Protein AF-0000000076923788 (afdb_homodimer)

Radius of gyration: 41.72 Å; Cα contacts (8 Å, |Δi|>4): 2257; chains: 2; bounding box: 85×139×166 Å

Structure (mmCIF, N/CA/C/O backbone):
data_AF-0000000076923788-model_v1
#
loop_
_entity.id
_entity.type
_entity.pdbx_description
1 polymer 'Clu domain-containing protein'
#
loop_
_atom_site.group_PDB
_atom_site.id
_atom_site.type_symbol
_atom_site.label_atom_id
_atom_site.label_alt_id
_atom_site.label_comp_id
_atom_site.label_asym_id
_atom_site.label_entity_id
_atom_site.label_seq_id
_atom_site.pdbx_PDB_ins_code
_atom_site.Cartn_x
_atom_site.Cartn_y
_atom_site.Cartn_z
_atom_site.occupancy
_atom_site.B_iso_or_equiv
_atom_site.auth_seq_id
_atom_site.auth_comp_id
_atom_site.auth_asym_id
_atom_site.auth_atom_id
_atom_site.pdbx_PDB_model_num
ATOM 1 N N . CYS A 1 1 ? 16.547 -6.82 -15.453 1 29.62 1 CYS A N 1
ATOM 2 C CA . CYS A 1 1 ? 15.406 -6.027 -15.875 1 29.62 1 CYS A CA 1
ATOM 3 C C . CYS A 1 1 ? 15.203 -4.832 -14.945 1 29.62 1 CYS A C 1
ATOM 5 O O . CYS A 1 1 ? 15 -3.711 -15.414 1 29.62 1 CYS A O 1
ATOM 7 N N . MET A 1 2 ? 15.414 -5.145 -13.648 1 34.03 2 MET A N 1
ATOM 8 C CA . MET A 1 2 ? 15.164 -4.082 -12.68 1 34.03 2 MET A CA 1
ATOM 9 C C . MET A 1 2 ? 16.141 -2.926 -12.875 1 34.03 2 MET A C 1
ATOM 11 O O . MET A 1 2 ? 15.75 -1.76 -12.781 1 34.03 2 MET A O 1
ATOM 15 N N . LEU A 1 3 ? 17.344 -3.17 -13.172 1 34.19 3 LEU A N 1
ATOM 16 C CA . LEU A 1 3 ? 18.375 -2.141 -13.227 1 34.19 3 LEU A CA 1
ATOM 17 C C . LEU A 1 3 ? 18.25 -1.3 -14.492 1 34.19 3 LEU A C 1
ATOM 19 O O . LEU A 1 3 ? 18.734 -0.167 -14.547 1 34.19 3 LEU A O 1
ATOM 23 N N . GLN A 1 4 ? 17.828 -1.752 -15.469 1 33.28 4 GLN A N 1
ATOM 24 C CA . GLN A 1 4 ? 17.844 -1.007 -16.719 1 33.28 4 GLN A CA 1
ATOM 25 C C . GLN A 1 4 ? 16.922 0.212 -16.656 1 33.28 4 GLN A C 1
ATOM 27 O O . GLN A 1 4 ? 17 1.104 -17.5 1 33.28 4 GLN A O 1
ATOM 32 N N . TYR A 1 5 ? 15.977 0.243 -15.867 1 34.22 5 TYR A N 1
ATOM 33 C CA . TYR A 1 5 ? 14.906 1.223 -15.969 1 34.22 5 TYR A CA 1
ATOM 34 C C . TYR A 1 5 ? 15.391 2.611 -15.57 1 34.22 5 TYR A C 1
ATOM 36 O O . TYR A 1 5 ? 14.688 3.604 -15.766 1 34.22 5 TYR A O 1
ATOM 44 N N . LEU A 1 6 ? 16.422 2.867 -14.82 1 32 6 LEU A N 1
ATOM 45 C CA . LEU A 1 6 ? 16.531 4.113 -14.07 1 32 6 LEU A CA 1
ATOM 46 C C . LEU A 1 6 ? 16.938 5.262 -14.977 1 32 6 LEU A C 1
ATOM 48 O O . LEU A 1 6 ? 16.953 6.422 -14.562 1 32 6 LEU A O 1
ATOM 52 N N . ASN A 1 7 ? 17.547 5.062 -16.062 1 29.97 7 ASN A N 1
ATOM 53 C CA . ASN A 1 7 ? 18.281 6.242 -16.516 1 29.97 7 ASN A CA 1
ATOM 54 C C . ASN A 1 7 ? 17.375 7.199 -17.297 1 29.97 7 ASN A C 1
ATOM 56 O O . ASN A 1 7 ? 17.875 8.031 -18.062 1 29.97 7 ASN A O 1
ATOM 60 N N . ARG A 1 8 ? 16.234 6.992 -17.547 1 30.81 8 ARG A N 1
ATOM 61 C CA . ARG A 1 8 ? 15.805 7.926 -18.578 1 30.81 8 ARG A CA 1
ATOM 62 C C . ARG A 1 8 ? 15.32 9.234 -17.969 1 30.81 8 ARG A C 1
ATOM 64 O O . ARG A 1 8 ? 14.312 9.258 -17.266 1 30.81 8 ARG A O 1
ATOM 71 N N . ASN A 1 9 ? 16.141 10.164 -17.75 1 32.44 9 ASN A N 1
ATOM 72 C CA . ASN A 1 9 ? 15.922 11.555 -17.375 1 32.44 9 ASN A CA 1
ATOM 73 C C . ASN A 1 9 ? 15.102 12.289 -18.438 1 32.44 9 ASN A C 1
ATOM 75 O O . ASN A 1 9 ? 15.508 12.375 -19.594 1 32.44 9 ASN A O 1
ATOM 79 N N . VAL A 1 10 ? 13.938 12.414 -18.328 1 32.53 10 VAL A N 1
ATOM 80 C CA . VAL A 1 10 ? 13.125 13.219 -19.234 1 32.53 10 VAL A CA 1
ATOM 81 C C . VAL A 1 10 ? 13.453 14.703 -19.047 1 32.53 10 VAL A C 1
ATOM 83 O O . VAL A 1 10 ? 13.266 15.25 -17.953 1 32.53 10 VAL A O 1
ATOM 86 N N . VAL A 1 11 ? 14.367 15.25 -19.781 1 30.75 11 VAL A N 1
ATOM 87 C CA . VAL A 1 11 ? 14.711 16.672 -19.844 1 30.75 11 VAL A CA 1
ATOM 88 C C . VAL A 1 11 ? 13.578 17.453 -20.484 1 30.75 11 VAL A C 1
ATOM 90 O O . VAL A 1 11 ? 13.18 17.156 -21.625 1 30.75 11 VAL A O 1
ATOM 93 N N . CYS A 1 12 ? 12.781 18.172 -19.828 1 33.97 12 CYS A N 1
ATOM 94 C CA . CYS A 1 12 ? 11.75 19.078 -20.297 1 33.97 12 CYS A CA 1
ATOM 95 C C . CYS A 1 12 ? 12.367 20.359 -20.844 1 33.97 12 CYS A C 1
ATOM 97 O O . CYS A 1 12 ? 13.18 21 -20.188 1 33.97 12 CYS A O 1
ATOM 99 N N . GLN A 1 13 ? 12.477 20.641 -22.141 1 33.81 13 GLN A N 1
ATOM 100 C CA . GLN A 1 13 ? 12.938 21.859 -22.797 1 33.81 13 GLN A CA 1
ATOM 101 C C . GLN A 1 13 ? 11.906 22.984 -22.672 1 33.81 13 GLN A C 1
ATOM 103 O O . GLN A 1 13 ? 10.727 22.781 -22.984 1 33.81 13 GLN A O 1
ATOM 108 N N . ALA A 1 14 ? 12.156 24.062 -21.969 1 37.12 14 ALA A N 1
ATOM 109 C CA . ALA A 1 14 ? 11.445 25.25 -21.484 1 37.12 14 ALA A CA 1
ATOM 110 C C . ALA A 1 14 ? 11.242 26.25 -22.609 1 37.12 14 ALA A C 1
ATOM 112 O O . ALA A 1 14 ? 12.086 27.125 -22.828 1 37.12 14 ALA A O 1
ATOM 113 N N . GLY A 1 15 ? 10.82 26.109 -23.859 1 39.41 15 GLY A N 1
ATOM 114 C CA . GLY A 1 15 ? 10.68 27.266 -24.734 1 39.41 15 GLY A CA 1
ATOM 115 C C . GLY A 1 15 ? 9.508 28.156 -24.375 1 39.41 15 GLY A C 1
ATOM 116 O O . GLY A 1 15 ? 8.719 27.812 -23.484 1 39.41 15 GLY A O 1
ATOM 117 N N . GLU A 1 16 ? 9.414 29.453 -24.906 1 46.97 16 GLU A N 1
ATOM 118 C CA . GLU A 1 16 ? 8.383 30.469 -24.797 1 46.97 16 GLU A CA 1
ATOM 119 C C . GLU A 1 16 ? 6.992 29.875 -25 1 46.97 16 GLU A C 1
ATOM 121 O O . GLU A 1 16 ? 6.758 29.125 -25.938 1 46.97 16 GLU A O 1
ATOM 126 N N . LEU A 1 17 ? 6.141 29.938 -23.984 1 57.19 17 LEU A N 1
ATOM 127 C CA . LEU A 1 17 ? 4.859 29.25 -23.906 1 57.19 17 LEU A CA 1
ATOM 128 C C . LEU A 1 17 ? 3.861 29.844 -24.906 1 57.19 17 LEU A C 1
ATOM 130 O O . LEU A 1 17 ? 3.295 30.906 -24.656 1 57.19 17 LEU A O 1
ATOM 134 N N . HIS A 1 18 ? 3.949 29.828 -26.203 1 73.44 18 HIS A N 1
ATOM 135 C CA . HIS A 1 18 ? 2.91 30.156 -27.172 1 73.44 18 HIS A CA 1
ATOM 136 C C . HIS A 1 18 ? 1.855 29.047 -27.234 1 73.44 18 HIS A C 1
ATOM 138 O O . HIS A 1 18 ? 2.191 27.875 -27.281 1 73.44 18 HIS A O 1
ATOM 144 N N . LEU A 1 19 ? 0.523 29.547 -27 1 83.19 19 LEU A N 1
ATOM 145 C CA . LEU A 1 19 ? -0.59 28.609 -27.062 1 83.19 19 LEU A CA 1
ATOM 146 C C . LEU A 1 19 ? -1.164 28.531 -28.469 1 83.19 19 LEU A C 1
ATOM 148 O O . LEU A 1 19 ? -1.257 29.562 -29.156 1 83.19 19 LEU A O 1
ATOM 152 N N . TYR A 1 20 ? -1.472 27.375 -28.953 1 86.5 20 TYR A N 1
ATOM 153 C CA . TYR A 1 20 ? -2.045 27.125 -30.266 1 86.5 20 TYR A CA 1
ATOM 154 C C . TYR A 1 20 ? -3.402 26.453 -30.156 1 86.5 20 TYR A C 1
ATOM 156 O O . TYR A 1 20 ? -3.576 25.531 -29.344 1 86.5 20 TYR A O 1
ATOM 164 N N . PRO A 1 21 ? -4.332 26.938 -30.891 1 87.88 21 PRO A N 1
ATOM 165 C CA . PRO A 1 21 ? -5.66 26.328 -30.844 1 87.88 21 PRO A CA 1
ATOM 166 C C . PRO A 1 21 ? -5.719 24.969 -31.547 1 87.88 21 PRO A C 1
ATOM 168 O O . PRO A 1 21 ? -5.238 24.844 -32.688 1 87.88 21 PRO A O 1
ATOM 171 N N . VAL A 1 22 ? -6.238 24.016 -30.906 1 90.75 22 VAL A N 1
ATOM 172 C CA . VAL A 1 22 ? -6.422 22.672 -31.453 1 90.75 22 VAL A CA 1
ATOM 173 C C . VAL A 1 22 ? -7.848 22.203 -31.188 1 90.75 22 VAL A C 1
ATOM 175 O O . VAL A 1 22 ? -8.312 22.234 -30.047 1 90.75 22 VAL A O 1
ATOM 178 N N . SER A 1 23 ? -8.516 21.766 -32.25 1 90.94 23 SER A N 1
ATOM 179 C CA . SER A 1 23 ? -9.891 21.297 -32.094 1 90.94 23 SER A CA 1
ATOM 180 C C . SER A 1 23 ? -9.922 19.844 -31.625 1 90.94 23 SER A C 1
ATOM 182 O O . SER A 1 23 ? -9.102 19.031 -32.062 1 90.94 23 SER A O 1
ATOM 184 N N . VAL A 1 24 ? -10.852 19.531 -30.719 1 93.19 24 VAL A N 1
ATOM 185 C CA . VAL A 1 24 ? -11.023 18.172 -30.188 1 93.19 24 VAL A CA 1
ATOM 186 C C . VAL A 1 24 ? -12.414 17.656 -30.547 1 93.19 24 VAL A C 1
ATOM 188 O O . VAL A 1 24 ? -13.422 18.312 -30.25 1 93.19 24 VAL A O 1
ATOM 191 N N . LYS A 1 25 ? -12.469 16.578 -31.219 1 91.56 25 LYS A N 1
ATOM 192 C CA . LYS A 1 25 ? -13.727 15.906 -31.5 1 91.56 25 LYS A CA 1
ATOM 193 C C . LYS A 1 25 ? -14.016 14.82 -30.469 1 91.56 25 LYS A C 1
ATOM 195 O O . LYS A 1 25 ? -13.219 13.898 -30.297 1 91.56 25 LYS A O 1
ATOM 200 N N . THR A 1 26 ? -15.133 14.93 -29.828 1 90.56 26 THR A N 1
ATOM 201 C CA . THR A 1 26 ? -15.477 13.977 -28.781 1 90.56 26 THR A CA 1
ATOM 202 C C . THR A 1 26 ? -16.078 12.703 -29.375 1 90.56 26 THR A C 1
ATOM 204 O O . THR A 1 26 ? -16.281 12.617 -30.594 1 90.56 26 THR A O 1
ATOM 207 N N . GLN A 1 27 ? -16.375 11.727 -28.594 1 85.56 27 GLN A N 1
ATOM 208 C CA . GLN A 1 27 ? -16.938 10.445 -29.016 1 85.56 27 GLN A CA 1
ATOM 209 C C . GLN A 1 27 ? -18.359 10.617 -29.531 1 85.56 27 GLN A C 1
ATOM 211 O O . GLN A 1 27 ? -18.781 9.883 -30.422 1 85.56 27 GLN A O 1
ATOM 216 N N . SER A 1 28 ? -19.047 11.539 -28.891 1 80.75 28 SER A N 1
ATOM 217 C CA . SER A 1 28 ? -20.438 11.773 -29.297 1 80.75 28 SER A CA 1
ATOM 218 C C . SER A 1 28 ? -20.516 12.781 -30.438 1 80.75 28 SER A C 1
ATOM 220 O O . SER A 1 28 ? -21.609 13.078 -30.938 1 80.75 28 SER A O 1
ATOM 222 N N . GLY A 1 29 ? -19.438 13.336 -30.859 1 79.25 29 GLY A N 1
ATOM 223 C CA . GLY A 1 29 ? -19.422 14.195 -32.031 1 79.25 29 GLY A CA 1
ATOM 224 C C . GLY A 1 29 ? -19.312 15.672 -31.672 1 79.25 29 GLY A C 1
ATOM 225 O O . GLY A 1 29 ? -19.156 16.516 -32.562 1 79.25 29 GLY A O 1
ATOM 226 N N . GLU A 1 30 ? -19.328 16.016 -30.406 1 82.12 30 GLU A N 1
ATOM 227 C CA . GLU A 1 30 ? -19.172 17.406 -30 1 82.12 30 GLU A CA 1
ATOM 228 C C . GLU A 1 30 ? -17.75 17.891 -30.234 1 82.12 30 GLU A C 1
ATOM 230 O O . GLU A 1 30 ? -16.812 17.094 -30.219 1 82.12 30 GLU A O 1
ATOM 235 N N . LYS A 1 31 ? -17.672 19.203 -30.484 1 85.25 31 LYS A N 1
ATOM 236 C CA . LYS A 1 31 ? -16.359 19.781 -30.75 1 85.25 31 LYS A CA 1
ATOM 237 C C . LYS A 1 31 ? -16 20.828 -29.703 1 85.25 31 LYS A C 1
ATOM 239 O O . LYS A 1 31 ? -16.859 21.578 -29.25 1 85.25 31 LYS A O 1
ATOM 244 N N . LEU A 1 32 ? -14.766 20.688 -29.234 1 88.31 32 LEU A N 1
ATOM 245 C CA . LEU A 1 32 ? -14.227 21.688 -28.312 1 88.31 32 LEU A CA 1
ATOM 246 C C . LEU A 1 32 ? -12.844 22.141 -28.75 1 88.31 32 LEU A C 1
ATOM 248 O O . LEU A 1 32 ? -12.148 21.422 -29.484 1 88.31 32 LEU A O 1
ATOM 252 N N . GLU A 1 33 ? -12.539 23.375 -28.453 1 88.62 33 GLU A N 1
ATOM 253 C CA . GLU A 1 33 ? -11.234 23.922 -28.828 1 88.62 33 GLU A CA 1
ATOM 254 C C . GLU A 1 33 ? -10.328 24.062 -27.609 1 88.62 33 GLU A C 1
ATOM 256 O O . GLU A 1 33 ? -10.734 24.625 -26.594 1 88.62 33 GLU A O 1
ATOM 261 N N . LEU A 1 34 ? -9.18 23.5 -27.719 1 88.5 34 LEU A N 1
ATOM 262 C CA . LEU A 1 34 ? -8.188 23.578 -26.656 1 88.5 34 LEU A CA 1
ATOM 263 C C . LEU A 1 34 ? -7.02 24.469 -27.062 1 88.5 34 LEU A C 1
ATOM 265 O O . LEU A 1 34 ? -6.672 24.547 -28.25 1 88.5 34 LEU A O 1
ATOM 269 N N . GLN A 1 35 ? -6.543 25.203 -26.109 1 86 35 GLN A N 1
ATOM 270 C CA . GLN A 1 35 ? -5.305 25.953 -26.297 1 86 35 GLN A CA 1
ATOM 271 C C . GLN A 1 35 ? -4.109 25.172 -25.75 1 86 35 GLN A C 1
ATOM 273 O O . GLN A 1 35 ? -3.965 25 -24.531 1 86 35 GLN A O 1
ATOM 278 N N . LEU A 1 36 ? -3.287 24.703 -26.719 1 87.38 36 LEU A N 1
ATOM 279 C CA . LEU A 1 36 ? -2.197 23.828 -26.312 1 87.38 36 LEU A CA 1
ATOM 280 C C . LEU A 1 36 ? -0.844 24.469 -26.609 1 87.38 36 LEU A C 1
ATOM 282 O O . LEU A 1 36 ? -0.714 25.25 -27.547 1 87.38 36 LEU A O 1
ATOM 286 N N . SER A 1 37 ? 0.068 24.203 -25.734 1 84.25 37 SER A N 1
ATOM 287 C CA . SER A 1 37 ? 1.474 24.516 -25.984 1 84.25 37 SER A CA 1
ATOM 288 C C . SER A 1 37 ? 2.23 23.281 -26.469 1 84.25 37 SER A C 1
ATOM 290 O O . SER A 1 37 ? 1.889 22.156 -26.094 1 84.25 37 SER A O 1
ATOM 292 N N . PRO A 1 38 ? 3.158 23.484 -27.359 1 82.06 38 PRO A N 1
ATOM 293 C CA . PRO A 1 38 ? 3.943 22.328 -27.828 1 82.06 38 PRO A CA 1
ATOM 294 C C . PRO A 1 38 ? 4.609 21.562 -26.688 1 82.06 38 PRO A C 1
ATOM 296 O O . PRO A 1 38 ? 4.852 20.359 -26.812 1 82.06 38 PRO A O 1
ATOM 299 N N . GLY A 1 39 ? 4.812 22.203 -25.625 1 78.06 39 GLY A N 1
ATOM 300 C CA . GLY A 1 39 ? 5.484 21.578 -24.5 1 78.06 39 GLY A CA 1
ATOM 301 C C . GLY A 1 39 ? 4.527 20.875 -23.547 1 78.06 39 GLY A C 1
ATOM 302 O O . GLY A 1 39 ? 4.957 20.219 -22.594 1 78.06 39 GLY A O 1
ATOM 303 N N . ASP A 1 40 ? 3.229 20.844 -23.875 1 82 40 ASP A N 1
ATOM 304 C CA . ASP A 1 40 ? 2.258 20.188 -23.016 1 82 40 ASP A CA 1
ATOM 305 C C . ASP A 1 40 ? 2.365 18.656 -23.141 1 82 40 ASP A C 1
ATOM 307 O O . ASP A 1 40 ? 2.592 18.141 -24.234 1 82 40 ASP A O 1
ATOM 311 N N . SER A 1 41 ? 2.266 18 -21.969 1 81.69 41 SER A N 1
ATOM 312 C CA . SER A 1 41 ? 2.178 16.531 -22 1 81.69 41 SER A CA 1
ATOM 313 C C . SER A 1 41 ? 0.757 16.078 -22.312 1 81.69 41 SER A C 1
ATOM 315 O O . SER A 1 41 ? -0.2 16.828 -22.125 1 81.69 41 SER A O 1
ATOM 317 N N . VAL A 1 42 ? 0.66 14.891 -22.812 1 88 42 VAL A N 1
ATOM 318 C CA . VAL A 1 42 ? -0.649 14.328 -23.125 1 88 42 VAL A CA 1
ATOM 319 C C . VAL A 1 42 ? -1.479 14.195 -21.844 1 88 42 VAL A C 1
ATOM 321 O O . VAL A 1 42 ? -2.699 14.367 -21.875 1 88 42 VAL A O 1
ATOM 324 N N . ILE A 1 43 ? -0.863 13.898 -20.766 1 83.31 43 ILE A N 1
ATOM 325 C CA . ILE A 1 43 ? -1.563 13.797 -19.484 1 83.31 43 ILE A CA 1
ATOM 326 C C . ILE A 1 43 ? -2.197 15.141 -19.141 1 83.31 43 ILE A C 1
ATOM 328 O O . ILE A 1 43 ? -3.291 15.195 -18.562 1 83.31 43 ILE A O 1
ATOM 332 N N . ASP A 1 44 ? -1.532 16.219 -19.5 1 81.81 44 ASP A N 1
ATOM 333 C CA . ASP A 1 44 ? -2.072 17.562 -19.281 1 81.81 44 ASP A CA 1
ATOM 334 C C . ASP A 1 44 ? -3.312 17.812 -20.125 1 81.81 44 ASP A C 1
ATOM 336 O O . ASP A 1 44 ? -4.293 18.391 -19.656 1 81.81 44 ASP A O 1
ATOM 340 N N . VAL A 1 45 ? -3.162 17.375 -21.266 1 86.81 45 VAL A N 1
ATOM 341 C CA . VAL A 1 45 ? -4.285 17.531 -22.188 1 86.81 45 VAL A CA 1
ATOM 342 C C . VAL A 1 45 ? -5.496 16.766 -21.656 1 86.81 45 VAL A C 1
ATOM 344 O O . VAL A 1 45 ? -6.617 17.281 -21.656 1 86.81 45 VAL A O 1
ATOM 347 N N . LYS A 1 46 ? -5.223 15.594 -21.234 1 89.38 46 LYS A N 1
ATOM 348 C CA . LYS A 1 46 ? -6.301 14.773 -20.688 1 89.38 46 LYS A CA 1
ATOM 349 C C . LYS A 1 46 ? -6.91 15.406 -19.438 1 89.38 46 LYS A C 1
ATOM 351 O O . LYS A 1 46 ? -8.117 15.32 -19.219 1 89.38 46 LYS A O 1
ATOM 356 N N . GLN A 1 47 ? -6.078 16.016 -18.641 1 83.88 47 GLN A N 1
ATOM 357 C CA . GLN A 1 47 ? -6.582 16.703 -17.453 1 83.88 47 GLN A CA 1
ATOM 358 C C . GLN A 1 47 ? -7.488 17.875 -17.844 1 83.88 47 GLN A C 1
ATOM 360 O O . GLN A 1 47 ? -8.516 18.109 -17.219 1 83.88 47 GLN A O 1
ATOM 365 N N . PHE A 1 48 ? -7.098 18.578 -18.859 1 84.06 48 PHE A N 1
ATOM 366 C CA . PHE A 1 48 ? -7.918 19.672 -19.359 1 84.06 48 PHE A CA 1
ATOM 367 C C . PHE A 1 48 ? -9.273 19.156 -19.828 1 84.06 48 PHE A C 1
ATOM 369 O O . PHE A 1 48 ? -10.305 19.781 -19.562 1 84.06 48 PHE A O 1
ATOM 376 N N . LEU A 1 49 ? -9.172 18.125 -20.453 1 88.69 49 LEU A N 1
ATOM 377 C CA . LEU A 1 49 ? -10.398 17.547 -20.984 1 88.69 49 LEU A CA 1
ATOM 378 C C . LEU A 1 49 ? -11.289 17.031 -19.859 1 88.69 49 LEU A C 1
ATOM 380 O O . LEU A 1 49 ? -12.516 17.062 -19.969 1 88.69 49 LEU A O 1
ATOM 384 N N . LEU A 1 50 ? -10.688 16.562 -18.812 1 87.56 50 LEU A N 1
ATOM 385 C CA . LEU A 1 50 ? -11.43 16.062 -17.656 1 87.56 50 LEU A CA 1
ATOM 386 C C . LEU A 1 50 ? -12.109 17.203 -16.906 1 87.56 50 LEU A C 1
ATOM 388 O O . LEU A 1 50 ? -13.141 17.016 -16.266 1 87.56 50 LEU A O 1
ATOM 392 N N . ASP A 1 51 ? -11.664 18.422 -17.062 1 82 51 ASP A N 1
ATOM 393 C CA . ASP A 1 51 ? -12.188 19.578 -16.344 1 82 51 ASP A CA 1
ATOM 394 C C . ASP A 1 51 ? -13.219 20.312 -17.203 1 82 51 ASP A C 1
ATOM 396 O O . ASP A 1 51 ? -13.992 21.125 -16.672 1 82 51 ASP A O 1
ATOM 400 N N . ALA A 1 52 ? -13.156 19.984 -18.469 1 83.38 52 ALA A N 1
ATOM 401 C CA . ALA A 1 52 ? -14.109 20.641 -19.359 1 83.38 52 ALA A CA 1
ATOM 402 C C . ALA A 1 52 ? -15.5 20.031 -19.219 1 83.38 52 ALA A C 1
ATOM 404 O O . ALA A 1 52 ? -15.641 18.797 -19.188 1 83.38 52 ALA A O 1
ATOM 405 N N . PRO A 1 53 ? -16.5 20.859 -19.109 1 83.5 53 PRO A N 1
ATOM 406 C CA . PRO A 1 53 ? -17.859 20.375 -18.938 1 83.5 53 PRO A CA 1
ATOM 407 C C . PRO A 1 53 ? -18.328 19.469 -20.078 1 83.5 53 PRO A C 1
ATOM 409 O O . PRO A 1 53 ? -19.125 18.562 -19.859 1 83.5 53 PRO A O 1
ATOM 412 N N . GLU A 1 54 ? -17.797 19.656 -21.266 1 84.56 54 GLU A N 1
ATOM 413 C CA . GLU A 1 54 ? -18.219 18.891 -22.438 1 84.56 54 GLU A CA 1
ATOM 414 C C . GLU A 1 54 ? -17.656 17.484 -22.406 1 84.56 54 GLU A C 1
ATOM 416 O O . GLU A 1 54 ? -18.234 16.562 -22.984 1 84.56 54 GLU A O 1
ATOM 421 N N . THR A 1 55 ? -16.547 17.359 -21.688 1 91 55 THR A N 1
ATOM 422 C CA . THR A 1 55 ? -15.836 16.078 -21.812 1 91 55 THR A CA 1
ATOM 423 C C . THR A 1 55 ? -15.562 15.484 -20.438 1 91 55 THR A C 1
ATOM 425 O O . THR A 1 55 ? -14.93 14.43 -20.328 1 91 55 THR A O 1
ATOM 428 N N . CYS A 1 56 ? -16.062 16.016 -19.375 1 90.25 56 CYS A N 1
ATOM 429 C CA . CYS A 1 56 ? -15.68 15.68 -18.016 1 90.25 56 CYS A CA 1
ATOM 430 C C . CYS A 1 56 ? -16.109 14.258 -17.656 1 90.25 56 CYS A C 1
ATOM 432 O O . CYS A 1 56 ? -15.602 13.672 -16.703 1 90.25 56 CYS A O 1
ATOM 434 N N . PHE A 1 57 ? -16.969 13.648 -18.406 1 93.12 57 PHE A N 1
ATOM 435 C CA . PHE A 1 57 ? -17.453 12.328 -18.031 1 93.12 57 PHE A CA 1
ATOM 436 C C . PHE A 1 57 ? -16.812 11.25 -18.906 1 93.12 57 PHE A C 1
ATOM 438 O O . PHE A 1 57 ? -17.078 10.062 -18.734 1 93.12 57 PHE A O 1
ATOM 445 N N . TYR A 1 58 ? -15.945 11.664 -19.844 1 93.62 58 TYR A N 1
ATOM 446 C CA . TYR A 1 58 ? -15.141 10.703 -20.578 1 93.62 58 TYR A CA 1
ATOM 447 C C . TYR A 1 58 ? -13.883 10.328 -19.797 1 93.62 58 TYR A C 1
ATOM 449 O O . TYR A 1 58 ? -13 11.164 -19.609 1 93.62 58 TYR A O 1
ATOM 457 N N . THR A 1 59 ? -13.789 9.07 -19.375 1 93.69 59 THR A N 1
ATOM 458 C CA . THR A 1 59 ? -12.672 8.688 -18.516 1 93.69 59 THR A CA 1
ATOM 459 C C . THR A 1 59 ? -11.789 7.652 -19.219 1 93.69 59 THR A C 1
ATOM 461 O O . THR A 1 59 ? -10.641 7.438 -18.812 1 93.69 59 THR A O 1
ATOM 464 N N . CYS A 1 60 ? -12.328 6.934 -20.172 1 93.56 60 CYS A N 1
ATOM 465 C CA . CYS A 1 60 ? -11.594 5.867 -20.828 1 93.56 60 CYS A CA 1
ATOM 466 C C . CYS A 1 60 ? -11.609 6.062 -22.344 1 93.56 60 CYS A C 1
ATOM 468 O O . CYS A 1 60 ? -12.562 5.656 -23.016 1 93.56 60 CYS A O 1
ATOM 470 N N . TYR A 1 61 ? -10.555 6.676 -22.875 1 93.62 61 TYR A N 1
ATOM 471 C CA . TYR A 1 61 ? -10.469 6.965 -24.297 1 93.62 61 TYR A CA 1
ATOM 472 C C . TYR A 1 61 ? -9.016 7.125 -24.734 1 93.62 61 TYR A C 1
ATOM 474 O O . TYR A 1 61 ? -8.125 7.281 -23.906 1 93.62 61 TYR A O 1
ATOM 482 N N . ASP A 1 62 ? -8.844 6.934 -26.016 1 91.81 62 ASP A N 1
ATOM 483 C CA . ASP A 1 62 ? -7.566 7.238 -26.656 1 91.81 62 ASP A CA 1
ATOM 484 C C . ASP A 1 62 ? -7.648 8.547 -27.453 1 91.81 62 ASP A C 1
ATOM 486 O O . ASP A 1 62 ? -8.711 8.906 -27.953 1 91.81 62 ASP A O 1
ATOM 490 N N . LEU A 1 63 ? -6.559 9.25 -27.406 1 92.5 63 LEU A N 1
ATOM 491 C CA . LEU A 1 63 ? -6.484 10.484 -28.188 1 92.5 63 LEU A CA 1
ATOM 492 C C . LEU A 1 63 ? -5.695 10.266 -29.469 1 92.5 63 LEU A C 1
ATOM 494 O O . LEU A 1 63 ? -4.562 9.781 -29.438 1 92.5 63 LEU A O 1
ATOM 498 N N . ILE A 1 64 ? -6.34 10.641 -30.578 1 93.62 64 ILE A N 1
ATOM 499 C CA . ILE A 1 64 ? -5.707 10.516 -31.891 1 93.62 64 ILE A CA 1
ATOM 500 C C . ILE A 1 64 ? -5.453 11.906 -32.469 1 93.62 64 ILE A C 1
ATOM 502 O O . ILE A 1 64 ? -6.371 12.727 -32.562 1 93.62 64 ILE A O 1
ATOM 506 N N . LEU A 1 65 ? -4.207 12.133 -32.781 1 92.25 65 LEU A N 1
ATOM 507 C CA . LEU A 1 65 ? -3.836 13.406 -33.375 1 92.25 65 LEU A CA 1
ATOM 508 C C . LEU A 1 65 ? -3.82 13.305 -34.906 1 92.25 65 LEU A C 1
ATOM 510 O O . LEU A 1 65 ? -3.168 12.422 -35.469 1 92.25 65 LEU A O 1
ATOM 514 N N . HIS A 1 66 ? -4.637 14.148 -35.438 1 91.31 66 HIS A N 1
ATOM 515 C CA . HIS A 1 66 ? -4.648 14.273 -36.906 1 91.31 66 HIS A CA 1
ATOM 516 C C . HIS A 1 66 ? -3.832 15.477 -37.344 1 91.31 66 HIS A C 1
ATOM 518 O O . HIS A 1 66 ? -4.102 16.609 -36.938 1 91.31 66 HIS A O 1
ATOM 524 N N . THR A 1 67 ? -2.805 15.188 -38.125 1 88.25 67 THR A N 1
ATOM 525 C CA . THR A 1 67 ? -1.951 16.266 -38.594 1 88.25 67 THR A CA 1
ATOM 526 C C . THR A 1 67 ? -2.439 16.797 -39.969 1 88.25 67 THR A C 1
ATOM 528 O O . THR A 1 67 ? -3.295 16.188 -40.594 1 88.25 67 THR A O 1
ATOM 531 N N . LYS A 1 68 ? -1.829 17.969 -40.344 1 83.12 68 LYS A N 1
ATOM 532 C CA . LYS A 1 68 ? -2.203 18.641 -41.594 1 83.12 68 LYS A CA 1
ATOM 533 C C . LYS A 1 68 ? -1.886 17.766 -42.781 1 83.12 68 LYS A C 1
ATOM 535 O O . LYS A 1 68 ? -2.609 17.797 -43.781 1 83.12 68 LYS A O 1
ATOM 540 N N . ASP A 1 69 ? -0.867 17 -42.656 1 82.44 69 ASP A N 1
ATOM 541 C CA . ASP A 1 69 ? -0.411 16.156 -43.781 1 82.44 69 ASP A CA 1
ATOM 542 C C . ASP A 1 69 ? -1.266 14.898 -43.906 1 82.44 69 ASP A C 1
ATOM 544 O O . ASP A 1 69 ? -1.045 14.078 -44.781 1 82.44 69 ASP A O 1
ATOM 548 N N . GLY A 1 70 ? -2.311 14.734 -43.094 1 81.56 70 GLY A N 1
ATOM 549 C CA . GLY A 1 70 ? -3.211 13.594 -43.156 1 81.56 70 GLY A CA 1
ATOM 550 C C . GLY A 1 70 ? -2.764 12.414 -42.312 1 81.56 70 GLY A C 1
ATOM 551 O O . GLY A 1 70 ? -3.465 11.406 -42.25 1 81.56 70 GLY A O 1
ATOM 552 N N . SER A 1 71 ? -1.663 12.562 -41.688 1 87.5 71 SER A N 1
ATOM 553 C CA . SER A 1 71 ? -1.171 11.469 -40.844 1 87.5 71 SER A CA 1
ATOM 554 C C . SER A 1 71 ? -1.895 11.43 -39.5 1 87.5 71 SER A C 1
ATOM 556 O O . SER A 1 71 ? -2.357 12.461 -39 1 87.5 71 SER A O 1
ATOM 558 N N . THR A 1 72 ? -2.176 10.141 -39 1 90.62 72 THR A N 1
ATOM 559 C CA . THR A 1 72 ? -2.812 9.945 -37.719 1 90.62 72 THR A CA 1
ATOM 560 C C . THR A 1 72 ? -1.834 9.32 -36.719 1 90.62 72 THR A C 1
ATOM 562 O O . THR A 1 72 ? -1.067 8.422 -37.062 1 90.62 72 THR A O 1
ATOM 565 N N . HIS A 1 73 ? -1.772 9.898 -35.531 1 89.38 73 HIS A N 1
ATOM 566 C CA . HIS A 1 73 ? -0.892 9.391 -34.469 1 89.38 73 HIS A CA 1
ATOM 567 C C . HIS A 1 73 ? -1.648 9.203 -33.156 1 89.38 73 HIS A C 1
ATOM 569 O O . HIS A 1 73 ? -2.375 10.094 -32.719 1 89.38 73 HIS A O 1
ATOM 575 N N . GLN A 1 74 ? -1.531 8.016 -32.688 1 88.88 74 GLN A N 1
ATOM 576 C CA . GLN A 1 74 ? -2.08 7.797 -31.359 1 88.88 74 GLN A CA 1
ATOM 577 C C . GLN A 1 74 ? -1.18 8.406 -30.297 1 88.88 74 GLN A C 1
ATOM 579 O O . GLN A 1 74 ? 0.026 8.156 -30.266 1 88.88 74 GLN A O 1
ATOM 584 N N . LEU A 1 75 ? -1.778 9.188 -29.422 1 87.62 75 LEU A N 1
ATOM 585 C CA . LEU A 1 75 ? -1.015 9.875 -28.391 1 87.62 75 LEU A CA 1
ATOM 586 C C . LEU A 1 75 ? -0.906 9.023 -27.125 1 87.62 75 LEU A C 1
ATOM 588 O O . LEU A 1 75 ? -1.91 8.5 -26.641 1 87.62 75 LEU A O 1
ATOM 592 N N . GLU A 1 76 ? 0.333 8.828 -26.672 1 84.12 76 GLU A N 1
ATOM 593 C CA . GLU A 1 76 ? 0.552 8.133 -25.406 1 84.12 76 GLU A CA 1
ATOM 594 C C . GLU A 1 76 ? 0.66 9.125 -24.25 1 84.12 76 GLU A C 1
ATOM 596 O O . GLU A 1 76 ? 1.128 10.25 -24.422 1 84.12 76 GLU A O 1
ATOM 601 N N . ASP A 1 77 ? 0.323 8.695 -23.078 1 80.12 77 ASP A N 1
ATOM 602 C CA . ASP A 1 77 ? 0.095 9.555 -21.922 1 80.12 77 ASP A CA 1
ATOM 603 C C . ASP A 1 77 ? 1.354 10.344 -21.562 1 80.12 77 ASP A C 1
ATOM 605 O O . ASP A 1 77 ? 1.274 11.508 -21.188 1 80.12 77 ASP A O 1
ATOM 609 N N . TYR A 1 78 ? 2.502 9.773 -21.766 1 76.5 78 TYR A N 1
ATOM 610 C CA . TYR A 1 78 ? 3.703 10.391 -21.219 1 76.5 78 TYR A CA 1
ATOM 611 C C . TYR A 1 78 ? 4.496 11.109 -22.297 1 76.5 78 TYR A C 1
ATOM 613 O O . TYR A 1 78 ? 5.547 11.695 -22.031 1 76.5 78 TYR A O 1
ATOM 621 N N . ASN A 1 79 ? 3.877 11.281 -23.5 1 81 79 ASN A N 1
ATOM 622 C CA . ASN A 1 79 ? 4.512 12.008 -24.594 1 81 79 ASN A CA 1
ATOM 623 C C . ASN A 1 79 ? 4.191 13.5 -24.547 1 81 79 ASN A C 1
ATOM 625 O O . ASN A 1 79 ? 3.129 13.891 -24.078 1 81 79 ASN A O 1
ATOM 629 N N . GLU A 1 80 ? 5.23 14.211 -24.953 1 83 80 GLU A N 1
ATOM 630 C CA . GLU A 1 80 ? 4.961 15.617 -25.25 1 83 80 GLU A CA 1
ATOM 631 C C . GLU A 1 80 ? 4.355 15.789 -26.641 1 83 80 GLU A C 1
ATOM 633 O O . GLU A 1 80 ? 4.703 15.062 -27.562 1 83 80 GLU A O 1
ATOM 638 N N . ILE A 1 81 ? 3.533 16.734 -26.75 1 84.56 81 ILE A N 1
ATOM 639 C CA . ILE A 1 81 ? 2.836 16.953 -28.016 1 84.56 81 ILE A CA 1
ATOM 640 C C . ILE A 1 81 ? 3.848 17.266 -29.109 1 84.56 81 ILE A C 1
ATOM 642 O O . ILE A 1 81 ? 3.695 16.812 -30.25 1 84.56 81 ILE A O 1
ATOM 646 N N . SER A 1 82 ? 4.93 17.938 -28.75 1 83.31 82 SER A N 1
ATOM 647 C CA . SER A 1 82 ? 5.941 18.344 -29.719 1 83.31 82 SER A CA 1
ATOM 648 C C . SER A 1 82 ? 6.715 17.156 -30.25 1 83.31 82 SER A C 1
ATOM 650 O O . SER A 1 82 ? 7.262 17.203 -31.359 1 83.31 82 SER A O 1
ATOM 652 N N . GLU A 1 83 ? 6.773 16.078 -29.422 1 83.12 83 GLU A N 1
ATOM 653 C CA . GLU A 1 83 ? 7.504 14.875 -29.812 1 83.12 83 GLU A CA 1
ATOM 654 C C . GLU A 1 83 ? 6.762 14.109 -30.906 1 83.12 83 GLU A C 1
ATOM 656 O O . GLU A 1 83 ? 7.363 13.328 -31.641 1 83.12 83 GLU A O 1
ATOM 661 N N . ILE A 1 84 ? 5.516 14.383 -31.031 1 82.5 84 ILE A N 1
ATOM 662 C CA . ILE A 1 84 ? 4.684 13.594 -31.922 1 82.5 84 ILE A CA 1
ATOM 663 C C . ILE A 1 84 ? 4.367 14.398 -33.188 1 82.5 84 ILE A C 1
ATOM 665 O O . ILE A 1 84 ? 4.43 13.883 -34.312 1 82.5 84 ILE A O 1
ATOM 669 N N . ALA A 1 85 ? 3.953 15.648 -32.969 1 80.88 85 ALA A N 1
ATOM 670 C CA . ALA A 1 85 ? 3.602 16.484 -34.125 1 80.88 85 ALA A CA 1
ATOM 671 C C . ALA A 1 85 ? 3.885 17.953 -33.844 1 80.88 85 ALA A C 1
ATOM 673 O O . ALA A 1 85 ? 3.93 18.375 -32.688 1 80.88 85 ALA A O 1
ATOM 674 N N . ASP A 1 86 ? 4.129 18.594 -34.906 1 82.25 86 ASP A N 1
ATOM 675 C CA . ASP A 1 86 ? 4.312 20.031 -34.812 1 82.25 86 ASP A CA 1
ATOM 676 C C . ASP A 1 86 ? 2.969 20.766 -34.844 1 82.25 86 ASP A C 1
ATOM 678 O O . ASP A 1 86 ? 2.416 20.984 -35.938 1 82.25 86 ASP A O 1
ATOM 682 N N . ILE A 1 87 ? 2.48 21.203 -33.844 1 82.69 87 ILE A N 1
ATOM 683 C CA . ILE A 1 87 ? 1.165 21.828 -33.75 1 82.69 87 ILE A CA 1
ATOM 684 C C . ILE A 1 87 ? 1.275 23.312 -34.094 1 82.69 87 ILE A C 1
ATOM 686 O O . ILE A 1 87 ? 0.262 23.984 -34.281 1 82.69 87 ILE A O 1
ATOM 690 N N . THR A 1 88 ? 2.566 23.812 -34.188 1 82.69 88 THR A N 1
ATOM 691 C CA . THR A 1 88 ? 2.779 25.219 -34.469 1 82.69 88 THR A CA 1
ATOM 692 C C . THR A 1 88 ? 2.377 25.531 -35.906 1 82.69 88 THR A C 1
ATOM 694 O O . THR A 1 88 ? 2.061 26.672 -36.25 1 82.69 88 THR A O 1
ATOM 697 N N . ALA A 1 89 ? 2.484 24.609 -36.75 1 78.75 89 ALA A N 1
ATOM 698 C CA . ALA A 1 89 ? 2.146 24.781 -38.156 1 78.75 89 ALA A CA 1
ATOM 699 C C . ALA A 1 89 ? 0.636 24.891 -38.344 1 78.75 89 ALA A C 1
ATOM 701 O O . ALA A 1 89 ? 0.168 25.328 -39.406 1 78.75 89 ALA A O 1
ATOM 702 N N . GLY A 1 90 ? -0.148 24.703 -37.438 1 79.06 90 GLY A N 1
ATOM 703 C CA . GLY A 1 90 ? -1.597 24.766 -37.562 1 79.06 90 GLY A CA 1
ATOM 704 C C . GLY A 1 90 ? -2.191 23.578 -38.281 1 79.06 90 GLY A C 1
ATOM 705 O O . GLY A 1 90 ? -1.46 22.75 -38.812 1 79.06 90 GLY A O 1
ATOM 706 N N . GLY A 1 91 ? -3.559 23.391 -38.188 1 81.5 91 GLY A N 1
ATOM 707 C CA . GLY A 1 91 ? -4.281 22.359 -38.906 1 81.5 91 GLY A CA 1
ATOM 708 C C . GLY A 1 91 ? -4.344 21.047 -38.188 1 81.5 91 GLY A C 1
ATOM 709 O O . GLY A 1 91 ? -4.723 20.016 -38.75 1 81.5 91 GLY A O 1
ATOM 710 N N . CYS A 1 92 ? -3.912 20.984 -37.031 1 88.75 92 CYS A N 1
ATOM 711 C CA . CYS A 1 92 ? -3.957 19.75 -36.25 1 88.75 92 CYS A CA 1
ATOM 712 C C . CYS A 1 92 ? -5.266 19.656 -35.469 1 88.75 92 CYS A C 1
ATOM 714 O O . CYS A 1 92 ? -5.863 20.672 -35.125 1 88.75 92 CYS A O 1
ATOM 716 N N . SER A 1 93 ? -5.793 18.438 -35.438 1 91.56 93 SER A N 1
ATOM 717 C CA . SER A 1 93 ? -6.988 18.188 -34.656 1 91.56 93 SER A CA 1
ATOM 718 C C . SER A 1 93 ? -6.848 16.906 -33.844 1 91.56 93 SER A C 1
ATOM 720 O O . SER A 1 93 ? -6.07 16.016 -34.188 1 91.56 93 SER A O 1
ATOM 722 N N . LEU A 1 94 ? -7.555 16.891 -32.719 1 92.94 94 LEU A N 1
ATOM 723 C CA . LEU A 1 94 ? -7.566 15.734 -31.844 1 92.94 94 LEU A CA 1
ATOM 724 C C . LEU A 1 94 ? -8.922 15.031 -31.875 1 92.94 94 LEU A C 1
ATOM 726 O O . LEU A 1 94 ? -9.953 15.68 -32 1 92.94 94 LEU A O 1
ATOM 730 N N . GLU A 1 95 ? -8.859 13.766 -31.844 1 93.25 95 GLU A N 1
ATOM 731 C CA . GLU A 1 95 ? -10.078 12.953 -31.812 1 93.25 95 GLU A CA 1
ATOM 732 C C . GLU A 1 95 ? -10.07 12.008 -30.609 1 93.25 95 GLU A C 1
ATOM 734 O O . GLU A 1 95 ? -9.086 11.297 -30.375 1 93.25 95 GLU A O 1
ATOM 739 N N . MET A 1 96 ? -11.203 12.008 -29.859 1 93.19 96 MET A N 1
ATOM 740 C CA . MET A 1 96 ? -11.391 11.062 -28.766 1 93.19 96 MET A CA 1
ATOM 741 C C . MET A 1 96 ? -12.047 9.773 -29.25 1 93.19 96 MET A C 1
ATOM 743 O O . MET A 1 96 ? -13.156 9.805 -29.797 1 93.19 96 MET A O 1
ATOM 747 N N . VAL A 1 97 ? -11.344 8.711 -29.125 1 92 97 VAL A N 1
ATOM 748 C CA . VAL A 1 97 ? -11.883 7.414 -29.516 1 92 97 VAL A CA 1
ATOM 749 C C . VAL A 1 97 ? -12.031 6.527 -28.281 1 92 97 VAL A C 1
ATOM 751 O O . VAL A 1 97 ? -11.133 6.465 -27.438 1 92 97 VAL A O 1
ATOM 754 N N . ALA A 1 98 ? -13.164 5.832 -28.234 1 91.31 98 ALA A N 1
ATOM 755 C CA . ALA A 1 98 ? -13.438 4.992 -27.078 1 91.31 98 ALA A CA 1
ATOM 756 C C . ALA A 1 98 ? -12.391 3.893 -26.922 1 91.31 98 ALA A C 1
ATOM 758 O O . ALA A 1 98 ? -12.031 3.238 -27.906 1 91.31 98 ALA A O 1
ATOM 759 N N . ALA A 1 99 ? -11.844 3.744 -25.766 1 92 99 ALA A N 1
ATOM 760 C CA . ALA A 1 99 ? -10.914 2.668 -25.438 1 92 99 ALA A CA 1
ATOM 761 C C . ALA A 1 99 ? -11.609 1.546 -24.672 1 92 99 ALA A C 1
ATOM 763 O O . ALA A 1 99 ? -12.773 1.684 -24.281 1 92 99 ALA A O 1
ATOM 764 N N . THR A 1 100 ? -10.93 0.474 -24.562 1 93.19 100 THR A N 1
ATOM 765 C CA . THR A 1 100 ? -11.492 -0.673 -23.859 1 93.19 100 THR A CA 1
ATOM 766 C C . THR A 1 100 ? -11.344 -0.512 -22.344 1 93.19 100 THR A C 1
ATOM 768 O O . THR A 1 100 ? -10.289 -0.105 -21.859 1 93.19 100 THR A O 1
ATOM 771 N N . TYR A 1 101 ? -12.43 -0.834 -21.672 1 95.56 101 TYR A N 1
ATOM 772 C CA . TYR A 1 101 ? -12.414 -0.765 -20.219 1 95.56 101 TYR A CA 1
ATOM 773 C C . TYR A 1 101 ? -11.75 -1.996 -19.609 1 95.56 101 TYR A C 1
ATOM 775 O O . TYR A 1 101 ? -11.781 -3.076 -20.203 1 95.56 101 TYR A O 1
ATOM 783 N N . ASP A 1 102 ? -11.117 -1.815 -18.562 1 93.81 102 ASP A N 1
ATOM 784 C CA . ASP A 1 102 ? -10.695 -2.891 -17.672 1 93.81 102 ASP A CA 1
ATOM 785 C C . ASP A 1 102 ? -11.328 -2.746 -16.297 1 93.81 102 ASP A C 1
ATOM 787 O O . ASP A 1 102 ? -12.172 -1.866 -16.078 1 93.81 102 ASP A O 1
ATOM 791 N N . GLU A 1 103 ? -11.008 -3.65 -15.391 1 92.56 103 GLU A N 1
ATOM 792 C CA . GLU A 1 103 ? -11.641 -3.646 -14.078 1 92.56 103 GLU A CA 1
ATOM 793 C C . GLU A 1 103 ? -11.336 -2.359 -13.32 1 92.56 103 GLU A C 1
ATOM 795 O O . GLU A 1 103 ? -12.164 -1.87 -12.555 1 92.56 103 GLU A O 1
ATOM 800 N N . ARG A 1 104 ? -10.227 -1.845 -13.469 1 91.19 104 ARG A N 1
ATOM 801 C CA . ARG A 1 104 ? -9.82 -0.627 -12.781 1 91.19 104 ARG A CA 1
ATOM 802 C C . ARG A 1 104 ? -10.461 0.603 -13.406 1 91.19 104 ARG A C 1
ATOM 804 O O . ARG A 1 104 ? -11.062 1.426 -12.711 1 91.19 104 ARG A O 1
ATOM 811 N N . SER A 1 105 ? -10.328 0.747 -14.664 1 93.38 105 SER A N 1
ATOM 812 C CA . SER A 1 105 ? -10.805 1.938 -15.359 1 93.38 105 SER A CA 1
ATOM 813 C C . SER A 1 105 ? -12.328 2.055 -15.273 1 93.38 105 SER A C 1
ATOM 815 O O . SER A 1 105 ? -12.867 3.162 -15.203 1 93.38 105 SER A O 1
ATOM 817 N N . ILE A 1 106 ? -13.023 0.979 -15.312 1 95.31 106 ILE A N 1
ATOM 818 C CA . ILE A 1 106 ? -14.477 1.04 -15.273 1 95.31 106 ILE A CA 1
ATOM 819 C C . ILE A 1 106 ? -14.945 1.498 -13.891 1 95.31 106 ILE A C 1
ATOM 821 O O . ILE A 1 106 ? -15.953 2.195 -13.766 1 95.31 106 ILE A O 1
ATOM 825 N N . ARG A 1 107 ? -14.305 1.03 -12.875 1 92.31 107 ARG A N 1
ATOM 826 C CA . ARG A 1 107 ? -14.617 1.479 -11.523 1 92.31 107 ARG A CA 1
ATOM 827 C C . ARG A 1 107 ? -14.289 2.957 -11.344 1 92.31 107 ARG A C 1
ATOM 829 O O . ARG A 1 107 ? -15.023 3.688 -10.68 1 92.31 107 ARG A O 1
ATOM 836 N N . SER A 1 108 ? -13.156 3.363 -11.898 1 91 108 SER A N 1
ATOM 837 C CA . SER A 1 108 ? -12.82 4.785 -11.898 1 91 108 SER A CA 1
ATOM 838 C C . SER A 1 108 ? -13.883 5.602 -12.625 1 91 108 SER A C 1
ATOM 840 O O . SER A 1 108 ? -14.195 6.723 -12.219 1 91 108 SER A O 1
ATOM 842 N N . HIS A 1 109 ? -14.328 5.066 -13.703 1 94.81 109 HIS A N 1
ATOM 843 C CA . HIS A 1 109 ? -15.398 5.711 -14.453 1 94.81 109 HIS A CA 1
ATOM 844 C C . HIS A 1 109 ? -16.641 5.875 -13.594 1 94.81 109 HIS A C 1
ATOM 846 O O . HIS A 1 109 ? -17.25 6.945 -13.57 1 94.81 109 HIS A O 1
ATOM 852 N N . LEU A 1 110 ? -17.016 4.84 -12.922 1 93.94 110 LEU A N 1
ATOM 853 C CA . LEU A 1 110 ? -18.188 4.879 -12.039 1 93.94 110 LEU A CA 1
ATOM 854 C C . LEU A 1 110 ? -18 5.914 -10.938 1 93.94 110 LEU A C 1
ATOM 856 O O . LEU A 1 110 ? -18.922 6.672 -10.625 1 93.94 110 LEU A O 1
ATOM 860 N N . ARG A 1 111 ? -16.844 5.945 -10.344 1 89.69 111 ARG A N 1
ATOM 861 C CA . ARG A 1 111 ? -16.547 6.922 -9.297 1 89.69 111 ARG A CA 1
ATOM 862 C C . ARG A 1 111 ? -16.656 8.344 -9.836 1 89.69 111 ARG A C 1
ATOM 864 O O . ARG A 1 111 ? -17.188 9.227 -9.172 1 89.69 111 ARG A O 1
ATOM 871 N N . ARG A 1 112 ? -16.125 8.539 -10.953 1 92.31 112 ARG A N 1
ATOM 872 C CA . ARG A 1 112 ? -16.172 9.852 -11.586 1 92.31 112 ARG A CA 1
ATOM 873 C C . ARG A 1 112 ? -17.625 10.281 -11.828 1 92.31 112 ARG A C 1
ATOM 875 O O . ARG A 1 112 ? -17.969 11.438 -11.602 1 92.31 112 ARG A O 1
ATOM 882 N N . VAL A 1 113 ? -18.406 9.406 -12.305 1 94.31 113 VAL A N 1
ATOM 883 C CA . VAL A 1 113 ? -19.812 9.711 -12.562 1 94.31 113 VAL A CA 1
ATOM 884 C C . VAL A 1 113 ? -20.5 10.109 -11.266 1 94.31 113 VAL A C 1
ATOM 886 O O . VAL A 1 113 ? -21.234 11.102 -11.219 1 94.31 113 VAL A O 1
ATOM 889 N N . ARG A 1 114 ? -20.25 9.406 -10.258 1 90.5 114 ARG A N 1
ATOM 890 C CA . ARG A 1 114 ? -20.844 9.711 -8.961 1 90.5 114 ARG A CA 1
ATOM 891 C C . ARG A 1 114 ? -20.359 11.062 -8.438 1 90.5 114 ARG A C 1
ATOM 893 O O . ARG A 1 114 ? -21.125 11.828 -7.863 1 90.5 114 ARG A O 1
ATOM 900 N N . GLU A 1 115 ? -19.125 11.289 -8.633 1 86.56 115 GLU A N 1
ATOM 901 C CA . GLU A 1 115 ? -18.547 12.562 -8.219 1 86.56 115 GLU A CA 1
ATOM 902 C C . GLU A 1 115 ? -19.188 13.734 -8.953 1 86.56 115 GLU A C 1
ATOM 904 O O . GLU A 1 115 ? -19.422 14.789 -8.367 1 86.56 115 GLU A O 1
ATOM 909 N N . LEU A 1 116 ? -19.375 13.516 -10.188 1 88.69 116 LEU A N 1
ATOM 910 C CA . LEU A 1 116 ? -19.969 14.57 -11.008 1 88.69 116 LEU A CA 1
ATOM 911 C C . LEU A 1 116 ? -21.406 14.867 -10.562 1 88.69 116 LEU A C 1
ATOM 913 O O . LEU A 1 116 ? -21.875 16 -10.688 1 88.69 116 LEU A O 1
ATOM 917 N N . LEU A 1 117 ? -21.984 13.898 -10.016 1 89.56 117 LEU A N 1
ATOM 918 C CA . LEU A 1 117 ? -23.375 14.062 -9.594 1 89.56 117 LEU A CA 1
ATOM 919 C C . LEU A 1 117 ? -23.453 14.688 -8.203 1 89.56 117 LEU A C 1
ATOM 921 O O . LEU A 1 117 ? -24.516 15.18 -7.801 1 89.56 117 LEU A O 1
ATOM 925 N N . SER A 1 118 ? -22.328 14.547 -7.488 1 78.94 118 SER A N 1
ATOM 926 C CA . SER A 1 118 ? -22.281 15.148 -6.16 1 78.94 118 SER A CA 1
ATOM 927 C C . SER A 1 118 ? -21.906 16.625 -6.238 1 78.94 118 SER A C 1
ATOM 929 O O . SER A 1 118 ? -21.047 17.016 -7.023 1 78.94 118 SER A O 1
ATOM 931 N N . LEU A 1 119 ? -22.719 17.5 -5.793 1 62.53 119 LEU A N 1
ATOM 932 C CA . LEU A 1 119 ? -22.453 18.922 -5.82 1 62.53 119 LEU A CA 1
ATOM 933 C C . LEU A 1 119 ? -21.5 19.328 -4.703 1 62.53 119 LEU A C 1
ATOM 935 O O . LEU A 1 119 ? -21.156 20.5 -4.555 1 62.53 119 LEU A O 1
ATOM 939 N N . SER A 1 120 ? -21.141 18.375 -3.736 1 58.03 120 SER A N 1
ATOM 940 C CA . SER A 1 120 ? -20.344 18.703 -2.559 1 58.03 120 SER A CA 1
ATOM 941 C C . SER A 1 120 ? -19.031 19.359 -2.951 1 58.03 120 SER A C 1
ATOM 943 O O . SER A 1 120 ? -18.281 19.844 -2.09 1 58.03 120 SER A O 1
ATOM 945 N N . SER A 1 121 ? -18.484 19.406 -3.98 1 51.88 121 SER A N 1
ATOM 946 C CA . SER A 1 121 ? -17.109 19.875 -4.051 1 51.88 121 SER A CA 1
ATOM 947 C C . SER A 1 121 ? -16.984 21.297 -3.514 1 51.88 121 SER A C 1
ATOM 949 O O . SER A 1 121 ? -15.875 21.828 -3.389 1 51.88 121 SER A O 1
ATOM 951 N N . LEU A 1 122 ? -17.828 22.438 -4.039 1 52.03 122 LEU A N 1
ATOM 952 C CA . LEU A 1 122 ? -17.219 23.703 -4.406 1 52.03 122 LEU A CA 1
ATOM 953 C C . LEU A 1 122 ? -16.859 24.516 -3.166 1 52.03 122 LEU A C 1
ATOM 955 O O . LEU A 1 122 ? -17.734 24.828 -2.352 1 52.03 122 LEU A O 1
ATOM 959 N N . HIS A 1 123 ? -15.812 24.156 -2.605 1 53.22 123 HIS A N 1
ATOM 960 C CA . HIS A 1 123 ? -15.258 24.891 -1.475 1 53.22 123 HIS A CA 1
ATOM 961 C C . HIS A 1 123 ? -15.57 26.375 -1.58 1 53.22 123 HIS A C 1
ATOM 963 O O . HIS A 1 123 ? -14.828 27.125 -2.219 1 53.22 123 HIS A O 1
ATOM 969 N N . VAL A 1 124 ? -16.828 26.703 -1.456 1 59.28 124 VAL A N 1
ATOM 970 C CA . VAL A 1 124 ? -17.078 28.141 -1.394 1 59.28 124 VAL A CA 1
ATOM 971 C C . VAL A 1 124 ? -16.844 28.641 0.027 1 59.28 124 VAL A C 1
ATOM 973 O O . VAL A 1 124 ? -17.359 28.078 0.992 1 59.28 124 VAL A O 1
ATOM 976 N N . SER A 1 125 ? -15.734 29.281 0.171 1 63.81 125 SER A N 1
ATOM 977 C CA . SER A 1 125 ? -15.523 29.922 1.463 1 63.81 125 SER A CA 1
ATOM 978 C C . SER A 1 125 ? -16.812 30.562 1.977 1 63.81 125 SER A C 1
ATOM 980 O O . SER A 1 125 ? -17.672 30.953 1.188 1 63.81 125 SER A O 1
ATOM 982 N N . LEU A 1 126 ? -17.062 30.438 3.221 1 66.12 126 LEU A N 1
ATOM 983 C CA . LEU A 1 126 ? -18.203 31.094 3.834 1 66.12 126 LEU A CA 1
ATOM 984 C C . LEU A 1 126 ? -18.344 32.531 3.354 1 66.12 126 LEU A C 1
ATOM 986 O O . LEU A 1 126 ? -19.453 33 3.064 1 66.12 126 LEU A O 1
ATOM 990 N N . SER A 1 127 ? -17.125 33.156 3.293 1 65.06 127 SER A N 1
ATOM 991 C CA . SER A 1 127 ? -17.141 34.531 2.867 1 65.06 127 SER A CA 1
ATOM 992 C C . SER A 1 127 ? -17.656 34.688 1.439 1 65.06 127 SER A C 1
ATOM 994 O O . SER A 1 127 ? -18.453 35.562 1.147 1 65.06 127 SER A O 1
ATOM 996 N N . THR A 1 128 ? -17.234 33.75 0.701 1 66.81 128 THR A N 1
ATOM 997 C CA . THR A 1 128 ? -17.672 33.781 -0.692 1 66.81 128 THR A CA 1
ATOM 998 C C . THR A 1 128 ? -19.141 33.438 -0.812 1 66.81 128 THR A C 1
ATOM 1000 O O . THR A 1 128 ? -19.875 34.062 -1.588 1 66.81 128 THR A O 1
ATOM 1003 N N . SER A 1 129 ? -19.469 32.562 -0.016 1 66.81 129 SER A N 1
ATOM 1004 C CA . SER A 1 129 ? -20.875 32.156 -0.044 1 66.81 129 SER A CA 1
ATOM 1005 C C . SER A 1 129 ? -21.797 33.281 0.397 1 66.81 129 SER A C 1
ATOM 1007 O O . SER A 1 129 ? -22.844 33.5 -0.214 1 66.81 129 SER A O 1
ATOM 1009 N N . LEU A 1 130 ? -21.359 33.969 1.415 1 67.44 130 LEU A N 1
ATOM 1010 C CA . LEU A 1 130 ? -22.141 35.094 1.936 1 67.44 130 LEU A CA 1
ATOM 1011 C C . LEU A 1 130 ? -22.172 36.25 0.948 1 67.44 130 LEU A C 1
ATOM 1013 O O . LEU A 1 130 ? -23.203 36.906 0.781 1 67.44 130 LEU A O 1
ATOM 1017 N N . ALA A 1 131 ? -21.031 36.375 0.365 1 66.94 131 ALA A N 1
ATOM 1018 C CA . ALA A 1 131 ? -20.938 37.438 -0.635 1 66.94 131 ALA A CA 1
ATOM 1019 C C . ALA A 1 131 ? -21.859 37.156 -1.815 1 66.94 131 ALA A C 1
ATOM 1021 O O . ALA A 1 131 ? -22.547 38.062 -2.305 1 66.94 131 ALA A O 1
ATOM 1022 N N . LEU A 1 132 ? -21.875 35.938 -2.162 1 67.44 132 LEU A N 1
ATOM 1023 C CA . LEU A 1 132 ? -22.703 35.531 -3.289 1 67.44 132 LEU A CA 1
ATOM 1024 C C . LEU A 1 132 ? -24.188 35.656 -2.936 1 67.44 132 LEU A C 1
ATOM 1026 O O . LEU A 1 132 ? -25 36.094 -3.766 1 67.44 132 LEU A O 1
ATOM 1030 N N . GLN A 1 133 ? -24.469 35.281 -1.781 1 66.38 133 GLN A N 1
ATOM 1031 C CA . GLN A 1 133 ? -25.844 35.406 -1.305 1 66.38 133 GLN A CA 1
ATOM 1032 C C . GLN A 1 133 ? -26.281 36.844 -1.273 1 66.38 133 GLN A C 1
ATOM 1034 O O . GLN A 1 133 ? -27.422 37.188 -1.63 1 66.38 133 GLN A O 1
ATOM 1039 N N . GLN A 1 134 ? -25.312 37.625 -0.887 1 64.62 134 GLN A N 1
ATOM 1040 C CA . GLN A 1 134 ? -25.625 39.031 -0.81 1 64.62 134 GLN A CA 1
ATOM 1041 C C . GLN A 1 134 ? -25.797 39.625 -2.201 1 64.62 134 GLN A C 1
ATOM 1043 O O . GLN A 1 134 ? -26.688 40.469 -2.418 1 64.62 134 GLN A O 1
ATOM 1048 N N . GLU A 1 135 ? -24.938 39.188 -2.979 1 65.94 135 GLU A N 1
ATOM 1049 C CA . GLU A 1 135 ? -25.016 39.688 -4.352 1 65.94 135 GLU A CA 1
ATOM 1050 C C . GLU A 1 135 ? -26.344 39.281 -5.004 1 65.94 135 GLU A C 1
ATOM 1052 O O . GLU A 1 135 ? -26.953 40.094 -5.703 1 65.94 135 GLU A O 1
ATOM 1057 N N . SER A 1 136 ? -26.672 38.094 -4.73 1 65.25 136 SER A N 1
ATOM 1058 C CA . SER A 1 136 ? -27.922 37.594 -5.297 1 65.25 136 SER A CA 1
ATOM 1059 C C . SER A 1 136 ? -29.125 38.312 -4.715 1 65.25 136 SER A C 1
ATOM 1061 O O . SER A 1 136 ? -30.078 38.625 -5.434 1 65.25 136 SER A O 1
ATOM 1063 N N . ALA A 1 137 ? -29.031 38.562 -3.498 1 63.44 137 ALA A N 1
ATOM 1064 C CA . ALA A 1 137 ? -30.094 39.281 -2.834 1 63.44 137 ALA A CA 1
ATOM 1065 C C . ALA A 1 137 ? -30.188 40.719 -3.354 1 63.44 137 ALA A C 1
ATOM 1067 O O . ALA A 1 137 ? -31.281 41.25 -3.553 1 63.44 137 ALA A O 1
ATOM 1068 N N . GLN A 1 138 ? -29.047 41.25 -3.561 1 62.25 138 GLN A N 1
ATOM 1069 C CA . GLN A 1 138 ? -29.016 42.594 -4.078 1 62.25 138 GLN A CA 1
ATOM 1070 C C . GLN A 1 138 ? -29.562 42.656 -5.504 1 62.25 138 GLN A C 1
ATOM 1072 O O . GLN A 1 138 ? -30.234 43.625 -5.867 1 62.25 138 GLN A O 1
ATOM 1077 N N . ALA A 1 139 ? -29.172 41.656 -6.148 1 62.69 139 ALA A N 1
ATOM 1078 C CA . ALA A 1 139 ? -29.641 41.625 -7.527 1 62.69 139 ALA A CA 1
ATOM 1079 C C . ALA A 1 139 ? -31.172 41.5 -7.586 1 62.69 139 ALA A C 1
ATOM 1081 O O . ALA A 1 139 ? -31.812 42.156 -8.406 1 62.69 139 ALA A O 1
ATOM 1082 N N . LYS A 1 140 ? -31.688 40.781 -6.793 1 62.03 140 LYS A N 1
ATOM 1083 C CA . LYS A 1 140 ? -33.125 40.625 -6.738 1 62.03 140 LYS A CA 1
ATOM 1084 C C . LYS A 1 140 ? -33.812 41.938 -6.285 1 62.03 140 LYS A C 1
ATOM 1086 O O . LYS A 1 140 ? -34.875 42.281 -6.789 1 62.03 140 LYS A O 1
ATOM 1091 N N . ASN A 1 141 ? -33.188 42.562 -5.406 1 57.59 141 ASN A N 1
ATOM 1092 C CA . ASN A 1 141 ? -33.719 43.812 -4.898 1 57.59 141 ASN A CA 1
ATOM 1093 C C . ASN A 1 141 ? -33.562 44.938 -5.914 1 57.59 141 ASN A C 1
ATOM 1095 O O . ASN A 1 141 ? -34.375 45.844 -5.988 1 57.59 141 ASN A O 1
ATOM 1099 N N . ALA A 1 142 ? -32.5 45 -6.609 1 59.62 142 ALA A N 1
ATOM 1100 C CA . ALA A 1 142 ? -32.312 46 -7.656 1 59.62 142 ALA A CA 1
ATOM 1101 C C . ALA A 1 142 ? -33.406 45.875 -8.719 1 59.62 142 ALA A C 1
ATOM 1103 O O . ALA A 1 142 ? -33.906 46.906 -9.219 1 59.62 142 ALA A O 1
ATOM 1104 N N . ASP A 1 143 ? -33.656 44.719 -9.078 1 54.75 143 ASP A N 1
ATOM 1105 C CA . ASP A 1 143 ? -34.719 44.562 -10.07 1 54.75 143 ASP A CA 1
ATOM 1106 C C . ASP A 1 143 ? -36.062 45.031 -9.523 1 54.75 143 ASP A C 1
ATOM 1108 O O . ASP A 1 143 ? -36.938 45.438 -10.289 1 54.75 143 ASP A O 1
ATOM 1112 N N . ALA A 1 144 ? -36.344 44.969 -8.297 1 54.78 144 ALA A N 1
ATOM 1113 C CA . ALA A 1 144 ? -37.625 45.406 -7.738 1 54.78 144 ALA A CA 1
ATOM 1114 C C . ALA A 1 144 ? -37.625 46.906 -7.445 1 54.78 144 ALA A C 1
ATOM 1116 O O . ALA A 1 144 ? -38.531 47.438 -6.82 1 54.78 144 ALA A O 1
ATOM 1117 N N . GLY A 1 145 ? -36.812 47.844 -8.109 1 50.25 145 GLY A N 1
ATOM 1118 C CA . GLY A 1 145 ? -36.812 49.281 -8.023 1 50.25 145 GLY A CA 1
ATOM 1119 C C . GLY A 1 145 ? -36.25 49.812 -6.711 1 50.25 145 GLY A C 1
ATOM 1120 O O . GLY A 1 145 ? -36.25 51 -6.469 1 50.25 145 GLY A O 1
ATOM 1121 N N . LYS A 1 146 ? -36.344 49.188 -5.633 1 46 146 LYS A N 1
ATOM 1122 C CA . LYS A 1 146 ? -35.906 49.688 -4.336 1 46 146 LYS A CA 1
ATOM 1123 C C . LYS A 1 146 ? -34.375 49.875 -4.316 1 46 146 LYS A C 1
ATOM 1125 O O . LYS A 1 146 ? -33.656 49.125 -4.941 1 46 146 LYS A O 1
ATOM 1130 N N . THR A 1 147 ? -33.969 51.25 -4.336 1 42.66 147 THR A N 1
ATOM 1131 C CA . THR A 1 147 ? -32.594 51.656 -4.152 1 42.66 147 THR A CA 1
ATOM 1132 C C . THR A 1 147 ? -31.859 50.688 -3.234 1 42.66 147 THR A C 1
ATOM 1134 O O . THR A 1 147 ? -32.344 50.344 -2.148 1 42.66 147 THR A O 1
ATOM 1137 N N . ALA A 1 148 ? -31.031 49.938 -3.701 1 41.53 148 ALA A N 1
ATOM 1138 C CA . ALA A 1 148 ? -30.094 48.969 -3.137 1 41.53 148 ALA A CA 1
ATOM 1139 C C . ALA A 1 148 ? -29.281 49.594 -1.999 1 41.53 148 ALA A C 1
ATOM 1141 O O . ALA A 1 148 ? -28.078 49.844 -2.141 1 41.53 148 ALA A O 1
ATOM 1142 N N . HIS A 1 149 ? -29.641 50.875 -1.596 1 38.28 149 HIS A N 1
ATOM 1143 C CA . HIS A 1 149 ? -28.797 51.219 -0.465 1 38.28 149 HIS A CA 1
ATOM 1144 C C . HIS A 1 149 ? -28.703 50.062 0.533 1 38.28 149 HIS A C 1
ATOM 1146 O O . HIS A 1 149 ? -29.391 50.094 1.56 1 38.28 149 HIS A O 1
ATOM 1152 N N . GLN A 1 150 ? -29.047 48.938 0.168 1 38.56 150 GLN A N 1
ATOM 1153 C CA . GLN A 1 150 ? -28.75 47.969 1.222 1 38.56 150 GLN A CA 1
ATOM 1154 C C . GLN A 1 150 ? -27.359 48.188 1.807 1 38.56 150 GLN A C 1
ATOM 1156 O O . GLN A 1 150 ? -26.359 48.031 1.12 1 38.56 150 GLN A O 1
ATOM 1161 N N . GLU A 1 151 ? -27.109 49.375 2.395 1 36.34 151 GLU A N 1
ATOM 1162 C CA . GLU A 1 151 ? -25.984 49.375 3.314 1 36.34 151 GLU A CA 1
ATOM 1163 C C . GLU A 1 151 ? -25.547 47.938 3.652 1 36.34 151 GLU A C 1
ATOM 1165 O O . GLU A 1 151 ? -26.375 47.031 3.721 1 36.34 151 GLU A O 1
ATOM 1170 N N . LEU A 1 152 ? -24.422 47.406 3.061 1 40.59 152 LEU A N 1
ATOM 1171 C CA . LEU A 1 152 ? -23.797 46.344 3.832 1 40.59 152 LEU A CA 1
ATOM 1172 C C . LEU A 1 152 ? -24.328 46.312 5.262 1 40.59 152 LEU A C 1
ATOM 1174 O O . LEU A 1 152 ? -23.797 47.031 6.129 1 40.59 152 LEU A O 1
ATOM 1178 N N . ASP A 1 153 ? -25.484 46.938 5.559 1 39.94 153 ASP A N 1
ATOM 1179 C CA . ASP A 1 153 ? -25.875 46.75 6.949 1 39.94 153 ASP A CA 1
ATOM 1180 C C . ASP A 1 153 ? -25.188 45.531 7.562 1 39.94 153 ASP A C 1
ATOM 1182 O O . ASP A 1 153 ? -25.031 44.5 6.902 1 39.94 153 ASP A O 1
ATOM 1186 N N . GLY A 1 154 ? -24.125 45.719 8.375 1 41.47 154 GLY A N 1
ATOM 1187 C CA . GLY A 1 154 ? -23.422 44.688 9.102 1 41.47 154 GLY A CA 1
ATOM 1188 C C . GLY A 1 154 ? -24.156 43.375 9.109 1 41.47 154 GLY A C 1
ATOM 1189 O O . GLY A 1 154 ? -25.359 43.312 8.82 1 41.47 154 GLY A O 1
ATOM 1190 N N . LEU A 1 155 ? -23.719 42.375 8.344 1 45.94 155 LEU A N 1
ATOM 1191 C CA . LEU A 1 155 ? -24.312 41.062 8.547 1 45.94 155 LEU A CA 1
ATOM 1192 C C . LEU A 1 155 ? -25.172 41.031 9.797 1 45.94 155 LEU A C 1
ATOM 1194 O O . LEU A 1 155 ? -25.484 39.938 10.32 1 45.94 155 LEU A O 1
ATOM 1198 N N . ASN A 1 156 ? -25.875 42.5 10.102 1 45.94 156 ASN A N 1
ATOM 1199 C CA . ASN A 1 156 ? -26.688 42.688 11.297 1 45.94 156 ASN A CA 1
ATOM 1200 C C . ASN A 1 156 ? -25.969 42.156 12.539 1 45.94 156 ASN A C 1
ATOM 1202 O O . ASN A 1 156 ? -26.609 41.75 13.508 1 45.94 156 ASN A O 1
ATOM 1206 N N . PHE A 1 157 ? -24.719 41.781 12.375 1 47.44 157 PHE A N 1
ATOM 1207 C CA . PHE A 1 157 ? -23.953 41.281 13.523 1 47.44 157 PHE A CA 1
ATOM 1208 C C . PHE A 1 157 ? -23.891 42.344 14.617 1 47.44 157 PHE A C 1
ATOM 1210 O O . PHE A 1 157 ? -23.688 42.031 15.789 1 47.44 157 PHE A O 1
ATOM 1217 N N . MET A 1 158 ? -23.891 43.656 14.25 1 45.78 158 MET A N 1
ATOM 1218 C CA . MET A 1 158 ? -23.594 44.688 15.25 1 45.78 158 MET A CA 1
ATOM 1219 C C . MET A 1 158 ? -24.812 44.938 16.141 1 45.78 158 MET A C 1
ATOM 1221 O O . MET A 1 158 ? -24.672 45.406 17.266 1 45.78 158 MET A O 1
ATOM 1225 N N . GLU A 1 159 ? -25.969 45.25 15.602 1 44.03 159 GLU A N 1
ATOM 1226 C CA . GLU A 1 159 ? -27 45.688 16.516 1 44.03 159 GLU A CA 1
ATOM 1227 C C . GLU A 1 159 ? -27.422 44.594 17.484 1 44.03 159 GLU A C 1
ATOM 1229 O O . GLU A 1 159 ? -27.719 44.844 18.641 1 44.03 159 GLU A O 1
ATOM 1234 N N . ASP A 1 160 ? -28.078 43.531 17 1 44.12 160 ASP A N 1
ATOM 1235 C CA . ASP A 1 160 ? -28.594 42.5 17.906 1 44.12 160 ASP A CA 1
ATOM 1236 C C . ASP A 1 160 ? -27.469 41.562 18.375 1 44.12 160 ASP A C 1
ATOM 1238 O O . ASP A 1 160 ? -26.828 40.906 17.578 1 44.12 160 ASP A O 1
ATOM 1242 N N . THR A 1 161 ? -26.844 41.938 19.5 1 46.78 161 THR A N 1
ATOM 1243 C CA . THR A 1 161 ? -25.797 41.219 20.219 1 46.78 161 THR A CA 1
ATOM 1244 C C . THR A 1 161 ? -25.906 39.719 19.984 1 46.78 161 THR A C 1
ATOM 1246 O O . THR A 1 161 ? -24.906 39 20 1 46.78 161 THR A O 1
ATOM 1249 N N . THR A 1 162 ? -27.156 39.094 20.422 1 45.56 162 THR A N 1
ATOM 1250 C CA . THR A 1 162 ? -27.328 37.656 20.266 1 45.56 162 THR A CA 1
ATOM 1251 C C . THR A 1 162 ? -27.438 37.312 18.781 1 45.56 162 THR A C 1
ATOM 1253 O O . THR A 1 162 ? -28.531 37.156 18.25 1 45.56 162 THR A O 1
ATOM 1256 N N . VAL A 1 163 ? -27.109 38 17.875 1 50.19 163 VAL A N 1
ATOM 1257 C CA . VAL A 1 163 ? -27.188 37.719 16.453 1 50.19 163 VAL A CA 1
ATOM 1258 C C . VAL A 1 163 ? -26.797 36.25 16.219 1 50.19 163 VAL A C 1
ATOM 1260 O O . VAL A 1 163 ? -25.672 35.844 16.531 1 50.19 163 VAL A O 1
ATOM 1263 N N . ALA A 1 164 ? -27.781 35.375 16.141 1 56.94 164 ALA A N 1
ATOM 1264 C CA . ALA A 1 164 ? -27.875 33.938 16.125 1 56.94 164 ALA A CA 1
ATOM 1265 C C . ALA A 1 164 ? -26.906 33.312 15.125 1 56.94 164 ALA A C 1
ATOM 1267 O O . ALA A 1 164 ? -26.844 33.75 13.977 1 56.94 164 ALA A O 1
ATOM 1268 N N . LEU A 1 165 ? -25.703 32.75 15.656 1 66.38 165 LEU A N 1
ATOM 1269 C CA . LEU A 1 165 ? -24.781 31.891 14.938 1 66.38 165 LEU A CA 1
ATOM 1270 C C . LEU A 1 165 ? -25.469 31.203 13.773 1 66.38 165 LEU A C 1
ATOM 1272 O O . LEU A 1 165 ? -24.844 30.875 12.766 1 66.38 165 LEU A O 1
ATOM 1276 N N . THR A 1 166 ? -26.734 31.219 13.883 1 69.62 166 THR A N 1
ATOM 1277 C CA . THR A 1 166 ? -27.5 30.516 12.867 1 69.62 166 THR A CA 1
ATOM 1278 C C . THR A 1 166 ? -27.484 31.281 11.547 1 69.62 166 THR A C 1
ATOM 1280 O O . THR A 1 166 ? -27.594 30.688 10.477 1 69.62 166 THR A O 1
ATOM 1283 N N . ASN A 1 167 ? -27.375 32.562 11.742 1 66.69 167 ASN A N 1
ATOM 1284 C CA . ASN A 1 167 ? -27.391 33.375 10.539 1 66.69 167 ASN A CA 1
ATOM 1285 C C . ASN A 1 167 ? -26.094 33.25 9.75 1 66.69 167 ASN A C 1
ATOM 1287 O O . ASN A 1 167 ? -26.031 33.625 8.578 1 66.69 167 ASN A O 1
ATOM 1291 N N . LEU A 1 168 ? -25.172 32.688 10.453 1 70 168 LEU A N 1
ATOM 1292 C CA . LEU A 1 168 ? -23.875 32.5 9.805 1 70 168 LEU A CA 1
ATOM 1293 C C . LEU A 1 168 ? -23.828 31.203 9.016 1 70 168 LEU A C 1
ATOM 1295 O O . LEU A 1 168 ? -22.875 30.953 8.289 1 70 168 LEU A O 1
ATOM 1299 N N . LEU A 1 169 ? -24.844 30.5 9.164 1 70.06 169 LEU A N 1
ATOM 1300 C CA . LEU A 1 169 ? -24.906 29.25 8.406 1 70.06 169 LEU A CA 1
ATOM 1301 C C . LEU A 1 169 ? -25.359 29.5 6.973 1 70.06 169 LEU A C 1
ATOM 1303 O O . LEU A 1 169 ? -26.406 30.109 6.746 1 70.06 169 LEU A O 1
ATOM 1307 N N . ALA A 1 170 ? -24.312 29.391 6.074 1 62.59 170 ALA A N 1
ATOM 1308 C CA . ALA A 1 170 ? -24.672 29.547 4.664 1 62.59 170 ALA A CA 1
ATOM 1309 C C . ALA A 1 170 ? -25.734 28.516 4.254 1 62.59 170 ALA A C 1
ATOM 1311 O O . ALA A 1 170 ? -25.719 27.375 4.734 1 62.59 170 ALA A O 1
ATOM 1312 N N . SER A 1 171 ? -26.812 29.047 3.695 1 61.47 171 SER A N 1
ATOM 1313 C CA . SER A 1 171 ? -27.859 28.156 3.213 1 61.47 171 SER A CA 1
ATOM 1314 C C . SER A 1 171 ? -27.312 27.125 2.225 1 61.47 171 SER A C 1
ATOM 1316 O O . SER A 1 171 ? -26.469 27.469 1.383 1 61.47 171 SER A O 1
ATOM 1318 N N . ALA A 1 172 ? -27.453 25.828 2.541 1 60.22 172 ALA A N 1
ATOM 1319 C CA . ALA A 1 172 ? -27.031 24.766 1.622 1 60.22 172 ALA A CA 1
ATOM 1320 C C . ALA A 1 172 ? -27.609 24.984 0.228 1 60.22 172 ALA A C 1
ATOM 1322 O O . ALA A 1 172 ? -28.797 25.297 0.084 1 60.22 172 ALA A O 1
ATOM 1323 N N . PRO A 1 173 ? -26.688 25.219 -0.781 1 61.12 173 PRO A N 1
ATOM 1324 C CA . PRO A 1 173 ? -27.25 25.375 -2.125 1 61.12 173 PRO A CA 1
ATOM 1325 C C . PRO A 1 173 ? -28.281 24.297 -2.449 1 61.12 173 PRO A C 1
ATOM 1327 O O . PRO A 1 173 ? -28.219 23.188 -1.918 1 61.12 173 PRO A O 1
ATOM 1330 N N . ALA A 1 174 ? -29.328 24.703 -3.168 1 65.12 174 ALA A N 1
ATOM 1331 C CA . ALA A 1 174 ? -30.375 23.766 -3.594 1 65.12 174 ALA A CA 1
ATOM 1332 C C . ALA A 1 174 ? -29.766 22.547 -4.281 1 65.12 174 ALA A C 1
ATOM 1334 O O . ALA A 1 174 ? -28.906 22.688 -5.164 1 65.12 174 ALA A O 1
ATOM 1335 N N . GLU A 1 175 ? -30 21.359 -3.768 1 74.62 175 GLU A N 1
ATOM 1336 C CA . GLU A 1 175 ? -29.484 20.109 -4.316 1 74.62 175 GLU A CA 1
ATOM 1337 C C . GLU A 1 175 ? -30.172 19.75 -5.633 1 74.62 175 GLU A C 1
ATOM 1339 O O . GLU A 1 175 ? -31.375 19.969 -5.789 1 74.62 175 GLU A O 1
ATOM 1344 N N . ILE A 1 176 ? -29.438 19.578 -6.742 1 86 176 ILE A N 1
ATOM 1345 C CA . ILE A 1 176 ? -29.953 19.062 -8.016 1 86 176 ILE A CA 1
ATOM 1346 C C . ILE A 1 176 ? -29.859 17.531 -8.031 1 86 176 ILE A C 1
ATOM 1348 O O . ILE A 1 176 ? -28.75 16.969 -7.98 1 86 176 ILE A O 1
ATOM 1352 N N . LYS A 1 177 ? -30.984 16.938 -7.953 1 88.88 177 LYS A N 1
ATOM 1353 C CA . LYS A 1 177 ? -31 15.477 -8 1 88.88 177 LYS A CA 1
ATOM 1354 C C . LYS A 1 177 ? -31.203 14.969 -9.422 1 88.88 177 LYS A C 1
ATOM 1356 O O . LYS A 1 177 ? -32.156 15.367 -10.094 1 88.88 177 LYS A O 1
ATOM 1361 N N . CYS A 1 178 ? -30.281 14.141 -9.953 1 92.81 178 CYS A N 1
ATOM 1362 C CA . CYS A 1 178 ? -30.344 13.609 -11.305 1 92.81 178 CYS A CA 1
ATOM 1363 C C . CYS A 1 178 ? -30.797 12.148 -11.297 1 92.81 178 CYS A C 1
ATOM 1365 O O . CYS A 1 178 ? -31.328 11.656 -12.289 1 92.81 178 CYS A O 1
ATOM 1367 N N . VAL A 1 179 ? -30.469 11.484 -10.312 1 94.5 179 VAL A N 1
ATOM 1368 C CA . VAL A 1 179 ? -30.75 10.055 -10.18 1 94.5 179 VAL A CA 1
ATOM 1369 C C . VAL A 1 179 ? -31.031 9.727 -8.719 1 94.5 179 VAL A C 1
ATOM 1371 O O . VAL A 1 179 ? -30.625 10.453 -7.812 1 94.5 179 VAL A O 1
ATOM 1374 N N . ASP A 1 180 ? -31.875 8.75 -8.594 1 92.88 180 ASP A N 1
ATOM 1375 C CA . ASP A 1 180 ? -32.188 8.359 -7.223 1 92.88 180 ASP A CA 1
ATOM 1376 C C . ASP A 1 180 ? -31.031 7.617 -6.578 1 92.88 180 ASP A C 1
ATOM 1378 O O . ASP A 1 180 ? -30.625 7.93 -5.453 1 92.88 180 ASP A O 1
ATOM 1382 N N . SER A 1 181 ? -30.578 6.586 -7.344 1 92.38 181 SER A N 1
ATOM 1383 C CA . SER A 1 181 ? -29.438 5.859 -6.785 1 92.38 181 SER A CA 1
ATOM 1384 C C . SER A 1 181 ? -28.641 5.164 -7.875 1 92.38 181 SER A C 1
ATOM 1386 O O . SER A 1 181 ? -29.203 4.73 -8.891 1 92.38 181 SER A O 1
ATOM 1388 N N . ILE A 1 182 ? -27.328 5.168 -7.73 1 95.06 182 ILE A N 1
ATOM 1389 C CA . ILE A 1 182 ? -26.359 4.391 -8.508 1 95.06 182 ILE A CA 1
ATOM 1390 C C . ILE A 1 182 ? -25.484 3.57 -7.566 1 95.06 182 ILE A C 1
ATOM 1392 O O . ILE A 1 182 ? -24.641 4.125 -6.852 1 95.06 182 ILE A O 1
ATOM 1396 N N . VAL A 1 183 ? -25.703 2.229 -7.586 1 93.38 183 VAL A N 1
ATOM 1397 C CA . VAL A 1 183 ? -25 1.432 -6.582 1 93.38 183 VAL A CA 1
ATOM 1398 C C . VAL A 1 183 ? -24.359 0.216 -7.25 1 93.38 183 VAL A C 1
ATOM 1400 O O . VAL A 1 183 ? -24.812 -0.228 -8.305 1 93.38 183 VAL A O 1
ATOM 1403 N N . PHE A 1 184 ? -23.266 -0.24 -6.621 1 93.69 184 PHE A N 1
ATOM 1404 C CA . PHE A 1 184 ? -22.656 -1.51 -6.984 1 93.69 184 PHE A CA 1
ATOM 1405 C C . PHE A 1 184 ? -23.641 -2.662 -6.805 1 93.69 184 PHE A C 1
ATOM 1407 O O . PHE A 1 184 ? -24.141 -2.883 -5.703 1 93.69 184 PHE A O 1
ATOM 1414 N N . SER A 1 185 ? -23.922 -3.402 -7.852 1 95.81 185 SER A N 1
ATOM 1415 C CA . SER A 1 185 ? -24.969 -4.418 -7.824 1 95.81 185 SER A CA 1
ATOM 1416 C C . SER A 1 185 ? -24.578 -5.605 -6.957 1 95.81 185 SER A C 1
ATOM 1418 O O . SER A 1 185 ? -23.391 -5.953 -6.883 1 95.81 185 SER A O 1
ATOM 1420 N N . SER A 1 186 ? -25.562 -6.266 -6.395 1 94.12 186 SER A N 1
ATOM 1421 C CA . SER A 1 186 ? -25.328 -7.457 -5.59 1 94.12 186 SER A CA 1
ATOM 1422 C C . SER A 1 186 ? -25.031 -8.672 -6.465 1 94.12 186 SER A C 1
ATOM 1424 O O . SER A 1 186 ? -24.75 -9.758 -5.957 1 94.12 186 SER A O 1
ATOM 1426 N N . PHE A 1 187 ? -25.016 -8.484 -7.754 1 96.88 187 PHE A N 1
ATOM 1427 C CA . PHE A 1 187 ? -24.641 -9.531 -8.695 1 96.88 187 PHE A CA 1
ATOM 1428 C C . PHE A 1 187 ? -23.125 -9.625 -8.836 1 96.88 187 PHE A C 1
ATOM 1430 O O . PHE A 1 187 ? -22.609 -10.586 -9.398 1 96.88 187 PHE A O 1
ATOM 1437 N N . ASN A 1 188 ? -22.516 -8.617 -8.258 1 95.31 188 ASN A N 1
ATOM 1438 C CA . ASN A 1 188 ? -21.062 -8.609 -8.391 1 95.31 188 ASN A CA 1
ATOM 1439 C C . ASN A 1 188 ? -20.406 -9.594 -7.422 1 95.31 188 ASN A C 1
ATOM 1441 O O . ASN A 1 188 ? -20.922 -9.828 -6.328 1 95.31 188 ASN A O 1
ATOM 1445 N N . PRO A 1 189 ? -19.234 -10.117 -7.895 1 94.69 189 PRO A N 1
ATOM 1446 C CA . PRO A 1 189 ? -18.547 -9.93 -9.18 1 94.69 189 PRO A CA 1
ATOM 1447 C C . PRO A 1 189 ? -19.188 -10.742 -10.305 1 94.69 189 PRO A C 1
ATOM 1449 O O . PRO A 1 189 ? -19.891 -11.719 -10.039 1 94.69 189 PRO A O 1
ATOM 1452 N N . PRO A 1 190 ? -19.016 -10.258 -11.516 1 96.31 190 PRO A N 1
ATOM 1453 C CA . PRO A 1 190 ? -19.531 -11.078 -12.617 1 96.31 190 PRO A CA 1
ATOM 1454 C C . PRO A 1 190 ? -19.031 -12.516 -12.562 1 96.31 190 PRO A C 1
ATOM 1456 O O . PRO A 1 190 ? -17.859 -12.758 -12.234 1 96.31 190 PRO A O 1
ATOM 1459 N N . PRO A 1 191 ? -19.969 -13.43 -12.742 1 95.06 191 PRO A N 1
ATOM 1460 C CA . PRO A 1 191 ? -19.531 -14.828 -12.758 1 95.06 191 PRO A CA 1
ATOM 1461 C C . PRO A 1 191 ? -18.5 -15.109 -13.844 1 95.06 191 PRO A C 1
ATOM 1463 O O . PRO A 1 191 ? -18.422 -14.383 -14.836 1 95.06 191 PRO A O 1
ATOM 1466 N N . SER A 1 192 ? -17.766 -16.172 -13.789 1 91.12 192 SER A N 1
ATOM 1467 C CA . SER A 1 192 ? -16.609 -16.469 -14.641 1 91.12 192 SER A CA 1
ATOM 1468 C C . SER A 1 192 ? -17.016 -16.594 -16.109 1 91.12 192 SER A C 1
ATOM 1470 O O . SER A 1 192 ? -16.297 -16.125 -16.984 1 91.12 192 SER A O 1
ATOM 1472 N N . TYR A 1 193 ? -18.156 -17.203 -16.344 1 91.25 193 TYR A N 1
ATOM 1473 C CA . TYR A 1 193 ? -18.578 -17.422 -17.734 1 91.25 193 TYR A CA 1
ATOM 1474 C C . TYR A 1 193 ? -18.938 -16.109 -18.406 1 91.25 193 TYR A C 1
ATOM 1476 O O . TYR A 1 193 ? -18.875 -15.984 -19.625 1 91.25 193 TYR A O 1
ATOM 1484 N N . ARG A 1 194 ? -19.328 -15.109 -17.609 1 95.31 194 ARG A N 1
ATOM 1485 C CA . ARG A 1 194 ? -19.641 -13.812 -18.188 1 95.31 194 ARG A CA 1
ATOM 1486 C C . ARG A 1 194 ? -18.406 -12.93 -18.266 1 95.31 194 ARG A C 1
ATOM 1488 O O . ARG A 1 194 ? -18.281 -12.102 -19.172 1 95.31 194 ARG A O 1
ATOM 1495 N N . ARG A 1 195 ? -17.5 -13.141 -17.359 1 94.44 195 ARG A N 1
ATOM 1496 C CA . ARG A 1 195 ? -16.234 -12.43 -17.422 1 94.44 195 ARG A CA 1
ATOM 1497 C C . ARG A 1 195 ? -15.492 -12.742 -18.719 1 94.44 195 ARG A C 1
ATOM 1499 O O . ARG A 1 195 ? -14.836 -11.867 -19.297 1 94.44 195 ARG A O 1
ATOM 1506 N N . LEU A 1 196 ? -15.633 -13.953 -19.141 1 94.19 196 LEU A N 1
ATOM 1507 C CA . LEU A 1 196 ? -14.969 -14.383 -20.375 1 94.19 196 LEU A CA 1
ATOM 1508 C C . LEU A 1 196 ? -15.594 -13.719 -21.594 1 94.19 196 LEU A C 1
ATOM 1510 O O . LEU A 1 196 ? -15.008 -13.727 -22.672 1 94.19 196 LEU A O 1
ATOM 1514 N N . HIS A 1 197 ? -16.812 -13.125 -21.344 1 94.31 197 HIS A N 1
ATOM 1515 C CA . HIS A 1 197 ? -17.469 -12.391 -22.406 1 94.31 197 HIS A CA 1
ATOM 1516 C C . HIS A 1 197 ? -17.234 -10.891 -22.281 1 94.31 197 HIS A C 1
ATOM 1518 O O . HIS A 1 197 ? -17.781 -10.102 -23.062 1 94.31 197 HIS A O 1
ATOM 1524 N N . GLY A 1 198 ? -16.516 -10.531 -21.281 1 94.75 198 GLY A N 1
ATOM 1525 C CA . GLY A 1 198 ? -16.094 -9.141 -21.203 1 94.75 198 GLY A CA 1
ATOM 1526 C C . GLY A 1 198 ? -16.828 -8.359 -20.125 1 94.75 198 GLY A C 1
ATOM 1527 O O . GLY A 1 198 ? -16.609 -7.16 -19.953 1 94.75 198 GLY A O 1
ATOM 1528 N N . ASP A 1 199 ? -17.766 -8.977 -19.328 1 97.19 199 ASP A N 1
ATOM 1529 C CA . ASP A 1 199 ? -18.422 -8.281 -18.234 1 97.19 199 ASP A CA 1
ATOM 1530 C C . ASP A 1 199 ? -17.422 -7.914 -17.141 1 97.19 199 ASP A C 1
ATOM 1532 O O . ASP A 1 199 ? -16.625 -8.75 -16.719 1 97.19 199 ASP A O 1
ATOM 1536 N N . LEU A 1 200 ? -17.5 -6.688 -16.75 1 96.69 200 LEU A N 1
ATOM 1537 C CA . LEU A 1 200 ? -16.547 -6.227 -15.742 1 96.69 200 LEU A CA 1
ATOM 1538 C C . LEU A 1 200 ? -17.25 -5.871 -14.438 1 96.69 200 LEU A C 1
ATOM 1540 O O . LEU A 1 200 ? -16.703 -6.055 -13.352 1 96.69 200 LEU A O 1
ATOM 1544 N N . ILE A 1 201 ? -18.453 -5.344 -14.586 1 97 201 ILE A N 1
ATOM 1545 C CA . ILE A 1 201 ? -19.156 -4.859 -13.398 1 97 201 ILE A CA 1
ATOM 1546 C C . ILE A 1 201 ? -20.656 -4.812 -13.664 1 97 201 ILE A C 1
ATOM 1548 O O . ILE A 1 201 ? -21.094 -4.703 -14.812 1 97 201 ILE A O 1
ATOM 1552 N N . TYR A 1 202 ? -21.406 -5.012 -12.672 1 97.88 202 TYR A N 1
ATOM 1553 C CA . TYR A 1 202 ? -22.859 -4.797 -12.695 1 97.88 202 TYR A CA 1
ATOM 1554 C C . TYR A 1 202 ? -23.25 -3.639 -11.781 1 97.88 202 TYR A C 1
ATOM 1556 O O . TYR A 1 202 ? -22.766 -3.535 -10.656 1 97.88 202 TYR A O 1
ATOM 1564 N N . ILE A 1 203 ? -24.125 -2.76 -12.258 1 97.31 203 ILE A N 1
ATOM 1565 C CA . ILE A 1 203 ? -24.547 -1.559 -11.547 1 97.31 203 ILE A CA 1
ATOM 1566 C C . ILE A 1 203 ? -26.062 -1.503 -11.469 1 97.31 203 ILE A C 1
ATOM 1568 O O . ILE A 1 203 ? -26.75 -1.712 -12.477 1 97.31 203 ILE A O 1
ATOM 1572 N N . ASP A 1 204 ? -26.562 -1.257 -10.336 1 96.5 204 ASP A N 1
ATOM 1573 C CA . ASP A 1 204 ? -28 -1.034 -10.18 1 96.5 204 ASP A CA 1
ATOM 1574 C C . ASP A 1 204 ? -28.328 0.457 -10.125 1 96.5 204 ASP A C 1
ATOM 1576 O O . ASP A 1 204 ? -27.734 1.197 -9.336 1 96.5 204 ASP A O 1
ATOM 1580 N N . VAL A 1 205 ? -29.266 0.833 -10.961 1 96.44 205 VAL A N 1
ATOM 1581 C CA . VAL A 1 205 ? -29.625 2.242 -11.047 1 96.44 205 VAL A CA 1
ATOM 1582 C C . VAL A 1 205 ? -31.141 2.393 -10.875 1 96.44 205 VAL A C 1
ATOM 1584 O O . VAL A 1 205 ? -31.922 1.613 -11.43 1 96.44 205 VAL A O 1
ATOM 1587 N N . VAL A 1 206 ? -31.531 3.346 -10.047 1 95.88 206 VAL A N 1
ATOM 1588 C CA . VAL A 1 206 ? -32.906 3.77 -9.938 1 95.88 206 VAL A CA 1
ATOM 1589 C C . VAL A 1 206 ? -33.062 5.211 -10.422 1 95.88 206 VAL A C 1
ATOM 1591 O O . VAL A 1 206 ? -32.438 6.121 -9.859 1 95.88 206 VAL A O 1
ATOM 1594 N N . THR A 1 207 ? -33.781 5.383 -11.453 1 96.56 207 THR A N 1
ATOM 1595 C CA . THR A 1 207 ? -33.969 6.719 -12.008 1 96.56 207 THR A CA 1
ATOM 1596 C C . THR A 1 207 ? -34.969 7.52 -11.172 1 96.56 207 THR A C 1
ATOM 1598 O O . THR A 1 207 ? -35.625 6.973 -10.297 1 96.56 207 THR A O 1
ATOM 1601 N N . LEU A 1 208 ? -35.062 8.82 -11.453 1 96 208 LEU A N 1
ATOM 1602 C CA . LEU A 1 208 ? -36 9.672 -10.75 1 96 208 LEU A CA 1
ATOM 1603 C C . LEU A 1 208 ? -37.438 9.359 -11.164 1 96 208 LEU A C 1
ATOM 1605 O O . LEU A 1 208 ? -38.375 9.672 -10.438 1 96 208 LEU A O 1
ATOM 1609 N N . GLU A 1 209 ? -37.562 8.711 -12.281 1 96.19 209 GLU A N 1
ATOM 1610 C CA . GLU A 1 209 ? -38.875 8.273 -12.75 1 96.19 209 GLU A CA 1
ATOM 1611 C C . GLU A 1 209 ? -39.375 7.059 -11.969 1 96.19 209 GLU A C 1
ATOM 1613 O O . GLU A 1 209 ? -40.531 6.691 -12.055 1 96.19 209 GLU A O 1
ATOM 1618 N N . GLY A 1 210 ? -38.469 6.434 -11.242 1 94.44 210 GLY A N 1
ATOM 1619 C CA . GLY A 1 210 ? -38.812 5.273 -10.445 1 94.44 210 GLY A CA 1
ATOM 1620 C C . GLY A 1 210 ? -38.469 3.957 -11.117 1 94.44 210 GLY A C 1
ATOM 1621 O O . GLY A 1 210 ? -38.75 2.885 -10.578 1 94.44 210 GLY A O 1
ATOM 1622 N N . SER A 1 211 ? -37.844 4.043 -12.273 1 94.56 211 SER A N 1
ATOM 1623 C CA . SER A 1 211 ? -37.469 2.84 -13 1 94.56 211 SER A CA 1
ATOM 1624 C C . SER A 1 211 ? -36.188 2.238 -12.422 1 94.56 211 SER A C 1
ATOM 1626 O O . SER A 1 211 ? -35.219 2.959 -12.141 1 94.56 211 SER A O 1
ATOM 1628 N N . LYS A 1 212 ? -36.25 0.871 -12.258 1 95.31 212 LYS A N 1
ATOM 1629 C CA . LYS A 1 212 ? -35.094 0.148 -11.781 1 95.31 212 LYS A CA 1
ATOM 1630 C C . LYS A 1 212 ? -34.375 -0.586 -12.922 1 95.31 212 LYS A C 1
ATOM 1632 O O . LYS A 1 212 ? -35.031 -1.315 -13.68 1 95.31 212 LYS A O 1
ATOM 1637 N N . HIS A 1 213 ? -33.125 -0.353 -13.07 1 95.62 213 HIS A N 1
ATOM 1638 C CA . HIS A 1 213 ? -32.344 -0.976 -14.133 1 95.62 213 HIS A CA 1
ATOM 1639 C C . HIS A 1 213 ? -31.078 -1.628 -13.578 1 95.62 213 HIS A C 1
ATOM 1641 O O . HIS A 1 213 ? -30.484 -1.127 -12.617 1 95.62 213 HIS A O 1
ATOM 1647 N N . CYS A 1 214 ? -30.734 -2.771 -14.094 1 97 214 CYS A N 1
ATOM 1648 C CA . CYS A 1 214 ? -29.422 -3.377 -13.891 1 97 214 CYS A CA 1
ATOM 1649 C C . CYS A 1 214 ? -28.531 -3.188 -15.117 1 97 214 CYS A C 1
ATOM 1651 O O . CYS A 1 214 ? -28.906 -3.598 -16.219 1 97 214 CYS A O 1
ATOM 1653 N N . ILE A 1 215 ? -27.453 -2.572 -14.906 1 97.94 215 ILE A N 1
ATOM 1654 C CA . ILE A 1 215 ? -26.578 -2.209 -16.016 1 97.94 215 ILE A CA 1
ATOM 1655 C C . ILE A 1 215 ? -25.344 -3.094 -16.016 1 97.94 215 ILE A C 1
ATOM 1657 O O . ILE A 1 215 ? -24.75 -3.332 -14.953 1 97.94 215 ILE A O 1
ATOM 1661 N N . THR A 1 216 ? -25 -3.619 -17.141 1 97.81 216 THR A N 1
ATOM 1662 C CA . THR A 1 216 ? -23.734 -4.328 -17.328 1 97.81 216 THR A CA 1
ATOM 1663 C C . THR A 1 216 ? -22.656 -3.389 -17.875 1 97.81 216 THR A C 1
ATOM 1665 O O . THR A 1 216 ? -22.844 -2.764 -18.922 1 97.81 216 THR A O 1
ATOM 1668 N N . GLY A 1 217 ? -21.641 -3.154 -17.109 1 97.69 217 GLY A N 1
ATOM 1669 C CA . GLY A 1 217 ? -20.438 -2.547 -17.641 1 97.69 217 GLY A CA 1
ATOM 1670 C C . GLY A 1 217 ? -19.453 -3.561 -18.203 1 97.69 217 GLY A C 1
ATOM 1671 O O . GLY A 1 217 ? -18.891 -4.375 -17.469 1 97.69 217 GLY A O 1
ATOM 1672 N N . SER A 1 218 ? -19.297 -3.531 -19.453 1 96 218 SER A N 1
ATOM 1673 C CA . SER A 1 218 ? -18.406 -4.461 -20.141 1 96 218 SER A CA 1
ATOM 1674 C C . SER A 1 218 ? -17.141 -3.754 -20.641 1 96 218 SER A C 1
ATOM 1676 O O . SER A 1 218 ? -17 -2.539 -20.484 1 96 218 SER A O 1
ATOM 1678 N N . SER A 1 219 ? -16.234 -4.477 -21.234 1 95.38 219 SER A N 1
ATOM 1679 C CA . SER A 1 219 ? -14.984 -3.912 -21.734 1 95.38 219 SER A CA 1
ATOM 1680 C C . SER A 1 219 ? -15.25 -2.928 -22.875 1 95.38 219 SER A C 1
ATOM 1682 O O . SER A 1 219 ? -14.469 -1.992 -23.078 1 95.38 219 SER A O 1
ATOM 1684 N N . LYS A 1 220 ? -16.375 -3.023 -23.469 1 91.88 220 LYS A N 1
ATOM 1685 C CA . LYS A 1 220 ? -16.625 -2.213 -24.656 1 91.88 220 LYS A CA 1
ATOM 1686 C C . LYS A 1 220 ? -17.641 -1.107 -24.359 1 91.88 220 LYS A C 1
ATOM 1688 O O . LYS A 1 220 ? -17.531 -0.004 -24.906 1 91.88 220 LYS A O 1
ATOM 1693 N N . SER A 1 221 ? -18.609 -1.501 -23.609 1 93.25 221 SER A N 1
ATOM 1694 C CA . SER A 1 221 ? -19.719 -0.563 -23.469 1 93.25 221 SER A CA 1
ATOM 1695 C C . SER A 1 221 ? -20.547 -0.848 -22.219 1 93.25 221 SER A C 1
ATOM 1697 O O . SER A 1 221 ? -20.219 -1.768 -21.453 1 93.25 221 SER A O 1
ATOM 1699 N N . PHE A 1 222 ? -21.453 0.068 -21.969 1 96.94 222 PHE A N 1
ATOM 1700 C CA . PHE A 1 222 ? -22.469 -0.094 -20.938 1 96.94 222 PHE A CA 1
ATOM 1701 C C . PHE A 1 222 ? -23.828 -0.375 -21.547 1 96.94 222 PHE A C 1
ATOM 1703 O O . PHE A 1 222 ? -24.203 0.235 -22.562 1 96.94 222 PHE A O 1
ATOM 1710 N N . TYR A 1 223 ? -24.609 -1.355 -21.016 1 97.19 223 TYR A N 1
ATOM 1711 C CA . TYR A 1 223 ? -25.953 -1.614 -21.5 1 97.19 223 TYR A CA 1
ATOM 1712 C C . TYR A 1 223 ? -26.859 -2.1 -20.375 1 97.19 223 TYR A C 1
ATOM 1714 O O . TYR A 1 223 ? -26.359 -2.59 -19.344 1 97.19 223 TYR A O 1
ATOM 1722 N N . VAL A 1 224 ? -28.109 -1.939 -20.547 1 97.44 224 VAL A N 1
ATOM 1723 C CA . VAL A 1 224 ? -29.094 -2.426 -19.578 1 97.44 224 VAL A CA 1
ATOM 1724 C C . VAL A 1 224 ? -29.359 -3.91 -19.812 1 97.44 224 VAL A C 1
ATOM 1726 O O . VAL A 1 224 ? -29.75 -4.309 -20.906 1 97.44 224 VAL A O 1
ATOM 1729 N N . ASN A 1 225 ? -29.047 -4.727 -18.797 1 96.56 225 ASN A N 1
ATOM 1730 C CA . ASN A 1 225 ? -29.297 -6.152 -18.969 1 96.56 225 ASN A CA 1
ATOM 1731 C C . ASN A 1 225 ? -30.719 -6.516 -18.547 1 96.56 225 ASN A C 1
ATOM 1733 O O . ASN A 1 225 ? -31.453 -5.676 -18.016 1 96.56 225 ASN A O 1
ATOM 1737 N N . ALA A 1 226 ? -31.141 -7.738 -18.688 1 95.81 226 ALA A N 1
ATOM 1738 C CA . ALA A 1 226 ? -32.531 -8.141 -18.547 1 95.81 226 ALA A CA 1
ATOM 1739 C C . ALA A 1 226 ? -32.812 -8.641 -17.141 1 95.81 226 ALA A C 1
ATOM 1741 O O . ALA A 1 226 ? -33.875 -9.219 -16.891 1 95.81 226 ALA A O 1
ATOM 1742 N N . SER A 1 227 ? -31.969 -8.383 -16.266 1 95.12 227 SER A N 1
ATOM 1743 C CA . SER A 1 227 ? -32.156 -8.859 -14.898 1 95.12 227 SER A CA 1
ATOM 1744 C C . SER A 1 227 ? -33.312 -8.117 -14.211 1 95.12 227 SER A C 1
ATOM 1746 O O . SER A 1 227 ? -33.344 -6.887 -14.219 1 95.12 227 SER A O 1
ATOM 1748 N N . ASN A 1 228 ? -34.344 -8.758 -13.734 1 86.5 228 ASN A N 1
ATOM 1749 C CA . ASN A 1 228 ? -35.5 -8.148 -13.047 1 86.5 228 ASN A CA 1
ATOM 1750 C C . ASN A 1 228 ? -35.719 -8.781 -11.68 1 86.5 228 ASN A C 1
ATOM 1752 O O . ASN A 1 228 ? -36.625 -8.375 -10.938 1 86.5 228 ASN A O 1
ATOM 1756 N N . GLY A 1 229 ? -34.75 -9.469 -11.141 1 87.44 229 GLY A N 1
ATOM 1757 C CA . GLY A 1 229 ? -34.969 -10.141 -9.859 1 87.44 229 GLY A CA 1
ATOM 1758 C C . GLY A 1 229 ? -33.656 -10.594 -9.219 1 87.44 229 GLY A C 1
ATOM 1759 O O . GLY A 1 229 ? -32.688 -9.836 -9.172 1 87.44 229 GLY A O 1
ATOM 1760 N N . SER A 1 230 ? -33.812 -11.781 -8.727 1 92.69 230 SER A N 1
ATOM 1761 C CA . SER A 1 230 ? -32.719 -12.289 -7.91 1 92.69 230 SER A CA 1
ATOM 1762 C C . SER A 1 230 ? -31.75 -13.117 -8.734 1 92.69 230 SER A C 1
ATOM 1764 O O . SER A 1 230 ? -30.688 -13.5 -8.25 1 92.69 230 SER A O 1
ATOM 1766 N N . ILE A 1 231 ? -32.156 -13.305 -9.969 1 95.69 231 ILE A N 1
ATOM 1767 C CA . ILE A 1 231 ? -31.312 -14.125 -10.836 1 95.69 231 ILE A CA 1
ATOM 1768 C C . ILE A 1 231 ? -30.75 -13.266 -11.969 1 95.69 231 ILE A C 1
ATOM 1770 O O . ILE A 1 231 ? -31.469 -12.484 -12.586 1 95.69 231 ILE A O 1
ATOM 1774 N N . LEU A 1 232 ? -29.562 -13.43 -12.25 1 97.06 232 LEU A N 1
ATOM 1775 C CA . LEU A 1 232 ? -28.891 -12.648 -13.273 1 97.06 232 LEU A CA 1
ATOM 1776 C C . LEU A 1 232 ? -29.328 -13.078 -14.672 1 97.06 232 LEU A C 1
ATOM 1778 O O . LEU A 1 232 ? -29.328 -14.273 -14.977 1 97.06 232 LEU A O 1
ATOM 1782 N N . ASP A 1 233 ? -29.781 -12.172 -15.375 1 96.06 233 ASP A N 1
ATOM 1783 C CA . ASP A 1 233 ? -30 -12.305 -16.812 1 96.06 233 ASP A CA 1
ATOM 1784 C C . ASP A 1 233 ? -29.156 -11.312 -17.594 1 96.06 233 ASP A C 1
ATOM 1786 O O . ASP A 1 233 ? -29.547 -10.156 -17.781 1 96.06 233 ASP A O 1
ATOM 1790 N N . SER A 1 234 ? -28.078 -11.789 -18.125 1 94 234 SER A N 1
ATOM 1791 C CA . SER A 1 234 ? -27.031 -10.922 -18.672 1 94 234 SER A CA 1
ATOM 1792 C C . SER A 1 234 ? -27.406 -10.414 -20.062 1 94 234 SER A C 1
ATOM 1794 O O . SER A 1 234 ? -26.703 -9.57 -20.625 1 94 234 SER A O 1
ATOM 1796 N N . ARG A 1 235 ? -28.484 -10.812 -20.719 1 94 235 ARG A N 1
ATOM 1797 C CA . ARG A 1 235 ? -28.875 -10.383 -22.047 1 94 235 ARG A CA 1
ATOM 1798 C C . ARG A 1 235 ? -29.297 -8.914 -22.062 1 94 235 ARG A C 1
ATOM 1800 O O . ARG A 1 235 ? -29.891 -8.438 -21.094 1 94 235 ARG A O 1
ATOM 1807 N N . PRO A 1 236 ? -28.922 -8.273 -23.125 1 93.94 236 PRO A N 1
ATOM 1808 C CA . PRO A 1 236 ? -29.359 -6.883 -23.234 1 93.94 236 PRO A CA 1
ATOM 1809 C C . PRO A 1 236 ? -30.875 -6.758 -23.328 1 93.94 236 PRO A C 1
ATOM 1811 O O . PRO A 1 236 ? -31.531 -7.551 -24 1 93.94 236 PRO A O 1
ATOM 1814 N N . LEU A 1 237 ? -31.469 -5.922 -22.625 1 91.38 237 LEU A N 1
ATOM 1815 C CA . LEU A 1 237 ? -32.906 -5.684 -22.641 1 91.38 237 LEU A CA 1
ATOM 1816 C C . LEU A 1 237 ? -33.344 -5.102 -23.984 1 91.38 237 LEU A C 1
ATOM 1818 O O . LEU A 1 237 ? -34.312 -5.574 -24.578 1 91.38 237 LEU A O 1
ATOM 1822 N N . LYS A 1 238 ? -32.75 -3.975 -24.375 1 86.44 238 LYS A N 1
ATOM 1823 C CA . LYS A 1 238 ? -32.969 -3.295 -25.656 1 86.44 238 LYS A CA 1
ATOM 1824 C C . LYS A 1 238 ? -31.672 -2.85 -26.297 1 86.44 238 LYS A C 1
ATOM 1826 O O . LYS A 1 238 ? -30.781 -2.344 -25.609 1 86.44 238 LYS A O 1
ATOM 1831 N N . GLN A 1 239 ? -31.656 -3.053 -27.547 1 78.56 239 GLN A N 1
ATOM 1832 C CA . GLN A 1 239 ? -30.438 -2.686 -28.266 1 78.56 239 GLN A CA 1
ATOM 1833 C C . GLN A 1 239 ? -30.188 -1.184 -28.188 1 78.56 239 GLN A C 1
ATOM 1835 O O . GLN A 1 239 ? -29.031 -0.746 -28.172 1 78.56 239 GLN A O 1
ATOM 1840 N N . SER A 1 240 ? -31.141 -0.492 -28.016 1 80.19 240 SER A N 1
ATOM 1841 C CA . SER A 1 240 ? -31 0.961 -28 1 80.19 240 SER A CA 1
ATOM 1842 C C . SER A 1 240 ? -30.453 1.454 -26.672 1 80.19 240 SER A C 1
ATOM 1844 O O . SER A 1 240 ? -29.984 2.592 -26.562 1 80.19 240 SER A O 1
ATOM 1846 N N . HIS A 1 241 ? -30.312 0.62 -25.766 1 88.12 241 HIS A N 1
ATOM 1847 C CA . HIS A 1 241 ? -29.875 1.022 -24.438 1 88.12 241 HIS A CA 1
ATOM 1848 C C . HIS A 1 241 ? -28.422 0.609 -24.203 1 88.12 241 HIS A C 1
ATOM 1850 O O . HIS A 1 241 ? -28.125 -0.091 -23.234 1 88.12 241 HIS A O 1
ATOM 1856 N N . GLU A 1 242 ? -27.594 0.998 -25.078 1 93 242 GLU A N 1
ATOM 1857 C CA . GLU A 1 242 ? -26.156 0.776 -25 1 93 242 GLU A CA 1
ATOM 1858 C C . GLU A 1 242 ? -25.391 2.061 -25.281 1 93 242 GLU A C 1
ATOM 1860 O O . GLU A 1 242 ? -25.812 2.875 -26.109 1 93 242 GLU A O 1
ATOM 1865 N N . ALA A 1 243 ? -24.359 2.324 -24.578 1 93.81 243 ALA A N 1
ATOM 1866 C CA . ALA A 1 243 ? -23.5 3.494 -24.766 1 93.81 243 ALA A CA 1
ATOM 1867 C C . ALA A 1 243 ? -22.078 3.217 -24.297 1 93.81 243 ALA A C 1
ATOM 1869 O O . ALA A 1 243 ? -21.844 2.293 -23.516 1 93.81 243 ALA A O 1
ATOM 1870 N N . SER A 1 244 ? -21.141 4.043 -24.75 1 93.06 244 SER A N 1
ATOM 1871 C CA . SER A 1 244 ? -19.75 3.871 -24.391 1 93.06 244 SER A CA 1
ATOM 1872 C C . SER A 1 244 ? -19.469 4.359 -22.969 1 93.06 244 SER A C 1
ATOM 1874 O O . SER A 1 244 ? -18.484 3.959 -22.359 1 93.06 244 SER A O 1
ATOM 1876 N N . THR A 1 245 ? -20.281 5.25 -22.484 1 95.81 245 THR A N 1
ATOM 1877 C CA . THR A 1 245 ? -20.125 5.77 -21.125 1 95.81 245 THR A CA 1
ATOM 1878 C C . THR A 1 245 ? -21.406 5.559 -20.328 1 95.81 245 THR A C 1
ATOM 1880 O O . THR A 1 245 ? -22.484 5.422 -20.891 1 95.81 245 THR A O 1
ATOM 1883 N N . LEU A 1 246 ? -21.234 5.488 -19.047 1 96.94 246 LEU A N 1
ATOM 1884 C CA . LEU A 1 246 ? -22.391 5.336 -18.188 1 96.94 246 LEU A CA 1
ATOM 1885 C C . LEU A 1 246 ? -23.312 6.547 -18.281 1 96.94 246 LEU A C 1
ATOM 1887 O O . LEU A 1 246 ? -24.531 6.406 -18.297 1 96.94 246 LEU A O 1
ATOM 1891 N N . VAL A 1 247 ? -22.734 7.773 -18.328 1 95.94 247 VAL A N 1
ATOM 1892 C CA . VAL A 1 247 ? -23.516 9.008 -18.469 1 95.94 247 VAL A CA 1
ATOM 1893 C C . VAL A 1 247 ? -24.312 8.969 -19.766 1 95.94 247 VAL A C 1
ATOM 1895 O O . VAL A 1 247 ? -25.484 9.328 -19.781 1 95.94 247 VAL A O 1
ATOM 1898 N N . GLY A 1 248 ? -23.625 8.516 -20.828 1 93.69 248 GLY A N 1
ATOM 1899 C CA . GLY A 1 248 ? -24.312 8.391 -22.094 1 93.69 248 GLY A CA 1
ATOM 1900 C C . GLY A 1 248 ? -25.5 7.457 -22.047 1 93.69 248 GLY A C 1
ATOM 1901 O O . GLY A 1 248 ? -26.547 7.734 -22.641 1 93.69 248 GLY A O 1
ATOM 1902 N N . LEU A 1 249 ? -25.344 6.398 -21.375 1 96.44 249 LEU A N 1
ATOM 1903 C CA . LEU A 1 249 ? -26.422 5.434 -21.234 1 96.44 249 LEU A CA 1
ATOM 1904 C C . LEU A 1 249 ? -27.562 6.016 -20.406 1 96.44 249 LEU A C 1
ATOM 1906 O O . LEU A 1 249 ? -28.734 5.879 -20.766 1 96.44 249 LEU A O 1
ATOM 1910 N N . LEU A 1 250 ? -27.234 6.66 -19.266 1 97 250 LEU A N 1
ATOM 1911 C CA . LEU A 1 250 ? -28.234 7.223 -18.375 1 97 250 LEU A CA 1
ATOM 1912 C C . LEU A 1 250 ? -29.047 8.312 -19.094 1 97 250 LEU A C 1
ATOM 1914 O O . LEU A 1 250 ? -30.234 8.469 -18.844 1 97 250 LEU A O 1
ATOM 1918 N N . GLN A 1 251 ? -28.406 9.055 -19.969 1 94.81 251 GLN A N 1
ATOM 1919 C CA . GLN A 1 251 ? -29.109 10.078 -20.75 1 94.81 251 GLN A CA 1
ATOM 1920 C C . GLN A 1 251 ? -30.094 9.461 -21.719 1 94.81 251 GLN A C 1
ATOM 1922 O O . GLN A 1 251 ? -31.109 10.07 -22.047 1 94.81 251 GLN A O 1
ATOM 1927 N N . LYS A 1 252 ? -29.797 8.281 -22.141 1 94.19 252 LYS A N 1
ATOM 1928 C CA . LYS A 1 252 ? -30.672 7.582 -23.094 1 94.19 252 LYS A CA 1
ATOM 1929 C C . LYS A 1 252 ? -31.875 6.969 -22.375 1 94.19 252 LYS A C 1
ATOM 1931 O O . LYS A 1 252 ? -32.969 6.926 -22.938 1 94.19 252 LYS A O 1
ATOM 1936 N N . ILE A 1 253 ? -31.734 6.566 -21.156 1 95.56 253 ILE A N 1
ATOM 1937 C CA . ILE A 1 253 ? -32.781 5.773 -20.5 1 95.56 253 ILE A CA 1
ATOM 1938 C C . ILE A 1 253 ? -33.625 6.672 -19.594 1 95.56 253 ILE A C 1
ATOM 1940 O O . ILE A 1 253 ? -34.719 6.293 -19.188 1 95.56 253 ILE A O 1
ATOM 1944 N N . SER A 1 254 ? -33.125 7.871 -19.219 1 96.44 254 SER A N 1
ATOM 1945 C CA . SER A 1 254 ? -33.812 8.758 -18.297 1 96.44 254 SER A CA 1
ATOM 1946 C C . SER A 1 254 ? -33.781 10.203 -18.781 1 96.44 254 SER A C 1
ATOM 1948 O O . SER A 1 254 ? -32.719 10.828 -18.781 1 96.44 254 SER A O 1
ATOM 1950 N N . ALA A 1 255 ? -34.906 10.758 -19.062 1 96.31 255 ALA A N 1
ATOM 1951 C CA . ALA A 1 255 ? -35 12.156 -19.484 1 96.31 255 ALA A CA 1
ATOM 1952 C C . ALA A 1 255 ? -34.719 13.102 -18.328 1 96.31 255 ALA A C 1
ATOM 1954 O O . ALA A 1 255 ? -34.125 14.164 -18.516 1 96.31 255 ALA A O 1
ATOM 1955 N N . LYS A 1 256 ? -35.094 12.711 -17.203 1 96.62 256 LYS A N 1
ATOM 1956 C CA . LYS A 1 256 ? -34.844 13.539 -16.031 1 96.62 256 LYS A CA 1
ATOM 1957 C C . LYS A 1 256 ? -33.344 13.617 -15.719 1 96.62 256 LYS A C 1
ATOM 1959 O O . LYS A 1 256 ? -32.844 14.656 -15.266 1 96.62 256 LYS A O 1
ATOM 1964 N N . PHE A 1 257 ? -32.719 12.508 -15.938 1 96.81 257 PHE A N 1
ATOM 1965 C CA . PHE A 1 257 ? -31.281 12.523 -15.75 1 96.81 257 PHE A CA 1
ATOM 1966 C C . PHE A 1 257 ? -30.625 13.484 -16.719 1 96.81 257 PHE A C 1
ATOM 1968 O O . PHE A 1 257 ? -29.719 14.25 -16.344 1 96.81 257 PHE A O 1
ATOM 1975 N N . LYS A 1 258 ? -31.047 13.438 -17.938 1 95.5 258 LYS A N 1
ATOM 1976 C CA . LYS A 1 258 ? -30.469 14.289 -18.969 1 95.5 258 LYS A CA 1
ATOM 1977 C C . LYS A 1 258 ? -30.609 15.766 -18.609 1 95.5 258 LYS A C 1
ATOM 1979 O O . LYS A 1 258 ? -29.641 16.531 -18.703 1 95.5 258 LYS A O 1
ATOM 1984 N N . LYS A 1 259 ? -31.734 16.125 -18.156 1 95.56 259 LYS A N 1
ATOM 1985 C CA . LYS A 1 259 ? -32 17.5 -17.781 1 95.56 259 LYS A CA 1
ATOM 1986 C C . LYS A 1 259 ? -31.203 17.891 -16.531 1 95.56 259 LYS A C 1
ATOM 1988 O O . LYS A 1 259 ? -30.594 18.953 -16.484 1 95.56 259 LYS A O 1
ATOM 1993 N N . GLY A 1 260 ? -31.312 17.031 -15.617 1 93.88 260 GLY A N 1
ATOM 1994 C CA . GLY A 1 260 ? -30.609 17.297 -14.375 1 93.88 260 GLY A CA 1
ATOM 1995 C C . GLY A 1 260 ? -29.109 17.422 -14.547 1 93.88 260 GLY A C 1
ATOM 1996 O O . GLY A 1 260 ? -28.469 18.281 -13.938 1 93.88 260 GLY A O 1
ATOM 1997 N N . PHE A 1 261 ? -28.516 16.516 -15.32 1 93.88 261 PHE A N 1
ATOM 1998 C CA . PHE A 1 261 ? -27.062 16.516 -15.531 1 93.88 261 PHE A CA 1
ATOM 1999 C C . PHE A 1 261 ? -26.625 17.781 -16.234 1 93.88 261 PHE A C 1
ATOM 2001 O O . PHE A 1 261 ? -25.562 18.344 -15.922 1 93.88 261 PHE A O 1
ATOM 2008 N N . ARG A 1 262 ? -27.375 18.266 -17.094 1 91.75 262 ARG A N 1
ATOM 2009 C CA . ARG A 1 262 ? -27.078 19.516 -17.766 1 91.75 262 ARG A CA 1
ATOM 2010 C C . ARG A 1 262 ? -27.094 20.688 -16.781 1 91.75 262 ARG A C 1
ATOM 2012 O O . ARG A 1 262 ? -26.25 21.578 -16.859 1 91.75 262 ARG A O 1
ATOM 2019 N N . GLU A 1 263 ? -28.016 20.672 -15.938 1 90.69 263 GLU A N 1
ATOM 2020 C CA . GLU A 1 263 ? -28.109 21.703 -14.922 1 90.69 263 GLU A CA 1
ATOM 2021 C C . GLU A 1 263 ? -26.891 21.703 -14.008 1 90.69 263 GLU A C 1
ATOM 2023 O O . GLU A 1 263 ? -26.406 22.75 -13.594 1 90.69 263 GLU A O 1
ATOM 2028 N N . ILE A 1 264 ? -26.484 20.547 -13.711 1 89.5 264 ILE A N 1
ATOM 2029 C CA . ILE A 1 264 ? -25.312 20.422 -12.867 1 89.5 264 ILE A CA 1
ATOM 2030 C C . ILE A 1 264 ? -24.094 21 -13.578 1 89.5 264 ILE A C 1
ATOM 2032 O O . ILE A 1 264 ? -23.297 21.734 -12.969 1 89.5 264 ILE A O 1
ATOM 2036 N N . LEU A 1 265 ? -23.953 20.703 -14.828 1 86.69 265 LEU A N 1
ATOM 2037 C CA . LEU A 1 265 ? -22.797 21.188 -15.602 1 86.69 265 LEU A CA 1
ATOM 2038 C C . LEU A 1 265 ? -22.844 22.703 -15.734 1 86.69 265 LEU A C 1
ATOM 2040 O O . LEU A 1 265 ? -21.797 23.359 -15.656 1 86.69 265 LEU A O 1
ATOM 2044 N N . ASP A 1 266 ? -23.969 23.219 -15.852 1 85 266 ASP A N 1
ATOM 2045 C CA . ASP A 1 266 ? -24.141 24.672 -15.953 1 85 266 ASP A CA 1
ATOM 2046 C C . ASP A 1 266 ? -23.766 25.359 -14.648 1 85 266 ASP A C 1
ATOM 2048 O O . ASP A 1 266 ? -23.141 26.422 -14.656 1 85 266 ASP A O 1
ATOM 2052 N N . ARG A 1 267 ? -24.156 24.781 -13.656 1 80.12 267 ARG A N 1
ATOM 2053 C CA . ARG A 1 267 ? -23.828 25.344 -12.352 1 80.12 267 ARG A CA 1
ATOM 2054 C C . ARG A 1 267 ? -22.328 25.281 -12.086 1 80.12 267 ARG A C 1
ATOM 2056 O O . ARG A 1 267 ? -21.75 26.219 -11.531 1 80.12 267 ARG A O 1
ATOM 2063 N N . LYS A 1 268 ? -21.75 24.203 -12.398 1 77.69 268 LYS A N 1
ATOM 2064 C CA . LYS A 1 268 ? -20.312 24.062 -12.211 1 77.69 268 LYS A CA 1
ATOM 2065 C C . LYS A 1 268 ? -19.547 25.047 -13.094 1 77.69 268 LYS A C 1
ATOM 2067 O O . LYS A 1 268 ? -18.5 25.578 -12.68 1 77.69 268 LYS A O 1
ATOM 2072 N N . ALA A 1 269 ? -20.078 25.297 -14.25 1 74.62 269 ALA A N 1
ATOM 2073 C CA . ALA A 1 269 ? -19.438 26.219 -15.18 1 74.62 269 ALA A CA 1
ATOM 2074 C C . ALA A 1 269 ? -19.547 27.672 -14.688 1 74.62 269 ALA A C 1
ATOM 2076 O O . ALA A 1 269 ? -18.672 28.484 -14.977 1 74.62 269 ALA A O 1
ATOM 2077 N N . SER A 1 270 ? -20.531 27.891 -13.898 1 72.75 270 SER A N 1
ATOM 2078 C CA . SER A 1 270 ? -20.781 29.25 -13.43 1 72.75 270 SER A CA 1
ATOM 2079 C C . SER A 1 270 ? -20.031 29.531 -12.141 1 72.75 270 SER A C 1
ATOM 2081 O O . SER A 1 270 ? -19.969 30.672 -11.688 1 72.75 270 SER A O 1
ATOM 2083 N N . ALA A 1 271 ? -19.484 28.516 -11.633 1 70.44 271 ALA A N 1
ATOM 2084 C CA . ALA A 1 271 ? -18.75 28.703 -10.375 1 70.44 271 ALA A CA 1
ATOM 2085 C C . ALA A 1 271 ? -17.438 29.422 -10.609 1 70.44 271 ALA A C 1
ATOM 2087 O O . ALA A 1 271 ? -16.891 29.406 -11.711 1 70.44 271 ALA A O 1
ATOM 2088 N N . HIS A 1 272 ? -16.969 30.219 -9.562 1 67.94 272 HIS A N 1
ATOM 2089 C CA . HIS A 1 272 ? -15.703 30.953 -9.648 1 67.94 272 HIS A CA 1
ATOM 2090 C C . HIS A 1 272 ? -14.523 30 -9.805 1 67.94 272 HIS A C 1
ATOM 2092 O O . HIS A 1 272 ? -14.484 28.938 -9.172 1 67.94 272 HIS A O 1
ATOM 2098 N N . PRO A 1 273 ? -13.602 30.328 -10.633 1 66.62 273 PRO A N 1
ATOM 2099 C CA . PRO A 1 273 ? -12.453 29.453 -10.906 1 66.62 273 PRO A CA 1
ATOM 2100 C C . PRO A 1 273 ? -11.672 29.094 -9.641 1 66.62 273 PRO A C 1
ATOM 2102 O O . PRO A 1 273 ? -11.078 28.016 -9.562 1 66.62 273 PRO A O 1
ATOM 2105 N N . PHE A 1 274 ? -11.656 30 -8.648 1 63.91 274 PHE A N 1
ATOM 2106 C CA . PHE A 1 274 ? -10.875 29.781 -7.434 1 63.91 274 PHE A CA 1
ATOM 2107 C C . PHE A 1 274 ? -11.484 28.672 -6.594 1 63.91 274 PHE A C 1
ATOM 2109 O O . PHE A 1 274 ? -10.82 28.109 -5.723 1 63.91 274 PHE A O 1
ATOM 2116 N N . GLU A 1 275 ? -12.719 28.422 -6.957 1 64.88 275 GLU A N 1
ATOM 2117 C CA . GLU A 1 275 ? -13.391 27.359 -6.215 1 64.88 275 GLU A CA 1
ATOM 2118 C C . GLU A 1 275 ? -12.867 25.984 -6.621 1 64.88 275 GLU A C 1
ATOM 2120 O O . GLU A 1 275 ? -13.055 25 -5.895 1 64.88 275 GLU A O 1
ATOM 2125 N N . ASN A 1 276 ? -12.102 26.094 -7.68 1 63.41 276 ASN A N 1
ATOM 2126 C CA . ASN A 1 276 ? -11.664 24.812 -8.211 1 63.41 276 ASN A CA 1
ATOM 2127 C C . ASN A 1 276 ? -10.219 24.516 -7.844 1 63.41 276 ASN A C 1
ATOM 2129 O O . ASN A 1 276 ? -9.68 23.469 -8.211 1 63.41 276 ASN A O 1
ATOM 2133 N N . VAL A 1 277 ? -9.609 25.531 -7.121 1 65.25 277 VAL A N 1
ATOM 2134 C CA . VAL A 1 277 ? -8.219 25.312 -6.738 1 65.25 277 VAL A CA 1
ATOM 2135 C C . VAL A 1 277 ? -8.156 24.641 -5.367 1 65.25 277 VAL A C 1
ATOM 2137 O O . VAL A 1 277 ? -8.891 25.031 -4.449 1 65.25 277 VAL A O 1
ATOM 2140 N N . GLN A 1 278 ? -7.305 23.625 -5.266 1 68.62 278 GLN A N 1
ATOM 2141 C CA . GLN A 1 278 ? -7.156 22.906 -4.004 1 68.62 278 GLN A CA 1
ATOM 2142 C C . GLN A 1 278 ? -6.512 23.781 -2.941 1 68.62 278 GLN A C 1
ATOM 2144 O O . GLN A 1 278 ? -5.566 24.516 -3.229 1 68.62 278 GLN A O 1
ATOM 2149 N N . ALA A 1 279 ? -7.137 23.734 -1.705 1 71.81 279 ALA A N 1
ATOM 2150 C CA . ALA A 1 279 ? -6.551 24.453 -0.572 1 71.81 279 ALA A CA 1
ATOM 2151 C C . ALA A 1 279 ? -5.43 23.641 0.065 1 71.81 279 ALA A C 1
ATOM 2153 O O . ALA A 1 279 ? -5.52 22.406 0.161 1 71.81 279 ALA A O 1
ATOM 2154 N N . LEU A 1 280 ? -4.344 24.281 0.429 1 73.62 280 LEU A N 1
ATOM 2155 C CA . LEU A 1 280 ? -3.213 23.625 1.073 1 73.62 280 LEU A CA 1
ATOM 2156 C C . LEU A 1 280 ? -3.648 22.922 2.354 1 73.62 280 LEU A C 1
ATOM 2158 O O . LEU A 1 280 ? -3.316 21.766 2.572 1 73.62 280 LEU A O 1
ATOM 2162 N N . LEU A 1 281 ? -4.395 23.656 3.201 1 79.06 281 LEU A N 1
ATOM 2163 C CA . LEU A 1 281 ? -4.875 23.062 4.449 1 79.06 281 LEU A CA 1
ATOM 2164 C C . LEU A 1 281 ? -6.379 22.828 4.395 1 79.06 281 LEU A C 1
ATOM 2166 O O . LEU A 1 281 ? -7.133 23.703 3.959 1 79.06 281 LEU A O 1
ATOM 2170 N N . PRO A 1 282 ? -6.719 21.609 4.793 1 76.19 282 PRO A N 1
ATOM 2171 C CA . PRO A 1 282 ? -8.164 21.344 4.809 1 76.19 282 PRO A CA 1
ATOM 2172 C C . PRO A 1 282 ? -8.922 22.297 5.734 1 76.19 282 PRO A C 1
ATOM 2174 O O . PRO A 1 282 ? -8.406 22.656 6.797 1 76.19 282 PRO A O 1
ATOM 2177 N N . VAL A 1 283 ? -10.102 22.703 5.254 1 72.88 283 VAL A N 1
ATOM 2178 C CA . VAL A 1 283 ? -10.906 23.641 6.027 1 72.88 283 VAL A CA 1
ATOM 2179 C C . VAL A 1 283 ? -11.977 22.875 6.805 1 72.88 283 VAL A C 1
ATOM 2181 O O . VAL A 1 283 ? -12.641 22 6.262 1 72.88 283 VAL A O 1
ATOM 2184 N N . THR A 1 284 ? -12 23.078 8.133 1 74.31 284 THR A N 1
ATOM 2185 C CA . THR A 1 284 ? -13.023 22.484 8.984 1 74.31 284 THR A CA 1
ATOM 2186 C C . THR A 1 284 ? -14.039 23.531 9.422 1 74.31 284 THR A C 1
ATOM 2188 O O . THR A 1 284 ? -13.672 24.609 9.891 1 74.31 284 THR A O 1
ATOM 2191 N N . SER A 1 285 ? -15.328 23.234 9.227 1 74.75 285 SER A N 1
ATOM 2192 C CA . SER A 1 285 ? -16.375 24.156 9.68 1 74.75 285 SER A CA 1
ATOM 2193 C C . SER A 1 285 ? -16.719 23.922 11.141 1 74.75 285 SER A C 1
ATOM 2195 O O . SER A 1 285 ? -16.75 22.781 11.602 1 74.75 285 SER A O 1
ATOM 2197 N N . TRP A 1 286 ? -16.891 25.047 11.859 1 76.75 286 TRP A N 1
ATOM 2198 C CA . TRP A 1 286 ? -17.234 24.906 13.273 1 76.75 286 TRP A CA 1
ATOM 2199 C C . TRP A 1 286 ? -18.719 25.156 13.508 1 76.75 286 TRP A C 1
ATOM 2201 O O . TRP A 1 286 ? -19.219 24.953 14.617 1 76.75 286 TRP A O 1
ATOM 2211 N N . LEU A 1 287 ? -19.406 25.562 12.422 1 76.75 287 LEU A N 1
ATOM 2212 C CA . LEU A 1 287 ? -20.844 25.781 12.531 1 76.75 287 LEU A CA 1
ATOM 2213 C C . LEU A 1 287 ? -21.625 24.688 11.797 1 76.75 287 LEU A C 1
ATOM 2215 O O . LEU A 1 287 ? -21.234 24.281 10.703 1 76.75 287 LEU A O 1
ATOM 2219 N N . GLY A 1 288 ? -22.609 24.141 12.531 1 77.19 288 GLY A N 1
ATOM 2220 C CA . GLY A 1 288 ? -23.469 23.141 11.914 1 77.19 288 GLY A CA 1
ATOM 2221 C C . GLY A 1 288 ? -24.953 23.438 12.102 1 77.19 288 GLY A C 1
ATOM 2222 O O . GLY A 1 288 ? -25.328 24.266 12.93 1 77.19 288 GLY A O 1
ATOM 2223 N N . ALA A 1 289 ? -25.734 22.812 11.227 1 78.12 289 ALA A N 1
ATOM 2224 C CA . ALA A 1 289 ? -27.172 22.984 11.305 1 78.12 289 ALA A CA 1
ATOM 2225 C C . ALA A 1 289 ? -27.734 22.375 12.578 1 78.12 289 ALA A C 1
ATOM 2227 O O . ALA A 1 289 ? -27.25 21.328 13.039 1 78.12 289 ALA A O 1
ATOM 2228 N N . HIS A 1 290 ? -28.578 23.125 13.211 1 81.19 290 HIS A N 1
ATOM 2229 C CA . HIS A 1 290 ? -29.328 22.625 14.352 1 81.19 290 HIS A CA 1
ATOM 2230 C C . HIS A 1 290 ? -30.828 22.781 14.148 1 81.19 290 HIS A C 1
ATOM 2232 O O . HIS A 1 290 ? -31.297 23.875 13.789 1 81.19 290 HIS A O 1
ATOM 2238 N N . PRO A 1 291 ? -31.766 21.75 14.266 1 85.94 291 PRO A N 1
ATOM 2239 C CA . PRO A 1 291 ? -31.359 20.422 14.734 1 85.94 291 PRO A CA 1
ATOM 2240 C C . PRO A 1 291 ? -30.578 19.641 13.695 1 85.94 291 PRO A C 1
ATOM 2242 O O . PRO A 1 291 ? -30.641 19.938 12.5 1 85.94 291 PRO A O 1
ATOM 2245 N N . VAL A 1 292 ? -29.781 18.688 14.234 1 86.69 292 VAL A N 1
ATOM 2246 C CA . VAL A 1 292 ? -28.953 17.875 13.359 1 86.69 292 VAL A CA 1
ATOM 2247 C C . VAL A 1 292 ? -29.844 17.141 12.352 1 86.69 292 VAL A C 1
ATOM 2249 O O . VAL A 1 292 ? -30.844 16.516 12.727 1 86.69 292 VAL A O 1
ATOM 2252 N N . PRO A 1 293 ? -29.516 17.234 11.141 1 87.56 293 PRO A N 1
ATOM 2253 C CA . PRO A 1 293 ? -30.328 16.547 10.125 1 87.56 293 PRO A CA 1
ATOM 2254 C C . PRO A 1 293 ? -30.344 15.039 10.312 1 87.56 293 PRO A C 1
ATOM 2256 O O . PRO A 1 293 ? -29.375 14.461 10.82 1 87.56 293 PRO A O 1
ATOM 2259 N N . GLU A 1 294 ? -31.453 14.445 9.82 1 92.12 294 GLU A N 1
ATOM 2260 C CA . GLU A 1 294 ? -31.609 12.992 9.922 1 92.12 294 GLU A CA 1
ATOM 2261 C C . GLU A 1 294 ? -30.562 12.266 9.07 1 92.12 294 GLU A C 1
ATOM 2263 O O . GLU A 1 294 ? -30.203 12.734 7.988 1 92.12 294 GLU A O 1
ATOM 2268 N N . HIS A 1 295 ? -30.031 11.242 9.656 1 95.31 295 HIS A N 1
ATOM 2269 C CA . HIS A 1 295 ? -29.109 10.383 8.914 1 95.31 295 HIS A CA 1
ATOM 2270 C C . HIS A 1 295 ? -29.875 9.281 8.172 1 95.31 295 HIS A C 1
ATOM 2272 O O . HIS A 1 295 ? -30.453 8.398 8.805 1 95.31 295 HIS A O 1
ATOM 2278 N N . ARG A 1 296 ? -29.859 9.312 6.883 1 94.5 296 ARG A N 1
ATOM 2279 C CA . ARG A 1 296 ? -30.672 8.422 6.055 1 94.5 296 ARG A CA 1
ATOM 2280 C C . ARG A 1 296 ? -29.797 7.375 5.367 1 94.5 296 ARG A C 1
ATOM 2282 O O . ARG A 1 296 ? -28.594 7.566 5.211 1 94.5 296 ARG A O 1
ATOM 2289 N N . ARG A 1 297 ? -30.484 6.312 4.969 1 94.06 297 ARG A N 1
ATOM 2290 C CA . ARG A 1 297 ? -29.812 5.258 4.207 1 94.06 297 ARG A CA 1
ATOM 2291 C C . ARG A 1 297 ? -29.312 5.785 2.865 1 94.06 297 ARG A C 1
ATOM 2293 O O . ARG A 1 297 ? -30.031 6.512 2.176 1 94.06 297 ARG A O 1
ATOM 2300 N N . ASP A 1 298 ? -28.078 5.496 2.605 1 90.88 298 ASP A N 1
ATOM 2301 C CA . ASP A 1 298 ? -27.422 5.836 1.35 1 90.88 298 ASP A CA 1
ATOM 2302 C C . ASP A 1 298 ? -26.406 4.766 0.956 1 90.88 298 ASP A C 1
ATOM 2304 O O . ASP A 1 298 ? -25.266 4.777 1.424 1 90.88 298 ASP A O 1
ATOM 2308 N N . ALA A 1 299 ? -26.828 3.953 0.035 1 88.69 299 ALA A N 1
ATOM 2309 C CA . ALA A 1 299 ? -26.016 2.803 -0.35 1 88.69 299 ALA A CA 1
ATOM 2310 C C . ALA A 1 299 ? -24.719 3.25 -1.014 1 88.69 299 ALA A C 1
ATOM 2312 O O . ALA A 1 299 ? -23.672 2.615 -0.842 1 88.69 299 ALA A O 1
ATOM 2313 N N . ALA A 1 300 ? -24.781 4.25 -1.75 1 86.25 300 ALA A N 1
ATOM 2314 C CA . ALA A 1 300 ? -23.578 4.762 -2.42 1 86.25 300 ALA A CA 1
ATOM 2315 C C . ALA A 1 300 ? -22.562 5.258 -1.407 1 86.25 300 ALA A C 1
ATOM 2317 O O . ALA A 1 300 ? -21.359 4.969 -1.531 1 86.25 300 ALA A O 1
ATOM 2318 N N . ARG A 1 301 ? -23.047 5.988 -0.469 1 88.62 301 ARG A N 1
ATOM 2319 C CA . ARG A 1 301 ? -22.172 6.469 0.595 1 88.62 301 ARG A CA 1
ATOM 2320 C C . ARG A 1 301 ? -21.531 5.305 1.351 1 88.62 301 ARG A C 1
ATOM 2322 O O . ARG A 1 301 ? -20.344 5.328 1.648 1 88.62 301 ARG A O 1
ATOM 2329 N N . ALA A 1 302 ? -22.328 4.344 1.641 1 91.12 302 ALA A N 1
ATOM 2330 C CA . ALA A 1 302 ? -21.859 3.176 2.383 1 91.12 302 ALA A CA 1
ATOM 2331 C C . ALA A 1 302 ? -20.797 2.416 1.597 1 91.12 302 ALA A C 1
ATOM 2333 O O . ALA A 1 302 ? -19.812 1.931 2.17 1 91.12 302 ALA A O 1
ATOM 2334 N N . GLU A 1 303 ? -21.016 2.33 0.356 1 88.5 303 GLU A N 1
ATOM 2335 C CA . GLU A 1 303 ? -20.078 1.638 -0.519 1 88.5 303 GLU A CA 1
ATOM 2336 C C . GLU A 1 303 ? -18.703 2.279 -0.462 1 88.5 303 GLU A C 1
ATOM 2338 O O . GLU A 1 303 ? -17.688 1.58 -0.421 1 88.5 303 GLU A O 1
ATOM 2343 N N . ASP A 1 304 ? -18.641 3.5 -0.353 1 84 304 ASP A N 1
ATOM 2344 C CA . ASP A 1 304 ? -17.391 4.246 -0.335 1 84 304 ASP A CA 1
ATOM 2345 C C . ASP A 1 304 ? -16.672 4.082 1.005 1 84 304 ASP A C 1
ATOM 2347 O O . ASP A 1 304 ? -15.469 4.324 1.104 1 84 304 ASP A O 1
ATOM 2351 N N . SER A 1 305 ? -17.422 3.639 1.938 1 87.69 305 SER A N 1
ATOM 2352 C CA . SER A 1 305 ? -16.844 3.576 3.281 1 87.69 305 SER A CA 1
ATOM 2353 C C . SER A 1 305 ? -16.5 2.145 3.668 1 87.69 305 SER A C 1
ATOM 2355 O O . SER A 1 305 ? -16.062 1.889 4.789 1 87.69 305 SER A O 1
ATOM 2357 N N . VAL A 1 306 ? -16.672 1.22 2.76 1 84.88 306 VAL A N 1
ATOM 2358 C CA . VAL A 1 306 ? -16.469 -0.186 3.094 1 84.88 306 VAL A CA 1
ATOM 2359 C C . VAL A 1 306 ? -14.992 -0.434 3.42 1 84.88 306 VAL A C 1
ATOM 2361 O O . VAL A 1 306 ? -14.672 -1.121 4.395 1 84.88 306 VAL A O 1
ATOM 2364 N N . VAL A 1 307 ? -14.156 0.123 2.635 1 80.94 307 VAL A N 1
ATOM 2365 C CA . VAL A 1 307 ? -12.734 -0.124 2.85 1 80.94 307 VAL A CA 1
ATOM 2366 C C . VAL A 1 307 ? -12.07 1.137 3.396 1 80.94 307 VAL A C 1
ATOM 2368 O O . VAL A 1 307 ? -12.336 2.242 2.92 1 80.94 307 VAL A O 1
ATOM 2371 N N . LEU A 1 308 ? -11.336 0.831 4.457 1 80.31 308 LEU A N 1
ATOM 2372 C CA . LEU A 1 308 ? -10.562 1.902 5.078 1 80.31 308 LEU A CA 1
ATOM 2373 C C . LEU A 1 308 ? -9.188 2.033 4.426 1 80.31 308 LEU A C 1
ATOM 2375 O O . LEU A 1 308 ? -8.352 1.132 4.539 1 80.31 308 LEU A O 1
ATOM 2379 N N . SER A 1 309 ? -8.914 3.088 3.717 1 80.44 309 SER A N 1
ATOM 2380 C CA . SER A 1 309 ? -7.625 3.211 3.047 1 80.44 309 SER A CA 1
ATOM 2381 C C . SER A 1 309 ? -6.723 4.207 3.768 1 80.44 309 SER A C 1
ATOM 2383 O O . SER A 1 309 ? -5.496 4.086 3.721 1 80.44 309 SER A O 1
ATOM 2385 N N . TYR A 1 310 ? -7.238 5.184 4.562 1 85.56 310 TYR A N 1
ATOM 2386 C CA . TYR A 1 310 ? -6.512 6.285 5.188 1 85.56 310 TYR A CA 1
ATOM 2387 C C . TYR A 1 310 ? -5.551 6.934 4.199 1 85.56 310 TYR A C 1
ATOM 2389 O O . TYR A 1 310 ? -4.375 7.141 4.512 1 85.56 310 TYR A O 1
ATOM 2397 N N . GLY A 1 311 ? -5.938 7.09 2.982 1 79.06 311 GLY A N 1
ATOM 2398 C CA . GLY A 1 311 ? -5.188 7.828 1.981 1 79.06 311 GLY A CA 1
ATOM 2399 C C . GLY A 1 311 ? -4.367 6.934 1.07 1 79.06 311 GLY A C 1
ATOM 2400 O O . GLY A 1 311 ? -3.822 7.395 0.065 1 79.06 311 GLY A O 1
ATOM 2401 N N . THR A 1 312 ? -4.262 5.637 1.298 1 82.19 312 THR A N 1
ATOM 2402 C CA . THR A 1 312 ? -3.408 4.754 0.511 1 82.19 312 THR A CA 1
ATOM 2403 C C . THR A 1 312 ? -4.102 4.344 -0.785 1 82.19 312 THR A C 1
ATOM 2405 O O . THR A 1 312 ? -5.309 4.09 -0.797 1 82.19 312 THR A O 1
ATOM 2408 N N . GLU A 1 313 ? -3.264 4.383 -1.821 1 77.88 313 GLU A N 1
ATOM 2409 C CA . GLU A 1 313 ? -3.752 3.859 -3.094 1 77.88 313 GLU A CA 1
ATOM 2410 C C . GLU A 1 313 ? -3.584 2.344 -3.168 1 77.88 313 GLU A C 1
ATOM 2412 O O . GLU A 1 313 ? -2.539 1.811 -2.787 1 77.88 313 GLU A O 1
ATOM 2417 N N . LEU A 1 314 ? -4.559 1.71 -3.625 1 76.94 314 LEU A N 1
ATOM 2418 C CA . LEU A 1 314 ? -4.59 0.253 -3.562 1 76.94 314 LEU A CA 1
ATOM 2419 C C . LEU A 1 314 ? -3.801 -0.358 -4.715 1 76.94 314 LEU A C 1
ATOM 2421 O O . LEU A 1 314 ? -3.232 -1.444 -4.578 1 76.94 314 LEU A O 1
ATOM 2425 N N . ILE A 1 315 ? -3.795 0.323 -5.844 1 80.94 315 ILE A N 1
ATOM 2426 C CA . ILE A 1 315 ? -3.244 -0.341 -7.023 1 80.94 315 ILE A CA 1
ATOM 2427 C C . ILE A 1 315 ? -1.997 0.402 -7.496 1 80.94 315 ILE A C 1
ATOM 2429 O O . ILE A 1 315 ? -1.991 1.633 -7.574 1 80.94 315 ILE A O 1
ATOM 2433 N N . GLY A 1 316 ? -0.969 -0.424 -7.816 1 77.44 316 GLY A N 1
ATOM 2434 C CA . GLY A 1 316 ? 0.248 0.136 -8.383 1 77.44 316 GLY A CA 1
ATOM 2435 C C . GLY A 1 316 ? 1.277 0.508 -7.328 1 77.44 316 GLY A C 1
ATOM 2436 O O . GLY A 1 316 ? 1.221 0.021 -6.199 1 77.44 316 GLY A O 1
ATOM 2437 N N . MET A 1 317 ? 2.201 1.168 -7.801 1 77.44 317 MET A N 1
ATOM 2438 C CA . MET A 1 317 ? 3.268 1.606 -6.902 1 77.44 317 MET A CA 1
ATOM 2439 C C . MET A 1 317 ? 2.791 2.744 -6.004 1 77.44 317 MET A C 1
ATOM 2441 O O . MET A 1 317 ? 2.094 3.65 -6.465 1 77.44 317 MET A O 1
ATOM 2445 N N . GLN A 1 318 ? 3.104 2.623 -4.785 1 83.5 318 GLN A N 1
ATOM 2446 C CA . GLN A 1 318 ? 2.768 3.701 -3.863 1 83.5 318 GLN A CA 1
ATOM 2447 C C . GLN A 1 318 ? 3.582 4.957 -4.164 1 83.5 318 GLN A C 1
ATOM 2449 O O . GLN A 1 318 ? 4.719 4.867 -4.629 1 83.5 318 GLN A O 1
ATOM 2454 N N . ARG A 1 319 ? 2.947 6.078 -3.91 1 85.88 319 ARG A N 1
ATOM 2455 C CA . ARG A 1 319 ? 3.643 7.344 -4.113 1 85.88 319 ARG A CA 1
ATOM 2456 C C . ARG A 1 319 ? 4.855 7.457 -3.197 1 85.88 319 ARG A C 1
ATOM 2458 O O . ARG A 1 319 ? 4.793 7.078 -2.025 1 85.88 319 ARG A O 1
ATOM 2465 N N . ASP A 1 320 ? 5.914 7.855 -3.73 1 88.88 320 ASP A N 1
ATOM 2466 C CA . ASP A 1 320 ? 7.102 8.195 -2.949 1 88.88 320 ASP A CA 1
ATOM 2467 C C . ASP A 1 320 ? 7.184 9.703 -2.709 1 88.88 320 ASP A C 1
ATOM 2469 O O . ASP A 1 320 ? 7.805 10.43 -3.488 1 88.88 320 ASP A O 1
ATOM 2473 N N . TRP A 1 321 ? 6.723 10.172 -1.628 1 94.12 321 TRP A N 1
ATOM 2474 C CA . TRP A 1 321 ? 6.602 11.586 -1.3 1 94.12 321 TRP A CA 1
ATOM 2475 C C . TRP A 1 321 ? 7.965 12.273 -1.322 1 94.12 321 TRP A C 1
ATOM 2477 O O . TRP A 1 321 ? 8.086 13.406 -1.785 1 94.12 321 TRP A O 1
ATOM 2487 N N . ASN A 1 322 ? 8.922 11.57 -0.762 1 94.56 322 ASN A N 1
ATOM 2488 C CA . ASN A 1 322 ? 10.25 12.172 -0.711 1 94.56 322 ASN A CA 1
ATOM 2489 C C . ASN A 1 322 ? 10.844 12.344 -2.107 1 94.56 322 ASN A C 1
ATOM 2491 O O . ASN A 1 322 ? 11.391 13.406 -2.424 1 94.56 322 ASN A O 1
ATOM 2495 N N . GLU A 1 323 ? 10.758 11.391 -2.898 1 90.5 323 GLU A N 1
ATOM 2496 C CA . GLU A 1 323 ? 11.273 11.484 -4.258 1 90.5 323 GLU A CA 1
ATOM 2497 C C . GLU A 1 323 ? 10.547 12.562 -5.055 1 90.5 323 GLU A C 1
ATOM 2499 O O . GLU A 1 323 ? 11.164 13.305 -5.82 1 90.5 323 GLU A O 1
ATOM 2504 N N . GLU A 1 324 ? 9.25 12.602 -4.934 1 90.62 324 GLU A N 1
ATOM 2505 C CA . GLU A 1 324 ? 8.469 13.609 -5.637 1 90.62 324 GLU A CA 1
ATOM 2506 C C . GLU A 1 324 ? 8.867 15.016 -5.195 1 90.62 324 GLU A C 1
ATOM 2508 O O . GLU A 1 324 ? 9.047 15.906 -6.031 1 90.62 324 GLU A O 1
ATOM 2513 N N . LEU A 1 325 ? 9 15.172 -3.912 1 94.88 325 LEU A N 1
ATOM 2514 C CA . LEU A 1 325 ? 9.391 16.469 -3.373 1 94.88 325 LEU A CA 1
ATOM 2515 C C . LEU A 1 325 ? 10.766 16.891 -3.887 1 94.88 325 LEU A C 1
ATOM 2517 O O . LEU A 1 325 ? 10.945 18.016 -4.352 1 94.88 325 LEU A O 1
ATOM 2521 N N . GLN A 1 326 ? 11.719 15.961 -3.771 1 94.19 326 GLN A N 1
ATOM 2522 C CA . GLN A 1 326 ? 13.086 16.281 -4.172 1 94.19 326 GLN A CA 1
ATOM 2523 C C . GLN A 1 326 ? 13.18 16.5 -5.68 1 94.19 326 GLN A C 1
ATOM 2525 O O . GLN A 1 326 ? 13.922 17.375 -6.137 1 94.19 326 GLN A O 1
ATOM 2530 N N . SER A 1 327 ? 12.438 15.758 -6.477 1 87.94 327 SER A N 1
ATOM 2531 C CA . SER A 1 327 ? 12.414 15.953 -7.922 1 87.94 327 SER A CA 1
ATOM 2532 C C . SER A 1 327 ? 11.898 17.344 -8.281 1 87.94 327 SER A C 1
ATOM 2534 O O . SER A 1 327 ? 12.414 17.984 -9.203 1 87.94 327 SER A O 1
ATOM 2536 N N . CYS A 1 328 ? 10.859 17.797 -7.578 1 89.38 328 CYS A N 1
ATOM 2537 C CA . CYS A 1 328 ? 10.344 19.156 -7.801 1 89.38 328 CYS A CA 1
ATOM 2538 C C . CYS A 1 328 ? 11.383 20.203 -7.41 1 89.38 328 CYS A C 1
ATOM 2540 O O . CYS A 1 328 ? 11.531 21.203 -8.094 1 89.38 328 CYS A O 1
ATOM 2542 N N . ARG A 1 329 ? 12.094 19.984 -6.309 1 92.19 329 ARG A N 1
ATOM 2543 C CA . ARG A 1 329 ? 13.109 20.922 -5.828 1 92.19 329 ARG A CA 1
ATOM 2544 C C . ARG A 1 329 ? 14.258 21.047 -6.82 1 92.19 329 ARG A C 1
ATOM 2546 O O . ARG A 1 329 ? 14.906 22.078 -6.906 1 92.19 329 ARG A O 1
ATOM 2553 N N . GLU A 1 330 ? 14.492 19.984 -7.566 1 90.44 330 GLU A N 1
ATOM 2554 C CA . GLU A 1 330 ? 15.602 19.953 -8.508 1 90.44 330 GLU A CA 1
ATOM 2555 C C . GLU A 1 330 ? 15.195 20.5 -9.867 1 90.44 330 GLU A C 1
ATOM 2557 O O . GLU A 1 330 ? 16.016 20.609 -10.781 1 90.44 330 GLU A O 1
ATOM 2562 N N . PHE A 1 331 ? 13.961 20.953 -9.961 1 85.75 331 PHE A N 1
ATOM 2563 C CA . PHE A 1 331 ? 13.547 21.625 -11.195 1 85.75 331 PHE A CA 1
ATOM 2564 C C . PHE A 1 331 ? 14.438 22.828 -11.477 1 85.75 331 PHE A C 1
ATOM 2566 O O . PHE A 1 331 ? 14.883 23.516 -10.555 1 85.75 331 PHE A O 1
ATOM 2573 N N . PRO A 1 332 ? 14.609 23.109 -12.805 1 87.31 332 PRO A N 1
ATOM 2574 C CA . PRO A 1 332 ? 15.336 24.328 -13.141 1 87.31 332 PRO A CA 1
ATOM 2575 C C . PRO A 1 332 ? 14.617 25.594 -12.656 1 87.31 332 PRO A C 1
ATOM 2577 O O . PRO A 1 332 ? 13.383 25.625 -12.617 1 87.31 332 PRO A O 1
ATOM 2580 N N . HIS A 1 333 ? 15.367 26.609 -12.141 1 88.69 333 HIS A N 1
ATOM 2581 C CA . HIS A 1 333 ? 14.758 27.828 -11.617 1 88.69 333 HIS A CA 1
ATOM 2582 C C . HIS A 1 333 ? 15.617 29.047 -11.914 1 88.69 333 HIS A C 1
ATOM 2584 O O . HIS A 1 333 ? 15.75 29.938 -11.07 1 88.69 333 HIS A O 1
ATOM 2590 N N . ALA A 1 334 ? 16.125 28.984 -13.07 1 87.75 334 ALA A N 1
ATOM 2591 C CA . ALA A 1 334 ? 16.984 30.078 -13.492 1 87.75 334 ALA A CA 1
ATOM 2592 C C . ALA A 1 334 ? 16.141 31.266 -13.969 1 87.75 334 ALA A C 1
ATOM 2594 O O . ALA A 1 334 ? 16.531 32.438 -13.805 1 87.75 334 ALA A O 1
ATOM 2595 N N . ASN A 1 335 ? 15.016 31.062 -14.578 1 86.5 335 ASN A N 1
ATOM 2596 C CA . ASN A 1 335 ? 14.141 32.125 -15.062 1 86.5 335 ASN A CA 1
ATOM 2597 C C . ASN A 1 335 ? 12.82 32.156 -14.305 1 86.5 335 ASN A C 1
ATOM 2599 O O . ASN A 1 335 ? 12.484 31.203 -13.594 1 86.5 335 ASN A O 1
ATOM 2603 N N . PRO A 1 336 ? 12.211 33.281 -14.297 1 86.44 336 PRO A N 1
ATOM 2604 C CA . PRO A 1 336 ? 10.977 33.438 -13.516 1 86.44 336 PRO A CA 1
ATOM 2605 C C . PRO A 1 336 ? 9.922 32.406 -13.883 1 86.44 336 PRO A C 1
ATOM 2607 O O . PRO A 1 336 ? 9.195 31.922 -13.016 1 86.44 336 PRO A O 1
ATOM 2610 N N . GLN A 1 337 ? 9.828 32.125 -15.133 1 78.5 337 GLN A N 1
ATOM 2611 C CA . GLN A 1 337 ? 8.836 31.125 -15.547 1 78.5 337 GLN A CA 1
ATOM 2612 C C . GLN A 1 337 ? 9.141 29.75 -14.953 1 78.5 337 GLN A C 1
ATOM 2614 O O . GLN A 1 337 ? 8.227 29.047 -14.508 1 78.5 337 GLN A O 1
ATOM 2619 N N . GLU A 1 338 ? 10.375 29.391 -15.023 1 84 338 GLU A N 1
ATOM 2620 C CA . GLU A 1 338 ? 10.805 28.141 -14.398 1 84 338 GLU A CA 1
ATOM 2621 C C . GLU A 1 338 ? 10.508 28.141 -12.906 1 84 338 GLU A C 1
ATOM 2623 O O . GLU A 1 338 ? 10.102 27.125 -12.352 1 84 338 GLU A O 1
ATOM 2628 N N . ARG A 1 339 ? 10.602 29.25 -12.328 1 89.19 339 ARG A N 1
ATOM 2629 C CA . ARG A 1 339 ? 10.367 29.359 -10.891 1 89.19 339 ARG A CA 1
ATOM 2630 C C . ARG A 1 339 ? 8.891 29.188 -10.562 1 89.19 339 ARG A C 1
ATOM 2632 O O . ARG A 1 339 ? 8.547 28.578 -9.547 1 89.19 339 ARG A O 1
ATOM 2639 N N . ILE A 1 340 ? 8.102 29.75 -11.383 1 84.69 340 ILE A N 1
ATOM 2640 C CA . ILE A 1 340 ? 6.66 29.625 -11.188 1 84.69 340 ILE A CA 1
ATOM 2641 C C . ILE A 1 340 ? 6.242 28.156 -11.328 1 84.69 340 ILE A C 1
ATOM 2643 O O . ILE A 1 340 ? 5.465 27.656 -10.516 1 84.69 340 ILE A O 1
ATOM 2647 N N . LEU A 1 341 ? 6.777 27.516 -12.336 1 81 341 LEU A N 1
ATOM 2648 C CA . LEU A 1 341 ? 6.461 26.109 -12.555 1 81 341 LEU A CA 1
ATOM 2649 C C . LEU A 1 341 ? 6.945 25.25 -11.391 1 81 341 LEU A C 1
ATOM 2651 O O . LEU A 1 341 ? 6.238 24.344 -10.945 1 81 341 LEU A O 1
ATOM 2655 N N . ARG A 1 342 ? 8.125 25.547 -10.953 1 88.56 342 ARG A N 1
ATOM 2656 C CA . ARG A 1 342 ? 8.672 24.859 -9.789 1 88.56 342 ARG A CA 1
ATOM 2657 C C . ARG A 1 342 ? 7.805 25.094 -8.562 1 88.56 342 ARG A C 1
ATOM 2659 O O . ARG A 1 342 ? 7.512 24.141 -7.816 1 88.56 342 ARG A O 1
ATOM 2666 N N . GLY A 1 343 ? 7.363 26.312 -8.375 1 89.69 343 GLY A N 1
ATOM 2667 C CA . GLY A 1 343 ? 6.516 26.656 -7.246 1 89.69 343 GLY A CA 1
ATOM 2668 C C . GLY A 1 343 ? 5.176 25.953 -7.27 1 89.69 343 GLY A C 1
ATOM 2669 O O . GLY A 1 343 ? 4.688 25.5 -6.234 1 89.69 343 GLY A O 1
ATOM 2670 N N . ARG A 1 344 ? 4.656 25.875 -8.406 1 83.5 344 ARG A N 1
ATOM 2671 C CA . ARG A 1 344 ? 3.375 25.188 -8.562 1 83.5 344 ARG A CA 1
ATOM 2672 C C . ARG A 1 344 ? 3.508 23.703 -8.258 1 83.5 344 ARG A C 1
ATOM 2674 O O . ARG A 1 344 ? 2.637 23.109 -7.621 1 83.5 344 ARG A O 1
ATOM 2681 N N . ALA A 1 345 ? 4.559 23.109 -8.766 1 86.44 345 ALA A N 1
ATOM 2682 C CA . ALA A 1 345 ? 4.801 21.688 -8.531 1 86.44 345 ALA A CA 1
ATOM 2683 C C . ALA A 1 345 ? 5.008 21.391 -7.051 1 86.44 345 ALA A C 1
ATOM 2685 O O . ALA A 1 345 ? 4.453 20.438 -6.516 1 86.44 345 ALA A O 1
ATOM 2686 N N . LEU A 1 346 ? 5.703 22.266 -6.461 1 91.62 346 LEU A N 1
ATOM 2687 C CA . LEU A 1 346 ? 5.969 22.094 -5.035 1 91.62 346 LEU A CA 1
ATOM 2688 C C . LEU A 1 346 ? 4.691 22.266 -4.219 1 91.62 346 LEU A C 1
ATOM 2690 O O . LEU A 1 346 ? 4.473 21.531 -3.246 1 91.62 346 LEU A O 1
ATOM 2694 N N . TYR A 1 347 ? 3.93 23.219 -4.621 1 89.62 347 TYR A N 1
ATOM 2695 C CA . TYR A 1 347 ? 2.662 23.453 -3.938 1 89.62 347 TYR A CA 1
ATOM 2696 C C . TYR A 1 347 ? 1.756 22.234 -4.027 1 89.62 347 TYR A C 1
ATOM 2698 O O . TYR A 1 347 ? 1.182 21.797 -3.025 1 89.62 347 TYR A O 1
ATOM 2706 N N . LYS A 1 348 ? 1.673 21.688 -5.133 1 86.88 348 LYS A N 1
ATOM 2707 C CA . LYS A 1 348 ? 0.799 20.547 -5.352 1 86.88 348 LYS A CA 1
ATOM 2708 C C . LYS A 1 348 ? 1.259 19.328 -4.539 1 86.88 348 LYS A C 1
ATOM 2710 O O . LYS A 1 348 ? 0.453 18.688 -3.863 1 86.88 348 LYS A O 1
ATOM 2715 N N . VAL A 1 349 ? 2.508 18.969 -4.629 1 91.31 349 VAL A N 1
ATOM 2716 C CA . VAL A 1 349 ? 3.051 17.828 -3.906 1 91.31 349 VAL A CA 1
ATOM 2717 C C . VAL A 1 349 ? 2.857 18.031 -2.404 1 91.31 349 VAL A C 1
ATOM 2719 O O . VAL A 1 349 ? 2.52 17.078 -1.687 1 91.31 349 VAL A O 1
ATOM 2722 N N . THR A 1 350 ? 3.021 19.25 -1.947 1 94 350 THR A N 1
ATOM 2723 C CA . THR A 1 350 ? 2.869 19.531 -0.525 1 94 350 THR A CA 1
ATOM 2724 C C . THR A 1 350 ? 1.412 19.375 -0.097 1 94 350 THR A C 1
ATOM 2726 O O . THR A 1 350 ? 1.127 18.828 0.968 1 94 350 THR A O 1
ATOM 2729 N N . CYS A 1 351 ? 0.521 19.875 -0.947 1 90.38 351 CYS A N 1
ATOM 2730 C CA . CYS A 1 351 ? -0.9 19.75 -0.649 1 90.38 351 CYS A CA 1
ATOM 2731 C C . CYS A 1 351 ? -1.304 18.281 -0.55 1 90.38 351 CYS A C 1
ATOM 2733 O O . CYS A 1 351 ? -2.004 17.891 0.383 1 90.38 351 CYS A O 1
ATOM 2735 N N . ASP A 1 352 ? -0.864 17.531 -1.465 1 91.25 352 ASP A N 1
ATOM 2736 C CA . ASP A 1 352 ? -1.188 16.109 -1.48 1 91.25 352 ASP A CA 1
ATOM 2737 C C . ASP A 1 352 ? -0.596 15.398 -0.266 1 91.25 352 ASP A C 1
ATOM 2739 O O . ASP A 1 352 ? -1.235 14.523 0.318 1 91.25 352 ASP A O 1
ATOM 2743 N N . PHE A 1 353 ? 0.625 15.719 -0 1 95.12 353 PHE A N 1
ATOM 2744 C CA . PHE A 1 353 ? 1.29 15.125 1.153 1 95.12 353 PHE A CA 1
ATOM 2745 C C . PHE A 1 353 ? 0.522 15.43 2.436 1 95.12 353 PHE A C 1
ATOM 2747 O O . PHE A 1 353 ? 0.307 14.539 3.26 1 95.12 353 PHE A O 1
ATOM 2754 N N . VAL A 1 354 ? 0.164 16.672 2.646 1 95.81 354 VAL A N 1
ATOM 2755 C CA . VAL A 1 354 ? -0.541 17.094 3.854 1 95.81 354 VAL A CA 1
ATOM 2756 C C . VAL A 1 354 ? -1.87 16.344 3.961 1 95.81 354 VAL A C 1
ATOM 2758 O O . VAL A 1 354 ? -2.25 15.891 5.043 1 95.81 354 VAL A O 1
ATOM 2761 N N . ASP A 1 355 ? -2.545 16.25 2.9 1 93.19 355 ASP A N 1
ATOM 2762 C CA . ASP A 1 355 ? -3.809 15.523 2.889 1 93.19 355 ASP A CA 1
ATOM 2763 C C . ASP A 1 355 ? -3.609 14.07 3.322 1 93.19 355 ASP A C 1
ATOM 2765 O O . ASP A 1 355 ? -4.359 13.562 4.156 1 93.19 355 ASP A O 1
ATOM 2769 N N . ALA A 1 356 ? -2.621 13.422 2.705 1 94.25 356 ALA A N 1
ATOM 2770 C CA . ALA A 1 356 ? -2.305 12.039 3.062 1 94.25 356 ALA A CA 1
ATOM 2771 C C . ALA A 1 356 ? -1.868 11.938 4.52 1 94.25 356 ALA A C 1
ATOM 2773 O O . ALA A 1 356 ? -2.236 10.992 5.219 1 94.25 356 ALA A O 1
ATOM 2774 N N . ALA A 1 357 ? -1.086 12.883 4.969 1 96.75 357 ALA A N 1
ATOM 2775 C CA . ALA A 1 357 ? -0.587 12.898 6.344 1 96.75 357 ALA A CA 1
ATOM 2776 C C . ALA A 1 357 ? -1.734 13.031 7.34 1 96.75 357 ALA A C 1
ATOM 2778 O O . ALA A 1 357 ? -1.726 12.391 8.398 1 96.75 357 ALA A O 1
ATOM 2779 N N . VAL A 1 358 ? -2.682 13.883 7.031 1 96.44 358 VAL A N 1
ATOM 2780 C CA . VAL A 1 358 ? -3.824 14.078 7.918 1 96.44 358 VAL A CA 1
ATOM 2781 C C . VAL A 1 358 ? -4.605 12.773 8.047 1 96.44 358 VAL A C 1
ATOM 2783 O O . VAL A 1 358 ? -4.93 12.336 9.156 1 96.44 358 VAL A O 1
ATOM 2786 N N . LYS A 1 359 ? -4.855 12.148 6.973 1 94.88 359 LYS A N 1
ATOM 2787 C CA . LYS A 1 359 ? -5.59 10.891 6.98 1 94.88 359 LYS A CA 1
ATOM 2788 C C . LYS A 1 359 ? -4.82 9.805 7.734 1 94.88 359 LYS A C 1
ATOM 2790 O O . LYS A 1 359 ? -5.406 9.055 8.516 1 94.88 359 LYS A O 1
ATOM 2795 N N . GLY A 1 360 ? -3.529 9.719 7.469 1 95.88 360 GLY A N 1
ATOM 2796 C CA . GLY A 1 360 ? -2.699 8.773 8.195 1 95.88 360 GLY A CA 1
ATOM 2797 C C . GLY A 1 360 ? -2.672 9.023 9.688 1 95.88 360 GLY A C 1
ATOM 2798 O O . GLY A 1 360 ? -2.736 8.078 10.484 1 95.88 360 GLY A O 1
ATOM 2799 N N . ALA A 1 361 ? -2.568 10.297 10.102 1 96.88 361 ALA A N 1
ATOM 2800 C CA . ALA A 1 361 ? -2.531 10.656 11.523 1 96.88 361 ALA A CA 1
ATOM 2801 C C . ALA A 1 361 ? -3.828 10.258 12.219 1 96.88 361 ALA A C 1
ATOM 2803 O O . ALA A 1 361 ? -3.809 9.789 13.359 1 96.88 361 ALA A O 1
ATOM 2804 N N . VAL A 1 362 ? -4.891 10.445 11.578 1 95.44 362 VAL A N 1
ATOM 2805 C CA . VAL A 1 362 ? -6.18 10.039 12.125 1 95.44 362 VAL A CA 1
ATOM 2806 C C . VAL A 1 362 ? -6.195 8.523 12.32 1 95.44 362 VAL A C 1
ATOM 2808 O O . VAL A 1 362 ? -6.668 8.031 13.352 1 95.44 362 VAL A O 1
ATOM 2811 N N . GLY A 1 363 ? -5.68 7.812 11.359 1 94.88 363 GLY A N 1
ATOM 2812 C CA . GLY A 1 363 ? -5.582 6.367 11.492 1 94.88 363 GLY A CA 1
ATOM 2813 C C . GLY A 1 363 ? -4.723 5.934 12.664 1 94.88 363 GLY A C 1
ATOM 2814 O O . GLY A 1 363 ? -5.027 4.941 13.336 1 94.88 363 GLY A O 1
ATOM 2815 N N . VAL A 1 364 ? -3.684 6.633 12.914 1 95.12 364 VAL A N 1
ATOM 2816 C CA . VAL A 1 364 ? -2.777 6.336 14.016 1 95.12 364 VAL A CA 1
ATOM 2817 C C . VAL A 1 364 ? -3.494 6.559 15.352 1 95.12 364 VAL A C 1
ATOM 2819 O O . VAL A 1 364 ? -3.471 5.691 16.219 1 95.12 364 VAL A O 1
ATOM 2822 N N . ILE A 1 365 ? -4.148 7.695 15.492 1 94.25 365 ILE A N 1
ATOM 2823 C CA . ILE A 1 365 ? -4.801 8.062 16.734 1 94.25 365 ILE A CA 1
ATOM 2824 C C . ILE A 1 365 ? -5.98 7.129 17 1 94.25 365 ILE A C 1
ATOM 2826 O O . ILE A 1 365 ? -6.25 6.77 18.156 1 94.25 365 ILE A O 1
ATOM 2830 N N . ASN A 1 366 ? -6.602 6.715 15.914 1 92.5 366 ASN A N 1
ATOM 2831 C CA . ASN A 1 366 ? -7.719 5.785 16.047 1 92.5 366 ASN A CA 1
ATOM 2832 C C . ASN A 1 366 ? -7.234 4.352 16.25 1 92.5 366 ASN A C 1
ATOM 2834 O O . ASN A 1 366 ? -8.039 3.42 16.297 1 92.5 366 ASN A O 1
ATOM 2838 N N . ARG A 1 367 ? -5.988 4.09 16.219 1 91.19 367 ARG A N 1
ATOM 2839 C CA . ARG A 1 367 ? -5.352 2.811 16.516 1 91.19 367 ARG A CA 1
ATOM 2840 C C . ARG A 1 367 ? -5.574 1.813 15.383 1 91.19 367 ARG A C 1
ATOM 2842 O O . ARG A 1 367 ? -5.633 0.604 15.617 1 91.19 367 ARG A O 1
ATOM 2849 N N . CYS A 1 368 ? -5.789 2.381 14.25 1 92.12 368 CYS A N 1
ATOM 2850 C CA . CYS A 1 368 ? -6.02 1.522 13.094 1 92.12 368 CYS A CA 1
ATOM 2851 C C . CYS A 1 368 ? -4.707 1.164 12.406 1 92.12 368 CYS A C 1
ATOM 2853 O O . CYS A 1 368 ? -4.621 0.15 11.711 1 92.12 368 CYS A O 1
ATOM 2855 N N . ILE A 1 369 ? -3.725 1.941 12.531 1 93.25 369 ILE A N 1
ATOM 2856 C CA . ILE A 1 369 ? -2.396 1.695 11.984 1 93.25 369 ILE A CA 1
ATOM 2857 C C . ILE A 1 369 ? -1.473 1.175 13.078 1 93.25 369 ILE A C 1
ATOM 2859 O O . ILE A 1 369 ? -1.213 1.872 14.062 1 93.25 369 ILE A O 1
ATOM 2863 N N . PRO A 1 370 ? -1.002 0.012 12.969 1 90.06 370 PRO A N 1
ATOM 2864 C CA . PRO A 1 370 ? -0.142 -0.553 14.008 1 90.06 370 PRO A CA 1
ATOM 2865 C C . PRO A 1 370 ? 1.25 0.073 14.023 1 90.06 370 PRO A C 1
ATOM 2867 O O . PRO A 1 370 ? 1.785 0.43 12.977 1 90.06 370 PRO A O 1
ATOM 2870 N N . PRO A 1 371 ? 1.773 0.198 15.164 1 91.94 371 PRO A N 1
ATOM 2871 C CA . PRO A 1 371 ? 3.137 0.729 15.25 1 91.94 371 PRO A CA 1
ATOM 2872 C C . PRO A 1 371 ? 4.188 -0.258 14.75 1 91.94 371 PRO A C 1
ATOM 2874 O O . PRO A 1 371 ? 3.963 -1.471 14.773 1 91.94 371 PRO A O 1
ATOM 2877 N N . ILE A 1 372 ? 5.293 0.23 14.25 1 86.5 372 ILE A N 1
ATOM 2878 C CA . ILE A 1 372 ? 6.387 -0.61 13.781 1 86.5 372 ILE A CA 1
ATOM 2879 C C . ILE A 1 372 ? 7.246 -1.055 14.961 1 86.5 372 ILE A C 1
ATOM 2881 O O . ILE A 1 372 ? 8.047 -1.983 14.836 1 86.5 372 ILE A O 1
ATOM 2885 N N . ASN A 1 373 ? 7.184 -0.33 16.125 1 85.31 373 ASN A N 1
ATOM 2886 C CA . ASN A 1 373 ? 7.848 -0.696 17.375 1 85.31 373 ASN A CA 1
ATOM 2887 C C . ASN A 1 373 ? 6.844 -0.911 18.5 1 85.31 373 ASN A C 1
ATOM 2889 O O . ASN A 1 373 ? 6.879 -0.203 19.516 1 85.31 373 ASN A O 1
ATOM 2893 N N . PRO A 1 374 ? 6.102 -1.943 18.469 1 83.38 374 PRO A N 1
ATOM 2894 C CA . PRO A 1 374 ? 4.988 -2.156 19.391 1 83.38 374 PRO A CA 1
ATOM 2895 C C . PRO A 1 374 ? 5.457 -2.434 20.828 1 83.38 374 PRO A C 1
ATOM 2897 O O . PRO A 1 374 ? 4.68 -2.289 21.766 1 83.38 374 PRO A O 1
ATOM 2900 N N . THR A 1 375 ? 6.621 -2.828 21 1 79.44 375 THR A N 1
ATOM 2901 C CA . THR A 1 375 ? 7.098 -3.199 22.328 1 79.44 375 THR A CA 1
ATOM 2902 C C . THR A 1 375 ? 7.512 -1.963 23.109 1 79.44 375 THR A C 1
ATOM 2904 O O . THR A 1 375 ? 7.645 -2.018 24.344 1 79.44 375 THR A O 1
ATOM 2907 N N . ASP A 1 376 ? 7.676 -0.857 22.5 1 83.81 376 ASP A N 1
ATOM 2908 C CA . ASP A 1 376 ? 8 0.398 23.156 1 83.81 376 ASP A CA 1
ATOM 2909 C C . ASP A 1 376 ? 6.766 1.012 23.812 1 83.81 376 ASP A C 1
ATOM 2911 O O . ASP A 1 376 ? 5.637 0.65 23.484 1 83.81 376 ASP A O 1
ATOM 2915 N N . PRO A 1 377 ? 7.082 1.828 24.781 1 82.81 377 PRO A N 1
ATOM 2916 C CA . PRO A 1 377 ? 5.938 2.561 25.328 1 82.81 377 PRO A CA 1
ATOM 2917 C C . PRO A 1 377 ? 5.18 3.35 24.266 1 82.81 377 PRO A C 1
ATOM 2919 O O . PRO A 1 377 ? 5.785 3.82 23.297 1 82.81 377 PRO A O 1
ATOM 2922 N N . GLU A 1 378 ? 3.975 3.494 24.484 1 83.56 378 GLU A N 1
ATOM 2923 C CA . GLU A 1 378 ? 3.062 4.059 23.5 1 83.56 378 GLU A CA 1
ATOM 2924 C C . GLU A 1 378 ? 3.525 5.441 23.031 1 83.56 378 GLU A C 1
ATOM 2926 O O . GLU A 1 378 ? 3.391 5.789 21.859 1 83.56 378 GLU A O 1
ATOM 2931 N N . CYS A 1 379 ? 3.988 6.25 23.938 1 84 379 CYS A N 1
ATOM 2932 C CA . CYS A 1 379 ? 4.379 7.617 23.609 1 84 379 CYS A CA 1
ATOM 2933 C C . CYS A 1 379 ? 5.555 7.625 22.641 1 84 379 CYS A C 1
ATOM 2935 O O . CYS A 1 379 ? 5.824 8.641 21.984 1 84 379 CYS A O 1
ATOM 2937 N N . PHE A 1 380 ? 6.273 6.473 22.5 1 86.5 380 PHE A N 1
ATOM 2938 C CA . PHE A 1 380 ? 7.434 6.395 21.609 1 86.5 380 PHE A CA 1
ATOM 2939 C C . PHE A 1 380 ? 7.113 5.566 20.375 1 86.5 380 PHE A C 1
ATOM 2941 O O . PHE A 1 380 ? 8 5.281 19.562 1 86.5 380 PHE A O 1
ATOM 2948 N N . HIS A 1 381 ? 5.934 5.309 20.25 1 89.88 381 HIS A N 1
ATOM 2949 C CA . HIS A 1 381 ? 5.547 4.496 19.109 1 89.88 381 HIS A CA 1
ATOM 2950 C C . HIS A 1 381 ? 5.793 5.238 17.797 1 89.88 381 HIS A C 1
ATOM 2952 O O . HIS A 1 381 ? 5.602 6.453 17.719 1 89.88 381 HIS A O 1
ATOM 2958 N N . MET A 1 382 ? 6.215 4.527 16.891 1 92.5 382 MET A N 1
ATOM 2959 C CA . MET A 1 382 ? 6.441 5.004 15.531 1 92.5 382 MET A CA 1
ATOM 2960 C C . MET A 1 382 ? 5.559 4.254 14.539 1 92.5 382 MET A C 1
ATOM 2962 O O . MET A 1 382 ? 5.297 3.061 14.711 1 92.5 382 MET A O 1
ATOM 2966 N N . TYR A 1 383 ? 5.129 4.969 13.57 1 94.69 383 TYR A N 1
ATOM 2967 C CA . TYR A 1 383 ? 4.215 4.383 12.602 1 94.69 383 TYR A CA 1
ATOM 2968 C C . TYR A 1 383 ? 4.66 4.695 11.172 1 94.69 383 TYR A C 1
ATOM 2970 O O . TYR A 1 383 ? 5.289 5.727 10.93 1 94.69 383 TYR A O 1
ATOM 2978 N N . VAL A 1 384 ? 4.445 3.791 10.273 1 93.5 384 VAL A N 1
ATOM 2979 C CA . VAL A 1 384 ? 4.664 4.016 8.852 1 93.5 384 VAL A CA 1
ATOM 2980 C C . VAL A 1 384 ? 3.414 3.615 8.07 1 93.5 384 VAL A C 1
ATOM 2982 O O . VAL A 1 384 ? 2.887 2.516 8.25 1 93.5 384 VAL A O 1
ATOM 2985 N N . HIS A 1 385 ? 2.918 4.488 7.301 1 93.56 385 HIS A N 1
ATOM 2986 C CA . HIS A 1 385 ? 1.761 4.25 6.445 1 93.56 385 HIS A CA 1
ATOM 2987 C C . HIS A 1 385 ? 1.83 5.094 5.176 1 93.56 385 HIS A C 1
ATOM 2989 O O . HIS A 1 385 ? 2.074 6.301 5.242 1 93.56 385 HIS A O 1
ATOM 2995 N N . ASN A 1 386 ? 1.581 4.457 3.979 1 92.06 386 ASN A N 1
ATOM 2996 C CA . ASN A 1 386 ? 1.571 5.18 2.711 1 92.06 386 ASN A CA 1
ATOM 2997 C C . ASN A 1 386 ? 2.865 5.961 2.498 1 92.06 386 ASN A C 1
ATOM 2999 O O . ASN A 1 386 ? 2.836 7.125 2.1 1 92.06 386 ASN A O 1
ATOM 3003 N N . ASN A 1 387 ? 3.984 5.395 2.908 1 90.75 387 ASN A N 1
ATOM 3004 C CA . ASN A 1 387 ? 5.324 5.949 2.766 1 90.75 387 ASN A CA 1
ATOM 3005 C C . ASN A 1 387 ? 5.484 7.238 3.568 1 90.75 387 ASN A C 1
ATOM 3007 O O . ASN A 1 387 ? 6.211 8.148 3.154 1 90.75 387 ASN A O 1
ATOM 3011 N N . ILE A 1 388 ? 4.746 7.352 4.602 1 95.88 388 ILE A N 1
ATOM 3012 C CA . ILE A 1 388 ? 4.867 8.469 5.535 1 95.88 388 ILE A CA 1
ATOM 3013 C C . ILE A 1 388 ? 5.211 7.941 6.926 1 95.88 388 ILE A C 1
ATOM 3015 O O . ILE A 1 388 ? 4.645 6.941 7.375 1 95.88 388 ILE A O 1
ATOM 3019 N N . PHE A 1 389 ? 6.121 8.578 7.531 1 95.5 389 PHE A N 1
ATOM 3020 C CA . PHE A 1 389 ? 6.523 8.242 8.891 1 95.5 389 PHE A CA 1
ATOM 3021 C C . PHE A 1 389 ? 5.785 9.109 9.906 1 95.5 389 PHE A C 1
ATOM 3023 O O . PHE A 1 389 ? 5.75 10.336 9.773 1 95.5 389 PHE A O 1
ATOM 3030 N N . PHE A 1 390 ? 5.145 8.484 10.922 1 96.38 390 PHE A N 1
ATOM 3031 C CA . PHE A 1 390 ? 4.375 9.188 11.938 1 96.38 390 PHE A CA 1
ATOM 3032 C C . PHE A 1 390 ? 4.953 8.938 13.328 1 96.38 390 PHE A C 1
ATOM 3034 O O . PHE A 1 390 ? 5.363 7.816 13.641 1 96.38 390 PHE A O 1
ATOM 3041 N N . SER A 1 391 ? 5 9.93 14.141 1 94.25 391 SER A N 1
ATOM 3042 C CA . SER A 1 391 ? 5.383 9.828 15.539 1 94.25 391 SER A CA 1
ATOM 3043 C C . SER A 1 391 ? 4.668 10.875 16.391 1 94.25 391 SER A C 1
ATOM 3045 O O . SER A 1 391 ? 4.207 11.891 15.867 1 94.25 391 SER A O 1
ATOM 3047 N N . PHE A 1 392 ? 4.465 10.562 17.641 1 92.56 392 PHE A N 1
ATOM 3048 C CA . PHE A 1 392 ? 3.883 11.531 18.562 1 92.56 392 PHE A CA 1
ATOM 3049 C C . PHE A 1 392 ? 4.918 12.57 18.984 1 92.56 392 PHE A C 1
ATOM 3051 O O . PHE A 1 392 ? 6.109 12.258 19.078 1 92.56 392 PHE A O 1
ATOM 3058 N N . ALA A 1 393 ? 4.375 13.789 19.078 1 86 393 ALA A N 1
ATOM 3059 C CA . ALA A 1 393 ? 5.242 14.82 19.641 1 86 393 ALA A CA 1
ATOM 3060 C C . ALA A 1 393 ? 5.363 14.664 21.156 1 86 393 ALA A C 1
ATOM 3062 O O . ALA A 1 393 ? 4.441 15.008 21.906 1 86 393 ALA A O 1
ATOM 3063 N N . VAL A 1 394 ? 6.074 13.508 21.562 1 65.19 394 VAL A N 1
ATOM 3064 C CA . VAL A 1 394 ? 6.156 13.305 23 1 65.19 394 VAL A CA 1
ATOM 3065 C C . VAL A 1 394 ? 7.586 13.531 23.484 1 65.19 394 VAL A C 1
ATOM 3067 O O . VAL A 1 394 ? 8.531 13.422 22.703 1 65.19 394 VAL A O 1
ATOM 3070 N N . ASP A 1 395 ? 7.812 14.07 24.484 1 47.72 395 ASP A N 1
ATOM 3071 C CA . ASP A 1 395 ? 9.078 14.352 25.156 1 47.72 395 ASP A CA 1
ATOM 3072 C C . ASP A 1 395 ? 9.852 13.07 25.438 1 47.72 395 ASP A C 1
ATOM 3074 O O . ASP A 1 395 ? 9.25 12.031 25.719 1 47.72 395 ASP A O 1
ATOM 3078 N N . SER A 1 396 ? 10.914 12.797 24.922 1 41 396 SER A N 1
ATOM 3079 C CA . SER A 1 396 ? 11.898 11.734 25.141 1 41 396 SER A CA 1
ATOM 3080 C C . SER A 1 396 ? 11.93 11.289 26.594 1 41 396 SER A C 1
ATOM 3082 O O . SER A 1 396 ? 12.539 10.281 26.922 1 41 396 SER A O 1
ATOM 3084 N N . ASP A 1 397 ? 11.703 12.141 27.547 1 38.47 397 ASP A N 1
ATOM 3085 C CA . ASP A 1 397 ? 12.086 11.82 28.922 1 38.47 397 ASP A CA 1
ATOM 3086 C C . ASP A 1 397 ? 11.242 10.672 29.469 1 38.47 397 ASP A C 1
ATOM 3088 O O . ASP A 1 397 ? 11.25 10.414 30.672 1 38.47 397 ASP A O 1
ATOM 3092 N N . TYR A 1 398 ? 10.352 10.188 28.812 1 39.16 398 TYR A N 1
ATOM 3093 C CA . TYR A 1 398 ? 9.695 9.031 29.406 1 39.16 398 TYR A CA 1
ATOM 3094 C C . TYR A 1 398 ? 10.688 7.887 29.594 1 39.16 398 TYR A C 1
ATOM 3096 O O . TYR A 1 398 ? 10.297 6.789 30.016 1 39.16 398 TYR A O 1
ATOM 3104 N N . GLU A 1 399 ? 11.711 8.039 29.188 1 37.75 399 GLU A N 1
ATOM 3105 C CA . GLU A 1 399 ? 12.656 6.98 29.516 1 37.75 399 GLU A CA 1
ATOM 3106 C C . GLU A 1 399 ? 12.688 6.727 31.031 1 37.75 399 GLU A C 1
ATOM 3108 O O . GLU A 1 399 ? 13.195 5.699 31.484 1 37.75 399 GLU A O 1
ATOM 3113 N N . GLN A 1 400 ? 12.445 7.781 31.938 1 35.09 400 GLN A N 1
ATOM 3114 C CA . GLN A 1 400 ? 12.414 7.461 33.375 1 35.09 400 GLN A CA 1
ATOM 3115 C C . GLN A 1 400 ? 11.133 6.719 33.75 1 35.09 400 GLN A C 1
ATOM 3117 O O . GLN A 1 400 ? 10.875 6.465 34.906 1 35.09 400 GLN A O 1
ATOM 3122 N N . ILE A 1 401 ? 10.156 6.723 33.031 1 36.19 401 ILE A N 1
ATOM 3123 C CA . ILE A 1 401 ? 9.125 5.797 33.5 1 36.19 401 ILE A CA 1
ATOM 3124 C C . ILE A 1 401 ? 9.688 4.375 33.531 1 36.19 401 ILE A C 1
ATOM 3126 O O . ILE A 1 401 ? 10.07 3.828 32.5 1 36.19 401 ILE A O 1
ATOM 3130 N N . SER A 1 402 ? 10.414 4.176 34.594 1 32.25 402 SER A N 1
ATOM 3131 C CA . SER A 1 402 ? 10.875 2.85 35 1 32.25 402 SER A CA 1
ATOM 3132 C C . SER A 1 402 ? 9.898 1.769 34.531 1 32.25 402 SER A C 1
ATOM 3134 O O . SER A 1 402 ? 8.688 1.938 34.656 1 32.25 402 SER A O 1
ATOM 3136 N N . LYS A 1 403 ? 10.297 0.992 33.781 1 36 403 LYS A N 1
ATOM 3137 C CA . LYS A 1 403 ? 9.625 -0.295 33.594 1 36 403 LYS A CA 1
ATOM 3138 C C . LYS A 1 403 ? 8.945 -0.738 34.906 1 36 403 LYS A C 1
ATOM 3140 O O . LYS A 1 403 ? 8.281 -1.774 34.938 1 36 403 LYS A O 1
ATOM 3145 N N . ASP A 1 404 ? 9.336 -0.324 36.156 1 31.33 404 ASP A N 1
ATOM 3146 C CA . ASP A 1 404 ? 8.938 -0.948 37.406 1 31.33 404 ASP A CA 1
ATOM 3147 C C . ASP A 1 404 ? 7.527 -0.524 37.812 1 31.33 404 ASP A C 1
ATOM 3149 O O . ASP A 1 404 ? 7.059 -0.861 38.875 1 31.33 404 ASP A O 1
ATOM 3153 N N . GLN A 1 405 ? 7.004 0.572 37.406 1 28.81 405 GLN A N 1
ATOM 3154 C CA . GLN A 1 405 ? 5.746 0.693 38.125 1 28.81 405 GLN A CA 1
ATOM 3155 C C . GLN A 1 405 ? 4.707 -0.294 37.625 1 28.81 405 GLN A C 1
ATOM 3157 O O . GLN A 1 405 ? 4.051 -0.033 36.594 1 28.81 405 GLN A O 1
ATOM 3162 N N . LYS A 1 406 ? 5.004 -1.549 37.75 1 29.88 406 LYS A N 1
ATOM 3163 C CA . LYS A 1 406 ? 3.881 -2.477 37.844 1 29.88 406 LYS A CA 1
ATOM 3164 C C . LYS A 1 406 ? 2.783 -1.907 38.75 1 29.88 406 LYS A C 1
ATOM 3166 O O . LYS A 1 406 ? 3.061 -1.429 39.844 1 29.88 406 LYS A O 1
ATOM 3171 N N . PRO A 1 407 ? 1.548 -1.58 38.219 1 26.64 407 PRO A N 1
ATOM 3172 C CA . PRO A 1 407 ? 0.508 -1.254 39.219 1 26.64 407 PRO A CA 1
ATOM 3173 C C . PRO A 1 407 ? 0.547 -2.162 40.438 1 26.64 407 PRO A C 1
ATOM 3175 O O . PRO A 1 407 ? 0.775 -3.367 40.312 1 26.64 407 PRO A O 1
ATOM 3178 N N . ASP A 1 408 ? 0.982 -1.698 41.594 1 25.84 408 ASP A N 1
ATOM 3179 C CA . ASP A 1 408 ? 0.662 -2.334 42.875 1 25.84 408 ASP A CA 1
ATOM 3180 C C . ASP A 1 408 ? -0.825 -2.67 42.969 1 25.84 408 ASP A C 1
ATOM 3182 O O . ASP A 1 408 ? -1.667 -1.772 43.031 1 25.84 408 ASP A O 1
ATOM 3186 N N . CYS A 1 409 ? -1.312 -3.668 42.281 1 24.33 409 CYS A N 1
ATOM 3187 C CA . CYS A 1 409 ? -2.617 -4.254 42.531 1 24.33 409 CYS A CA 1
ATOM 3188 C C . CYS A 1 409 ? -2.799 -4.512 44.031 1 24.33 409 CYS A C 1
ATOM 3190 O O . CYS A 1 409 ? -2.912 -5.66 44.469 1 24.33 409 CYS A O 1
ATOM 3192 N N . GLN A 1 410 ? -2.115 -3.855 45 1 22.47 410 GLN A N 1
ATOM 3193 C CA . GLN A 1 410 ? -2.484 -4.207 46.344 1 22.47 410 GLN A CA 1
ATOM 3194 C C . GLN A 1 410 ? -3.928 -3.809 46.656 1 22.47 410 GLN A C 1
ATOM 3196 O O . GLN A 1 410 ? -4.176 -2.762 47.25 1 22.47 410 GLN A O 1
ATOM 3201 N N . ASN A 1 411 ? -4.902 -3.789 45.812 1 21.95 411 ASN A N 1
ATOM 3202 C CA . ASN A 1 411 ? -6.199 -3.656 46.469 1 21.95 411 ASN A CA 1
ATOM 3203 C C . ASN A 1 411 ? -6.438 -4.789 47.438 1 21.95 411 ASN A C 1
ATOM 3205 O O . ASN A 1 411 ? -6.934 -5.855 47.094 1 21.95 411 ASN A O 1
ATOM 3209 N N . GLY A 1 412 ? -5.438 -5.148 48.344 1 19.98 412 GLY A N 1
ATOM 3210 C CA . GLY A 1 412 ? -5.852 -5.965 49.5 1 19.98 412 GLY A CA 1
ATOM 3211 C C . GLY A 1 412 ? -7.117 -5.461 50.156 1 19.98 412 GLY A C 1
ATOM 3212 O O . GLY A 1 412 ? -7.453 -4.281 50.031 1 19.98 412 GLY A O 1
ATOM 3213 N N . SER A 1 413 ? -8.109 -6.281 50.281 1 20.17 413 SER A N 1
ATOM 3214 C CA . SER A 1 413 ? -9.281 -6.293 51.156 1 20.17 413 SER A CA 1
ATOM 3215 C C . SER A 1 413 ? -8.922 -5.926 52.562 1 20.17 413 SER A C 1
ATOM 3217 O O . SER A 1 413 ? -8.047 -6.551 53.188 1 20.17 413 SER A O 1
ATOM 3219 N N . GLY A 1 414 ? -8.609 -4.617 52.844 1 18.25 414 GLY A N 1
ATOM 3220 C CA . GLY A 1 414 ? -8.602 -4.188 54.219 1 18.25 414 GLY A CA 1
ATOM 3221 C C . GLY A 1 414 ? -9.703 -4.832 55.062 1 18.25 414 GLY A C 1
ATOM 3222 O O . GLY A 1 414 ? -10.891 -4.617 54.812 1 18.25 414 GLY A O 1
ATOM 3223 N N . ARG A 1 415 ? -9.422 -6.152 55.531 1 18.38 415 ARG A N 1
ATOM 3224 C CA . ARG A 1 415 ? -10.031 -6.699 56.75 1 18.38 415 ARG A CA 1
ATOM 3225 C C . ARG A 1 415 ? -10.25 -5.609 57.781 1 18.38 415 ARG A C 1
ATOM 3227 O O . ARG A 1 415 ? -9.656 -4.531 57.688 1 18.38 415 ARG A O 1
ATOM 3234 N N . SER A 1 416 ? -10.508 -6.121 59 1 17.3 416 SER A N 1
ATOM 3235 C CA . SER A 1 416 ? -11.156 -6.012 60.312 1 17.3 416 SER A CA 1
ATOM 3236 C C . SER A 1 416 ? -10.344 -5.145 61.25 1 17.3 416 SER A C 1
ATOM 3238 O O . SER A 1 416 ? -9.148 -5.379 61.469 1 17.3 416 SER A O 1
ATOM 3240 N N . THR A 1 417 ? -10.445 -3.838 61.094 1 18.14 417 THR A N 1
ATOM 3241 C CA . THR A 1 417 ? -10.07 -2.99 62.219 1 18.14 417 THR A CA 1
ATOM 3242 C C . THR A 1 417 ? -10.57 -3.586 63.531 1 18.14 417 THR A C 1
ATOM 3244 O O . THR A 1 417 ? -11.781 -3.713 63.75 1 18.14 417 THR A O 1
ATOM 3247 N N . PRO A 1 418 ? -9.82 -4.676 64.062 1 17.42 418 PRO A N 1
ATOM 3248 C CA . PRO A 1 418 ? -10.062 -5.066 65.438 1 17.42 418 PRO A CA 1
ATOM 3249 C C . PRO A 1 418 ? -10.078 -3.873 66.375 1 17.42 418 PRO A C 1
ATOM 3251 O O . PRO A 1 418 ? -9.445 -2.85 66.125 1 17.42 418 PRO A O 1
ATOM 3254 N N . VAL A 1 419 ? -11.102 -3.883 67.188 1 19.03 419 VAL A N 1
ATOM 3255 C CA . VAL A 1 419 ? -11.609 -3.186 68.375 1 19.03 419 VAL A CA 1
ATOM 3256 C C . VAL A 1 419 ? -10.617 -3.324 69.5 1 19.03 419 VAL A C 1
ATOM 3258 O O . VAL A 1 419 ? -10.523 -4.387 70.125 1 19.03 419 VAL A O 1
ATOM 3261 N N . PRO A 1 420 ? -9.258 -3.137 69.062 1 17.09 420 PRO A N 1
ATOM 3262 C CA . PRO A 1 420 ? -8.5 -3.348 70.312 1 17.09 420 PRO A CA 1
ATOM 3263 C C . PRO A 1 420 ? -9.07 -2.555 71.5 1 17.09 420 PRO A C 1
ATOM 3265 O O . PRO A 1 420 ? -9.688 -1.505 71.312 1 17.09 420 PRO A O 1
ATOM 3268 N N . SER A 1 421 ? -9.297 -3.332 72.5 1 17.62 421 SER A N 1
ATOM 3269 C CA . SER A 1 421 ? -9.648 -3.105 73.938 1 17.62 421 SER A CA 1
ATOM 3270 C C . SER A 1 421 ? -8.742 -2.055 74.562 1 17.62 421 SER A C 1
ATOM 3272 O O . SER A 1 421 ? -7.613 -1.839 74.125 1 17.62 421 SER A O 1
ATOM 3274 N N . PRO A 1 422 ? -9.219 -1.249 75.5 1 17.62 422 PRO A N 1
ATOM 3275 C CA . PRO A 1 422 ? -8.938 -0.021 76.25 1 17.62 422 PRO A CA 1
ATOM 3276 C C . PRO A 1 422 ? -7.66 -0.116 77.062 1 17.62 422 PRO A C 1
ATOM 3278 O O . PRO A 1 422 ? -7.051 0.907 77.375 1 17.62 422 PRO A O 1
ATOM 3281 N N . ALA A 1 423 ? -7.203 -1.321 77.5 1 16.39 423 ALA A N 1
ATOM 3282 C CA . ALA A 1 423 ? -6.941 -1.021 78.938 1 16.39 423 ALA A CA 1
ATOM 3283 C C . ALA A 1 423 ? -5.797 -0.021 79.062 1 16.39 423 ALA A C 1
ATOM 3285 O O . ALA A 1 423 ? -5.133 0.316 78.125 1 16.39 423 ALA A O 1
ATOM 3286 N N . LEU A 1 424 ? -4.836 -0.305 80 1 16.56 424 LEU A N 1
ATOM 3287 C CA . LEU A 1 424 ? -4.336 0.068 81.312 1 16.56 424 LEU A CA 1
ATOM 3288 C C . LEU A 1 424 ? -2.92 0.621 81.25 1 16.56 424 LEU A C 1
ATOM 3290 O O . LEU A 1 424 ? -2.631 1.694 81.812 1 16.56 424 LEU A O 1
ATOM 3294 N N . GLY A 1 425 ? -1.803 -0.21 81.062 1 16.5 425 GLY A N 1
ATOM 3295 C CA . GLY A 1 425 ? -0.815 -0.151 82.188 1 16.5 425 GLY A CA 1
ATOM 3296 C C . GLY A 1 425 ? 0.267 0.882 81.938 1 16.5 425 GLY A C 1
ATOM 3297 O O . GLY A 1 425 ? 0.378 1.423 80.812 1 16.5 425 GLY A O 1
ATOM 3298 N N . ALA A 1 426 ? 1.422 0.951 82.875 1 18.83 426 ALA A N 1
ATOM 3299 C CA . ALA A 1 426 ? 2.291 1.793 83.75 1 18.83 426 ALA A CA 1
ATOM 3300 C C . ALA A 1 426 ? 3.635 2.023 83.062 1 18.83 426 ALA A C 1
ATOM 3302 O O . ALA A 1 426 ? 4.598 2.453 83.688 1 18.83 426 ALA A O 1
ATOM 3303 N N . LYS A 1 427 ? 3.834 2.268 81.812 1 15.97 427 LYS A N 1
ATOM 3304 C CA . LYS A 1 427 ? 5.059 1.886 81.125 1 15.97 427 LYS A CA 1
ATOM 3305 C C . LYS A 1 427 ? 6.266 2.621 81.688 1 15.97 427 LYS A C 1
ATOM 3307 O O . LYS A 1 427 ? 6.25 3.848 81.812 1 15.97 427 LYS A O 1
ATOM 3312 N N . ALA A 1 428 ? 7.227 1.799 81.938 1 16.08 428 ALA A N 1
ATOM 3313 C CA . ALA A 1 428 ? 8.391 1.968 82.812 1 16.08 428 ALA A CA 1
ATOM 3314 C C . ALA A 1 428 ? 9.305 3.07 82.312 1 16.08 428 ALA A C 1
ATOM 3316 O O . ALA A 1 428 ? 9.266 3.416 81.125 1 16.08 428 ALA A O 1
ATOM 3317 N N . ASP A 1 429 ? 10.539 3.174 82.875 1 15.65 429 ASP A N 1
ATOM 3318 C CA . ASP A 1 429 ? 11.391 4.164 83.5 1 15.65 429 ASP A CA 1
ATOM 3319 C C . ASP A 1 429 ? 12.422 4.723 82.5 1 15.65 429 ASP A C 1
ATOM 3321 O O . ASP A 1 429 ? 12.523 5.938 82.375 1 15.65 429 ASP A O 1
ATOM 3325 N N . SER A 1 430 ? 13.602 4.023 82.312 1 16.08 430 SER A N 1
ATOM 3326 C CA . SER A 1 430 ? 14.836 4.578 82.875 1 16.08 430 SER A CA 1
ATOM 3327 C C . SER A 1 430 ? 15.547 5.457 81.812 1 16.08 430 SER A C 1
ATOM 3329 O O . SER A 1 430 ? 15.203 5.445 80.625 1 16.08 430 SER A O 1
ATOM 3331 N N . GLY A 1 431 ? 16.984 5.664 82 1 16.2 431 GLY A N 1
ATOM 3332 C CA . GLY A 1 431 ? 17.938 6.738 82.25 1 16.2 431 GLY A CA 1
ATOM 3333 C C . GLY A 1 431 ? 18.656 7.176 81 1 16.2 431 GLY A C 1
ATOM 3334 O O . GLY A 1 431 ? 18.75 8.367 80.688 1 16.2 431 GLY A O 1
ATOM 3335 N N . VAL A 1 432 ? 19.453 6.266 80.312 1 17.97 432 VAL A N 1
ATOM 3336 C CA . VAL A 1 432 ? 20.859 6.609 80.25 1 17.97 432 VAL A CA 1
ATOM 3337 C C . VAL A 1 432 ? 21.125 7.516 79.062 1 17.97 432 VAL A C 1
ATOM 3339 O O . VAL A 1 432 ? 20.5 7.363 78 1 17.97 432 VAL A O 1
ATOM 3342 N N . ALA A 1 433 ? 22 8.578 79.25 1 18.31 433 ALA A N 1
ATOM 3343 C CA . ALA A 1 433 ? 22.375 9.875 78.688 1 18.31 433 ALA A CA 1
ATOM 3344 C C . ALA A 1 433 ? 23.25 9.695 77.438 1 18.31 433 ALA A C 1
ATOM 3346 O O . ALA A 1 433 ? 23.609 10.672 76.812 1 18.31 433 ALA A O 1
ATOM 3347 N N . PRO A 1 434 ? 23.438 8.461 76.938 1 17.8 434 PRO A N 1
ATOM 3348 C CA . PRO A 1 434 ? 24.812 8.461 76.438 1 17.8 434 PRO A CA 1
ATOM 3349 C C . PRO A 1 434 ? 25.094 9.562 75.438 1 17.8 434 PRO A C 1
ATOM 3351 O O . PRO A 1 434 ? 24.141 10.125 74.812 1 17.8 434 PRO A O 1
ATOM 3354 N N . ASP A 1 435 ? 26.438 9.688 75 1 18.38 435 ASP A N 1
ATOM 3355 C CA . ASP A 1 435 ? 27.469 10.617 74.562 1 18.38 435 ASP A CA 1
ATOM 3356 C C . ASP A 1 435 ? 27.297 10.961 73.062 1 18.38 435 ASP A C 1
ATOM 3358 O O . ASP A 1 435 ? 26.781 10.148 72.312 1 18.38 435 ASP A O 1
ATOM 3362 N N . SER A 1 436 ? 27.516 12.258 72.75 1 16.91 436 SER A N 1
ATOM 3363 C CA . SER A 1 436 ? 27.234 13.266 71.75 1 16.91 436 SER A CA 1
ATOM 3364 C C . SER A 1 436 ? 28.016 13 70.438 1 16.91 436 SER A C 1
ATOM 3366 O O . SER A 1 436 ? 28 13.82 69.562 1 16.91 436 SER A O 1
ATOM 3368 N N . LYS A 1 437 ? 28.922 11.922 70.375 1 18.12 437 LYS A N 1
ATOM 3369 C CA . LYS A 1 437 ? 30.031 12.195 69.5 1 18.12 437 LYS A CA 1
ATOM 3370 C C . LYS A 1 437 ? 29.5 12.414 68.062 1 18.12 437 LYS A C 1
ATOM 3372 O O . LYS A 1 437 ? 28.812 11.555 67.5 1 18.12 437 LYS A O 1
ATOM 3377 N N . THR A 1 438 ? 29.406 13.68 67.625 1 17.55 438 THR A N 1
ATOM 3378 C CA . THR A 1 438 ? 28.844 14.344 66.438 1 17.55 438 THR A CA 1
ATOM 3379 C C . THR A 1 438 ? 29.609 13.953 65.188 1 17.55 438 THR A C 1
ATOM 3381 O O . THR A 1 438 ? 29.641 14.711 64.188 1 17.55 438 THR A O 1
ATOM 3384 N N . GLU A 1 439 ? 30.328 12.781 65.125 1 18.62 439 GLU A N 1
ATOM 3385 C CA . GLU A 1 439 ? 31.281 12.766 64 1 18.62 439 GLU A CA 1
ATOM 3386 C C . GLU A 1 439 ? 30.578 12.992 62.656 1 18.62 439 GLU A C 1
ATOM 3388 O O . GLU A 1 439 ? 29.562 12.359 62.375 1 18.62 439 GLU A O 1
ATOM 3393 N N . GLU A 1 440 ? 30.891 14.148 61.969 1 18.53 440 GLU A N 1
ATOM 3394 C CA . GLU A 1 440 ? 30.422 14.828 60.781 1 18.53 440 GLU A CA 1
ATOM 3395 C C . GLU A 1 440 ? 30.719 14.023 59.5 1 18.53 440 GLU A C 1
ATOM 3397 O O . GLU A 1 440 ? 31.875 13.914 59.094 1 18.53 440 GLU A O 1
ATOM 3402 N N . SER A 1 441 ? 30.562 12.719 59.469 1 19.7 441 SER A N 1
ATOM 3403 C CA . SER A 1 441 ? 31.016 12.023 58.281 1 19.7 441 SER A CA 1
ATOM 3404 C C . SER A 1 441 ? 30.422 12.664 57 1 19.7 441 SER A C 1
ATOM 3406 O O . SER A 1 441 ? 29.219 12.914 56.938 1 19.7 441 SER A O 1
ATOM 3408 N N . ASN A 1 442 ? 31.281 13.422 56.219 1 20.3 442 ASN A N 1
ATOM 3409 C CA . ASN A 1 442 ? 31.156 14.133 54.938 1 20.3 442 ASN A CA 1
ATOM 3410 C C . ASN A 1 442 ? 30.672 13.203 53.844 1 20.3 442 ASN A C 1
ATOM 3412 O O . ASN A 1 442 ? 31.438 12.414 53.281 1 20.3 442 ASN A O 1
ATOM 3416 N N . SER A 1 443 ? 29.609 12.469 54 1 20.42 443 SER A N 1
ATOM 3417 C CA . SER A 1 443 ? 29.078 11.57 52.969 1 20.42 443 SER A CA 1
ATOM 3418 C C . SER A 1 443 ? 28.828 12.32 51.656 1 20.42 443 SER A C 1
ATOM 3420 O O . SER A 1 443 ? 28.078 13.281 51.625 1 20.42 443 SER A O 1
ATOM 3422 N N . VAL A 1 444 ? 29.891 12.453 50.844 1 23.09 444 VAL A N 1
ATOM 3423 C CA . VAL A 1 444 ? 29.875 12.977 49.469 1 23.09 444 VAL A CA 1
ATOM 3424 C C . VAL A 1 444 ? 28.703 12.359 48.719 1 23.09 444 VAL A C 1
ATOM 3426 O O . VAL A 1 444 ? 28.625 11.141 48.562 1 23.09 444 VAL A O 1
ATOM 3429 N N . LEU A 1 445 ? 27.531 12.922 48.844 1 22.19 445 LEU A N 1
ATOM 3430 C CA . LEU A 1 445 ? 26.297 12.633 48.125 1 22.19 445 LEU A CA 1
ATOM 3431 C C . LEU A 1 445 ? 26.547 12.539 46.625 1 22.19 445 LEU A C 1
ATOM 3433 O O . LEU A 1 445 ? 27.047 13.484 46 1 22.19 445 LEU A O 1
ATOM 3437 N N . GLU A 1 446 ? 27.078 11.367 46.219 1 25.84 446 GLU A N 1
ATOM 3438 C CA . GLU A 1 446 ? 27.109 11.008 44.812 1 25.84 446 GLU A CA 1
ATOM 3439 C C . GLU A 1 446 ? 25.875 11.539 44.094 1 25.84 446 GLU A C 1
ATOM 3441 O O . GLU A 1 446 ? 24.75 11.336 44.531 1 25.84 446 GLU A O 1
ATOM 3446 N N . GLY A 1 447 ? 26.094 12.719 43.469 1 23.53 447 GLY A N 1
ATOM 3447 C CA . GLY A 1 447 ? 25.125 13.492 42.719 1 23.53 447 GLY A CA 1
ATOM 3448 C C . GLY A 1 447 ? 24.234 12.648 41.844 1 23.53 447 GLY A C 1
ATOM 3449 O O . GLY A 1 447 ? 24.656 11.617 41.312 1 23.53 447 GLY A O 1
ATOM 3450 N N . PRO A 1 448 ? 22.984 12.547 42.312 1 25.59 448 PRO A N 1
ATOM 3451 C CA . PRO A 1 448 ? 21.922 11.828 41.594 1 25.59 448 PRO A CA 1
ATOM 3452 C C . PRO A 1 448 ? 22.031 11.992 40.094 1 25.59 448 PRO A C 1
ATOM 3454 O O . PRO A 1 448 ? 22.547 13 39.594 1 25.59 448 PRO A O 1
ATOM 3457 N N . THR A 1 449 ? 22.391 10.906 39.469 1 28.39 449 THR A N 1
ATOM 3458 C CA . THR A 1 449 ? 22.25 10.805 38.031 1 28.39 449 THR A CA 1
ATOM 3459 C C . THR A 1 449 ? 21.094 11.648 37.531 1 28.39 449 THR A C 1
ATOM 3461 O O . THR A 1 449 ? 19.984 11.578 38.094 1 28.39 449 THR A O 1
ATOM 3464 N N . GLU A 1 450 ? 21.422 12.844 37.156 1 25.06 450 GLU A N 1
ATOM 3465 C CA . GLU A 1 450 ? 20.516 13.844 36.594 1 25.06 450 GLU A CA 1
ATOM 3466 C C . GLU A 1 450 ? 19.375 13.188 35.812 1 25.06 450 GLU A C 1
ATOM 3468 O O . GLU A 1 450 ? 19.609 12.508 34.812 1 25.06 450 GLU A O 1
ATOM 3473 N N . ALA A 1 451 ? 18.422 12.734 36.5 1 30.92 451 ALA A N 1
ATOM 3474 C CA . ALA A 1 451 ? 17.094 12.398 35.969 1 30.92 451 ALA A CA 1
ATOM 3475 C C . ALA A 1 451 ? 16.719 13.312 34.812 1 30.92 451 ALA A C 1
ATOM 3477 O O . ALA A 1 451 ? 16.688 14.531 34.938 1 30.92 451 ALA A O 1
ATOM 3478 N N . GLN A 1 452 ? 17.125 12.898 33.594 1 34.38 452 GLN A N 1
ATOM 3479 C CA . GLN A 1 452 ? 16.688 13.617 32.406 1 34.38 452 GLN A CA 1
ATOM 3480 C C . GLN A 1 452 ? 15.273 14.141 32.562 1 34.38 452 GLN A C 1
ATOM 3482 O O . GLN A 1 452 ? 14.367 13.406 32.969 1 34.38 452 GLN A O 1
ATOM 3487 N N . ILE A 1 453 ? 14.984 15.328 32.75 1 35.81 453 ILE A N 1
ATOM 3488 C CA . ILE A 1 453 ? 13.852 16.219 32.969 1 35.81 453 ILE A CA 1
ATOM 3489 C C . ILE A 1 453 ? 12.758 15.914 31.938 1 35.81 453 ILE A C 1
ATOM 3491 O O . ILE A 1 453 ? 12.992 15.977 30.734 1 35.81 453 ILE A O 1
ATOM 3495 N N . ALA A 1 454 ? 11.766 15.156 32.344 1 41.94 454 ALA A N 1
ATOM 3496 C CA . ALA A 1 454 ? 10.492 14.969 31.641 1 41.94 454 ALA A CA 1
ATOM 3497 C C . ALA A 1 454 ? 9.969 16.297 31.094 1 41.94 454 ALA A C 1
ATOM 3499 O O . ALA A 1 454 ? 9.695 17.219 31.844 1 41.94 454 ALA A O 1
ATOM 3500 N N . ASP A 1 455 ? 10.359 16.578 29.906 1 50.81 455 ASP A N 1
ATOM 3501 C CA . ASP A 1 455 ? 9.773 17.797 29.344 1 50.81 455 ASP A CA 1
ATOM 3502 C C . ASP A 1 455 ? 8.25 17.719 29.344 1 50.81 455 ASP A C 1
ATOM 3504 O O . ASP A 1 455 ? 7.676 16.641 29.203 1 50.81 455 ASP A O 1
ATOM 3508 N N . SER A 1 456 ? 7.59 18.75 29.719 1 60.25 456 SER A N 1
ATOM 3509 C CA . SER A 1 456 ? 6.145 18.969 29.703 1 60.25 456 SER A CA 1
ATOM 3510 C C . SER A 1 456 ? 5.574 18.812 28.297 1 60.25 456 SER A C 1
ATOM 3512 O O . SER A 1 456 ? 6.305 18.906 27.312 1 60.25 456 SER A O 1
ATOM 3514 N N . GLU A 1 457 ? 4.453 18.297 28.125 1 65.81 457 GLU A N 1
ATOM 3515 C CA . GLU A 1 457 ? 3.699 18.188 26.875 1 65.81 457 GLU A CA 1
ATOM 3516 C C . GLU A 1 457 ? 3.848 19.453 26.031 1 65.81 457 GLU A C 1
ATOM 3518 O O . GLU A 1 457 ? 4.023 19.375 24.812 1 65.81 457 GLU A O 1
ATOM 3523 N N . GLN A 1 458 ? 3.943 20.531 26.719 1 69.94 458 GLN A N 1
ATOM 3524 C CA . GLN A 1 458 ? 4.039 21.812 26 1 69.94 458 GLN A CA 1
ATOM 3525 C C . GLN A 1 458 ? 5.41 21.969 25.359 1 69.94 458 GLN A C 1
ATOM 3527 O O . GLN A 1 458 ? 5.523 22.531 24.266 1 69.94 458 GLN A O 1
ATOM 3532 N N . ALA A 1 459 ? 6.32 21.391 26 1 72.19 459 ALA A N 1
ATOM 3533 C CA . ALA A 1 459 ? 7.676 21.484 25.469 1 72.19 459 ALA A CA 1
ATOM 3534 C C . ALA A 1 459 ? 7.828 20.656 24.188 1 72.19 459 ALA A C 1
ATOM 3536 O O . ALA A 1 459 ? 8.461 21.109 23.234 1 72.19 459 ALA A O 1
ATOM 3537 N N . THR A 1 460 ? 7.164 19.562 24.172 1 82.12 460 THR A N 1
ATOM 3538 C CA . THR A 1 460 ? 7.273 18.688 23 1 82.12 460 THR A CA 1
ATOM 3539 C C . THR A 1 460 ? 6.5 19.266 21.828 1 82.12 460 THR A C 1
ATOM 3541 O O . THR A 1 460 ? 6.934 19.156 20.672 1 82.12 460 THR A O 1
ATOM 3544 N N . TYR A 1 461 ? 5.418 19.906 22.141 1 86.81 461 TYR A N 1
ATOM 3545 C CA . TYR A 1 461 ? 4.652 20.562 21.078 1 86.81 461 TYR A CA 1
ATOM 3546 C C . TYR A 1 461 ? 5.426 21.734 20.5 1 86.81 461 TYR A C 1
ATOM 3548 O O . TYR A 1 461 ? 5.457 21.906 19.281 1 86.81 461 TYR A O 1
ATOM 3556 N N . ALA A 1 462 ? 6.047 22.469 21.406 1 89.25 462 ALA A N 1
ATOM 3557 C CA . ALA A 1 462 ? 6.859 23.594 20.953 1 89.25 462 ALA A CA 1
ATOM 3558 C C . ALA A 1 462 ? 8.047 23.125 20.125 1 89.25 462 ALA A C 1
ATOM 3560 O O . ALA A 1 462 ? 8.422 23.766 19.141 1 89.25 462 ALA A O 1
ATOM 3561 N N . SER A 1 463 ? 8.602 22.031 20.531 1 89.81 463 SER A N 1
ATOM 3562 C CA . SER A 1 463 ? 9.734 21.469 19.797 1 89.81 463 SER A CA 1
ATOM 3563 C C . SER A 1 463 ? 9.336 21.094 18.375 1 89.81 463 SER A C 1
ATOM 3565 O O . SER A 1 463 ? 10.086 21.359 17.438 1 89.81 463 SER A O 1
ATOM 3567 N N . ALA A 1 464 ? 8.219 20.484 18.25 1 93.06 464 ALA A N 1
ATOM 3568 C CA . ALA A 1 464 ? 7.727 20.094 16.922 1 93.06 464 ALA A CA 1
ATOM 3569 C C . ALA A 1 464 ? 7.48 21.328 16.062 1 93.06 464 ALA A C 1
ATOM 3571 O O . ALA A 1 464 ? 7.801 21.328 14.867 1 93.06 464 ALA A O 1
ATOM 3572 N N . ASN A 1 465 ? 6.914 22.328 16.625 1 94.25 465 ASN A N 1
ATOM 3573 C CA . ASN A 1 465 ? 6.684 23.562 15.898 1 94.25 465 ASN A CA 1
ATOM 3574 C C . ASN A 1 465 ? 7.992 24.203 15.438 1 94.25 465 ASN A C 1
ATOM 3576 O O . ASN A 1 465 ? 8.078 24.719 14.328 1 94.25 465 ASN A O 1
ATOM 3580 N N . ASN A 1 466 ? 8.922 24.219 16.375 1 94.88 466 ASN A N 1
ATOM 3581 C CA . ASN A 1 466 ? 10.227 24.766 16.031 1 94.88 466 ASN A CA 1
ATOM 3582 C C . ASN A 1 466 ? 10.891 24 14.891 1 94.88 466 ASN A C 1
ATOM 3584 O O . ASN A 1 466 ? 11.508 24.594 14.016 1 94.88 466 ASN A O 1
ATOM 3588 N N . ASP A 1 467 ? 10.766 22.703 14.977 1 94.88 467 ASP A N 1
ATOM 3589 C CA . ASP A 1 467 ? 11.328 21.859 13.922 1 94.88 467 ASP A CA 1
ATOM 3590 C C . ASP A 1 467 ? 10.695 22.188 12.562 1 94.88 467 ASP A C 1
ATOM 3592 O O . ASP A 1 467 ? 11.391 22.234 11.547 1 94.88 467 ASP A O 1
ATOM 3596 N N . LEU A 1 468 ? 9.422 22.344 12.539 1 95.81 468 LEU A N 1
ATOM 3597 C CA . LEU A 1 468 ? 8.719 22.688 11.305 1 95.81 468 LEU A CA 1
ATOM 3598 C C . LEU A 1 468 ? 9.203 24.031 10.766 1 95.81 468 LEU A C 1
ATOM 3600 O O . LEU A 1 468 ? 9.438 24.172 9.562 1 95.81 468 LEU A O 1
ATOM 3604 N N . LYS A 1 469 ? 9.336 25 11.594 1 95.06 469 LYS A N 1
ATOM 3605 C CA . LYS A 1 469 ? 9.828 26.312 11.195 1 95.06 469 LYS A CA 1
ATOM 3606 C C . LYS A 1 469 ? 11.266 26.234 10.68 1 95.06 469 LYS A C 1
ATOM 3608 O O . LYS A 1 469 ? 11.625 26.906 9.719 1 95.06 469 LYS A O 1
ATOM 3613 N N . GLY A 1 470 ? 12.008 25.422 11.469 1 96.19 470 GLY A N 1
ATOM 3614 C CA . GLY A 1 470 ? 13.375 25.219 11.023 1 96.19 470 GLY A CA 1
ATOM 3615 C C . GLY A 1 470 ? 13.461 24.562 9.656 1 96.19 470 GLY A C 1
ATOM 3616 O O . GLY A 1 470 ? 14.25 25 8.812 1 96.19 470 GLY A O 1
ATOM 3617 N N . THR A 1 471 ? 12.68 23.578 9.453 1 96.5 471 THR A N 1
ATOM 3618 C CA . THR A 1 471 ? 12.633 22.891 8.164 1 96.5 471 THR A CA 1
ATOM 3619 C C . THR A 1 471 ? 12.227 23.875 7.059 1 96.5 471 THR A C 1
ATOM 3621 O O . THR A 1 471 ? 12.805 23.859 5.969 1 96.5 471 THR A O 1
ATOM 3624 N N . LYS A 1 472 ? 11.242 24.703 7.32 1 95.38 472 LYS A N 1
ATOM 3625 C CA . LYS A 1 472 ? 10.797 25.719 6.359 1 95.38 472 LYS A CA 1
ATOM 3626 C C . LYS A 1 472 ? 11.93 26.688 6.027 1 95.38 472 LYS A C 1
ATOM 3628 O O . LYS A 1 472 ? 12.125 27.047 4.867 1 95.38 472 LYS A O 1
ATOM 3633 N N . SER A 1 473 ? 12.664 27.109 7.051 1 96.06 473 SER A N 1
ATOM 3634 C CA . SER A 1 473 ? 13.773 28.047 6.863 1 96.06 473 SER A CA 1
ATOM 3635 C C . SER A 1 473 ? 14.852 27.453 5.961 1 96.06 473 SER A C 1
ATOM 3637 O O . SER A 1 473 ? 15.383 28.141 5.09 1 96.06 473 SER A O 1
ATOM 3639 N N . TYR A 1 474 ? 15.156 26.203 6.199 1 96.75 474 TYR A N 1
ATOM 3640 C CA . TYR A 1 474 ? 16.156 25.547 5.371 1 96.75 474 TYR A CA 1
ATOM 3641 C C . TYR A 1 474 ? 15.664 25.391 3.938 1 96.75 474 TYR A C 1
ATOM 3643 O O . TYR A 1 474 ? 16.453 25.5 2.99 1 96.75 474 TYR A O 1
ATOM 3651 N N . GLN A 1 475 ? 14.406 25.094 3.764 1 94.38 475 GLN A N 1
ATOM 3652 C CA . GLN A 1 475 ? 13.844 24.969 2.426 1 94.38 475 GLN A CA 1
ATOM 3653 C C . GLN A 1 475 ? 13.883 26.297 1.686 1 94.38 475 GLN A C 1
ATOM 3655 O O . GLN A 1 475 ? 14.148 26.344 0.483 1 94.38 475 GLN A O 1
ATOM 3660 N N . GLU A 1 476 ? 13.609 27.344 2.4 1 92.75 476 GLU A N 1
ATOM 3661 C CA . GLU A 1 476 ? 13.641 28.672 1.797 1 92.75 476 GLU A CA 1
ATOM 3662 C C . GLU A 1 476 ? 15.062 29.094 1.446 1 92.75 476 GLU A C 1
ATOM 3664 O O . GLU A 1 476 ? 15.281 29.828 0.481 1 92.75 476 GLU A O 1
ATOM 3669 N N . ALA A 1 477 ? 16 28.641 2.297 1 94.19 477 ALA A N 1
ATOM 3670 C CA . ALA A 1 477 ? 17.406 28.906 1.981 1 94.19 477 ALA A CA 1
ATOM 3671 C C . ALA A 1 477 ? 17.812 28.25 0.665 1 94.19 477 ALA A C 1
ATOM 3673 O O . ALA A 1 477 ? 18.703 28.734 -0.033 1 94.19 477 ALA A O 1
ATOM 3674 N N . ASP A 1 478 ? 17.25 27.125 0.266 1 93 478 ASP A N 1
ATOM 3675 C CA . ASP A 1 478 ? 17.328 26.438 -1.023 1 93 478 ASP A CA 1
ATOM 3676 C C . ASP A 1 478 ? 18.781 26.203 -1.424 1 93 478 ASP A C 1
ATOM 3678 O O . ASP A 1 478 ? 19.203 26.578 -2.518 1 93 478 ASP A O 1
ATOM 3682 N N . ILE A 1 479 ? 19.562 25.609 -0.522 1 95.62 479 ILE A N 1
ATOM 3683 C CA . ILE A 1 479 ? 20.953 25.281 -0.797 1 95.62 479 ILE A CA 1
ATOM 3684 C C . ILE A 1 479 ? 21.031 24.047 -1.695 1 95.62 479 ILE A C 1
ATOM 3686 O O . ILE A 1 479 ? 20.438 23.016 -1.391 1 95.62 479 ILE A O 1
ATOM 3690 N N . SER A 1 480 ? 21.844 24.172 -2.787 1 93.56 480 SER A N 1
ATOM 3691 C CA . SER A 1 480 ? 21.969 23.062 -3.719 1 93.56 480 SER A CA 1
ATOM 3692 C C . SER A 1 480 ? 22.641 21.859 -3.055 1 93.56 480 SER A C 1
ATOM 3694 O O . SER A 1 480 ? 23.688 22 -2.416 1 93.56 480 SER A O 1
ATOM 3696 N N . GLY A 1 481 ? 21.984 20.734 -3.178 1 95 481 GLY A N 1
ATOM 3697 C CA . GLY A 1 481 ? 22.562 19.5 -2.676 1 95 481 GLY A CA 1
ATOM 3698 C C . GLY A 1 481 ? 22.172 19.203 -1.24 1 95 481 GLY A C 1
ATOM 3699 O O . GLY A 1 481 ? 22.531 18.156 -0.7 1 95 481 GLY A O 1
ATOM 3700 N N . LEU A 1 482 ? 21.562 20.141 -0.584 1 97.31 482 LEU A N 1
ATOM 3701 C CA . LEU A 1 482 ? 21.062 19.922 0.768 1 97.31 482 LEU A CA 1
ATOM 3702 C C . LEU A 1 482 ? 19.531 19.781 0.763 1 97.31 482 LEU A C 1
ATOM 3704 O O . LEU A 1 482 ? 18.828 20.672 0.294 1 97.31 482 LEU A O 1
ATOM 3708 N N . TYR A 1 483 ? 19.125 18.672 1.305 1 97.12 483 TYR A N 1
ATOM 3709 C CA . TYR A 1 483 ? 17.703 18.359 1.159 1 97.12 483 TYR A CA 1
ATOM 3710 C C . TYR A 1 483 ? 17.031 18.25 2.52 1 97.12 483 TYR A C 1
ATOM 3712 O O . TYR A 1 483 ? 17.672 17.938 3.521 1 97.12 483 TYR A O 1
ATOM 3720 N N . ASN A 1 484 ? 15.734 18.562 2.564 1 97.06 484 ASN A N 1
ATOM 3721 C CA . ASN A 1 484 ? 14.867 18.375 3.721 1 97.06 484 ASN A CA 1
ATOM 3722 C C . ASN A 1 484 ? 13.703 17.438 3.391 1 97.06 484 ASN A C 1
ATOM 3724 O O . ASN A 1 484 ? 13.383 17.234 2.221 1 97.06 484 ASN A O 1
ATOM 3728 N N . LEU A 1 485 ? 13.133 16.969 4.422 1 96.81 485 LEU A N 1
ATOM 3729 C CA . LEU A 1 485 ? 11.977 16.094 4.246 1 96.81 485 LEU A CA 1
ATOM 3730 C C . LEU A 1 485 ? 10.68 16.906 4.211 1 96.81 485 LEU A C 1
ATOM 3732 O O . LEU A 1 485 ? 10.656 18.062 4.633 1 96.81 485 LEU A O 1
ATOM 3736 N N . ALA A 1 486 ? 9.625 16.281 3.561 1 97.25 486 ALA A N 1
ATOM 3737 C CA . ALA A 1 486 ? 8.281 16.812 3.781 1 97.25 486 ALA A CA 1
ATOM 3738 C C . ALA A 1 486 ? 7.848 16.625 5.23 1 97.25 486 ALA A C 1
ATOM 3740 O O . ALA A 1 486 ? 8.133 15.594 5.844 1 97.25 486 ALA A O 1
ATOM 3741 N N . MET A 1 487 ? 7.215 17.625 5.793 1 96.75 487 MET A N 1
ATOM 3742 C CA . MET A 1 487 ? 6.844 17.578 7.203 1 96.75 487 MET A CA 1
ATOM 3743 C C . MET A 1 487 ? 5.496 18.25 7.438 1 96.75 487 MET A C 1
ATOM 3745 O O . MET A 1 487 ? 5.199 19.281 6.824 1 96.75 487 MET A O 1
ATOM 3749 N N . ALA A 1 488 ? 4.684 17.625 8.195 1 96.94 488 ALA A N 1
ATOM 3750 C CA . ALA A 1 488 ? 3.406 18.188 8.633 1 96.94 488 ALA A CA 1
ATOM 3751 C C . ALA A 1 488 ? 3.133 17.859 10.094 1 96.94 488 ALA A C 1
ATOM 3753 O O . ALA A 1 488 ? 3.531 16.797 10.586 1 96.94 488 ALA A O 1
ATOM 3754 N N . ILE A 1 489 ? 2.545 18.797 10.805 1 96.5 489 ILE A N 1
ATOM 3755 C CA . ILE A 1 489 ? 2.104 18.594 12.18 1 96.5 489 ILE A CA 1
ATOM 3756 C C . ILE A 1 489 ? 0.577 18.562 12.227 1 96.5 489 ILE A C 1
ATOM 3758 O O . ILE A 1 489 ? -0.089 19.469 11.727 1 96.5 489 ILE A O 1
ATOM 3762 N N . ILE A 1 490 ? 0.061 17.484 12.773 1 96.38 490 ILE A N 1
ATOM 3763 C CA . ILE A 1 490 ? -1.385 17.297 12.82 1 96.38 490 ILE A CA 1
ATOM 3764 C C . ILE A 1 490 ? -1.844 17.203 14.273 1 96.38 490 ILE A C 1
ATOM 3766 O O . ILE A 1 490 ? -1.33 16.391 15.039 1 96.38 490 ILE A O 1
ATOM 3770 N N . ASP A 1 491 ? -2.766 18.047 14.664 1 93.94 491 ASP A N 1
ATOM 3771 C CA . ASP A 1 491 ? -3.43 17.953 15.961 1 93.94 491 ASP A CA 1
ATOM 3772 C C . ASP A 1 491 ? -4.816 17.328 15.828 1 93.94 491 ASP A C 1
ATOM 3774 O O . ASP A 1 491 ? -5.66 17.828 15.086 1 93.94 491 ASP A O 1
ATOM 3778 N N . TYR A 1 492 ? -5.008 16.266 16.516 1 93.81 492 TYR A N 1
ATOM 3779 C CA . TYR A 1 492 ? -6.285 15.57 16.469 1 93.81 492 TYR A CA 1
ATOM 3780 C C . TYR A 1 492 ? -6.586 14.883 17.797 1 93.81 492 TYR A C 1
ATOM 3782 O O . TYR A 1 492 ? -5.75 14.141 18.312 1 93.81 492 TYR A O 1
ATOM 3790 N N . ARG A 1 493 ? -7.711 15.164 18.391 1 92.81 493 ARG A N 1
ATOM 3791 C CA . ARG A 1 493 ? -8.203 14.555 19.625 1 92.81 493 ARG A CA 1
ATOM 3792 C C . ARG A 1 493 ? -7.195 14.695 20.75 1 92.81 493 ARG A C 1
ATOM 3794 O O . ARG A 1 493 ? -6.945 13.75 21.5 1 92.81 493 ARG A O 1
ATOM 3801 N N . GLY A 1 494 ? -6.625 15.797 20.734 1 91.81 494 GLY A N 1
ATOM 3802 C CA . GLY A 1 494 ? -5.715 16.125 21.828 1 91.81 494 GLY A CA 1
ATOM 3803 C C . GLY A 1 494 ? -4.293 15.648 21.578 1 91.81 494 GLY A C 1
ATOM 3804 O O . GLY A 1 494 ? -3.379 15.992 22.328 1 91.81 494 GLY A O 1
ATOM 3805 N N . HIS A 1 495 ? -4.086 14.922 20.547 1 92.75 495 HIS A N 1
ATOM 3806 C CA . HIS A 1 495 ? -2.76 14.414 20.219 1 92.75 495 HIS A CA 1
ATOM 3807 C C . HIS A 1 495 ? -2.109 15.242 19.125 1 92.75 495 HIS A C 1
ATOM 3809 O O . HIS A 1 495 ? -2.799 15.742 18.219 1 92.75 495 HIS A O 1
ATOM 3815 N N . ARG A 1 496 ? -0.855 15.422 19.266 1 94.12 496 ARG A N 1
ATOM 3816 C CA . ARG A 1 496 ? -0.075 16 18.172 1 94.12 496 ARG A CA 1
ATOM 3817 C C . ARG A 1 496 ? 0.802 14.953 17.5 1 94.12 496 ARG A C 1
ATOM 3819 O O . ARG A 1 496 ? 1.624 14.312 18.156 1 94.12 496 ARG A O 1
ATOM 3826 N N . VAL A 1 497 ? 0.622 14.805 16.266 1 95.88 497 VAL A N 1
ATOM 3827 C CA . VAL A 1 497 ? 1.359 13.82 15.484 1 95.88 497 VAL A CA 1
ATOM 3828 C C . VAL A 1 497 ? 2.242 14.531 14.461 1 95.88 497 VAL A C 1
ATOM 3830 O O . VAL A 1 497 ? 1.793 15.461 13.781 1 95.88 497 VAL A O 1
ATOM 3833 N N . VAL A 1 498 ? 3.502 14.109 14.43 1 96.38 498 VAL A N 1
ATOM 3834 C CA . VAL A 1 498 ? 4.43 14.617 13.422 1 96.38 498 VAL A CA 1
ATOM 3835 C C . VAL A 1 498 ? 4.516 13.625 12.258 1 96.38 498 VAL A C 1
ATOM 3837 O O . VAL A 1 498 ? 4.766 12.438 12.469 1 96.38 498 VAL A O 1
ATOM 3840 N N . ALA A 1 499 ? 4.23 14.125 11.07 1 97.31 499 ALA A N 1
ATOM 3841 C CA . ALA A 1 499 ? 4.312 13.32 9.852 1 97.31 499 ALA A CA 1
ATOM 3842 C C . ALA A 1 499 ? 5.477 13.766 8.977 1 97.31 499 ALA A C 1
ATOM 3844 O O . ALA A 1 499 ? 5.652 14.961 8.719 1 97.31 499 ALA A O 1
ATOM 3845 N N . GLN A 1 500 ? 6.277 12.805 8.508 1 96.94 500 GLN A N 1
ATOM 3846 C CA . GLN A 1 500 ? 7.434 13.109 7.672 1 96.94 500 GLN A CA 1
ATOM 3847 C C . GLN A 1 500 ? 7.582 12.094 6.547 1 96.94 500 GLN A C 1
ATOM 3849 O O . GLN A 1 500 ? 7.164 10.945 6.684 1 96.94 500 GLN A O 1
ATOM 3854 N N . SER A 1 501 ? 8.062 12.609 5.418 1 96.94 501 SER A N 1
ATOM 3855 C CA . SER A 1 501 ? 8.453 11.656 4.391 1 96.94 501 SER A CA 1
ATOM 3856 C C . SER A 1 501 ? 9.633 10.805 4.848 1 96.94 501 SER A C 1
ATOM 3858 O O . SER A 1 501 ? 10.25 11.086 5.879 1 96.94 501 SER A O 1
ATOM 3860 N N . ILE A 1 502 ? 9.945 9.766 4.098 1 93.31 502 ILE A N 1
ATOM 3861 C CA . ILE A 1 502 ? 10.938 8.797 4.559 1 93.31 502 ILE A CA 1
ATOM 3862 C C . ILE A 1 502 ? 12.203 8.906 3.715 1 93.31 502 ILE A C 1
ATOM 3864 O O . ILE A 1 502 ? 12.133 8.969 2.486 1 93.31 502 ILE A O 1
ATOM 3868 N N . ILE A 1 503 ? 13.305 8.93 4.426 1 92.75 503 ILE A N 1
ATOM 3869 C CA . ILE A 1 503 ? 14.586 8.906 3.729 1 92.75 503 ILE A CA 1
ATOM 3870 C C . ILE A 1 503 ? 14.797 7.531 3.092 1 92.75 503 ILE A C 1
ATOM 3872 O O . ILE A 1 503 ? 14.664 6.504 3.762 1 92.75 503 ILE A O 1
ATOM 3876 N N . PRO A 1 504 ? 15.156 7.523 1.84 1 88.88 504 PRO A N 1
ATOM 3877 C CA . PRO A 1 504 ? 15.328 6.23 1.173 1 88.88 504 PRO A CA 1
ATOM 3878 C C . PRO A 1 504 ? 16.375 5.348 1.859 1 88.88 504 PRO A C 1
ATOM 3880 O O . PRO A 1 504 ? 17.484 5.797 2.127 1 88.88 504 PRO A O 1
ATOM 3883 N N . GLY A 1 505 ? 15.992 4.121 2.164 1 83.31 505 GLY A N 1
ATOM 3884 C CA . GLY A 1 505 ? 16.906 3.119 2.691 1 83.31 505 GLY A CA 1
ATOM 3885 C C . GLY A 1 505 ? 17.047 3.174 4.199 1 83.31 505 GLY A C 1
ATOM 3886 O O . GLY A 1 505 ? 17.656 2.289 4.805 1 83.31 505 GLY A O 1
ATOM 3887 N N . ILE A 1 506 ? 16.453 4.137 4.832 1 85.75 506 ILE A N 1
ATOM 3888 C CA . ILE A 1 506 ? 16.703 4.383 6.25 1 85.75 506 ILE A CA 1
ATOM 3889 C C . ILE A 1 506 ? 16.094 3.26 7.082 1 85.75 506 ILE A C 1
ATOM 3891 O O . ILE A 1 506 ? 16.547 2.98 8.188 1 85.75 506 ILE A O 1
ATOM 3895 N N . LEU A 1 507 ? 15.094 2.67 6.656 1 78.62 507 LEU A N 1
ATOM 3896 C CA . LEU A 1 507 ? 14.391 1.639 7.41 1 78.62 507 LEU A CA 1
ATOM 3897 C C . LEU A 1 507 ? 14.938 0.253 7.07 1 78.62 507 LEU A C 1
ATOM 3899 O O . LEU A 1 507 ? 14.43 -0.754 7.566 1 78.62 507 LEU A O 1
ATOM 3903 N N . GLN A 1 508 ? 15.914 0.245 6.238 1 76.12 508 GLN A N 1
ATOM 3904 C CA . GLN A 1 508 ? 16.453 -1.038 5.801 1 76.12 508 GLN A CA 1
ATOM 3905 C C . GLN A 1 508 ? 17.828 -1.299 6.418 1 76.12 508 GLN A C 1
ATOM 3907 O O . GLN A 1 508 ? 18.797 -0.605 6.102 1 76.12 508 GLN A O 1
ATOM 3912 N N . GLY A 1 509 ? 17.938 -2.217 7.246 1 67.19 509 GLY A N 1
ATOM 3913 C CA . GLY A 1 509 ? 19.219 -2.621 7.789 1 67.19 509 GLY A CA 1
ATOM 3914 C C . GLY A 1 509 ? 19.766 -1.643 8.812 1 67.19 509 GLY A C 1
ATOM 3915 O O . GLY A 1 509 ? 19.031 -0.822 9.352 1 67.19 509 GLY A O 1
ATOM 3916 N N . ASP A 1 510 ? 20.984 -1.871 9.133 1 68.69 510 ASP A N 1
ATOM 3917 C CA . ASP A 1 510 ? 21.688 -0.998 10.062 1 68.69 510 ASP A CA 1
ATOM 3918 C C . ASP A 1 510 ? 22.234 0.234 9.352 1 68.69 510 ASP A C 1
ATOM 3920 O O . ASP A 1 510 ? 23.078 0.114 8.445 1 68.69 510 ASP A O 1
ATOM 3924 N N . LYS A 1 511 ? 21.75 1.354 9.758 1 69.06 511 LYS A N 1
ATOM 3925 C CA . LYS A 1 511 ? 22.141 2.555 9.031 1 69.06 511 LYS A CA 1
ATOM 3926 C C . LYS A 1 511 ? 22.906 3.52 9.93 1 69.06 511 LYS A C 1
ATOM 3928 O O . LYS A 1 511 ? 22.828 4.738 9.75 1 69.06 511 LYS A O 1
ATOM 3933 N N . SER A 1 512 ? 23.594 2.992 10.812 1 72.12 512 SER A N 1
ATOM 3934 C CA . SER A 1 512 ? 24.422 3.83 11.68 1 72.12 512 SER A CA 1
ATOM 3935 C C . SER A 1 512 ? 25.453 4.617 10.883 1 72.12 512 SER A C 1
ATOM 3937 O O . SER A 1 512 ? 25.75 5.77 11.203 1 72.12 512 SER A O 1
ATOM 3939 N N . ASP A 1 513 ? 25.797 4.059 9.781 1 79.94 513 ASP A N 1
ATOM 3940 C CA . ASP A 1 513 ? 26.828 4.703 8.977 1 79.94 513 ASP A CA 1
ATOM 3941 C C . ASP A 1 513 ? 26.234 5.766 8.062 1 79.94 513 ASP A C 1
ATOM 3943 O O . ASP A 1 513 ? 26.953 6.523 7.418 1 79.94 513 ASP A O 1
ATOM 3947 N N . SER A 1 514 ? 25.031 5.836 8.141 1 87.44 514 SER A N 1
ATOM 3948 C CA . SER A 1 514 ? 24.375 6.809 7.27 1 87.44 514 SER A CA 1
ATOM 3949 C C . SER A 1 514 ? 24.375 8.203 7.891 1 87.44 514 SER A C 1
ATOM 3951 O O . SER A 1 514 ? 24.156 9.195 7.195 1 87.44 514 SER A O 1
ATOM 3953 N N . LEU A 1 515 ? 24.688 8.344 9.164 1 93.06 515 LEU A N 1
ATOM 3954 C CA . LEU A 1 515 ? 24.766 9.633 9.836 1 93.06 515 LEU A CA 1
ATOM 3955 C C . LEU A 1 515 ? 26.078 10.328 9.539 1 93.06 515 LEU A C 1
ATOM 3957 O O . LEU A 1 515 ? 27.141 9.844 9.938 1 93.06 515 LEU A O 1
ATOM 3961 N N . LEU A 1 516 ? 26 11.477 8.867 1 95.81 516 LEU A N 1
ATOM 3962 C CA . LEU A 1 516 ? 27.219 12.148 8.406 1 95.81 516 LEU A CA 1
ATOM 3963 C C . LEU A 1 516 ? 27.453 13.445 9.172 1 95.81 516 LEU A C 1
ATOM 3965 O O . LEU A 1 516 ? 28.547 14.008 9.133 1 95.81 516 LEU A O 1
ATOM 3969 N N . TYR A 1 517 ? 26.469 13.93 9.859 1 96.31 517 TYR A N 1
ATOM 3970 C CA . TYR A 1 517 ? 26.547 15.242 10.492 1 96.31 517 TYR A CA 1
ATOM 3971 C C . TYR A 1 517 ? 25.625 15.32 11.703 1 96.31 517 TYR A C 1
ATOM 3973 O O . TYR A 1 517 ? 24.5 14.844 11.656 1 96.31 517 TYR A O 1
ATOM 3981 N N . GLY A 1 518 ? 26.125 15.781 12.891 1 95.56 518 GLY A N 1
ATOM 3982 C CA . GLY A 1 518 ? 25.312 15.945 14.086 1 95.56 518 GLY A CA 1
ATOM 3983 C C . GLY A 1 518 ? 25.359 14.75 15.016 1 95.56 518 GLY A C 1
ATOM 3984 O O . GLY A 1 518 ? 26.359 14.023 15.047 1 95.56 518 GLY A O 1
ATOM 3985 N N . SER A 1 519 ? 24.344 14.695 15.906 1 93.81 519 SER A N 1
ATOM 3986 C CA . SER A 1 519 ? 24.391 13.672 16.938 1 93.81 519 SER A CA 1
ATOM 3987 C C . SER A 1 519 ? 23.016 13.055 17.188 1 93.81 519 SER A C 1
ATOM 3989 O O . SER A 1 519 ? 22.016 13.766 17.156 1 93.81 519 SER A O 1
ATOM 3991 N N . VAL A 1 520 ? 23.016 11.727 17.469 1 87.31 520 VAL A N 1
ATOM 3992 C CA . VAL A 1 520 ? 21.781 11.023 17.781 1 87.31 520 VAL A CA 1
ATOM 3993 C C . VAL A 1 520 ? 21.688 10.781 19.281 1 87.31 520 VAL A C 1
ATOM 3995 O O . VAL A 1 520 ? 20.594 10.531 19.797 1 87.31 520 VAL A O 1
ATOM 3998 N N . ASP A 1 521 ? 22.781 10.945 19.969 1 87.44 521 ASP A N 1
ATOM 3999 C CA . ASP A 1 521 ? 22.812 10.641 21.406 1 87.44 521 ASP A CA 1
ATOM 4000 C C . ASP A 1 521 ? 23.109 11.898 22.219 1 87.44 521 ASP A C 1
ATOM 4002 O O . ASP A 1 521 ? 23.938 11.867 23.141 1 87.44 521 ASP A O 1
ATOM 4006 N N . ASN A 1 522 ? 22.625 13.008 21.812 1 87.06 522 ASN A N 1
ATOM 4007 C CA . ASN A 1 522 ? 22.672 14.266 22.562 1 87.06 522 ASN A CA 1
ATOM 4008 C C . ASN A 1 522 ? 24.109 14.742 22.781 1 87.06 522 ASN A C 1
ATOM 4010 O O . ASN A 1 522 ? 24.469 15.164 23.875 1 87.06 522 ASN A O 1
ATOM 4014 N N . GLY A 1 523 ? 24.906 14.492 21.828 1 91.69 523 GLY A N 1
ATOM 4015 C CA . GLY A 1 523 ? 26.219 15.102 21.828 1 91.69 523 GLY A CA 1
ATOM 4016 C C . GLY A 1 523 ? 27.312 14.164 22.344 1 91.69 523 GLY A C 1
ATOM 4017 O O . GLY A 1 523 ? 28.484 14.516 22.328 1 91.69 523 GLY A O 1
ATOM 4018 N N . LYS A 1 524 ? 26.953 12.961 22.781 1 92.62 524 LYS A N 1
ATOM 4019 C CA . LYS A 1 524 ? 27.984 12.008 23.188 1 92.62 524 LYS A CA 1
ATOM 4020 C C . LYS A 1 524 ? 28.922 11.688 22.031 1 92.62 524 LYS A C 1
ATOM 4022 O O . LYS A 1 524 ? 30.141 11.758 22.188 1 92.62 524 LYS A O 1
ATOM 4027 N N . LYS A 1 525 ? 28.328 11.352 20.969 1 93.5 525 LYS A N 1
ATOM 4028 C CA . LYS A 1 525 ? 29.047 11.188 19.719 1 93.5 525 LYS A CA 1
ATOM 4029 C C . LYS A 1 525 ? 28.531 12.156 18.656 1 93.5 525 LYS A C 1
ATOM 4031 O O . LYS A 1 525 ? 27.328 12.25 18.422 1 93.5 525 LYS A O 1
ATOM 4036 N N . ILE A 1 526 ? 29.438 12.914 18.094 1 96.19 526 ILE A N 1
ATOM 4037 C CA . ILE A 1 526 ? 29.047 13.859 17.047 1 96.19 526 ILE A CA 1
ATOM 4038 C C . ILE A 1 526 ? 29.672 13.453 15.727 1 96.19 526 ILE A C 1
ATOM 4040 O O . ILE A 1 526 ? 30.906 13.367 15.609 1 96.19 526 ILE A O 1
ATOM 4044 N N . SER A 1 527 ? 28.875 13.133 14.719 1 95.5 527 SER A N 1
ATOM 4045 C CA . SER A 1 527 ? 29.328 12.766 13.383 1 95.5 527 SER A CA 1
ATOM 4046 C C . SER A 1 527 ? 29.641 14.008 12.547 1 95.5 527 SER A C 1
ATOM 4048 O O . SER A 1 527 ? 28.969 15.031 12.672 1 95.5 527 SER A O 1
ATOM 4050 N N . TRP A 1 528 ? 30.672 13.898 11.734 1 96.56 528 TRP A N 1
ATOM 4051 C CA . TRP A 1 528 ? 31.094 15.031 10.93 1 96.56 528 TRP A CA 1
ATOM 4052 C C . TRP A 1 528 ? 31.656 14.57 9.586 1 96.56 528 TRP A C 1
ATOM 4054 O O . TRP A 1 528 ? 32.469 13.664 9.523 1 96.56 528 TRP A O 1
ATOM 4064 N N . ASN A 1 529 ? 31.156 15.133 8.531 1 96.12 529 ASN A N 1
ATOM 4065 C CA . ASN A 1 529 ? 31.578 14.898 7.16 1 96.12 529 ASN A CA 1
ATOM 4066 C C . ASN A 1 529 ? 31.875 16.203 6.43 1 96.12 529 ASN A C 1
ATOM 4068 O O . ASN A 1 529 ? 31.094 17.156 6.52 1 96.12 529 ASN A O 1
ATOM 4072 N N . GLU A 1 530 ? 32.938 16.266 5.719 1 96.75 530 GLU A N 1
ATOM 4073 C CA . GLU A 1 530 ? 33.406 17.5 5.109 1 96.75 530 GLU A CA 1
ATOM 4074 C C . GLU A 1 530 ? 32.406 18 4.055 1 96.75 530 GLU A C 1
ATOM 4076 O O . GLU A 1 530 ? 32.094 19.188 4.031 1 96.75 530 GLU A O 1
ATOM 4081 N N . SER A 1 531 ? 32.062 17.125 3.193 1 96.19 531 SER A N 1
ATOM 4082 C CA . SER A 1 531 ? 31.156 17.516 2.127 1 96.19 531 SER A CA 1
ATOM 4083 C C . SER A 1 531 ? 29.828 17.984 2.693 1 96.19 531 SER A C 1
ATOM 4085 O O . SER A 1 531 ? 29.219 18.938 2.176 1 96.19 531 SER A O 1
ATOM 4087 N N . PHE A 1 532 ? 29.391 17.391 3.688 1 97.56 532 PHE A N 1
ATOM 4088 C CA . PHE A 1 532 ? 28.156 17.766 4.34 1 97.56 532 PHE A CA 1
ATOM 4089 C C . PHE A 1 532 ? 28.297 19.109 5.043 1 97.56 532 PHE A C 1
ATOM 4091 O O . PHE A 1 532 ? 27.422 19.984 4.926 1 97.56 532 PHE A O 1
ATOM 4098 N N . HIS A 1 533 ? 29.359 19.297 5.75 1 97.81 533 HIS A N 1
ATOM 4099 C CA . HIS A 1 533 ? 29.625 20.531 6.48 1 97.81 533 HIS A CA 1
ATOM 4100 C C . HIS A 1 533 ? 29.672 21.734 5.543 1 97.81 533 HIS A C 1
ATOM 4102 O O . HIS A 1 533 ? 29.156 22.812 5.887 1 97.81 533 HIS A O 1
ATOM 4108 N N . ALA A 1 534 ? 30.219 21.547 4.43 1 97.62 534 ALA A N 1
ATOM 4109 C CA . ALA A 1 534 ? 30.312 22.625 3.463 1 97.62 534 ALA A CA 1
ATOM 4110 C C . ALA A 1 534 ? 28.922 23.141 3.072 1 97.62 534 ALA A C 1
ATOM 4112 O O . ALA A 1 534 ? 28.719 24.344 2.939 1 97.62 534 ALA A O 1
ATOM 4113 N N . LYS A 1 535 ? 28.031 22.25 2.867 1 97.5 535 LYS A N 1
ATOM 4114 C CA . LYS A 1 535 ? 26.672 22.609 2.5 1 97.5 535 LYS A CA 1
ATOM 4115 C C . LYS A 1 535 ? 25.953 23.297 3.664 1 97.5 535 LYS A C 1
ATOM 4117 O O . LYS A 1 535 ? 25.188 24.25 3.461 1 97.5 535 LYS A O 1
ATOM 4122 N N . VAL A 1 536 ? 26.188 22.828 4.852 1 97.88 536 VAL A N 1
ATOM 4123 C CA . VAL A 1 536 ? 25.547 23.375 6.043 1 97.88 536 VAL A CA 1
ATOM 4124 C C . VAL A 1 536 ? 26.062 24.797 6.305 1 97.88 536 VAL A C 1
ATOM 4126 O O . VAL A 1 536 ? 25.328 25.656 6.766 1 97.88 536 VAL A O 1
ATOM 4129 N N . VAL A 1 537 ? 27.344 25 6.023 1 97.62 537 VAL A N 1
ATOM 4130 C CA . VAL A 1 537 ? 27.938 26.328 6.199 1 97.62 537 VAL A CA 1
ATOM 4131 C C . VAL A 1 537 ? 27.266 27.312 5.254 1 97.62 537 VAL A C 1
ATOM 4133 O O . VAL A 1 537 ? 27.016 28.469 5.633 1 97.62 537 VAL A O 1
ATOM 4136 N N . GLU A 1 538 ? 27.031 26.875 4.078 1 97.06 538 GLU A N 1
ATOM 4137 C CA . GLU A 1 538 ? 26.344 27.734 3.125 1 97.06 538 GLU A CA 1
ATOM 4138 C C . GLU A 1 538 ? 24.938 28.109 3.627 1 97.06 538 GLU A C 1
ATOM 4140 O O . GLU A 1 538 ? 24.516 29.25 3.488 1 97.06 538 GLU A O 1
ATOM 4145 N N . ALA A 1 539 ? 24.266 27.203 4.191 1 97.31 539 ALA A N 1
ATOM 4146 C CA . ALA A 1 539 ? 22.953 27.453 4.762 1 97.31 539 ALA A CA 1
ATOM 4147 C C . ALA A 1 539 ? 23.047 28.375 5.977 1 97.31 539 ALA A C 1
ATOM 4149 O O . ALA A 1 539 ? 22.203 29.25 6.16 1 97.31 539 ALA A O 1
ATOM 4150 N N . ALA A 1 540 ? 24 28.125 6.762 1 97 540 ALA A N 1
ATOM 4151 C CA . ALA A 1 540 ? 24.203 28.891 7.988 1 97 540 ALA A CA 1
ATOM 4152 C C . ALA A 1 540 ? 24.391 30.375 7.68 1 97 540 ALA A C 1
ATOM 4154 O O . ALA A 1 540 ? 23.906 31.234 8.422 1 97 540 ALA A O 1
ATOM 4155 N N . LYS A 1 541 ? 25.047 30.656 6.625 1 94.5 541 LYS A N 1
ATOM 4156 C CA . LYS A 1 541 ? 25.266 32.031 6.219 1 94.5 541 LYS A CA 1
ATOM 4157 C C . LYS A 1 541 ? 23.938 32.75 5.914 1 94.5 541 LYS A C 1
ATOM 4159 O O . LYS A 1 541 ? 23.734 33.875 6.301 1 94.5 541 LYS A O 1
ATOM 4164 N N . ARG A 1 542 ? 23.094 32.062 5.336 1 93.44 542 ARG A N 1
ATOM 4165 C CA . ARG A 1 542 ? 21.797 32.625 4.961 1 93.44 542 ARG A CA 1
ATOM 4166 C C . ARG A 1 542 ? 20.875 32.688 6.16 1 93.44 542 ARG A C 1
ATOM 4168 O O . ARG A 1 542 ? 20 33.562 6.219 1 93.44 542 ARG A O 1
ATOM 4175 N N . LEU A 1 543 ? 21.078 31.859 7.152 1 95.88 543 LEU A N 1
ATOM 4176 C CA . LEU A 1 543 ? 20.172 31.75 8.281 1 95.88 543 LEU A CA 1
ATOM 4177 C C . LEU A 1 543 ? 20.734 32.438 9.508 1 95.88 543 LEU A C 1
ATOM 4179 O O . LEU A 1 543 ? 20.125 32.406 10.586 1 95.88 543 LEU A O 1
ATOM 4183 N N . HIS A 1 544 ? 21.906 33.125 9.383 1 95.19 544 HIS A N 1
ATOM 4184 C CA . HIS A 1 544 ? 22.562 33.875 10.438 1 95.19 544 HIS A CA 1
ATOM 4185 C C . HIS A 1 544 ? 22.984 32.969 11.586 1 95.19 544 HIS A C 1
ATOM 4187 O O . HIS A 1 544 ? 22.797 33.312 12.758 1 95.19 544 HIS A O 1
ATOM 4193 N N . VAL A 1 545 ? 23.469 31.797 11.258 1 96.81 545 VAL A N 1
ATOM 4194 C CA . VAL A 1 545 ? 24 30.859 12.234 1 96.81 545 VAL A CA 1
ATOM 4195 C C . VAL A 1 545 ? 25.531 30.891 12.203 1 96.81 545 VAL A C 1
ATOM 4197 O O . VAL A 1 545 ? 26.125 30.906 11.125 1 96.81 545 VAL A O 1
ATOM 4200 N N . LYS A 1 546 ? 26.141 30.906 13.297 1 96.31 546 LYS A N 1
ATOM 4201 C CA . LYS A 1 546 ? 27.594 31 13.414 1 96.31 546 LYS A CA 1
ATOM 4202 C C . LYS A 1 546 ? 28.25 29.625 13.391 1 96.31 546 LYS A C 1
ATOM 4204 O O . LYS A 1 546 ? 27.766 28.703 14.055 1 96.31 546 LYS A O 1
ATOM 4209 N N . GLU A 1 547 ? 29.266 29.453 12.477 1 96.12 547 GLU A N 1
ATOM 4210 C CA . GLU A 1 547 ? 30.125 28.297 12.609 1 96.12 547 GLU A CA 1
ATOM 4211 C C . GLU A 1 547 ? 30.891 28.328 13.93 1 96.12 547 GLU A C 1
ATOM 4213 O O . GLU A 1 547 ? 31.484 29.344 14.289 1 96.12 547 GLU A O 1
ATOM 4218 N N . HIS A 1 548 ? 30.906 27.266 14.734 1 95.25 548 HIS A N 1
ATOM 4219 C CA . HIS A 1 548 ? 31.469 27.25 16.078 1 95.25 548 HIS A CA 1
ATOM 4220 C C . HIS A 1 548 ? 31.969 25.844 16.438 1 95.25 548 HIS A C 1
ATOM 4222 O O . HIS A 1 548 ? 31.766 24.891 15.68 1 95.25 548 HIS A O 1
ATOM 4228 N N . VAL A 1 549 ? 32.656 25.781 17.531 1 96.69 549 VAL A N 1
ATOM 4229 C CA . VAL A 1 549 ? 33.25 24.5 17.938 1 96.69 549 VAL A CA 1
ATOM 4230 C C . VAL A 1 549 ? 32.562 24.016 19.219 1 96.69 549 VAL A C 1
ATOM 4232 O O . VAL A 1 549 ? 32.375 24.797 20.156 1 96.69 549 VAL A O 1
ATOM 4235 N N . VAL A 1 550 ? 32.156 22.781 19.25 1 96.88 550 VAL A N 1
ATOM 4236 C CA . VAL A 1 550 ? 31.562 22.125 20.406 1 96.88 550 VAL A CA 1
ATOM 4237 C C . VAL A 1 550 ? 32.375 20.906 20.797 1 96.88 550 VAL A C 1
ATOM 4239 O O . VAL A 1 550 ? 33.156 20.375 19.984 1 96.88 550 VAL A O 1
ATOM 4242 N N . LEU A 1 551 ? 32.188 20.531 22.031 1 96.5 551 LEU A N 1
ATOM 4243 C CA . LEU A 1 551 ? 32.906 19.344 22.516 1 96.5 551 LEU A CA 1
ATOM 4244 C C . LEU A 1 551 ? 31.969 18.141 22.594 1 96.5 551 LEU A C 1
ATOM 4246 O O . LEU A 1 551 ? 30.844 18.266 23.078 1 96.5 551 LEU A O 1
ATOM 4250 N N . ASP A 1 552 ? 32.438 17.031 22.125 1 95.25 552 ASP A N 1
ATOM 4251 C CA . ASP A 1 552 ? 31.625 15.82 22.25 1 95.25 552 ASP A CA 1
ATOM 4252 C C . ASP A 1 552 ? 31.75 15.211 23.641 1 95.25 552 ASP A C 1
ATOM 4254 O O . ASP A 1 552 ? 32.375 15.812 24.531 1 95.25 552 ASP A O 1
ATOM 4258 N N . GLY A 1 553 ? 31.141 14.102 23.922 1 93.25 553 GLY A N 1
ATOM 4259 C CA . GLY A 1 553 ? 31.141 13.461 25.234 1 93.25 553 GLY A CA 1
ATOM 4260 C C . GLY A 1 553 ? 32.531 13.102 25.719 1 93.25 553 GLY A C 1
ATOM 4261 O O . GLY A 1 553 ? 32.781 13.062 26.922 1 93.25 553 GLY A O 1
ATOM 4262 N N . SER A 1 554 ? 33.469 12.891 24.812 1 93.88 554 SER A N 1
ATOM 4263 C CA . SER A 1 554 ? 34.844 12.516 25.156 1 93.88 554 SER A CA 1
ATOM 4264 C C . SER A 1 554 ? 35.75 13.742 25.219 1 93.88 554 SER A C 1
ATOM 4266 O O . SER A 1 554 ? 36.969 13.609 25.438 1 93.88 554 SER A O 1
ATOM 4268 N N . GLY A 1 555 ? 35.219 14.883 24.922 1 93.12 555 GLY A N 1
ATOM 4269 C CA . GLY A 1 555 ? 35.969 16.125 25.016 1 93.12 555 GLY A CA 1
ATOM 4270 C C . GLY A 1 555 ? 36.656 16.5 23.719 1 93.12 555 GLY A C 1
ATOM 4271 O O . GLY A 1 555 ? 37.5 17.406 23.688 1 93.12 555 GLY A O 1
ATOM 4272 N N . ASN A 1 556 ? 36.281 15.828 22.594 1 95.31 556 ASN A N 1
ATOM 4273 C CA . ASN A 1 556 ? 36.844 16.156 21.281 1 95.31 556 ASN A CA 1
ATOM 4274 C C . ASN A 1 556 ? 36.125 17.344 20.641 1 95.31 556 ASN A C 1
ATOM 4276 O O . ASN A 1 556 ? 34.906 17.375 20.625 1 95.31 556 ASN A O 1
ATOM 4280 N N . PRO A 1 557 ? 36.906 18.312 20.188 1 95.88 557 PRO A N 1
ATOM 4281 C CA . PRO A 1 557 ? 36.281 19.469 19.547 1 95.88 557 PRO A CA 1
ATOM 4282 C C . PRO A 1 557 ? 35.781 19.141 18.141 1 95.88 557 PRO A C 1
ATOM 4284 O O . PRO A 1 557 ? 36.469 18.469 17.359 1 95.88 557 PRO A O 1
ATOM 4287 N N . VAL A 1 558 ? 34.594 19.5 17.781 1 96.81 558 VAL A N 1
ATOM 4288 C CA . VAL A 1 558 ? 33.969 19.328 16.469 1 96.81 558 VAL A CA 1
ATOM 4289 C C . VAL A 1 558 ? 33.438 20.656 15.984 1 96.81 558 VAL A C 1
ATOM 4291 O O . VAL A 1 558 ? 32.719 21.344 16.703 1 96.81 558 VAL A O 1
ATOM 4294 N N . LYS A 1 559 ? 33.719 21.016 14.797 1 96.88 559 LYS A N 1
ATOM 4295 C CA . LYS A 1 559 ? 33.25 22.266 14.203 1 96.88 559 LYS A CA 1
ATOM 4296 C C . LYS A 1 559 ? 31.875 22.078 13.531 1 96.88 559 LYS A C 1
ATOM 4298 O O . LYS A 1 559 ? 31.75 21.266 12.617 1 96.88 559 LYS A O 1
ATOM 4303 N N . LEU A 1 560 ? 30.906 22.828 14.016 1 97.19 560 LEU A N 1
ATOM 4304 C CA . LEU A 1 560 ? 29.547 22.719 13.484 1 97.19 560 LEU A CA 1
ATOM 4305 C C . LEU A 1 560 ? 29.031 24.078 13.016 1 97.19 560 LEU A C 1
ATOM 4307 O O . LEU A 1 560 ? 29.516 25.125 13.477 1 97.19 560 LEU A O 1
ATOM 4311 N N . ALA A 1 561 ? 28.141 24.109 12.07 1 97.31 561 ALA A N 1
ATOM 4312 C CA . ALA A 1 561 ? 27.438 25.312 11.633 1 97.31 561 ALA A CA 1
ATOM 4313 C C . ALA A 1 561 ? 25.922 25.156 11.828 1 97.31 561 ALA A C 1
ATOM 4315 O O . ALA A 1 561 ? 25.141 25.812 11.156 1 97.31 561 ALA A O 1
ATOM 4316 N N . ALA A 1 562 ? 25.547 24.203 12.664 1 96.69 562 ALA A N 1
ATOM 4317 C CA . ALA A 1 562 ? 24.172 23.891 13.047 1 96.69 562 ALA A CA 1
ATOM 4318 C C . ALA A 1 562 ? 24.109 23.438 14.5 1 96.69 562 ALA A C 1
ATOM 4320 O O . ALA A 1 562 ? 25.078 23.547 15.242 1 96.69 562 ALA A O 1
ATOM 4321 N N . THR A 1 563 ? 22.969 23.078 14.938 1 95.56 563 THR A N 1
ATOM 4322 C CA . THR A 1 563 ? 22.812 22.594 16.297 1 95.56 563 THR A CA 1
ATOM 4323 C C . THR A 1 563 ? 23.422 21.203 16.453 1 95.56 563 THR A C 1
ATOM 4325 O O . THR A 1 563 ? 23.578 20.484 15.469 1 95.56 563 THR A O 1
ATOM 4328 N N . VAL A 1 564 ? 23.703 20.844 17.656 1 95.38 564 VAL A N 1
ATOM 4329 C CA . VAL A 1 564 ? 24.344 19.562 17.938 1 95.38 564 VAL A CA 1
ATOM 4330 C C . VAL A 1 564 ? 23.359 18.422 17.672 1 95.38 564 VAL A C 1
ATOM 4332 O O . VAL A 1 564 ? 23.75 17.375 17.172 1 95.38 564 VAL A O 1
ATOM 4335 N N . GLU A 1 565 ? 22.094 18.656 17.938 1 92 565 GLU A N 1
ATOM 4336 C CA . GLU A 1 565 ? 21.109 17.594 17.859 1 92 565 GLU A CA 1
ATOM 4337 C C . GLU A 1 565 ? 20.625 17.391 16.422 1 92 565 GLU A C 1
ATOM 4339 O O . GLU A 1 565 ? 19.844 16.484 16.156 1 92 565 GLU A O 1
ATOM 4344 N N . CYS A 1 566 ? 21.109 18.219 15.492 1 95.06 566 CYS A N 1
ATOM 4345 C CA . CYS A 1 566 ? 20.703 18.016 14.102 1 95.06 566 CYS A CA 1
ATOM 4346 C C . CYS A 1 566 ? 21.219 16.688 13.57 1 95.06 566 CYS A C 1
ATOM 4348 O O . CYS A 1 566 ? 22.172 16.125 14.109 1 95.06 566 CYS A O 1
ATOM 4350 N N . LYS A 1 567 ? 20.609 16.172 12.547 1 95.19 567 LYS A N 1
ATOM 4351 C CA . LYS A 1 567 ? 21 14.906 11.938 1 95.19 567 LYS A CA 1
ATOM 4352 C C . LYS A 1 567 ? 21.219 15.055 10.438 1 95.19 567 LYS A C 1
ATOM 4354 O O . LYS A 1 567 ? 20.266 15.32 9.695 1 95.19 567 LYS A O 1
ATOM 4359 N N . GLY A 1 568 ? 22.453 14.945 10.055 1 96.88 568 GLY A N 1
ATOM 4360 C CA . GLY A 1 568 ? 22.781 14.852 8.641 1 96.88 568 GLY A CA 1
ATOM 4361 C C . GLY A 1 568 ? 22.875 13.422 8.141 1 96.88 568 GLY A C 1
ATOM 4362 O O . GLY A 1 568 ? 23.797 12.688 8.523 1 96.88 568 GLY A O 1
ATOM 4363 N N . ILE A 1 569 ? 22 13.047 7.273 1 95.62 569 ILE A N 1
ATOM 4364 C CA . ILE A 1 569 ? 21.891 11.648 6.859 1 95.62 569 ILE A CA 1
ATOM 4365 C C . ILE A 1 569 ? 22.016 11.555 5.34 1 95.62 569 ILE A C 1
ATOM 4367 O O . ILE A 1 569 ? 21.469 12.383 4.609 1 95.62 569 ILE A O 1
ATOM 4371 N N . VAL A 1 570 ? 22.781 10.594 4.863 1 93.5 570 VAL A N 1
ATOM 4372 C CA . VAL A 1 570 ? 22.844 10.297 3.436 1 93.5 570 VAL A CA 1
ATOM 4373 C C . VAL A 1 570 ? 21.859 9.172 3.098 1 93.5 570 VAL A C 1
ATOM 4375 O O . VAL A 1 570 ? 21.859 8.133 3.752 1 93.5 570 VAL A O 1
ATOM 4378 N N . GLY A 1 571 ? 21 9.383 2.16 1 90.19 571 GLY A N 1
ATOM 4379 C CA . GLY A 1 571 ? 20.047 8.359 1.732 1 90.19 571 GLY A CA 1
ATOM 4380 C C . GLY A 1 571 ? 20.641 7.402 0.716 1 90.19 571 GLY A C 1
ATOM 4381 O O . GLY A 1 571 ? 21.734 7.625 0.202 1 90.19 571 GLY A O 1
ATOM 4382 N N . SER A 1 572 ? 19.875 6.367 0.439 1 84.19 572 SER A N 1
ATOM 4383 C CA . SER A 1 572 ? 20.297 5.414 -0.58 1 84.19 572 SER A CA 1
ATOM 4384 C C . SER A 1 572 ? 20.281 6.043 -1.97 1 84.19 572 SER A C 1
ATOM 4386 O O . SER A 1 572 ? 20.844 5.496 -2.914 1 84.19 572 SER A O 1
ATOM 4388 N N . ASP A 1 573 ? 19.719 7.145 -2.148 1 83.69 573 ASP A N 1
ATOM 4389 C CA . ASP A 1 573 ? 19.719 7.918 -3.387 1 83.69 573 ASP A CA 1
ATOM 4390 C C . ASP A 1 573 ? 20.906 8.867 -3.441 1 83.69 573 ASP A C 1
ATOM 4392 O O . ASP A 1 573 ? 20.984 9.711 -4.336 1 83.69 573 ASP A O 1
ATOM 4396 N N . ASP A 1 574 ? 21.688 8.891 -2.443 1 87 574 ASP A N 1
ATOM 4397 C CA . ASP A 1 574 ? 22.953 9.641 -2.35 1 87 574 ASP A CA 1
ATOM 4398 C C . ASP A 1 574 ? 22.688 11.117 -2.061 1 87 574 ASP A C 1
ATOM 4400 O O . ASP A 1 574 ? 23.609 11.938 -2.145 1 87 574 ASP A O 1
ATOM 4404 N N . ARG A 1 575 ? 21.484 11.469 -1.78 1 93.06 575 ARG A N 1
ATOM 4405 C CA . ARG A 1 575 ? 21.188 12.844 -1.386 1 93.06 575 ARG A CA 1
ATOM 4406 C C . ARG A 1 575 ? 21.531 13.078 0.081 1 93.06 575 ARG A C 1
ATOM 4408 O O . ARG A 1 575 ? 21.453 12.164 0.899 1 93.06 575 ARG A O 1
ATOM 4415 N N . HIS A 1 576 ? 21.953 14.281 0.392 1 97 576 HIS A N 1
ATOM 4416 C CA . HIS A 1 576 ? 22.266 14.672 1.762 1 97 576 HIS A CA 1
ATOM 4417 C C . HIS A 1 576 ? 21.062 15.328 2.436 1 97 576 HIS A C 1
ATOM 4419 O O . HIS A 1 576 ? 20.688 16.453 2.084 1 97 576 HIS A O 1
ATOM 4425 N N . TYR A 1 577 ? 20.531 14.648 3.457 1 97.31 577 TYR A N 1
ATOM 4426 C CA . TYR A 1 577 ? 19.344 15.148 4.156 1 97.31 577 TYR A CA 1
ATOM 4427 C C . TYR A 1 577 ? 19.734 15.727 5.516 1 97.31 577 TYR A C 1
ATOM 4429 O O . TYR A 1 577 ? 20.516 15.133 6.254 1 97.31 577 TYR A O 1
ATOM 4437 N N . ILE A 1 578 ? 19.219 16.875 5.855 1 97.5 578 ILE A N 1
ATOM 4438 C CA . ILE A 1 578 ? 19.422 17.438 7.188 1 97.5 578 ILE A CA 1
ATOM 4439 C C . ILE A 1 578 ? 18.078 17.516 7.914 1 97.5 578 ILE A C 1
ATOM 4441 O O . ILE A 1 578 ? 17.078 17.969 7.348 1 97.5 578 ILE A O 1
ATOM 4445 N N . LEU A 1 579 ? 18.016 17 9.156 1 95.69 579 LEU A N 1
ATOM 4446 C CA . LEU A 1 579 ? 16.781 16.906 9.93 1 95.69 579 LEU A CA 1
ATOM 4447 C C . LEU A 1 579 ? 16.969 17.453 11.344 1 95.69 579 LEU A C 1
ATOM 4449 O O . LEU A 1 579 ? 18.094 17.781 11.734 1 95.69 579 LEU A O 1
ATOM 4453 N N . ASP A 1 580 ? 15.781 17.562 12.094 1 93.19 580 ASP A N 1
ATOM 4454 C CA . ASP A 1 580 ? 15.75 17.938 13.5 1 93.19 580 ASP A CA 1
ATOM 4455 C C . ASP A 1 580 ? 16.312 19.344 13.695 1 93.19 580 ASP A C 1
ATOM 4457 O O . ASP A 1 580 ? 17.234 19.547 14.484 1 93.19 580 ASP A O 1
ATOM 4461 N N . LEU A 1 581 ? 15.648 20.219 13.047 1 95.56 581 LEU A N 1
ATOM 4462 C CA . LEU A 1 581 ? 16.094 21.609 13 1 95.56 581 LEU A CA 1
ATOM 4463 C C . LEU A 1 581 ? 15.289 22.469 13.969 1 95.56 581 LEU A C 1
ATOM 4465 O O . LEU A 1 581 ? 14.695 23.469 13.562 1 95.56 581 LEU A O 1
ATOM 4469 N N . MET A 1 582 ? 15.414 22.219 15.234 1 92.62 582 MET A N 1
ATOM 4470 C CA . MET A 1 582 ? 14.562 22.828 16.25 1 92.62 582 MET A CA 1
ATOM 4471 C C . MET A 1 582 ? 15.109 24.188 16.688 1 92.62 582 MET A C 1
ATOM 4473 O O . MET A 1 582 ? 14.383 25 17.25 1 92.62 582 MET A O 1
ATOM 4477 N N . ARG A 1 583 ? 16.344 24.469 16.438 1 94.5 583 ARG A N 1
ATOM 4478 C CA . ARG A 1 583 ? 16.953 25.703 16.922 1 94.5 583 ARG A CA 1
ATOM 4479 C C . ARG A 1 583 ? 17.734 26.406 15.82 1 94.5 583 ARG A C 1
ATOM 4481 O O . ARG A 1 583 ? 18.906 26.75 16 1 94.5 583 ARG A O 1
ATOM 4488 N N . VAL A 1 584 ? 17.031 26.719 14.781 1 95.06 584 VAL A N 1
ATOM 4489 C CA . VAL A 1 584 ? 17.641 27.484 13.695 1 95.06 584 VAL A CA 1
ATOM 4490 C C . VAL A 1 584 ? 17.828 28.938 14.125 1 95.06 584 VAL A C 1
ATOM 4492 O O . VAL A 1 584 ? 18.734 29.609 13.656 1 95.06 584 VAL A O 1
ATOM 4495 N N . THR A 1 585 ? 16.969 29.438 15 1 95.94 585 THR A N 1
ATOM 4496 C CA . THR A 1 585 ? 17.078 30.75 15.625 1 95.94 585 THR A CA 1
ATOM 4497 C C . THR A 1 585 ? 17.594 30.625 17.062 1 95.94 585 THR A C 1
ATOM 4499 O O . THR A 1 585 ? 17.469 29.562 17.672 1 95.94 585 THR A O 1
ATOM 4502 N N . PRO A 1 586 ? 18.156 31.656 17.547 1 95.81 586 PRO A N 1
ATOM 4503 C CA . PRO A 1 586 ? 18.781 31.547 18.875 1 95.81 586 PRO A CA 1
ATOM 4504 C C . PRO A 1 586 ? 17.766 31.328 20 1 95.81 586 PRO A C 1
ATOM 4506 O O . PRO A 1 586 ? 16.594 31.672 19.844 1 95.81 586 PRO A O 1
ATOM 4509 N N . ARG A 1 587 ? 18.312 30.812 21.094 1 95.94 587 ARG A N 1
ATOM 4510 C CA . ARG A 1 587 ? 17.547 30.641 22.328 1 95.94 587 ARG A CA 1
ATOM 4511 C C . ARG A 1 587 ? 17.031 31.984 22.828 1 95.94 587 ARG A C 1
ATOM 4513 O O . ARG A 1 587 ? 17.656 33.031 22.625 1 95.94 587 ARG A O 1
ATOM 4520 N N . ASP A 1 588 ? 15.844 31.953 23.438 1 96.62 588 ASP A N 1
ATOM 4521 C CA . ASP A 1 588 ? 15.328 33.125 24.109 1 96.62 588 ASP A CA 1
ATOM 4522 C C . ASP A 1 588 ? 16 33.344 25.469 1 96.62 588 ASP A C 1
ATOM 4524 O O . ASP A 1 588 ? 15.727 32.625 26.422 1 96.62 588 ASP A O 1
ATOM 4528 N N . SER A 1 589 ? 16.812 34.344 25.578 1 96.12 589 SER A N 1
ATOM 4529 C CA . SER A 1 589 ? 17.609 34.594 26.766 1 96.12 589 SER A CA 1
ATOM 4530 C C . SER A 1 589 ? 16.734 35.031 27.938 1 96.12 589 SER A C 1
ATOM 4532 O O . SER A 1 589 ? 17.188 35.031 29.094 1 96.12 589 SER A O 1
ATOM 4534 N N . ASN A 1 590 ? 15.531 35.344 27.672 1 96.38 590 ASN A N 1
ATOM 4535 C CA . ASN A 1 590 ? 14.609 35.719 28.734 1 96.38 590 ASN A CA 1
ATOM 4536 C C . ASN A 1 590 ? 13.977 34.5 29.391 1 96.38 590 ASN A C 1
ATOM 4538 O O . ASN A 1 590 ? 13.375 34.594 30.469 1 96.38 590 ASN A O 1
ATOM 4542 N N . TYR A 1 591 ? 14.039 33.406 28.781 1 93.88 591 TYR A N 1
ATOM 4543 C CA . TYR A 1 591 ? 13.516 32.156 29.281 1 93.88 591 TYR A CA 1
ATOM 4544 C C . TYR A 1 591 ? 14.602 31.078 29.281 1 93.88 591 TYR A C 1
ATOM 4546 O O . TYR A 1 591 ? 14.695 30.266 28.359 1 93.88 591 TYR A O 1
ATOM 4554 N N . ILE A 1 592 ? 15.367 31.141 30.312 1 89.38 592 ILE A N 1
ATOM 4555 C CA . ILE A 1 592 ? 16.484 30.219 30.453 1 89.38 592 ILE A CA 1
ATOM 4556 C C . ILE A 1 592 ? 16.156 29.156 31.484 1 89.38 592 ILE A C 1
ATOM 4558 O O . ILE A 1 592 ? 15.391 29.391 32.406 1 89.38 592 ILE A O 1
ATOM 4562 N N . GLY A 1 593 ? 16.609 28.016 31.312 1 82.69 593 GLY A N 1
ATOM 4563 C CA . GLY A 1 593 ? 16.359 26.906 32.219 1 82.69 593 GLY A CA 1
ATOM 4564 C C . GLY A 1 593 ? 15.859 25.656 31.5 1 82.69 593 GLY A C 1
ATOM 4565 O O . GLY A 1 593 ? 15.508 25.703 30.328 1 82.69 593 GLY A O 1
ATOM 4566 N N . LEU A 1 594 ? 15.805 24.609 32.219 1 78.12 594 LEU A N 1
ATOM 4567 C CA . LEU A 1 594 ? 15.453 23.312 31.656 1 78.12 594 LEU A CA 1
ATOM 4568 C C . LEU A 1 594 ? 13.992 23.281 31.234 1 78.12 594 LEU A C 1
ATOM 4570 O O . LEU A 1 594 ? 13.641 22.625 30.25 1 78.12 594 LEU A O 1
ATOM 4574 N N . GLN A 1 595 ? 13.164 23.969 31.906 1 79.62 595 GLN A N 1
ATOM 4575 C CA . GLN A 1 595 ? 11.734 24 31.609 1 79.62 595 GLN A CA 1
ATOM 4576 C C . GLN A 1 595 ? 11.461 24.828 30.344 1 79.62 595 GLN A C 1
ATOM 4578 O O . GLN A 1 595 ? 10.406 24.703 29.734 1 79.62 595 GLN A O 1
ATOM 4583 N N . HIS A 1 596 ? 12.445 25.609 29.953 1 87.62 596 HIS A N 1
ATOM 4584 C CA . HIS A 1 596 ? 12.289 26.5 28.812 1 87.62 596 HIS A CA 1
ATOM 4585 C C . HIS A 1 596 ? 13.227 26.109 27.672 1 87.62 596 HIS A C 1
ATOM 4587 O O . HIS A 1 596 ? 13.602 26.938 26.844 1 87.62 596 HIS A O 1
ATOM 4593 N N . ARG A 1 597 ? 13.625 24.906 27.641 1 85.69 597 ARG A N 1
ATOM 4594 C CA . ARG A 1 597 ? 14.68 24.453 26.734 1 85.69 597 ARG A CA 1
ATOM 4595 C C . ARG A 1 597 ? 14.281 24.656 25.281 1 85.69 597 ARG A C 1
ATOM 4597 O O . ARG A 1 597 ? 15.141 24.75 24.406 1 85.69 597 ARG A O 1
ATOM 4604 N N . PHE A 1 598 ? 13.008 24.781 24.984 1 88.5 598 PHE A N 1
ATOM 4605 C CA . PHE A 1 598 ? 12.586 24.859 23.594 1 88.5 598 PHE A CA 1
ATOM 4606 C C . PHE A 1 598 ? 12.109 26.266 23.25 1 88.5 598 PHE A C 1
ATOM 4608 O O . PHE A 1 598 ? 11.531 26.5 22.203 1 88.5 598 PHE A O 1
ATOM 4615 N N . CYS A 1 599 ? 12.367 27.203 24.172 1 94 599 CYS A N 1
ATOM 4616 C CA . CYS A 1 599 ? 12.023 28.594 23.906 1 94 599 CYS A CA 1
ATOM 4617 C C . CYS A 1 599 ? 13.062 29.25 23.016 1 94 599 CYS A C 1
ATOM 4619 O O . CYS A 1 599 ? 14.195 29.5 23.453 1 94 599 CYS A O 1
ATOM 4621 N N . VAL A 1 600 ? 12.68 29.469 21.812 1 95.81 600 VAL A N 1
ATOM 4622 C CA . VAL A 1 600 ? 13.57 30.125 20.844 1 95.81 600 VAL A CA 1
ATOM 4623 C C . VAL A 1 600 ? 12.938 31.406 20.344 1 95.81 600 VAL A C 1
ATOM 4625 O O . VAL A 1 600 ? 11.727 31.625 20.484 1 95.81 600 VAL A O 1
ATOM 4628 N N . LEU A 1 601 ? 13.773 32.312 19.844 1 96.81 601 LEU A N 1
ATOM 4629 C CA . LEU A 1 601 ? 13.281 33.562 19.266 1 96.81 601 LEU A CA 1
ATOM 4630 C C . LEU A 1 601 ? 12.719 33.344 17.875 1 96.81 601 LEU A C 1
ATOM 4632 O O . LEU A 1 601 ? 13.078 32.344 17.203 1 96.81 601 LEU A O 1
ATOM 4636 N N . ARG A 1 602 ? 11.805 34.125 17.453 1 96 602 ARG A N 1
ATOM 4637 C CA . ARG A 1 602 ? 11.18 33.969 16.141 1 96 602 ARG A CA 1
ATOM 4638 C C . ARG A 1 602 ? 12.102 34.469 15.039 1 96 602 ARG A C 1
ATOM 4640 O O . ARG A 1 602 ? 12.898 35.406 15.25 1 96 602 ARG A O 1
ATOM 4647 N N . PRO A 1 603 ? 12.023 33.906 13.898 1 94.38 603 PRO A N 1
ATOM 4648 C CA . PRO A 1 603 ? 12.844 34.344 12.766 1 94.38 603 PRO A CA 1
ATOM 4649 C C . PRO A 1 603 ? 12.594 35.812 12.383 1 94.38 603 PRO A C 1
ATOM 4651 O O . PRO A 1 603 ? 13.516 36.5 11.977 1 94.38 603 PRO A O 1
ATOM 4654 N N . GLU A 1 604 ? 11.383 36.312 12.562 1 95.44 604 GLU A N 1
ATOM 4655 C CA . GLU A 1 604 ? 11.047 37.688 12.242 1 95.44 604 GLU A CA 1
ATOM 4656 C C . GLU A 1 604 ? 11.789 38.656 13.148 1 95.44 604 GLU A C 1
ATOM 4658 O O . GLU A 1 604 ? 12.195 39.75 12.703 1 95.44 604 GLU A O 1
ATOM 4663 N N . LEU A 1 605 ? 11.93 38.281 14.375 1 97.31 605 LEU A N 1
ATOM 4664 C CA . LEU A 1 605 ? 12.656 39.125 15.328 1 97.31 605 LEU A CA 1
ATOM 4665 C C . LEU A 1 605 ? 14.133 39.219 14.961 1 97.31 605 LEU A C 1
ATOM 4667 O O . LEU A 1 605 ? 14.727 40.281 15.016 1 97.31 605 LEU A O 1
ATOM 4671 N N . VAL A 1 606 ? 14.695 38.031 14.648 1 95.5 606 VAL A N 1
ATOM 4672 C CA . VAL A 1 606 ? 16.109 37.969 14.281 1 95.5 606 VAL A CA 1
ATOM 4673 C C . VAL A 1 606 ? 16.359 38.812 13.047 1 95.5 606 VAL A C 1
ATOM 4675 O O . VAL A 1 606 ? 17.328 39.594 13.008 1 95.5 606 VAL A O 1
ATOM 4678 N N . ALA A 1 607 ? 15.492 38.719 12.117 1 94.06 607 ALA A N 1
ATOM 4679 C CA . ALA A 1 607 ? 15.609 39.531 10.914 1 94.06 607 ALA A CA 1
ATOM 4680 C C . ALA A 1 607 ? 15.516 41.031 11.25 1 94.06 607 ALA A C 1
ATOM 4682 O O . ALA A 1 607 ? 16.281 41.844 10.727 1 94.06 607 ALA A O 1
ATOM 4683 N N . SER A 1 608 ? 14.578 41.375 12.062 1 95.25 608 SER A N 1
ATOM 4684 C CA . SER A 1 608 ? 14.383 42.75 12.477 1 95.25 608 SER A CA 1
ATOM 4685 C C . SER A 1 608 ? 15.602 43.281 13.227 1 95.25 608 SER A C 1
ATOM 4687 O O . SER A 1 608 ? 16 44.438 13.047 1 95.25 608 SER A O 1
ATOM 4689 N N . PHE A 1 609 ? 16.156 42.5 14.062 1 96.38 609 PHE A N 1
ATOM 4690 C CA . PHE A 1 609 ? 17.328 42.875 14.844 1 96.38 609 PHE A CA 1
ATOM 4691 C C . PHE A 1 609 ? 18.531 43.125 13.938 1 96.38 609 PHE A C 1
ATOM 4693 O O . PHE A 1 609 ? 19.25 44.094 14.109 1 96.38 609 PHE A O 1
ATOM 4700 N N . VAL A 1 610 ? 18.766 42.156 13.023 1 94.56 610 VAL A N 1
ATOM 4701 C CA . VAL A 1 610 ? 19.875 42.281 12.094 1 94.56 610 VAL A CA 1
ATOM 4702 C C . VAL A 1 610 ? 19.734 43.531 11.266 1 94.56 610 VAL A C 1
ATOM 4704 O O . VAL A 1 610 ? 20.719 44.25 11.008 1 94.56 610 VAL A O 1
ATOM 4707 N N . GLU A 1 611 ? 18.578 43.844 10.906 1 92.38 611 GLU A N 1
ATOM 4708 C CA . GLU A 1 611 ? 18.312 45.062 10.156 1 92.38 611 GLU A CA 1
ATOM 4709 C C . GLU A 1 611 ? 18.578 46.312 11.008 1 92.38 611 GLU A C 1
ATOM 4711 O O . GLU A 1 611 ? 19.172 47.281 10.539 1 92.38 611 GLU A O 1
ATOM 4716 N N . ALA A 1 612 ? 18.141 46.219 12.234 1 92.62 612 ALA A N 1
ATOM 4717 C CA . ALA A 1 612 ? 18.312 47.344 13.148 1 92.62 612 ALA A CA 1
ATOM 4718 C C . ALA A 1 612 ? 19.797 47.594 13.438 1 92.62 612 ALA A C 1
ATOM 4720 O O . ALA A 1 612 ? 20.234 48.75 13.516 1 92.62 612 ALA A O 1
ATOM 4721 N N . GLU A 1 613 ? 20.531 46.562 13.625 1 91.81 613 GLU A N 1
ATOM 4722 C CA . GLU A 1 613 ? 21.953 46.656 13.914 1 91.81 613 GLU A CA 1
ATOM 4723 C C . GLU A 1 613 ? 22.734 47.125 12.695 1 91.81 613 GLU A C 1
ATOM 4725 O O . GLU A 1 613 ? 23.75 47.812 12.828 1 91.81 613 GLU A O 1
ATOM 4730 N N . SER A 1 614 ? 22.344 46.781 11.547 1 88.19 614 SER A N 1
ATOM 4731 C CA . SER A 1 614 ? 23 47.188 10.312 1 88.19 614 SER A CA 1
ATOM 4732 C C . SER A 1 614 ? 22.812 48.688 10.078 1 88.19 614 SER A C 1
ATOM 4734 O O . SER A 1 614 ? 23.688 49.344 9.508 1 88.19 614 SER A O 1
ATOM 4736 N N . ILE A 1 615 ? 21.734 49.281 10.461 1 86.12 615 ILE A N 1
ATOM 4737 C CA . ILE A 1 615 ? 21.438 50.688 10.312 1 86.12 615 ILE A CA 1
ATOM 4738 C C . ILE A 1 615 ? 22.297 51.5 11.281 1 86.12 615 ILE A C 1
ATOM 4740 O O . ILE A 1 615 ? 22.781 52.594 10.93 1 86.12 615 ILE A O 1
ATOM 4744 N N . LYS A 1 616 ? 22.516 51 12.438 1 82.06 616 LYS A N 1
ATOM 4745 C CA . LYS A 1 616 ? 23.344 51.688 13.422 1 82.06 616 LYS A CA 1
ATOM 4746 C C . LYS A 1 616 ? 24.797 51.781 12.969 1 82.06 616 LYS A C 1
ATOM 4748 O O . LYS A 1 616 ? 25.484 52.75 13.242 1 82.06 616 LYS A O 1
ATOM 4753 N N . LYS A 1 617 ? 25.328 50.812 12.344 1 68.94 617 LYS A N 1
ATOM 4754 C CA . LYS A 1 617 ? 26.719 50.781 11.906 1 68.94 617 LYS A CA 1
ATOM 4755 C C . LYS A 1 617 ? 26.938 51.688 10.695 1 68.94 617 LYS A C 1
ATOM 4757 O O . LYS A 1 617 ? 28.062 52.094 10.398 1 68.94 617 LYS A O 1
ATOM 4762 N N . SER A 1 618 ? 25.969 52 9.938 1 57.38 618 SER A N 1
ATOM 4763 C CA . SER A 1 618 ? 26.156 52.906 8.805 1 57.38 618 SER A CA 1
ATOM 4764 C C . SER A 1 618 ? 26.188 54.344 9.25 1 57.38 618 SER A C 1
ATOM 4766 O O . SER A 1 618 ? 25.125 54.969 9.438 1 57.38 618 SER A O 1
ATOM 4768 N N . PRO A 1 619 ? 26.969 54.75 10.203 1 44.47 619 PRO A N 1
ATOM 4769 C CA . PRO A 1 619 ? 26.953 56.188 10.523 1 44.47 619 PRO A CA 1
ATOM 4770 C C . PRO A 1 619 ? 26.891 57.062 9.289 1 44.47 619 PRO A C 1
ATOM 4772 O O . PRO A 1 619 ? 26.062 58 9.219 1 44.47 619 PRO A O 1
ATOM 4775 N N . THR A 1 620 ? 28.312 57.562 8.906 1 38.62 620 THR A N 1
ATOM 4776 C CA . THR A 1 620 ? 28.844 58.875 8.516 1 38.62 620 THR A CA 1
ATOM 4777 C C . THR A 1 620 ? 28.406 59.219 7.094 1 38.62 620 THR A C 1
ATOM 4779 O O . THR A 1 620 ? 28.172 60.406 6.785 1 38.62 620 THR A O 1
ATOM 4782 N N . GLU A 1 621 ? 28.922 58.531 6.027 1 36.41 621 GLU A N 1
ATOM 4783 C CA . GLU A 1 621 ? 29.234 59.312 4.852 1 36.41 621 GLU A CA 1
ATOM 4784 C C . GLU A 1 621 ? 27.984 59.594 4.027 1 36.41 621 GLU A C 1
ATOM 4786 O O . GLU A 1 621 ? 28.047 59.625 2.795 1 36.41 621 GLU A O 1
ATOM 4791 N N . LYS A 1 622 ? 26.859 59.188 4.445 1 36.34 622 LYS A N 1
ATOM 4792 C CA . LYS A 1 622 ? 25.922 59.625 3.424 1 36.34 622 LYS A CA 1
ATOM 4793 C C . LYS A 1 622 ? 25.812 61.156 3.424 1 36.34 622 LYS A C 1
ATOM 4795 O O . LYS A 1 622 ? 25.203 61.719 4.336 1 36.34 622 LYS A O 1
ATOM 4800 N N . VAL A 1 623 ? 26.938 61.844 2.945 1 32.44 623 VAL A N 1
ATOM 4801 C CA . VAL A 1 623 ? 26.781 63.219 2.518 1 32.44 623 VAL A CA 1
ATOM 4802 C C . VAL A 1 623 ? 25.516 63.375 1.682 1 32.44 623 VAL A C 1
ATOM 4804 O O . VAL A 1 623 ? 25.266 62.562 0.766 1 32.44 623 VAL A O 1
ATOM 4807 N N . PRO A 1 624 ? 24.594 64.062 2.176 1 33 624 PRO A N 1
ATOM 4808 C CA . PRO A 1 624 ? 23.391 64.375 1.43 1 33 624 PRO A CA 1
ATOM 4809 C C . PRO A 1 624 ? 23.688 64.938 0.033 1 33 624 PRO A C 1
ATOM 4811 O O . PRO A 1 624 ? 24.391 65.938 -0.107 1 33 624 PRO A O 1
ATOM 4814 N N . ASP A 1 625 ? 24.172 64.062 -0.878 1 28.62 625 ASP A N 1
ATOM 4815 C CA . ASP A 1 625 ? 24.359 64.625 -2.211 1 28.62 625 ASP A CA 1
ATOM 4816 C C . ASP A 1 625 ? 23.188 65.562 -2.588 1 28.62 625 ASP A C 1
ATOM 4818 O O . ASP A 1 625 ? 22.031 65.188 -2.367 1 28.62 625 ASP A O 1
ATOM 4822 N N . ALA A 1 626 ? 23.484 66.875 -2.6 1 26.94 626 ALA A N 1
ATOM 4823 C CA . ALA A 1 626 ? 22.703 68 -3.092 1 26.94 626 ALA A CA 1
ATOM 4824 C C . ALA A 1 626 ? 22.031 67.688 -4.418 1 26.94 626 ALA A C 1
ATOM 4826 O O . ALA A 1 626 ? 22.609 67 -5.266 1 26.94 626 ALA A O 1
ATOM 4827 N N . PRO A 1 627 ? 20.797 67.875 -4.477 1 28.72 627 PRO A N 1
ATOM 4828 C CA . PRO A 1 627 ? 19.922 67.688 -5.641 1 28.72 627 PRO A CA 1
ATOM 4829 C C . PRO A 1 627 ? 20.438 68.438 -6.875 1 28.72 627 PRO A C 1
ATOM 4831 O O . PRO A 1 627 ? 20.562 69.625 -6.859 1 28.72 627 PRO A O 1
ATOM 4834 N N . THR A 1 628 ? 21.734 68.062 -7.367 1 23.25 628 THR A N 1
ATOM 4835 C CA . THR A 1 628 ? 22.141 68.812 -8.547 1 23.25 628 THR A CA 1
ATOM 4836 C C . THR A 1 628 ? 21.016 68.875 -9.586 1 23.25 628 THR A C 1
ATOM 4838 O O . THR A 1 628 ? 20.5 67.812 -9.953 1 23.25 628 THR A O 1
ATOM 4841 N N . GLU A 1 629 ? 20.344 70 -9.648 1 23.25 629 GLU A N 1
ATOM 4842 C CA . GLU A 1 629 ? 19.328 70.5 -10.562 1 23.25 629 GLU A CA 1
ATOM 4843 C C . GLU A 1 629 ? 19.781 70.375 -12.016 1 23.25 629 GLU A C 1
ATOM 4845 O O . GLU A 1 629 ? 20.562 71.188 -12.492 1 23.25 629 GLU A O 1
ATOM 4850 N N . SER A 1 630 ? 20.438 69.188 -12.367 1 23.06 630 SER A N 1
ATOM 4851 C CA . SER A 1 630 ? 20.906 69.188 -13.742 1 23.06 630 SER A CA 1
ATOM 4852 C C . SER A 1 630 ? 19.797 69.562 -14.719 1 23.06 630 SER A C 1
ATOM 4854 O O . SER A 1 630 ? 18.719 69 -14.68 1 23.06 630 SER A O 1
ATOM 4856 N N . ASN A 1 631 ? 19.812 70.875 -15.094 1 20.84 631 ASN A N 1
ATOM 4857 C CA . ASN A 1 631 ? 19.156 71.625 -16.156 1 20.84 631 ASN A CA 1
ATOM 4858 C C . ASN A 1 631 ? 19.172 70.875 -17.484 1 20.84 631 ASN A C 1
ATOM 4860 O O . ASN A 1 631 ? 20.062 70.062 -17.719 1 20.84 631 ASN A O 1
ATOM 4864 N N . GLY A 1 632 ? 18.109 70.938 -18.328 1 20.16 632 GLY A N 1
ATOM 4865 C CA . GLY A 1 632 ? 17.375 70.375 -19.438 1 20.16 632 GLY A CA 1
ATOM 4866 C C . GLY A 1 632 ? 18.156 70.438 -20.75 1 20.16 632 GLY A C 1
ATOM 4867 O O . GLY A 1 632 ? 17.672 69.938 -21.781 1 20.16 632 GLY A O 1
ATOM 4868 N N . SER A 1 633 ? 19.188 71.312 -20.812 1 21.39 633 SER A N 1
ATOM 4869 C CA . SER A 1 633 ? 19.219 71.812 -22.172 1 21.39 633 SER A CA 1
ATOM 4870 C C . SER A 1 633 ? 19.609 70.75 -23.172 1 21.39 633 SER A C 1
ATOM 4872 O O . SER A 1 633 ? 20.469 69.938 -22.891 1 21.39 633 SER A O 1
ATOM 4874 N N . ILE A 1 634 ? 18.75 70.625 -24.25 1 21.11 634 ILE A N 1
ATOM 4875 C CA . ILE A 1 634 ? 18.469 69.688 -25.359 1 21.11 634 ILE A CA 1
ATOM 4876 C C . ILE A 1 634 ? 19.594 69.812 -26.391 1 21.11 634 ILE A C 1
ATOM 4878 O O . ILE A 1 634 ? 19.469 69.312 -27.516 1 21.11 634 ILE A O 1
ATOM 4882 N N . ALA A 1 635 ? 20.766 70.312 -25.984 1 19.95 635 ALA A N 1
ATOM 4883 C CA . ALA A 1 635 ? 21.484 70.75 -27.172 1 19.95 635 ALA A CA 1
ATOM 4884 C C . ALA A 1 635 ? 21.688 69.562 -28.156 1 19.95 635 ALA A C 1
ATOM 4886 O O . ALA A 1 635 ? 21.875 68.438 -27.734 1 19.95 635 ALA A O 1
ATOM 4887 N N . VAL A 1 636 ? 21.5 69.875 -29.453 1 22.2 636 VAL A N 1
ATOM 4888 C CA . VAL A 1 636 ? 21.328 69.312 -30.781 1 22.2 636 VAL A CA 1
ATOM 4889 C C . VAL A 1 636 ? 22.625 68.625 -31.219 1 22.2 636 VAL A C 1
ATOM 4891 O O . VAL A 1 636 ? 23.609 69.312 -31.562 1 22.2 636 VAL A O 1
ATOM 4894 N N . ALA A 1 637 ? 23.203 67.812 -30.328 1 20.03 637 ALA A N 1
ATOM 4895 C CA . ALA A 1 637 ? 24.516 67.312 -30.75 1 20.03 637 ALA A CA 1
ATOM 4896 C C . ALA A 1 637 ? 24.438 66.688 -32.125 1 20.03 637 ALA A C 1
ATOM 4898 O O . ALA A 1 637 ? 23.594 65.812 -32.406 1 20.03 637 ALA A O 1
ATOM 4899 N N . ALA A 1 638 ? 25.094 67.375 -33.031 1 20.53 638 ALA A N 1
ATOM 4900 C CA . ALA A 1 638 ? 25.453 67.25 -34.438 1 20.53 638 ALA A CA 1
ATOM 4901 C C . ALA A 1 638 ? 26.062 65.875 -34.719 1 20.53 638 ALA A C 1
ATOM 4903 O O . ALA A 1 638 ? 26.578 65.188 -33.812 1 20.53 638 ALA A O 1
ATOM 4904 N N . SER A 1 639 ? 26.219 65.5 -35.969 1 21.25 639 SER A N 1
ATOM 4905 C CA . SER A 1 639 ? 26.172 64.375 -36.875 1 21.25 639 SER A CA 1
ATOM 4906 C C . SER A 1 639 ? 27.453 63.531 -36.781 1 21.25 639 SER A C 1
ATOM 4908 O O . SER A 1 639 ? 27.531 62.406 -37.344 1 21.25 639 SER A O 1
ATOM 4910 N N . VAL A 1 640 ? 28.516 64.125 -36.156 1 22.66 640 VAL A N 1
ATOM 4911 C CA . VAL A 1 640 ? 29.719 63.812 -36.938 1 22.66 640 VAL A CA 1
ATOM 4912 C C . VAL A 1 640 ? 29.984 62.312 -36.875 1 22.66 640 VAL A C 1
ATOM 4914 O O . VAL A 1 640 ? 29.578 61.625 -35.938 1 22.66 640 VAL A O 1
ATOM 4917 N N . GLU A 1 641 ? 30.703 61.75 -37.875 1 23.5 641 GLU A N 1
ATOM 4918 C CA . GLU A 1 641 ? 31.047 60.531 -38.625 1 23.5 641 GLU A CA 1
ATOM 4919 C C . GLU A 1 641 ? 31.859 59.562 -37.781 1 23.5 641 GLU A C 1
ATOM 4921 O O . GLU A 1 641 ? 32.219 58.5 -38.219 1 23.5 641 GLU A O 1
ATOM 4926 N N . GLU A 1 642 ? 32.25 60.031 -36.469 1 21.48 642 GLU A N 1
ATOM 4927 C CA . GLU A 1 642 ? 33.531 59.531 -36 1 21.48 642 GLU A CA 1
ATOM 4928 C C . GLU A 1 642 ? 33.5 58.031 -35.781 1 21.48 642 GLU A C 1
ATOM 4930 O O . GLU A 1 642 ? 32.438 57.469 -35.469 1 21.48 642 GLU A O 1
ATOM 4935 N N . HIS A 1 643 ? 34.656 57.312 -36.125 1 26.23 643 HIS A N 1
ATOM 4936 C CA . HIS A 1 643 ? 35.25 56 -36.281 1 26.23 643 HIS A CA 1
ATOM 4937 C C . HIS A 1 643 ? 35.156 55.188 -35 1 26.23 643 HIS A C 1
ATOM 4939 O O . HIS A 1 643 ? 35.562 55.688 -33.938 1 26.23 643 HIS A O 1
ATOM 4945 N N . ASP A 1 644 ? 34.281 54.156 -34.875 1 22.16 644 ASP A N 1
ATOM 4946 C CA . ASP A 1 644 ? 33.469 53.594 -33.781 1 22.16 644 ASP A CA 1
ATOM 4947 C C . ASP A 1 644 ? 34.344 52.75 -32.844 1 22.16 644 ASP A C 1
ATOM 4949 O O . ASP A 1 644 ? 34.5 51.531 -33.094 1 22.16 644 ASP A O 1
ATOM 4953 N N . LYS A 1 645 ? 35.656 53.219 -32.594 1 23.08 645 LYS A N 1
ATOM 4954 C CA . LYS A 1 645 ? 36.594 52.406 -31.844 1 23.08 645 LYS A CA 1
ATOM 4955 C C . LYS A 1 645 ? 35.969 51.906 -30.531 1 23.08 645 LYS A C 1
ATOM 4957 O O . LYS A 1 645 ? 35.562 52.75 -29.703 1 23.08 645 LYS A O 1
ATOM 4962 N N . SER A 1 646 ? 35.438 50.719 -30.641 1 22.86 646 SER A N 1
ATOM 4963 C CA . SER A 1 646 ? 34.594 50 -29.672 1 22.86 646 SER A CA 1
ATOM 4964 C C . SER A 1 646 ? 35.281 49.906 -28.312 1 22.86 646 SER A C 1
ATOM 4966 O O . SER A 1 646 ? 36.25 49.156 -28.156 1 22.86 646 SER A O 1
ATOM 4968 N N . ASP A 1 647 ? 35.75 51.062 -27.891 1 21.62 647 ASP A N 1
ATOM 4969 C CA . ASP A 1 647 ? 36.5 51.062 -26.641 1 21.62 647 ASP A CA 1
ATOM 4970 C C . ASP A 1 647 ? 35.719 50.406 -25.516 1 21.62 647 ASP A C 1
ATOM 4972 O O . ASP A 1 647 ? 34.656 50.906 -25.109 1 21.62 647 ASP A O 1
ATOM 4976 N N . GLU A 1 648 ? 35.719 49.094 -25.609 1 24.58 648 GLU A N 1
ATOM 4977 C CA . GLU A 1 648 ? 35.094 48.219 -24.609 1 24.58 648 GLU A CA 1
ATOM 4978 C C . GLU A 1 648 ? 35.5 48.625 -23.203 1 24.58 648 GLU A C 1
ATOM 4980 O O . GLU A 1 648 ? 36.625 48.375 -22.781 1 24.58 648 GLU A O 1
ATOM 4985 N N . THR A 1 649 ? 35.281 49.844 -22.938 1 25.56 649 THR A N 1
ATOM 4986 C CA . THR A 1 649 ? 35.719 50.156 -21.578 1 25.56 649 THR A CA 1
ATOM 4987 C C . THR A 1 649 ? 35.062 49.219 -20.562 1 25.56 649 THR A C 1
ATOM 4989 O O . THR A 1 649 ? 33.844 49.031 -20.578 1 25.56 649 THR A O 1
ATOM 4992 N N . PRO A 1 650 ? 35.906 48.312 -20.109 1 28.42 650 PRO A N 1
ATOM 4993 C CA . PRO A 1 650 ? 35.5 47.312 -19.109 1 28.42 650 PRO A CA 1
ATOM 4994 C C . PRO A 1 650 ? 34.688 47.938 -17.969 1 28.42 650 PRO A C 1
ATOM 4996 O O . PRO A 1 650 ? 35.125 48.906 -17.344 1 28.42 650 PRO A O 1
ATOM 4999 N N . VAL A 1 651 ? 33.469 48.188 -18.266 1 29 651 VAL A N 1
ATOM 5000 C CA . VAL A 1 651 ? 32.594 48.656 -17.188 1 29 651 VAL A CA 1
ATOM 5001 C C . VAL A 1 651 ? 32.906 47.875 -15.906 1 29 651 VAL A C 1
ATOM 5003 O O . VAL A 1 651 ? 32.875 46.656 -15.906 1 29 651 VAL A O 1
ATOM 5006 N N . SER A 1 652 ? 33.844 48.438 -15.219 1 27.5 652 SER A N 1
ATOM 5007 C CA . SER A 1 652 ? 34.188 47.906 -13.898 1 27.5 652 SER A CA 1
ATOM 5008 C C . SER A 1 652 ? 32.938 47.469 -13.148 1 27.5 652 SER A C 1
ATOM 5010 O O . SER A 1 652 ? 31.922 48.188 -13.156 1 27.5 652 SER A O 1
ATOM 5012 N N . THR A 1 653 ? 32.688 46.188 -13.32 1 29.52 653 THR A N 1
ATOM 5013 C CA . THR A 1 653 ? 31.672 45.562 -12.461 1 29.52 653 THR A CA 1
ATOM 5014 C C . THR A 1 653 ? 31.609 46.281 -11.109 1 29.52 653 THR A C 1
ATOM 5016 O O . THR A 1 653 ? 32.625 46.594 -10.516 1 29.52 653 THR A O 1
ATOM 5019 N N . PRO A 1 654 ? 30.625 47.156 -10.93 1 32.72 654 PRO A N 1
ATOM 5020 C CA . PRO A 1 654 ? 30.547 47.781 -9.609 1 32.72 654 PRO A CA 1
ATOM 5021 C C . PRO A 1 654 ? 31.078 46.875 -8.5 1 32.72 654 PRO A C 1
ATOM 5023 O O . PRO A 1 654 ? 30.922 45.656 -8.57 1 32.72 654 PRO A O 1
ATOM 5026 N N . ALA A 1 655 ? 32.219 47.25 -7.996 1 30.44 655 ALA A N 1
ATOM 5027 C CA . ALA A 1 655 ? 32.781 46.625 -6.797 1 30.44 655 ALA A CA 1
ATOM 5028 C C . ALA A 1 655 ? 31.656 46.188 -5.848 1 30.44 655 ALA A C 1
ATOM 5030 O O . ALA A 1 655 ? 30.797 47 -5.496 1 30.44 655 ALA A O 1
ATOM 5031 N N . GLU A 1 656 ? 31.188 45.031 -6.07 1 32.72 656 GLU A N 1
ATOM 5032 C CA . GLU A 1 656 ? 30.469 44.469 -4.922 1 32.72 656 GLU A CA 1
ATOM 5033 C C . GLU A 1 656 ? 31.016 45.031 -3.609 1 32.72 656 GLU A C 1
ATOM 5035 O O . GLU A 1 656 ? 32.188 44.812 -3.293 1 32.72 656 GLU A O 1
ATOM 5040 N N . SER A 1 657 ? 30.875 46.344 -3.439 1 32.81 657 SER A N 1
ATOM 5041 C CA . SER A 1 657 ? 31.188 46.781 -2.084 1 32.81 657 SER A CA 1
ATOM 5042 C C . SER A 1 657 ? 31.016 45.656 -1.081 1 32.81 657 SER A C 1
ATOM 5044 O O . SER A 1 657 ? 29.906 45.094 -0.952 1 32.81 657 SER A O 1
ATOM 5046 N N . ASN A 1 658 ? 31.969 44.75 -1.067 1 35.06 658 ASN A N 1
ATOM 5047 C CA . ASN A 1 658 ? 32.188 43.875 0.08 1 35.06 658 ASN A CA 1
ATOM 5048 C C . ASN A 1 658 ? 31.906 44.594 1.395 1 35.06 658 ASN A C 1
ATOM 5050 O O . ASN A 1 658 ? 32.812 45.031 2.08 1 35.06 658 ASN A O 1
ATOM 5054 N N . ASP A 1 659 ? 31.266 45.719 1.351 1 37.06 659 ASP A N 1
ATOM 5055 C CA . ASP A 1 659 ? 30.953 46.219 2.695 1 37.06 659 ASP A CA 1
ATOM 5056 C C . ASP A 1 659 ? 30.672 45.031 3.637 1 37.06 659 ASP A C 1
ATOM 5058 O O . ASP A 1 659 ? 29.688 44.312 3.461 1 37.06 659 ASP A O 1
ATOM 5062 N N . MET A 1 660 ? 31.75 44.406 3.994 1 38.81 660 MET A N 1
ATOM 5063 C CA . MET A 1 660 ? 31.797 43.438 5.082 1 38.81 660 MET A CA 1
ATOM 5064 C C . MET A 1 660 ? 30.859 43.844 6.215 1 38.81 660 MET A C 1
ATOM 5066 O O . MET A 1 660 ? 31.281 44.531 7.141 1 38.81 660 MET A O 1
ATOM 5070 N N . THR A 1 661 ? 29.891 44.531 5.996 1 44.94 661 THR A N 1
ATOM 5071 C CA . THR A 1 661 ? 29.016 44.594 7.16 1 44.94 661 THR A CA 1
ATOM 5072 C C . THR A 1 661 ? 29.125 43.312 7.988 1 44.94 661 THR A C 1
ATOM 5074 O O . THR A 1 661 ? 29.031 42.219 7.449 1 44.94 661 THR A O 1
ATOM 5077 N N . ALA A 1 662 ? 29.969 43.375 8.969 1 54.47 662 ALA A N 1
ATOM 5078 C CA . ALA A 1 662 ? 30.234 42.281 9.914 1 54.47 662 ALA A CA 1
ATOM 5079 C C . ALA A 1 662 ? 28.984 41.438 10.117 1 54.47 662 ALA A C 1
ATOM 5081 O O . ALA A 1 662 ? 27.938 41.906 10.539 1 54.47 662 ALA A O 1
ATOM 5082 N N . GLU A 1 663 ? 28.75 40.312 9.43 1 78.5 663 GLU A N 1
ATOM 5083 C CA . GLU A 1 663 ? 27.656 39.375 9.398 1 78.5 663 GLU A CA 1
ATOM 5084 C C . GLU A 1 663 ? 27.297 38.875 10.797 1 78.5 663 GLU A C 1
ATOM 5086 O O . GLU A 1 663 ? 28.172 38.469 11.562 1 78.5 663 GLU A O 1
ATOM 5091 N N . ILE A 1 664 ? 26.266 39.438 11.344 1 92.62 664 ILE A N 1
ATOM 5092 C CA . ILE A 1 664 ? 25.75 39 12.648 1 92.62 664 ILE A CA 1
ATOM 5093 C C . ILE A 1 664 ? 25.359 37.531 12.586 1 92.62 664 ILE A C 1
ATOM 5095 O O . ILE A 1 664 ? 24.438 37.156 11.867 1 92.62 664 ILE A O 1
ATOM 5099 N N . LEU A 1 665 ? 26.156 36.781 13.234 1 95.5 665 LEU A N 1
ATOM 5100 C CA . LEU A 1 665 ? 25.922 35.344 13.289 1 95.5 665 LEU A CA 1
ATOM 5101 C C . LEU A 1 665 ? 25.719 34.906 14.727 1 95.5 665 LEU A C 1
ATOM 5103 O O . LEU A 1 665 ? 26.406 35.375 15.641 1 95.5 665 LEU A O 1
ATOM 5107 N N . PHE A 1 666 ? 24.766 34.094 14.93 1 97.12 666 PHE A N 1
ATOM 5108 C CA . PHE A 1 666 ? 24.422 33.625 16.266 1 97.12 666 PHE A CA 1
ATOM 5109 C C . PHE A 1 666 ? 24.859 32.188 16.469 1 97.12 666 PHE A C 1
ATOM 5111 O O . PHE A 1 666 ? 24.719 31.359 15.562 1 97.12 666 PHE A O 1
ATOM 5118 N N . ASN A 1 667 ? 25.422 31.859 17.594 1 96.25 667 ASN A N 1
ATOM 5119 C CA . ASN A 1 667 ? 25.719 30.5 17.984 1 96.25 667 ASN A CA 1
ATOM 5120 C C . ASN A 1 667 ? 24.484 29.797 18.547 1 96.25 667 ASN A C 1
ATOM 5122 O O . ASN A 1 667 ? 24.016 30.109 19.641 1 96.25 667 ASN A O 1
ATOM 5126 N N . PRO A 1 668 ? 23.969 28.828 17.828 1 95.12 668 PRO A N 1
ATOM 5127 C CA . PRO A 1 668 ? 22.719 28.203 18.234 1 95.12 668 PRO A CA 1
ATOM 5128 C C . PRO A 1 668 ? 22.875 27.312 19.453 1 95.12 668 PRO A C 1
ATOM 5130 O O . PRO A 1 668 ? 21.875 26.891 20.047 1 95.12 668 PRO A O 1
ATOM 5133 N N . ASN A 1 669 ? 24.047 27.016 19.906 1 94.88 669 ASN A N 1
ATOM 5134 C CA . ASN A 1 669 ? 24.266 26.078 21.016 1 94.88 669 ASN A CA 1
ATOM 5135 C C . ASN A 1 669 ? 24.578 26.812 22.312 1 94.88 669 ASN A C 1
ATOM 5137 O O . ASN A 1 669 ? 24.875 26.188 23.328 1 94.88 669 ASN A O 1
ATOM 5141 N N . VAL A 1 670 ? 24.469 28.141 22.266 1 94.75 670 VAL A N 1
ATOM 5142 C CA . VAL A 1 670 ? 24.578 28.922 23.484 1 94.75 670 VAL A CA 1
ATOM 5143 C C . VAL A 1 670 ? 23.328 28.734 24.344 1 94.75 670 VAL A C 1
ATOM 5145 O O . VAL A 1 670 ? 22.219 28.609 23.812 1 94.75 670 VAL A O 1
ATOM 5148 N N . PHE A 1 671 ? 23.484 28.656 25.672 1 94.31 671 PHE A N 1
ATOM 5149 C CA . PHE A 1 671 ? 22.406 28.5 26.641 1 94.31 671 PHE A CA 1
ATOM 5150 C C . PHE A 1 671 ? 21.719 27.141 26.469 1 94.31 671 PHE A C 1
ATOM 5152 O O . PHE A 1 671 ? 20.5 27.047 26.578 1 94.31 671 PHE A O 1
ATOM 5159 N N . THR A 1 672 ? 22.406 26.172 26.016 1 92.75 672 THR A N 1
ATOM 5160 C CA . THR A 1 672 ? 21.953 24.781 25.938 1 92.75 672 THR A CA 1
ATOM 5161 C C . THR A 1 672 ? 22.812 23.891 26.844 1 92.75 672 THR A C 1
ATOM 5163 O O . THR A 1 672 ? 23.703 24.375 27.547 1 92.75 672 THR A O 1
ATOM 5166 N N . GLU A 1 673 ? 22.516 22.609 26.875 1 89.06 673 GLU A N 1
ATOM 5167 C CA . GLU A 1 673 ? 23.234 21.672 27.734 1 89.06 673 GLU A CA 1
ATOM 5168 C C . GLU A 1 673 ? 24.547 21.234 27.094 1 89.06 673 GLU A C 1
ATOM 5170 O O . GLU A 1 673 ? 25.375 20.594 27.734 1 89.06 673 GLU A O 1
ATOM 5175 N N . TYR A 1 674 ? 24.75 21.672 25.875 1 92.69 674 TYR A N 1
ATOM 5176 C CA . TYR A 1 674 ? 25.922 21.188 25.156 1 92.69 674 TYR A CA 1
ATOM 5177 C C . TYR A 1 674 ? 27.156 22 25.531 1 92.69 674 TYR A C 1
ATOM 5179 O O . TYR A 1 674 ? 27.078 23.203 25.766 1 92.69 674 TYR A O 1
ATOM 5187 N N . LYS A 1 675 ? 28.281 21.359 25.562 1 92.62 675 LYS A N 1
ATOM 5188 C CA . LYS A 1 675 ? 29.531 21.984 25.953 1 92.62 675 LYS A CA 1
ATOM 5189 C C . LYS A 1 675 ? 30.188 22.703 24.781 1 92.62 675 LYS A C 1
ATOM 5191 O O . LYS A 1 675 ? 30.547 22.062 23.781 1 92.62 675 LYS A O 1
ATOM 5196 N N . LEU A 1 676 ? 30.328 23.969 24.906 1 94.5 676 LEU A N 1
ATOM 5197 C CA . LEU A 1 676 ? 30.984 24.766 23.875 1 94.5 676 LEU A CA 1
ATOM 5198 C C . LEU A 1 676 ? 32.5 24.734 24.047 1 94.5 676 LEU A C 1
ATOM 5200 O O . LEU A 1 676 ? 33 24.688 25.188 1 94.5 676 LEU A O 1
ATOM 5204 N N . ALA A 1 677 ? 33.062 24.703 22.875 1 90.88 677 ALA A N 1
ATOM 5205 C CA . ALA A 1 677 ? 34.5 24.781 22.891 1 90.88 677 ALA A CA 1
ATOM 5206 C C . ALA A 1 677 ? 35 26.203 22.656 1 90.88 677 ALA A C 1
ATOM 5208 O O . ALA A 1 677 ? 34.219 27.078 22.281 1 90.88 677 ALA A O 1
ATOM 5209 N N . GLY A 1 678 ? 36.188 26.578 22.969 1 84.56 678 GLY A N 1
ATOM 5210 C CA . GLY A 1 678 ? 36.781 27.906 22.766 1 84.56 678 GLY A CA 1
ATOM 5211 C C . GLY A 1 678 ? 37.125 28.594 24.062 1 84.56 678 GLY A C 1
ATOM 5212 O O . GLY A 1 678 ? 36.938 28.047 25.141 1 84.56 678 GLY A O 1
ATOM 5213 N N . SER A 1 679 ? 37.562 29.859 23.844 1 89.5 679 SER A N 1
ATOM 5214 C CA . SER A 1 679 ? 37.938 30.641 25 1 89.5 679 SER A CA 1
ATOM 5215 C C . SER A 1 679 ? 36.719 31.203 25.734 1 89.5 679 SER A C 1
ATOM 5217 O O . SER A 1 679 ? 35.688 31.422 25.109 1 89.5 679 SER A O 1
ATOM 5219 N N . PRO A 1 680 ? 36.781 31.328 26.953 1 91.75 680 PRO A N 1
ATOM 5220 C CA . PRO A 1 680 ? 35.688 31.906 27.719 1 91.75 680 PRO A CA 1
ATOM 5221 C C . PRO A 1 680 ? 35.25 33.25 27.172 1 91.75 680 PRO A C 1
ATOM 5223 O O . PRO A 1 680 ? 34.062 33.594 27.203 1 91.75 680 PRO A O 1
ATOM 5226 N N . GLU A 1 681 ? 36.219 33.938 26.672 1 92.62 681 GLU A N 1
ATOM 5227 C CA . GLU A 1 681 ? 35.906 35.25 26.094 1 92.62 681 GLU A CA 1
ATOM 5228 C C . GLU A 1 681 ? 35.031 35.125 24.844 1 92.62 681 GLU A C 1
ATOM 5230 O O . GLU A 1 681 ? 34.094 35.875 24.641 1 92.62 681 GLU A O 1
ATOM 5235 N N . GLU A 1 682 ? 35.375 34.156 24.109 1 92.12 682 GLU A N 1
ATOM 5236 C CA . GLU A 1 682 ? 34.625 33.906 22.891 1 92.12 682 GLU A CA 1
ATOM 5237 C C . GLU A 1 682 ? 33.188 33.469 23.188 1 92.12 682 GLU A C 1
ATOM 5239 O O . GLU A 1 682 ? 32.25 33.875 22.516 1 92.12 682 GLU A O 1
ATOM 5244 N N . ILE A 1 683 ? 33.031 32.625 24.094 1 94.69 683 ILE A N 1
ATOM 5245 C CA . ILE A 1 683 ? 31.734 32.125 24.5 1 94.69 683 ILE A CA 1
ATOM 5246 C C . ILE A 1 683 ? 30.891 33.25 25.078 1 94.69 683 ILE A C 1
ATOM 5248 O O . ILE A 1 683 ? 29.688 33.312 24.828 1 94.69 683 ILE A O 1
ATOM 5252 N N . GLU A 1 684 ? 31.531 34.094 25.797 1 95.12 684 GLU A N 1
ATOM 5253 C CA . GLU A 1 684 ? 30.828 35.25 26.391 1 95.12 684 GLU A CA 1
ATOM 5254 C C . GLU A 1 684 ? 30.312 36.188 25.312 1 95.12 684 GLU A C 1
ATOM 5256 O O . GLU A 1 684 ? 29.25 36.781 25.484 1 95.12 684 GLU A O 1
ATOM 5261 N N . VAL A 1 685 ? 31.125 36.344 24.281 1 95.44 685 VAL A N 1
ATOM 5262 C CA . VAL A 1 685 ? 30.719 37.219 23.188 1 95.44 685 VAL A CA 1
ATOM 5263 C C . VAL A 1 685 ? 29.469 36.625 22.516 1 95.44 685 VAL A C 1
ATOM 5265 O O . VAL A 1 685 ? 28.547 37.375 22.156 1 95.44 685 VAL A O 1
ATOM 5268 N N . ASP A 1 686 ? 29.469 35.344 22.328 1 95.94 686 ASP A N 1
ATOM 5269 C CA . ASP A 1 686 ? 28.312 34.688 21.734 1 95.94 686 ASP A CA 1
ATOM 5270 C C . ASP A 1 686 ? 27.078 34.812 22.609 1 95.94 686 ASP A C 1
ATOM 5272 O O . ASP A 1 686 ? 25.984 35.062 22.125 1 95.94 686 ASP A O 1
ATOM 5276 N N . GLU A 1 687 ? 27.219 34.625 23.859 1 96.38 687 GLU A N 1
ATOM 5277 C CA . GLU A 1 687 ? 26.125 34.75 24.812 1 96.38 687 GLU A CA 1
ATOM 5278 C C . GLU A 1 687 ? 25.578 36.156 24.859 1 96.38 687 GLU A C 1
ATOM 5280 O O . GLU A 1 687 ? 24.375 36.375 24.938 1 96.38 687 GLU A O 1
ATOM 5285 N N . ALA A 1 688 ? 26.5 37.125 24.812 1 96.69 688 ALA A N 1
ATOM 5286 C CA . ALA A 1 688 ? 26.125 38.531 24.875 1 96.69 688 ALA A CA 1
ATOM 5287 C C . ALA A 1 688 ? 25.281 38.906 23.656 1 96.69 688 ALA A C 1
ATOM 5289 O O . ALA A 1 688 ? 24.359 39.719 23.766 1 96.69 688 ALA A O 1
ATOM 5290 N N . LEU A 1 689 ? 25.688 38.375 22.562 1 96.25 689 LEU A N 1
ATOM 5291 C CA . LEU A 1 689 ? 24.938 38.688 21.344 1 96.25 689 LEU A CA 1
ATOM 5292 C C . LEU A 1 689 ? 23.516 38.156 21.438 1 96.25 689 LEU A C 1
ATOM 5294 O O . LEU A 1 689 ? 22.562 38.844 21.031 1 96.25 689 LEU A O 1
ATOM 5298 N N . VAL A 1 690 ? 23.328 36.938 21.906 1 96.94 690 VAL A N 1
ATOM 5299 C CA . VAL A 1 690 ? 22.016 36.344 22.078 1 96.94 690 VAL A CA 1
ATOM 5300 C C . VAL A 1 690 ? 21.219 37.125 23.109 1 96.94 690 VAL A C 1
ATOM 5302 O O . VAL A 1 690 ? 20.016 37.344 22.938 1 96.94 690 VAL A O 1
ATOM 5305 N N . LYS A 1 691 ? 21.859 37.594 24.156 1 97.19 691 LYS A N 1
ATOM 5306 C CA . LYS A 1 691 ? 21.203 38.406 25.172 1 97.19 691 LYS A CA 1
ATOM 5307 C C . LYS A 1 691 ? 20.766 39.75 24.609 1 97.19 691 LYS A C 1
ATOM 5309 O O . LYS A 1 691 ? 19.734 40.281 25 1 97.19 691 LYS A O 1
ATOM 5314 N N . LYS A 1 692 ? 21.562 40.219 23.719 1 97.19 692 LYS A N 1
ATOM 5315 C CA . LYS A 1 692 ? 21.234 41.5 23.078 1 97.19 692 LYS A CA 1
ATOM 5316 C C . LYS A 1 692 ? 19.938 41.406 22.281 1 97.19 692 LYS A C 1
ATOM 5318 O O . LYS A 1 692 ? 19.141 42.344 22.297 1 97.19 692 LYS A O 1
ATOM 5323 N N . VAL A 1 693 ? 19.75 40.344 21.609 1 97.19 693 VAL A N 1
ATOM 5324 C CA . VAL A 1 693 ? 18.516 40.156 20.859 1 97.19 693 VAL A CA 1
ATOM 5325 C C . VAL A 1 693 ? 17.328 40.031 21.828 1 97.19 693 VAL A C 1
ATOM 5327 O O . VAL A 1 693 ? 16.25 40.562 21.562 1 97.19 693 VAL A O 1
ATOM 5330 N N . GLY A 1 694 ? 17.516 39.281 22.906 1 97.19 694 GLY A N 1
ATOM 5331 C CA . GLY A 1 694 ? 16.484 39.188 23.922 1 97.19 694 GLY A CA 1
ATOM 5332 C C . GLY A 1 694 ? 16.078 40.5 24.5 1 97.19 694 GLY A C 1
ATOM 5333 O O . GLY A 1 694 ? 14.891 40.75 24.719 1 97.19 694 GLY A O 1
ATOM 5334 N N . SER A 1 695 ? 17.109 41.344 24.688 1 97.44 695 SER A N 1
ATOM 5335 C CA . SER A 1 695 ? 16.844 42.688 25.219 1 97.44 695 SER A CA 1
ATOM 5336 C C . SER A 1 695 ? 16.156 43.562 24.172 1 97.44 695 SER A C 1
ATOM 5338 O O . SER A 1 695 ? 15.297 44.375 24.5 1 97.44 695 SER A O 1
ATOM 5340 N N . TYR A 1 696 ? 16.578 43.375 22.969 1 97.5 696 TYR A N 1
ATOM 5341 C CA . TYR A 1 696 ? 15.945 44.094 21.859 1 97.5 696 TYR A CA 1
ATOM 5342 C C . TYR A 1 696 ? 14.453 43.781 21.812 1 97.5 696 TYR A C 1
ATOM 5344 O O . TYR A 1 696 ? 13.641 44.688 21.562 1 97.5 696 TYR A O 1
ATOM 5352 N N . LEU A 1 697 ? 14.07 42.562 22.078 1 98.25 697 LEU A N 1
ATOM 5353 C CA . LEU A 1 697 ? 12.672 42.156 22.094 1 98.25 697 LEU A CA 1
ATOM 5354 C C . LEU A 1 697 ? 11.906 42.875 23.203 1 98.25 697 LEU A C 1
ATOM 5356 O O . LEU A 1 697 ? 10.852 43.438 22.953 1 98.25 697 LEU A O 1
ATOM 5360 N N . LEU A 1 698 ? 12.438 42.938 24.438 1 97.56 698 LEU A N 1
ATOM 5361 C CA . LEU A 1 698 ? 11.734 43.438 25.609 1 97.56 698 LEU A CA 1
ATOM 5362 C C . LEU A 1 698 ? 11.734 44.969 25.625 1 97.56 698 LEU A C 1
ATOM 5364 O O . LEU A 1 698 ? 10.75 45.594 26.031 1 97.56 698 LEU A O 1
ATOM 5368 N N . ASP A 1 699 ? 12.828 45.562 25.047 1 97.19 699 ASP A N 1
ATOM 5369 C CA . ASP A 1 699 ? 13.023 46.969 25.266 1 97.19 699 ASP A CA 1
ATOM 5370 C C . ASP A 1 699 ? 12.602 47.781 24.047 1 97.19 699 ASP A C 1
ATOM 5372 O O . ASP A 1 699 ? 12.32 48.969 24.156 1 97.19 699 ASP A O 1
ATOM 5376 N N . THR A 1 700 ? 12.594 47.094 22.922 1 97.12 700 THR A N 1
ATOM 5377 C CA . THR A 1 700 ? 12.32 47.875 21.719 1 97.12 700 THR A CA 1
ATOM 5378 C C . THR A 1 700 ? 11.086 47.344 21 1 97.12 700 THR A C 1
ATOM 5380 O O . THR A 1 700 ? 10.125 48.062 20.766 1 97.12 700 THR A O 1
ATOM 5383 N N . VAL A 1 701 ? 11.07 46.062 20.719 1 97.88 701 VAL A N 1
ATOM 5384 C CA . VAL A 1 701 ? 10.055 45.5 19.844 1 97.88 701 VAL A CA 1
ATOM 5385 C C . VAL A 1 701 ? 8.703 45.5 20.562 1 97.88 701 VAL A C 1
ATOM 5387 O O . VAL A 1 701 ? 7.691 45.938 20 1 97.88 701 VAL A O 1
ATOM 5390 N N . ILE A 1 702 ? 8.648 45.031 21.828 1 97.88 702 ILE A N 1
ATOM 5391 C CA . ILE A 1 702 ? 7.391 44.875 22.562 1 97.88 702 ILE A CA 1
ATOM 5392 C C . ILE A 1 702 ? 6.809 46.25 22.875 1 97.88 702 ILE A C 1
ATOM 5394 O O . ILE A 1 702 ? 5.625 46.5 22.625 1 97.88 702 ILE A O 1
ATOM 5398 N N . PRO A 1 703 ? 7.609 47.25 23.312 1 96.75 703 PRO A N 1
ATOM 5399 C CA . PRO A 1 703 ? 7.066 48.594 23.547 1 96.75 703 PRO A CA 1
ATOM 5400 C C . PRO A 1 703 ? 6.555 49.25 22.266 1 96.75 703 PRO A C 1
ATOM 5402 O O . PRO A 1 703 ? 5.52 49.938 22.281 1 96.75 703 PRO A O 1
ATOM 5405 N N . LYS A 1 704 ? 7.305 49.062 21.219 1 96.75 704 LYS A N 1
ATOM 5406 C CA . LYS A 1 704 ? 6.848 49.594 19.938 1 96.75 704 LYS A CA 1
ATOM 5407 C C . LYS A 1 704 ? 5.52 48.969 19.516 1 96.75 704 LYS A C 1
ATOM 5409 O O . LYS A 1 704 ? 4.637 49.656 19 1 96.75 704 LYS A O 1
ATOM 5414 N N . PHE A 1 705 ? 5.449 47.688 19.703 1 96.44 705 PHE A N 1
ATOM 5415 C CA . PHE A 1 705 ? 4.223 46.969 19.391 1 96.44 705 PHE A CA 1
ATOM 5416 C C . PHE A 1 705 ? 3.049 47.531 20.188 1 96.44 705 PHE A C 1
ATOM 5418 O O . PHE A 1 705 ? 1.959 47.719 19.641 1 96.44 705 PHE A O 1
ATOM 5425 N N . VAL A 1 706 ? 3.244 47.75 21.516 1 95.56 706 VAL A N 1
ATOM 5426 C CA . VAL A 1 706 ? 2.215 48.312 22.391 1 95.56 706 VAL A CA 1
ATOM 5427 C C . VAL A 1 706 ? 1.81 49.688 21.906 1 95.56 706 VAL A C 1
ATOM 5429 O O . VAL A 1 706 ? 0.625 50.031 21.906 1 95.56 706 VAL A O 1
ATOM 5432 N N . GLN A 1 707 ? 2.766 50.5 21.438 1 95.5 707 GLN A N 1
ATOM 5433 C CA . GLN A 1 707 ? 2.486 51.844 20.906 1 95.5 707 GLN A CA 1
ATOM 5434 C C . GLN A 1 707 ? 1.635 51.781 19.641 1 95.5 707 GLN A C 1
ATOM 5436 O O . GLN A 1 707 ? 0.715 52.562 19.469 1 95.5 707 GLN A O 1
ATOM 5441 N N . ASP A 1 708 ? 1.997 50.812 18.828 1 95.38 708 ASP A N 1
ATOM 5442 C CA . ASP A 1 708 ? 1.246 50.625 17.594 1 95.38 708 ASP A CA 1
ATOM 5443 C C . ASP A 1 708 ? -0.196 50.219 17.891 1 95.38 708 ASP A C 1
ATOM 5445 O O . ASP A 1 708 ? -1.112 50.594 17.156 1 95.38 708 ASP A O 1
ATOM 5449 N N . LEU A 1 709 ? -0.385 49.438 18.891 1 94 709 LEU A N 1
ATOM 5450 C CA . LEU A 1 709 ? -1.73 49.031 19.297 1 94 709 LEU A CA 1
ATOM 5451 C C . LEU A 1 709 ? -2.506 50.25 19.812 1 94 709 LEU A C 1
ATOM 5453 O O . LEU A 1 709 ? -3.682 50.438 19.484 1 94 709 LEU A O 1
ATOM 5457 N N . CYS A 1 710 ? -1.849 51.125 20.594 1 90.75 710 CYS A N 1
ATOM 5458 C CA . CYS A 1 710 ? -2.48 52.312 21.188 1 90.75 710 CYS A CA 1
ATOM 5459 C C . CYS A 1 710 ? -2.842 53.344 20.125 1 90.75 710 CYS A C 1
ATOM 5461 O O . CYS A 1 710 ? -3.877 54 20.219 1 90.75 710 CYS A O 1
ATOM 5463 N N . SER A 1 711 ? -1.983 53.438 19.078 1 91.56 711 SER A N 1
ATOM 5464 C CA . SER A 1 711 ? -2.221 54.406 18.016 1 91.56 711 SER A CA 1
ATOM 5465 C C . SER A 1 711 ? -3.197 53.844 16.969 1 91.56 711 SER A C 1
ATOM 5467 O O . SER A 1 711 ? -3.582 54.562 16.047 1 91.56 711 SER A O 1
ATOM 5469 N N . LEU A 1 712 ? -3.553 52.562 17.047 1 87.5 712 LEU A N 1
ATOM 5470 C CA . LEU A 1 712 ? -4.484 51.875 16.172 1 87.5 712 LEU A CA 1
ATOM 5471 C C . LEU A 1 712 ? -3.873 51.656 14.789 1 87.5 712 LEU A C 1
ATOM 5473 O O . LEU A 1 712 ? -4.594 51.469 13.812 1 87.5 712 LEU A O 1
ATOM 5477 N N . ASP A 1 713 ? -2.576 51.75 14.742 1 90.69 713 ASP A N 1
ATOM 5478 C CA . ASP A 1 713 ? -1.896 51.312 13.523 1 90.69 713 ASP A CA 1
ATOM 5479 C C . ASP A 1 713 ? -2.094 49.812 13.281 1 90.69 713 ASP A C 1
ATOM 5481 O O . ASP A 1 713 ? -2.105 49.375 12.133 1 90.69 713 ASP A O 1
ATOM 5485 N N . VAL A 1 714 ? -2.139 49.125 14.32 1 91.25 714 VAL A N 1
ATOM 5486 C CA . VAL A 1 714 ? -2.457 47.688 14.328 1 91.25 714 VAL A CA 1
ATOM 5487 C C . VAL A 1 714 ? -3.725 47.438 15.141 1 91.25 714 VAL A C 1
ATOM 5489 O O . VAL A 1 714 ? -3.844 47.938 16.266 1 91.25 714 VAL A O 1
ATOM 5492 N N . SER A 1 715 ? -4.672 46.812 14.555 1 90.38 715 SER A N 1
ATOM 5493 C CA . SER A 1 715 ? -5.93 46.594 15.25 1 90.38 715 SER A CA 1
ATOM 5494 C C . SER A 1 715 ? -6.422 45.156 15.047 1 90.38 715 SER A C 1
ATOM 5496 O O . SER A 1 715 ? -7.262 44.906 14.18 1 90.38 715 SER A O 1
ATOM 5498 N N . PRO A 1 716 ? -5.848 44.281 15.852 1 92.19 716 PRO A N 1
ATOM 5499 C CA . PRO A 1 716 ? -6.348 42.906 15.734 1 92.19 716 PRO A CA 1
ATOM 5500 C C . PRO A 1 716 ? -7.828 42.781 16.078 1 92.19 716 PRO A C 1
ATOM 5502 O O . PRO A 1 716 ? -8.305 43.438 17.016 1 92.19 716 PRO A O 1
ATOM 5505 N N . MET A 1 717 ? -8.539 41.938 15.359 1 86.31 717 MET A N 1
ATOM 5506 C CA . MET A 1 717 ? -9.984 41.812 15.5 1 86.31 717 MET A CA 1
ATOM 5507 C C . MET A 1 717 ? -10.359 40.625 16.359 1 86.31 717 MET A C 1
ATOM 5509 O O . MET A 1 717 ? -11.438 40.594 16.953 1 86.31 717 MET A O 1
ATOM 5513 N N . ASP A 1 718 ? -9.641 39.656 16.297 1 89.56 718 ASP A N 1
ATOM 5514 C CA . ASP A 1 718 ? -9.891 38.406 17.031 1 89.56 718 ASP A CA 1
ATOM 5515 C C . ASP A 1 718 ? -8.586 37.75 17.453 1 89.56 718 ASP A C 1
ATOM 5517 O O . ASP A 1 718 ? -7.504 38.312 17.266 1 89.56 718 ASP A O 1
ATOM 5521 N N . GLY A 1 719 ? -8.727 36.594 18.094 1 91.31 719 GLY A N 1
ATOM 5522 C CA . GLY A 1 719 ? -7.562 35.875 18.578 1 91.31 719 GLY A CA 1
ATOM 5523 C C . GLY A 1 719 ? -6.602 35.469 17.484 1 91.31 719 GLY A C 1
ATOM 5524 O O . GLY A 1 719 ? -5.383 35.531 17.672 1 91.31 719 GLY A O 1
ATOM 5525 N N . GLN A 1 720 ? -7.098 35.125 16.375 1 90.19 720 GLN A N 1
ATOM 5526 C CA . GLN A 1 720 ? -6.262 34.688 15.273 1 90.19 720 GLN A CA 1
ATOM 5527 C C . GLN A 1 720 ? -5.453 35.844 14.695 1 90.19 720 GLN A C 1
ATOM 5529 O O . GLN A 1 720 ? -4.246 35.719 14.469 1 90.19 720 GLN A O 1
ATOM 5534 N N . THR A 1 721 ? -6.129 36.906 14.477 1 92.94 721 THR A N 1
ATOM 5535 C CA . THR A 1 721 ? -5.441 38.062 13.938 1 92.94 721 THR A CA 1
ATOM 5536 C C . THR A 1 721 ? -4.434 38.594 14.945 1 92.94 721 THR A C 1
ATOM 5538 O O . THR A 1 721 ? -3.383 39.125 14.562 1 92.94 721 THR A O 1
ATOM 5541 N N . LEU A 1 722 ? -4.816 38.531 16.156 1 95.19 722 LEU A N 1
ATOM 5542 C CA . LEU A 1 722 ? -3.889 38.938 17.203 1 95.19 722 LEU A CA 1
ATOM 5543 C C . LEU A 1 722 ? -2.604 38.125 17.156 1 95.19 722 LEU A C 1
ATOM 5545 O O . LEU A 1 722 ? -1.505 38.688 17.188 1 95.19 722 LEU A O 1
ATOM 5549 N N . THR A 1 723 ? -2.74 36.844 17.078 1 95.5 723 THR A N 1
ATOM 5550 C CA . THR A 1 723 ? -1.583 35.938 17.016 1 95.5 723 THR A CA 1
ATOM 5551 C C . THR A 1 723 ? -0.757 36.219 15.758 1 95.5 723 THR A C 1
ATOM 5553 O O . THR A 1 723 ? 0.475 36.25 15.812 1 95.5 723 THR A O 1
ATOM 5556 N N . ASP A 1 724 ? -1.413 36.5 14.695 1 95.56 724 ASP A N 1
ATOM 5557 C CA . ASP A 1 724 ? -0.728 36.781 13.438 1 95.56 724 ASP A CA 1
ATOM 5558 C C . ASP A 1 724 ? 0.09 38.062 13.547 1 95.56 724 ASP A C 1
ATOM 5560 O O . ASP A 1 724 ? 1.219 38.125 13.055 1 95.56 724 ASP A O 1
ATOM 5564 N N . VAL A 1 725 ? -0.5 39.031 14.109 1 95.38 725 VAL A N 1
ATOM 5565 C CA . VAL A 1 725 ? 0.168 40.312 14.242 1 95.38 725 VAL A CA 1
ATOM 5566 C C . VAL A 1 725 ? 1.351 40.188 15.203 1 95.38 725 VAL A C 1
ATOM 5568 O O . VAL A 1 725 ? 2.404 40.781 14.977 1 95.38 725 VAL A O 1
ATOM 5571 N N . LEU A 1 726 ? 1.181 39.469 16.281 1 96.88 726 LEU A N 1
ATOM 5572 C CA . LEU A 1 726 ? 2.297 39.219 17.188 1 96.88 726 LEU A CA 1
ATOM 5573 C C . LEU A 1 726 ? 3.461 38.562 16.438 1 96.88 726 LEU A C 1
ATOM 5575 O O . LEU A 1 726 ? 4.598 39.031 16.531 1 96.88 726 LEU A O 1
ATOM 5579 N N . HIS A 1 727 ? 3.174 37.594 15.695 1 96.19 727 HIS A N 1
ATOM 5580 C CA . HIS A 1 727 ? 4.195 36.812 14.984 1 96.19 727 HIS A CA 1
ATOM 5581 C C . HIS A 1 727 ? 4.883 37.688 13.922 1 96.19 727 HIS A C 1
ATOM 5583 O O . HIS A 1 727 ? 6.105 37.625 13.773 1 96.19 727 HIS A O 1
ATOM 5589 N N . SER A 1 728 ? 4.09 38.406 13.211 1 95.94 728 SER A N 1
ATOM 5590 C CA . SER A 1 728 ? 4.648 39.25 12.164 1 95.94 728 SER A CA 1
ATOM 5591 C C . SER A 1 728 ? 5.605 40.312 12.742 1 95.94 728 SER A C 1
ATOM 5593 O O . SER A 1 728 ? 6.5 40.781 12.039 1 95.94 728 SER A O 1
ATOM 5595 N N . ASN A 1 729 ? 5.453 40.625 14.008 1 96.5 729 ASN A N 1
ATOM 5596 C CA . ASN A 1 729 ? 6.328 41.562 14.68 1 96.5 729 ASN A CA 1
ATOM 5597 C C . ASN A 1 729 ? 7.422 40.875 15.477 1 96.5 729 ASN A C 1
ATOM 5599 O O . ASN A 1 729 ? 8.109 41.5 16.281 1 96.5 729 ASN A O 1
ATOM 5603 N N . GLY A 1 730 ? 7.516 39.562 15.312 1 97.19 730 GLY A N 1
ATOM 5604 C CA . GLY A 1 730 ? 8.586 38.812 15.93 1 97.19 730 GLY A CA 1
ATOM 5605 C C . GLY A 1 730 ? 8.336 38.5 17.391 1 97.19 730 GLY A C 1
ATOM 5606 O O . GLY A 1 730 ? 9.273 38.25 18.156 1 97.19 730 GLY A O 1
ATOM 5607 N N . ILE A 1 731 ? 7.152 38.594 17.828 1 98 731 ILE A N 1
ATOM 5608 C CA . ILE A 1 731 ? 6.812 38.344 19.219 1 98 731 ILE A CA 1
ATOM 5609 C C . ILE A 1 731 ? 6.156 36.969 19.375 1 98 731 ILE A C 1
ATOM 5611 O O . ILE A 1 731 ? 5.137 36.688 18.734 1 98 731 ILE A O 1
ATOM 5615 N N . ASN A 1 732 ? 6.785 36.094 20.188 1 96.31 732 ASN A N 1
ATOM 5616 C CA . ASN A 1 732 ? 6.191 34.781 20.469 1 96.31 732 ASN A CA 1
ATOM 5617 C C . ASN A 1 732 ? 4.953 34.906 21.344 1 96.31 732 ASN A C 1
ATOM 5619 O O . ASN A 1 732 ? 4.855 35.844 22.156 1 96.31 732 ASN A O 1
ATOM 5623 N N . VAL A 1 733 ? 4.078 34 21.328 1 94.81 733 VAL A N 1
ATOM 5624 C CA . VAL A 1 733 ? 2.816 33.969 22.062 1 94.81 733 VAL A CA 1
ATOM 5625 C C . VAL A 1 733 ? 3.096 33.906 23.562 1 94.81 733 VAL A C 1
ATOM 5627 O O . VAL A 1 733 ? 2.273 34.344 24.375 1 94.81 733 VAL A O 1
ATOM 5630 N N . ARG A 1 734 ? 4.215 33.469 23.938 1 93.38 734 ARG A N 1
ATOM 5631 C CA . ARG A 1 734 ? 4.547 33.344 25.344 1 93.38 734 ARG A CA 1
ATOM 5632 C C . ARG A 1 734 ? 4.648 34.719 26.016 1 93.38 734 ARG A C 1
ATOM 5634 O O . ARG A 1 734 ? 4.551 34.844 27.234 1 93.38 734 ARG A O 1
ATOM 5641 N N . TYR A 1 735 ? 4.758 35.812 25.234 1 96.5 735 TYR A N 1
ATOM 5642 C CA . TYR A 1 735 ? 4.852 37.156 25.766 1 96.5 735 TYR A CA 1
ATOM 5643 C C . TYR A 1 735 ? 3.482 37.844 25.812 1 96.5 735 TYR A C 1
ATOM 5645 O O . TYR A 1 735 ? 3.375 39.031 26.094 1 96.5 735 TYR A O 1
ATOM 5653 N N . LEU A 1 736 ? 2.463 37.094 25.547 1 95.88 736 LEU A N 1
ATOM 5654 C CA . LEU A 1 736 ? 1.096 37.594 25.547 1 95.88 736 LEU A CA 1
ATOM 5655 C C . LEU A 1 736 ? 0.766 38.25 26.891 1 95.88 736 LEU A C 1
ATOM 5657 O O . LEU A 1 736 ? 0.164 39.312 26.938 1 95.88 736 LEU A O 1
ATOM 5661 N N . GLY A 1 737 ? 1.128 37.594 28 1 94.31 737 GLY A N 1
ATOM 5662 C CA . GLY A 1 737 ? 0.882 38.156 29.328 1 94.31 737 GLY A CA 1
ATOM 5663 C C . GLY A 1 737 ? 1.595 39.469 29.594 1 94.31 737 GLY A C 1
ATOM 5664 O O . GLY A 1 737 ? 1.039 40.375 30.219 1 94.31 737 GLY A O 1
ATOM 5665 N N . LYS A 1 738 ? 2.832 39.531 29.078 1 95.12 738 LYS A N 1
ATOM 5666 C CA . LYS A 1 738 ? 3.615 40.75 29.234 1 95.12 738 LYS A CA 1
ATOM 5667 C C . LYS A 1 738 ? 2.979 41.906 28.484 1 95.12 738 LYS A C 1
ATOM 5669 O O . LYS A 1 738 ? 2.863 43 29.016 1 95.12 738 LYS A O 1
ATOM 5674 N N . VAL A 1 739 ? 2.584 41.656 27.281 1 96.31 739 VAL A N 1
ATOM 5675 C CA . VAL A 1 739 ? 1.949 42.688 26.469 1 96.31 739 VAL A CA 1
ATOM 5676 C C . VAL A 1 739 ? 0.624 43.094 27.109 1 96.31 739 VAL A C 1
ATOM 5678 O O . VAL A 1 739 ? 0.301 44.281 27.156 1 96.31 739 VAL A O 1
ATOM 5681 N N . ALA A 1 740 ? -0.119 42.125 27.594 1 95 740 ALA A N 1
ATOM 5682 C CA . ALA A 1 740 ? -1.4 42.406 28.234 1 95 740 ALA A CA 1
ATOM 5683 C C . ALA A 1 740 ? -1.224 43.312 29.438 1 95 740 ALA A C 1
ATOM 5685 O O . ALA A 1 740 ? -2.047 44.188 29.688 1 95 740 ALA A O 1
ATOM 5686 N N . GLY A 1 741 ? -0.188 43.125 30.172 1 93.19 741 GLY A N 1
ATOM 5687 C CA . GLY A 1 741 ? 0.092 43.938 31.328 1 93.19 741 GLY A CA 1
ATOM 5688 C C . GLY A 1 741 ? 0.396 45.375 30.984 1 93.19 741 GLY A C 1
ATOM 5689 O O . GLY A 1 741 ? 0.122 46.281 31.781 1 93.19 741 GLY A O 1
ATOM 5690 N N . MET A 1 742 ? 0.84 45.625 29.797 1 93.88 742 MET A N 1
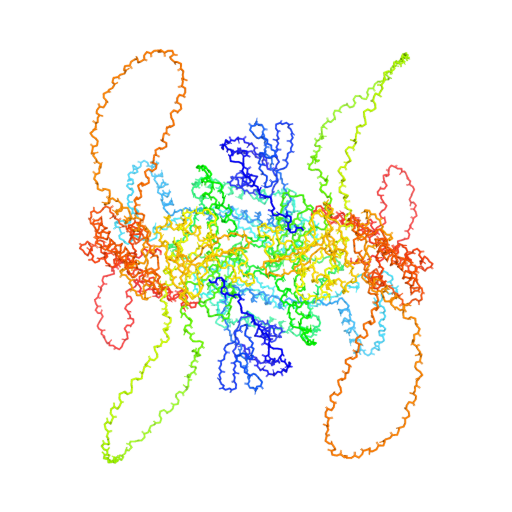ATOM 5691 C CA . MET A 1 742 ? 1.248 46.938 29.375 1 93.88 742 MET A CA 1
ATOM 5692 C C . MET A 1 742 ? 0.071 47.719 28.766 1 93.88 742 MET A C 1
ATOM 5694 O O . MET A 1 742 ? 0.131 48.938 28.625 1 93.88 742 MET A O 1
ATOM 5698 N N . ILE A 1 743 ? -0.977 47 28.453 1 91.31 743 ILE A N 1
ATOM 5699 C CA . ILE A 1 743 ? -2.088 47.656 27.766 1 91.31 743 ILE A CA 1
ATOM 5700 C C . ILE A 1 743 ? -3.336 47.594 28.656 1 91.31 743 ILE A C 1
ATOM 5702 O O . ILE A 1 743 ? -4.457 47.719 28.156 1 91.31 743 ILE A O 1
ATOM 5706 N N . LYS A 1 744 ? -3.256 47.406 29.859 1 86.44 744 LYS A N 1
ATOM 5707 C CA . LYS A 1 744 ? -4.371 47.25 30.797 1 86.44 744 LYS A CA 1
ATOM 5708 C C . LYS A 1 744 ? -5.289 48.469 30.75 1 86.44 744 LYS A C 1
ATOM 5710 O O . LYS A 1 744 ? -6.484 48.375 31.031 1 86.44 744 LYS A O 1
ATOM 5715 N N . HIS A 1 745 ? -4.805 49.594 30.234 1 86.94 745 HIS A N 1
ATOM 5716 C CA . HIS A 1 745 ? -5.559 50.844 30.25 1 86.94 745 HIS A CA 1
ATOM 5717 C C . HIS A 1 745 ? -6.488 50.938 29.047 1 86.94 745 HIS A C 1
ATOM 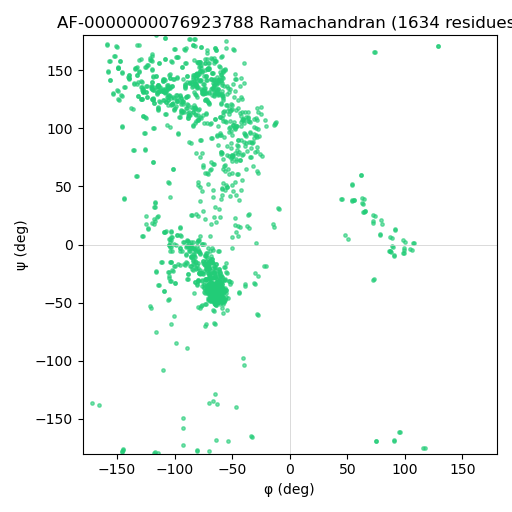5719 O O . HIS A 1 745 ? -7.348 51.812 28.984 1 86.94 745 HIS A O 1
ATOM 5725 N N . LEU A 1 746 ? -6.391 50.094 28.125 1 89.62 746 LEU A N 1
ATOM 5726 C CA . LEU A 1 746 ? -7.27 50.031 26.969 1 89.62 746 LEU A CA 1
ATOM 5727 C C . LEU A 1 746 ? -8.227 48.844 27.078 1 89.62 746 LEU A C 1
ATOM 5729 O O . LEU A 1 746 ? -7.863 47.719 26.75 1 89.62 746 LEU A O 1
ATOM 5733 N N . PRO A 1 747 ? -9.406 49.125 27.422 1 88.12 747 PRO A N 1
ATOM 5734 C CA . PRO A 1 747 ? -10.344 48.062 27.797 1 88.12 747 PRO A CA 1
ATOM 5735 C C . PRO A 1 747 ? -10.586 47.062 26.656 1 88.12 747 PRO A C 1
ATOM 5737 O O . PRO A 1 747 ? -10.641 45.844 26.875 1 88.12 747 PRO A O 1
ATOM 5740 N N . HIS A 1 748 ? -10.805 47.594 25.438 1 87.75 748 HIS A N 1
ATOM 5741 C CA . HIS A 1 748 ? -11.109 46.688 24.328 1 87.75 748 HIS A CA 1
ATOM 5742 C C . HIS A 1 748 ? -9.945 45.75 24.062 1 87.75 748 HIS A C 1
ATOM 5744 O O . HIS A 1 748 ? -10.156 44.562 23.766 1 87.75 748 HIS A O 1
ATOM 5750 N N . LEU A 1 749 ? -8.781 46.219 24.188 1 91.56 749 LEU A N 1
ATOM 5751 C CA . LEU A 1 749 ? -7.598 45.375 23.953 1 91.56 749 LEU A CA 1
ATOM 5752 C C . LEU A 1 749 ? -7.352 44.438 25.125 1 91.56 749 LEU A C 1
ATOM 5754 O O . LEU A 1 749 ? -6.945 43.281 24.938 1 91.56 749 LEU A O 1
ATOM 5758 N N . TRP A 1 750 ? -7.633 44.969 26.234 1 91.44 750 TRP A N 1
ATOM 5759 C CA . TRP A 1 750 ? -7.492 44.125 27.438 1 91.44 750 TRP A CA 1
ATOM 5760 C C . TRP A 1 750 ? -8.422 42.938 27.359 1 91.44 750 TRP A C 1
ATOM 5762 O O . TRP A 1 750 ? -8.031 41.812 27.719 1 91.44 750 TRP A O 1
ATOM 5772 N N . ASP A 1 751 ? -9.57 43.188 26.922 1 92.69 751 ASP A N 1
ATOM 5773 C CA . ASP A 1 751 ? -10.539 42.094 26.781 1 92.69 751 ASP A CA 1
ATOM 5774 C C . ASP A 1 751 ? -10.07 41.062 25.766 1 92.69 751 ASP A C 1
ATOM 5776 O O . ASP A 1 751 ? -10.211 39.875 25.969 1 92.69 751 ASP A O 1
ATOM 5780 N N . LEU A 1 752 ? -9.57 41.531 24.688 1 94.5 752 LEU A N 1
ATOM 5781 C CA . LEU A 1 752 ? -9.102 40.656 23.625 1 94.5 752 LEU A CA 1
ATOM 5782 C C . LEU A 1 752 ? -7.941 39.812 24.109 1 94.5 752 LEU A C 1
ATOM 5784 O O . LEU A 1 752 ? -7.926 38.594 23.891 1 94.5 752 LEU A O 1
ATOM 5788 N N . PHE A 1 753 ? -7.012 40.375 24.766 1 95.5 753 PHE A N 1
ATOM 5789 C CA . PHE A 1 753 ? -5.844 39.656 25.266 1 95.5 753 PHE A CA 1
ATOM 5790 C C . PHE A 1 753 ? -6.246 38.656 26.344 1 95.5 753 PHE A C 1
ATOM 5792 O O . PHE A 1 753 ? -5.762 37.531 26.344 1 95.5 753 PHE A O 1
ATOM 5799 N N . SER A 1 754 ? -7.129 39.094 27.219 1 94.19 754 SER A N 1
ATOM 5800 C CA . SER A 1 754 ? -7.594 38.188 28.281 1 94.19 754 SER A CA 1
ATOM 5801 C C . SER A 1 754 ? -8.336 37 27.703 1 94.19 754 SER A C 1
ATOM 5803 O O . SER A 1 754 ? -8.133 35.875 28.141 1 94.19 754 SER A O 1
ATOM 5805 N N . ALA A 1 755 ? -9.18 37.312 26.75 1 94.12 755 ALA A N 1
ATOM 5806 C CA . ALA A 1 755 ? -9.922 36.25 26.109 1 94.12 755 ALA A CA 1
ATOM 5807 C C . ALA A 1 755 ? -8.984 35.25 25.438 1 94.12 755 ALA A C 1
ATOM 5809 O O . ALA A 1 755 ? -9.188 34.031 25.531 1 94.12 755 ALA A O 1
ATOM 5810 N N . GLU A 1 756 ? -7.98 35.719 24.766 1 96.12 756 GLU A N 1
ATOM 5811 C CA . GLU A 1 756 ? -7.02 34.875 24.094 1 96.12 756 GLU A CA 1
ATOM 5812 C C . GLU A 1 756 ? -6.258 34 25.094 1 96.12 756 GLU A C 1
ATOM 5814 O O . GLU A 1 756 ? -6.027 32.812 24.844 1 96.12 756 GLU A O 1
ATOM 5819 N N . ILE A 1 757 ? -5.891 34.562 26.188 1 95.44 757 ILE A N 1
ATOM 5820 C CA . ILE A 1 757 ? -5.168 33.844 27.234 1 95.44 757 ILE A CA 1
ATOM 5821 C C . ILE A 1 757 ? -6.059 32.75 27.797 1 95.44 757 ILE A C 1
ATOM 5823 O O . ILE A 1 757 ? -5.613 31.609 27.984 1 95.44 757 ILE A O 1
ATOM 5827 N N . ILE A 1 758 ? -7.285 33.094 28.047 1 95.19 758 ILE A N 1
ATOM 5828 C CA . ILE A 1 758 ? -8.227 32.125 28.625 1 95.19 758 ILE A CA 1
ATOM 5829 C C . ILE A 1 758 ? -8.492 31 27.641 1 95.19 758 ILE A C 1
ATOM 5831 O O . ILE A 1 758 ? -8.492 29.828 28.016 1 95.19 758 ILE A O 1
ATOM 5835 N N . VAL A 1 759 ? -8.719 31.359 26.406 1 95.25 759 VAL A N 1
ATOM 5836 C CA . VAL A 1 759 ? -9.039 30.359 25.391 1 95.25 759 VAL A CA 1
ATOM 5837 C C . VAL A 1 759 ? -7.848 29.438 25.172 1 95.25 759 VAL A C 1
ATOM 5839 O O . VAL A 1 759 ? -8.016 28.219 25.016 1 95.25 759 VAL A O 1
ATOM 5842 N N . ARG A 1 760 ? -6.711 29.938 25.109 1 94.31 760 ARG A N 1
ATOM 5843 C CA . ARG A 1 760 ? -5.516 29.125 24.938 1 94.31 760 ARG A CA 1
ATOM 5844 C C . ARG A 1 760 ? -5.316 28.188 26.125 1 94.31 760 ARG A C 1
ATOM 5846 O O . ARG A 1 760 ? -4.902 27.031 25.953 1 94.31 760 ARG A O 1
ATOM 5853 N N . SER A 1 761 ? -5.586 28.688 27.297 1 94.75 761 SER A N 1
ATOM 5854 C CA . SER A 1 761 ? -5.512 27.828 28.484 1 94.75 761 SER A CA 1
ATOM 5855 C C . SER A 1 761 ? -6.566 26.734 28.438 1 94.75 761 SER A C 1
ATOM 5857 O O . SER A 1 761 ? -6.285 25.578 28.797 1 94.75 761 SER A O 1
ATOM 5859 N N . ALA A 1 762 ? -7.734 27.156 28.016 1 95.62 762 ALA A N 1
ATOM 5860 C CA . ALA A 1 762 ? -8.82 26.188 27.891 1 95.62 762 ALA A CA 1
ATOM 5861 C C . ALA A 1 762 ? -8.469 25.109 26.859 1 95.62 762 ALA A C 1
ATOM 5863 O O . ALA A 1 762 ? -8.852 23.953 27.016 1 95.62 762 ALA A O 1
ATOM 5864 N N . LYS A 1 763 ? -7.824 25.453 25.859 1 93.5 763 LYS A N 1
ATOM 5865 C CA . LYS A 1 763 ? -7.398 24.516 24.844 1 93.5 763 LYS A CA 1
ATOM 5866 C C . LYS A 1 763 ? -6.465 23.453 25.422 1 93.5 763 LYS A C 1
ATOM 5868 O O . LYS A 1 763 ? -6.547 22.281 25.062 1 93.5 763 LYS A O 1
ATOM 5873 N N . HIS A 1 764 ? -5.574 23.812 26.281 1 91.62 764 HIS A N 1
ATOM 5874 C CA . HIS A 1 764 ? -4.691 22.859 26.938 1 91.62 764 HIS A CA 1
ATOM 5875 C C . HIS A 1 764 ? -5.484 21.859 27.766 1 91.62 764 HIS A C 1
ATOM 5877 O O . HIS A 1 764 ? -5.195 20.656 27.75 1 91.62 764 HIS A O 1
ATOM 5883 N N . VAL A 1 765 ? -6.461 22.391 28.406 1 94.19 765 VAL A N 1
ATOM 5884 C CA . VAL A 1 765 ? -7.273 21.562 29.281 1 94.19 765 VAL A CA 1
ATOM 5885 C C . VAL A 1 765 ? -8.078 20.562 28.453 1 94.19 765 VAL A C 1
ATOM 5887 O O . VAL A 1 765 ? -8.117 19.375 28.766 1 94.19 765 VAL A O 1
ATOM 5890 N N . VAL A 1 766 ? -8.703 21.047 27.438 1 95 766 VAL A N 1
ATOM 5891 C CA . VAL A 1 766 ? -9.562 20.188 26.641 1 95 766 VAL A CA 1
ATOM 5892 C C . VAL A 1 766 ? -8.719 19.125 25.938 1 95 766 VAL A C 1
ATOM 5894 O O . VAL A 1 766 ? -9.148 17.984 25.766 1 95 766 VAL A O 1
ATOM 5897 N N . LYS A 1 767 ? -7.555 19.469 25.531 1 92.88 767 LYS A N 1
ATOM 5898 C CA . LYS A 1 767 ? -6.664 18.5 24.906 1 92.88 767 LYS A CA 1
ATOM 5899 C C . LYS A 1 767 ? -6.324 17.359 25.859 1 92.88 767 LYS A C 1
ATOM 5901 O O . LYS A 1 767 ? -6.32 16.188 25.453 1 92.88 767 LYS A O 1
ATOM 5906 N N . ASP A 1 768 ? -6.059 17.703 27.016 1 92.31 768 ASP A N 1
ATOM 5907 C CA . ASP A 1 768 ? -5.758 16.703 28.031 1 92.31 768 ASP A CA 1
ATOM 5908 C C . ASP A 1 768 ? -6.953 15.781 28.266 1 92.31 768 ASP A C 1
ATOM 5910 O O . ASP A 1 768 ? -6.793 14.562 28.375 1 92.31 768 ASP A O 1
ATOM 5914 N N . ILE A 1 769 ? -8.102 16.359 28.328 1 94.81 769 ILE A N 1
ATOM 5915 C CA . ILE A 1 769 ? -9.328 15.617 28.547 1 94.81 769 ILE A CA 1
ATOM 5916 C C . ILE A 1 769 ? -9.57 14.656 27.391 1 94.81 769 ILE A C 1
ATOM 5918 O O . ILE A 1 769 ? -9.891 13.484 27.594 1 94.81 769 ILE A O 1
ATOM 5922 N N . LEU A 1 770 ? -9.391 15.125 26.234 1 94.19 770 LEU A N 1
ATOM 5923 C CA . LEU A 1 770 ? -9.648 14.336 25.047 1 94.19 770 LEU A CA 1
ATOM 5924 C C . LEU A 1 770 ? -8.648 13.188 24.922 1 94.19 770 LEU A C 1
ATOM 5926 O O . LEU A 1 770 ? -9.008 12.086 24.516 1 94.19 770 LEU A O 1
ATOM 5930 N N . ARG A 1 771 ? -7.398 13.352 25.281 1 91.12 771 ARG A N 1
ATOM 5931 C CA . ARG A 1 771 ? -6.375 12.32 25.234 1 91.12 771 ARG A CA 1
ATOM 5932 C C . ARG A 1 771 ? -6.703 11.172 26.188 1 91.12 771 ARG A C 1
ATOM 5934 O O . ARG A 1 771 ? -6.391 10.016 25.906 1 91.12 771 ARG A O 1
ATOM 5941 N N . GLN A 1 772 ? -7.309 11.578 27.172 1 90.75 772 GLN A N 1
ATOM 5942 C CA . GLN A 1 772 ? -7.566 10.586 28.219 1 90.75 772 GLN A CA 1
ATOM 5943 C C . GLN A 1 772 ? -8.914 9.898 28.016 1 90.75 772 GLN A C 1
ATOM 5945 O O . GLN A 1 772 ? -9.172 8.844 28.594 1 90.75 772 GLN A O 1
ATOM 5950 N N . SER A 1 773 ? -9.703 10.508 27.219 1 93.38 773 SER A N 1
ATOM 5951 C CA . SER A 1 773 ? -11.055 9.977 27.031 1 93.38 773 SER A CA 1
ATOM 5952 C C . SER A 1 773 ? -11.07 8.82 26.047 1 93.38 773 SER A C 1
ATOM 5954 O O . SER A 1 773 ? -10.539 8.938 24.938 1 93.38 773 SER A O 1
ATOM 5956 N N . PRO A 1 774 ? -11.672 7.68 26.5 1 91.44 774 PRO A N 1
ATOM 5957 C CA . PRO A 1 774 ? -11.859 6.609 25.516 1 91.44 774 PRO A CA 1
ATOM 5958 C C . PRO A 1 774 ? -12.805 7.012 24.391 1 91.44 774 PRO A C 1
ATOM 5960 O O . PRO A 1 774 ? -13.531 8 24.5 1 91.44 774 PRO A O 1
ATOM 5963 N N . ASP A 1 775 ? -12.844 6.258 23.375 1 90.06 775 ASP A N 1
ATOM 5964 C CA . ASP A 1 775 ? -13.57 6.582 22.141 1 90.06 775 ASP A CA 1
ATOM 5965 C C . ASP A 1 775 ? -15.062 6.766 22.422 1 90.06 775 ASP A C 1
ATOM 5967 O O . ASP A 1 775 ? -15.703 7.641 21.828 1 90.06 775 ASP A O 1
ATOM 5971 N N . HIS A 1 776 ? -15.633 5.98 23.312 1 92.19 776 HIS A N 1
ATOM 5972 C CA . HIS A 1 776 ? -17.062 6.004 23.562 1 92.19 776 HIS A CA 1
ATOM 5973 C C . HIS A 1 776 ? -17.453 7.098 24.547 1 92.19 776 HIS A C 1
ATOM 5975 O O . HIS A 1 776 ? -18.625 7.297 24.844 1 92.19 776 HIS A O 1
ATOM 5981 N N . ASN A 1 777 ? -16.469 7.871 24.984 1 93.69 777 ASN A N 1
ATOM 5982 C CA . ASN A 1 777 ? -16.75 8.898 25.984 1 93.69 777 ASN A CA 1
ATOM 5983 C C . ASN A 1 777 ? -16.328 10.281 25.484 1 93.69 777 ASN A C 1
ATOM 5985 O O . ASN A 1 777 ? -16.281 11.234 26.266 1 93.69 777 ASN A O 1
ATOM 5989 N N . ILE A 1 778 ? -16.062 10.453 24.266 1 94.69 778 ILE A N 1
ATOM 5990 C CA . ILE A 1 778 ? -15.57 11.727 23.75 1 94.69 778 ILE A CA 1
ATOM 5991 C C . ILE A 1 778 ? -16.703 12.758 23.766 1 94.69 778 ILE A C 1
ATOM 5993 O O . ILE A 1 778 ? -16.5 13.891 24.203 1 94.69 778 ILE A O 1
ATOM 5997 N N . ALA A 1 779 ? -17.906 12.375 23.391 1 94.69 779 ALA A N 1
ATOM 5998 C CA . ALA A 1 779 ? -19.047 13.297 23.312 1 94.69 779 ALA A CA 1
ATOM 5999 C C . ALA A 1 779 ? -19.406 13.852 24.688 1 94.69 779 ALA A C 1
ATOM 6001 O O . ALA A 1 779 ? -19.453 15.062 24.891 1 94.69 779 ALA A O 1
ATOM 6002 N N . PRO A 1 780 ? -19.594 12.969 25.672 1 94.62 780 PRO A N 1
ATOM 6003 C CA . PRO A 1 780 ? -19.875 13.492 27 1 94.62 780 PRO A CA 1
ATOM 6004 C C . PRO A 1 780 ? -18.734 14.328 27.578 1 94.62 780 PRO A C 1
ATOM 6006 O O . PRO A 1 780 ? -18.969 15.297 28.297 1 94.62 780 PRO A O 1
ATOM 6009 N N . ALA A 1 781 ? -17.531 13.938 27.281 1 96.25 781 ALA A N 1
ATOM 6010 C CA . ALA A 1 781 ? -16.375 14.695 27.766 1 96.25 781 ALA A CA 1
ATOM 6011 C C . ALA A 1 781 ? -16.359 16.109 27.188 1 96.25 781 ALA A C 1
ATOM 6013 O O . ALA A 1 781 ? -16.141 17.078 27.906 1 96.25 781 ALA A O 1
ATOM 6014 N N . VAL A 1 782 ? -16.609 16.219 25.922 1 94.5 782 VAL A N 1
ATOM 6015 C CA . VAL A 1 782 ? -16.625 17.516 25.25 1 94.5 782 VAL A CA 1
ATOM 6016 C C . VAL A 1 782 ? -17.797 18.359 25.766 1 94.5 782 VAL A C 1
ATOM 6018 O O . VAL A 1 782 ? -17.641 19.547 26.031 1 94.5 782 VAL A O 1
ATOM 6021 N N . ALA A 1 783 ? -18.938 17.75 25.906 1 94.25 783 ALA A N 1
ATOM 6022 C CA . ALA A 1 783 ? -20.125 18.438 26.406 1 94.25 783 ALA A CA 1
ATOM 6023 C C . ALA A 1 783 ? -19.875 18.969 27.828 1 94.25 783 ALA A C 1
ATOM 6025 O O . ALA A 1 783 ? -20.234 20.109 28.125 1 94.25 783 ALA A O 1
ATOM 6026 N N . HIS A 1 784 ? -19.266 18.141 28.625 1 94.38 784 HIS A N 1
ATOM 6027 C CA . HIS A 1 784 ? -18.969 18.547 29.984 1 94.38 784 HIS A CA 1
ATOM 6028 C C . HIS A 1 784 ? -18 19.734 30 1 94.38 784 HIS A C 1
ATOM 6030 O O . HIS A 1 784 ? -18.219 20.703 30.75 1 94.38 784 HIS A O 1
ATOM 6036 N N . PHE A 1 785 ? -17.031 19.75 29.266 1 95.62 785 PHE A N 1
ATOM 6037 C CA . PHE A 1 785 ? -16.062 20.828 29.203 1 95.62 785 PHE A CA 1
ATOM 6038 C C . PHE A 1 785 ? -16.719 22.125 28.75 1 95.62 785 PHE A C 1
ATOM 6040 O O . PHE A 1 785 ? -16.5 23.172 29.359 1 95.62 785 PHE A O 1
ATOM 6047 N N . LEU A 1 786 ? -17.469 21.984 27.656 1 93.44 786 LEU A N 1
ATOM 6048 C CA . LEU A 1 786 ? -18.094 23.172 27.109 1 93.44 786 LEU A CA 1
ATOM 6049 C C . LEU A 1 786 ? -19.094 23.766 28.094 1 93.44 786 LEU A C 1
ATOM 6051 O O . LEU A 1 786 ? -19.234 24.984 28.172 1 93.44 786 LEU A O 1
ATOM 6055 N N . ASN A 1 787 ? -19.766 22.922 28.859 1 93.5 787 ASN A N 1
ATOM 6056 C CA . ASN A 1 787 ? -20.688 23.391 29.891 1 93.5 787 ASN A CA 1
ATOM 6057 C C . ASN A 1 787 ? -19.953 24.109 31.016 1 93.5 787 ASN A C 1
ATOM 6059 O O . ASN A 1 787 ? -20.438 25.109 31.562 1 93.5 787 ASN A O 1
ATOM 6063 N N . CYS A 1 788 ? -18.812 23.609 31.328 1 93.12 788 CYS A N 1
ATOM 6064 C CA . CYS A 1 788 ? -17.984 24.234 32.344 1 93.12 788 CYS A CA 1
ATOM 6065 C C . CYS A 1 788 ? -17.391 25.547 31.844 1 93.12 788 CYS A C 1
ATOM 6067 O O . CYS A 1 788 ? -17.328 26.531 32.562 1 93.12 788 CYS A O 1
ATOM 6069 N N . PHE A 1 789 ? -17 25.531 30.625 1 93.31 789 PHE A N 1
ATOM 6070 C CA . PHE A 1 789 ? -16.297 26.672 30.062 1 93.31 789 PHE A CA 1
ATOM 6071 C C . PHE A 1 789 ? -17.25 27.828 29.781 1 93.31 789 PHE A C 1
ATOM 6073 O O . PHE A 1 789 ? -16.938 28.984 30.078 1 93.31 789 PHE A O 1
ATOM 6080 N N . PHE A 1 790 ? -18.469 27.469 29.25 1 88.56 790 PHE A N 1
ATOM 6081 C CA . PHE A 1 790 ? -19.391 28.516 28.828 1 88.56 790 PHE A CA 1
ATOM 6082 C C . PHE A 1 790 ? -20.531 28.656 29.828 1 88.56 790 PHE A C 1
ATOM 6084 O O . PHE A 1 790 ? -21.219 29.688 29.859 1 88.56 790 PHE A O 1
ATOM 6091 N N . GLY A 1 791 ? -20.844 27.469 30.516 1 81.38 791 GLY A N 1
ATOM 6092 C CA . GLY A 1 791 ? -22.016 27.469 31.375 1 81.38 791 GLY A CA 1
ATOM 6093 C C . GLY A 1 791 ? -21.766 28.125 32.719 1 81.38 791 GLY A C 1
ATOM 6094 O O . GLY A 1 791 ? -20.625 28.453 33.062 1 81.38 791 GLY A O 1
ATOM 6095 N N . LYS A 1 792 ? -22.75 28.547 33.25 1 69.94 792 LYS A N 1
ATOM 6096 C CA . LYS A 1 792 ? -22.734 29.078 34.594 1 69.94 792 LYS A CA 1
ATOM 6097 C C . LYS A 1 792 ? -22.75 27.953 35.625 1 69.94 792 LYS A C 1
ATOM 6099 O O . LYS A 1 792 ? -23.75 27.734 36.312 1 69.94 792 LYS A O 1
ATOM 6104 N N . VAL A 1 793 ? -22.297 26.859 35.219 1 56.41 793 VAL A N 1
ATOM 6105 C CA . VAL A 1 793 ? -22.5 25.672 36.031 1 56.41 793 VAL A CA 1
ATOM 6106 C C . VAL A 1 793 ? -21.781 25.844 37.375 1 56.41 793 VAL A C 1
ATOM 6108 O O . VAL A 1 793 ? -20.578 26.109 37.438 1 56.41 793 VAL A O 1
ATOM 6111 N N . LEU A 1 794 ? -22.516 26.312 38.312 1 50.56 794 LEU A N 1
ATOM 6112 C CA . LEU A 1 794 ? -22.141 26.219 39.719 1 50.56 794 LEU A CA 1
ATOM 6113 C C . LEU A 1 794 ? -21.578 24.844 40.031 1 50.56 794 LEU A C 1
ATOM 6115 O O . LEU A 1 794 ? -22.094 23.828 39.531 1 50.56 794 LEU A O 1
ATOM 6119 N N . ALA A 1 795 ? -20.312 24.75 40.125 1 50 795 ALA A N 1
ATOM 6120 C CA . ALA A 1 795 ? -19.766 23.5 40.656 1 50 795 ALA A CA 1
ATOM 6121 C C . ALA A 1 795 ? -20.781 22.797 41.531 1 50 795 ALA A C 1
ATOM 6123 O O . ALA A 1 795 ? -21.547 23.453 42.25 1 50 795 ALA A O 1
ATOM 6124 N N . ALA A 1 796 ? -21.281 21.766 41.219 1 43.12 796 ALA A N 1
ATOM 6125 C CA . ALA A 1 796 ? -22.078 21 42.156 1 43.12 796 ALA A CA 1
ATOM 6126 C C . ALA A 1 796 ? -21.609 21.25 43.594 1 43.12 796 ALA A C 1
ATOM 6128 O O . ALA A 1 796 ? -20.438 21.016 43.906 1 43.12 796 ALA A O 1
ATOM 6129 N N . SER A 1 797 ? -22.078 22.344 44.25 1 35.5 797 SER A N 1
ATOM 6130 C CA . SER A 1 797 ? -21.906 22.438 45.719 1 35.5 797 SER A CA 1
ATOM 6131 C C . SER A 1 797 ? -22.047 21.062 46.375 1 35.5 797 SER A C 1
ATOM 6133 O O . SER A 1 797 ? -22.844 20.234 45.906 1 35.5 797 SER A O 1
ATOM 6135 N N . SER A 1 798 ? -20.969 20.562 46.938 1 34.91 798 SER A N 1
ATOM 6136 C CA . SER A 1 798 ? -21.234 19.609 48 1 34.91 798 SER A CA 1
ATOM 6137 C C . SER A 1 798 ? -22.438 20.047 48.844 1 34.91 798 SER A C 1
ATOM 6139 O O . SER A 1 798 ? -22.469 21.156 49.344 1 34.91 798 SER A O 1
ATOM 6141 N N . LYS A 1 799 ? -23.609 19.766 48.5 1 32.62 799 LYS A N 1
ATOM 6142 C CA . LYS A 1 799 ? -24.828 19.953 49.312 1 32.62 799 LYS A CA 1
ATOM 6143 C C . LYS A 1 799 ? -24.516 19.844 50.812 1 32.62 799 LYS A C 1
ATOM 6145 O O . LYS A 1 799 ? -25.422 19.703 51.625 1 32.62 799 LYS A O 1
ATOM 6150 N N . GLY A 1 800 ? -23.422 19.641 51.594 1 30.67 800 GLY A N 1
ATOM 6151 C CA . GLY A 1 800 ? -23.953 19.828 52.938 1 30.67 800 GLY A CA 1
ATOM 6152 C C . GLY A 1 800 ? -24.578 21.188 53.156 1 30.67 800 GLY A C 1
ATOM 6153 O O . GLY A 1 800 ? -25.359 21.391 54.094 1 30.67 800 GLY A O 1
ATOM 6154 N N . SER A 1 801 ? -23.859 22.391 53 1 27.95 801 SER A N 1
ATOM 6155 C CA . SER A 1 801 ? -24.438 23.531 53.719 1 27.95 801 SER A CA 1
ATOM 6156 C C . SER A 1 801 ? -25.656 24.078 53 1 27.95 801 SER A C 1
ATOM 6158 O O . SER A 1 801 ? -25.781 23.938 51.781 1 27.95 801 SER A O 1
ATOM 6160 N N . THR A 1 802 ? -26.812 24.328 53.688 1 30.2 802 THR A N 1
ATOM 6161 C CA . THR A 1 802 ? -28.156 24.891 53.562 1 30.2 802 THR A CA 1
ATOM 6162 C C . THR A 1 802 ? -28.094 26.219 52.812 1 30.2 802 THR A C 1
ATOM 6164 O O . THR A 1 802 ? -29.094 26.953 52.75 1 30.2 802 THR A O 1
ATOM 6167 N N . GLY A 1 803 ? -26.859 26.625 52.219 1 25.77 803 GLY A N 1
ATOM 6168 C CA . GLY A 1 803 ? -26.922 28.062 52 1 25.77 803 GLY A CA 1
ATOM 6169 C C . GLY A 1 803 ? -28 28.453 51 1 25.77 803 GLY A C 1
ATOM 6170 O O . GLY A 1 803 ? -28.547 27.609 50.281 1 25.77 803 GLY A O 1
ATOM 6171 N N . SER A 1 804 ? -28.453 29.781 51.094 1 28.23 804 SER A N 1
ATOM 6172 C CA . SER A 1 804 ? -29.5 30.672 50.562 1 28.23 804 SER A CA 1
ATOM 6173 C C . SER A 1 804 ? -29.344 30.875 49.062 1 28.23 804 SER A C 1
ATOM 6175 O O . SER A 1 804 ? -28.219 30.859 48.531 1 28.23 804 SER A O 1
ATOM 6177 N N . PRO A 1 805 ? -30.422 30.859 48.219 1 30 805 PRO A N 1
ATOM 6178 C CA . PRO A 1 805 ? -30.688 30.891 46.781 1 30 805 PRO A CA 1
ATOM 6179 C C . PRO A 1 805 ? -30.172 32.156 46.125 1 30 805 PRO A C 1
ATOM 6181 O O . PRO A 1 805 ? -30.531 32.438 44.969 1 30 805 PRO A O 1
ATOM 6184 N N . GLN A 1 806 ? -29.109 32.969 46.656 1 24.55 806 GLN A N 1
ATOM 6185 C CA . GLN A 1 806 ? -29.266 34.344 46.219 1 24.55 806 GLN A CA 1
ATOM 6186 C C . GLN A 1 806 ? -29.109 34.438 44.719 1 24.55 806 GLN A C 1
ATOM 6188 O O . GLN A 1 806 ? -28.891 33.438 44.031 1 24.55 806 GLN A O 1
ATOM 6193 N N . SER A 1 807 ? -28.141 35.469 44.219 1 27.28 807 SER A N 1
ATOM 6194 C CA . SER A 1 807 ? -28.266 36.594 43.281 1 27.28 807 SER A CA 1
ATOM 6195 C C . SER A 1 807 ? -27.938 36.156 41.844 1 27.28 807 SER A C 1
ATOM 6197 O O . SER A 1 807 ? -27.109 35.25 41.625 1 27.28 807 SER A O 1
ATOM 6199 N N . LYS A 1 808 ? -28.75 36.594 40.844 1 30.44 808 LYS A N 1
ATOM 6200 C CA . LYS A 1 808 ? -28.953 36.562 39.406 1 30.44 808 LYS A CA 1
ATOM 6201 C C . LYS A 1 808 ? -27.734 37.062 38.656 1 30.44 808 LYS A C 1
ATOM 6203 O O . LYS A 1 808 ? -27.562 38.281 38.5 1 30.44 808 LYS A O 1
ATOM 6208 N N . THR A 1 809 ? -26.5 36.656 38.938 1 27.47 809 THR A N 1
ATOM 6209 C CA . THR A 1 809 ? -25.453 37.281 38.156 1 27.47 809 THR A CA 1
ATOM 6210 C C . THR A 1 809 ? -25.734 37.125 36.656 1 27.47 809 THR A C 1
ATOM 6212 O O . THR A 1 809 ? -26.234 36.094 36.219 1 27.47 809 THR A O 1
ATOM 6215 N N . GLN A 1 810 ? -25.672 38.219 35.969 1 25.44 810 GLN A N 1
ATOM 6216 C CA . GLN A 1 810 ? -25.859 38.594 34.562 1 25.44 810 GLN A CA 1
ATOM 6217 C C . GLN A 1 810 ? -24.984 37.719 33.656 1 25.44 810 GLN A C 1
ATOM 6219 O O . GLN A 1 810 ? -23.797 37.531 33.906 1 25.44 810 GLN A O 1
ATOM 6224 N N . LYS A 1 811 ? -25.703 36.938 32.781 1 30.33 811 LYS A N 1
ATOM 6225 C CA . LYS A 1 811 ? -25.203 36.031 31.734 1 30.33 811 LYS A CA 1
ATOM 6226 C C . LYS A 1 811 ? -24.312 36.812 30.75 1 30.33 811 LYS A C 1
ATOM 6228 O O . LYS A 1 811 ? -24.797 37.594 29.938 1 30.33 811 LYS A O 1
ATOM 6233 N N . VAL A 1 812 ? -23.094 37.281 31.25 1 26 812 VAL A N 1
ATOM 6234 C CA . VAL A 1 812 ? -22.203 37.844 30.234 1 26 812 VAL A CA 1
ATOM 6235 C C . VAL A 1 812 ? -21.938 36.781 29.141 1 26 812 VAL A C 1
ATOM 6237 O O . VAL A 1 812 ? -21.453 35.688 29.438 1 26 812 VAL A O 1
ATOM 6240 N N . CYS A 1 813 ? -22.719 36.781 28.109 1 24.75 813 CYS A N 1
ATOM 6241 C CA . CYS A 1 813 ? -22.688 36 26.875 1 24.75 813 CYS A CA 1
ATOM 6242 C C . CYS A 1 813 ? -21.359 36.156 26.156 1 24.75 813 CYS A C 1
ATOM 6244 O O . CYS A 1 813 ? -21.078 37.25 25.625 1 24.75 813 CYS A O 1
ATOM 6246 N N . PHE A 1 814 ? -20.234 35.75 26.703 1 26.25 814 PHE A N 1
ATOM 6247 C CA . PHE A 1 814 ? -19.031 35.812 25.891 1 26.25 814 PHE A CA 1
ATOM 6248 C C . PHE A 1 814 ? -19.203 35 24.609 1 26.25 814 PHE A C 1
ATOM 6250 O O . PHE A 1 814 ? -19.703 33.875 24.625 1 26.25 814 PHE A O 1
ATOM 6257 N N . PRO A 1 815 ? -19.375 35.656 23.406 1 26.95 815 PRO A N 1
ATOM 6258 C CA . PRO A 1 815 ? -19.391 35.062 22.078 1 26.95 815 PRO A CA 1
ATOM 6259 C C . PRO A 1 815 ? -18.188 34.156 21.812 1 26.95 815 PRO A C 1
ATOM 6261 O O . PRO A 1 815 ? -17.047 34.625 21.922 1 26.95 815 PRO A O 1
ATOM 6264 N N . VAL A 1 816 ? -18.156 33 22.375 1 25.5 816 VAL A N 1
ATOM 6265 C CA . VAL A 1 816 ? -17.078 32.062 22.141 1 25.5 816 VAL A CA 1
ATOM 6266 C C . VAL A 1 816 ? -17.016 31.734 20.641 1 25.5 816 VAL A C 1
ATOM 6268 O O . VAL A 1 816 ? -17.969 31.219 20.062 1 25.5 816 VAL A O 1
ATOM 6271 N N . THR A 1 817 ? -16.422 32.594 19.812 1 23.08 817 THR A N 1
ATOM 6272 C CA . THR A 1 817 ? -16 32.312 18.438 1 23.08 817 THR A CA 1
ATOM 6273 C C . THR A 1 817 ? -15.188 31.016 18.406 1 23.08 817 THR A C 1
ATOM 6275 O O . THR A 1 817 ? -14.102 30.938 18.984 1 23.08 817 THR A O 1
ATOM 6278 N N . LEU A 1 818 ? -15.828 29.938 18.5 1 22.36 818 LEU A N 1
ATOM 6279 C CA . LEU A 1 818 ? -15.273 28.594 18.344 1 22.36 818 LEU A CA 1
ATOM 6280 C C . LEU A 1 818 ? -14.453 28.484 17.062 1 22.36 818 LEU A C 1
ATOM 6282 O O . LEU A 1 818 ? -14.984 28.672 15.969 1 22.36 818 LEU A O 1
ATOM 6286 N N . LEU A 1 819 ? -13.203 29.047 17.062 1 20.66 819 LEU A N 1
ATOM 6287 C CA . LEU A 1 819 ? -12.273 28.688 16 1 20.66 819 LEU A CA 1
ATOM 6288 C C . LEU A 1 819 ? -12 27.188 16 1 20.66 819 LEU A C 1
ATOM 6290 O O . LEU A 1 819 ? -11.82 26.594 17.062 1 20.66 819 LEU A O 1
ATOM 6294 N N . CYS B 1 1 ? 14.312 9.766 15.125 1 28.31 1 CYS B N 1
ATOM 6295 C CA . CYS B 1 1 ? 13.352 8.734 15.508 1 28.31 1 CYS B CA 1
ATOM 6296 C C . CYS B 1 1 ? 13.438 7.531 14.586 1 28.31 1 CYS B C 1
ATOM 6298 O O . CYS B 1 1 ? 13.453 6.387 15.047 1 28.31 1 CYS B O 1
ATOM 6300 N N . MET B 1 2 ? 13.641 7.867 13.297 1 33.62 2 MET B N 1
ATOM 6301 C CA . MET B 1 2 ? 13.641 6.777 12.328 1 33.62 2 MET B CA 1
ATOM 6302 C C . MET B 1 2 ? 14.82 5.84 12.562 1 33.62 2 MET B C 1
ATOM 6304 O O . MET B 1 2 ? 14.68 4.621 12.453 1 33.62 2 MET B O 1
ATOM 6308 N N . LEU B 1 3 ? 15.938 6.336 12.906 1 34.03 3 LEU B N 1
ATOM 6309 C CA . LEU B 1 3 ? 17.156 5.539 12.992 1 34.03 3 LEU B CA 1
ATOM 6310 C C . LEU B 1 3 ? 17.156 4.691 14.258 1 34.03 3 LEU B C 1
ATOM 6312 O O . LEU B 1 3 ? 17.875 3.691 14.344 1 34.03 3 LEU B O 1
ATOM 6316 N N . GLN B 1 4 ? 16.625 5.059 15.219 1 32.94 4 GLN B N 1
ATOM 6317 C CA . GLN B 1 4 ? 16.766 4.328 16.469 1 32.94 4 GLN B CA 1
ATOM 6318 C C . GLN B 1 4 ? 16.125 2.943 16.375 1 32.94 4 GLN B C 1
ATOM 6320 O O . GLN B 1 4 ? 16.344 2.094 17.25 1 32.94 4 GLN B O 1
ATOM 6325 N N . TYR B 1 5 ? 15.234 2.717 15.547 1 33.94 5 TYR B N 1
ATOM 6326 C CA . TYR B 1 5 ? 14.391 1.531 15.633 1 33.94 5 TYR B CA 1
ATOM 6327 C C . TYR B 1 5 ? 15.172 0.278 15.242 1 33.94 5 TYR B C 1
ATOM 6329 O O . TYR B 1 5 ? 14.664 -0.839 15.391 1 33.94 5 TYR B O 1
ATOM 6337 N N . LEU B 1 6 ? 16.266 0.24 14.547 1 31.62 6 LEU B N 1
ATOM 6338 C CA . LEU B 1 6 ? 16.641 -0.949 13.789 1 31.62 6 LEU B CA 1
ATOM 6339 C C . LEU B 1 6 ? 17.234 -2.012 14.711 1 31.62 6 LEU B C 1
ATOM 6341 O O . LEU B 1 6 ? 17.469 -3.145 14.289 1 31.62 6 LEU B O 1
ATOM 6345 N N . ASN B 1 7 ? 17.766 -1.713 15.812 1 29.78 7 ASN B N 1
ATOM 6346 C CA . ASN B 1 7 ? 18.703 -2.74 16.25 1 29.78 7 ASN B CA 1
ATOM 6347 C C . ASN B 1 7 ? 17.984 -3.857 17.016 1 29.78 7 ASN B C 1
ATOM 6349 O O . ASN B 1 7 ? 18.609 -4.578 17.797 1 29.78 7 ASN B O 1
ATOM 6353 N N . ARG B 1 8 ? 16.828 -3.887 17.234 1 30.41 8 ARG B N 1
ATOM 6354 C CA . ARG B 1 8 ? 16.562 -4.891 18.25 1 30.41 8 ARG B CA 1
ATOM 6355 C C . ARG B 1 8 ? 16.406 -6.277 17.625 1 30.41 8 ARG B C 1
ATOM 6357 O O . ARG B 1 8 ? 15.461 -6.52 16.859 1 30.41 8 ARG B O 1
ATOM 6364 N N . ASN B 1 9 ? 17.438 -6.988 17.438 1 32.31 9 ASN B N 1
ATOM 6365 C CA . ASN B 1 9 ? 17.547 -8.398 17.062 1 32.31 9 ASN B CA 1
ATOM 6366 C C . ASN B 1 9 ? 16.875 -9.297 18.109 1 32.31 9 ASN B C 1
ATOM 6368 O O . ASN B 1 9 ? 17.25 -9.289 19.281 1 32.31 9 ASN B O 1
ATOM 6372 N N . VAL B 1 10 ? 15.75 -9.656 17.984 1 32.66 10 VAL B N 1
ATOM 6373 C CA . VAL B 1 10 ? 15.117 -10.625 18.875 1 32.66 10 VAL B CA 1
ATOM 6374 C C . VAL B 1 10 ? 15.75 -12 18.688 1 32.66 10 VAL B C 1
ATOM 6376 O O . VAL B 1 10 ? 15.688 -12.57 17.594 1 32.66 10 VAL B O 1
ATOM 6379 N N . VAL B 1 11 ? 16.75 -12.328 19.453 1 30.67 11 VAL B N 1
ATOM 6380 C CA . VAL B 1 11 ? 17.391 -13.641 19.516 1 30.67 11 VAL B CA 1
ATOM 6381 C C . VAL B 1 11 ? 16.438 -14.648 20.156 1 30.67 11 VAL B C 1
ATOM 6383 O O . VAL B 1 11 ? 15.977 -14.453 21.281 1 30.67 11 VAL B O 1
ATOM 6386 N N . CYS B 1 12 ? 15.805 -15.508 19.469 1 34.06 12 CYS B N 1
ATOM 6387 C CA . CYS B 1 12 ? 14.984 -16.625 19.922 1 34.06 12 CYS B CA 1
ATOM 6388 C C . CYS B 1 12 ? 15.852 -17.734 20.5 1 34.06 12 CYS B C 1
ATOM 6390 O O . CYS B 1 12 ? 16.781 -18.203 19.844 1 34.06 12 CYS B O 1
ATOM 6392 N N . GLN B 1 13 ? 15.984 -17.984 21.797 1 33.84 13 GLN B N 1
ATOM 6393 C CA . GLN B 1 13 ? 16.672 -19.078 22.469 1 33.84 13 GLN B CA 1
ATOM 6394 C C . GLN B 1 13 ? 15.906 -20.375 22.328 1 33.84 13 GLN B C 1
ATOM 6396 O O . GLN B 1 13 ? 14.711 -20.438 22.609 1 33.84 13 GLN B O 1
ATOM 6401 N N . ALA B 1 14 ? 16.391 -21.391 21.609 1 37.31 14 ALA B N 1
ATOM 6402 C CA . ALA B 1 14 ? 15.93 -22.688 21.125 1 37.31 14 ALA B CA 1
ATOM 6403 C C . ALA B 1 14 ? 15.961 -23.719 22.25 1 37.31 14 ALA B C 1
ATOM 6405 O O . ALA B 1 14 ? 16.969 -24.391 22.453 1 37.31 14 ALA B O 1
ATOM 6406 N N . GLY B 1 15 ? 15.492 -23.672 23.5 1 39.69 15 GLY B N 1
ATOM 6407 C CA . GLY B 1 15 ? 15.594 -24.828 24.375 1 39.69 15 GLY B CA 1
ATOM 6408 C C . GLY B 1 15 ? 14.648 -25.953 24 1 39.69 15 GLY B C 1
ATOM 6409 O O . GLY B 1 15 ? 13.805 -25.797 23.109 1 39.69 15 GLY B O 1
ATOM 6410 N N . GLU B 1 16 ? 14.789 -27.219 24.547 1 47.25 16 GLU B N 1
ATOM 6411 C CA . GLU B 1 16 ? 14 -28.438 24.422 1 47.25 16 GLU B CA 1
ATOM 6412 C C . GLU B 1 16 ? 12.508 -28.156 24.578 1 47.25 16 GLU B C 1
ATOM 6414 O O . GLU B 1 16 ? 12.102 -27.469 25.516 1 47.25 16 GLU B O 1
ATOM 6419 N N . LEU B 1 17 ? 11.711 -28.375 23.531 1 57.34 17 LEU B N 1
ATOM 6420 C CA . LEU B 1 17 ? 10.312 -27.969 23.422 1 57.34 17 LEU B CA 1
ATOM 6421 C C . LEU B 1 17 ? 9.438 -28.766 24.391 1 57.34 17 LEU B C 1
ATOM 6423 O O . LEU B 1 17 ? 9.125 -29.922 24.141 1 57.34 17 LEU B O 1
ATOM 6427 N N . HIS B 1 18 ? 9.477 -28.734 25.688 1 73.5 18 HIS B N 1
ATOM 6428 C CA . HIS B 1 18 ? 8.508 -29.266 26.641 1 73.5 18 HIS B CA 1
ATOM 6429 C C . HIS B 1 18 ? 7.238 -28.422 26.656 1 73.5 18 HIS B C 1
ATOM 6431 O O . HIS B 1 18 ? 7.309 -27.188 26.719 1 73.5 18 HIS B O 1
ATOM 6437 N N . LEU B 1 19 ? 6.051 -29.188 26.391 1 83.12 19 LEU B N 1
ATOM 6438 C CA . LEU B 1 19 ? 4.762 -28.5 26.422 1 83.12 19 LEU B CA 1
ATOM 6439 C C . LEU B 1 19 ? 4.145 -28.562 27.812 1 83.12 19 LEU B C 1
ATOM 6441 O O . LEU B 1 19 ? 4.25 -29.578 28.5 1 83.12 19 LEU B O 1
ATOM 6445 N N . TYR B 1 20 ? 3.576 -27.484 28.281 1 86.31 20 TYR B N 1
ATOM 6446 C CA . TYR B 1 20 ? 2.926 -27.359 29.578 1 86.31 20 TYR B CA 1
ATOM 6447 C C . TYR B 1 20 ? 1.457 -26.984 29.422 1 86.31 20 TYR B C 1
ATOM 6449 O O . TYR B 1 20 ? 1.116 -26.125 28.609 1 86.31 20 TYR B O 1
ATOM 6457 N N . PRO B 1 21 ? 0.635 -27.672 30.141 1 87.81 21 PRO B N 1
ATOM 6458 C CA . PRO B 1 21 ? -0.792 -27.359 30.047 1 87.81 21 PRO B CA 1
ATOM 6459 C C . PRO B 1 21 ? -1.156 -26.047 30.75 1 87.81 21 PRO B C 1
ATOM 6461 O O . PRO B 1 21 ? -0.749 -25.812 31.891 1 87.81 21 PRO B O 1
ATOM 6464 N N . VAL B 1 22 ? -1.85 -25.234 30.078 1 90.62 22 VAL B N 1
ATOM 6465 C CA . VAL B 1 22 ? -2.332 -23.969 30.625 1 90.62 22 VAL B CA 1
ATOM 6466 C C . VAL B 1 22 ? -3.816 -23.797 30.312 1 90.62 22 VAL B C 1
ATOM 6468 O O . VAL B 1 22 ? -4.23 -23.922 29.156 1 90.62 22 VAL B O 1
ATOM 6471 N N . SER B 1 23 ? -4.605 -23.516 31.344 1 90.94 23 SER B N 1
ATOM 6472 C CA . SER B 1 23 ? -6.039 -23.344 31.156 1 90.94 23 SER B CA 1
ATOM 6473 C C . SER B 1 23 ? -6.363 -21.922 30.672 1 90.94 23 SER B C 1
ATOM 6475 O O . SER B 1 23 ? -5.754 -20.953 31.109 1 90.94 23 SER B O 1
ATOM 6477 N N . VAL B 1 24 ? -7.301 -21.812 29.719 1 93.19 24 VAL B N 1
ATOM 6478 C CA . VAL B 1 24 ? -7.738 -20.531 29.188 1 93.19 24 VAL B CA 1
ATOM 6479 C C . VAL B 1 24 ? -9.219 -20.328 29.484 1 93.19 24 VAL B C 1
ATOM 6481 O O . VAL B 1 24 ? -10.055 -21.172 29.172 1 93.19 24 VAL B O 1
ATOM 6484 N N . LYS B 1 25 ? -9.523 -19.281 30.172 1 91.56 25 LYS B N 1
ATOM 6485 C CA . LYS B 1 25 ? -10.906 -18.891 30.406 1 91.56 25 LYS B CA 1
ATOM 6486 C C . LYS B 1 25 ? -11.383 -17.875 29.359 1 91.56 25 LYS B C 1
ATOM 6488 O O . LYS B 1 25 ? -10.789 -16.812 29.203 1 91.56 25 LYS B O 1
ATOM 6493 N N . THR B 1 26 ? -12.438 -18.219 28.688 1 90.56 26 THR B N 1
ATOM 6494 C CA . THR B 1 26 ? -12.938 -17.344 27.625 1 90.56 26 THR B CA 1
ATOM 6495 C C . THR B 1 26 ? -13.805 -16.234 28.203 1 90.56 26 THR B C 1
ATOM 6497 O O . THR B 1 26 ? -14.07 -16.203 29.406 1 90.56 26 THR B O 1
ATOM 6500 N N . GLN B 1 27 ? -14.273 -15.328 27.406 1 85.5 27 GLN B N 1
ATOM 6501 C CA . GLN B 1 27 ? -15.109 -14.195 27.797 1 85.5 27 GLN B CA 1
ATOM 6502 C C . GLN B 1 27 ? -16.469 -14.664 28.281 1 85.5 27 GLN B C 1
ATOM 6504 O O . GLN B 1 27 ? -17.078 -14.039 29.156 1 85.5 27 GLN B O 1
ATOM 6509 N N . SER B 1 28 ? -16.953 -15.719 27.641 1 80.94 28 SER B N 1
ATOM 6510 C CA . SER B 1 28 ? -18.266 -16.234 28 1 80.94 28 SER B CA 1
ATOM 6511 C C . SER B 1 28 ? -18.156 -17.234 29.141 1 80.94 28 SER B C 1
ATOM 6513 O O . SER B 1 28 ? -19.172 -17.766 29.609 1 80.94 28 SER B O 1
ATOM 6515 N N . GLY B 1 29 ? -17 -17.562 29.578 1 79.31 29 GLY B N 1
ATOM 6516 C CA . GLY B 1 29 ? -16.844 -18.406 30.75 1 79.31 29 GLY B CA 1
ATOM 6517 C C . GLY B 1 29 ? -16.406 -19.812 30.406 1 79.31 29 GLY B C 1
ATOM 6518 O O . GLY B 1 29 ? -16.109 -20.609 31.297 1 79.31 29 GLY B O 1
ATOM 6519 N N . GLU B 1 30 ? -16.312 -20.156 29.141 1 82.19 30 GLU B N 1
ATOM 6520 C CA . GLU B 1 30 ? -15.859 -21.484 28.75 1 82.19 30 GLU B CA 1
ATOM 6521 C C . GLU B 1 30 ? -14.367 -21.656 29.031 1 82.19 30 GLU B C 1
ATOM 6523 O O . GLU B 1 30 ? -13.609 -20.688 29.047 1 82.19 30 GLU B O 1
ATOM 6528 N N . LYS B 1 31 ? -14.039 -22.922 29.281 1 85.31 31 LYS B N 1
ATOM 6529 C CA . LYS B 1 31 ? -12.641 -23.219 29.594 1 85.31 31 LYS B CA 1
ATOM 6530 C C . LYS B 1 31 ? -12.031 -24.172 28.562 1 85.31 31 LYS B C 1
ATOM 6532 O O . LYS B 1 31 ? -12.703 -25.094 28.094 1 85.31 31 LYS B O 1
ATOM 6537 N N . LEU B 1 32 ? -10.836 -23.781 28.125 1 88.38 32 LEU B N 1
ATOM 6538 C CA . LEU B 1 32 ? -10.07 -24.641 27.219 1 88.38 32 LEU B CA 1
ATOM 6539 C C . LEU B 1 32 ? -8.633 -24.797 27.719 1 88.38 32 LEU B C 1
ATOM 6541 O O . LEU B 1 32 ? -8.141 -23.953 28.469 1 88.38 32 LEU B O 1
ATOM 6545 N N . GLU B 1 33 ? -8.07 -25.938 27.438 1 88.56 33 GLU B N 1
ATOM 6546 C CA . GLU B 1 33 ? -6.699 -26.203 27.859 1 88.56 33 GLU B CA 1
ATOM 6547 C C . GLU B 1 33 ? -5.746 -26.141 26.656 1 88.56 33 GLU B C 1
ATOM 6549 O O . GLU B 1 33 ? -5.988 -26.781 25.641 1 88.56 33 GLU B O 1
ATOM 6554 N N . LEU B 1 34 ? -4.746 -25.344 26.812 1 88.44 34 LEU B N 1
ATOM 6555 C CA . LEU B 1 34 ? -3.727 -25.219 25.766 1 88.44 34 LEU B CA 1
ATOM 6556 C C . LEU B 1 34 ? -2.408 -25.828 26.219 1 88.44 34 LEU B C 1
ATOM 6558 O O . LEU B 1 34 ? -2.092 -25.828 27.422 1 88.44 34 LEU B O 1
ATOM 6562 N N . GLN B 1 35 ? -1.756 -26.453 25.281 1 85.75 35 GLN B N 1
ATOM 6563 C CA . GLN B 1 35 ? -0.393 -26.922 25.516 1 85.75 35 GLN B CA 1
ATOM 6564 C C . GLN B 1 35 ? 0.628 -25.906 25 1 85.75 35 GLN B C 1
ATOM 6566 O O . GLN B 1 35 ? 0.771 -25.703 23.797 1 85.75 35 GLN B O 1
ATOM 6571 N N . LEU B 1 36 ? 1.303 -25.266 26 1 87.38 36 LEU B N 1
ATOM 6572 C CA . LEU B 1 36 ? 2.191 -24.188 25.609 1 87.38 36 LEU B CA 1
ATOM 6573 C C . LEU B 1 36 ? 3.641 -24.516 25.953 1 87.38 36 LEU B C 1
ATOM 6575 O O . LEU B 1 36 ? 3.908 -25.266 26.891 1 87.38 36 LEU B O 1
ATOM 6579 N N . SER B 1 37 ? 4.504 -24.062 25.109 1 84 37 SER B N 1
ATOM 6580 C CA . SER B 1 37 ? 5.934 -24.062 25.391 1 84 37 SER B CA 1
ATOM 6581 C C . SER B 1 37 ? 6.402 -22.703 25.891 1 84 37 SER B C 1
ATOM 6583 O O . SER B 1 37 ? 5.84 -21.672 25.5 1 84 37 SER B O 1
ATOM 6585 N N . PRO B 1 38 ? 7.32 -22.703 26.812 1 82.06 38 PRO B N 1
ATOM 6586 C CA . PRO B 1 38 ? 7.832 -21.422 27.297 1 82.06 38 PRO B CA 1
ATOM 6587 C C . PRO B 1 38 ? 8.352 -20.531 26.172 1 82.06 38 PRO B C 1
ATOM 6589 O O . PRO B 1 38 ? 8.328 -19.297 26.297 1 82.06 38 PRO B O 1
ATOM 6592 N N . GLY B 1 39 ? 8.719 -21.094 25.125 1 78 39 GLY B N 1
ATOM 6593 C CA . GLY B 1 39 ? 9.266 -20.344 24.016 1 78 39 GLY B CA 1
ATOM 6594 C C . GLY B 1 39 ? 8.211 -19.859 23.031 1 78 39 GLY B C 1
ATOM 6595 O O . GLY B 1 39 ? 8.523 -19.125 22.094 1 78 39 GLY B O 1
ATOM 6596 N N . ASP B 1 40 ? 6.938 -20.109 23.312 1 82.19 40 ASP B N 1
ATOM 6597 C CA . ASP B 1 40 ? 5.871 -19.656 22.422 1 82.19 40 ASP B CA 1
ATOM 6598 C C . ASP B 1 40 ? 5.648 -18.156 22.547 1 82.19 40 ASP B C 1
ATOM 6600 O O . ASP B 1 40 ? 5.723 -17.594 23.641 1 82.19 40 ASP B O 1
ATOM 6604 N N . SER B 1 41 ? 5.449 -17.531 21.359 1 81.69 41 SER B N 1
ATOM 6605 C CA . SER B 1 41 ? 5.051 -16.125 21.375 1 81.69 41 SER B CA 1
ATOM 6606 C C . SER B 1 41 ? 3.557 -15.969 21.656 1 81.69 41 SER B C 1
ATOM 6608 O O . SER B 1 41 ? 2.787 -16.906 21.438 1 81.69 41 SER B O 1
ATOM 6610 N N . VAL B 1 42 ? 3.195 -14.836 22.141 1 88.12 42 VAL B N 1
ATOM 6611 C CA . VAL B 1 42 ? 1.788 -14.562 22.422 1 88.12 42 VAL B CA 1
ATOM 6612 C C . VAL B 1 42 ? 0.988 -14.609 21.109 1 88.12 42 VAL B C 1
ATOM 6614 O O . VAL B 1 42 ? -0.169 -15.031 21.109 1 88.12 42 VAL B O 1
ATOM 6617 N N . ILE B 1 43 ? 1.564 -14.18 20.047 1 83.44 43 ILE B N 1
ATOM 6618 C CA . ILE B 1 43 ? 0.898 -14.227 18.75 1 83.44 43 ILE B CA 1
ATOM 6619 C C . ILE B 1 43 ? 0.575 -15.68 18.391 1 83.44 43 ILE B C 1
ATOM 6621 O O . ILE B 1 43 ? -0.466 -15.953 17.781 1 83.44 43 ILE B O 1
ATOM 6625 N N . ASP B 1 44 ? 1.436 -16.594 18.781 1 81.81 44 ASP B N 1
ATOM 6626 C CA . ASP B 1 44 ? 1.2 -18 18.547 1 81.81 44 ASP B CA 1
ATOM 6627 C C . ASP B 1 44 ? 0.016 -18.516 19.359 1 81.81 44 ASP B C 1
ATOM 6629 O O . ASP B 1 44 ? -0.803 -19.297 18.859 1 81.81 44 ASP B O 1
ATOM 6633 N N . VAL B 1 45 ? 0.043 -18.062 20.5 1 86.81 45 VAL B N 1
ATOM 6634 C CA . VAL B 1 45 ? -1.05 -18.469 21.375 1 86.81 45 VAL B CA 1
ATOM 6635 C C . VAL B 1 45 ? -2.377 -17.969 20.812 1 86.81 45 VAL B C 1
ATOM 6637 O O . VAL B 1 45 ? -3.365 -18.703 20.781 1 86.81 45 VAL B O 1
ATOM 6640 N N . LYS B 1 46 ? -2.344 -16.766 20.391 1 89.31 46 LYS B N 1
ATOM 6641 C CA . LYS B 1 46 ? -3.557 -16.188 19.828 1 89.31 46 LYS B CA 1
ATOM 6642 C C . LYS B 1 46 ? -3.979 -16.938 18.562 1 89.31 46 LYS B C 1
ATOM 6644 O O . LYS B 1 46 ? -5.172 -17.109 18.312 1 89.31 46 LYS B O 1
ATOM 6649 N N . GLN B 1 47 ? -3.014 -17.359 17.781 1 84.06 47 GLN B N 1
ATOM 6650 C CA . GLN B 1 47 ? -3.324 -18.125 16.594 1 84.06 47 GLN B CA 1
ATOM 6651 C C . GLN B 1 47 ? -3.969 -19.469 16.953 1 84.06 47 GLN B C 1
ATOM 6653 O O . GLN B 1 47 ? -4.906 -19.906 16.281 1 84.06 47 GLN B O 1
ATOM 6658 N N . PHE B 1 48 ? -3.475 -20.062 17.969 1 84.06 48 PHE B N 1
ATOM 6659 C CA . PHE B 1 48 ? -4.059 -21.312 18.453 1 84.06 48 PHE B CA 1
ATOM 6660 C C . PHE B 1 48 ? -5.504 -21.109 18.891 1 84.06 48 PHE B C 1
ATOM 6662 O O . PHE B 1 48 ? -6.375 -21.922 18.578 1 84.06 48 PHE B O 1
ATOM 6669 N N . LEU B 1 49 ? -5.645 -20.078 19.5 1 88.69 49 LEU B N 1
ATOM 6670 C CA . LEU B 1 49 ? -6.98 -19.766 20 1 88.69 49 LEU B CA 1
ATOM 6671 C C . LEU B 1 49 ? -7.93 -19.453 18.844 1 88.69 49 LEU B C 1
ATOM 6673 O O . LEU B 1 49 ? -9.125 -19.75 18.922 1 88.69 49 LEU B O 1
ATOM 6677 N N . LEU B 1 50 ? -7.406 -18.844 17.812 1 87.62 50 LEU B N 1
ATOM 6678 C CA . LEU B 1 50 ? -8.203 -18.516 16.641 1 87.62 50 LEU B CA 1
ATOM 6679 C C . LEU B 1 50 ? -8.602 -19.781 15.875 1 87.62 50 LEU B C 1
ATOM 6681 O O . LEU B 1 50 ? -9.633 -19.797 15.203 1 87.62 50 LEU B O 1
ATOM 6685 N N . ASP B 1 51 ? -7.914 -20.859 16.031 1 82.12 51 ASP B N 1
ATOM 6686 C CA . ASP B 1 51 ? -8.164 -22.109 15.312 1 82.12 51 ASP B CA 1
ATOM 6687 C C . ASP B 1 51 ? -9.039 -23.047 16.125 1 82.12 51 ASP B C 1
ATOM 6689 O O . ASP B 1 51 ? -9.609 -24 15.594 1 82.12 51 ASP B O 1
ATOM 6693 N N . ALA B 1 52 ? -9.086 -22.719 17.406 1 83.31 52 ALA B N 1
ATOM 6694 C CA . ALA B 1 52 ? -9.906 -23.562 18.281 1 83.31 52 ALA B CA 1
ATOM 6695 C C . ALA B 1 52 ? -11.391 -23.25 18.094 1 83.31 52 ALA B C 1
ATOM 6697 O O . ALA B 1 52 ? -11.789 -22.094 18.047 1 83.31 52 ALA B O 1
ATOM 6698 N N . PRO B 1 53 ? -12.195 -24.281 17.953 1 83.44 53 PRO B N 1
ATOM 6699 C CA . PRO B 1 53 ? -13.625 -24.078 17.734 1 83.44 53 PRO B CA 1
ATOM 6700 C C . PRO B 1 53 ? -14.289 -23.297 18.859 1 83.44 53 PRO B C 1
ATOM 6702 O O . PRO B 1 53 ? -15.266 -22.578 18.625 1 83.44 53 PRO B O 1
ATOM 6705 N N . GLU B 1 54 ? -13.773 -23.375 20.078 1 84.44 54 GLU B N 1
ATOM 6706 C CA . GLU B 1 54 ? -14.383 -22.719 21.234 1 84.44 54 GLU B CA 1
ATOM 6707 C C . GLU B 1 54 ? -14.125 -21.219 21.203 1 84.44 54 GLU B C 1
ATOM 6709 O O . GLU B 1 54 ? -14.906 -20.438 21.766 1 84.44 54 GLU B O 1
ATOM 6714 N N . THR B 1 55 ? -13.055 -20.875 20.531 1 91 55 THR B N 1
ATOM 6715 C CA . THR B 1 55 ? -12.625 -19.484 20.672 1 91 55 THR B CA 1
ATOM 6716 C C . THR B 1 55 ? -12.445 -18.828 19.297 1 91 55 THR B C 1
ATOM 6718 O O . THR B 1 55 ? -12.039 -17.672 19.203 1 91 55 THR B O 1
ATOM 6721 N N . CYS B 1 56 ? -12.797 -19.453 18.234 1 90.25 56 CYS B N 1
ATOM 6722 C CA . CYS B 1 56 ? -12.461 -19.031 16.875 1 90.25 56 CYS B CA 1
ATOM 6723 C C . CYS B 1 56 ? -13.172 -17.734 16.5 1 90.25 56 CYS B C 1
ATOM 6725 O O . CYS B 1 56 ? -12.773 -17.062 15.555 1 90.25 56 CYS B O 1
ATOM 6727 N N . PHE B 1 57 ? -14.164 -17.328 17.234 1 93.06 57 PHE B N 1
ATOM 6728 C CA . PHE B 1 57 ? -14.898 -16.141 16.844 1 93.06 57 PHE B CA 1
ATOM 6729 C C . PHE B 1 57 ? -14.523 -14.953 17.719 1 93.06 57 PHE B C 1
ATOM 6731 O O . PHE B 1 57 ? -15.047 -13.852 17.547 1 93.06 57 PHE B O 1
ATOM 6738 N N . TYR B 1 58 ? -13.617 -15.172 18.688 1 93.56 58 TYR B N 1
ATOM 6739 C CA . TYR B 1 58 ? -13.055 -14.062 19.438 1 93.56 58 TYR B CA 1
ATOM 6740 C C . TYR B 1 58 ? -11.883 -13.43 18.703 1 93.56 58 TYR B C 1
ATOM 6742 O O . TYR B 1 58 ? -10.836 -14.062 18.531 1 93.56 58 TYR B O 1
ATOM 6750 N N . THR B 1 59 ? -12.039 -12.18 18.266 1 93.75 59 THR B N 1
ATOM 6751 C CA . THR B 1 59 ? -11.008 -11.562 17.438 1 93.75 59 THR B CA 1
ATOM 6752 C C . THR B 1 59 ? -10.383 -10.367 18.156 1 93.75 59 THR B C 1
ATOM 6754 O O . THR B 1 59 ? -9.305 -9.914 17.781 1 93.75 59 THR B O 1
ATOM 6757 N N . CYS B 1 60 ? -11.102 -9.781 19.094 1 93.62 60 CYS B N 1
ATOM 6758 C CA . CYS B 1 60 ? -10.625 -8.586 19.781 1 93.62 60 CYS B CA 1
ATOM 6759 C C . CYS B 1 60 ? -10.648 -8.781 21.281 1 93.62 60 CYS B C 1
ATOM 6761 O O . CYS B 1 60 ? -11.688 -8.602 21.922 1 93.62 60 CYS B O 1
ATOM 6763 N N . TYR B 1 61 ? -9.5 -9.164 21.844 1 93.62 61 TYR B N 1
ATOM 6764 C CA . TYR B 1 61 ? -9.398 -9.438 23.281 1 93.62 61 TYR B CA 1
ATOM 6765 C C . TYR B 1 61 ? -7.961 -9.281 23.766 1 93.62 61 TYR B C 1
ATOM 6767 O O . TYR B 1 61 ? -7.027 -9.242 22.953 1 93.62 61 TYR B O 1
ATOM 6775 N N . ASP B 1 62 ? -7.875 -9.062 25.047 1 91.88 62 ASP B N 1
ATOM 6776 C CA . ASP B 1 62 ? -6.586 -9.094 25.719 1 91.88 62 ASP B CA 1
ATOM 6777 C C . ASP B 1 62 ? -6.41 -10.391 26.516 1 91.88 62 ASP B C 1
ATOM 6779 O O . ASP B 1 62 ? -7.387 -10.969 27 1 91.88 62 ASP B O 1
ATOM 6783 N N . LEU B 1 63 ? -5.188 -10.852 26.5 1 92.62 63 LEU B N 1
ATOM 6784 C CA . LEU B 1 63 ? -4.875 -12.039 27.297 1 92.62 63 LEU B CA 1
ATOM 6785 C C . LEU B 1 63 ? -4.188 -11.664 28.594 1 92.62 63 LEU B C 1
ATOM 6787 O O . LEU B 1 63 ? -3.184 -10.945 28.594 1 92.62 63 LEU B O 1
ATOM 6791 N N . ILE B 1 64 ? -4.789 -12.164 29.688 1 93.69 64 ILE B N 1
ATOM 6792 C CA . ILE B 1 64 ? -4.23 -11.914 31.016 1 93.69 64 ILE B CA 1
ATOM 6793 C C . ILE B 1 64 ? -3.707 -13.219 31.609 1 93.69 64 ILE B C 1
ATOM 6795 O O . ILE B 1 64 ? -4.43 -14.219 31.672 1 93.69 64 ILE B O 1
ATOM 6799 N N . LEU B 1 65 ? -2.436 -13.18 31.938 1 92.31 65 LEU B N 1
ATOM 6800 C CA . LEU B 1 65 ? -1.823 -14.344 32.562 1 92.31 65 LEU B CA 1
ATOM 6801 C C . LEU B 1 65 ? -1.874 -14.242 34.094 1 92.31 65 LEU B C 1
ATOM 6803 O O . LEU B 1 65 ? -1.441 -13.234 34.656 1 92.31 65 LEU B O 1
ATOM 6807 N N . HIS B 1 66 ? -2.512 -15.242 34.625 1 91.31 66 HIS B N 1
ATOM 6808 C CA . HIS B 1 66 ? -2.537 -15.359 36.062 1 91.31 66 HIS B CA 1
ATOM 6809 C C . HIS B 1 66 ? -1.498 -16.375 36.562 1 91.31 66 HIS B C 1
ATOM 6811 O O . HIS B 1 66 ? -1.52 -17.531 36.156 1 91.31 66 HIS B O 1
ATOM 6817 N N . THR B 1 67 ? -0.567 -15.867 37.344 1 88.31 67 THR B N 1
ATOM 6818 C CA . THR B 1 67 ? 0.479 -16.75 37.844 1 88.31 67 THR B CA 1
ATOM 6819 C C . THR B 1 67 ? 0.07 -17.375 39.188 1 88.31 67 THR B C 1
ATOM 6821 O O . THR B 1 67 ? -0.92 -16.953 39.781 1 88.31 67 THR B O 1
ATOM 6824 N N . LYS B 1 68 ? 0.901 -18.391 39.594 1 83 68 LYS B N 1
ATOM 6825 C CA . LYS B 1 68 ? 0.64 -19.125 40.844 1 83 68 LYS B CA 1
ATOM 6826 C C . LYS B 1 68 ? 0.729 -18.203 42.031 1 83 68 LYS B C 1
ATOM 6828 O O . LYS B 1 68 ? -0.007 -18.375 43.031 1 83 68 LYS B O 1
ATOM 6833 N N . ASP B 1 69 ? 1.56 -17.234 41.938 1 82.19 69 ASP B N 1
ATOM 6834 C CA . ASP B 1 69 ? 1.796 -16.312 43.062 1 82.19 69 ASP B CA 1
ATOM 6835 C C . ASP B 1 69 ? 0.692 -15.266 43.156 1 82.19 69 ASP B C 1
ATOM 6837 O O . ASP B 1 69 ? 0.709 -14.414 44.031 1 82.19 69 ASP B O 1
ATOM 6841 N N . GLY B 1 70 ? -0.349 -15.32 42.312 1 81.44 70 GLY B N 1
ATOM 6842 C CA . GLY B 1 70 ? -1.471 -14.398 42.375 1 81.44 70 GLY B CA 1
ATOM 6843 C C . GLY B 1 70 ? -1.256 -13.148 41.531 1 81.44 70 GLY B C 1
ATOM 6844 O O . GLY B 1 70 ? -2.148 -12.305 41.438 1 81.44 70 GLY B O 1
ATOM 6845 N N . SER B 1 71 ? -0.126 -13.062 40.938 1 87.56 71 SER B N 1
ATOM 6846 C CA . SER B 1 71 ? 0.152 -11.891 40.094 1 87.56 71 SER B CA 1
ATOM 6847 C C . SER B 1 71 ? -0.521 -12 38.75 1 87.56 71 SER B C 1
ATOM 6849 O O . SER B 1 71 ? -0.736 -13.109 38.25 1 87.56 71 SER B O 1
ATOM 6851 N N . THR B 1 72 ? -1.065 -10.805 38.25 1 90.81 72 THR B N 1
ATOM 6852 C CA . THR B 1 72 ? -1.689 -10.742 36.906 1 90.81 72 THR B CA 1
ATOM 6853 C C . THR B 1 72 ? -0.834 -9.93 35.938 1 90.81 72 THR B C 1
ATOM 6855 O O . THR B 1 72 ? -0.283 -8.891 36.312 1 90.81 72 THR B O 1
ATOM 6858 N N . HIS B 1 73 ? -0.616 -10.484 34.75 1 89.5 73 HIS B N 1
ATOM 6859 C CA . HIS B 1 73 ? 0.168 -9.805 33.719 1 89.5 73 HIS B CA 1
ATOM 6860 C C . HIS B 1 73 ? -0.574 -9.773 32.406 1 89.5 73 HIS B C 1
ATOM 6862 O O . HIS B 1 73 ? -1.081 -10.805 31.938 1 89.5 73 HIS B O 1
ATOM 6868 N N . GLN B 1 74 ? -0.698 -8.586 31.938 1 89 74 GLN B N 1
ATOM 6869 C CA . GLN B 1 74 ? -1.241 -8.492 30.578 1 89 74 GLN B CA 1
ATOM 6870 C C . GLN B 1 74 ? -0.201 -8.898 29.547 1 89 74 GLN B C 1
ATOM 6872 O O . GLN B 1 74 ? 0.924 -8.391 29.547 1 89 74 GLN B O 1
ATOM 6877 N N . LEU B 1 75 ? -0.597 -9.781 28.656 1 87.69 75 LEU B N 1
ATOM 6878 C CA . LEU B 1 75 ? 0.326 -10.297 27.656 1 87.69 75 LEU B CA 1
ATOM 6879 C C . LEU B 1 75 ? 0.291 -9.43 26.391 1 87.69 75 LEU B C 1
ATOM 6881 O O . LEU B 1 75 ? -0.786 -9.117 25.891 1 87.69 75 LEU B O 1
ATOM 6885 N N . GLU B 1 76 ? 1.479 -8.984 25.969 1 84.38 76 GLU B N 1
ATOM 6886 C CA . GLU B 1 76 ? 1.587 -8.258 24.719 1 84.38 76 GLU B CA 1
ATOM 6887 C C . GLU B 1 76 ? 1.938 -9.195 23.562 1 84.38 76 GLU B C 1
ATOM 6889 O O . GLU B 1 76 ? 2.629 -10.195 23.766 1 84.38 76 GLU B O 1
ATOM 6894 N N . ASP B 1 77 ? 1.55 -8.844 22.375 1 80.5 77 ASP B N 1
ATOM 6895 C CA . ASP B 1 77 ? 1.552 -9.727 21.219 1 80.5 77 ASP B CA 1
ATOM 6896 C C . ASP B 1 77 ? 2.961 -10.227 20.906 1 80.5 77 ASP B C 1
ATOM 6898 O O . ASP B 1 77 ? 3.146 -11.391 20.547 1 80.5 77 ASP B O 1
ATOM 6902 N N . TYR B 1 78 ? 3.951 -9.43 21.141 1 76.5 78 TYR B N 1
ATOM 6903 C CA . TYR B 1 78 ? 5.277 -9.766 20.641 1 76.5 78 TYR B CA 1
ATOM 6904 C C . TYR B 1 78 ? 6.164 -10.312 21.75 1 76.5 78 TYR B C 1
ATOM 6906 O O . TYR B 1 78 ? 7.328 -10.648 21.516 1 76.5 78 TYR B O 1
ATOM 6914 N N . ASN B 1 79 ? 5.559 -10.617 22.922 1 81.12 79 ASN B N 1
ATOM 6915 C CA . ASN B 1 79 ? 6.293 -11.195 24.047 1 81.12 79 ASN B CA 1
ATOM 6916 C C . ASN B 1 79 ? 6.297 -12.719 23.984 1 81.12 79 ASN B C 1
ATOM 6918 O O . ASN B 1 79 ? 5.355 -13.328 23.484 1 81.12 79 ASN B O 1
ATOM 6922 N N . GLU B 1 80 ? 7.453 -13.203 24.438 1 83.25 80 GLU B N 1
ATOM 6923 C CA . GLU B 1 80 ? 7.477 -14.633 24.719 1 83.25 80 GLU B CA 1
ATOM 6924 C C . GLU B 1 80 ? 6.879 -14.938 26.094 1 83.25 80 GLU B C 1
ATOM 6926 O O . GLU B 1 80 ? 7.035 -14.148 27.031 1 83.25 80 GLU B O 1
ATOM 6931 N N . ILE B 1 81 ? 6.27 -16.047 26.172 1 84.75 81 ILE B N 1
ATOM 6932 C CA . ILE B 1 81 ? 5.598 -16.406 27.422 1 84.75 81 ILE B CA 1
ATOM 6933 C C . ILE B 1 81 ? 6.617 -16.484 28.547 1 84.75 81 ILE B C 1
ATOM 6935 O O . ILE B 1 81 ? 6.34 -16.078 29.688 1 84.75 81 ILE B O 1
ATOM 6939 N N . SER B 1 82 ? 7.824 -16.922 28.234 1 83.44 82 SER B N 1
ATOM 6940 C CA . SER B 1 82 ? 8.867 -17.109 29.234 1 83.44 82 SER B CA 1
ATOM 6941 C C . SER B 1 82 ? 9.352 -15.766 29.781 1 83.44 82 SER B C 1
ATOM 6943 O O . SER B 1 82 ? 9.867 -15.703 30.906 1 83.44 82 SER B O 1
ATOM 6945 N N . GLU B 1 83 ? 9.219 -14.703 28.938 1 83.25 83 GLU B N 1
ATOM 6946 C CA . GLU B 1 83 ? 9.656 -13.375 29.344 1 83.25 83 GLU B CA 1
ATOM 6947 C C . GLU B 1 83 ? 8.742 -12.789 30.422 1 83.25 83 GLU B C 1
ATOM 6949 O O . GLU B 1 83 ? 9.141 -11.891 31.172 1 83.25 83 GLU B O 1
ATOM 6954 N N . ILE B 1 84 ? 7.578 -13.312 30.5 1 82.5 84 ILE B N 1
ATOM 6955 C CA . ILE B 1 84 ? 6.574 -12.719 31.375 1 82.5 84 ILE B CA 1
ATOM 6956 C C . ILE B 1 84 ? 6.398 -13.578 32.625 1 82.5 84 ILE B C 1
ATOM 6958 O O . ILE B 1 84 ? 6.316 -13.055 33.719 1 82.5 84 ILE B O 1
ATOM 6962 N N . ALA B 1 85 ? 6.273 -14.891 32.406 1 80.75 85 ALA B N 1
ATOM 6963 C CA . ALA B 1 85 ? 6.074 -15.781 33.531 1 80.75 85 ALA B CA 1
ATOM 6964 C C . ALA B 1 85 ? 6.676 -17.156 33.281 1 80.75 85 ALA B C 1
ATOM 6966 O O . ALA B 1 85 ? 6.84 -17.562 32.125 1 80.75 85 ALA B O 1
ATOM 6967 N N . ASP B 1 86 ? 7.023 -17.719 34.344 1 82.19 86 ASP B N 1
ATOM 6968 C CA . ASP B 1 86 ? 7.516 -19.094 34.281 1 82.19 86 ASP B CA 1
ATOM 6969 C C . ASP B 1 86 ? 6.359 -20.094 34.281 1 82.19 86 ASP B C 1
ATOM 6971 O O . ASP B 1 86 ? 5.832 -20.422 35.344 1 82.19 86 ASP B O 1
ATOM 6975 N N . ILE B 1 87 ? 6 -20.625 33.25 1 82.69 87 ILE B N 1
ATOM 6976 C CA . ILE B 1 87 ? 4.848 -21.516 33.125 1 82.69 87 ILE B CA 1
ATOM 6977 C C . ILE B 1 87 ? 5.262 -22.938 33.469 1 82.69 87 ILE B C 1
ATOM 6979 O O . ILE B 1 87 ? 4.41 -23.812 33.625 1 82.69 87 ILE B O 1
ATOM 6983 N N . THR B 1 88 ? 6.633 -23.156 33.594 1 82.38 88 THR B N 1
ATOM 6984 C CA . THR B 1 88 ? 7.133 -24.484 33.906 1 82.38 88 THR B CA 1
ATOM 6985 C C . THR B 1 88 ? 6.758 -24.875 35.344 1 82.38 88 THR B C 1
ATOM 6987 O O . THR B 1 88 ? 6.684 -26.062 35.688 1 82.38 88 THR B O 1
ATOM 6990 N N . ALA B 1 89 ? 6.633 -23.938 36.156 1 78.62 89 ALA B N 1
ATOM 6991 C CA . ALA B 1 89 ? 6.297 -24.188 37.562 1 78.62 89 ALA B CA 1
ATOM 6992 C C . ALA B 1 89 ? 4.836 -24.625 37.719 1 78.62 89 ALA B C 1
ATOM 6994 O O . ALA B 1 89 ? 4.434 -25.125 38.75 1 78.62 89 ALA B O 1
ATOM 6995 N N . GLY B 1 90 ? 4.062 -24.609 36.781 1 79 90 GLY B N 1
ATOM 6996 C CA . GLY B 1 90 ? 2.656 -24.984 36.844 1 79 90 GLY B CA 1
ATOM 6997 C C . GLY B 1 90 ? 1.797 -23.953 37.562 1 79 90 GLY B C 1
ATOM 6998 O O . GLY B 1 90 ? 2.312 -22.984 38.125 1 79 90 GLY B O 1
ATOM 6999 N N . GLY B 1 91 ? 0.423 -24.062 37.406 1 81.31 91 GLY B N 1
ATOM 7000 C CA . GLY B 1 91 ? -0.529 -23.219 38.125 1 81.31 91 GLY B CA 1
ATOM 7001 C C . GLY B 1 91 ? -0.847 -21.938 37.375 1 81.31 91 GLY B C 1
ATOM 7002 O O . GLY B 1 91 ? -1.458 -21.016 37.938 1 81.31 91 GLY B O 1
ATOM 7003 N N . CYS B 1 92 ? -0.398 -21.781 36.25 1 88.69 92 CYS B N 1
ATOM 7004 C CA . CYS B 1 92 ? -0.678 -20.594 35.438 1 88.69 92 CYS B CA 1
ATOM 7005 C C . CYS B 1 92 ? -1.958 -20.766 34.656 1 88.69 92 CYS B C 1
ATOM 7007 O O . CYS B 1 92 ? -2.316 -21.875 34.281 1 88.69 92 CYS B O 1
ATOM 7009 N N . SER B 1 93 ? -2.73 -19.688 34.594 1 91.56 93 SER B N 1
ATOM 7010 C CA . SER B 1 93 ? -3.928 -19.688 33.781 1 91.56 93 SER B CA 1
ATOM 7011 C C . SER B 1 93 ? -4.035 -18.406 32.938 1 91.56 93 SER B C 1
ATOM 7013 O O . SER B 1 93 ? -3.471 -17.375 33.312 1 91.56 93 SER B O 1
ATOM 7015 N N . LEU B 1 94 ? -4.684 -18.547 31.812 1 92.94 94 LEU B N 1
ATOM 7016 C CA . LEU B 1 94 ? -4.914 -17.406 30.922 1 92.94 94 LEU B CA 1
ATOM 7017 C C . LEU B 1 94 ? -6.383 -17.016 30.922 1 92.94 94 LEU B C 1
ATOM 7019 O O . LEU B 1 94 ? -7.266 -17.875 31.016 1 92.94 94 LEU B O 1
ATOM 7023 N N . GLU B 1 95 ? -6.609 -15.758 30.891 1 93.31 95 GLU B N 1
ATOM 7024 C CA . GLU B 1 95 ? -7.965 -15.227 30.812 1 93.31 95 GLU B CA 1
ATOM 7025 C C . GLU B 1 95 ? -8.125 -14.297 29.625 1 93.31 95 GLU B C 1
ATOM 7027 O O . GLU B 1 95 ? -7.309 -13.391 29.406 1 93.31 95 GLU B O 1
ATOM 7032 N N . MET B 1 96 ? -9.219 -14.531 28.844 1 93.19 96 MET B N 1
ATOM 7033 C CA . MET B 1 96 ? -9.57 -13.648 27.734 1 93.19 96 MET B CA 1
ATOM 7034 C C . MET B 1 96 ? -10.492 -12.531 28.203 1 93.19 96 MET B C 1
ATOM 7036 O O . MET B 1 96 ? -11.586 -12.789 28.719 1 93.19 96 MET B O 1
ATOM 7040 N N . VAL B 1 97 ? -10.031 -11.336 28.094 1 92 97 VAL B N 1
ATOM 7041 C CA . VAL B 1 97 ? -10.836 -10.172 28.453 1 92 97 VAL B CA 1
ATOM 7042 C C . VAL B 1 97 ? -11.141 -9.336 27.219 1 92 97 VAL B C 1
ATOM 7044 O O . VAL B 1 97 ? -10.25 -9.086 26.406 1 92 97 VAL B O 1
ATOM 7047 N N . ALA B 1 98 ? -12.375 -8.898 27.125 1 91.38 98 ALA B N 1
ATOM 7048 C CA . ALA B 1 98 ? -12.789 -8.133 25.953 1 91.38 98 ALA B CA 1
ATOM 7049 C C . ALA B 1 98 ? -11.992 -6.84 25.828 1 91.38 98 ALA B C 1
ATOM 7051 O O . ALA B 1 98 ? -11.812 -6.121 26.812 1 91.38 98 ALA B O 1
ATOM 7052 N N . ALA B 1 99 ? -11.453 -6.582 24.688 1 92 99 ALA B N 1
ATOM 7053 C CA . ALA B 1 99 ? -10.758 -5.332 24.391 1 92 99 ALA B CA 1
ATOM 7054 C C . ALA B 1 99 ? -11.656 -4.383 23.609 1 92 99 ALA B C 1
ATOM 7056 O O . ALA B 1 99 ? -12.758 -4.762 23.188 1 92 99 ALA B O 1
ATOM 7057 N N . THR B 1 100 ? -11.219 -3.184 23.5 1 93.19 100 THR B N 1
ATOM 7058 C CA . THR B 1 100 ? -11.992 -2.182 22.781 1 93.19 100 THR B CA 1
ATOM 7059 C C . THR B 1 100 ? -11.773 -2.305 21.281 1 93.19 100 THR B C 1
ATOM 7061 O O . THR B 1 100 ? -10.641 -2.479 20.828 1 93.19 100 THR B O 1
ATOM 7064 N N . TYR B 1 101 ? -12.883 -2.211 20.578 1 95.56 101 TYR B N 1
ATOM 7065 C CA . TYR B 1 101 ? -12.812 -2.271 19.109 1 95.56 101 TYR B CA 1
ATOM 7066 C C . TYR B 1 101 ? -12.398 -0.924 18.531 1 95.56 101 TYR B C 1
ATOM 7068 O O . TYR B 1 101 ? -12.672 0.124 19.125 1 95.56 101 TYR B O 1
ATOM 7076 N N . ASP B 1 102 ? -11.711 -0.962 17.516 1 93.75 102 ASP B N 1
ATOM 7077 C CA . ASP B 1 102 ? -11.5 0.183 16.625 1 93.75 102 ASP B CA 1
ATOM 7078 C C . ASP B 1 102 ? -12.055 -0.087 15.234 1 93.75 102 ASP B C 1
ATOM 7080 O O . ASP B 1 102 ? -12.68 -1.12 15 1 93.75 102 ASP B O 1
ATOM 7084 N N . GLU B 1 103 ? -11.891 0.86 14.336 1 92.5 103 GLU B N 1
ATOM 7085 C CA . GLU B 1 103 ? -12.477 0.73 13.008 1 92.5 103 GLU B CA 1
ATOM 7086 C C . GLU B 1 103 ? -11.883 -0.462 12.258 1 92.5 103 GLU B C 1
ATOM 7088 O O . GLU B 1 103 ? -12.57 -1.107 11.469 1 92.5 103 GLU B O 1
ATOM 7093 N N . ARG B 1 104 ? -10.695 -0.734 12.453 1 91.19 104 ARG B N 1
ATOM 7094 C CA . ARG B 1 104 ? -10.023 -1.837 11.773 1 91.19 104 ARG B CA 1
ATOM 7095 C C . ARG B 1 104 ? -10.414 -3.178 12.391 1 91.19 104 ARG B C 1
ATOM 7097 O O . ARG B 1 104 ? -10.805 -4.105 11.672 1 91.19 104 ARG B O 1
ATOM 7104 N N . SER B 1 105 ? -10.281 -3.295 13.648 1 93.38 105 SER B N 1
ATOM 7105 C CA . SER B 1 105 ? -10.516 -4.562 14.336 1 93.38 105 SER B CA 1
ATOM 7106 C C . SER B 1 105 ? -11.977 -5 14.195 1 93.38 105 SER B C 1
ATOM 7108 O O . SER B 1 105 ? -12.266 -6.191 14.117 1 93.38 105 SER B O 1
ATOM 7110 N N . ILE B 1 106 ? -12.883 -4.094 14.211 1 95.31 106 ILE B N 1
ATOM 7111 C CA . ILE B 1 106 ? -14.297 -4.461 14.125 1 95.31 106 ILE B CA 1
ATOM 7112 C C . ILE B 1 106 ? -14.609 -5.004 12.734 1 95.31 106 ILE B C 1
ATOM 7114 O O . ILE B 1 106 ? -15.445 -5.898 12.586 1 95.31 106 ILE B O 1
ATOM 7118 N N . ARG B 1 107 ? -14.055 -4.41 11.734 1 92.31 107 ARG B N 1
ATOM 7119 C CA . ARG B 1 107 ? -14.227 -4.91 10.375 1 92.31 107 ARG B CA 1
ATOM 7120 C C . ARG B 1 107 ? -13.586 -6.285 10.211 1 92.31 107 ARG B C 1
ATOM 7122 O O . ARG B 1 107 ? -14.133 -7.156 9.531 1 92.31 107 ARG B O 1
ATOM 7129 N N . SER B 1 108 ? -12.406 -6.445 10.797 1 91 108 SER B N 1
ATOM 7130 C CA . SER B 1 108 ? -11.781 -7.762 10.812 1 91 108 SER B CA 1
ATOM 7131 C C . SER B 1 108 ? -12.672 -8.789 11.508 1 91 108 SER B C 1
ATOM 7133 O O . SER B 1 108 ? -12.727 -9.945 11.094 1 91 108 SER B O 1
ATOM 7135 N N . HIS B 1 109 ? -13.242 -8.359 12.57 1 94.81 109 HIS B N 1
ATOM 7136 C CA . HIS B 1 109 ? -14.172 -9.219 13.297 1 94.81 109 HIS B CA 1
ATOM 7137 C C . HIS B 1 109 ? -15.336 -9.641 12.398 1 94.81 109 HIS B C 1
ATOM 7139 O O . HIS B 1 109 ? -15.703 -10.812 12.367 1 94.81 109 HIS B O 1
ATOM 7145 N N . LEU B 1 110 ? -15.898 -8.703 11.719 1 94 110 LEU B N 1
ATOM 7146 C CA . LEU B 1 110 ? -17 -8.992 10.797 1 94 110 LEU B CA 1
ATOM 7147 C C . LEU B 1 110 ? -16.562 -9.961 9.711 1 94 110 LEU B C 1
ATOM 7149 O O . LEU B 1 110 ? -17.297 -10.898 9.375 1 94 110 LEU B O 1
ATOM 7153 N N . ARG B 1 111 ? -15.43 -9.75 9.148 1 89.62 111 ARG B N 1
ATOM 7154 C CA . ARG B 1 111 ? -14.906 -10.633 8.117 1 89.62 111 ARG B CA 1
ATOM 7155 C C . ARG B 1 111 ? -14.719 -12.047 8.656 1 89.62 111 ARG B C 1
ATOM 7157 O O . ARG B 1 111 ? -15.039 -13.023 7.973 1 89.62 111 ARG B O 1
ATOM 7164 N N . ARG B 1 112 ? -14.188 -12.141 9.789 1 92.25 112 ARG B N 1
ATOM 7165 C CA . ARG B 1 112 ? -13.984 -13.438 10.422 1 92.25 112 ARG B CA 1
ATOM 7166 C C . ARG B 1 112 ? -15.312 -14.164 10.617 1 92.25 112 ARG B C 1
ATOM 7168 O O . ARG B 1 112 ? -15.406 -15.367 10.383 1 92.25 112 ARG B O 1
ATOM 7175 N N . VAL B 1 113 ? -16.281 -13.477 11.078 1 94.19 113 VAL B N 1
ATOM 7176 C CA . VAL B 1 113 ? -17.594 -14.062 11.297 1 94.19 113 VAL B CA 1
ATOM 7177 C C . VAL B 1 113 ? -18.156 -14.594 9.977 1 94.19 113 VAL B C 1
ATOM 7179 O O . VAL B 1 113 ? -18.656 -15.719 9.906 1 94.19 113 VAL B O 1
ATOM 7182 N N . ARG B 1 114 ? -18.031 -13.844 8.977 1 90.5 114 ARG B N 1
ATOM 7183 C CA . ARG B 1 114 ? -18.5 -14.266 7.66 1 90.5 114 ARG B CA 1
ATOM 7184 C C . ARG B 1 114 ? -17.719 -15.477 7.16 1 90.5 114 ARG B C 1
ATOM 7186 O O . ARG B 1 114 ? -18.312 -16.391 6.562 1 90.5 114 ARG B O 1
ATOM 7193 N N . GLU B 1 115 ? -16.484 -15.453 7.383 1 86.62 115 GLU B N 1
ATOM 7194 C CA . GLU B 1 115 ? -15.633 -16.578 6.992 1 86.62 115 GLU B CA 1
ATOM 7195 C C . GLU B 1 115 ? -16.031 -17.859 7.715 1 86.62 115 GLU B C 1
ATOM 7197 O O . GLU B 1 115 ? -16.031 -18.938 7.121 1 86.62 115 GLU B O 1
ATOM 7202 N N . LEU B 1 116 ? -16.328 -17.688 8.945 1 88.62 116 LEU B N 1
ATOM 7203 C CA . LEU B 1 116 ? -16.703 -18.844 9.75 1 88.62 116 LEU B CA 1
ATOM 7204 C C . LEU B 1 116 ? -18.031 -19.422 9.266 1 88.62 116 LEU B C 1
ATOM 7206 O O . LEU B 1 116 ? -18.25 -20.641 9.375 1 88.62 116 LEU B O 1
ATOM 7210 N N . LEU B 1 117 ? -18.828 -18.625 8.711 1 89.5 117 LEU B N 1
ATOM 7211 C CA . LEU B 1 117 ? -20.141 -19.062 8.25 1 89.5 117 LEU B CA 1
ATOM 7212 C C . LEU B 1 117 ? -20.047 -19.688 6.863 1 89.5 117 LEU B C 1
ATOM 7214 O O . LEU B 1 117 ? -20.969 -20.375 6.426 1 89.5 117 LEU B O 1
ATOM 7218 N N . SER B 1 118 ? -19.016 -19.328 6.199 1 78.69 118 SER B N 1
ATOM 7219 C CA . SER B 1 118 ? -18.812 -19.906 4.871 1 78.69 118 SER B CA 1
ATOM 7220 C C . SER B 1 118 ? -18.156 -21.281 4.961 1 78.69 118 SER B C 1
ATOM 7222 O O . SER B 1 118 ? -17.266 -21.5 5.781 1 78.69 118 SER B O 1
ATOM 7224 N N . LEU B 1 119 ? -18.922 -22.328 4.582 1 62.28 119 LEU B N 1
ATOM 7225 C CA . LEU B 1 119 ? -18.391 -23.688 4.617 1 62.28 119 LEU B CA 1
ATOM 7226 C C . LEU B 1 119 ? -17.328 -23.891 3.529 1 62.28 119 LEU B C 1
ATOM 7228 O O . LEU B 1 119 ? -16.828 -25 3.35 1 62.28 119 LEU B O 1
ATOM 7232 N N . SER B 1 120 ? -17.359 -22.938 2.621 1 55.94 120 SER B N 1
ATOM 7233 C CA . SER B 1 120 ? -16.391 -23.109 1.537 1 55.94 120 SER B CA 1
ATOM 7234 C C . SER B 1 120 ? -15.039 -23.578 2.068 1 55.94 120 SER B C 1
ATOM 7236 O O . SER B 1 120 ? -14.391 -22.859 2.836 1 55.94 120 SER B O 1
ATOM 7238 N N . SER B 1 121 ? -15.281 -24.703 2.771 1 52.47 121 SER B N 1
ATOM 7239 C CA . SER B 1 121 ? -14.102 -25.359 3.338 1 52.47 121 SER B CA 1
ATOM 7240 C C . SER B 1 121 ? -12.93 -25.328 2.361 1 52.47 121 SER B C 1
ATOM 7242 O O . SER B 1 121 ? -13.133 -25.234 1.148 1 52.47 121 SER B O 1
ATOM 7244 N N . LEU B 1 122 ? -11.82 -25.438 3.016 1 52.5 122 LEU B N 1
ATOM 7245 C CA . LEU B 1 122 ? -10.445 -25.641 2.572 1 52.5 122 LEU B CA 1
ATOM 7246 C C . LEU B 1 122 ? -10.359 -26.781 1.564 1 52.5 122 LEU B C 1
ATOM 7248 O O . LEU B 1 122 ? -11.234 -27.656 1.533 1 52.5 122 LEU B O 1
ATOM 7252 N N . HIS B 1 123 ? -9.328 -26.938 0.925 1 53.78 123 HIS B N 1
ATOM 7253 C CA . HIS B 1 123 ? -8.766 -27.719 -0.173 1 53.78 123 HIS B CA 1
ATOM 7254 C C . HIS B 1 123 ? -8.953 -29.203 0.063 1 53.78 123 HIS B C 1
ATOM 7256 O O . HIS B 1 123 ? -8.133 -29.844 0.737 1 53.78 123 HIS B O 1
ATOM 7262 N N . VAL B 1 124 ? -10.297 -29.688 0.082 1 58.72 124 VAL B N 1
ATOM 7263 C CA . VAL B 1 124 ? -10.32 -31.156 0.056 1 58.72 124 VAL B CA 1
ATOM 7264 C C . VAL B 1 124 ? -10 -31.641 -1.351 1 58.72 124 VAL B C 1
ATOM 7266 O O . VAL B 1 124 ? -10.609 -31.219 -2.326 1 58.72 124 VAL B O 1
ATOM 7269 N N . SER B 1 125 ? -8.938 -32.188 -1.431 1 63.78 125 SER B N 1
ATOM 7270 C CA . SER B 1 125 ? -8.586 -32.812 -2.713 1 63.78 125 SER B CA 1
ATOM 7271 C C . SER B 1 125 ? -9.711 -33.688 -3.227 1 63.78 125 SER B C 1
ATOM 7273 O O . SER B 1 125 ? -10.477 -34.25 -2.439 1 63.78 125 SER B O 1
ATOM 7275 N N . LEU B 1 126 ? -10.008 -33.656 -4.441 1 66.12 126 LEU B N 1
ATOM 7276 C CA . LEU B 1 126 ? -10.992 -34.5 -5.074 1 66.12 126 LEU B CA 1
ATOM 7277 C C . LEU B 1 126 ? -10.836 -35.938 -4.59 1 66.12 126 LEU B C 1
ATOM 7279 O O . LEU B 1 126 ? -11.828 -36.625 -4.32 1 66.12 126 LEU B O 1
ATOM 7283 N N . SER B 1 127 ? -9.516 -36.312 -4.484 1 65.06 127 SER B N 1
ATOM 7284 C CA . SER B 1 127 ? -9.242 -37.688 -4.055 1 65.06 127 SER B CA 1
ATOM 7285 C C . SER B 1 127 ? -9.758 -37.938 -2.643 1 65.06 127 SER B C 1
ATOM 7287 O O . SER B 1 127 ? -10.359 -38.969 -2.367 1 65.06 127 SER B O 1
ATOM 7289 N N . THR B 1 128 ? -9.578 -36.938 -1.881 1 66.81 128 THR B N 1
ATOM 7290 C CA . THR B 1 128 ? -10.016 -37.062 -0.499 1 66.81 128 THR B CA 1
ATOM 7291 C C . THR B 1 128 ? -11.539 -37.062 -0.413 1 66.81 128 THR B C 1
ATOM 7293 O O . THR B 1 128 ? -12.141 -37.812 0.344 1 66.81 128 THR B O 1
ATOM 7296 N N . SER B 1 129 ? -12.039 -36.25 -1.212 1 66.94 129 SER B N 1
ATOM 7297 C CA . SER B 1 129 ? -13.492 -36.125 -1.216 1 66.94 129 SER B CA 1
ATOM 7298 C C . SER B 1 129 ? -14.141 -37.438 -1.68 1 66.94 129 SER B C 1
ATOM 7300 O O . SER B 1 129 ? -15.125 -37.875 -1.095 1 66.94 129 SER B O 1
ATOM 7302 N N . LEU B 1 130 ? -13.539 -38.031 -2.689 1 67.38 130 LEU B N 1
ATOM 7303 C CA . LEU B 1 130 ? -14.062 -39.281 -3.229 1 67.38 130 LEU B CA 1
ATOM 7304 C C . LEU B 1 130 ? -13.859 -40.406 -2.238 1 67.38 130 LEU B C 1
ATOM 7306 O O . LEU B 1 130 ? -14.734 -41.281 -2.096 1 67.38 130 LEU B O 1
ATOM 7310 N N . ALA B 1 131 ? -12.734 -40.312 -1.624 1 66.88 131 ALA B N 1
ATOM 7311 C CA . ALA B 1 131 ? -12.445 -41.344 -0.623 1 66.88 131 ALA B CA 1
ATOM 7312 C C . ALA B 1 131 ? -13.438 -41.281 0.534 1 66.88 131 ALA B C 1
ATOM 7314 O O . ALA B 1 131 ? -13.93 -42.312 1.002 1 66.88 131 ALA B O 1
ATOM 7315 N N . LEU B 1 132 ? -13.719 -40.062 0.886 1 67.62 132 LEU B N 1
ATOM 7316 C CA . LEU B 1 132 ? -14.648 -39.875 1.992 1 67.62 132 LEU B CA 1
ATOM 7317 C C . LEU B 1 132 ? -16.047 -40.312 1.603 1 67.62 132 LEU B C 1
ATOM 7319 O O . LEU B 1 132 ? -16.766 -40.906 2.412 1 67.62 132 LEU B O 1
ATOM 7323 N N . GLN B 1 133 ? -16.375 -39.969 0.447 1 66.56 133 GLN B N 1
ATOM 7324 C CA . GLN B 1 133 ? -17.688 -40.375 -0.061 1 66.56 133 GLN B CA 1
ATOM 7325 C C . GLN B 1 133 ? -17.812 -41.906 -0.107 1 66.56 133 GLN B C 1
ATOM 7327 O O . GLN B 1 133 ? -18.859 -42.469 0.226 1 66.56 133 GLN B O 1
ATOM 7332 N N . GLN B 1 134 ? -16.703 -42.438 -0.484 1 64.62 134 GLN B N 1
ATOM 7333 C CA . GLN B 1 134 ? -16.688 -43.906 -0.573 1 64.62 134 GLN B CA 1
ATOM 7334 C C . GLN B 1 134 ? -16.766 -44.531 0.812 1 64.62 134 GLN B C 1
ATOM 7336 O O . GLN B 1 134 ? -17.469 -45.531 1.004 1 64.62 134 GLN B O 1
ATOM 7341 N N . GLU B 1 135 ? -16.047 -43.938 1.612 1 66.25 135 GLU B N 1
ATOM 7342 C CA . GLU B 1 135 ? -16.047 -44.438 2.979 1 66.25 135 GLU B CA 1
ATOM 7343 C C . GLU B 1 135 ? -17.438 -44.344 3.602 1 66.25 135 GLU B C 1
ATOM 7345 O O . GLU B 1 135 ? -17.891 -45.25 4.281 1 66.25 135 GLU B O 1
ATOM 7350 N N . SER B 1 136 ? -18.016 -43.219 3.318 1 65.5 136 SER B N 1
ATOM 7351 C CA . SER B 1 136 ? -19.359 -43 3.859 1 65.5 136 SER B CA 1
ATOM 7352 C C . SER B 1 136 ? -20.359 -43.969 3.246 1 65.5 136 SER B C 1
ATOM 7354 O O . SER B 1 136 ? -21.234 -44.5 3.941 1 65.5 136 SER B O 1
ATOM 7356 N N . ALA B 1 137 ? -20.188 -44.156 2.023 1 63.72 137 ALA B N 1
ATOM 7357 C CA . ALA B 1 137 ? -21.062 -45.094 1.329 1 63.72 137 ALA B CA 1
ATOM 7358 C C . ALA B 1 137 ? -20.859 -46.531 1.841 1 63.72 137 ALA B C 1
ATOM 7360 O O . ALA B 1 137 ? -21.812 -47.281 2.012 1 63.72 137 ALA B O 1
ATOM 7361 N N . GLN B 1 138 ? -19.641 -46.781 2.076 1 62.59 138 GLN B N 1
ATOM 7362 C CA . GLN B 1 138 ? -19.328 -48.125 2.592 1 62.59 138 GLN B CA 1
ATOM 7363 C C . GLN B 1 138 ? -19.875 -48.312 4 1 62.59 138 GLN B C 1
ATOM 7365 O O . GLN B 1 138 ? -20.359 -49.406 4.344 1 62.59 138 GLN B O 1
ATOM 7370 N N . ALA B 1 139 ? -19.719 -47.281 4.66 1 62.59 139 ALA B N 1
ATOM 7371 C CA . ALA B 1 139 ? -20.219 -47.344 6.031 1 62.59 139 ALA B CA 1
ATOM 7372 C C . ALA B 1 139 ? -21.734 -47.562 6.051 1 62.59 139 ALA B C 1
ATOM 7374 O O . ALA B 1 139 ? -22.25 -48.344 6.848 1 62.59 139 ALA B O 1
ATOM 7375 N N . LYS B 1 140 ? -22.375 -46.938 5.242 1 62.47 140 LYS B N 1
ATOM 7376 C CA . LYS B 1 140 ? -23.828 -47.094 5.152 1 62.47 140 LYS B CA 1
ATOM 7377 C C . LYS B 1 140 ? -24.188 -48.5 4.68 1 62.47 140 LYS B C 1
ATOM 7379 O O . LYS B 1 140 ? -25.156 -49.094 5.164 1 62.47 140 LYS B O 1
ATOM 7384 N N . ASN B 1 141 ? -23.422 -48.969 3.818 1 58.47 141 ASN B N 1
ATOM 7385 C CA . ASN B 1 141 ? -23.672 -50.281 3.295 1 58.47 141 ASN B CA 1
ATOM 7386 C C . ASN B 1 141 ? -23.297 -51.375 4.312 1 58.47 141 ASN B C 1
ATOM 7388 O O . ASN B 1 141 ? -23.938 -52.406 4.371 1 58.47 141 ASN B O 1
ATOM 7392 N N . ALA B 1 142 ? -22.281 -51.156 4.992 1 59.81 142 ALA B N 1
ATOM 7393 C CA . ALA B 1 142 ? -21.906 -52.125 6.039 1 59.81 142 ALA B CA 1
ATOM 7394 C C . ALA B 1 142 ? -23 -52.25 7.09 1 59.81 142 ALA B C 1
ATOM 7396 O O . ALA B 1 142 ? -23.281 -53.344 7.578 1 59.81 142 ALA B O 1
ATOM 7397 N N . ASP B 1 143 ? -23.531 -51.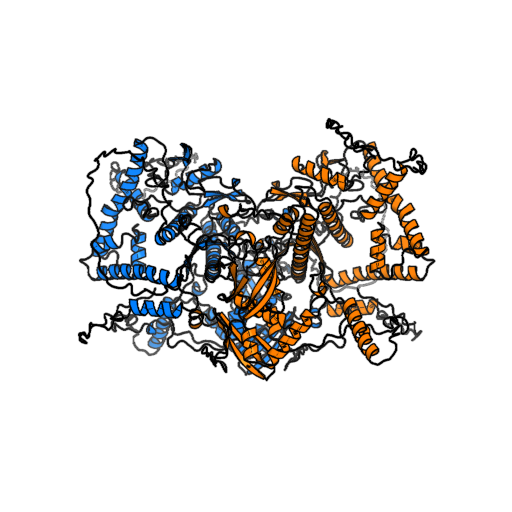156 7.457 1 55.56 143 ASP B N 1
ATOM 7398 C CA . ASP B 1 143 ? -24.609 -51.25 8.438 1 55.56 143 ASP B CA 1
ATOM 7399 C C . ASP B 1 143 ? -25.812 -51.969 7.867 1 55.56 143 ASP B C 1
ATOM 7401 O O . ASP B 1 143 ? -26.594 -52.562 8.617 1 55.56 143 ASP B O 1
ATOM 7405 N N . ALA B 1 144 ? -26.094 -51.969 6.637 1 54.91 144 ALA B N 1
ATOM 7406 C CA . ALA B 1 144 ? -27.25 -52.656 6.059 1 54.91 144 ALA B CA 1
ATOM 7407 C C . ALA B 1 144 ? -26.938 -54.125 5.758 1 54.91 144 ALA B C 1
ATOM 7409 O O . ALA B 1 144 ? -27.719 -54.812 5.102 1 54.91 144 ALA B O 1
ATOM 7410 N N . GLY B 1 145 ? -25.969 -54.844 6.422 1 50.78 145 GLY B N 1
ATOM 7411 C CA . GLY B 1 145 ? -25.672 -56.281 6.332 1 50.78 145 GLY B CA 1
ATOM 7412 C C . GLY B 1 145 ? -25 -56.656 5.027 1 50.78 145 GLY B C 1
ATOM 7413 O O . GLY B 1 145 ? -24.734 -57.844 4.789 1 50.78 145 GLY B O 1
ATOM 7414 N N . LYS B 1 146 ? -25.172 -56.062 3.953 1 46.72 146 LYS B N 1
ATOM 7415 C CA . LYS B 1 146 ? -24.609 -56.438 2.666 1 46.72 146 LYS B CA 1
ATOM 7416 C C . LYS B 1 146 ? -23.078 -56.312 2.68 1 46.72 146 LYS B C 1
ATOM 7418 O O . LYS B 1 146 ? -22.531 -55.438 3.334 1 46.72 146 LYS B O 1
ATOM 7423 N N . THR B 1 147 ? -22.422 -57.562 2.695 1 43.16 147 THR B N 1
ATOM 7424 C CA . THR B 1 147 ? -20.969 -57.688 2.51 1 43.16 147 THR B CA 1
ATOM 7425 C C . THR B 1 147 ? -20.453 -56.562 1.6 1 43.16 147 THR B C 1
ATOM 7427 O O . THR B 1 147 ? -20.969 -56.375 0.492 1 43.16 147 THR B O 1
ATOM 7430 N N . ALA B 1 148 ? -19.906 -55.594 2.068 1 41.78 148 ALA B N 1
ATOM 7431 C CA . ALA B 1 148 ? -19.203 -54.469 1.47 1 41.78 148 ALA B CA 1
ATOM 7432 C C . ALA B 1 148 ? -18.219 -54.938 0.406 1 41.78 148 ALA B C 1
ATOM 7434 O O . ALA B 1 148 ? -17.031 -55.094 0.683 1 41.78 148 ALA B O 1
ATOM 7435 N N . HIS B 1 149 ? -18.281 -56.25 -0.003 1 38.72 149 HIS B N 1
ATOM 7436 C CA . HIS B 1 149 ? -17.344 -56.438 -1.104 1 38.72 149 HIS B CA 1
ATOM 7437 C C . HIS B 1 149 ? -17.422 -55.281 -2.094 1 38.72 149 HIS B C 1
ATOM 7439 O O . HIS B 1 149 ? -18.016 -55.438 -3.166 1 38.72 149 HIS B O 1
ATOM 7445 N N . GLN B 1 150 ? -17.984 -54.25 -1.755 1 38.81 150 GLN B N 1
ATOM 7446 C CA . GLN B 1 150 ? -17.828 -53.25 -2.791 1 38.81 150 GLN B CA 1
ATOM 7447 C C . GLN B 1 150 ? -16.391 -53.188 -3.291 1 38.81 150 GLN B C 1
ATOM 7449 O O . GLN B 1 150 ? -15.484 -52.812 -2.547 1 38.81 150 GLN B O 1
ATOM 7454 N N . GLU B 1 151 ? -15.867 -54.281 -3.848 1 36.66 151 GLU B N 1
ATOM 7455 C CA . GLU B 1 151 ? -14.703 -54.031 -4.707 1 36.66 151 GLU B CA 1
ATOM 7456 C C . GLU B 1 151 ? -14.539 -52.562 -5.031 1 36.66 151 GLU B C 1
ATOM 7458 O O . GLU B 1 151 ? -15.531 -51.844 -5.137 1 36.66 151 GLU B O 1
ATOM 7463 N N . LEU B 1 152 ? -13.562 -51.812 -4.41 1 40.94 152 LEU B N 1
ATOM 7464 C CA . LEU B 1 152 ? -13.125 -50.656 -5.18 1 40.94 152 LEU B CA 1
ATOM 7465 C C . LEU B 1 152 ? -13.602 -50.75 -6.625 1 40.94 152 LEU B C 1
ATOM 7467 O O . LEU B 1 152 ? -12.906 -51.312 -7.469 1 40.94 152 LEU B O 1
ATOM 7471 N N . ASP B 1 153 ? -14.562 -51.625 -6.969 1 39.81 153 ASP B N 1
ATOM 7472 C CA . ASP B 1 153 ? -14.938 -51.594 -8.383 1 39.81 153 ASP B CA 1
ATOM 7473 C C . ASP B 1 153 ? -14.555 -50.25 -9 1 39.81 153 ASP B C 1
ATOM 7475 O O . ASP B 1 153 ? -14.688 -49.188 -8.359 1 39.81 153 ASP B O 1
ATOM 7479 N N . GLY B 1 154 ? -13.5 -50.188 -9.852 1 41.38 154 GLY B N 1
ATOM 7480 C CA . GLY B 1 154 ? -13.07 -49 -10.578 1 41.38 154 GLY B CA 1
ATOM 7481 C C . GLY B 1 154 ? -14.086 -47.875 -10.539 1 41.38 154 GLY B C 1
ATOM 7482 O O . GLY B 1 154 ? -15.25 -48.094 -10.227 1 41.38 154 GLY B O 1
ATOM 7483 N N . LEU B 1 155 ? -13.883 -46.812 -9.719 1 45.97 155 LEU B N 1
ATOM 7484 C CA . LEU B 1 155 ? -14.742 -45.656 -9.883 1 45.97 155 LEU B CA 1
ATOM 7485 C C . LEU B 1 155 ? -15.602 -45.781 -11.133 1 45.97 155 LEU B C 1
ATOM 7487 O O . LEU B 1 155 ? -16.125 -44.781 -11.641 1 45.97 155 LEU B O 1
ATOM 7491 N N . ASN B 1 156 ? -15.945 -47.375 -11.445 1 46.31 156 ASN B N 1
ATOM 7492 C CA . ASN B 1 156 ? -16.703 -47.688 -12.648 1 46.31 156 ASN B CA 1
ATOM 7493 C C . ASN B 1 156 ? -16.094 -47.031 -13.883 1 46.31 156 ASN B C 1
ATOM 7495 O O . ASN B 1 156 ? -16.797 -46.75 -14.852 1 46.31 156 ASN B O 1
ATOM 7499 N N . PHE B 1 157 ? -14.945 -46.375 -13.695 1 47.66 157 PHE B N 1
ATOM 7500 C CA . PHE B 1 157 ? -14.281 -45.75 -14.82 1 47.66 157 PHE B CA 1
ATOM 7501 C C . PHE B 1 157 ? -13.969 -46.75 -15.922 1 47.66 157 PHE B C 1
ATOM 7503 O O . PHE B 1 157 ? -13.836 -46.375 -17.094 1 47.66 157 PHE B O 1
ATOM 7510 N N . MET B 1 158 ? -13.719 -48.062 -15.578 1 46 158 MET B N 1
ATOM 7511 C CA . MET B 1 158 ? -13.188 -48.969 -16.578 1 46 158 MET B CA 1
ATOM 7512 C C . MET B 1 158 ? -14.289 -49.469 -17.516 1 46 158 MET B C 1
ATOM 7514 O O . MET B 1 158 ? -14.023 -49.875 -18.641 1 46 158 MET B O 1
ATOM 7518 N N . GLU B 1 159 ? -15.367 -50.031 -17.016 1 44.22 159 GLU B N 1
ATOM 7519 C CA . GLU B 1 159 ? -16.266 -50.688 -17.953 1 44.22 159 GLU B CA 1
ATOM 7520 C C . GLU B 1 159 ? -16.906 -49.688 -18.906 1 44.22 159 GLU B C 1
ATOM 7522 O O . GLU B 1 159 ? -17.125 -49.969 -20.094 1 44.22 159 GLU B O 1
ATOM 7527 N N . ASP B 1 160 ? -17.781 -48.781 -18.422 1 43.97 160 ASP B N 1
ATOM 7528 C CA . ASP B 1 160 ? -18.484 -47.875 -19.297 1 43.97 160 ASP B CA 1
ATOM 7529 C C . ASP B 1 160 ? -17.578 -46.719 -19.75 1 43.97 160 ASP B C 1
ATOM 7531 O O . ASP B 1 160 ? -17.109 -45.938 -18.922 1 43.97 160 ASP B O 1
ATOM 7535 N N . THR B 1 161 ? -16.875 -46.938 -20.875 1 46.62 161 THR B N 1
ATOM 7536 C CA . THR B 1 161 ? -16 -46 -21.562 1 46.62 161 THR B CA 1
ATOM 7537 C C . THR B 1 161 ? -16.453 -44.562 -21.328 1 46.62 161 THR B C 1
ATOM 7539 O O . THR B 1 161 ? -15.633 -43.656 -21.312 1 46.62 161 THR B O 1
ATOM 7542 N N . THR B 1 162 ? -17.781 -44.25 -21.766 1 45.19 162 THR B N 1
ATOM 7543 C CA . THR B 1 162 ? -18.281 -42.906 -21.609 1 45.19 162 THR B CA 1
ATOM 7544 C C . THR B 1 162 ? -18.5 -42.562 -20.141 1 45.19 162 THR B C 1
ATOM 7546 O O . THR B 1 162 ? -19.625 -42.531 -19.656 1 45.19 162 THR B O 1
ATOM 7549 N N . VAL B 1 163 ? -18.156 -43.281 -19.219 1 49.78 163 VAL B N 1
ATOM 7550 C CA . VAL B 1 163 ? -18.344 -43.031 -17.797 1 49.78 163 VAL B CA 1
ATOM 7551 C C . VAL B 1 163 ? -18.109 -41.531 -17.5 1 49.78 163 VAL B C 1
ATOM 7553 O O . VAL B 1 163 ? -17.016 -41.031 -17.75 1 49.78 163 VAL B O 1
ATOM 7556 N N . ALA B 1 164 ? -19.219 -40.75 -17.484 1 56.66 164 ALA B N 1
ATOM 7557 C CA . ALA B 1 164 ? -19.562 -39.312 -17.516 1 56.66 164 ALA B CA 1
ATOM 7558 C C . ALA B 1 164 ? -18.75 -38.531 -16.484 1 56.66 164 ALA B C 1
ATOM 7560 O O . ALA B 1 164 ? -18.625 -38.969 -15.328 1 56.66 164 ALA B O 1
ATOM 7561 N N . LEU B 1 165 ? -17.672 -37.781 -16.969 1 66.12 165 LEU B N 1
ATOM 7562 C CA . LEU B 1 165 ? -16.969 -36.75 -16.234 1 66.12 165 LEU B CA 1
ATOM 7563 C C . LEU B 1 165 ? -17.828 -36.219 -15.094 1 66.12 165 LEU B C 1
ATOM 7565 O O . LEU B 1 165 ? -17.312 -35.75 -14.07 1 66.12 165 LEU B O 1
ATOM 7569 N N . THR B 1 166 ? -19.062 -36.5 -15.242 1 69.56 166 THR B N 1
ATOM 7570 C CA . THR B 1 166 ? -20 -35.969 -14.25 1 69.56 166 THR B CA 1
ATOM 7571 C C . THR B 1 166 ? -19.859 -36.719 -12.922 1 69.56 166 THR B C 1
ATOM 7573 O O . THR B 1 166 ? -20.109 -36.156 -11.859 1 69.56 166 THR B O 1
ATOM 7576 N N . ASN B 1 167 ? -19.469 -37.938 -13.094 1 66.25 167 ASN B N 1
ATOM 7577 C CA . ASN B 1 167 ? -19.344 -38.75 -11.883 1 66.25 167 ASN B CA 1
ATOM 7578 C C . ASN B 1 167 ? -18.125 -38.344 -11.062 1 66.25 167 ASN B C 1
ATOM 7580 O O . ASN B 1 167 ? -18.016 -38.688 -9.883 1 66.25 167 ASN B O 1
ATOM 7584 N N . LEU B 1 168 ? -17.328 -37.594 -11.758 1 69.94 168 LEU B N 1
ATOM 7585 C CA . LEU B 1 168 ? -16.109 -37.156 -11.07 1 69.94 168 LEU B CA 1
ATOM 7586 C C . LEU B 1 168 ? -16.375 -35.875 -10.297 1 69.94 168 LEU B C 1
ATOM 7588 O O . LEU B 1 168 ? -15.516 -35.406 -9.539 1 69.94 168 LEU B O 1
ATOM 7592 N N . LEU B 1 169 ? -17.516 -35.375 -10.477 1 69.88 169 LEU B N 1
ATOM 7593 C CA . LEU B 1 169 ? -17.859 -34.156 -9.734 1 69.88 169 LEU B CA 1
ATOM 7594 C C . LEU B 1 169 ? -18.266 -34.5 -8.305 1 69.88 169 LEU B C 1
ATOM 7596 O O . LEU B 1 169 ? -19.172 -35.312 -8.094 1 69.88 169 LEU B O 1
ATOM 7600 N N . ALA B 1 170 ? -17.312 -34.156 -7.395 1 62.62 170 ALA B N 1
ATOM 7601 C CA . ALA B 1 170 ? -17.656 -34.375 -5.992 1 62.62 170 ALA B CA 1
ATOM 7602 C C . ALA B 1 170 ? -18.922 -33.594 -5.617 1 62.62 170 ALA B C 1
ATOM 7604 O O . ALA B 1 170 ? -19.156 -32.5 -6.109 1 62.62 170 ALA B O 1
ATOM 7605 N N . SER B 1 171 ? -19.891 -34.344 -5.098 1 61.34 171 SER B N 1
ATOM 7606 C CA . SER B 1 171 ? -21.125 -33.719 -4.648 1 61.34 171 SER B CA 1
ATOM 7607 C C . SER B 1 171 ? -20.844 -32.594 -3.652 1 61.34 171 SER B C 1
ATOM 7609 O O . SER B 1 171 ? -19.969 -32.75 -2.785 1 61.34 171 SER B O 1
ATOM 7611 N N . ALA B 1 172 ? -21.25 -31.344 -3.977 1 60 172 ALA B N 1
ATOM 7612 C CA . ALA B 1 172 ? -21.109 -30.219 -3.049 1 60 172 ALA B CA 1
ATOM 7613 C C . ALA B 1 172 ? -21.672 -30.578 -1.673 1 60 172 ALA B C 1
ATOM 7615 O O . ALA B 1 172 ? -22.766 -31.141 -1.565 1 60 172 ALA B O 1
ATOM 7616 N N . PRO B 1 173 ? -20.75 -30.594 -0.638 1 60.97 173 PRO B N 1
ATOM 7617 C CA . PRO B 1 173 ? -21.297 -30.875 0.688 1 60.97 173 PRO B CA 1
ATOM 7618 C C . PRO B 1 173 ? -22.547 -30.047 0.984 1 60.97 173 PRO B C 1
ATOM 7620 O O . PRO B 1 173 ? -22.703 -28.938 0.451 1 60.97 173 PRO B O 1
ATOM 7623 N N . ALA B 1 174 ? -23.5 -30.672 1.676 1 65 174 ALA B N 1
ATOM 7624 C CA . ALA B 1 174 ? -24.719 -29.984 2.078 1 65 174 ALA B CA 1
ATOM 7625 C C . ALA B 1 174 ? -24.406 -28.656 2.775 1 65 174 ALA B C 1
ATOM 7627 O O . ALA B 1 174 ? -23.562 -28.609 3.678 1 65 174 ALA B O 1
ATOM 7628 N N . GLU B 1 175 ? -24.875 -27.547 2.246 1 74.38 175 GLU B N 1
ATOM 7629 C CA . GLU B 1 175 ? -24.641 -26.219 2.803 1 74.38 175 GLU B CA 1
ATOM 7630 C C . GLU B 1 175 ? -25.422 -26.016 4.102 1 74.38 175 GLU B C 1
ATOM 7632 O O . GLU B 1 175 ? -26.562 -26.469 4.219 1 74.38 175 GLU B O 1
ATOM 7637 N N . ILE B 1 176 ? -24.781 -25.703 5.234 1 85.75 176 ILE B N 1
ATOM 7638 C CA . ILE B 1 176 ? -25.422 -25.312 6.488 1 85.75 176 ILE B CA 1
ATOM 7639 C C . ILE B 1 176 ? -25.641 -23.812 6.5 1 85.75 176 ILE B C 1
ATOM 7641 O O . ILE B 1 176 ? -24.688 -23.031 6.484 1 85.75 176 ILE B O 1
ATOM 7645 N N . LYS B 1 177 ? -26.859 -23.453 6.383 1 88.88 177 LYS B N 1
ATOM 7646 C CA . LYS B 1 177 ? -27.188 -22.031 6.422 1 88.88 177 LYS B CA 1
ATOM 7647 C C . LYS B 1 177 ? -27.531 -21.594 7.836 1 88.88 177 LYS B C 1
ATOM 7649 O O . LYS B 1 177 ? -28.406 -22.188 8.484 1 88.88 177 LYS B O 1
ATOM 7654 N N . CYS B 1 178 ? -26.812 -20.578 8.383 1 92.81 178 CYS B N 1
ATOM 7655 C CA . CYS B 1 178 ? -27.031 -20.078 9.734 1 92.81 178 CYS B CA 1
ATOM 7656 C C . CYS B 1 178 ? -27.781 -18.75 9.703 1 92.81 178 CYS B C 1
ATOM 7658 O O . CYS B 1 178 ? -28.438 -18.391 10.68 1 92.81 178 CYS B O 1
ATOM 7660 N N . VAL B 1 179 ? -27.578 -18.031 8.734 1 94.56 179 VAL B N 1
ATOM 7661 C CA . VAL B 1 179 ? -28.141 -16.688 8.586 1 94.56 179 VAL B CA 1
ATOM 7662 C C . VAL B 1 179 ? -28.453 -16.422 7.113 1 94.56 179 VAL B C 1
ATOM 7664 O O . VAL B 1 179 ? -27.875 -17.047 6.223 1 94.56 179 VAL B O 1
ATOM 7667 N N . ASP B 1 180 ? -29.469 -15.656 6.973 1 92.94 180 ASP B N 1
ATOM 7668 C CA . ASP B 1 180 ? -29.828 -15.344 5.59 1 92.94 180 ASP B CA 1
ATOM 7669 C C . ASP B 1 180 ? -28.828 -14.367 4.977 1 92.94 180 ASP B C 1
ATOM 7671 O O . ASP B 1 180 ? -28.344 -14.586 3.865 1 92.94 180 ASP B O 1
ATOM 7675 N N . SER B 1 181 ? -28.625 -13.273 5.746 1 92.5 181 SER B N 1
ATOM 7676 C CA . SER B 1 181 ? -27.656 -12.32 5.215 1 92.5 181 SER B CA 1
ATOM 7677 C C . SER B 1 181 ? -27.047 -11.469 6.328 1 92.5 181 SER B C 1
ATOM 7679 O O . SER B 1 181 ? -27.703 -11.172 7.324 1 92.5 181 SER B O 1
ATOM 7681 N N . ILE B 1 182 ? -25.75 -11.195 6.219 1 95.06 182 ILE B N 1
ATOM 7682 C CA . ILE B 1 182 ? -25 -10.234 7.02 1 95.06 182 ILE B CA 1
ATOM 7683 C C . ILE B 1 182 ? -24.281 -9.25 6.102 1 95.06 182 ILE B C 1
ATOM 7685 O O . ILE B 1 182 ? -23.328 -9.609 5.414 1 95.06 182 ILE B O 1
ATOM 7689 N N . VAL B 1 183 ? -24.781 -7.977 6.109 1 93.44 183 VAL B N 1
ATOM 7690 C CA . VAL B 1 183 ? -24.234 -7.047 5.125 1 93.44 183 VAL B CA 1
ATOM 7691 C C . VAL B 1 183 ? -23.891 -5.727 5.805 1 93.44 183 VAL B C 1
ATOM 7693 O O . VAL B 1 183 ? -24.453 -5.387 6.852 1 93.44 183 VAL B O 1
ATOM 7696 N N . PHE B 1 184 ? -22.906 -5.047 5.219 1 93.62 184 PHE B N 1
ATOM 7697 C CA . PHE B 1 184 ? -22.578 -3.678 5.598 1 93.62 184 PHE B CA 1
ATOM 7698 C C . PHE B 1 184 ? -23.766 -2.756 5.379 1 93.62 184 PHE B C 1
ATOM 7700 O O . PHE B 1 184 ? -24.281 -2.643 4.262 1 93.62 184 PHE B O 1
ATOM 7707 N N . SER B 1 185 ? -24.25 -2.096 6.414 1 95.75 185 SER B N 1
ATOM 7708 C CA . SER B 1 185 ? -25.484 -1.323 6.355 1 95.75 185 SER B CA 1
ATOM 7709 C C . SER B 1 185 ? -25.312 -0.074 5.496 1 95.75 185 SER B C 1
ATOM 7711 O O . SER B 1 185 ? -24.234 0.515 5.457 1 95.75 185 SER B O 1
ATOM 7713 N N . SER B 1 186 ? -26.391 0.353 4.898 1 94.12 186 SER B N 1
ATOM 7714 C CA . SER B 1 186 ? -26.391 1.57 4.094 1 94.12 186 SER B CA 1
ATOM 7715 C C . SER B 1 186 ? -26.391 2.814 4.977 1 94.12 186 SER B C 1
ATOM 7717 O O . SER B 1 186 ? -26.328 3.938 4.473 1 94.12 186 SER B O 1
ATOM 7719 N N . PHE B 1 187 ? -26.375 2.643 6.266 1 96.81 187 PHE B N 1
ATOM 7720 C CA . PHE B 1 187 ? -26.266 3.744 7.211 1 96.81 187 PHE B CA 1
ATOM 7721 C C . PHE B 1 187 ? -24.797 4.148 7.395 1 96.81 187 PHE B C 1
ATOM 7723 O O . PHE B 1 187 ? -24.516 5.195 7.973 1 96.81 187 PHE B O 1
ATOM 7730 N N . ASN B 1 188 ? -23.984 3.293 6.84 1 95.31 188 ASN B N 1
ATOM 7731 C CA . ASN B 1 188 ? -22.562 3.588 7.008 1 95.31 188 ASN B CA 1
ATOM 7732 C C . ASN B 1 188 ? -22.094 4.688 6.059 1 95.31 188 ASN B C 1
ATOM 7734 O O . ASN B 1 188 ? -22.625 4.816 4.949 1 95.31 188 ASN B O 1
ATOM 7738 N N . PRO B 1 189 ? -21.062 5.453 6.566 1 94.69 189 PRO B N 1
ATOM 7739 C CA . PRO B 1 189 ? -20.406 5.418 7.871 1 94.69 189 PRO B CA 1
ATOM 7740 C C . PRO B 1 189 ? -21.234 6.078 8.969 1 94.69 189 PRO B C 1
ATOM 7742 O O . PRO B 1 189 ? -22.125 6.879 8.68 1 94.69 189 PRO B O 1
ATOM 7745 N N . PRO B 1 190 ? -20.984 5.648 10.188 1 96.19 190 PRO B N 1
ATOM 7746 C CA . PRO B 1 190 ? -21.703 6.332 11.266 1 96.19 190 PRO B CA 1
ATOM 7747 C C . PRO B 1 190 ? -21.516 7.848 11.227 1 96.19 190 PRO B C 1
ATOM 7749 O O . PRO B 1 190 ? -20.422 8.336 10.93 1 96.19 190 PRO B O 1
ATOM 7752 N N . PRO B 1 191 ? -22.625 8.523 11.383 1 95.06 191 PRO B N 1
ATOM 7753 C CA . PRO B 1 191 ? -22.5 9.984 11.406 1 95.06 191 PRO B CA 1
ATOM 7754 C C . PRO B 1 191 ? -21.594 10.477 12.523 1 95.06 191 PRO B C 1
ATOM 7756 O O . PRO B 1 191 ? -21.406 9.789 13.523 1 95.06 191 PRO B O 1
ATOM 7759 N N . SER B 1 192 ? -21.094 11.664 12.477 1 91.12 192 SER B N 1
ATOM 7760 C CA . SER B 1 192 ? -20.062 12.203 13.352 1 91.12 192 SER B CA 1
ATOM 7761 C C . SER B 1 192 ? -20.516 12.227 14.805 1 91.12 192 SER B C 1
ATOM 7763 O O . SER B 1 192 ? -19.75 11.922 15.719 1 91.12 192 SER B O 1
ATOM 7765 N N . TYR B 1 193 ? -21.766 12.594 15.023 1 91.19 193 TYR B N 1
ATOM 7766 C CA . TYR B 1 193 ? -22.25 12.719 16.391 1 91.19 193 TYR B CA 1
ATOM 7767 C C . TYR B 1 193 ? -22.359 11.352 17.062 1 91.19 193 TYR B C 1
ATOM 7769 O O . TYR B 1 193 ? -22.297 11.242 18.297 1 91.19 193 TYR B O 1
ATOM 7777 N N . ARG B 1 194 ? -22.516 10.297 16.25 1 95.31 194 ARG B N 1
ATOM 7778 C CA . ARG B 1 194 ? -22.562 8.953 16.812 1 95.31 194 ARG B CA 1
ATOM 7779 C C . ARG B 1 194 ? -21.172 8.352 16.938 1 95.31 194 ARG B C 1
ATOM 7781 O O . ARG B 1 194 ? -20.906 7.562 17.844 1 95.31 194 ARG B O 1
ATOM 7788 N N . ARG B 1 195 ? -20.312 8.758 16.062 1 94.44 195 ARG B N 1
ATOM 7789 C CA . ARG B 1 195 ? -18.922 8.328 16.172 1 94.44 195 ARG B CA 1
ATOM 7790 C C . ARG B 1 195 ? -18.297 8.789 17.484 1 94.44 195 ARG B C 1
ATOM 7792 O O . ARG B 1 195 ? -17.5 8.07 18.078 1 94.44 195 ARG B O 1
ATOM 7799 N N . LEU B 1 196 ? -18.703 9.945 17.906 1 94.12 196 LEU B N 1
ATOM 7800 C CA . LEU B 1 196 ? -18.188 10.5 19.141 1 94.12 196 LEU B CA 1
ATOM 7801 C C . LEU B 1 196 ? -18.688 9.711 20.359 1 94.12 196 LEU B C 1
ATOM 7803 O O . LEU B 1 196 ? -18.156 9.844 21.453 1 94.12 196 LEU B O 1
ATOM 7807 N N . HIS B 1 197 ? -19.734 8.867 20.062 1 94.31 197 HIS B N 1
ATOM 7808 C CA . HIS B 1 197 ? -20.25 8.016 21.125 1 94.31 197 HIS B CA 1
ATOM 7809 C C . HIS B 1 197 ? -19.703 6.594 21 1 94.31 197 HIS B C 1
ATOM 7811 O O . HIS B 1 197 ? -20.109 5.707 21.766 1 94.31 197 HIS B O 1
ATOM 7817 N N . GLY B 1 198 ? -18.906 6.402 20.031 1 94.69 198 GLY B N 1
ATOM 7818 C CA . GLY B 1 198 ? -18.203 5.129 19.969 1 94.69 198 GLY B CA 1
ATOM 7819 C C . GLY B 1 198 ? -18.719 4.215 18.875 1 94.69 198 GLY B C 1
ATOM 7820 O O . GLY B 1 198 ? -18.25 3.09 18.719 1 94.69 198 GLY B O 1
ATOM 7821 N N . ASP B 1 199 ? -19.734 4.621 18.047 1 97.19 199 ASP B N 1
ATOM 7822 C CA . ASP B 1 199 ? -20.203 3.809 16.922 1 97.19 199 ASP B CA 1
ATOM 7823 C C . ASP B 1 199 ? -19.109 3.662 15.859 1 97.19 199 ASP B C 1
ATOM 7825 O O . ASP B 1 199 ? -18.484 4.648 15.469 1 97.19 199 ASP B O 1
ATOM 7829 N N . LEU B 1 200 ? -18.906 2.445 15.477 1 96.69 200 LEU B N 1
ATOM 7830 C CA . LEU B 1 200 ? -17.859 2.195 14.5 1 96.69 200 LEU B CA 1
ATOM 7831 C C . LEU B 1 200 ? -18.438 1.7 13.18 1 96.69 200 LEU B C 1
ATOM 7833 O O . LEU B 1 200 ? -17.906 2 12.109 1 96.69 200 LEU B O 1
ATOM 7837 N N . ILE B 1 201 ? -19.5 0.931 13.297 1 97 201 ILE B N 1
ATOM 7838 C CA . ILE B 1 201 ? -20.047 0.314 12.094 1 97 201 ILE B CA 1
ATOM 7839 C C . ILE B 1 201 ? -21.516 -0.051 12.312 1 97 201 ILE B C 1
ATOM 7841 O O . ILE B 1 201 ? -21.953 -0.251 13.445 1 97 201 ILE B O 1
ATOM 7845 N N . TYR B 1 202 ? -22.266 -0.005 11.297 1 97.88 202 TYR B N 1
ATOM 7846 C CA . TYR B 1 202 ? -23.641 -0.521 11.281 1 97.88 202 TYR B CA 1
ATOM 7847 C C . TYR B 1 202 ? -23.75 -1.73 10.359 1 97.88 202 TYR B C 1
ATOM 7849 O O . TYR B 1 202 ? -23.219 -1.725 9.25 1 97.88 202 TYR B O 1
ATOM 7857 N N . ILE B 1 203 ? -24.438 -2.787 10.82 1 97.31 203 ILE B N 1
ATOM 7858 C CA . ILE B 1 203 ? -24.578 -4.047 10.094 1 97.31 203 ILE B CA 1
ATOM 7859 C C . ILE B 1 203 ? -26.047 -4.426 9.977 1 97.31 203 ILE B C 1
ATOM 7861 O O . ILE B 1 203 ? -26.797 -4.367 10.961 1 97.31 203 ILE B O 1
ATOM 7865 N N . ASP B 1 204 ? -26.453 -4.762 8.82 1 96.5 204 ASP B N 1
ATOM 7866 C CA . ASP B 1 204 ? -27.797 -5.281 8.625 1 96.5 204 ASP B CA 1
ATOM 7867 C C . ASP B 1 204 ? -27.797 -6.809 8.57 1 96.5 204 ASP B C 1
ATOM 7869 O O . ASP B 1 204 ? -27.047 -7.406 7.793 1 96.5 204 ASP B O 1
ATOM 7873 N N . VAL B 1 205 ? -28.656 -7.387 9.375 1 96.5 205 VAL B N 1
ATOM 7874 C CA . VAL B 1 205 ? -28.719 -8.844 9.461 1 96.5 205 VAL B CA 1
ATOM 7875 C C . VAL B 1 205 ? -30.156 -9.305 9.242 1 96.5 205 VAL B C 1
ATOM 7877 O O . VAL B 1 205 ? -31.109 -8.711 9.766 1 96.5 205 VAL B O 1
ATOM 7880 N N . VAL B 1 206 ? -30.312 -10.312 8.406 1 95.88 206 VAL B N 1
ATOM 7881 C CA . VAL B 1 206 ? -31.578 -11.023 8.266 1 95.88 206 VAL B CA 1
ATOM 7882 C C . VAL B 1 206 ? -31.422 -12.469 8.742 1 95.88 206 VAL B C 1
ATOM 7884 O O . VAL B 1 206 ? -30.609 -13.219 8.211 1 95.88 206 VAL B O 1
ATOM 7887 N N . THR B 1 207 ? -32.125 -12.797 9.758 1 96.56 207 THR B N 1
ATOM 7888 C CA . THR B 1 207 ? -32.031 -14.141 10.312 1 96.56 207 THR B CA 1
ATOM 7889 C C . THR B 1 207 ? -32.812 -15.133 9.453 1 96.56 207 THR B C 1
ATOM 7891 O O . THR B 1 207 ? -33.562 -14.734 8.547 1 96.56 207 THR B O 1
ATOM 7894 N N . LEU B 1 208 ? -32.625 -16.422 9.734 1 96 208 LEU B N 1
ATOM 7895 C CA . LEU B 1 208 ? -33.375 -17.453 9.008 1 96 208 LEU B CA 1
ATOM 7896 C C . LEU B 1 208 ? -34.844 -17.438 9.383 1 96 208 LEU B C 1
ATOM 7898 O O . LEU B 1 208 ? -35.688 -17.953 8.625 1 96 208 LEU B O 1
ATOM 7902 N N . GLU B 1 209 ? -35.156 -16.844 10.492 1 96.25 209 GLU B N 1
ATOM 7903 C CA . GLU B 1 209 ? -36.531 -16.703 10.914 1 96.25 209 GLU B CA 1
ATOM 7904 C C . GLU B 1 209 ? -37.25 -15.609 10.117 1 96.25 209 GLU B C 1
ATOM 7906 O O . GLU B 1 209 ? -38.469 -15.5 10.164 1 96.25 209 GLU B O 1
ATOM 7911 N N . GLY B 1 210 ? -36.469 -14.805 9.414 1 94.5 210 GLY B N 1
ATOM 7912 C CA . GLY B 1 210 ? -37.062 -13.742 8.602 1 94.5 210 GLY B CA 1
ATOM 7913 C C . GLY B 1 210 ? -37 -12.391 9.281 1 94.5 210 GLY B C 1
ATOM 7914 O O . GLY B 1 210 ? -37.5 -11.398 8.734 1 94.5 210 GLY B O 1
ATOM 7915 N N . SER B 1 211 ? -36.406 -12.344 10.453 1 94.56 211 SER B N 1
ATOM 7916 C CA . SER B 1 211 ? -36.312 -11.086 11.18 1 94.56 211 SER B CA 1
ATOM 7917 C C . SER B 1 211 ? -35.156 -10.227 10.648 1 94.56 211 SER B C 1
ATOM 7919 O O . SER B 1 211 ? -34.062 -10.727 10.391 1 94.56 211 SER B O 1
ATOM 7921 N N . LYS B 1 212 ? -35.531 -8.906 10.469 1 95.31 212 LYS B N 1
ATOM 7922 C CA . LYS B 1 212 ? -34.5 -7.953 10.023 1 95.31 212 LYS B CA 1
ATOM 7923 C C . LYS B 1 212 ? -34.031 -7.09 11.18 1 95.31 212 LYS B C 1
ATOM 7925 O O . LYS B 1 212 ? -34.812 -6.512 11.922 1 95.31 212 LYS B O 1
ATOM 7930 N N . HIS B 1 213 ? -32.75 -7.043 11.367 1 95.62 213 HIS B N 1
ATOM 7931 C CA . HIS B 1 213 ? -32.125 -6.273 12.453 1 95.62 213 HIS B CA 1
ATOM 7932 C C . HIS B 1 213 ? -31.031 -5.367 11.93 1 95.62 213 HIS B C 1
ATOM 7934 O O . HIS B 1 213 ? -30.312 -5.727 10.992 1 95.62 213 HIS B O 1
ATOM 7940 N N . CYS B 1 214 ? -30.953 -4.184 12.453 1 97 214 CYS B N 1
ATOM 7941 C CA . CYS B 1 214 ? -29.797 -3.312 12.289 1 97 214 CYS B CA 1
ATOM 7942 C C . CYS B 1 214 ? -28.922 -3.312 13.539 1 97 214 CYS B C 1
ATOM 7944 O O . CYS B 1 214 ? -29.406 -2.996 14.633 1 97 214 CYS B O 1
ATOM 7946 N N . ILE B 1 215 ? -27.734 -3.678 13.359 1 97.94 215 ILE B N 1
ATOM 7947 C CA . ILE B 1 215 ? -26.844 -3.852 14.5 1 97.94 215 ILE B CA 1
ATOM 7948 C C . ILE B 1 215 ? -25.812 -2.725 14.523 1 97.94 215 ILE B C 1
ATOM 7950 O O . ILE B 1 215 ? -25.25 -2.363 13.484 1 97.94 215 ILE B O 1
ATOM 7954 N N . THR B 1 216 ? -25.609 -2.139 15.664 1 97.81 216 THR B N 1
ATOM 7955 C CA . THR B 1 216 ? -24.531 -1.182 15.883 1 97.81 216 THR B CA 1
ATOM 7956 C C . THR B 1 216 ? -23.312 -1.876 16.469 1 97.81 216 THR B C 1
ATOM 7958 O O . THR B 1 216 ? -23.391 -2.529 17.5 1 97.81 216 THR B O 1
ATOM 7961 N N . GLY B 1 217 ? -22.234 -1.884 15.719 1 97.69 217 GLY B N 1
ATOM 7962 C CA . GLY B 1 217 ? -20.938 -2.223 16.281 1 97.69 217 GLY B CA 1
ATOM 7963 C C . GLY B 1 217 ? -20.219 -1.029 16.891 1 97.69 217 GLY B C 1
ATOM 7964 O O . GLY B 1 217 ? -19.828 -0.113 16.172 1 97.69 217 GLY B O 1
ATOM 7965 N N . SER B 1 218 ? -20.094 -1.031 18.141 1 96.06 218 SER B N 1
ATOM 7966 C CA . SER B 1 218 ? -19.438 0.061 18.859 1 96.06 218 SER B CA 1
ATOM 7967 C C . SER B 1 218 ? -18.078 -0.365 19.391 1 96.06 218 SER B C 1
ATOM 7969 O O . SER B 1 218 ? -17.688 -1.523 19.25 1 96.06 218 SER B O 1
ATOM 7971 N N . SER B 1 219 ? -17.359 0.538 20.016 1 95.38 219 SER B N 1
ATOM 7972 C CA . SER B 1 219 ? -16.047 0.245 20.562 1 95.38 219 SER B CA 1
ATOM 7973 C C . SER B 1 219 ? -16.125 -0.776 21.688 1 95.38 219 SER B C 1
ATOM 7975 O O . SER B 1 219 ? -15.164 -1.524 21.922 1 95.38 219 SER B O 1
ATOM 7977 N N . LYS B 1 220 ? -17.25 -0.911 22.234 1 91.81 220 LYS B N 1
ATOM 7978 C CA . LYS B 1 220 ? -17.359 -1.76 23.422 1 91.81 220 LYS B CA 1
ATOM 7979 C C . LYS B 1 220 ? -18.109 -3.053 23.109 1 91.81 220 LYS B C 1
ATOM 7981 O O . LYS B 1 220 ? -17.797 -4.109 23.656 1 91.81 220 LYS B O 1
ATOM 7986 N N . SER B 1 221 ? -19.125 -2.883 22.312 1 93.25 221 SER B N 1
ATOM 7987 C CA . SER B 1 221 ? -20.016 -4.031 22.156 1 93.25 221 SER B CA 1
ATOM 7988 C C . SER B 1 221 ? -20.828 -3.926 20.859 1 93.25 221 SER B C 1
ATOM 7990 O O . SER B 1 221 ? -20.688 -2.961 20.109 1 93.25 221 SER B O 1
ATOM 7992 N N . PHE B 1 222 ? -21.516 -5.016 20.594 1 96.94 222 PHE B N 1
ATOM 7993 C CA . PHE B 1 222 ? -22.516 -5.07 19.531 1 96.94 222 PHE B CA 1
ATOM 7994 C C . PHE B 1 222 ? -23.922 -5.082 20.109 1 96.94 222 PHE B C 1
ATOM 7996 O O . PHE B 1 222 ? -24.188 -5.762 21.109 1 96.94 222 PHE B O 1
ATOM 8003 N N . TYR B 1 223 ? -24.859 -4.281 19.547 1 97.19 223 TYR B N 1
ATOM 8004 C CA . TYR B 1 223 ? -26.25 -4.312 19.984 1 97.19 223 TYR B CA 1
ATOM 8005 C C . TYR B 1 223 ? -27.203 -4.027 18.828 1 97.19 223 TYR B C 1
ATOM 8007 O O . TYR B 1 223 ? -26.797 -3.443 17.828 1 97.19 223 TYR B O 1
ATOM 8015 N N . VAL B 1 224 ? -28.406 -4.461 18.984 1 97.44 224 VAL B N 1
ATOM 8016 C CA . VAL B 1 224 ? -29.438 -4.188 17.984 1 97.44 224 VAL B CA 1
ATOM 8017 C C . VAL B 1 224 ? -30.016 -2.795 18.203 1 97.44 224 VAL B C 1
ATOM 8019 O O . VAL B 1 224 ? -30.516 -2.488 19.297 1 97.44 224 VAL B O 1
ATOM 8022 N N . ASN B 1 225 ? -29.844 -1.924 17.203 1 96.56 225 ASN B N 1
ATOM 8023 C CA . ASN B 1 225 ? -30.406 -0.583 17.344 1 96.56 225 ASN B CA 1
ATOM 8024 C C . ASN B 1 225 ? -31.859 -0.528 16.891 1 96.56 225 ASN B C 1
ATOM 8026 O O . ASN B 1 225 ? -32.375 -1.506 16.344 1 96.56 225 ASN B O 1
ATOM 8030 N N . ALA B 1 226 ? -32.531 0.578 17.016 1 95.75 226 ALA B N 1
ATOM 8031 C CA . ALA B 1 226 ? -33.969 0.679 16.844 1 95.75 226 ALA B CA 1
ATOM 8032 C C . ALA B 1 226 ? -34.312 1.107 15.422 1 95.75 226 ALA B C 1
ATOM 8034 O O . ALA B 1 226 ? -35.469 1.45 15.133 1 95.75 226 ALA B O 1
ATOM 8035 N N . SER B 1 227 ? -33.406 1.044 14.562 1 95.25 227 SER B N 1
ATOM 8036 C CA . SER B 1 227 ? -33.656 1.476 13.195 1 95.25 227 SER B CA 1
ATOM 8037 C C . SER B 1 227 ? -34.594 0.514 12.477 1 95.25 227 SER B C 1
ATOM 8039 O O . SER B 1 227 ? -34.406 -0.7 12.5 1 95.25 227 SER B O 1
ATOM 8041 N N . ASN B 1 228 ? -35.75 0.937 11.984 1 86.56 228 ASN B N 1
ATOM 8042 C CA . ASN B 1 228 ? -36.719 0.115 11.266 1 86.56 228 ASN B CA 1
ATOM 8043 C C . ASN B 1 228 ? -37.062 0.703 9.891 1 86.56 228 ASN B C 1
ATOM 8045 O O . ASN B 1 228 ? -37.906 0.168 9.164 1 86.56 228 ASN B O 1
ATOM 8049 N N . GLY B 1 229 ? -36.219 1.479 9.32 1 87.44 229 GLY B N 1
ATOM 8050 C CA . GLY B 1 229 ? -36.5 2.1 8.039 1 87.44 229 GLY B CA 1
ATOM 8051 C C . GLY B 1 229 ? -35.312 2.824 7.438 1 87.44 229 GLY B C 1
ATOM 8052 O O . GLY B 1 229 ? -34.188 2.289 7.418 1 87.44 229 GLY B O 1
ATOM 8053 N N . SER B 1 230 ? -35.719 3.98 6.965 1 92.62 230 SER B N 1
ATOM 8054 C CA . SER B 1 230 ? -34.719 4.707 6.18 1 92.62 230 SER B CA 1
ATOM 8055 C C . SER B 1 230 ? -33.969 5.723 7.035 1 92.62 230 SER B C 1
ATOM 8057 O O . SER B 1 230 ? -33 6.32 6.586 1 92.62 230 SER B O 1
ATOM 8059 N N . ILE B 1 231 ? -34.438 5.828 8.25 1 95.69 231 ILE B N 1
ATOM 8060 C CA . ILE B 1 231 ? -33.812 6.805 9.141 1 95.69 231 ILE B CA 1
ATOM 8061 C C . ILE B 1 231 ? -33.125 6.082 10.289 1 95.69 231 ILE B C 1
ATOM 8063 O O . ILE B 1 231 ? -33.688 5.164 10.891 1 95.69 231 ILE B O 1
ATOM 8067 N N . LEU B 1 232 ? -32 6.492 10.609 1 97 232 LEU B N 1
ATOM 8068 C CA . LEU B 1 232 ? -31.203 5.863 11.656 1 97 232 LEU B CA 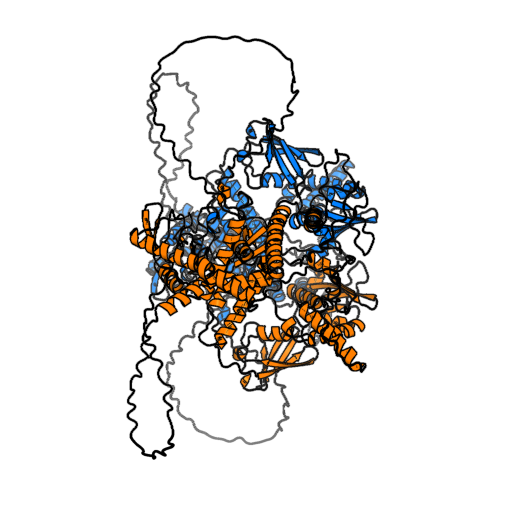1
ATOM 8069 C C . LEU B 1 232 ? -31.766 6.195 13.039 1 97 232 LEU B C 1
ATOM 8071 O O . LEU B 1 232 ? -32.031 7.359 13.336 1 97 232 LEU B O 1
ATOM 8075 N N . ASP B 1 233 ? -32.031 5.199 13.734 1 96.12 233 ASP B N 1
ATOM 8076 C CA . ASP B 1 233 ? -32.344 5.289 15.164 1 96.12 233 ASP B CA 1
ATOM 8077 C C . ASP B 1 233 ? -31.312 4.492 15.977 1 96.12 233 ASP B C 1
ATOM 8079 O O . ASP B 1 233 ? -31.453 3.283 16.156 1 96.12 233 ASP B O 1
ATOM 8083 N N . SER B 1 234 ? -30.375 5.191 16.531 1 94.06 234 SER B N 1
ATOM 8084 C CA . SER B 1 234 ? -29.188 4.566 17.109 1 94.06 234 SER B CA 1
ATOM 8085 C C . SER B 1 234 ? -29.484 3.988 18.484 1 94.06 234 SER B C 1
ATOM 8087 O O . SER B 1 234 ? -28.641 3.314 19.078 1 94.06 234 SER B O 1
ATOM 8089 N N . ARG B 1 235 ? -30.656 4.148 19.109 1 94 235 ARG B N 1
ATOM 8090 C CA . ARG B 1 235 ? -30.984 3.641 20.438 1 94 235 ARG B CA 1
ATOM 8091 C C . ARG B 1 235 ? -31.078 2.119 20.438 1 94 235 ARG B C 1
ATOM 8093 O O . ARG B 1 235 ? -31.531 1.523 19.453 1 94 235 ARG B O 1
ATOM 8100 N N . PRO B 1 236 ? -30.609 1.561 21.5 1 93.94 236 PRO B N 1
ATOM 8101 C CA . PRO B 1 236 ? -30.75 0.106 21.609 1 93.94 236 PRO B CA 1
ATOM 8102 C C . PRO B 1 236 ? -32.219 -0.338 21.656 1 93.94 236 PRO B C 1
ATOM 8104 O O . PRO B 1 236 ? -33.031 0.303 22.312 1 93.94 236 PRO B O 1
ATOM 8107 N N . LEU B 1 237 ? -32.594 -1.275 20.938 1 91.31 237 LEU B N 1
ATOM 8108 C CA . LEU B 1 237 ? -33.938 -1.813 20.922 1 91.31 237 LEU B CA 1
ATOM 8109 C C . LEU B 1 237 ? -34.281 -2.48 22.25 1 91.31 237 LEU B C 1
ATOM 8111 O O . LEU B 1 237 ? -35.344 -2.217 22.812 1 91.31 237 LEU B O 1
ATOM 8115 N N . LYS B 1 238 ? -33.469 -3.473 22.656 1 86.44 238 LYS B N 1
ATOM 8116 C CA . LYS B 1 238 ? -33.594 -4.191 23.922 1 86.44 238 LYS B CA 1
ATOM 8117 C C . LYS B 1 238 ? -32.25 -4.352 24.609 1 86.44 238 LYS B C 1
ATOM 8119 O O . LYS B 1 238 ? -31.25 -4.66 23.953 1 86.44 238 LYS B O 1
ATOM 8124 N N . GLN B 1 239 ? -32.312 -4.148 25.859 1 78.44 239 GLN B N 1
ATOM 8125 C CA . GLN B 1 239 ? -31.062 -4.25 26.609 1 78.44 239 GLN B CA 1
ATOM 8126 C C . GLN B 1 239 ? -30.484 -5.664 26.547 1 78.44 239 GLN B C 1
ATOM 8128 O O . GLN B 1 239 ? -29.266 -5.848 26.562 1 78.44 239 GLN B O 1
ATOM 8133 N N . SER B 1 240 ? -31.266 -6.543 26.344 1 80.12 240 SER B N 1
ATOM 8134 C CA . SER B 1 240 ? -30.844 -7.938 26.344 1 80.12 240 SER B CA 1
ATOM 8135 C C . SER B 1 240 ? -30.141 -8.289 25.031 1 80.12 240 SER B C 1
ATOM 8137 O O . SER B 1 240 ? -29.453 -9.305 24.938 1 80.12 240 SER B O 1
ATOM 8139 N N . HIS B 1 241 ? -30.172 -7.438 24.125 1 88.06 241 HIS B N 1
ATOM 8140 C CA . HIS B 1 241 ? -29.609 -7.727 22.828 1 88.06 241 HIS B CA 1
ATOM 8141 C C . HIS B 1 241 ? -28.266 -7.016 22.625 1 88.06 241 HIS B C 1
ATOM 8143 O O . HIS B 1 241 ? -28.109 -6.254 21.672 1 88.06 241 HIS B O 1
ATOM 8149 N N . GLU B 1 242 ? -27.422 -7.227 23.531 1 92.88 242 GLU B N 1
ATOM 8150 C CA . GLU B 1 242 ? -26.062 -6.703 23.484 1 92.88 242 GLU B CA 1
ATOM 8151 C C . GLU B 1 242 ? -25.031 -7.797 23.812 1 92.88 242 GLU B C 1
ATOM 8153 O O . GLU B 1 242 ? -25.297 -8.68 24.625 1 92.88 242 GLU B O 1
ATOM 8158 N N . ALA B 1 243 ? -23.969 -7.844 23.125 1 93.81 243 ALA B N 1
ATOM 8159 C CA . ALA B 1 243 ? -22.891 -8.805 23.359 1 93.81 243 ALA B CA 1
ATOM 8160 C C . ALA B 1 243 ? -21.547 -8.234 22.922 1 93.81 243 ALA B C 1
ATOM 8162 O O . ALA B 1 243 ? -21.484 -7.277 22.156 1 93.81 243 ALA B O 1
ATOM 8163 N N . SER B 1 244 ? -20.469 -8.844 23.406 1 93.06 244 SER B N 1
ATOM 8164 C CA . SER B 1 244 ? -19.125 -8.383 23.094 1 93.06 244 SER B CA 1
ATOM 8165 C C . SER B 1 244 ? -18.703 -8.797 21.688 1 93.06 244 SER B C 1
ATOM 8167 O O . SER B 1 244 ? -17.812 -8.195 21.094 1 93.06 244 SER B O 1
ATOM 8169 N N . THR B 1 245 ? -19.281 -9.836 21.172 1 95.81 245 THR B N 1
ATOM 8170 C CA . THR B 1 245 ? -19 -10.305 19.828 1 95.81 245 THR B CA 1
ATOM 8171 C C . THR B 1 245 ? -20.266 -10.367 18.984 1 95.81 245 THR B C 1
ATOM 8173 O O . THR B 1 245 ? -21.375 -10.469 19.531 1 95.81 245 THR B O 1
ATOM 8176 N N . LEU B 1 246 ? -20.078 -10.258 17.719 1 97 246 LEU B N 1
ATOM 8177 C CA . LEU B 1 246 ? -21.219 -10.352 16.812 1 97 246 LEU B CA 1
ATOM 8178 C C . LEU B 1 246 ? -21.859 -11.727 16.891 1 97 246 LEU B C 1
ATOM 8180 O O . LEU B 1 246 ? -23.078 -11.852 16.875 1 97 246 LEU B O 1
ATOM 8184 N N . VAL B 1 247 ? -21.047 -12.805 16.953 1 95.94 247 VAL B N 1
ATOM 8185 C CA . VAL B 1 247 ? -21.547 -14.172 17.078 1 95.94 247 VAL B CA 1
ATOM 8186 C C . VAL B 1 247 ? -22.359 -14.305 18.344 1 95.94 247 VAL B C 1
ATOM 8188 O O . VAL B 1 247 ? -23.453 -14.906 18.344 1 95.94 247 VAL B O 1
ATOM 8191 N N . GLY B 1 248 ? -21.812 -13.727 19.438 1 93.69 248 GLY B N 1
ATOM 8192 C CA . GLY B 1 248 ? -22.547 -13.75 20.688 1 93.69 248 GLY B CA 1
ATOM 8193 C C . GLY B 1 248 ? -23.906 -13.086 20.594 1 93.69 248 GLY B C 1
ATOM 8194 O O . GLY B 1 248 ? -24.891 -13.586 21.141 1 93.69 248 GLY B O 1
ATOM 8195 N N . LEU B 1 249 ? -23.953 -12.016 19.922 1 96.5 249 LEU B N 1
ATOM 8196 C CA . LEU B 1 249 ? -25.219 -11.305 19.75 1 96.5 249 LEU B CA 1
ATOM 8197 C C . LEU B 1 249 ? -26.188 -12.109 18.891 1 96.5 249 LEU B C 1
ATOM 8199 O O . LEU B 1 249 ? -27.359 -12.227 19.219 1 96.5 249 LEU B O 1
ATOM 8203 N N . LEU B 1 250 ? -25.703 -12.672 17.766 1 97 250 LEU B N 1
ATOM 8204 C CA . LEU B 1 250 ? -26.531 -13.43 16.844 1 97 250 LEU B CA 1
ATOM 8205 C C . LEU B 1 250 ? -27.109 -14.664 17.531 1 97 250 LEU B C 1
ATOM 8207 O O . LEU B 1 250 ? -28.25 -15.07 17.266 1 97 250 LEU B O 1
ATOM 8211 N N . GLN B 1 251 ? -26.359 -15.258 18.453 1 94.88 251 GLN B N 1
ATOM 8212 C CA . GLN B 1 251 ? -26.844 -16.406 19.203 1 94.88 251 GLN B CA 1
ATOM 8213 C C . GLN B 1 251 ? -27.984 -16.016 20.141 1 94.88 251 GLN B C 1
ATOM 8215 O O . GLN B 1 251 ? -28.859 -16.828 20.438 1 94.88 251 GLN B O 1
ATOM 8220 N N . LYS B 1 252 ? -27.953 -14.797 20.562 1 94.19 252 LYS B N 1
ATOM 8221 C CA . LYS B 1 252 ? -28.984 -14.305 21.484 1 94.19 252 LYS B CA 1
ATOM 8222 C C . LYS B 1 252 ? -30.266 -13.961 20.734 1 94.19 252 LYS B C 1
ATOM 8224 O O . LYS B 1 252 ? -31.375 -14.148 21.25 1 94.19 252 LYS B O 1
ATOM 8229 N N . ILE B 1 253 ? -30.172 -13.539 19.5 1 95.56 253 ILE B N 1
ATOM 8230 C CA . ILE B 1 253 ? -31.328 -12.977 18.812 1 95.56 253 ILE B CA 1
ATOM 8231 C C . ILE B 1 253 ? -31.938 -14.031 17.891 1 95.56 253 ILE B C 1
ATOM 8233 O O . ILE B 1 253 ? -33.094 -13.891 17.438 1 95.56 253 ILE B O 1
ATOM 8237 N N . SER B 1 254 ? -31.188 -15.102 17.547 1 96.56 254 SER B N 1
ATOM 8238 C CA . SER B 1 254 ? -31.672 -16.109 16.609 1 96.56 254 SER B CA 1
ATOM 8239 C C . SER B 1 254 ? -31.328 -17.516 17.094 1 96.56 254 SER B C 1
ATOM 8241 O O . SER B 1 254 ? -30.156 -17.906 17.125 1 96.56 254 SER B O 1
ATOM 8243 N N . ALA B 1 255 ? -32.312 -18.297 17.344 1 96.38 255 ALA B N 1
ATOM 8244 C CA . ALA B 1 255 ? -32.125 -19.688 17.766 1 96.38 255 ALA B CA 1
ATOM 8245 C C . ALA B 1 255 ? -31.609 -20.547 16.625 1 96.38 255 ALA B C 1
ATOM 8247 O O . ALA B 1 255 ? -30.797 -21.453 16.828 1 96.38 255 ALA B O 1
ATOM 8248 N N . LYS B 1 256 ? -32.031 -20.25 15.484 1 96.69 256 LYS B N 1
ATOM 8249 C CA . LYS B 1 256 ? -31.578 -21 14.32 1 96.69 256 LYS B CA 1
ATOM 8250 C C . LYS B 1 256 ? -30.094 -20.766 14.062 1 96.69 256 LYS B C 1
ATOM 8252 O O . LYS B 1 256 ? -29.391 -21.672 13.625 1 96.69 256 LYS B O 1
ATOM 8257 N N . PHE B 1 257 ? -29.734 -19.547 14.289 1 96.88 257 PHE B N 1
ATOM 8258 C CA . PHE B 1 257 ? -28.312 -19.25 14.148 1 96.88 257 PHE B CA 1
ATOM 8259 C C . PHE B 1 257 ? -27.484 -20.062 15.148 1 96.88 257 PHE B C 1
ATOM 8261 O O . PHE B 1 257 ? -26.438 -20.609 14.797 1 96.88 257 PHE B O 1
ATOM 8268 N N . LYS B 1 258 ? -27.953 -20.094 16.344 1 95.5 258 LYS B N 1
ATOM 8269 C CA . LYS B 1 258 ? -27.25 -20.812 17.391 1 95.5 258 LYS B CA 1
ATOM 8270 C C . LYS B 1 258 ? -27.062 -22.281 17.031 1 95.5 258 LYS B C 1
ATOM 8272 O O . LYS B 1 258 ? -25.953 -22.828 17.156 1 95.5 258 LYS B O 1
ATOM 8277 N N . LYS B 1 259 ? -28.062 -22.859 16.562 1 95.5 259 LYS B N 1
ATOM 8278 C CA . LYS B 1 259 ? -28.016 -24.266 16.172 1 95.5 259 LYS B CA 1
ATOM 8279 C C . LYS B 1 259 ? -27.125 -24.469 14.945 1 95.5 259 LYS B C 1
ATOM 8281 O O . LYS B 1 259 ? -26.297 -25.391 14.922 1 95.5 259 LYS B O 1
ATOM 8286 N N . GLY B 1 260 ? -27.391 -23.656 14.023 1 93.81 260 GLY B N 1
ATOM 8287 C CA . GLY B 1 260 ? -26.609 -23.766 12.805 1 93.81 260 GLY B CA 1
ATOM 8288 C C . GLY B 1 260 ? -25.125 -23.562 13.031 1 93.81 260 GLY B C 1
ATOM 8289 O O . GLY B 1 260 ? -24.297 -24.281 12.453 1 93.81 260 GLY B O 1
ATOM 8290 N N . PHE B 1 261 ? -24.75 -22.562 13.828 1 93.75 261 PHE B N 1
ATOM 8291 C CA . PHE B 1 261 ? -23.344 -22.25 14.086 1 93.75 261 PHE B CA 1
ATOM 8292 C C . PHE B 1 261 ? -22.656 -23.406 14.812 1 93.75 261 PHE B C 1
ATOM 8294 O O . PHE B 1 261 ? -21.5 -23.719 14.531 1 93.75 261 PHE B O 1
ATOM 8301 N N . ARG B 1 262 ? -23.328 -24.031 15.641 1 91.56 262 ARG B N 1
ATOM 8302 C CA . ARG B 1 262 ? -22.797 -25.203 16.328 1 91.56 262 ARG B CA 1
ATOM 8303 C C . ARG B 1 262 ? -22.531 -26.344 15.344 1 91.56 262 ARG B C 1
ATOM 8305 O O . ARG B 1 262 ? -21.516 -27.031 15.438 1 91.56 262 ARG B O 1
ATOM 8312 N N . GLU B 1 263 ? -23.406 -26.516 14.477 1 90.44 263 GLU B N 1
ATOM 8313 C CA . GLU B 1 263 ? -23.25 -27.547 13.461 1 90.44 263 GLU B CA 1
ATOM 8314 C C . GLU B 1 263 ? -22.031 -27.281 12.578 1 90.44 263 GLU B C 1
ATOM 8316 O O . GLU B 1 263 ? -21.328 -28.203 12.188 1 90.44 263 GLU B O 1
ATOM 8321 N N . ILE B 1 264 ? -21.875 -26.078 12.289 1 89.25 264 ILE B N 1
ATOM 8322 C CA . ILE B 1 264 ? -20.734 -25.688 11.477 1 89.25 264 ILE B CA 1
ATOM 8323 C C . ILE B 1 264 ? -19.438 -26.016 12.227 1 89.25 264 ILE B C 1
ATOM 8325 O O . ILE B 1 264 ? -18.5 -26.562 11.648 1 89.25 264 ILE B O 1
ATOM 8329 N N . LEU B 1 265 ? -19.406 -25.703 13.484 1 86.38 265 LEU B N 1
ATOM 8330 C CA . LEU B 1 265 ? -18.203 -25.938 14.289 1 86.38 265 LEU B CA 1
ATOM 8331 C C . LEU B 1 265 ? -17.922 -27.422 14.43 1 86.38 265 LEU B C 1
ATOM 8333 O O . LEU B 1 265 ? -16.766 -27.859 14.383 1 86.38 265 LEU B O 1
ATOM 8337 N N . ASP B 1 266 ? -18.922 -28.172 14.516 1 84.81 266 ASP B N 1
ATOM 8338 C CA . ASP B 1 266 ? -18.781 -29.625 14.617 1 84.81 266 ASP B CA 1
ATOM 8339 C C . ASP B 1 266 ? -18.234 -30.219 13.32 1 84.81 266 ASP B C 1
ATOM 8341 O O . ASP B 1 266 ? -17.391 -31.109 13.344 1 84.81 266 ASP B O 1
ATOM 8345 N N . ARG B 1 267 ? -18.703 -29.734 12.312 1 79.88 267 ARG B N 1
ATOM 8346 C CA . ARG B 1 267 ? -18.234 -30.203 11.016 1 79.88 267 ARG B CA 1
ATOM 8347 C C . ARG B 1 267 ? -16.766 -29.828 10.797 1 79.88 267 ARG B C 1
ATOM 8349 O O . ARG B 1 267 ? -16 -30.625 10.258 1 79.88 267 ARG B O 1
ATOM 8356 N N . LYS B 1 268 ? -16.438 -28.656 11.125 1 77.44 268 LYS B N 1
ATOM 8357 C CA . LYS B 1 268 ? -15.047 -28.219 10.984 1 77.44 268 LYS B CA 1
ATOM 8358 C C . LYS B 1 268 ? -14.117 -29.031 11.883 1 77.44 268 LYS B C 1
ATOM 8360 O O . LYS B 1 268 ? -12.984 -29.328 11.5 1 77.44 268 LYS B O 1
ATOM 8365 N N . ALA B 1 269 ? -14.633 -29.391 13.031 1 74.44 269 ALA B N 1
ATOM 8366 C CA . ALA B 1 269 ? -13.836 -30.172 13.977 1 74.44 269 ALA B CA 1
ATOM 8367 C C . ALA B 1 269 ? -13.617 -31.594 13.484 1 74.44 269 ALA B C 1
ATOM 8369 O O . ALA B 1 269 ? -12.609 -32.219 13.805 1 74.44 269 ALA B O 1
ATOM 8370 N N . SER B 1 270 ? -14.516 -32 12.664 1 72.75 270 SER B N 1
ATOM 8371 C CA . SER B 1 270 ? -14.461 -33.406 12.188 1 72.75 270 SER B CA 1
ATOM 8372 C C . SER B 1 270 ? -13.625 -33.5 10.922 1 72.75 270 SER B C 1
ATOM 8374 O O . SER B 1 270 ? -13.312 -34.625 10.477 1 72.75 270 SER B O 1
ATOM 8376 N N . ALA B 1 271 ? -13.289 -32.375 10.422 1 70.12 271 ALA B N 1
ATOM 8377 C CA . ALA B 1 271 ? -12.508 -32.406 9.188 1 70.12 271 ALA B CA 1
ATOM 8378 C C . ALA B 1 271 ? -11.07 -32.875 9.461 1 70.12 271 ALA B C 1
ATOM 8380 O O . ALA B 1 271 ? -10.57 -32.719 10.578 1 70.12 271 ALA B O 1
ATOM 8381 N N . HIS B 1 272 ? -10.422 -33.531 8.422 1 67.81 272 HIS B N 1
ATOM 8382 C CA . HIS B 1 272 ? -9.039 -34 8.555 1 67.81 272 HIS B CA 1
ATOM 8383 C C . HIS B 1 272 ? -8.086 -32.812 8.734 1 67.81 272 HIS B C 1
ATOM 8385 O O . HIS B 1 272 ? -8.258 -31.766 8.102 1 67.81 272 HIS B O 1
ATOM 8391 N N . PRO B 1 273 ? -7.133 -32.938 9.594 1 66.69 273 PRO B N 1
ATOM 8392 C CA . PRO B 1 273 ? -6.203 -31.844 9.891 1 66.69 273 PRO B CA 1
ATOM 8393 C C . PRO B 1 273 ? -5.477 -31.328 8.648 1 66.69 273 PRO B C 1
ATOM 8395 O O . PRO B 1 273 ? -5.125 -30.156 8.586 1 66.69 273 PRO B O 1
ATOM 8398 N N . PHE B 1 274 ? -5.254 -32.219 7.656 1 63.91 274 PHE B N 1
ATOM 8399 C CA . PHE B 1 274 ? -4.504 -31.812 6.469 1 63.91 274 PHE B CA 1
ATOM 8400 C C . PHE B 1 274 ? -5.312 -30.859 5.602 1 63.91 274 PHE B C 1
ATOM 8402 O O . PHE B 1 274 ? -4.762 -30.172 4.746 1 63.91 274 PHE B O 1
ATOM 8409 N N . GLU B 1 275 ? -6.574 -30.891 5.922 1 64.94 275 GLU B N 1
ATOM 8410 C CA . GLU B 1 275 ? -7.438 -30 5.148 1 64.94 275 GLU B CA 1
ATOM 8411 C C . GLU B 1 275 ? -7.242 -28.547 5.562 1 64.94 275 GLU B C 1
ATOM 8413 O O . GLU B 1 275 ? -7.613 -27.625 4.824 1 64.94 275 GLU B O 1
ATOM 8418 N N . ASN B 1 276 ? -6.492 -28.484 6.648 1 63.47 276 ASN B N 1
ATOM 8419 C CA . ASN B 1 276 ? -6.359 -27.141 7.188 1 63.47 276 ASN B CA 1
ATOM 8420 C C . ASN B 1 276 ? -4.996 -26.531 6.867 1 63.47 276 ASN B C 1
ATOM 8422 O O . ASN B 1 276 ? -4.707 -25.406 7.25 1 63.47 276 ASN B O 1
ATOM 8426 N N . VAL B 1 277 ? -4.148 -27.391 6.168 1 65.38 277 VAL B N 1
ATOM 8427 C CA . VAL B 1 277 ? -2.826 -26.875 5.832 1 65.38 277 VAL B CA 1
ATOM 8428 C C . VAL B 1 277 ? -2.863 -26.203 4.457 1 65.38 277 VAL B C 1
ATOM 8430 O O . VAL B 1 277 ? -3.459 -26.734 3.52 1 65.38 277 VAL B O 1
ATOM 8433 N N . GLN B 1 278 ? -2.244 -25.031 4.383 1 68.62 278 GLN B N 1
ATOM 8434 C CA . GLN B 1 278 ? -2.207 -24.297 3.123 1 68.62 278 GLN B CA 1
ATOM 8435 C C . GLN B 1 278 ? -1.36 -25.031 2.084 1 68.62 278 GLN B C 1
ATOM 8437 O O . GLN B 1 278 ? -0.292 -25.547 2.404 1 68.62 278 GLN B O 1
ATOM 8442 N N . ALA B 1 279 ? -1.94 -25.109 0.83 1 71.62 279 ALA B N 1
ATOM 8443 C CA . ALA B 1 279 ? -1.184 -25.672 -0.281 1 71.62 279 ALA B CA 1
ATOM 8444 C C . ALA B 1 279 ? -0.246 -24.641 -0.894 1 71.62 279 ALA B C 1
ATOM 8446 O O . ALA B 1 279 ? -0.594 -23.469 -0.996 1 71.62 279 ALA B O 1
ATOM 8447 N N . LEU B 1 280 ? 0.959 -25.047 -1.225 1 73.69 280 LEU B N 1
ATOM 8448 C CA . LEU B 1 280 ? 1.938 -24.172 -1.841 1 73.69 280 LEU B CA 1
ATOM 8449 C C . LEU B 1 280 ? 1.396 -23.578 -3.137 1 73.69 280 LEU B C 1
ATOM 8451 O O . LEU B 1 280 ? 1.47 -22.359 -3.348 1 73.69 280 LEU B O 1
ATOM 8455 N N . LEU B 1 281 ? 0.849 -24.438 -4 1 78.88 281 LEU B N 1
ATOM 8456 C CA . LEU B 1 281 ? 0.289 -23.969 -5.258 1 78.88 281 LEU B CA 1
ATOM 8457 C C . LEU B 1 281 ? -1.233 -24.062 -5.246 1 78.88 281 LEU B C 1
ATOM 8459 O O . LEU B 1 281 ? -1.793 -25.078 -4.828 1 78.88 281 LEU B O 1
ATOM 8463 N N . PRO B 1 282 ? -1.821 -22.922 -5.656 1 75.81 282 PRO B N 1
ATOM 8464 C CA . PRO B 1 282 ? -3.285 -22.984 -5.703 1 75.81 282 PRO B CA 1
ATOM 8465 C C . PRO B 1 282 ? -3.807 -24.062 -6.648 1 75.81 282 PRO B C 1
ATOM 8467 O O . PRO B 1 282 ? -3.205 -24.312 -7.695 1 75.81 282 PRO B O 1
ATOM 8470 N N . VAL B 1 283 ? -4.879 -24.688 -6.199 1 72.62 283 VAL B N 1
ATOM 8471 C CA . VAL B 1 283 ? -5.453 -25.781 -6.984 1 72.62 283 VAL B CA 1
ATOM 8472 C C . VAL B 1 283 ? -6.633 -25.25 -7.801 1 72.62 283 VAL B C 1
ATOM 8474 O O . VAL B 1 283 ? -7.484 -24.531 -7.281 1 72.62 283 VAL B O 1
ATOM 8477 N N . THR B 1 284 ? -6.574 -25.438 -9.125 1 74.12 284 THR B N 1
ATOM 8478 C CA . THR B 1 284 ? -7.672 -25.062 -10.008 1 74.12 284 THR B CA 1
ATOM 8479 C C . THR B 1 284 ? -8.438 -26.297 -10.477 1 74.12 284 THR B C 1
ATOM 8481 O O . THR B 1 284 ? -7.836 -27.266 -10.953 1 74.12 284 THR B O 1
ATOM 8484 N N . SER B 1 285 ? -9.75 -26.281 -10.32 1 74.62 285 SER B N 1
ATOM 8485 C CA . SER B 1 285 ? -10.562 -27.406 -10.805 1 74.62 285 SER B CA 1
ATOM 8486 C C . SER B 1 285 ? -10.906 -27.234 -12.281 1 74.62 285 SER B C 1
ATOM 8488 O O . SER B 1 285 ? -11.164 -26.125 -12.734 1 74.62 285 SER B O 1
ATOM 8490 N N . TRP B 1 286 ? -10.844 -28.375 -13 1 76.69 286 TRP B N 1
ATOM 8491 C CA . TRP B 1 286 ? -11.164 -28.297 -14.422 1 76.69 286 TRP B CA 1
ATOM 8492 C C . TRP B 1 286 ? -12.555 -28.859 -14.695 1 76.69 286 TRP B C 1
ATOM 8494 O O . TRP B 1 286 ? -13.062 -28.781 -15.82 1 76.69 286 TRP B O 1
ATOM 8504 N N . LEU B 1 287 ? -13.164 -29.422 -13.617 1 76.81 287 LEU B N 1
ATOM 8505 C CA . LEU B 1 287 ? -14.516 -29.938 -13.773 1 76.81 287 LEU B CA 1
ATOM 8506 C C . LEU B 1 287 ? -15.531 -29.031 -13.078 1 76.81 287 LEU B C 1
ATOM 8508 O O . LEU B 1 287 ? -15.273 -28.547 -11.969 1 76.81 287 LEU B O 1
ATOM 8512 N N . GLY B 1 288 ? -16.609 -28.719 -13.852 1 77.25 288 GLY B N 1
ATOM 8513 C CA . GLY B 1 288 ? -17.672 -27.922 -13.273 1 77.25 288 GLY B CA 1
ATOM 8514 C C . GLY B 1 288 ? -19.047 -28.516 -13.5 1 77.25 288 GLY B C 1
ATOM 8515 O O . GLY B 1 288 ? -19.219 -29.406 -14.344 1 77.25 288 GLY B O 1
ATOM 8516 N N . ALA B 1 289 ? -19.953 -28.078 -12.641 1 78.25 289 ALA B N 1
ATOM 8517 C CA . ALA B 1 289 ? -21.328 -28.562 -12.766 1 78.25 289 ALA B CA 1
ATOM 8518 C C . ALA B 1 289 ? -21.969 -28.062 -14.055 1 78.25 289 ALA B C 1
ATOM 8520 O O . ALA B 1 289 ? -21.719 -26.938 -14.5 1 78.25 289 ALA B O 1
ATOM 8521 N N . HIS B 1 290 ? -22.625 -28.984 -14.719 1 81.38 290 HIS B N 1
ATOM 8522 C CA . HIS B 1 290 ? -23.438 -28.641 -15.883 1 81.38 290 HIS B CA 1
ATOM 8523 C C . HIS B 1 290 ? -24.875 -29.109 -15.719 1 81.38 290 HIS B C 1
ATOM 8525 O O . HIS B 1 290 ? -25.109 -30.281 -15.375 1 81.38 290 HIS B O 1
ATOM 8531 N N . PRO B 1 291 ? -26 -28.297 -15.867 1 86.06 291 PRO B N 1
ATOM 8532 C CA . PRO B 1 291 ? -25.875 -26.906 -16.328 1 86.06 291 PRO B CA 1
ATOM 8533 C C . PRO B 1 291 ? -25.297 -25.984 -15.258 1 86.06 291 PRO B C 1
ATOM 8535 O O . PRO B 1 291 ? -25.344 -26.297 -14.07 1 86.06 291 PRO B O 1
ATOM 8538 N N . VAL B 1 292 ? -24.719 -24.891 -15.781 1 86.81 292 VAL B N 1
ATOM 8539 C CA . VAL B 1 292 ? -24.109 -23.922 -14.883 1 86.81 292 VAL B CA 1
ATOM 8540 C C . VAL B 1 292 ? -25.156 -23.391 -13.906 1 86.81 292 VAL B C 1
ATOM 8542 O O . VAL B 1 292 ? -26.25 -23 -14.32 1 86.81 292 VAL B O 1
ATOM 8545 N N . PRO B 1 293 ? -24.859 -23.422 -12.688 1 87.62 293 PRO B N 1
ATOM 8546 C CA . PRO B 1 293 ? -25.812 -22.922 -11.695 1 87.62 293 PRO B CA 1
ATOM 8547 C C . PRO B 1 293 ? -26.156 -21.438 -11.891 1 87.62 293 PRO B C 1
ATOM 8549 O O . PRO B 1 293 ? -25.312 -20.672 -12.367 1 87.62 293 PRO B O 1
ATOM 8552 N N . GLU B 1 294 ? -27.359 -21.094 -11.438 1 92.19 294 GLU B N 1
ATOM 8553 C CA . GLU B 1 294 ? -27.828 -19.719 -11.539 1 92.19 294 GLU B CA 1
ATOM 8554 C C . GLU B 1 294 ? -26.984 -18.781 -10.672 1 92.19 294 GLU B C 1
ATOM 8556 O O . GLU B 1 294 ? -26.562 -19.156 -9.578 1 92.19 294 GLU B O 1
ATOM 8561 N N . HIS B 1 295 ? -26.656 -17.656 -11.227 1 95.31 295 HIS B N 1
ATOM 8562 C CA . HIS B 1 295 ? -25.969 -16.625 -10.461 1 95.31 295 HIS B CA 1
ATOM 8563 C C . HIS B 1 295 ? -26.953 -15.711 -9.75 1 95.31 295 HIS B C 1
ATOM 8565 O O . HIS B 1 295 ? -27.688 -14.961 -10.391 1 95.31 295 HIS B O 1
ATOM 8571 N N . ARG B 1 296 ? -26.984 -15.742 -8.461 1 94.62 296 ARG B N 1
ATOM 8572 C CA . ARG B 1 296 ? -28 -15.047 -7.656 1 94.62 296 ARG B CA 1
ATOM 8573 C C . ARG B 1 296 ? -27.391 -13.844 -6.949 1 94.62 296 ARG B C 1
ATOM 8575 O O . ARG B 1 296 ? -26.172 -13.781 -6.75 1 94.62 296 ARG B O 1
ATOM 8582 N N . ARG B 1 297 ? -28.281 -12.961 -6.574 1 94.19 297 ARG B N 1
ATOM 8583 C CA . ARG B 1 297 ? -27.875 -11.789 -5.797 1 94.19 297 ARG B CA 1
ATOM 8584 C C . ARG B 1 297 ? -27.312 -12.203 -4.438 1 94.19 297 ARG B C 1
ATOM 8586 O O . ARG B 1 297 ? -27.875 -13.078 -3.77 1 94.19 297 ARG B O 1
ATOM 8593 N N . ASP B 1 298 ? -26.188 -11.664 -4.137 1 91 298 ASP B N 1
ATOM 8594 C CA . ASP B 1 298 ? -25.5 -11.859 -2.859 1 91 298 ASP B CA 1
ATOM 8595 C C . ASP B 1 298 ? -24.75 -10.602 -2.436 1 91 298 ASP B C 1
ATOM 8597 O O . ASP B 1 298 ? -23.625 -10.375 -2.871 1 91 298 ASP B O 1
ATOM 8601 N N . ALA B 1 299 ? -25.359 -9.898 -1.541 1 88.81 299 ALA B N 1
ATOM 8602 C CA . ALA B 1 299 ? -24.828 -8.609 -1.134 1 88.81 299 ALA B CA 1
ATOM 8603 C C . ALA B 1 299 ? -23.469 -8.773 -0.434 1 88.81 299 ALA B C 1
ATOM 8605 O O . ALA B 1 299 ? -22.594 -7.93 -0.58 1 88.81 299 ALA B O 1
ATOM 8606 N N . ALA B 1 300 ? -23.344 -9.773 0.306 1 86.44 300 ALA B N 1
ATOM 8607 C CA . ALA B 1 300 ? -22.094 -10.023 1.01 1 86.44 300 ALA B CA 1
ATOM 8608 C C . ALA B 1 300 ? -20.953 -10.281 0.027 1 86.44 300 ALA B C 1
ATOM 8610 O O . ALA B 1 300 ? -19.844 -9.75 0.184 1 86.44 300 ALA B O 1
ATOM 8611 N N . ARG B 1 301 ? -21.234 -11.086 -0.928 1 88.75 301 ARG B N 1
ATOM 8612 C CA . ARG B 1 301 ? -20.25 -11.367 -1.965 1 88.75 301 ARG B CA 1
ATOM 8613 C C . ARG B 1 301 ? -19.859 -10.094 -2.703 1 88.75 301 ARG B C 1
ATOM 8615 O O . ARG B 1 301 ? -18.672 -9.859 -2.963 1 88.75 301 ARG B O 1
ATOM 8622 N N . ALA B 1 302 ? -20.828 -9.32 -3.023 1 91.38 302 ALA B N 1
ATOM 8623 C CA . ALA B 1 302 ? -20.594 -8.078 -3.752 1 91.38 302 ALA B CA 1
ATOM 8624 C C . ALA B 1 302 ? -19.734 -7.109 -2.936 1 91.38 302 ALA B C 1
ATOM 8626 O O . ALA B 1 302 ? -18.859 -6.43 -3.48 1 91.38 302 ALA B O 1
ATOM 8627 N N . GLU B 1 303 ? -20.016 -7.07 -1.696 1 88.75 303 GLU B N 1
ATOM 8628 C CA . GLU B 1 303 ? -19.281 -6.199 -0.793 1 88.75 303 GLU B CA 1
ATOM 8629 C C . GLU B 1 303 ? -17.781 -6.535 -0.805 1 88.75 303 GLU B C 1
ATOM 8631 O O . GLU B 1 303 ? -16.938 -5.637 -0.814 1 88.75 303 GLU B O 1
ATOM 8636 N N . ASP B 1 304 ? -17.469 -7.719 -0.908 1 84.5 304 ASP B N 1
ATOM 8637 C CA . ASP B 1 304 ? -16.078 -8.18 -0.888 1 84.5 304 ASP B CA 1
ATOM 8638 C C . ASP B 1 304 ? -15.383 -7.871 -2.207 1 84.5 304 ASP B C 1
ATOM 8640 O O . ASP B 1 304 ? -14.148 -7.855 -2.273 1 84.5 304 ASP B O 1
ATOM 8644 N N . SER B 1 305 ? -16.172 -7.582 -3.17 1 87.88 305 SER B N 1
ATOM 8645 C CA . SER B 1 305 ? -15.602 -7.398 -4.496 1 87.88 305 SER B CA 1
ATOM 8646 C C . SER B 1 305 ? -15.531 -5.922 -4.871 1 87.88 305 SER B C 1
ATOM 8648 O O . SER B 1 305 ? -15.109 -5.57 -5.977 1 87.88 305 SER B O 1
ATOM 8650 N N . VAL B 1 306 ? -15.922 -5.059 -3.973 1 85.06 306 VAL B N 1
ATOM 8651 C CA . VAL B 1 306 ? -16 -3.639 -4.305 1 85.06 306 VAL B CA 1
ATOM 8652 C C . VAL B 1 306 ? -14.609 -3.09 -4.586 1 85.06 306 VAL B C 1
ATOM 8654 O O . VAL B 1 306 ? -14.406 -2.352 -5.555 1 85.06 306 VAL B O 1
ATOM 8657 N N . VAL B 1 307 ? -13.703 -3.467 -3.771 1 81.06 307 VAL B N 1
ATOM 8658 C CA . VAL B 1 307 ? -12.359 -2.924 -3.943 1 81.06 307 VAL B CA 1
ATOM 8659 C C . VAL B 1 307 ? -11.422 -4.016 -4.469 1 81.06 307 VAL B C 1
ATOM 8661 O O . VAL B 1 307 ? -11.469 -5.156 -4.004 1 81.06 307 VAL B O 1
ATOM 8664 N N . LEU B 1 308 ? -10.727 -3.539 -5.508 1 80.62 308 LEU B N 1
ATOM 8665 C CA . LEU B 1 308 ? -9.727 -4.422 -6.105 1 80.62 308 LEU B CA 1
ATOM 8666 C C . LEU B 1 308 ? -8.383 -4.27 -5.406 1 80.62 308 LEU B C 1
ATOM 8668 O O . LEU B 1 308 ? -7.746 -3.217 -5.496 1 80.62 308 LEU B O 1
ATOM 8672 N N . SER B 1 309 ? -7.918 -5.234 -4.676 1 80.69 309 SER B N 1
ATOM 8673 C CA . SER B 1 309 ? -6.652 -5.09 -3.963 1 80.69 309 SER B CA 1
ATOM 8674 C C . SER B 1 309 ? -5.539 -5.871 -4.652 1 80.69 309 SER B C 1
ATOM 8676 O O . SER B 1 309 ? -4.371 -5.492 -4.578 1 80.69 309 SER B O 1
ATOM 8678 N N . TYR B 1 310 ? -5.816 -6.941 -5.469 1 86 310 TYR B N 1
ATOM 8679 C CA . TYR B 1 310 ? -4.855 -7.863 -6.066 1 86 310 TYR B CA 1
ATOM 8680 C C . TYR B 1 310 ? -3.809 -8.297 -5.047 1 86 310 TYR B C 1
ATOM 8682 O O . TYR B 1 310 ? -2.607 -8.25 -5.324 1 86 310 TYR B O 1
ATOM 8690 N N . GLY B 1 311 ? -4.188 -8.531 -3.842 1 79.56 311 GLY B N 1
ATOM 8691 C CA . GLY B 1 311 ? -3.326 -9.102 -2.814 1 79.56 311 GLY B CA 1
ATOM 8692 C C . GLY B 1 311 ? -2.742 -8.055 -1.884 1 79.56 311 GLY B C 1
ATOM 8693 O O . GLY B 1 311 ? -2.146 -8.391 -0.859 1 79.56 311 GLY B O 1
ATOM 8694 N N . THR B 1 312 ? -2.896 -6.766 -2.111 1 82.19 312 THR B N 1
ATOM 8695 C CA . THR B 1 312 ? -2.266 -5.723 -1.309 1 82.19 312 THR B CA 1
ATOM 8696 C C . THR B 1 312 ? -3.059 -5.473 -0.028 1 82.19 312 THR B C 1
ATOM 8698 O O . THR B 1 312 ? -4.289 -5.473 -0.045 1 82.19 312 THR B O 1
ATOM 8701 N N . GLU B 1 313 ? -2.25 -5.332 1.027 1 77.94 313 GLU B N 1
ATOM 8702 C CA . GLU B 1 313 ? -2.859 -4.922 2.287 1 77.94 313 GLU B CA 1
ATOM 8703 C C . GLU B 1 313 ? -3 -3.402 2.363 1 77.94 313 GLU B C 1
ATOM 8705 O O . GLU B 1 313 ? -2.074 -2.67 2.006 1 77.94 313 GLU B O 1
ATOM 8710 N N . LEU B 1 314 ? -4.098 -2.979 2.783 1 77 314 LEU B N 1
ATOM 8711 C CA . LEU B 1 314 ? -4.422 -1.557 2.709 1 77 314 LEU B CA 1
ATOM 8712 C C . LEU B 1 314 ? -3.812 -0.8 3.885 1 77 314 LEU B C 1
ATOM 8714 O O . LEU B 1 314 ? -3.475 0.38 3.762 1 77 314 LEU B O 1
ATOM 8718 N N . ILE B 1 315 ? -3.707 -1.467 5.035 1 80.88 315 ILE B N 1
ATOM 8719 C CA . ILE B 1 315 ? -3.344 -0.704 6.223 1 80.88 315 ILE B CA 1
ATOM 8720 C C . ILE B 1 315 ? -1.984 -1.171 6.742 1 80.88 315 ILE B C 1
ATOM 8722 O O . ILE B 1 315 ? -1.727 -2.375 6.828 1 80.88 315 ILE B O 1
ATOM 8726 N N . GLY B 1 316 ? -1.165 -0.159 7.078 1 77.56 316 GLY B N 1
ATOM 8727 C CA . GLY B 1 316 ? 0.129 -0.453 7.672 1 77.56 316 GLY B CA 1
ATOM 8728 C C . GLY B 1 316 ? 1.236 -0.604 6.645 1 77.56 316 GLY B C 1
ATOM 8729 O O . GLY B 1 316 ? 1.11 -0.13 5.516 1 77.56 316 GLY B O 1
ATOM 8730 N N . MET B 1 317 ? 2.256 -1.073 7.137 1 77.5 317 MET B N 1
ATOM 8731 C CA . MET B 1 317 ? 3.408 -1.28 6.266 1 77.5 317 MET B CA 1
ATOM 8732 C C . MET B 1 317 ? 3.197 -2.494 5.367 1 77.5 317 MET B C 1
ATOM 8734 O O . MET B 1 317 ? 2.693 -3.523 5.816 1 77.5 317 MET B O 1
ATOM 8738 N N . GLN B 1 318 ? 3.51 -2.314 4.152 1 83.44 318 GLN B N 1
ATOM 8739 C CA . GLN B 1 318 ? 3.432 -3.443 3.234 1 83.44 318 GLN B CA 1
ATOM 8740 C C . GLN B 1 318 ? 4.48 -4.5 3.57 1 83.44 318 GLN B C 1
ATOM 8742 O O . GLN B 1 318 ? 5.559 -4.176 4.07 1 83.44 318 GLN B O 1
ATOM 8747 N N . ARG B 1 319 ? 4.105 -5.73 3.303 1 86 319 ARG B N 1
ATOM 8748 C CA . ARG B 1 319 ? 5.047 -6.82 3.533 1 86 319 ARG B CA 1
ATOM 8749 C C . ARG B 1 319 ? 6.281 -6.676 2.652 1 86 319 ARG B C 1
ATOM 8751 O O . ARG B 1 319 ? 6.176 -6.316 1.477 1 86 319 ARG B O 1
ATOM 8758 N N . ASP B 1 320 ? 7.387 -6.848 3.227 1 89 320 ASP B N 1
ATOM 8759 C CA . ASP B 1 320 ? 8.641 -6.93 2.48 1 89 320 ASP B CA 1
ATOM 8760 C C . ASP B 1 320 ? 9.047 -8.383 2.244 1 89 320 ASP B C 1
ATOM 8762 O O . ASP B 1 320 ? 9.789 -8.961 3.037 1 89 320 ASP B O 1
ATOM 8766 N N . TRP B 1 321 ? 8.727 -8.922 1.143 1 94.19 321 TRP B N 1
ATOM 8767 C CA . TRP B 1 321 ? 8.914 -10.328 0.812 1 94.19 321 TRP B CA 1
ATOM 8768 C C . TRP B 1 321 ? 10.391 -10.711 0.874 1 94.19 321 TRP B C 1
ATOM 8770 O O . TRP B 1 321 ? 10.734 -11.797 1.347 1 94.19 321 TRP B O 1
ATOM 8780 N N . ASN B 1 322 ? 11.195 -9.828 0.333 1 94.56 322 ASN B N 1
ATOM 8781 C CA . ASN B 1 322 ? 12.625 -10.133 0.323 1 94.56 322 ASN B CA 1
ATOM 8782 C C . ASN B 1 322 ? 13.195 -10.188 1.737 1 94.56 322 ASN B C 1
ATOM 8784 O O . ASN B 1 322 ? 13.938 -11.109 2.072 1 94.56 322 ASN B O 1
ATOM 8788 N N . GLU B 1 323 ? 12.883 -9.266 2.527 1 90.69 323 GLU B N 1
ATOM 8789 C CA . GLU B 1 323 ? 13.375 -9.258 3.902 1 90.69 323 GLU B CA 1
ATOM 8790 C C . GLU B 1 323 ? 12.867 -10.469 4.676 1 90.69 323 GLU B C 1
ATOM 8792 O O . GLU B 1 323 ? 13.609 -11.07 5.457 1 90.69 323 GLU B O 1
ATOM 8797 N N . GLU B 1 324 ? 11.617 -10.781 4.52 1 90.75 324 GLU B N 1
ATOM 8798 C CA . GLU B 1 324 ? 11.055 -11.938 5.199 1 90.75 324 GLU B CA 1
ATOM 8799 C C . GLU B 1 324 ? 11.75 -13.227 4.773 1 90.75 324 GLU B C 1
ATOM 8801 O O . GLU B 1 324 ? 12.094 -14.062 5.609 1 90.75 324 GLU B O 1
ATOM 8806 N N . LEU B 1 325 ? 11.945 -13.344 3.496 1 94.88 325 LEU B N 1
ATOM 8807 C CA . LEU B 1 325 ? 12.617 -14.531 2.971 1 94.88 325 LEU B CA 1
ATOM 8808 C C . LEU B 1 325 ? 14.031 -14.648 3.523 1 94.88 325 LEU B C 1
ATOM 8810 O O . LEU B 1 325 ? 14.438 -15.719 3.992 1 94.88 325 LEU B O 1
ATOM 8814 N N . GLN B 1 326 ? 14.773 -13.539 3.432 1 94.25 326 GLN B N 1
ATOM 8815 C CA . GLN B 1 326 ? 16.172 -13.562 3.873 1 94.25 326 GLN B CA 1
ATOM 8816 C C . GLN B 1 326 ? 16.266 -13.773 5.383 1 94.25 326 GLN B C 1
ATOM 8818 O O . GLN B 1 326 ? 17.156 -14.477 5.859 1 94.25 326 GLN B O 1
ATOM 8823 N N . SER B 1 327 ? 15.344 -13.211 6.152 1 88.06 327 SER B N 1
ATOM 8824 C CA . SER B 1 327 ? 15.32 -13.414 7.594 1 88.06 327 SER B CA 1
ATOM 8825 C C . SER B 1 327 ? 15.109 -14.891 7.938 1 88.06 327 SER B C 1
ATOM 8827 O O . SER B 1 327 ? 15.719 -15.406 8.875 1 88.06 327 SER B O 1
ATOM 8829 N N . CYS B 1 328 ? 14.219 -15.547 7.215 1 89.5 328 CYS B N 1
ATOM 8830 C CA . CYS B 1 328 ? 13.992 -16.969 7.418 1 89.5 328 CYS B CA 1
ATOM 8831 C C . CYS B 1 328 ? 15.234 -17.781 7.059 1 89.5 328 CYS B C 1
ATOM 8833 O O . CYS B 1 328 ? 15.578 -18.734 7.75 1 89.5 328 CYS B O 1
ATOM 8835 N N . ARG B 1 329 ? 15.922 -17.422 5.988 1 92.19 329 ARG B N 1
ATOM 8836 C CA . ARG B 1 329 ? 17.125 -18.125 5.535 1 92.19 329 ARG B CA 1
ATOM 8837 C C . ARG B 1 329 ? 18.25 -18 6.559 1 92.19 329 ARG B C 1
ATOM 8839 O O . ARG B 1 329 ? 19.094 -18.891 6.668 1 92.19 329 ARG B O 1
ATOM 8846 N N . GLU B 1 330 ? 18.219 -16.922 7.297 1 90.5 330 GLU B N 1
ATOM 8847 C CA . GLU B 1 330 ? 19.281 -16.641 8.273 1 90.5 330 GLU B CA 1
ATOM 8848 C C . GLU B 1 330 ? 18.969 -17.297 9.617 1 90.5 330 GLU B C 1
ATOM 8850 O O . GLU B 1 330 ? 19.766 -17.219 10.547 1 90.5 330 GLU B O 1
ATOM 8855 N N . PHE B 1 331 ? 17.859 -18 9.672 1 85.56 331 PHE B N 1
ATOM 8856 C CA . PHE B 1 331 ? 17.562 -18.75 10.898 1 85.56 331 PHE B CA 1
ATOM 8857 C C . PHE B 1 331 ? 18.672 -19.734 11.203 1 85.56 331 PHE B C 1
ATOM 8859 O O . PHE B 1 331 ? 19.281 -20.312 10.289 1 85.56 331 PHE B O 1
ATOM 8866 N N . PRO B 1 332 ? 18.875 -19.969 12.523 1 87.19 332 PRO B N 1
ATOM 8867 C CA . PRO B 1 332 ? 19.828 -21.016 12.883 1 87.19 332 PRO B CA 1
ATOM 8868 C C . PRO B 1 332 ? 19.422 -22.406 12.383 1 87.19 332 PRO B C 1
ATOM 8870 O O . PRO B 1 332 ? 18.219 -22.703 12.312 1 87.19 332 PRO B O 1
ATOM 8873 N N . HIS B 1 333 ? 20.375 -23.234 11.891 1 88.56 333 HIS B N 1
ATOM 8874 C CA . HIS B 1 333 ? 20.047 -24.547 11.359 1 88.56 333 HIS B CA 1
ATOM 8875 C C . HIS B 1 333 ? 21.141 -25.562 11.68 1 88.56 333 HIS B C 1
ATOM 8877 O O . HIS B 1 333 ? 21.484 -26.406 10.844 1 88.56 333 HIS B O 1
ATOM 8883 N N . ALA B 1 334 ? 21.578 -25.391 12.844 1 87.56 334 ALA B N 1
ATOM 8884 C CA . ALA B 1 334 ? 22.641 -26.312 13.297 1 87.56 334 ALA B CA 1
ATOM 8885 C C . ALA B 1 334 ? 22.047 -27.641 13.75 1 87.56 334 ALA B C 1
ATOM 8887 O O . ALA B 1 334 ? 22.672 -28.688 13.586 1 87.56 334 ALA B O 1
ATOM 8888 N N . ASN B 1 335 ? 20.906 -27.688 14.336 1 86.31 335 ASN B N 1
ATOM 8889 C CA . ASN B 1 335 ? 20.266 -28.906 14.805 1 86.31 335 ASN B CA 1
ATOM 8890 C C . ASN B 1 335 ? 19 -29.203 14.008 1 86.31 335 ASN B C 1
ATOM 8892 O O . ASN B 1 335 ? 18.484 -28.344 13.289 1 86.31 335 ASN B O 1
ATOM 8896 N N . PRO B 1 336 ? 18.625 -30.453 13.984 1 86.25 336 PRO B N 1
ATOM 8897 C CA . PRO B 1 336 ? 17.484 -30.844 13.172 1 86.25 336 PRO B CA 1
ATOM 8898 C C . PRO B 1 336 ? 16.219 -30.062 13.508 1 86.25 336 PRO B C 1
ATOM 8900 O O . PRO B 1 336 ? 15.43 -29.734 12.617 1 86.25 336 PRO B O 1
ATOM 8903 N N . GLN B 1 337 ? 16.031 -29.781 14.75 1 78.62 337 GLN B N 1
ATOM 8904 C CA . GLN B 1 337 ? 14.844 -29.031 15.141 1 78.62 337 GLN B CA 1
ATOM 8905 C C . GLN B 1 337 ? 14.867 -27.625 14.547 1 78.62 337 GLN B C 1
ATOM 8907 O O . GLN B 1 337 ? 13.844 -27.125 14.078 1 78.62 337 GLN B O 1
ATOM 8912 N N . GLU B 1 338 ? 16 -27.016 14.648 1 83.88 338 GLU B N 1
ATOM 8913 C CA . GLU B 1 338 ? 16.172 -25.703 14.039 1 83.88 338 GLU B CA 1
ATOM 8914 C C . GLU B 1 338 ? 15.922 -25.766 12.531 1 83.88 338 GLU B C 1
ATOM 8916 O O . GLU B 1 338 ? 15.32 -24.844 11.969 1 83.88 338 GLU B O 1
ATOM 8921 N N . ARG B 1 339 ? 16.266 -26.828 11.953 1 89.19 339 ARG B N 1
ATOM 8922 C CA . ARG B 1 339 ? 16.094 -26.969 10.516 1 89.19 339 ARG B CA 1
ATOM 8923 C C . ARG B 1 339 ? 14.617 -27.125 10.141 1 89.19 339 ARG B C 1
ATOM 8925 O O . ARG B 1 339 ? 14.18 -26.594 9.117 1 89.19 339 ARG B O 1
ATOM 8932 N N . ILE B 1 340 ? 13.938 -27.828 10.953 1 84.56 340 ILE B N 1
ATOM 8933 C CA . ILE B 1 340 ? 12.508 -28 10.711 1 84.56 340 ILE B CA 1
ATOM 8934 C C . ILE B 1 340 ? 11.789 -26.656 10.836 1 84.56 340 ILE B C 1
ATOM 8936 O O . ILE B 1 340 ? 10.945 -26.328 10.008 1 84.56 340 ILE B O 1
ATOM 8940 N N . LEU B 1 341 ? 12.156 -25.922 11.859 1 81.12 341 LEU B N 1
ATOM 8941 C CA . LEU B 1 341 ? 11.547 -24.625 12.07 1 81.12 341 LEU B CA 1
ATOM 8942 C C . LEU B 1 341 ? 11.875 -23.672 10.914 1 81.12 341 LEU B C 1
ATOM 8944 O O . LEU B 1 341 ? 11 -22.938 10.445 1 81.12 341 LEU B O 1
ATOM 8948 N N . ARG B 1 342 ? 13.102 -23.719 10.508 1 88.56 342 ARG B N 1
ATOM 8949 C CA . ARG B 1 342 ? 13.523 -22.922 9.359 1 88.56 342 ARG B CA 1
ATOM 8950 C C . ARG B 1 342 ? 12.758 -23.328 8.102 1 88.56 342 ARG B C 1
ATOM 8952 O O . ARG B 1 342 ? 12.297 -22.469 7.348 1 88.56 342 ARG B O 1
ATOM 8959 N N . GLY B 1 343 ? 12.586 -24.625 7.906 1 89.5 343 GLY B N 1
ATOM 8960 C CA . GLY B 1 343 ? 11.859 -25.125 6.754 1 89.5 343 GLY B CA 1
ATOM 8961 C C . GLY B 1 343 ? 10.398 -24.719 6.738 1 89.5 343 GLY B C 1
ATOM 8962 O O . GLY B 1 343 ? 9.852 -24.375 5.688 1 89.5 343 GLY B O 1
ATOM 8963 N N . ARG B 1 344 ? 9.836 -24.766 7.863 1 83.56 344 ARG B N 1
ATOM 8964 C CA . ARG B 1 344 ? 8.438 -24.359 7.98 1 83.56 344 ARG B CA 1
ATOM 8965 C C . ARG B 1 344 ? 8.266 -22.875 7.684 1 83.56 344 ARG B C 1
ATOM 8967 O O . ARG B 1 344 ? 7.309 -22.484 7.016 1 83.56 344 ARG B O 1
ATOM 8974 N N . ALA B 1 345 ? 9.148 -22.078 8.211 1 86.5 345 ALA B N 1
ATOM 8975 C CA . ALA B 1 345 ? 9.094 -20.625 7.988 1 86.5 345 ALA B CA 1
ATOM 8976 C C . ALA B 1 345 ? 9.273 -20.297 6.508 1 86.5 345 ALA B C 1
ATOM 8978 O O . ALA B 1 345 ? 8.547 -19.469 5.957 1 86.5 345 ALA B O 1
ATOM 8979 N N . LEU B 1 346 ? 10.156 -21 5.938 1 91.69 346 LEU B N 1
ATOM 8980 C CA . LEU B 1 346 ? 10.422 -20.766 4.52 1 91.69 346 LEU B CA 1
ATOM 8981 C C . LEU B 1 346 ? 9.234 -21.203 3.67 1 91.69 346 LEU B C 1
ATOM 8983 O O . LEU B 1 346 ? 8.891 -20.531 2.689 1 91.69 346 LEU B O 1
ATOM 8987 N N . TYR B 1 347 ? 8.664 -22.281 4.055 1 89.5 347 TYR B N 1
ATOM 8988 C CA . TYR B 1 347 ? 7.496 -22.781 3.338 1 89.5 347 TYR B CA 1
ATOM 8989 C C . TYR B 1 347 ? 6.352 -21.781 3.4 1 89.5 347 TYR B C 1
ATOM 8991 O O . TYR B 1 347 ? 5.73 -21.469 2.381 1 89.5 347 TYR B O 1
ATOM 8999 N N . LYS B 1 348 ? 6.125 -21.281 4.5 1 86.94 348 LYS B N 1
ATOM 9000 C CA . LYS B 1 348 ? 5.023 -20.344 4.695 1 86.94 348 LYS B CA 1
ATOM 9001 C C . LYS B 1 348 ? 5.242 -19.062 3.895 1 86.94 348 LYS B C 1
ATOM 9003 O O . LYS B 1 348 ? 4.336 -18.594 3.195 1 86.94 348 LYS B O 1
ATOM 9008 N N . VAL B 1 349 ? 6.387 -18.438 4.023 1 91.44 349 VAL B N 1
ATOM 9009 C CA . VAL B 1 349 ? 6.695 -17.203 3.316 1 91.44 349 VAL B CA 1
ATOM 9010 C C . VAL B 1 349 ? 6.59 -17.422 1.81 1 91.44 349 VAL B C 1
ATOM 9012 O O . VAL B 1 349 ? 6.082 -16.562 1.08 1 91.44 349 VAL B O 1
ATOM 9015 N N . THR B 1 350 ? 7.02 -18.578 1.36 1 94 350 THR B N 1
ATOM 9016 C CA . THR B 1 350 ? 6.969 -18.875 -0.066 1 94 350 THR B CA 1
ATOM 9017 C C . THR B 1 350 ? 5.523 -19.031 -0.535 1 94 350 THR B C 1
ATOM 9019 O O . THR B 1 350 ? 5.16 -18.547 -1.607 1 94 350 THR B O 1
ATOM 9022 N N . CYS B 1 351 ? 4.73 -19.719 0.282 1 90.44 351 CYS B N 1
ATOM 9023 C CA . CYS B 1 351 ? 3.32 -19.875 -0.055 1 90.44 351 CYS B CA 1
ATOM 9024 C C . CYS B 1 351 ? 2.621 -18.531 -0.166 1 90.44 351 CYS B C 1
ATOM 9026 O O . CYS B 1 351 ? 1.879 -18.281 -1.12 1 90.44 351 CYS B O 1
ATOM 9028 N N . ASP B 1 352 ? 2.867 -17.719 0.756 1 91.25 352 ASP B N 1
ATOM 9029 C CA . ASP B 1 352 ? 2.25 -16.391 0.762 1 91.25 352 ASP B CA 1
ATOM 9030 C C . ASP B 1 352 ? 2.715 -15.562 -0.434 1 91.25 352 ASP B C 1
ATOM 9032 O O . ASP B 1 352 ? 1.922 -14.836 -1.037 1 91.25 352 ASP B O 1
ATOM 9036 N N . PHE B 1 353 ? 3.975 -15.625 -0.665 1 95.12 353 PHE B N 1
ATOM 9037 C CA . PHE B 1 353 ? 4.531 -14.898 -1.799 1 95.12 353 PHE B CA 1
ATOM 9038 C C . PHE B 1 353 ? 3.881 -15.344 -3.102 1 95.12 353 PHE B C 1
ATOM 9040 O O . PHE B 1 353 ? 3.504 -14.516 -3.932 1 95.12 353 PHE B O 1
ATOM 9047 N N . VAL B 1 354 ? 3.803 -16.641 -3.324 1 95.75 354 VAL B N 1
ATOM 9048 C CA . VAL B 1 354 ? 3.234 -17.188 -4.551 1 95.75 354 VAL B CA 1
ATOM 9049 C C . VAL B 1 354 ? 1.782 -16.734 -4.695 1 95.75 354 VAL B C 1
ATOM 9051 O O . VAL B 1 354 ? 1.347 -16.359 -5.785 1 95.75 354 VAL B O 1
ATOM 9054 N N . ASP B 1 355 ? 1.073 -16.781 -3.65 1 93.12 355 ASP B N 1
ATOM 9055 C CA . ASP B 1 355 ? -0.316 -16.328 -3.674 1 93.12 355 ASP B CA 1
ATOM 9056 C C . ASP B 1 355 ? -0.414 -14.867 -4.102 1 93.12 355 ASP B C 1
ATOM 9058 O O . ASP B 1 355 ? -1.231 -14.523 -4.953 1 93.12 355 ASP B O 1
ATOM 9062 N N . ALA B 1 356 ? 0.403 -14.031 -3.459 1 94.25 356 ALA B N 1
ATOM 9063 C CA . ALA B 1 356 ? 0.432 -12.617 -3.805 1 94.25 356 ALA B CA 1
ATOM 9064 C C . ALA B 1 356 ? 0.875 -12.414 -5.254 1 94.25 356 ALA B C 1
ATOM 9066 O O . ALA B 1 356 ? 0.332 -11.562 -5.961 1 94.25 356 ALA B O 1
ATOM 9067 N N . ALA B 1 357 ? 1.845 -13.172 -5.68 1 96.75 357 ALA B N 1
ATOM 9068 C CA . ALA B 1 357 ? 2.371 -13.078 -7.039 1 96.75 357 ALA B CA 1
ATOM 9069 C C . ALA B 1 357 ? 1.307 -13.438 -8.07 1 96.75 357 ALA B C 1
ATOM 9071 O O . ALA B 1 357 ? 1.209 -12.812 -9.125 1 96.75 357 ALA B O 1
ATOM 9072 N N . VAL B 1 358 ? 0.552 -14.477 -7.785 1 96.38 358 VAL B N 1
ATOM 9073 C CA . VAL B 1 358 ? -0.5 -14.898 -8.703 1 96.38 358 VAL B CA 1
ATOM 9074 C C . VAL B 1 358 ? -1.537 -13.789 -8.852 1 96.38 358 VAL B C 1
ATOM 9076 O O . VAL B 1 358 ? -1.914 -13.43 -9.969 1 96.38 358 VAL B O 1
ATOM 9079 N N . LYS B 1 359 ? -1.944 -13.234 -7.797 1 94.81 359 LYS B N 1
ATOM 9080 C CA . LYS B 1 359 ? -2.928 -12.156 -7.824 1 94.81 359 LYS B CA 1
ATOM 9081 C C . LYS B 1 359 ? -2.383 -10.938 -8.562 1 94.81 359 LYS B C 1
ATOM 9083 O O . LYS B 1 359 ? -3.09 -10.32 -9.359 1 94.81 359 LYS B O 1
ATOM 9088 N N . GLY B 1 360 ? -1.143 -10.57 -8.25 1 95.88 360 GLY B N 1
ATOM 9089 C CA . GLY B 1 360 ? -0.512 -9.469 -8.953 1 95.88 360 GLY B CA 1
ATOM 9090 C C . GLY B 1 360 ? -0.391 -9.703 -10.445 1 95.88 360 GLY B C 1
ATOM 9091 O O . GLY B 1 360 ? -0.628 -8.789 -11.242 1 95.88 360 GLY B O 1
ATOM 9092 N N . ALA B 1 361 ? -0.014 -10.922 -10.859 1 96.88 361 ALA B N 1
ATOM 9093 C CA . ALA B 1 361 ? 0.137 -11.258 -12.273 1 96.88 361 ALA B CA 1
ATOM 9094 C C . ALA B 1 361 ? -1.195 -11.141 -13.008 1 96.88 361 ALA B C 1
ATOM 9096 O O . ALA B 1 361 ? -1.244 -10.672 -14.148 1 96.88 361 ALA B O 1
ATOM 9097 N N . VAL B 1 362 ? -2.217 -11.555 -12.398 1 95.5 362 VAL B N 1
ATOM 9098 C CA . VAL B 1 362 ? -3.551 -11.422 -12.984 1 95.5 362 VAL B CA 1
ATOM 9099 C C . VAL B 1 362 ? -3.879 -9.945 -13.188 1 95.5 362 VAL B C 1
ATOM 9101 O O . VAL B 1 362 ? -4.414 -9.562 -14.234 1 95.5 362 VAL B O 1
ATOM 9104 N N . GLY B 1 363 ? -3.543 -9.133 -12.211 1 94.88 363 GLY B N 1
ATOM 9105 C CA . GLY B 1 363 ? -3.746 -7.703 -12.344 1 94.88 363 GLY B CA 1
ATOM 9106 C C . GLY B 1 363 ? -2.967 -7.094 -13.492 1 94.88 363 GLY B C 1
ATOM 9107 O O . GLY B 1 363 ? -3.455 -6.188 -14.172 1 94.88 363 GLY B O 1
ATOM 9108 N N . VAL B 1 364 ? -1.798 -7.566 -13.711 1 95.12 364 VAL B N 1
ATOM 9109 C CA . VAL B 1 364 ? -0.943 -7.082 -14.789 1 95.12 364 VAL B CA 1
ATOM 9110 C C . VAL B 1 364 ? -1.559 -7.445 -16.141 1 95.12 364 VAL B C 1
ATOM 9112 O O . VAL B 1 364 ? -1.694 -6.59 -17.016 1 95.12 364 VAL B O 1
ATOM 9115 N N . ILE B 1 365 ? -1.95 -8.688 -16.297 1 94.19 365 ILE B N 1
ATOM 9116 C CA . ILE B 1 365 ? -2.473 -9.188 -17.562 1 94.19 365 ILE B CA 1
ATOM 9117 C C . ILE B 1 365 ? -3.816 -8.523 -17.859 1 94.19 365 ILE B C 1
ATOM 9119 O O . ILE B 1 365 ? -4.125 -8.227 -19.016 1 94.19 365 ILE B O 1
ATOM 9123 N N . ASN B 1 366 ? -4.551 -8.258 -16.797 1 92.56 366 ASN B N 1
ATOM 9124 C CA . ASN B 1 366 ? -5.836 -7.582 -16.969 1 92.56 366 ASN B CA 1
ATOM 9125 C C . ASN B 1 366 ? -5.664 -6.078 -17.141 1 92.56 366 ASN B C 1
ATOM 9127 O O . ASN B 1 366 ? -6.648 -5.34 -17.219 1 92.56 366 ASN B O 1
ATOM 9131 N N . ARG B 1 367 ? -4.5 -5.562 -17.094 1 91.25 367 ARG B N 1
ATOM 9132 C CA . ARG B 1 367 ? -4.133 -4.176 -17.375 1 91.25 367 ARG B CA 1
ATOM 9133 C C . ARG B 1 367 ? -4.598 -3.25 -16.25 1 91.25 367 ARG B C 1
ATOM 9135 O O . ARG B 1 367 ? -4.902 -2.08 -16.5 1 91.25 367 ARG B O 1
ATOM 9142 N N . CYS B 1 368 ? -4.723 -3.852 -15.117 1 92.19 368 CYS B N 1
ATOM 9143 C CA . CYS B 1 368 ? -5.164 -3.066 -13.969 1 92.19 368 CYS B CA 1
ATOM 9144 C C . CYS B 1 368 ? -3.977 -2.441 -13.25 1 92.19 368 CYS B C 1
ATOM 9146 O O . CYS B 1 368 ? -4.129 -1.441 -12.547 1 92.19 368 CYS B O 1
ATOM 9148 N N . ILE B 1 369 ? -2.84 -2.988 -13.344 1 93.38 369 ILE B N 1
ATOM 9149 C CA . ILE B 1 369 ? -1.608 -2.469 -12.758 1 93.38 369 ILE B CA 1
ATOM 9150 C C . ILE B 1 369 ? -0.785 -1.76 -13.828 1 93.38 369 ILE B C 1
ATOM 9152 O O . ILE B 1 369 ? -0.356 -2.383 -14.805 1 93.38 369 ILE B O 1
ATOM 9156 N N . PRO B 1 370 ? -0.581 -0.512 -13.703 1 90 370 PRO B N 1
ATOM 9157 C CA . PRO B 1 370 ? 0.169 0.225 -14.727 1 90 370 PRO B CA 1
ATOM 9158 C C . PRO B 1 370 ? 1.663 -0.094 -14.703 1 90 370 PRO B C 1
ATOM 9160 O O . PRO B 1 370 ? 2.232 -0.333 -13.641 1 90 370 PRO B O 1
ATOM 9163 N N . PRO B 1 371 ? 2.236 -0.105 -15.82 1 91.88 371 PRO B N 1
ATOM 9164 C CA . PRO B 1 371 ? 3.682 -0.339 -15.867 1 91.88 371 PRO B CA 1
ATOM 9165 C C . PRO B 1 371 ? 4.488 0.843 -15.336 1 91.88 371 PRO B C 1
ATOM 9167 O O . PRO B 1 371 ? 4.016 1.983 -15.375 1 91.88 371 PRO B O 1
ATOM 9170 N N . ILE B 1 372 ? 5.656 0.599 -14.805 1 86.44 372 ILE B N 1
ATOM 9171 C CA . ILE B 1 372 ? 6.535 1.646 -14.305 1 86.44 372 ILE B CA 1
ATOM 9172 C C . ILE B 1 372 ? 7.316 2.268 -15.461 1 86.44 372 ILE B C 1
ATOM 9174 O O . ILE B 1 372 ? 7.902 3.344 -15.312 1 86.44 372 ILE B O 1
ATOM 9178 N N . ASN B 1 373 ? 7.441 1.542 -16.625 1 85.25 373 ASN B N 1
ATOM 9179 C CA . ASN B 1 373 ? 8.047 2.047 -17.859 1 85.25 373 ASN B CA 1
ATOM 9180 C C . ASN B 1 373 ? 7.055 2.049 -19.016 1 85.25 373 ASN B C 1
ATOM 9182 O O . ASN B 1 373 ? 7.266 1.363 -20.016 1 85.25 373 ASN B O 1
ATOM 9186 N N . PRO B 1 374 ? 6.109 2.908 -19 1 83.38 374 PRO B N 1
ATOM 9187 C CA . PRO B 1 374 ? 5.004 2.883 -19.953 1 83.38 374 PRO B CA 1
ATOM 9188 C C . PRO B 1 374 ? 5.441 3.258 -21.375 1 83.38 374 PRO B C 1
ATOM 9190 O O . PRO B 1 374 ? 4.742 2.955 -22.344 1 83.38 374 PRO B O 1
ATOM 9193 N N . THR B 1 375 ? 6.512 3.893 -21.516 1 79.25 375 THR B N 1
ATOM 9194 C CA . THR B 1 375 ? 6.941 4.359 -22.828 1 79.25 375 THR B CA 1
ATOM 9195 C C . THR B 1 375 ? 7.629 3.238 -23.609 1 79.25 375 THR B C 1
ATOM 9197 O O . THR B 1 375 ? 7.777 3.322 -24.828 1 79.25 375 THR B O 1
ATOM 9200 N N . ASP B 1 376 ? 8 2.193 -22.984 1 83.88 376 ASP B N 1
ATOM 9201 C CA . ASP B 1 376 ? 8.602 1.036 -23.641 1 83.88 376 ASP B CA 1
ATOM 9202 C C . ASP B 1 376 ? 7.543 0.179 -24.328 1 83.88 376 ASP B C 1
ATOM 9204 O O . ASP B 1 376 ? 6.352 0.293 -24.016 1 83.88 376 ASP B O 1
ATOM 9208 N N . PRO B 1 377 ? 8.047 -0.548 -25.281 1 82.88 377 PRO B N 1
ATOM 9209 C CA . PRO B 1 377 ? 7.094 -1.502 -25.859 1 82.88 377 PRO B CA 1
ATOM 9210 C C . PRO B 1 377 ? 6.488 -2.434 -24.812 1 82.88 377 PRO B C 1
ATOM 9212 O O . PRO B 1 377 ? 7.148 -2.768 -23.812 1 82.88 377 PRO B O 1
ATOM 9215 N N . GLU B 1 378 ? 5.348 -2.836 -25.062 1 83.5 378 GLU B N 1
ATOM 9216 C CA . GLU B 1 378 ? 4.547 -3.584 -24.094 1 83.5 378 GLU B CA 1
ATOM 9217 C C . GLU B 1 378 ? 5.277 -4.84 -23.625 1 83.5 378 GLU B C 1
ATOM 9219 O O . GLU B 1 378 ? 5.184 -5.215 -22.453 1 83.5 378 GLU B O 1
ATOM 9224 N N . CYS B 1 379 ? 5.926 -5.523 -24.5 1 83.88 379 CYS B N 1
ATOM 9225 C CA . CYS B 1 379 ? 6.586 -6.777 -24.156 1 83.88 379 CYS B CA 1
ATOM 9226 C C . CYS B 1 379 ? 7.707 -6.547 -23.156 1 83.88 379 CYS B C 1
ATOM 9228 O O . CYS B 1 379 ? 8.156 -7.484 -22.5 1 83.88 379 CYS B O 1
ATOM 9230 N N . PHE B 1 380 ? 8.172 -5.273 -23 1 86.44 380 PHE B N 1
ATOM 9231 C CA . PHE B 1 380 ? 9.258 -4.957 -22.078 1 86.44 380 PHE B CA 1
ATOM 9232 C C . PHE B 1 380 ? 8.742 -4.215 -20.859 1 86.44 380 PHE B C 1
ATOM 9234 O O . PHE B 1 380 ? 9.523 -3.754 -20.031 1 86.44 380 PHE B O 1
ATOM 9241 N N . HIS B 1 381 ? 7.531 -4.215 -20.766 1 89.81 381 HIS B N 1
ATOM 9242 C CA . HIS B 1 381 ? 6.949 -3.508 -19.641 1 89.81 381 HIS B CA 1
ATOM 9243 C C . HIS B 1 381 ? 7.309 -4.188 -18.328 1 89.81 381 HIS B C 1
ATOM 9245 O O . HIS B 1 381 ? 7.379 -5.418 -18.25 1 89.81 381 HIS B O 1
ATOM 9251 N N . MET B 1 382 ? 7.543 -3.406 -17.406 1 92.44 382 MET B N 1
ATOM 9252 C CA . MET B 1 382 ? 7.82 -3.834 -16.031 1 92.44 382 MET B CA 1
ATOM 9253 C C . MET B 1 382 ? 6.773 -3.289 -15.07 1 92.44 382 MET B C 1
ATOM 9255 O O . MET B 1 382 ? 6.27 -2.178 -15.258 1 92.44 382 MET B O 1
ATOM 9259 N N . TYR B 1 383 ? 6.48 -4.082 -14.109 1 94.69 383 TYR B N 1
ATOM 9260 C CA . TYR B 1 383 ? 5.438 -3.703 -13.164 1 94.69 383 TYR B CA 1
ATOM 9261 C C . TYR B 1 383 ? 5.895 -3.924 -11.727 1 94.69 383 TYR B C 1
ATOM 9263 O O . TYR B 1 383 ? 6.73 -4.793 -11.461 1 94.69 383 TYR B O 1
ATOM 9271 N N . VAL B 1 384 ? 5.465 -3.088 -10.828 1 93.5 384 VAL B N 1
ATOM 9272 C CA . VAL B 1 384 ? 5.68 -3.268 -9.398 1 93.5 384 VAL B CA 1
ATOM 9273 C C . VAL B 1 384 ? 4.352 -3.148 -8.656 1 93.5 384 VAL B C 1
ATOM 9275 O O . VAL B 1 384 ? 3.605 -2.189 -8.852 1 93.5 384 VAL B O 1
ATOM 9278 N N . HIS B 1 385 ? 4.035 -4.117 -7.906 1 93.5 385 HIS B N 1
ATOM 9279 C CA . HIS B 1 385 ? 2.828 -4.137 -7.082 1 93.5 385 HIS B CA 1
ATOM 9280 C C . HIS B 1 385 ? 3.043 -4.949 -5.812 1 93.5 385 HIS B C 1
ATOM 9282 O O . HIS B 1 385 ? 3.541 -6.074 -5.863 1 93.5 385 HIS B O 1
ATOM 9288 N N . ASN B 1 386 ? 2.635 -4.383 -4.625 1 92 386 ASN B N 1
ATOM 9289 C CA . ASN B 1 386 ? 2.744 -5.094 -3.355 1 92 386 ASN B CA 1
ATOM 9290 C C . ASN B 1 386 ? 4.168 -5.586 -3.109 1 92 386 ASN B C 1
ATOM 9292 O O . ASN B 1 386 ? 4.371 -6.734 -2.711 1 92 386 ASN B O 1
ATOM 9296 N N . ASN B 1 387 ? 5.156 -4.797 -3.475 1 90.81 387 ASN B N 1
ATOM 9297 C CA . ASN B 1 387 ? 6.582 -5.059 -3.297 1 90.81 387 ASN B CA 1
ATOM 9298 C C . ASN B 1 387 ? 7.031 -6.281 -4.094 1 90.81 387 ASN B C 1
ATOM 9300 O O . ASN B 1 387 ? 7.922 -7.012 -3.66 1 90.81 387 ASN B O 1
ATOM 9304 N N . ILE B 1 388 ? 6.355 -6.535 -5.156 1 95.88 388 ILE B N 1
ATOM 9305 C CA . ILE B 1 388 ? 6.742 -7.598 -6.078 1 95.88 388 ILE B CA 1
ATOM 9306 C C . ILE B 1 388 ? 7.008 -7.004 -7.461 1 95.88 388 ILE B C 1
ATOM 9308 O O . ILE B 1 388 ? 6.254 -6.148 -7.934 1 95.88 388 ILE B O 1
ATOM 9312 N N . PHE B 1 389 ? 8.047 -7.434 -8.047 1 95.5 389 PHE B N 1
ATOM 9313 C CA . PHE B 1 389 ? 8.406 -7.016 -9.398 1 95.5 389 PHE B CA 1
ATOM 9314 C C . PHE B 1 389 ? 7.895 -8.016 -10.43 1 95.5 389 PHE B C 1
ATOM 9316 O O . PHE B 1 389 ? 8.109 -9.219 -10.289 1 95.5 389 PHE B O 1
ATOM 9323 N N . PHE B 1 390 ? 7.164 -7.527 -11.469 1 96.31 390 PHE B N 1
ATOM 9324 C CA . PHE B 1 390 ? 6.594 -8.375 -12.5 1 96.31 390 PHE B CA 1
ATOM 9325 C C . PHE B 1 390 ? 7.145 -8 -13.875 1 96.31 390 PHE B C 1
ATOM 9327 O O . PHE B 1 390 ? 7.316 -6.82 -14.18 1 96.31 390 PHE B O 1
ATOM 9334 N N . SER B 1 391 ? 7.422 -8.969 -14.68 1 94.19 391 SER B N 1
ATOM 9335 C CA . SER B 1 391 ? 7.812 -8.781 -16.078 1 94.19 391 SER B CA 1
ATOM 9336 C C . SER B 1 391 ? 7.355 -9.945 -16.938 1 94.19 391 SER B C 1
ATOM 9338 O O . SER B 1 391 ? 7.105 -11.039 -16.438 1 94.19 391 SER B O 1
ATOM 9340 N N . PHE B 1 392 ? 7.129 -9.68 -18.188 1 92.56 392 PHE B N 1
ATOM 9341 C CA . PHE B 1 392 ? 6.789 -10.75 -19.125 1 92.56 392 PHE B CA 1
ATOM 9342 C C . PHE B 1 392 ? 8.031 -11.531 -19.531 1 92.56 392 PHE B C 1
ATOM 9344 O O . PHE B 1 392 ? 9.133 -10.977 -19.594 1 92.56 392 PHE B O 1
ATOM 9351 N N . ALA B 1 393 ? 7.766 -12.844 -19.641 1 85.81 393 ALA B N 1
ATOM 9352 C CA . ALA B 1 393 ? 8.844 -13.656 -20.188 1 85.81 393 ALA B CA 1
ATOM 9353 C C . ALA B 1 393 ? 8.969 -13.469 -21.688 1 85.81 393 ALA B C 1
ATOM 9355 O O . ALA B 1 393 ? 8.156 -14 -22.453 1 85.81 393 ALA B O 1
ATOM 9356 N N . VAL B 1 394 ? 9.391 -12.195 -22.078 1 64.94 394 VAL B N 1
ATOM 9357 C CA . VAL B 1 394 ? 9.453 -11.969 -23.516 1 64.94 394 VAL B CA 1
ATOM 9358 C C . VAL B 1 394 ? 10.914 -11.906 -23.969 1 64.94 394 VAL B C 1
ATOM 9360 O O . VAL B 1 394 ? 11.805 -11.609 -23.172 1 64.94 394 VAL B O 1
ATOM 9363 N N . ASP B 1 395 ? 11.242 -12.375 -24.969 1 47.22 395 ASP B N 1
ATOM 9364 C CA . ASP B 1 395 ? 12.539 -12.398 -25.641 1 47.22 395 ASP B CA 1
ATOM 9365 C C . ASP B 1 395 ? 13.047 -10.984 -25.906 1 47.22 395 ASP B C 1
ATOM 9367 O O . ASP B 1 395 ? 12.258 -10.078 -26.203 1 47.22 395 ASP B O 1
ATOM 9371 N N . SER B 1 396 ? 14 -10.5 -25.359 1 40.81 396 SER B N 1
ATOM 9372 C CA . SER B 1 396 ? 14.75 -9.258 -25.531 1 40.81 396 SER B CA 1
ATOM 9373 C C . SER B 1 396 ? 14.719 -8.789 -26.984 1 40.81 396 SER B C 1
ATOM 9375 O O . SER B 1 396 ? 15.117 -7.66 -27.281 1 40.81 396 SER B O 1
ATOM 9377 N N . ASP B 1 397 ? 14.703 -9.656 -27.938 1 38.22 397 ASP B N 1
ATOM 9378 C CA . ASP B 1 397 ? 15.047 -9.242 -29.297 1 38.22 397 ASP B CA 1
ATOM 9379 C C . ASP B 1 397 ? 14.008 -8.289 -29.859 1 38.22 397 ASP B C 1
ATOM 9381 O O . ASP B 1 397 ? 13.992 -8.016 -31.062 1 38.22 397 ASP B O 1
ATOM 9385 N N . TYR B 1 398 ? 13 -8.023 -29.234 1 38.84 398 TYR B N 1
ATOM 9386 C CA . TYR B 1 398 ? 12.125 -7.027 -29.844 1 38.84 398 TYR B CA 1
ATOM 9387 C C . TYR B 1 398 ? 12.836 -5.691 -30 1 38.84 398 TYR B C 1
ATOM 9389 O O . TYR B 1 398 ? 12.234 -4.703 -30.438 1 38.84 398 TYR B O 1
ATOM 9397 N N . GLU B 1 399 ? 13.852 -5.605 -29.562 1 37.41 399 GLU B N 1
ATOM 9398 C CA . GLU B 1 399 ? 14.555 -4.359 -29.859 1 37.41 399 GLU B CA 1
ATOM 9399 C C . GLU B 1 399 ? 14.594 -4.094 -31.359 1 37.41 399 GLU B C 1
ATOM 9401 O O . GLU B 1 399 ? 14.891 -2.979 -31.797 1 37.41 399 GLU B O 1
ATOM 9406 N N . GLN B 1 400 ? 14.641 -5.156 -32.281 1 34.84 400 GLN B N 1
ATOM 9407 C CA . GLN B 1 400 ? 14.594 -4.844 -33.719 1 34.84 400 GLN B CA 1
ATOM 9408 C C . GLN B 1 400 ? 13.203 -4.383 -34.125 1 34.84 400 GLN B C 1
ATOM 9410 O O . GLN B 1 400 ? 12.938 -4.18 -35.312 1 34.84 400 GLN B O 1
ATOM 9415 N N . ILE B 1 401 ? 12.234 -4.613 -33.469 1 35.84 401 ILE B N 1
ATOM 9416 C CA . ILE B 1 401 ? 11.047 -3.916 -33.969 1 35.84 401 ILE B CA 1
ATOM 9417 C C . ILE B 1 401 ? 11.297 -2.41 -33.969 1 35.84 401 ILE B C 1
ATOM 9419 O O . ILE B 1 401 ? 11.5 -1.813 -32.906 1 35.84 401 ILE B O 1
ATOM 9423 N N . SER B 1 402 ? 12.008 -2.033 -34.969 1 32.16 402 SER B N 1
ATOM 9424 C CA . SER B 1 402 ? 12.195 -0.633 -35.344 1 32.16 402 SER B CA 1
ATOM 9425 C C . SER B 1 402 ? 11.016 0.221 -34.906 1 32.16 402 SER B C 1
ATOM 9427 O O . SER B 1 402 ? 9.859 -0.185 -35.031 1 32.16 402 SER B O 1
ATOM 9429 N N . LYS B 1 403 ? 11.234 1.021 -34.094 1 35.88 403 LYS B N 1
ATOM 9430 C CA . LYS B 1 403 ? 10.312 2.143 -33.938 1 35.88 403 LYS B CA 1
ATOM 9431 C C . LYS B 1 403 ? 9.594 2.465 -35.219 1 35.88 403 LYS B C 1
ATOM 9433 O O . LYS B 1 403 ? 8.727 3.338 -35.281 1 35.88 403 LYS B O 1
ATOM 9438 N N . ASP B 1 404 ? 10.125 2.203 -36.469 1 31.27 404 ASP B N 1
ATOM 9439 C CA . ASP B 1 404 ? 9.641 2.742 -37.719 1 31.27 404 ASP B CA 1
ATOM 9440 C C . ASP B 1 404 ? 8.383 2.02 -38.188 1 31.27 404 ASP B C 1
ATOM 9442 O O . ASP B 1 404 ? 7.887 2.258 -39.281 1 31.27 404 ASP B O 1
ATOM 9446 N N . GLN B 1 405 ? 8.102 0.841 -37.781 1 28.69 405 GLN B N 1
ATOM 9447 C CA . GLN B 1 405 ? 6.922 0.467 -38.562 1 28.69 405 GLN B CA 1
ATOM 9448 C C . GLN B 1 405 ? 5.688 1.219 -38.062 1 28.69 405 GLN B C 1
ATOM 9450 O O . GLN B 1 405 ? 5.062 0.817 -37.094 1 28.69 405 GLN B O 1
ATOM 9455 N N . LYS B 1 406 ? 5.754 2.512 -38.156 1 29.53 406 LYS B N 1
ATOM 9456 C CA . LYS B 1 406 ? 4.469 3.188 -38.312 1 29.53 406 LYS B CA 1
ATOM 9457 C C . LYS B 1 406 ? 3.539 2.4 -39.219 1 29.53 406 LYS B C 1
ATOM 9459 O O . LYS B 1 406 ? 3.943 1.973 -40.312 1 29.53 406 LYS B O 1
ATOM 9464 N N . PRO B 1 407 ? 2.402 1.855 -38.719 1 26.62 407 PRO B N 1
ATOM 9465 C CA . PRO B 1 407 ? 1.484 1.321 -39.719 1 26.62 407 PRO B CA 1
ATOM 9466 C C . PRO B 1 407 ? 1.389 2.207 -40.969 1 26.62 407 PRO B C 1
ATOM 9468 O O . PRO B 1 407 ? 1.36 3.436 -40.844 1 26.62 407 PRO B O 1
ATOM 9471 N N . ASP B 1 408 ? 1.981 1.856 -42.062 1 26.11 408 ASP B N 1
ATOM 9472 C CA . ASP B 1 408 ? 1.594 2.408 -43.375 1 26.11 408 ASP B CA 1
ATOM 9473 C C . ASP B 1 408 ? 0.074 2.457 -43.5 1 26.11 408 ASP B C 1
ATOM 9475 O O . ASP B 1 408 ? -0.579 1.416 -43.594 1 26.11 408 ASP B O 1
ATOM 9479 N N . CYS B 1 409 ? -0.58 3.357 -42.812 1 24.64 409 CYS B N 1
ATOM 9480 C CA . CYS B 1 409 ? -1.964 3.674 -43.125 1 24.64 409 CYS B CA 1
ATOM 9481 C C . CYS B 1 409 ? -2.127 3.896 -44.625 1 24.64 409 CYS B C 1
ATOM 9483 O O . CYS B 1 409 ? -2.52 4.98 -45.062 1 24.64 409 CYS B O 1
ATOM 9485 N N . GLN B 1 410 ? -1.208 3.486 -45.5 1 22.67 410 GLN B N 1
ATOM 9486 C CA . GLN B 1 410 ? -1.595 3.771 -46.875 1 22.67 410 GLN B CA 1
ATOM 9487 C C . GLN B 1 410 ? -2.889 3.053 -47.25 1 22.67 410 GLN B C 1
ATOM 9489 O O . GLN B 1 410 ? -2.859 2.004 -47.906 1 22.67 410 GLN B O 1
ATOM 9494 N N . ASN B 1 411 ? -3.82 2.793 -46.375 1 22.48 411 ASN B N 1
ATOM 9495 C CA . ASN B 1 411 ? -5.012 2.352 -47.094 1 22.48 411 ASN B CA 1
ATOM 9496 C C . ASN B 1 411 ? -5.52 3.428 -48.062 1 22.48 411 ASN B C 1
ATOM 9498 O O . ASN B 1 411 ? -6.328 4.277 -47.656 1 22.48 411 ASN B O 1
ATOM 9502 N N . GLY B 1 412 ? -4.582 4.184 -48.781 1 20 412 GLY B N 1
ATOM 9503 C CA . GLY B 1 412 ? -5.191 4.914 -49.875 1 20 412 GLY B CA 1
ATOM 9504 C C . GLY B 1 412 ? -6.195 4.086 -50.656 1 20 412 GLY B C 1
ATOM 9505 O O . GLY B 1 412 ? -6.195 2.855 -50.594 1 20 412 GLY B O 1
ATOM 9506 N N . SER B 1 413 ? -7.309 4.668 -50.969 1 20.67 413 SER B N 1
ATOM 9507 C CA . SER B 1 413 ? -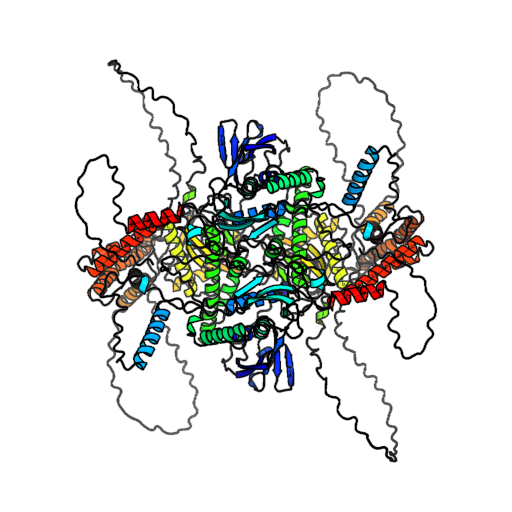8.375 4.336 -51.906 1 20.67 413 SER B CA 1
ATOM 9508 C C . SER B 1 413 ? -7.816 4.016 -53.281 1 20.67 413 SER B C 1
ATOM 9510 O O . SER B 1 413 ? -7.219 4.875 -53.938 1 20.67 413 SER B O 1
ATOM 9512 N N . GLY B 1 414 ? -6.781 3.07 -53.375 1 18.36 414 GLY B N 1
ATOM 9513 C CA . GLY B 1 414 ? -6.473 2.729 -54.75 1 18.36 414 GLY B CA 1
ATOM 9514 C C . GLY B 1 414 ? -7.699 2.684 -55.625 1 18.36 414 GLY B C 1
ATOM 9515 O O . GLY B 1 414 ? -8.711 2.08 -55.281 1 18.36 414 GLY B O 1
ATOM 9516 N N . ARG B 1 415 ? -7.766 3.771 -56.469 1 19.03 415 ARG B N 1
ATOM 9517 C CA . ARG B 1 415 ? -8.484 3.947 -57.719 1 19.03 415 ARG B CA 1
ATOM 9518 C C . ARG B 1 415 ? -8.547 2.643 -58.5 1 19.03 415 ARG B C 1
ATOM 9520 O O . ARG B 1 415 ? -7.797 1.706 -58.219 1 19.03 415 ARG B O 1
ATOM 9527 N N . SER B 1 416 ? -8.914 2.85 -59.781 1 17.97 416 SER B N 1
ATOM 9528 C CA . SER B 1 416 ? -9.461 2.328 -61.031 1 17.97 416 SER B CA 1
ATOM 9529 C C . SER B 1 416 ? -8.422 1.521 -61.812 1 17.97 416 SER B C 1
ATOM 9531 O O . SER B 1 416 ? -7.32 2.008 -62.062 1 17.97 416 SER B O 1
ATOM 9533 N N . THR B 1 417 ? -8.086 0.297 -61.438 1 17.91 417 THR B N 1
ATOM 9534 C CA . THR B 1 417 ? -7.297 -0.536 -62.344 1 17.91 417 THR B CA 1
ATOM 9535 C C . THR B 1 417 ? -7.781 -0.387 -63.781 1 17.91 417 THR B C 1
ATOM 9537 O O . THR B 1 417 ? -8.922 -0.749 -64.062 1 17.91 417 THR B O 1
ATOM 9540 N N . PRO B 1 418 ? -7.355 0.804 -64.375 1 17.78 418 PRO B N 1
ATOM 9541 C CA . PRO B 1 418 ? -7.602 0.786 -65.812 1 17.78 418 PRO B CA 1
ATOM 9542 C C . PRO B 1 418 ? -6.918 -0.388 -66.562 1 17.78 418 PRO B C 1
ATOM 9544 O O . PRO B 1 418 ? -5.695 -0.535 -66.438 1 17.78 418 PRO B O 1
ATOM 9547 N N . VAL B 1 419 ? -7.445 -1.505 -66.375 1 18.03 419 VAL B N 1
ATOM 9548 C CA . VAL B 1 419 ? -7.473 -2.84 -66.938 1 18.03 419 VAL B CA 1
ATOM 9549 C C . VAL B 1 419 ? -7.656 -2.732 -68.438 1 18.03 419 VAL B C 1
ATOM 9551 O O . VAL B 1 419 ? -8.773 -2.848 -68.938 1 18.03 419 VAL B O 1
ATOM 9554 N N . PRO B 1 420 ? -6.918 -1.762 -69 1 16.06 420 PRO B N 1
ATOM 9555 C CA . PRO B 1 420 ? -6.805 -1.494 -70.438 1 16.06 420 PRO B CA 1
ATOM 9556 C C . PRO B 1 420 ? -6.402 -2.73 -71.25 1 16.06 420 PRO B C 1
ATOM 9558 O O . PRO B 1 420 ? -5.957 -3.727 -70.688 1 16.06 420 PRO B O 1
ATOM 9561 N N . SER B 1 421 ? -6.047 -2.377 -72.625 1 16.98 421 SER B N 1
ATOM 9562 C CA . SER B 1 421 ? -6.074 -2.736 -74.062 1 16.98 421 SER B CA 1
ATOM 9563 C C . SER B 1 421 ? -4.828 -3.516 -74.438 1 16.98 421 SER B C 1
ATOM 9565 O O . SER B 1 421 ? -3.801 -3.439 -73.75 1 16.98 421 SER B O 1
ATOM 9567 N N . PRO B 1 422 ? -4.766 -4.16 -75.625 1 17.06 422 PRO B N 1
ATOM 9568 C CA . PRO B 1 422 ? -4.027 -5.207 -76.375 1 17.06 422 PRO B CA 1
ATOM 9569 C C . PRO B 1 422 ? -2.613 -4.781 -76.75 1 17.06 422 PRO B C 1
ATOM 9571 O O . PRO B 1 422 ? -1.716 -5.621 -76.812 1 17.06 422 PRO B O 1
ATOM 9574 N N . ALA B 1 423 ? -2.26 -3.459 -76.938 1 15.17 423 ALA B N 1
ATOM 9575 C CA . ALA B 1 423 ? -1.71 -3.4 -78.25 1 15.17 423 ALA B CA 1
ATOM 9576 C C . ALA B 1 423 ? -0.362 -4.113 -78.312 1 15.17 423 ALA B C 1
ATOM 9578 O O . ALA B 1 423 ? 0.243 -4.418 -77.312 1 15.17 423 ALA B O 1
ATOM 9579 N N . LEU B 1 424 ? 0.677 -3.385 -79.062 1 15.47 424 LEU B N 1
ATOM 9580 C CA . LEU B 1 424 ? 1.386 -3.498 -80.375 1 15.47 424 LEU B CA 1
ATOM 9581 C C . LEU B 1 424 ? 2.838 -3.902 -80.125 1 15.47 424 LEU B C 1
ATOM 9583 O O . LEU B 1 424 ? 3.311 -4.883 -80.688 1 15.47 424 LEU B O 1
ATOM 9587 N N . GLY B 1 425 ? 3.887 -2.945 -80.312 1 15.7 425 GLY B N 1
ATOM 9588 C CA . GLY B 1 425 ? 4.902 -3.047 -81.375 1 15.7 425 GLY B CA 1
ATOM 9589 C C . GLY B 1 425 ? 6.199 -3.654 -80.875 1 15.7 425 GLY B C 1
ATOM 9590 O O . GLY B 1 425 ? 6.449 -3.709 -79.625 1 15.7 425 GLY B O 1
ATOM 9591 N N . ALA B 1 426 ? 7.102 -4.18 -81.812 1 15.84 426 ALA B N 1
ATOM 9592 C CA . ALA B 1 426 ? 8.125 -5.18 -82.062 1 15.84 426 ALA B CA 1
ATOM 9593 C C . ALA B 1 426 ? 9.484 -4.758 -81.562 1 15.84 426 ALA B C 1
ATOM 9595 O O . ALA B 1 426 ? 10.219 -5.578 -81 1 15.84 426 ALA B O 1
ATOM 9596 N N . LYS B 1 427 ? 9.93 -3.424 -81.75 1 16.33 427 LYS B N 1
ATOM 9597 C CA . LYS B 1 427 ? 11.117 -3.488 -82.625 1 16.33 427 LYS B CA 1
ATOM 9598 C C . LYS B 1 427 ? 12.359 -3.814 -81.812 1 16.33 427 LYS B C 1
ATOM 9600 O O . LYS B 1 427 ? 12.406 -3.551 -80.562 1 16.33 427 LYS B O 1
ATOM 9605 N N . ALA B 1 428 ? 13.523 -4.098 -82.438 1 16.19 428 ALA B N 1
ATOM 9606 C CA . ALA B 1 428 ? 14.688 -4.953 -82.688 1 16.19 428 ALA B CA 1
ATOM 9607 C C . ALA B 1 428 ? 15.93 -4.367 -82 1 16.19 428 ALA B C 1
ATOM 9609 O O . ALA B 1 428 ? 16.953 -5.043 -81.875 1 16.19 428 ALA B O 1
ATOM 9610 N N . ASP B 1 429 ? 15.875 -3.027 -81.562 1 15.65 429 ASP B N 1
ATOM 9611 C CA . ASP B 1 429 ? 17.109 -2.424 -82.062 1 15.65 429 ASP B CA 1
ATOM 9612 C C . ASP B 1 429 ? 18.328 -2.973 -81.312 1 15.65 429 ASP B C 1
ATOM 9614 O O . ASP B 1 429 ? 18.203 -3.465 -80.188 1 15.65 429 ASP B O 1
ATOM 9618 N N . SER B 1 430 ? 19.547 -2.424 -81.688 1 16.23 430 SER B N 1
ATOM 9619 C CA . SER B 1 430 ? 20.906 -2.756 -82.125 1 16.23 430 SER B CA 1
ATOM 9620 C C . SER B 1 430 ? 21.859 -2.838 -80.938 1 16.23 430 SER B C 1
ATOM 9622 O O . SER B 1 430 ? 21.516 -2.439 -79.812 1 16.23 430 SER B O 1
ATOM 9624 N N . GLY B 1 431 ? 23.172 -2.504 -81.125 1 16.09 431 GLY B N 1
ATOM 9625 C CA . GLY B 1 431 ? 24.469 -3.152 -81.125 1 16.09 431 GLY B CA 1
ATOM 9626 C C . GLY B 1 431 ? 25.266 -2.906 -79.875 1 16.09 431 GLY B C 1
ATOM 9627 O O . GLY B 1 431 ? 25.75 -3.848 -79.25 1 16.09 431 GLY B O 1
ATOM 9628 N N . VAL B 1 432 ? 25.719 -1.589 -79.688 1 17.81 432 VAL B N 1
ATOM 9629 C CA . VAL B 1 432 ? 27.172 -1.372 -79.625 1 17.81 432 VAL B CA 1
ATOM 9630 C C . VAL B 1 432 ? 27.703 -1.645 -78.25 1 17.81 432 VAL B C 1
ATOM 9632 O O . VAL B 1 432 ? 26.969 -1.523 -77.25 1 17.81 432 VAL B O 1
ATOM 9635 N N . ALA B 1 433 ? 29.094 -1.929 -78.125 1 18.06 433 ALA B N 1
ATOM 9636 C CA . ALA B 1 433 ? 30.094 -2.74 -77.438 1 18.06 433 ALA B CA 1
ATOM 9637 C C . ALA B 1 433 ? 30.578 -2.047 -76.188 1 18.06 433 ALA B C 1
ATOM 9639 O O . ALA B 1 433 ? 31.297 -2.648 -75.375 1 18.06 433 ALA B O 1
ATOM 9640 N N . PRO B 1 434 ? 30.109 -0.798 -75.875 1 17.77 434 PRO B N 1
ATOM 9641 C CA . PRO B 1 434 ? 31.203 0.008 -75.312 1 17.77 434 PRO B CA 1
ATOM 9642 C C . PRO B 1 434 ? 31.844 -0.602 -74.062 1 17.77 434 PRO B C 1
ATOM 9644 O O . PRO B 1 434 ? 31.188 -1.367 -73.375 1 17.77 434 PRO B O 1
ATOM 9647 N N . ASP B 1 435 ? 33.156 -0.349 -73.812 1 18.52 435 ASP B N 1
ATOM 9648 C CA . ASP B 1 435 ? 34.375 -0.864 -73.188 1 18.52 435 ASP B CA 1
ATOM 9649 C C . ASP B 1 435 ? 34.375 -0.613 -71.688 1 18.52 435 ASP B C 1
ATOM 9651 O O . ASP B 1 435 ? 35.312 -1.043 -71 1 18.52 435 ASP B O 1
ATOM 9655 N N . SER B 1 436 ? 33.5 0.31 -71.312 1 17.59 436 SER B N 1
ATOM 9656 C CA . SER B 1 436 ? 34.062 1.1 -70.188 1 17.59 436 SER B CA 1
ATOM 9657 C C . SER B 1 436 ? 34.406 0.23 -69 1 17.59 436 SER B C 1
ATOM 9659 O O . SER B 1 436 ? 33.656 -0.714 -68.688 1 17.59 436 SER B O 1
ATOM 9661 N N . LYS B 1 437 ? 35.656 0.417 -68.438 1 20.64 437 LYS B N 1
ATOM 9662 C CA . LYS B 1 437 ? 36.594 -0.126 -67.438 1 20.64 437 LYS B CA 1
ATOM 9663 C C . LYS B 1 437 ? 36.031 -0.075 -66.062 1 20.64 437 LYS B C 1
ATOM 9665 O O . LYS B 1 437 ? 35.719 1.005 -65.5 1 20.64 437 LYS B O 1
ATOM 9670 N N . THR B 1 438 ? 35.25 -1.075 -65.625 1 18.33 438 THR B N 1
ATOM 9671 C CA . THR B 1 438 ? 34.438 -1.164 -64.375 1 18.33 438 THR B CA 1
ATOM 9672 C C . THR B 1 438 ? 35.344 -1.193 -63.156 1 18.33 438 THR B C 1
ATOM 9674 O O . THR B 1 438 ? 36.094 -2.158 -62.969 1 18.33 438 THR B O 1
ATOM 9677 N N . GLU B 1 439 ? 36 -0.049 -62.875 1 19.59 439 GLU B N 1
ATOM 9678 C CA . GLU B 1 439 ? 36.906 -0.052 -61.719 1 19.59 439 GLU B CA 1
ATOM 9679 C C . GLU B 1 439 ? 36.188 -0.571 -60.5 1 19.59 439 GLU B C 1
ATOM 9681 O O . GLU B 1 439 ? 35.062 -0.16 -60.188 1 19.59 439 GLU B O 1
ATOM 9686 N N . GLU B 1 440 ? 36.562 -1.731 -59.906 1 18.66 440 GLU B N 1
ATOM 9687 C CA . GLU B 1 440 ? 36 -2.635 -58.906 1 18.66 440 GLU B CA 1
ATOM 9688 C C . GLU B 1 440 ? 36.031 -1.996 -57.531 1 18.66 440 GLU B C 1
ATOM 9690 O O . GLU B 1 440 ? 37.094 -1.805 -56.938 1 18.66 440 GLU B O 1
ATOM 9695 N N . SER B 1 441 ? 35.5 -0.762 -57.344 1 20.16 441 SER B N 1
ATOM 9696 C CA . SER B 1 441 ? 35.594 -0.169 -56 1 20.16 441 SER B CA 1
ATOM 9697 C C . SER B 1 441 ? 35.125 -1.142 -54.938 1 20.16 441 SER B C 1
ATOM 9699 O O . SER B 1 441 ? 34.031 -1.706 -55.031 1 20.16 441 SER B O 1
ATOM 9701 N N . ASN B 1 442 ? 36.031 -1.81 -54.156 1 19.95 442 ASN B N 1
ATOM 9702 C CA . ASN B 1 442 ? 35.938 -2.781 -53.094 1 19.95 442 ASN B CA 1
ATOM 9703 C C . ASN B 1 442 ? 35.094 -2.248 -51.906 1 19.95 442 ASN B C 1
ATOM 9705 O O . ASN B 1 442 ? 35.562 -1.438 -51.125 1 19.95 442 ASN B O 1
ATOM 9709 N N . SER B 1 443 ? 33.875 -1.771 -52.125 1 20.52 443 SER B N 1
ATOM 9710 C CA . SER B 1 443 ? 33 -1.259 -51.062 1 20.52 443 SER B CA 1
ATOM 9711 C C . SER B 1 443 ? 32.906 -2.258 -49.938 1 20.52 443 SER B C 1
ATOM 9713 O O . SER B 1 443 ? 32.469 -3.395 -50.125 1 20.52 443 SER B O 1
ATOM 9715 N N . VAL B 1 444 ? 33.812 -2.217 -48.969 1 22.7 444 VAL B N 1
ATOM 9716 C CA . VAL B 1 444 ? 33.844 -2.951 -47.719 1 22.7 444 VAL B CA 1
ATOM 9717 C C . VAL B 1 444 ? 32.469 -2.91 -47.031 1 22.7 444 VAL B C 1
ATOM 9719 O O . VAL B 1 444 ? 31.953 -1.831 -46.781 1 22.7 444 VAL B O 1
ATOM 9722 N N . LEU B 1 445 ? 31.625 -3.811 -47.406 1 21.58 445 LEU B N 1
ATOM 9723 C CA . LEU B 1 445 ? 30.312 -4.062 -46.844 1 21.58 445 LEU B CA 1
ATOM 9724 C C . LEU B 1 445 ? 30.359 -4.086 -45.312 1 21.58 445 LEU B C 1
ATOM 9726 O O . LEU B 1 445 ? 31.125 -4.859 -44.75 1 21.58 445 LEU B O 1
ATOM 9730 N N . GLU B 1 446 ? 30.344 -2.873 -44.75 1 25.72 446 GLU B N 1
ATOM 9731 C CA . GLU B 1 446 ? 30.109 -2.684 -43.312 1 25.72 446 GLU B CA 1
ATOM 9732 C C . GLU B 1 446 ? 29.125 -3.723 -42.781 1 25.72 446 GLU B C 1
ATOM 9734 O O . GLU B 1 446 ? 28.047 -3.934 -43.344 1 25.72 446 GLU B O 1
ATOM 9739 N N . GLY B 1 447 ? 29.703 -4.812 -42.219 1 23.64 447 GLY B N 1
ATOM 9740 C CA . GLY B 1 447 ? 29.031 -5.961 -41.625 1 23.64 447 GLY B CA 1
ATOM 9741 C C . GLY B 1 447 ? 27.797 -5.586 -40.812 1 23.64 447 GLY B C 1
ATOM 9742 O O . GLY B 1 447 ? 27.766 -4.52 -40.188 1 23.64 447 GLY B O 1
ATOM 9743 N N . PRO B 1 448 ? 26.672 -5.949 -41.469 1 25.42 448 PRO B N 1
ATOM 9744 C CA . PRO B 1 448 ? 25.359 -5.711 -40.844 1 25.42 448 PRO B CA 1
ATOM 9745 C C . PRO B 1 448 ? 25.375 -5.926 -39.312 1 25.42 448 PRO B C 1
ATOM 9747 O O . PRO B 1 448 ? 26.172 -6.73 -38.812 1 25.42 448 PRO B O 1
ATOM 9750 N N . THR B 1 449 ? 25.281 -4.848 -38.656 1 28.58 449 THR B N 1
ATOM 9751 C CA . THR B 1 449 ? 24.984 -4.883 -37.219 1 28.58 449 THR B CA 1
ATOM 9752 C C . THR B 1 449 ? 24.125 -6.09 -36.875 1 28.58 449 THR B C 1
ATOM 9754 O O . THR B 1 449 ? 23.094 -6.328 -37.531 1 28.58 449 THR B O 1
ATOM 9757 N N . GLU B 1 450 ? 24.797 -7.176 -36.531 1 25.25 450 GLU B N 1
ATOM 9758 C CA . GLU B 1 450 ? 24.188 -8.43 -36.062 1 25.25 450 GLU B CA 1
ATOM 9759 C C . GLU B 1 450 ? 22.859 -8.18 -35.375 1 25.25 450 GLU B C 1
ATOM 9761 O O . GLU B 1 450 ? 22.828 -7.535 -34.312 1 25.25 450 GLU B O 1
ATOM 9766 N N . ALA B 1 451 ? 21.859 -8.008 -36.094 1 31.05 451 ALA B N 1
ATOM 9767 C CA . ALA B 1 451 ? 20.469 -8.062 -35.656 1 31.05 451 ALA B CA 1
ATOM 9768 C C . ALA B 1 451 ? 20.266 -9.109 -34.594 1 31.05 451 ALA B C 1
ATOM 9770 O O . ALA B 1 451 ? 20.562 -10.289 -34.781 1 31.05 451 ALA B O 1
ATOM 9771 N N . GLN B 1 452 ? 20.453 -8.727 -33.344 1 34.81 452 GLN B N 1
ATOM 9772 C CA . GLN B 1 452 ? 20.141 -9.586 -32.188 1 34.81 452 GLN B CA 1
ATOM 9773 C C . GLN B 1 452 ? 18.922 -10.453 -32.469 1 34.81 452 GLN B C 1
ATOM 9775 O O . GLN B 1 452 ? 17.891 -9.953 -32.938 1 34.81 452 GLN B O 1
ATOM 9780 N N . ILE B 1 453 ? 18.969 -11.672 -32.719 1 36.28 453 ILE B N 1
ATOM 9781 C CA . ILE B 1 453 ? 18.094 -12.805 -33.031 1 36.28 453 ILE B CA 1
ATOM 9782 C C . ILE B 1 453 ? 16.906 -12.805 -32.062 1 36.28 453 ILE B C 1
ATOM 9784 O O . ILE B 1 453 ? 17.078 -12.852 -30.859 1 36.28 453 ILE B O 1
ATOM 9788 N N . ALA B 1 454 ? 15.766 -12.352 -32.531 1 42.09 454 ALA B N 1
ATOM 9789 C CA . ALA B 1 454 ? 14.438 -12.477 -31.922 1 42.09 454 ALA B CA 1
ATOM 9790 C C . ALA B 1 454 ? 14.203 -13.891 -31.406 1 42.09 454 ALA B C 1
ATOM 9792 O O . ALA B 1 454 ? 14.188 -14.852 -32.188 1 42.09 454 ALA B O 1
ATOM 9793 N N . ASP B 1 455 ? 14.547 -14.133 -30.188 1 51.16 455 ASP B N 1
ATOM 9794 C CA . ASP B 1 455 ? 14.227 -15.461 -29.672 1 51.16 455 ASP B CA 1
ATOM 9795 C C . ASP B 1 455 ? 12.727 -15.719 -29.734 1 51.16 455 ASP B C 1
ATOM 9797 O O . ASP B 1 455 ? 11.922 -14.797 -29.609 1 51.16 455 ASP B O 1
ATOM 9801 N N . SER B 1 456 ? 12.32 -16.891 -30.141 1 60.59 456 SER B N 1
ATOM 9802 C CA . SER B 1 456 ? 10.961 -17.406 -30.188 1 60.59 456 SER B CA 1
ATOM 9803 C C . SER B 1 456 ? 10.312 -17.406 -28.797 1 60.59 456 SER B C 1
ATOM 9805 O O . SER B 1 456 ? 11.016 -17.344 -27.781 1 60.59 456 SER B O 1
ATOM 9807 N N . GLU B 1 457 ? 9.094 -17.156 -28.656 1 66.25 457 GLU B N 1
ATOM 9808 C CA . GLU B 1 457 ? 8.289 -17.234 -27.453 1 66.25 457 GLU B CA 1
ATOM 9809 C C . GLU B 1 457 ? 8.672 -18.453 -26.609 1 66.25 457 GLU B C 1
ATOM 9811 O O . GLU B 1 457 ? 8.797 -18.344 -25.375 1 66.25 457 GLU B O 1
ATOM 9816 N N . GLN B 1 458 ? 9.008 -19.5 -27.281 1 69.94 458 GLN B N 1
ATOM 9817 C CA . GLN B 1 458 ? 9.344 -20.719 -26.578 1 69.94 458 GLN B CA 1
ATOM 9818 C C . GLN B 1 458 ? 10.703 -20.609 -25.891 1 69.94 458 GLN B C 1
ATOM 9820 O O . GLN B 1 458 ? 10.898 -21.141 -24.797 1 69.94 458 GLN B O 1
ATOM 9825 N N . ALA B 1 459 ? 11.492 -19.844 -26.5 1 72.38 459 ALA B N 1
ATOM 9826 C CA . ALA B 1 459 ? 12.82 -19.656 -25.922 1 72.38 459 ALA B CA 1
ATOM 9827 C C . ALA B 1 459 ? 12.758 -18.828 -24.641 1 72.38 459 ALA B C 1
ATOM 9829 O O . ALA B 1 459 ? 13.445 -19.125 -23.656 1 72.38 459 ALA B O 1
ATOM 9830 N N . THR B 1 460 ? 11.867 -17.891 -24.641 1 82 460 THR B N 1
ATOM 9831 C CA . THR B 1 460 ? 11.758 -17.016 -23.469 1 82 460 THR B CA 1
ATOM 9832 C C . THR B 1 460 ? 11.094 -17.75 -22.312 1 82 460 THR B C 1
ATOM 9834 O O . THR B 1 460 ? 11.461 -17.562 -21.156 1 82 460 THR B O 1
ATOM 9837 N N . TYR B 1 461 ? 10.18 -18.594 -22.656 1 86.94 461 TYR B N 1
ATOM 9838 C CA . TYR B 1 461 ? 9.539 -19.406 -21.625 1 86.94 461 TYR B CA 1
ATOM 9839 C C . TYR B 1 461 ? 10.523 -20.391 -21.016 1 86.94 461 TYR B C 1
ATOM 9841 O O . TYR B 1 461 ? 10.562 -20.562 -19.797 1 86.94 461 TYR B O 1
ATOM 9849 N N . ALA B 1 462 ? 11.305 -20.969 -21.906 1 89.19 462 ALA B N 1
ATOM 9850 C CA . ALA B 1 462 ? 12.328 -21.906 -21.438 1 89.19 462 ALA B CA 1
ATOM 9851 C C . ALA B 1 462 ? 13.359 -21.203 -20.562 1 89.19 462 ALA B C 1
ATOM 9853 O O . ALA B 1 462 ? 13.836 -21.75 -19.562 1 89.19 462 ALA B O 1
ATOM 9854 N N . SER B 1 463 ? 13.688 -20.016 -20.953 1 89.81 463 SER B N 1
ATOM 9855 C CA . SER B 1 463 ? 14.656 -19.234 -20.188 1 89.81 463 SER B CA 1
ATOM 9856 C C . SER B 1 463 ? 14.148 -18.953 -18.781 1 89.81 463 SER B C 1
ATOM 9858 O O . SER B 1 463 ? 14.906 -19.062 -17.812 1 89.81 463 SER B O 1
ATOM 9860 N N . ALA B 1 464 ? 12.922 -18.594 -18.688 1 93.06 464 ALA B N 1
ATOM 9861 C CA . ALA B 1 464 ? 12.32 -18.328 -17.375 1 93.06 464 ALA B CA 1
ATOM 9862 C C . ALA B 1 464 ? 12.32 -19.578 -16.516 1 93.06 464 ALA B C 1
ATOM 9864 O O . ALA B 1 464 ? 12.594 -19.516 -15.312 1 93.06 464 ALA B O 1
ATOM 9865 N N . ASN B 1 465 ? 11.992 -20.672 -17.094 1 94.12 465 ASN B N 1
ATOM 9866 C CA . ASN B 1 465 ? 12.008 -21.938 -16.375 1 94.12 465 ASN B CA 1
ATOM 9867 C C . ASN B 1 465 ? 13.414 -22.281 -15.883 1 94.12 465 ASN B C 1
ATOM 9869 O O . ASN B 1 465 ? 13.578 -22.781 -14.766 1 94.12 465 ASN B O 1
ATOM 9873 N N . ASN B 1 466 ? 14.352 -22.094 -16.781 1 94.81 466 ASN B N 1
ATOM 9874 C CA . ASN B 1 466 ? 15.734 -22.359 -16.422 1 94.81 466 ASN B CA 1
ATOM 9875 C C . ASN B 1 466 ? 16.188 -21.484 -15.258 1 94.81 466 ASN B C 1
ATOM 9877 O O . ASN B 1 466 ? 16.891 -21.938 -14.359 1 94.81 466 ASN B O 1
ATOM 9881 N N . ASP B 1 467 ? 15.797 -20.234 -15.336 1 94.88 467 ASP B N 1
ATOM 9882 C CA . ASP B 1 467 ? 16.141 -19.297 -14.266 1 94.88 467 ASP B CA 1
ATOM 9883 C C . ASP B 1 467 ? 15.555 -19.766 -12.93 1 94.88 467 ASP B C 1
ATOM 9885 O O . ASP B 1 467 ? 16.219 -19.672 -11.898 1 94.88 467 ASP B O 1
ATOM 9889 N N . LEU B 1 468 ? 14.336 -20.188 -12.938 1 95.81 468 LEU B N 1
ATOM 9890 C CA . LEU B 1 468 ? 13.695 -20.672 -11.727 1 95.81 468 LEU B CA 1
ATOM 9891 C C . LEU B 1 468 ? 14.43 -21.891 -11.172 1 95.81 468 LEU B C 1
ATOM 9893 O O . LEU B 1 468 ? 14.656 -21.984 -9.969 1 95.81 468 LEU B O 1
ATOM 9897 N N . LYS B 1 469 ? 14.797 -22.812 -12 1 95.06 469 LYS B N 1
ATOM 9898 C CA . LYS B 1 469 ? 15.547 -24 -11.586 1 95.06 469 LYS B CA 1
ATOM 9899 C C . LYS B 1 469 ? 16.922 -23.609 -11.031 1 95.06 469 LYS B C 1
ATOM 9901 O O . LYS B 1 469 ? 17.391 -24.203 -10.062 1 95.06 469 LYS B O 1
ATOM 9906 N N . GLY B 1 470 ? 17.484 -22.656 -11.797 1 96.19 470 GLY B N 1
ATOM 9907 C CA . GLY B 1 470 ? 18.766 -22.172 -11.312 1 96.19 470 GLY B CA 1
ATOM 9908 C C . GLY B 1 470 ? 18.672 -21.531 -9.945 1 96.19 470 GLY B C 1
ATOM 9909 O O . GLY B 1 470 ? 19.516 -21.781 -9.07 1 96.19 470 GLY B O 1
ATOM 9910 N N . THR B 1 471 ? 17.703 -20.719 -9.758 1 96.5 471 THR B N 1
ATOM 9911 C CA . THR B 1 471 ? 17.484 -20.078 -8.469 1 96.5 471 THR B CA 1
ATOM 9912 C C . THR B 1 471 ? 17.25 -21.109 -7.379 1 96.5 471 THR B C 1
ATOM 9914 O O . THR B 1 471 ? 17.781 -20.984 -6.273 1 96.5 471 THR B O 1
ATOM 9917 N N . LYS B 1 472 ? 16.469 -22.141 -7.66 1 95.38 472 LYS B N 1
ATOM 9918 C CA . LYS B 1 472 ? 16.234 -23.219 -6.715 1 95.38 472 LYS B CA 1
ATOM 9919 C C . LYS B 1 472 ? 17.531 -23.938 -6.352 1 95.38 472 LYS B C 1
ATOM 9921 O O . LYS B 1 472 ? 17.766 -24.25 -5.184 1 95.38 472 LYS B O 1
ATOM 9926 N N . SER B 1 473 ? 18.375 -24.188 -7.355 1 96.06 473 SER B N 1
ATOM 9927 C CA . SER B 1 473 ? 19.641 -24.875 -7.137 1 96.06 473 SER B CA 1
ATOM 9928 C C . SER B 1 473 ? 20.547 -24.078 -6.203 1 96.06 473 SER B C 1
ATOM 9930 O O . SER B 1 473 ? 21.188 -24.641 -5.316 1 96.06 473 SER B O 1
ATOM 9932 N N . TYR B 1 474 ? 20.594 -22.781 -6.43 1 96.69 474 TYR B N 1
ATOM 9933 C CA . TYR B 1 474 ? 21.406 -21.938 -5.578 1 96.69 474 TYR B CA 1
ATOM 9934 C C . TYR B 1 474 ? 20.859 -21.891 -4.156 1 96.69 474 TYR B C 1
ATOM 9936 O O . TYR B 1 474 ? 21.609 -21.844 -3.189 1 96.69 474 TYR B O 1
ATOM 9944 N N . GLN B 1 475 ? 19.547 -21.875 -4.016 1 94.38 475 GLN B N 1
ATOM 9945 C CA . GLN B 1 475 ? 18.938 -21.875 -2.695 1 94.38 475 GLN B CA 1
ATOM 9946 C C . GLN B 1 475 ? 19.234 -23.172 -1.952 1 94.38 475 GLN B C 1
ATOM 9948 O O . GLN B 1 475 ? 19.484 -23.156 -0.743 1 94.38 475 GLN B O 1
ATOM 9953 N N . GLU B 1 476 ? 19.219 -24.25 -2.668 1 92.62 476 GLU B N 1
ATOM 9954 C CA . GLU B 1 476 ? 19.516 -25.547 -2.062 1 92.62 476 GLU B CA 1
ATOM 9955 C C . GLU B 1 476 ? 20.984 -25.656 -1.673 1 92.62 476 GLU B C 1
ATOM 9957 O O . GLU B 1 476 ? 21.328 -26.328 -0.703 1 92.62 476 GLU B O 1
ATOM 9962 N N . ALA B 1 477 ? 21.828 -25.016 -2.494 1 94.19 477 ALA B N 1
ATOM 9963 C CA . ALA B 1 477 ? 23.25 -24.984 -2.141 1 94.19 477 ALA B CA 1
ATOM 9964 C C . ALA B 1 477 ? 23.469 -24.266 -0.814 1 94.19 477 ALA B C 1
ATOM 9966 O O . ALA B 1 477 ? 24.422 -24.562 -0.092 1 94.19 477 ALA B O 1
ATOM 9967 N N . ASP B 1 478 ? 22.656 -23.281 -0.428 1 92.94 478 ASP B N 1
ATOM 9968 C CA . ASP B 1 478 ? 22.562 -22.609 0.865 1 92.94 478 ASP B CA 1
ATOM 9969 C C . ASP B 1 478 ? 23.922 -22.062 1.302 1 92.94 478 ASP B C 1
ATOM 9971 O O . ASP B 1 478 ? 24.391 -22.359 2.406 1 92.94 478 ASP B O 1
ATOM 9975 N N . ILE B 1 479 ? 24.578 -21.312 0.417 1 95.62 479 ILE B N 1
ATOM 9976 C CA . ILE B 1 479 ? 25.875 -20.703 0.727 1 95.62 479 ILE B CA 1
ATOM 9977 C C . ILE B 1 479 ? 25.656 -19.484 1.625 1 95.62 479 ILE B C 1
ATOM 9979 O O . ILE B 1 479 ? 24.859 -18.609 1.305 1 95.62 479 ILE B O 1
ATOM 9983 N N . SER B 1 480 ? 26.438 -19.438 2.748 1 93.56 480 SER B N 1
ATOM 9984 C CA . SER B 1 480 ? 26.297 -18.328 3.684 1 93.56 480 SER B CA 1
ATOM 9985 C C . SER B 1 480 ? 26.719 -17.016 3.039 1 93.56 480 SER B C 1
ATOM 9987 O O . SER B 1 480 ? 27.797 -16.922 2.428 1 93.56 480 SER B O 1
ATOM 9989 N N . GLY B 1 481 ? 25.844 -16.047 3.141 1 95.06 481 GLY B N 1
ATOM 9990 C CA . GLY B 1 481 ? 26.156 -14.711 2.652 1 95.06 481 GLY B CA 1
ATOM 9991 C C . GLY B 1 481 ? 25.766 -14.492 1.206 1 95.06 481 GLY B C 1
ATOM 9992 O O . GLY B 1 481 ? 25.922 -13.391 0.673 1 95.06 481 GLY B O 1
ATOM 9993 N N . LEU B 1 482 ? 25.375 -15.531 0.531 1 97.38 482 LEU B N 1
ATOM 9994 C CA . LEU B 1 482 ? 24.875 -15.43 -0.834 1 97.38 482 LEU B CA 1
ATOM 9995 C C . LEU B 1 482 ? 23.359 -15.609 -0.872 1 97.38 482 LEU B C 1
ATOM 9997 O O . LEU B 1 482 ? 22.828 -16.625 -0.413 1 97.38 482 LEU B O 1
ATOM 10001 N N . TYR B 1 483 ? 22.734 -14.609 -1.437 1 97.12 483 TYR B N 1
ATOM 10002 C CA . TYR B 1 483 ? 21.281 -14.594 -1.33 1 97.12 483 TYR B CA 1
ATOM 10003 C C . TYR B 1 483 ? 20.625 -14.625 -2.709 1 97.12 483 TYR B C 1
ATOM 10005 O O . TYR B 1 483 ? 21.234 -14.18 -3.693 1 97.12 483 TYR B O 1
ATOM 10013 N N . ASN B 1 484 ? 19.438 -15.211 -2.789 1 97.06 484 ASN B N 1
ATOM 10014 C CA . ASN B 1 484 ? 18.578 -15.195 -3.969 1 97.06 484 ASN B CA 1
ATOM 10015 C C . ASN B 1 484 ? 17.234 -14.539 -3.678 1 97.06 484 ASN B C 1
ATOM 10017 O O . ASN B 1 484 ? 16.844 -14.398 -2.516 1 97.06 484 ASN B O 1
ATOM 10021 N N . LEU B 1 485 ? 16.594 -14.211 -4.727 1 96.81 485 LEU B N 1
ATOM 10022 C CA . LEU B 1 485 ? 15.281 -13.594 -4.586 1 96.81 485 LEU B CA 1
ATOM 10023 C C . LEU B 1 485 ? 14.18 -14.648 -4.59 1 96.81 485 LEU B C 1
ATOM 10025 O O . LEU B 1 485 ? 14.406 -15.781 -5.023 1 96.81 485 LEU B O 1
ATOM 10029 N N . ALA B 1 486 ? 12.992 -14.258 -3.969 1 97.31 486 ALA B N 1
ATOM 10030 C CA . ALA B 1 486 ? 11.805 -15.07 -4.223 1 97.31 486 ALA B CA 1
ATOM 10031 C C . ALA B 1 486 ? 11.375 -14.969 -5.688 1 97.31 486 ALA B C 1
ATOM 10033 O O . ALA B 1 486 ? 11.445 -13.898 -6.289 1 97.31 486 ALA B O 1
ATOM 10034 N N . MET B 1 487 ? 10.984 -16.078 -6.262 1 96.75 487 MET B N 1
ATOM 10035 C CA . MET B 1 487 ? 10.648 -16.094 -7.684 1 96.75 487 MET B CA 1
ATOM 10036 C C . MET B 1 487 ? 9.477 -17.031 -7.953 1 96.75 487 MET B C 1
ATOM 10038 O O . MET B 1 487 ? 9.383 -18.109 -7.352 1 96.75 487 MET B O 1
ATOM 10042 N N . ALA B 1 488 ? 8.57 -16.578 -8.742 1 96.94 488 ALA B N 1
ATOM 10043 C CA . ALA B 1 488 ? 7.453 -17.406 -9.211 1 96.94 488 ALA B CA 1
ATOM 10044 C C . ALA B 1 488 ? 7.16 -17.125 -10.68 1 96.94 488 ALA B C 1
ATOM 10046 O O . ALA B 1 488 ? 7.344 -16.016 -11.164 1 96.94 488 ALA B O 1
ATOM 10047 N N . ILE B 1 489 ? 6.801 -18.172 -11.398 1 96.44 489 ILE B N 1
ATOM 10048 C CA . ILE B 1 489 ? 6.367 -18.062 -12.789 1 96.44 489 ILE B CA 1
ATOM 10049 C C . ILE B 1 489 ? 4.867 -18.344 -12.883 1 96.44 489 ILE B C 1
ATOM 10051 O O . ILE B 1 489 ? 4.391 -19.375 -12.406 1 96.44 489 ILE B O 1
ATOM 10055 N N . ILE B 1 490 ? 4.152 -17.406 -13.445 1 96.31 490 ILE B N 1
ATOM 10056 C CA . ILE B 1 490 ? 2.701 -17.531 -13.539 1 96.31 490 ILE B CA 1
ATOM 10057 C C . ILE B 1 490 ? 2.273 -17.531 -15 1 96.31 490 ILE B C 1
ATOM 10059 O O . ILE B 1 490 ? 2.627 -16.625 -15.758 1 96.31 490 ILE B O 1
ATOM 10063 N N . ASP B 1 491 ? 1.556 -18.516 -15.414 1 93.88 491 ASP B N 1
ATOM 10064 C CA . ASP B 1 491 ? 0.924 -18.562 -16.734 1 93.88 491 ASP B CA 1
ATOM 10065 C C . ASP B 1 491 ? -0.567 -18.25 -16.641 1 93.88 491 ASP B C 1
ATOM 10067 O O . ASP B 1 491 ? -1.304 -18.922 -15.906 1 93.88 491 ASP B O 1
ATOM 10071 N N . TYR B 1 492 ? -0.953 -17.266 -17.312 1 93.75 492 TYR B N 1
ATOM 10072 C CA . TYR B 1 492 ? -2.352 -16.844 -17.312 1 93.75 492 TYR B CA 1
ATOM 10073 C C . TYR B 1 492 ? -2.752 -16.234 -18.641 1 93.75 492 TYR B C 1
ATOM 10075 O O . TYR B 1 492 ? -2.076 -15.336 -19.156 1 93.75 492 TYR B O 1
ATOM 10083 N N . ARG B 1 493 ? -3.775 -16.734 -19.297 1 92.81 493 ARG B N 1
ATOM 10084 C CA . ARG B 1 493 ? -4.355 -16.234 -20.547 1 92.81 493 ARG B CA 1
ATOM 10085 C C . ARG B 1 493 ? -3.303 -16.156 -21.641 1 92.81 493 ARG B C 1
ATOM 10087 O O . ARG B 1 493 ? -3.236 -15.172 -22.375 1 92.81 493 ARG B O 1
ATOM 10094 N N . GLY B 1 494 ? -2.514 -17.109 -21.609 1 91.75 494 GLY B N 1
ATOM 10095 C CA . GLY B 1 494 ? -1.521 -17.25 -22.672 1 91.75 494 GLY B CA 1
ATOM 10096 C C . GLY B 1 494 ? -0.245 -16.469 -22.375 1 91.75 494 GLY B C 1
ATOM 10097 O O . GLY B 1 494 ? 0.744 -16.609 -23.109 1 91.75 494 GLY B O 1
ATOM 10098 N N . HIS B 1 495 ? -0.224 -15.734 -21.359 1 92.75 495 HIS B N 1
ATOM 10099 C CA . HIS B 1 495 ? 0.958 -14.961 -20.984 1 92.75 495 HIS B CA 1
ATOM 10100 C C . HIS B 1 495 ? 1.733 -15.641 -19.859 1 92.75 495 HIS B C 1
ATOM 10102 O O . HIS B 1 495 ? 1.139 -16.281 -19 1 92.75 495 HIS B O 1
ATOM 10108 N N . ARG B 1 496 ? 3.004 -15.547 -19.969 1 94.06 496 ARG B N 1
ATOM 10109 C CA . ARG B 1 496 ? 3.859 -15.953 -18.859 1 94.06 496 ARG B CA 1
ATOM 10110 C C . ARG B 1 496 ? 4.477 -14.742 -18.172 1 94.06 496 ARG B C 1
ATOM 10112 O O . ARG B 1 496 ? 5.16 -13.938 -18.797 1 94.06 496 ARG B O 1
ATOM 10119 N N . VAL B 1 497 ? 4.227 -14.641 -16.938 1 95.88 497 VAL B N 1
ATOM 10120 C CA . VAL B 1 497 ? 4.723 -13.523 -16.125 1 95.88 497 VAL B CA 1
ATOM 10121 C C . VAL B 1 497 ? 5.703 -14.039 -15.086 1 95.88 497 VAL B C 1
ATOM 10123 O O . VAL B 1 497 ? 5.445 -15.047 -14.422 1 95.88 497 VAL B O 1
ATOM 10126 N N . VAL B 1 498 ? 6.852 -13.359 -15.008 1 96.38 498 VAL B N 1
ATOM 10127 C CA . VAL B 1 498 ? 7.836 -13.664 -13.977 1 96.38 498 VAL B CA 1
ATOM 10128 C C . VAL B 1 498 ? 7.68 -12.688 -12.812 1 96.38 498 VAL B C 1
ATOM 10130 O O . VAL B 1 498 ? 7.684 -11.469 -13.016 1 96.38 498 VAL B O 1
ATOM 10133 N N . ALA B 1 499 ? 7.477 -13.242 -11.625 1 97.31 499 ALA B N 1
ATOM 10134 C CA . ALA B 1 499 ? 7.352 -12.445 -10.414 1 97.31 499 ALA B CA 1
ATOM 10135 C C . ALA B 1 499 ? 8.562 -12.641 -9.5 1 97.31 499 ALA B C 1
ATOM 10137 O O . ALA B 1 499 ? 8.977 -13.773 -9.242 1 97.31 499 ALA B O 1
ATOM 10138 N N . GLN B 1 500 ? 9.125 -11.531 -9.016 1 96.94 500 GLN B N 1
ATOM 10139 C CA . GLN B 1 500 ? 10.297 -11.586 -8.141 1 96.94 500 GLN B CA 1
ATOM 10140 C C . GLN B 1 500 ? 10.195 -10.57 -7.016 1 96.94 500 GLN B C 1
ATOM 10142 O O . GLN B 1 500 ? 9.547 -9.531 -7.164 1 96.94 500 GLN B O 1
ATOM 10147 N N . SER B 1 501 ? 10.742 -10.984 -5.867 1 97 501 SER B N 1
ATOM 10148 C CA . SER B 1 501 ? 10.891 -9.977 -4.828 1 97 501 SER B CA 1
ATOM 10149 C C . SER B 1 501 ? 11.875 -8.891 -5.25 1 97 501 SER B C 1
ATOM 10151 O O . SER B 1 501 ? 12.562 -9.031 -6.262 1 97 501 SER B O 1
ATOM 10153 N N . ILE B 1 502 ? 11.938 -7.805 -4.492 1 93.31 502 ILE B N 1
ATOM 10154 C CA . ILE B 1 502 ? 12.711 -6.648 -4.926 1 93.31 502 ILE B CA 1
ATOM 10155 C C . ILE B 1 502 ? 13.953 -6.496 -4.047 1 93.31 502 ILE B C 1
ATOM 10157 O O . ILE B 1 502 ? 13.867 -6.582 -2.82 1 93.31 502 ILE B O 1
ATOM 10161 N N . ILE B 1 503 ? 15.055 -6.285 -4.727 1 92.81 503 ILE B N 1
ATOM 10162 C CA . ILE B 1 503 ? 16.281 -5.992 -3.994 1 92.81 503 ILE B CA 1
ATOM 10163 C C . ILE B 1 503 ? 16.188 -4.609 -3.354 1 92.81 503 ILE B C 1
ATOM 10165 O O . ILE B 1 503 ? 15.859 -3.629 -4.027 1 92.81 503 ILE B O 1
ATOM 10169 N N . PRO B 1 504 ? 16.5 -4.531 -2.09 1 88.81 504 PRO B N 1
ATOM 10170 C CA . PRO B 1 504 ? 16.391 -3.232 -1.42 1 88.81 504 PRO B CA 1
ATOM 10171 C C . PRO B 1 504 ? 17.234 -2.148 -2.078 1 88.81 504 PRO B C 1
ATOM 10173 O O . PRO B 1 504 ? 18.438 -2.354 -2.316 1 88.81 504 PRO B O 1
ATOM 10176 N N . GLY B 1 505 ? 16.625 -1.021 -2.387 1 83.12 505 GLY B N 1
ATOM 10177 C CA . GLY B 1 505 ? 17.312 0.151 -2.891 1 83.12 505 GLY B CA 1
ATOM 10178 C C . GLY B 1 505 ? 17.5 0.133 -4.395 1 83.12 505 GLY B C 1
ATOM 10179 O O . GLY B 1 505 ? 17.922 1.13 -4.984 1 83.12 505 GLY B O 1
ATOM 10180 N N . ILE B 1 506 ? 17.156 -0.923 -5.047 1 85.69 506 ILE B N 1
ATOM 10181 C CA . ILE B 1 506 ? 17.469 -1.106 -6.457 1 85.69 506 ILE B CA 1
ATOM 10182 C C . ILE B 1 506 ? 16.656 -0.134 -7.309 1 85.69 506 ILE B C 1
ATOM 10184 O O . ILE B 1 506 ? 17.078 0.247 -8.406 1 85.69 506 ILE B O 1
ATOM 10188 N N . LEU B 1 507 ? 15.555 0.231 -6.902 1 78.56 507 LEU B N 1
ATOM 10189 C CA . LEU B 1 507 ? 14.672 1.095 -7.676 1 78.56 507 LEU B CA 1
ATOM 10190 C C . LEU B 1 507 ? 14.898 2.561 -7.328 1 78.56 507 LEU B C 1
ATOM 10192 O O . LEU B 1 507 ? 14.211 3.443 -7.844 1 78.56 507 LEU B O 1
ATOM 10196 N N . GLN B 1 508 ? 15.836 2.762 -6.465 1 76.06 508 GLN B N 1
ATOM 10197 C CA . GLN B 1 508 ? 16.078 4.129 -6.016 1 76.06 508 GLN B CA 1
ATOM 10198 C C . GLN B 1 508 ? 17.391 4.676 -6.59 1 76.06 508 GLN B C 1
ATOM 10200 O O . GLN B 1 508 ? 18.469 4.199 -6.242 1 76.06 508 GLN B O 1
ATOM 10205 N N . GLY B 1 509 ? 17.328 5.594 -7.41 1 67.06 509 GLY B N 1
ATOM 10206 C CA . GLY B 1 509 ? 18.516 6.266 -7.918 1 67.06 509 GLY B CA 1
ATOM 10207 C C . GLY B 1 509 ? 19.297 5.43 -8.922 1 67.06 509 GLY B C 1
ATOM 10208 O O . GLY B 1 509 ? 18.766 4.465 -9.477 1 67.06 509 GLY B O 1
ATOM 10209 N N . ASP B 1 510 ? 20.438 5.91 -9.195 1 68.56 510 ASP B N 1
ATOM 10210 C CA . ASP B 1 510 ? 21.344 5.211 -10.109 1 68.56 510 ASP B CA 1
ATOM 10211 C C . ASP B 1 510 ? 22.109 4.117 -9.383 1 68.56 510 ASP B C 1
ATOM 10213 O O . ASP B 1 510 ? 22.875 4.398 -8.445 1 68.56 510 ASP B O 1
ATOM 10217 N N . LYS B 1 511 ? 21.875 2.924 -9.805 1 69.06 511 LYS B N 1
ATOM 10218 C CA . LYS B 1 511 ? 22.484 1.824 -9.07 1 69.06 511 LYS B CA 1
ATOM 10219 C C . LYS B 1 511 ? 23.469 1.057 -9.953 1 69.06 511 LYS B C 1
ATOM 10221 O O . LYS B 1 511 ? 23.656 -0.149 -9.773 1 69.06 511 LYS B O 1
ATOM 10226 N N . SER B 1 512 ? 24.062 1.736 -10.805 1 71.75 512 SER B N 1
ATOM 10227 C CA . SER B 1 512 ? 25.078 1.104 -11.656 1 71.75 512 SER B CA 1
ATOM 10228 C C . SER B 1 512 ? 26.219 0.54 -10.828 1 71.75 512 SER B C 1
ATOM 10230 O O . SER B 1 512 ? 26.766 -0.516 -11.156 1 71.75 512 SER B O 1
ATOM 10232 N N . ASP B 1 513 ? 26.422 1.143 -9.711 1 79.75 513 ASP B N 1
ATOM 10233 C CA . ASP B 1 513 ? 27.547 0.721 -8.875 1 79.75 513 ASP B CA 1
ATOM 10234 C C . ASP B 1 513 ? 27.141 -0.449 -7.98 1 79.75 513 ASP B C 1
ATOM 10236 O O . ASP B 1 513 ? 28 -1.037 -7.309 1 79.75 513 ASP B O 1
ATOM 10240 N N . SER B 1 514 ? 26 -0.775 -8.102 1 87.44 514 SER B N 1
ATOM 10241 C CA . SER B 1 514 ? 25.531 -1.866 -7.246 1 87.44 514 SER B CA 1
ATOM 10242 C C . SER B 1 514 ? 25.859 -3.225 -7.863 1 87.44 514 SER B C 1
ATOM 10244 O O . SER B 1 514 ? 25.828 -4.246 -7.176 1 87.44 514 SER B O 1
ATOM 10246 N N . LEU B 1 515 ? 26.219 -3.303 -9.125 1 93.06 515 LEU B N 1
ATOM 10247 C CA . LEU B 1 515 ? 26.594 -4.547 -9.797 1 93.06 515 LEU B CA 1
ATOM 10248 C C . LEU B 1 515 ? 28.016 -4.953 -9.453 1 93.06 515 LEU B C 1
ATOM 10250 O O . LEU B 1 515 ? 28.969 -4.254 -9.812 1 93.06 515 LEU B O 1
ATOM 10254 N N . LEU B 1 516 ? 28.156 -6.109 -8.789 1 95.81 516 LEU B N 1
ATOM 10255 C CA . LEU B 1 516 ? 29.469 -6.512 -8.289 1 95.81 516 LEU B CA 1
ATOM 10256 C C . LEU B 1 516 ? 30 -7.727 -9.047 1 95.81 516 LEU B C 1
ATOM 10258 O O . LEU B 1 516 ? 31.188 -8.055 -8.969 1 95.81 516 LEU B O 1
ATOM 10262 N N . TYR B 1 517 ? 29.156 -8.398 -9.766 1 96.31 517 TYR B N 1
ATOM 10263 C CA . TYR B 1 517 ? 29.531 -9.656 -10.398 1 96.31 517 TYR B CA 1
ATOM 10264 C C . TYR B 1 517 ? 28.688 -9.922 -11.641 1 96.31 517 TYR B C 1
ATOM 10266 O O . TYR B 1 517 ? 27.469 -9.695 -11.633 1 96.31 517 TYR B O 1
ATOM 10274 N N . GLY B 1 518 ? 29.312 -10.25 -12.82 1 95.56 518 GLY B N 1
ATOM 10275 C CA . GLY B 1 518 ? 28.578 -10.578 -14.031 1 95.56 518 GLY B CA 1
ATOM 10276 C C . GLY B 1 518 ? 28.406 -9.391 -14.969 1 95.56 518 GLY B C 1
ATOM 10277 O O . GLY B 1 518 ? 29.219 -8.477 -14.969 1 95.56 518 GLY B O 1
ATOM 10278 N N . SER B 1 519 ? 27.422 -9.539 -15.883 1 93.75 519 SER B N 1
ATOM 10279 C CA . SER B 1 519 ? 27.281 -8.516 -16.922 1 93.75 519 SER B CA 1
ATOM 10280 C C . SER B 1 519 ? 25.812 -8.211 -17.203 1 93.75 519 SER B C 1
ATOM 10282 O O . SER B 1 519 ? 24.969 -9.109 -17.203 1 93.75 519 SER B O 1
ATOM 10284 N N . VAL B 1 520 ? 25.547 -6.91 -17.484 1 87.38 520 VAL B N 1
ATOM 10285 C CA . VAL B 1 520 ? 24.188 -6.477 -17.828 1 87.38 520 VAL B CA 1
ATOM 10286 C C . VAL B 1 520 ? 24.094 -6.258 -19.328 1 87.38 520 VAL B C 1
ATOM 10288 O O . VAL B 1 520 ? 22.984 -6.242 -19.891 1 87.38 520 VAL B O 1
ATOM 10291 N N . ASP B 1 521 ? 25.203 -6.176 -19.984 1 87.44 521 ASP B N 1
ATOM 10292 C CA . ASP B 1 521 ? 25.219 -5.871 -21.422 1 87.44 521 ASP B CA 1
ATOM 10293 C C . ASP B 1 521 ? 25.812 -7.031 -22.219 1 87.44 521 ASP B C 1
ATOM 10295 O O . ASP B 1 521 ? 26.625 -6.82 -23.125 1 87.44 521 ASP B O 1
ATOM 10299 N N . ASN B 1 522 ? 25.547 -8.219 -21.828 1 87.06 522 ASN B N 1
ATOM 10300 C CA . ASN B 1 522 ? 25.875 -9.438 -22.562 1 87.06 522 ASN B CA 1
ATOM 10301 C C . ASN B 1 522 ? 27.391 -9.594 -22.734 1 87.06 522 ASN B C 1
ATOM 10303 O O . ASN B 1 522 ? 27.859 -9.93 -23.828 1 87.06 522 ASN B O 1
ATOM 10307 N N . GLY B 1 523 ? 28.094 -9.195 -21.766 1 91.75 523 GLY B N 1
ATOM 10308 C CA . GLY B 1 523 ? 29.516 -9.508 -21.734 1 91.75 523 GLY B CA 1
ATOM 10309 C C . GLY B 1 523 ? 30.391 -8.367 -22.203 1 91.75 523 GLY B C 1
ATOM 10310 O O . GLY B 1 523 ? 31.625 -8.461 -22.172 1 91.75 523 GLY B O 1
ATOM 10311 N N . LYS B 1 524 ? 29.797 -7.266 -22.672 1 92.69 524 LYS B N 1
ATOM 10312 C CA . LYS B 1 524 ? 30.609 -6.113 -23.031 1 92.69 524 LYS B CA 1
ATOM 10313 C C . LYS B 1 524 ? 31.438 -5.617 -21.859 1 92.69 524 LYS B C 1
ATOM 10315 O O . LYS B 1 524 ? 32.656 -5.418 -21.969 1 92.69 524 LYS B O 1
ATOM 10320 N N . LYS B 1 525 ? 30.75 -5.422 -20.797 1 93.5 525 LYS B N 1
ATOM 10321 C CA . LYS B 1 525 ? 31.391 -5.125 -19.516 1 93.5 525 LYS B CA 1
ATOM 10322 C C . LYS B 1 525 ? 31.062 -6.184 -18.469 1 93.5 525 LYS B C 1
ATOM 10324 O O . LYS B 1 525 ? 29.891 -6.531 -18.281 1 93.5 525 LYS B O 1
ATOM 10329 N N . ILE B 1 526 ? 32.094 -6.746 -17.891 1 96.25 526 ILE B N 1
ATOM 10330 C CA . ILE B 1 526 ? 31.875 -7.762 -16.859 1 96.25 526 ILE B CA 1
ATOM 10331 C C . ILE B 1 526 ? 32.375 -7.238 -15.508 1 96.25 526 ILE B C 1
ATOM 10333 O O . ILE B 1 526 ? 33.562 -6.906 -15.359 1 96.25 526 ILE B O 1
ATOM 10337 N N . SER B 1 527 ? 31.484 -7.09 -14.539 1 95.5 527 SER B N 1
ATOM 10338 C CA . SER B 1 527 ? 31.812 -6.645 -13.188 1 95.5 527 SER B CA 1
ATOM 10339 C C . SER B 1 527 ? 32.344 -7.793 -12.344 1 95.5 527 SER B C 1
ATOM 10341 O O . SER B 1 527 ? 31.922 -8.938 -12.492 1 95.5 527 SER B O 1
ATOM 10343 N N . TRP B 1 528 ? 33.312 -7.477 -11.492 1 96.5 528 TRP B N 1
ATOM 10344 C CA . TRP B 1 528 ? 33.969 -8.5 -10.672 1 96.5 528 TRP B CA 1
ATOM 10345 C C . TRP B 1 528 ? 34.344 -7.941 -9.312 1 96.5 528 TRP B C 1
ATOM 10347 O O . TRP B 1 528 ? 34.969 -6.879 -9.227 1 96.5 528 TRP B O 1
ATOM 10357 N N . ASN B 1 529 ? 33.969 -8.594 -8.289 1 96.12 529 ASN B N 1
ATOM 10358 C CA . ASN B 1 529 ? 34.281 -8.281 -6.902 1 96.12 529 ASN B CA 1
ATOM 10359 C C . ASN B 1 529 ? 34.844 -9.5 -6.16 1 96.12 529 ASN B C 1
ATOM 10361 O O . ASN B 1 529 ? 34.281 -10.594 -6.277 1 96.12 529 ASN B O 1
ATOM 10365 N N . GLU B 1 530 ? 35.844 -9.352 -5.414 1 96.75 530 GLU B N 1
ATOM 10366 C CA . GLU B 1 530 ? 36.562 -10.461 -4.789 1 96.75 530 GLU B CA 1
ATOM 10367 C C . GLU B 1 530 ? 35.688 -11.172 -3.766 1 96.75 530 GLU B C 1
ATOM 10369 O O . GLU B 1 530 ? 35.594 -12.398 -3.754 1 96.75 530 GLU B O 1
ATOM 10374 N N . SER B 1 531 ? 35.125 -10.383 -2.92 1 96.12 531 SER B N 1
ATOM 10375 C CA . SER B 1 531 ? 34.281 -10.969 -1.884 1 96.12 531 SER B CA 1
ATOM 10376 C C . SER B 1 531 ? 33.094 -11.711 -2.488 1 96.12 531 SER B C 1
ATOM 10378 O O . SER B 1 531 ? 32.688 -12.766 -1.989 1 96.12 531 SER B O 1
ATOM 10380 N N . PHE B 1 532 ? 32.562 -11.211 -3.492 1 97.5 532 PHE B N 1
ATOM 10381 C CA . PHE B 1 532 ? 31.453 -11.844 -4.184 1 97.5 532 PHE B CA 1
ATOM 10382 C C . PHE B 1 532 ? 31.906 -13.125 -4.879 1 97.5 532 PHE B C 1
ATOM 10384 O O . PHE B 1 532 ? 31.234 -14.148 -4.793 1 97.5 532 PHE B O 1
ATOM 10391 N N . HIS B 1 533 ? 33 -13.07 -5.559 1 97.75 533 HIS B N 1
ATOM 10392 C CA . HIS B 1 533 ? 33.562 -14.211 -6.281 1 97.75 533 HIS B CA 1
ATOM 10393 C C . HIS B 1 533 ? 33.812 -15.391 -5.344 1 97.75 533 HIS B C 1
ATOM 10395 O O . HIS B 1 533 ? 33.562 -16.547 -5.699 1 97.75 533 HIS B O 1
ATOM 10401 N N . ALA B 1 534 ? 34.281 -15.086 -4.211 1 97.56 534 ALA B N 1
ATOM 10402 C CA . ALA B 1 534 ? 34.594 -16.141 -3.24 1 97.56 534 ALA B CA 1
ATOM 10403 C C . ALA B 1 534 ? 33.312 -16.922 -2.893 1 97.56 534 ALA B C 1
ATOM 10405 O O . ALA B 1 534 ? 33.375 -18.156 -2.768 1 97.56 534 ALA B O 1
ATOM 10406 N N . LYS B 1 535 ? 32.25 -16.25 -2.723 1 97.5 535 LYS B N 1
ATOM 10407 C CA . LYS B 1 535 ? 30.984 -16.891 -2.396 1 97.5 535 LYS B CA 1
ATOM 10408 C C . LYS B 1 535 ? 30.469 -17.703 -3.58 1 97.5 535 LYS B C 1
ATOM 10410 O O . LYS B 1 535 ? 29.922 -18.797 -3.4 1 97.5 535 LYS B O 1
ATOM 10415 N N . VAL B 1 536 ? 30.625 -17.188 -4.762 1 97.88 536 VAL B N 1
ATOM 10416 C CA . VAL B 1 536 ? 30.141 -17.859 -5.965 1 97.88 536 VAL B CA 1
ATOM 10417 C C . VAL B 1 536 ? 30.953 -19.125 -6.215 1 97.88 536 VAL B C 1
ATOM 10419 O O . VAL B 1 536 ? 30.422 -20.125 -6.695 1 97.88 536 VAL B O 1
ATOM 10422 N N . VAL B 1 537 ? 32.25 -19.062 -5.883 1 97.62 537 VAL B N 1
ATOM 10423 C CA . VAL B 1 537 ? 33.094 -20.234 -6.039 1 97.62 537 VAL B CA 1
ATOM 10424 C C . VAL B 1 537 ? 32.625 -21.344 -5.117 1 97.62 537 VAL B C 1
ATOM 10426 O O . VAL B 1 537 ? 32.625 -22.516 -5.496 1 97.62 537 VAL B O 1
ATOM 10429 N N . GLU B 1 538 ? 32.281 -20.984 -3.945 1 97.06 538 GLU B N 1
ATOM 10430 C CA . GLU B 1 538 ? 31.75 -21.969 -3.012 1 97.06 538 GLU B CA 1
ATOM 10431 C C . GLU B 1 538 ? 30.484 -22.625 -3.557 1 97.06 538 GLU B C 1
ATOM 10433 O O . GLU B 1 538 ? 30.297 -23.828 -3.428 1 97.06 538 GLU B O 1
ATOM 10438 N N . ALA B 1 539 ? 29.656 -21.875 -4.148 1 97.31 539 ALA B N 1
ATOM 10439 C CA . ALA B 1 539 ? 28.438 -22.391 -4.758 1 97.31 539 ALA B CA 1
ATOM 10440 C C . ALA B 1 539 ? 28.75 -23.266 -5.965 1 97.31 539 ALA B C 1
ATOM 10442 O O . ALA B 1 539 ? 28.125 -24.312 -6.172 1 97.31 539 ALA B O 1
ATOM 10443 N N . ALA B 1 540 ? 29.656 -22.828 -6.719 1 97 540 ALA B N 1
ATOM 10444 C CA . ALA B 1 540 ? 30.062 -23.531 -7.938 1 97 540 ALA B CA 1
ATOM 10445 C C . ALA B 1 540 ? 30.531 -24.938 -7.621 1 97 540 ALA B C 1
ATOM 10447 O O . ALA B 1 540 ? 30.266 -25.875 -8.375 1 97 540 ALA B O 1
ATOM 10448 N N . LYS B 1 541 ? 31.203 -25.094 -6.539 1 94.44 541 LYS B N 1
ATOM 10449 C CA . LYS B 1 541 ? 31.703 -26.391 -6.121 1 94.44 541 LYS B CA 1
ATOM 10450 C C . LYS B 1 541 ? 30.547 -27.359 -5.852 1 94.44 541 LYS B C 1
ATOM 10452 O O . LYS B 1 541 ? 30.594 -28.531 -6.238 1 94.44 541 LYS B O 1
ATOM 10457 N N . ARG B 1 542 ? 29.547 -26.875 -5.312 1 93.38 542 ARG B N 1
ATOM 10458 C CA . ARG B 1 542 ? 28.391 -27.688 -4.973 1 93.38 542 ARG B CA 1
ATOM 10459 C C . ARG B 1 542 ? 27.531 -27.969 -6.203 1 93.38 542 ARG B C 1
ATOM 10461 O O . ARG B 1 542 ? 26.844 -28.984 -6.277 1 93.38 542 ARG B O 1
ATOM 10468 N N . LEU B 1 543 ? 27.594 -27.094 -7.195 1 95.88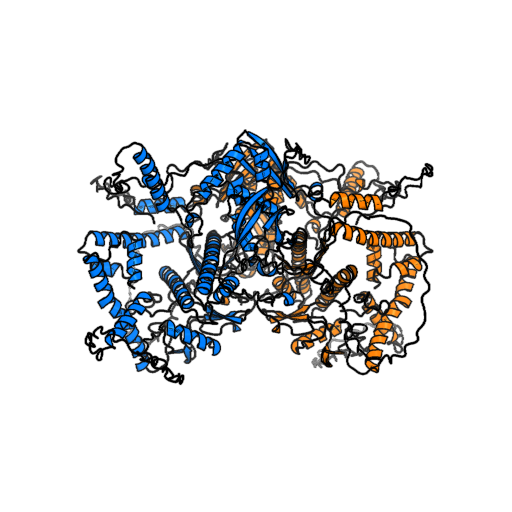 543 LEU B N 1
ATOM 10469 C CA . LEU B 1 543 ? 26.719 -27.172 -8.352 1 95.88 543 LEU B CA 1
ATOM 10470 C C . LEU B 1 543 ? 27.453 -27.734 -9.562 1 95.88 543 LEU B C 1
ATOM 10472 O O . LEU B 1 543 ? 26.891 -27.812 -10.656 1 95.88 543 LEU B O 1
ATOM 10476 N N . HIS B 1 544 ? 28.734 -28.141 -9.406 1 95.12 544 HIS B N 1
ATOM 10477 C CA . HIS B 1 544 ? 29.578 -28.75 -10.438 1 95.12 544 HIS B CA 1
ATOM 10478 C C . HIS B 1 544 ? 29.844 -27.766 -11.578 1 95.12 544 HIS B C 1
ATOM 10480 O O . HIS B 1 544 ? 29.75 -28.125 -12.75 1 95.12 544 HIS B O 1
ATOM 10486 N N . VAL B 1 545 ? 30.047 -26.516 -11.227 1 96.81 545 VAL B N 1
ATOM 10487 C CA . VAL B 1 545 ? 30.391 -25.484 -12.188 1 96.81 545 VAL B CA 1
ATOM 10488 C C . VAL B 1 545 ? 31.891 -25.188 -12.109 1 96.81 545 VAL B C 1
ATOM 10490 O O . VAL B 1 545 ? 32.469 -25.078 -11.016 1 96.81 545 VAL B O 1
ATOM 10493 N N . LYS B 1 546 ? 32.531 -25.062 -13.188 1 96.31 546 LYS B N 1
ATOM 10494 C CA . LYS B 1 546 ? 33.969 -24.859 -13.266 1 96.31 546 LYS B CA 1
ATOM 10495 C C . LYS B 1 546 ? 34.312 -23.375 -13.227 1 96.31 546 LYS B C 1
ATOM 10497 O O . LYS B 1 546 ? 33.688 -22.562 -13.898 1 96.31 546 LYS B O 1
ATOM 10502 N N . GLU B 1 547 ? 35.25 -23 -12.289 1 96.12 547 GLU B N 1
ATOM 10503 C CA . GLU B 1 547 ? 35.875 -21.672 -12.398 1 96.12 547 GLU B CA 1
ATOM 10504 C C . GLU B 1 547 ? 36.656 -21.531 -13.688 1 96.12 547 GLU B C 1
ATOM 10506 O O . GLU B 1 547 ? 37.469 -22.406 -14.023 1 96.12 547 GLU B O 1
ATOM 10511 N N . HIS B 1 548 ? 36.469 -20.5 -14.508 1 95.31 548 HIS B N 1
ATOM 10512 C CA . HIS B 1 548 ? 37.031 -20.344 -15.836 1 95.31 548 HIS B CA 1
ATOM 10513 C C . HIS B 1 548 ? 37.25 -18.875 -16.172 1 95.31 548 HIS B C 1
ATOM 10515 O O . HIS B 1 548 ? 36.844 -17.984 -15.43 1 95.31 548 HIS B O 1
ATOM 10521 N N . VAL B 1 549 ? 37.938 -18.656 -17.25 1 96.69 549 VAL B N 1
ATOM 10522 C CA . VAL B 1 549 ? 38.25 -17.281 -17.641 1 96.69 549 VAL B CA 1
ATOM 10523 C C . VAL B 1 549 ? 37.531 -16.938 -18.938 1 96.69 549 VAL B C 1
ATOM 10525 O O . VAL B 1 549 ? 37.5 -17.75 -19.875 1 96.69 549 VAL B O 1
ATOM 10528 N N . VAL B 1 550 ? 36.875 -15.812 -18.984 1 96.88 550 VAL B N 1
ATOM 10529 C CA . VAL B 1 550 ? 36.188 -15.297 -20.156 1 96.88 550 VAL B CA 1
ATOM 10530 C C . VAL B 1 550 ? 36.75 -13.922 -20.531 1 96.88 550 VAL B C 1
ATOM 10532 O O . VAL B 1 550 ? 37.344 -13.25 -19.703 1 96.88 550 VAL B O 1
ATOM 10535 N N . LEU B 1 551 ? 36.5 -13.57 -21.766 1 96.5 551 LEU B N 1
ATOM 10536 C CA . LEU B 1 551 ? 36.969 -12.266 -22.234 1 96.5 551 LEU B CA 1
ATOM 10537 C C . LEU B 1 551 ? 35.781 -11.289 -22.344 1 96.5 551 LEU B C 1
ATOM 10539 O O . LEU B 1 551 ? 34.719 -11.641 -22.859 1 96.5 551 LEU B O 1
ATOM 10543 N N . ASP B 1 552 ? 36 -10.109 -21.859 1 95.25 552 ASP B N 1
ATOM 10544 C CA . ASP B 1 552 ? 34.969 -9.094 -22 1 95.25 552 ASP B CA 1
ATOM 10545 C C . ASP B 1 552 ? 35 -8.461 -23.391 1 95.25 552 ASP B C 1
ATOM 10547 O O . ASP B 1 552 ? 35.75 -8.914 -24.266 1 95.25 552 ASP B O 1
ATOM 10551 N N . GLY B 1 553 ? 34.188 -7.488 -23.688 1 93.25 553 GLY B N 1
ATOM 10552 C CA . GLY B 1 553 ? 34.094 -6.852 -24.984 1 93.25 553 GLY B CA 1
ATOM 10553 C C . GLY B 1 553 ? 35.375 -6.199 -25.422 1 93.25 553 GLY B C 1
ATOM 10554 O O . GLY B 1 553 ? 35.656 -6.102 -26.625 1 93.25 553 GLY B O 1
ATOM 10555 N N . SER B 1 554 ? 36.219 -5.828 -24.484 1 94 554 SER B N 1
ATOM 10556 C CA . SER B 1 554 ? 37.5 -5.168 -24.797 1 94 554 SER B CA 1
ATOM 10557 C C . SER B 1 554 ? 38.625 -6.176 -24.844 1 94 554 SER B C 1
ATOM 10559 O O . SER B 1 554 ? 39.812 -5.793 -25.016 1 94 554 SER B O 1
ATOM 10561 N N . GLY B 1 555 ? 38.344 -7.414 -24.562 1 93.19 555 GLY B N 1
ATOM 10562 C CA . GLY B 1 555 ? 39.344 -8.469 -24.625 1 93.19 555 GLY B CA 1
ATOM 10563 C C . GLY B 1 555 ? 40.062 -8.711 -23.312 1 93.19 555 GLY B C 1
ATOM 10564 O O . GLY B 1 555 ? 41.062 -9.422 -23.266 1 93.19 555 GLY B O 1
ATOM 10565 N N . ASN B 1 556 ? 39.531 -8.125 -22.188 1 95.38 556 ASN B N 1
ATOM 10566 C CA . ASN B 1 556 ? 40.125 -8.344 -20.875 1 95.38 556 ASN B CA 1
ATOM 10567 C C . ASN B 1 556 ? 39.625 -9.648 -20.25 1 95.38 556 ASN B C 1
ATOM 10569 O O . ASN B 1 556 ? 38.438 -9.945 -20.266 1 95.38 556 ASN B O 1
ATOM 10573 N N . PRO B 1 557 ? 40.594 -10.445 -19.766 1 95.88 557 PRO B N 1
ATOM 10574 C CA . PRO B 1 557 ? 40.219 -11.711 -19.141 1 95.88 557 PRO B CA 1
ATOM 10575 C C . PRO B 1 557 ? 39.594 -11.508 -17.75 1 95.88 557 PRO B C 1
ATOM 10577 O O . PRO B 1 557 ? 40.094 -10.711 -16.953 1 95.88 557 PRO B O 1
ATOM 10580 N N . VAL B 1 558 ? 38.5 -12.109 -17.438 1 96.81 558 VAL B N 1
ATOM 10581 C CA . VAL B 1 558 ? 37.844 -12.078 -16.141 1 96.81 558 VAL B CA 1
ATOM 10582 C C . VAL B 1 558 ? 37.562 -13.5 -15.664 1 96.81 558 VAL B C 1
ATOM 10584 O O . VAL B 1 558 ? 37.031 -14.32 -16.406 1 96.81 558 VAL B O 1
ATOM 10587 N N . LYS B 1 559 ? 37.875 -13.797 -14.469 1 96.81 559 LYS B N 1
ATOM 10588 C CA . LYS B 1 559 ? 37.656 -15.117 -13.891 1 96.81 559 LYS B CA 1
ATOM 10589 C C . LYS B 1 559 ? 36.281 -15.211 -13.258 1 96.81 559 LYS B C 1
ATOM 10591 O O . LYS B 1 559 ? 35.938 -14.445 -12.359 1 96.81 559 LYS B O 1
ATOM 10596 N N . LEU B 1 560 ? 35.5 -16.172 -13.781 1 97.19 560 LEU B N 1
ATOM 10597 C CA . LEU B 1 560 ? 34.156 -16.344 -13.281 1 97.19 560 LEU B CA 1
ATOM 10598 C C . LEU B 1 560 ? 33.906 -17.781 -12.836 1 97.19 560 LEU B C 1
ATOM 10600 O O . LEU B 1 560 ? 34.625 -18.703 -13.281 1 97.19 560 LEU B O 1
ATOM 10604 N N . ALA B 1 561 ? 33.031 -18.016 -11.914 1 97.31 561 ALA B N 1
ATOM 10605 C CA . ALA B 1 561 ? 32.562 -19.328 -11.5 1 97.31 561 ALA B CA 1
ATOM 10606 C C . ALA B 1 561 ? 31.062 -19.5 -11.742 1 97.31 561 ALA B C 1
ATOM 10608 O O . ALA B 1 561 ? 30.406 -20.312 -11.094 1 97.31 561 ALA B O 1
ATOM 10609 N N . ALA B 1 562 ? 30.516 -18.625 -12.586 1 96.62 562 ALA B N 1
ATOM 10610 C CA . ALA B 1 562 ? 29.125 -18.609 -13.008 1 96.62 562 ALA B CA 1
ATOM 10611 C C . ALA B 1 562 ? 28.984 -18.172 -14.469 1 96.62 562 ALA B C 1
ATOM 10613 O O . ALA B 1 562 ? 29.984 -18.078 -15.188 1 96.62 562 ALA B O 1
ATOM 10614 N N . THR B 1 563 ? 27.812 -18.047 -14.938 1 95.62 563 THR B N 1
ATOM 10615 C CA . THR B 1 563 ? 27.609 -17.594 -16.312 1 95.62 563 THR B CA 1
ATOM 10616 C C . THR B 1 563 ? 27.906 -16.109 -16.438 1 95.62 563 THR B C 1
ATOM 10618 O O . THR B 1 563 ? 27.891 -15.367 -15.453 1 95.62 563 THR B O 1
ATOM 10621 N N . VAL B 1 564 ? 28.156 -15.688 -17.641 1 95.38 564 VAL B N 1
ATOM 10622 C CA . VAL B 1 564 ? 28.5 -14.297 -17.906 1 95.38 564 VAL B CA 1
ATOM 10623 C C . VAL B 1 564 ? 27.297 -13.398 -17.656 1 95.38 564 VAL B C 1
ATOM 10625 O O . VAL B 1 564 ? 27.438 -12.281 -17.141 1 95.38 564 VAL B O 1
ATOM 10628 N N . GLU B 1 565 ? 26.125 -13.891 -17.953 1 92 565 GLU B N 1
ATOM 10629 C CA . GLU B 1 565 ? 24.922 -13.062 -17.906 1 92 565 GLU B CA 1
ATOM 10630 C C . GLU B 1 565 ? 24.375 -12.961 -16.484 1 92 565 GLU B C 1
ATOM 10632 O O . GLU B 1 565 ? 23.406 -12.25 -16.25 1 92 565 GLU B O 1
ATOM 10637 N N . CYS B 1 566 ? 24.984 -13.688 -15.555 1 95.12 566 CYS B N 1
ATOM 10638 C CA . CYS B 1 566 ? 24.5 -13.586 -14.18 1 95.12 566 CYS B CA 1
ATOM 10639 C C . CYS B 1 566 ? 24.719 -12.18 -13.633 1 95.12 566 CYS B C 1
ATOM 10641 O O . CYS B 1 566 ? 25.547 -11.43 -14.141 1 95.12 566 CYS B O 1
ATOM 10643 N N . LYS B 1 567 ? 23.969 -11.797 -12.617 1 95.19 567 LYS B N 1
ATOM 10644 C CA . LYS B 1 567 ? 24.078 -10.477 -12.008 1 95.19 567 LYS B CA 1
ATOM 10645 C C . LYS B 1 567 ? 24.266 -10.586 -10.5 1 95.19 567 LYS B C 1
ATOM 10647 O O . LYS B 1 567 ? 23.375 -11.047 -9.781 1 95.19 567 LYS B O 1
ATOM 10652 N N . GLY B 1 568 ? 25.453 -10.234 -10.078 1 96.88 568 GLY B N 1
ATOM 10653 C CA . GLY B 1 568 ? 25.719 -10.086 -8.656 1 96.88 568 GLY B CA 1
ATOM 10654 C C . GLY B 1 568 ? 25.5 -8.664 -8.156 1 96.88 568 GLY B C 1
ATOM 10655 O O . GLY B 1 568 ? 26.25 -7.758 -8.516 1 96.88 568 GLY B O 1
ATOM 10656 N N . ILE B 1 569 ? 24.516 -8.484 -7.309 1 95.62 569 ILE B N 1
ATOM 10657 C CA . ILE B 1 569 ? 24.109 -7.141 -6.898 1 95.62 569 ILE B CA 1
ATOM 10658 C C . ILE B 1 569 ? 24.172 -7.023 -5.379 1 95.62 569 ILE B C 1
ATOM 10660 O O . ILE B 1 569 ? 23.781 -7.953 -4.664 1 95.62 569 ILE B O 1
ATOM 10664 N N . VAL B 1 570 ? 24.703 -5.926 -4.883 1 93.5 570 VAL B N 1
ATOM 10665 C CA . VAL B 1 570 ? 24.656 -5.629 -3.455 1 93.5 570 VAL B CA 1
ATOM 10666 C C . VAL B 1 570 ? 23.453 -4.738 -3.15 1 93.5 570 VAL B C 1
ATOM 10668 O O . VAL B 1 570 ? 23.25 -3.717 -3.812 1 93.5 570 VAL B O 1
ATOM 10671 N N . GLY B 1 571 ? 22.625 -5.125 -2.232 1 90.19 571 GLY B N 1
ATOM 10672 C CA . GLY B 1 571 ? 21.469 -4.324 -1.834 1 90.19 571 GLY B CA 1
ATOM 10673 C C . GLY B 1 571 ? 21.812 -3.266 -0.802 1 90.19 571 GLY B C 1
ATOM 10674 O O . GLY B 1 571 ? 22.922 -3.256 -0.258 1 90.19 571 GLY B O 1
ATOM 10675 N N . SER B 1 572 ? 20.844 -2.416 -0.552 1 84.12 572 SER B N 1
ATOM 10676 C CA . SER B 1 572 ? 21.031 -1.401 0.479 1 84.12 572 SER B CA 1
ATOM 10677 C C . SER B 1 572 ? 21.109 -2.029 1.867 1 84.12 572 SER B C 1
ATOM 10679 O O . SER B 1 572 ? 21.516 -1.381 2.83 1 84.12 572 SER B O 1
ATOM 10681 N N . ASP B 1 573 ? 20.781 -3.232 2.033 1 83.56 573 ASP B N 1
ATOM 10682 C CA . ASP B 1 573 ? 20.906 -3.994 3.271 1 83.56 573 ASP B CA 1
ATOM 10683 C C . ASP B 1 573 ? 22.266 -4.676 3.363 1 83.56 573 ASP B C 1
ATOM 10685 O O . ASP B 1 573 ? 22.5 -5.492 4.258 1 83.56 573 ASP B O 1
ATOM 10689 N N . ASP B 1 574 ? 23.062 -4.527 2.391 1 87 574 ASP B N 1
ATOM 10690 C CA . ASP B 1 574 ? 24.453 -4.992 2.334 1 87 574 ASP B CA 1
ATOM 10691 C C . ASP B 1 574 ? 24.516 -6.488 2.039 1 87 574 ASP B C 1
ATOM 10693 O O . ASP B 1 574 ? 25.578 -7.102 2.141 1 87 574 ASP B O 1
ATOM 10697 N N . ARG B 1 575 ? 23.422 -7.086 1.716 1 93.06 575 ARG B N 1
ATOM 10698 C CA . ARG B 1 575 ? 23.438 -8.492 1.315 1 93.06 575 ARG B CA 1
ATOM 10699 C C . ARG B 1 575 ? 23.859 -8.641 -0.14 1 93.06 575 ARG B C 1
ATOM 10701 O O . ARG B 1 575 ? 23.609 -7.758 -0.962 1 93.06 575 ARG B O 1
ATOM 10708 N N . HIS B 1 576 ? 24.531 -9.734 -0.437 1 97 576 HIS B N 1
ATOM 10709 C CA . HIS B 1 576 ? 24.969 -10.039 -1.795 1 97 576 HIS B CA 1
ATOM 10710 C C . HIS B 1 576 ? 23.953 -10.93 -2.508 1 97 576 HIS B C 1
ATOM 10712 O O . HIS B 1 576 ? 23.812 -12.109 -2.174 1 97 576 HIS B O 1
ATOM 10718 N N . TYR B 1 577 ? 23.312 -10.383 -3.541 1 97.31 577 TYR B N 1
ATOM 10719 C CA . TYR B 1 577 ? 22.281 -11.109 -4.277 1 97.31 577 TYR B CA 1
ATOM 10720 C C . TYR B 1 577 ? 22.812 -11.594 -5.621 1 97.31 577 TYR B C 1
ATOM 10722 O O . TYR B 1 577 ? 23.484 -10.844 -6.332 1 97.31 577 TYR B O 1
ATOM 10730 N N . ILE B 1 578 ? 22.562 -12.812 -5.984 1 97.44 578 ILE B N 1
ATOM 10731 C CA . ILE B 1 578 ? 22.922 -13.312 -7.309 1 97.44 578 ILE B CA 1
ATOM 10732 C C . ILE B 1 578 ? 21.641 -13.664 -8.078 1 97.44 578 ILE B C 1
ATOM 10734 O O . ILE B 1 578 ? 20.75 -14.336 -7.543 1 97.44 578 ILE B O 1
ATOM 10738 N N . LEU B 1 579 ? 21.516 -13.18 -9.32 1 95.62 579 LEU B N 1
ATOM 10739 C CA . LEU B 1 579 ? 20.312 -13.336 -10.133 1 95.62 579 LEU B CA 1
ATOM 10740 C C . LEU B 1 579 ? 20.656 -13.812 -11.539 1 95.62 579 LEU B C 1
ATOM 10742 O O . LEU B 1 579 ? 21.844 -13.914 -11.891 1 95.62 579 LEU B O 1
ATOM 10746 N N . ASP B 1 580 ? 19.531 -14.164 -12.312 1 93.25 580 ASP B N 1
ATOM 10747 C CA . ASP B 1 580 ? 19.625 -14.539 -13.719 1 93.25 580 ASP B CA 1
ATOM 10748 C C . ASP B 1 580 ? 20.469 -15.797 -13.898 1 93.25 580 ASP B C 1
ATOM 10750 O O . ASP B 1 580 ? 21.453 -15.797 -14.648 1 93.25 580 ASP B O 1
ATOM 10754 N N . LEU B 1 581 ? 20 -16.797 -13.281 1 95.5 581 LEU B N 1
ATOM 10755 C CA . LEU B 1 581 ? 20.719 -18.062 -13.211 1 95.5 581 LEU B CA 1
ATOM 10756 C C . LEU B 1 581 ? 20.141 -19.062 -14.203 1 95.5 581 LEU B C 1
ATOM 10758 O O . LEU B 1 581 ? 19.75 -20.172 -13.82 1 95.5 581 LEU B O 1
ATOM 10762 N N . MET B 1 582 ? 20.25 -18.797 -15.461 1 92.69 582 MET B N 1
ATOM 10763 C CA . MET B 1 582 ? 19.578 -19.562 -16.5 1 92.69 582 MET B CA 1
ATOM 10764 C C . MET B 1 582 ? 20.406 -20.781 -16.922 1 92.69 582 MET B C 1
ATOM 10766 O O . MET B 1 582 ? 19.891 -21.719 -17.5 1 92.69 582 MET B O 1
ATOM 10770 N N . ARG B 1 583 ? 21.672 -20.797 -16.625 1 94.44 583 ARG B N 1
ATOM 10771 C CA . ARG B 1 583 ? 22.531 -21.875 -17.109 1 94.44 583 ARG B CA 1
ATOM 10772 C C . ARG B 1 583 ? 23.422 -22.406 -15.977 1 94.44 583 ARG B C 1
ATOM 10774 O O . ARG B 1 583 ? 24.641 -22.484 -16.125 1 94.44 583 ARG B O 1
ATOM 10781 N N . VAL B 1 584 ? 22.766 -22.859 -14.953 1 95 584 VAL B N 1
ATOM 10782 C CA . VAL B 1 584 ? 23.484 -23.484 -13.852 1 95 584 VAL B CA 1
ATOM 10783 C C . VAL B 1 584 ? 23.984 -24.859 -14.273 1 95 584 VAL B C 1
ATOM 10785 O O . VAL B 1 584 ? 25.016 -25.344 -13.781 1 95 584 VAL B O 1
ATOM 10788 N N . THR B 1 585 ? 23.281 -25.531 -15.18 1 95.94 585 THR B N 1
ATOM 10789 C CA . THR B 1 585 ? 23.703 -26.797 -15.805 1 95.94 585 THR B CA 1
ATOM 10790 C C . THR B 1 585 ? 24.203 -26.547 -17.219 1 95.94 585 THR B C 1
ATOM 10792 O O . THR B 1 585 ? 23.875 -25.531 -17.844 1 95.94 585 THR B O 1
ATOM 10795 N N . PRO B 1 586 ? 24.984 -27.453 -17.703 1 95.81 586 PRO B N 1
ATOM 10796 C CA . PRO B 1 586 ? 25.609 -27.203 -19 1 95.81 586 PRO B CA 1
ATOM 10797 C C . PRO B 1 586 ? 24.609 -27.203 -20.141 1 95.81 586 PRO B C 1
ATOM 10799 O O . PRO B 1 586 ? 23.531 -27.781 -20.031 1 95.81 586 PRO B O 1
ATOM 10802 N N . ARG B 1 587 ? 25.062 -26.578 -21.234 1 95.94 587 ARG B N 1
ATOM 10803 C CA . ARG B 1 587 ? 24.312 -26.562 -22.484 1 95.94 587 ARG B CA 1
ATOM 10804 C C . ARG B 1 587 ? 24.094 -27.984 -23 1 95.94 587 ARG B C 1
ATOM 10806 O O . ARG B 1 587 ? 24.938 -28.859 -22.781 1 95.94 587 ARG B O 1
ATOM 10813 N N . ASP B 1 588 ? 22.953 -28.188 -23.656 1 96.62 588 ASP B N 1
ATOM 10814 C CA . ASP B 1 588 ? 22.719 -29.453 -24.344 1 96.62 588 ASP B CA 1
ATOM 10815 C C . ASP B 1 588 ? 23.469 -29.516 -25.672 1 96.62 588 ASP B C 1
ATOM 10817 O O . ASP B 1 588 ? 23.062 -28.859 -26.641 1 96.62 588 ASP B O 1
ATOM 10821 N N . SER B 1 589 ? 24.469 -30.312 -25.766 1 96.06 589 SER B N 1
ATOM 10822 C CA . SER B 1 589 ? 25.344 -30.391 -26.922 1 96.06 589 SER B CA 1
ATOM 10823 C C . SER B 1 589 ? 24.609 -30.984 -28.125 1 96.06 589 SER B C 1
ATOM 10825 O O . SER B 1 589 ? 25.078 -30.875 -29.266 1 96.06 589 SER B O 1
ATOM 10827 N N . ASN B 1 590 ? 23.484 -31.562 -27.906 1 96.38 590 ASN B N 1
ATOM 10828 C CA . ASN B 1 590 ? 22.688 -32.125 -28.984 1 96.38 590 ASN B CA 1
ATOM 10829 C C . ASN B 1 590 ? 21.828 -31.047 -29.656 1 96.38 590 ASN B C 1
ATOM 10831 O O . ASN B 1 590 ? 21.297 -31.266 -30.75 1 96.38 590 ASN B O 1
ATOM 10835 N N . TYR B 1 591 ? 21.641 -29.969 -29.047 1 93.88 591 TYR B N 1
ATOM 10836 C CA . TYR B 1 591 ? 20.875 -28.828 -29.562 1 93.88 591 TYR B CA 1
ATOM 10837 C C . TYR B 1 591 ? 21.703 -27.562 -29.531 1 93.88 591 TYR B C 1
ATOM 10839 O O . TYR B 1 591 ? 21.594 -26.75 -28.609 1 93.88 591 TYR B O 1
ATOM 10847 N N . ILE B 1 592 ? 22.5 -27.453 -30.531 1 89.31 592 ILE B N 1
ATOM 10848 C CA . ILE B 1 592 ? 23.406 -26.312 -30.641 1 89.31 592 ILE B CA 1
ATOM 10849 C C . ILE B 1 592 ? 22.891 -25.328 -31.672 1 89.31 592 ILE B C 1
ATOM 10851 O O . ILE B 1 592 ? 22.203 -25.719 -32.625 1 89.31 592 ILE B O 1
ATOM 10855 N N . GLY B 1 593 ? 23.094 -24.109 -31.516 1 82.88 593 GLY B N 1
ATOM 10856 C CA . GLY B 1 593 ? 22.641 -23.078 -32.438 1 82.88 593 GLY B CA 1
ATOM 10857 C C . GLY B 1 593 ? 21.875 -21.969 -31.719 1 82.88 593 GLY B C 1
ATOM 10858 O O . GLY B 1 593 ? 21.5 -22.109 -30.547 1 82.88 593 GLY B O 1
ATOM 10859 N N . LEU B 1 594 ? 21.609 -20.953 -32.438 1 78.25 594 LEU B N 1
ATOM 10860 C CA . LEU B 1 594 ? 20.984 -19.766 -31.891 1 78.25 594 LEU B CA 1
ATOM 10861 C C . LEU B 1 594 ? 19.531 -20.047 -31.5 1 78.25 594 LEU B C 1
ATOM 10863 O O . LEU B 1 594 ? 19.016 -19.484 -30.531 1 78.25 594 LEU B O 1
ATOM 10867 N N . GLN B 1 595 ? 18.875 -20.891 -32.188 1 79.81 595 GLN B N 1
ATOM 10868 C CA . GLN B 1 595 ? 17.484 -21.234 -31.938 1 79.81 595 GLN B CA 1
ATOM 10869 C C . GLN B 1 595 ? 17.359 -22.094 -30.688 1 79.81 595 GLN B C 1
ATOM 10871 O O . GLN B 1 595 ? 16.281 -22.188 -30.094 1 79.81 595 GLN B O 1
ATOM 10876 N N . HIS B 1 596 ? 18.469 -22.672 -30.266 1 87.81 596 HIS B N 1
ATOM 10877 C CA . HIS B 1 596 ? 18.469 -23.578 -29.125 1 87.81 596 HIS B CA 1
ATOM 10878 C C . HIS B 1 596 ? 19.281 -23 -27.953 1 87.81 596 HIS B C 1
ATOM 10880 O O . HIS B 1 596 ? 19.797 -23.734 -27.125 1 87.81 596 HIS B O 1
ATOM 10886 N N . ARG B 1 597 ? 19.406 -21.734 -27.906 1 85.69 597 ARG B N 1
ATOM 10887 C CA . ARG B 1 597 ? 20.328 -21.062 -26.969 1 85.69 597 ARG B CA 1
ATOM 10888 C C . ARG B 1 597 ? 19.938 -21.359 -25.531 1 85.69 597 ARG B C 1
ATOM 10890 O O . ARG B 1 597 ? 20.781 -21.281 -24.625 1 85.69 597 ARG B O 1
ATOM 10897 N N . PHE B 1 598 ? 18.719 -21.75 -25.281 1 88.56 598 PHE B N 1
ATOM 10898 C CA . PHE B 1 598 ? 18.281 -21.922 -23.891 1 88.56 598 PHE B CA 1
ATOM 10899 C C . PHE B 1 598 ? 18.094 -23.406 -23.578 1 88.56 598 PHE B C 1
ATOM 10901 O O . PHE B 1 598 ? 17.547 -23.75 -22.531 1 88.56 598 PHE B O 1
ATOM 10908 N N . CYS B 1 599 ? 18.562 -24.266 -24.484 1 94 599 CYS B N 1
ATOM 10909 C CA . CYS B 1 599 ? 18.516 -25.703 -24.219 1 94 599 CYS B CA 1
ATOM 10910 C C . CYS B 1 599 ? 19.656 -26.125 -23.297 1 94 599 CYS B C 1
ATOM 10912 O O . CYS B 1 599 ? 20.812 -26.125 -23.703 1 94 599 CYS B O 1
ATOM 10914 N N . VAL B 1 600 ? 19.297 -26.438 -22.109 1 95.81 600 VAL B N 1
ATOM 10915 C CA . VAL B 1 600 ? 20.281 -26.891 -21.125 1 95.81 600 VAL B CA 1
ATOM 10916 C C . VAL B 1 600 ? 19.906 -28.297 -20.641 1 95.81 600 VAL B C 1
ATOM 10918 O O . VAL B 1 600 ? 18.781 -28.734 -20.812 1 95.81 600 VAL B O 1
ATOM 10921 N N . LEU B 1 601 ? 20.891 -28.984 -20.109 1 96.75 601 LEU B N 1
ATOM 10922 C CA . LEU B 1 601 ? 20.656 -30.312 -19.547 1 96.75 601 LEU B CA 1
ATOM 10923 C C . LEU B 1 601 ? 20.031 -30.234 -18.172 1 96.75 601 LEU B C 1
ATOM 10925 O O . LEU B 1 601 ? 20.141 -29.203 -17.5 1 96.75 601 LEU B O 1
ATOM 10929 N N . ARG B 1 602 ? 19.297 -31.219 -17.781 1 96 602 ARG B N 1
ATOM 10930 C CA . ARG B 1 602 ? 18.625 -31.219 -16.484 1 96 602 ARG B CA 1
ATOM 10931 C C . ARG B 1 602 ? 19.594 -31.5 -15.352 1 96 602 ARG B C 1
ATOM 10933 O O . ARG B 1 602 ? 20.562 -32.25 -15.539 1 96 602 ARG B O 1
ATOM 10940 N N . PRO B 1 603 ? 19.375 -30.969 -14.211 1 94.31 603 PRO B N 1
ATOM 10941 C CA . PRO B 1 603 ? 20.234 -31.219 -13.062 1 94.31 603 PRO B CA 1
ATOM 10942 C C . PRO B 1 603 ? 20.281 -32.719 -12.68 1 94.31 603 PRO B C 1
ATOM 10944 O O . PRO B 1 603 ? 21.328 -33.188 -12.242 1 94.31 603 PRO B O 1
ATOM 10947 N N . GLU B 1 604 ? 19.219 -33.438 -12.898 1 95.31 604 GLU B N 1
ATOM 10948 C CA . GLU B 1 604 ? 19.172 -34.875 -12.578 1 95.31 604 GLU B CA 1
ATOM 10949 C C . GLU B 1 604 ? 20.125 -35.656 -13.461 1 95.31 604 GLU B C 1
ATOM 10951 O O . GLU B 1 604 ? 20.734 -36.625 -13.008 1 95.31 604 GLU B O 1
ATOM 10956 N N . LEU B 1 605 ? 20.219 -35.25 -14.688 1 97.25 605 LEU B N 1
ATOM 10957 C CA . LEU B 1 605 ? 21.125 -35.906 -15.617 1 97.25 605 LEU B CA 1
ATOM 10958 C C . LEU B 1 605 ? 22.578 -35.688 -15.211 1 97.25 605 LEU B C 1
ATOM 10960 O O . LEU B 1 605 ? 23.391 -36.625 -15.242 1 97.25 605 LEU B O 1
ATOM 10964 N N . VAL B 1 606 ? 22.875 -34.438 -14.875 1 95.5 606 VAL B N 1
ATOM 10965 C CA . VAL B 1 606 ? 24.234 -34.062 -14.461 1 95.5 606 VAL B CA 1
ATOM 10966 C C . VAL B 1 606 ? 24.625 -34.875 -13.227 1 95.5 606 VAL B C 1
ATOM 10968 O O . VAL B 1 606 ? 25.734 -35.406 -13.156 1 95.5 606 VAL B O 1
ATOM 10971 N N . ALA B 1 607 ? 23.734 -34.969 -12.32 1 94 607 ALA B N 1
ATOM 10972 C CA . ALA B 1 607 ? 23.984 -35.75 -11.109 1 94 607 ALA B CA 1
ATOM 10973 C C . ALA B 1 607 ? 24.219 -37.219 -11.453 1 94 607 ALA B C 1
ATOM 10975 O O . ALA B 1 607 ? 25.125 -37.844 -10.906 1 94 607 ALA B O 1
ATOM 10976 N N . SER B 1 608 ? 23.391 -37.75 -12.289 1 95.19 608 SER B N 1
ATOM 10977 C CA . SER B 1 608 ? 23.516 -39.125 -12.703 1 95.19 608 SER B CA 1
ATOM 10978 C C . SER B 1 608 ? 24.844 -39.375 -13.422 1 95.19 608 SER B C 1
ATOM 10980 O O . SER B 1 608 ? 25.469 -40.406 -13.227 1 95.19 608 SER B O 1
ATOM 10982 N N . PHE B 1 609 ? 25.234 -38.5 -14.25 1 96.38 609 PHE B N 1
ATOM 10983 C CA . PHE B 1 609 ? 26.484 -38.625 -15 1 96.38 609 PHE B CA 1
ATOM 10984 C C . PHE B 1 609 ? 27.672 -38.625 -14.055 1 96.38 609 PHE B C 1
ATOM 10986 O O . PHE B 1 609 ? 28.594 -39.438 -14.203 1 96.38 609 PHE B O 1
ATOM 10993 N N . VAL B 1 610 ? 27.688 -37.656 -13.125 1 94.44 610 VAL B N 1
ATOM 10994 C CA . VAL B 1 610 ? 28.781 -37.531 -12.164 1 94.44 610 VAL B CA 1
ATOM 10995 C C . VAL B 1 610 ? 28.875 -38.812 -11.336 1 94.44 610 VAL B C 1
ATOM 10997 O O . VAL B 1 610 ? 29.984 -39.281 -11.055 1 94.44 610 VAL B O 1
ATOM 11000 N N . GLU B 1 611 ? 27.797 -39.344 -11.008 1 92.25 611 GLU B N 1
ATOM 11001 C CA . GLU B 1 611 ? 27.781 -40.594 -10.266 1 92.25 611 GLU B CA 1
ATOM 11002 C C . GLU B 1 611 ? 28.312 -41.75 -11.117 1 92.25 611 GLU B C 1
ATOM 11004 O O . GLU B 1 611 ? 29.094 -42.562 -10.625 1 92.25 611 GLU B O 1
ATOM 11009 N N . ALA B 1 612 ? 27.906 -41.781 -12.344 1 92.56 612 ALA B N 1
ATOM 11010 C CA . ALA B 1 612 ? 28.344 -42.812 -13.258 1 92.56 612 ALA B CA 1
ATOM 11011 C C . ALA B 1 612 ? 29.859 -42.75 -13.5 1 92.56 612 ALA B C 1
ATOM 11013 O O . ALA B 1 612 ? 30.531 -43.781 -13.57 1 92.56 612 ALA B O 1
ATOM 11014 N N . GLU B 1 613 ? 30.359 -41.562 -13.672 1 91.81 613 GLU B N 1
ATOM 11015 C CA . GLU B 1 613 ? 31.781 -41.375 -13.922 1 91.81 613 GLU B CA 1
ATOM 11016 C C . GLU B 1 613 ? 32.625 -41.688 -12.68 1 91.81 613 GLU B C 1
ATOM 11018 O O . GLU B 1 613 ? 33.75 -42.125 -12.781 1 91.81 613 GLU B O 1
ATOM 11023 N N . SER B 1 614 ? 32.125 -41.406 -11.531 1 88.19 614 SER B N 1
ATOM 11024 C CA . SER B 1 614 ? 32.812 -41.688 -10.281 1 88.19 614 SER B CA 1
ATOM 11025 C C . SER B 1 614 ? 32.938 -43.188 -10.047 1 88.19 614 SER B C 1
ATOM 11027 O O . SER B 1 614 ? 33.906 -43.656 -9.469 1 88.19 614 SER B O 1
ATOM 11029 N N . ILE B 1 615 ? 32 -44 -10.469 1 86.12 615 ILE B N 1
ATOM 11030 C CA . ILE B 1 615 ? 32.031 -45.438 -10.328 1 86.12 615 ILE B CA 1
ATOM 11031 C C . ILE B 1 615 ? 33.062 -46.062 -11.273 1 86.12 615 ILE B C 1
ATOM 11033 O O . ILE B 1 615 ? 33.75 -47 -10.906 1 86.12 615 ILE B O 1
ATOM 11037 N N . LYS B 1 616 ? 33.219 -45.5 -12.43 1 81.94 616 LYS B N 1
ATOM 11038 C CA . LYS B 1 616 ? 34.188 -46 -13.391 1 81.94 616 LYS B CA 1
ATOM 11039 C C . LYS B 1 616 ? 35.594 -45.781 -12.891 1 81.94 616 LYS B C 1
ATOM 11041 O O . LYS B 1 616 ? 36.5 -46.594 -13.148 1 81.94 616 LYS B O 1
ATOM 11046 N N . LYS B 1 617 ? 35.938 -44.719 -12.266 1 69.94 617 LYS B N 1
ATOM 11047 C CA . LYS B 1 617 ? 37.281 -44.406 -11.789 1 69.94 617 LYS B CA 1
ATOM 11048 C C . LYS B 1 617 ? 37.656 -45.25 -10.57 1 69.94 617 LYS B C 1
ATOM 11050 O O . LYS B 1 617 ? 38.812 -45.375 -10.227 1 69.94 617 LYS B O 1
ATOM 11055 N N . SER B 1 618 ? 36.75 -45.781 -9.852 1 57.31 618 SER B N 1
ATOM 11056 C CA . SER B 1 618 ? 37.094 -46.625 -8.711 1 57.31 618 SER B CA 1
ATOM 11057 C C . SER B 1 618 ? 37.469 -48.031 -9.148 1 57.31 618 SER B C 1
ATOM 11059 O O . SER B 1 618 ? 36.594 -48.844 -9.406 1 57.31 618 SER B O 1
ATOM 11061 N N . PRO B 1 619 ? 38.406 -48.219 -10.055 1 44.28 619 PRO B N 1
ATOM 11062 C CA . PRO B 1 619 ? 38.719 -49.625 -10.398 1 44.28 619 PRO B CA 1
ATOM 11063 C C . PRO B 1 619 ? 38.719 -50.531 -9.188 1 44.28 619 PRO B C 1
ATOM 11065 O O . PRO B 1 619 ? 38.062 -51.594 -9.219 1 44.28 619 PRO B O 1
ATOM 11068 N N . THR B 1 620 ? 40.188 -50.875 -8.742 1 38.44 620 THR B N 1
ATOM 11069 C CA . THR B 1 620 ? 40.906 -52.094 -8.312 1 38.44 620 THR B CA 1
ATOM 11070 C C . THR B 1 620 ? 40.469 -52.5 -6.906 1 38.44 620 THR B C 1
ATOM 11072 O O . THR B 1 620 ? 40.438 -53.688 -6.59 1 38.44 620 THR B O 1
ATOM 11075 N N . GLU B 1 621 ? 40.844 -51.656 -5.832 1 36.16 621 GLU B N 1
ATOM 11076 C CA . GLU B 1 621 ? 41.219 -52.406 -4.633 1 36.16 621 GLU B CA 1
ATOM 11077 C C . GLU B 1 621 ? 40.031 -52.906 -3.855 1 36.16 621 GLU B C 1
ATOM 11079 O O . GLU B 1 621 ? 39.969 -52.812 -2.627 1 36.16 621 GLU B O 1
ATOM 11084 N N . LYS B 1 622 ? 38.844 -52.688 -4.359 1 36.5 622 LYS B N 1
ATOM 11085 C CA . LYS B 1 622 ? 37.969 -53.312 -3.385 1 36.5 622 LYS B CA 1
ATOM 11086 C C . LYS B 1 622 ? 38.156 -54.844 -3.365 1 36.5 622 LYS B C 1
ATOM 11088 O O . LYS B 1 622 ? 37.719 -55.531 -4.293 1 36.5 622 LYS B O 1
ATOM 11093 N N . VAL B 1 623 ? 39.375 -55.281 -2.852 1 33 623 VAL B N 1
ATOM 11094 C CA . VAL B 1 623 ? 39.469 -56.656 -2.393 1 33 623 VAL B CA 1
ATOM 11095 C C . VAL B 1 623 ? 38.188 -57.031 -1.598 1 33 623 VAL B C 1
ATOM 11097 O O . VAL B 1 623 ? 37.781 -56.281 -0.707 1 33 623 VAL B O 1
ATOM 11100 N N . PRO B 1 624 ? 37.406 -57.844 -2.121 1 33.16 624 PRO B N 1
ATOM 11101 C CA . PRO B 1 624 ? 36.25 -58.375 -1.39 1 33.16 624 PRO B CA 1
ATOM 11102 C C . PRO B 1 624 ? 36.625 -58.844 0.025 1 33.16 624 PRO B C 1
ATOM 11104 O O . PRO B 1 624 ? 37.469 -59.719 0.201 1 33.16 624 PRO B O 1
ATOM 11107 N N . ASP B 1 625 ? 36.906 -57.906 0.936 1 28.95 625 ASP B N 1
ATOM 11108 C CA . ASP B 1 625 ? 37.188 -58.375 2.291 1 28.95 625 ASP B CA 1
ATOM 11109 C C . ASP B 1 625 ? 36.188 -59.5 2.689 1 28.95 625 ASP B C 1
ATOM 11111 O O . ASP B 1 625 ? 35 -59.344 2.494 1 28.95 625 ASP B O 1
ATOM 11115 N N . ALA B 1 626 ? 36.688 -60.719 2.695 1 27.25 626 ALA B N 1
ATOM 11116 C CA . ALA B 1 626 ? 36.156 -62 3.17 1 27.25 626 ALA B CA 1
ATOM 11117 C C . ALA B 1 626 ? 35.438 -61.812 4.5 1 27.25 626 ALA B C 1
ATOM 11119 O O . ALA B 1 626 ? 35.844 -61.031 5.34 1 27.25 626 ALA B O 1
ATOM 11120 N N . PRO B 1 627 ? 34.219 -62.219 4.559 1 28.83 627 PRO B N 1
ATOM 11121 C CA . PRO B 1 627 ? 33.344 -62.219 5.73 1 28.83 627 PRO B CA 1
ATOM 11122 C C . PRO B 1 627 ? 34 -62.844 6.953 1 28.83 627 PRO B C 1
ATOM 11124 O O . PRO B 1 627 ? 34.344 -64.062 6.922 1 28.83 627 PRO B O 1
ATOM 11127 N N . THR B 1 628 ? 35.156 -62.281 7.496 1 23.22 628 THR B N 1
ATOM 11128 C CA . THR B 1 628 ? 35.719 -62.938 8.648 1 23.22 628 THR B CA 1
ATOM 11129 C C . THR B 1 628 ? 34.656 -63.219 9.703 1 23.22 628 THR B C 1
ATOM 11131 O O . THR B 1 628 ? 33.938 -62.312 10.117 1 23.22 628 THR B O 1
ATOM 11134 N N . GLU B 1 629 ? 34.25 -64.5 9.82 1 24.09 629 GLU B N 1
ATOM 11135 C CA . GLU B 1 629 ? 33.406 -65.188 10.742 1 24.09 629 GLU B CA 1
ATOM 11136 C C . GLU B 1 629 ? 33.844 -65 12.195 1 24.09 629 GLU B C 1
ATOM 11138 O O . GLU B 1 629 ? 34.844 -65.562 12.641 1 24.09 629 GLU B O 1
ATOM 11143 N N . SER B 1 630 ? 34.094 -63.688 12.641 1 22.28 630 SER B N 1
ATOM 11144 C CA . SER B 1 630 ? 34.594 -63.531 14 1 22.28 630 SER B CA 1
ATOM 11145 C C . SER B 1 630 ? 33.688 -64.25 15.008 1 22.28 630 SER B C 1
ATOM 11147 O O . SER B 1 630 ? 32.5 -63.906 15.094 1 22.28 630 SER B O 1
ATOM 11149 N N . ASN B 1 631 ? 34.031 -65.438 15.383 1 20.05 631 ASN B N 1
ATOM 11150 C CA . ASN B 1 631 ? 33.594 -66.375 16.391 1 20.05 631 ASN B CA 1
ATOM 11151 C C . ASN B 1 631 ? 33.406 -65.75 17.75 1 20.05 631 ASN B C 1
ATOM 11153 O O . ASN B 1 631 ? 33.875 -64.625 17.984 1 20.05 631 ASN B O 1
ATOM 11157 N N . GLY B 1 632 ? 33.812 -66.438 18.906 1 19.62 632 GLY B N 1
ATOM 11158 C CA . GLY B 1 632 ? 33.188 -66.812 20.141 1 19.62 632 GLY B CA 1
ATOM 11159 C C . GLY B 1 632 ? 33.281 -65.812 21.25 1 19.62 632 GLY B C 1
ATOM 11160 O O . GLY B 1 632 ? 32.281 -65.375 21.812 1 19.62 632 GLY B O 1
ATOM 11161 N N . SER B 1 633 ? 34.375 -65.875 22.078 1 20.67 633 SER B N 1
ATOM 11162 C CA . SER B 1 633 ? 34.438 -66.188 23.5 1 20.67 633 SER B CA 1
ATOM 11163 C C . SER B 1 633 ? 34.375 -64.938 24.375 1 20.67 633 SER B C 1
ATOM 11165 O O . SER B 1 633 ? 34.844 -63.875 23.969 1 20.67 633 SER B O 1
ATOM 11167 N N . ILE B 1 634 ? 33.625 -65 25.625 1 21.14 634 ILE B N 1
ATOM 11168 C CA . ILE B 1 634 ? 33 -64.25 26.672 1 21.14 634 ILE B CA 1
ATOM 11169 C C . ILE B 1 634 ? 34.062 -63.656 27.594 1 21.14 634 ILE B C 1
ATOM 11171 O O . ILE B 1 634 ? 33.75 -62.938 28.562 1 21.14 634 ILE B O 1
ATOM 11175 N N . ALA B 1 635 ? 35.375 -63.812 27.422 1 19.83 635 ALA B N 1
ATOM 11176 C CA . ALA B 1 635 ? 36.062 -63.938 28.703 1 19.83 635 ALA B CA 1
ATOM 11177 C C . ALA B 1 635 ? 35.906 -62.656 29.516 1 19.83 635 ALA B C 1
ATOM 11179 O O . ALA B 1 635 ? 35.906 -61.531 28.969 1 19.83 635 ALA B O 1
ATOM 11180 N N . VAL B 1 636 ? 35.781 -62.812 30.906 1 21.86 636 VAL B N 1
ATOM 11181 C CA . VAL B 1 636 ? 35.344 -62.188 32.156 1 21.86 636 VAL B CA 1
ATOM 11182 C C . VAL B 1 636 ? 36.375 -61.125 32.594 1 21.86 636 VAL B C 1
ATOM 11184 O O . VAL B 1 636 ? 37.188 -61.406 33.469 1 21.86 636 VAL B O 1
ATOM 11187 N N . ALA B 1 637 ? 37.062 -60.531 31.703 1 20.09 637 ALA B N 1
ATOM 11188 C CA . ALA B 1 637 ? 38.25 -59.938 32.344 1 20.09 637 ALA B CA 1
ATOM 11189 C C . ALA B 1 637 ? 37.875 -59.031 33.5 1 20.09 637 ALA B C 1
ATOM 11191 O O . ALA B 1 637 ? 36.875 -58.312 33.438 1 20.09 637 ALA B O 1
ATOM 11192 N N . ALA B 1 638 ? 38.625 -59.156 34.625 1 21.48 638 ALA B N 1
ATOM 11193 C CA . ALA B 1 638 ? 38.875 -58.781 36.031 1 21.48 638 ALA B CA 1
ATOM 11194 C C . ALA B 1 638 ? 39 -57.281 36.188 1 21.48 638 ALA B C 1
ATOM 11196 O O . ALA B 1 638 ? 39.312 -56.594 35.219 1 21.48 638 ALA B O 1
ATOM 11197 N N . SER B 1 639 ? 39 -56.781 37.406 1 21.41 639 SER B N 1
ATOM 11198 C CA . SER B 1 639 ? 38.594 -55.625 38.188 1 21.41 639 SER B CA 1
ATOM 11199 C C . SER B 1 639 ? 39.594 -54.469 38.031 1 21.41 639 SER B C 1
ATOM 11201 O O . SER B 1 639 ? 39.344 -53.344 38.469 1 21.41 639 SER B O 1
ATOM 11203 N N . VAL B 1 640 ? 40.844 -54.844 37.594 1 22.94 640 VAL B N 1
ATOM 11204 C CA . VAL B 1 640 ? 41.875 -54.125 38.312 1 22.94 640 VAL B CA 1
ATOM 11205 C C . VAL B 1 640 ? 41.75 -52.625 38.094 1 22.94 640 VAL B C 1
ATOM 11207 O O . VAL B 1 640 ? 41.25 -52.188 37.062 1 22.94 640 VAL B O 1
ATOM 11210 N N . GLU B 1 641 ? 42.125 -51.812 39.094 1 23.11 641 GLU B N 1
ATOM 11211 C CA . GLU B 1 641 ? 42 -50.469 39.656 1 23.11 641 GLU B CA 1
ATOM 11212 C C . GLU B 1 641 ? 42.688 -49.438 38.75 1 23.11 641 GLU B C 1
ATOM 11214 O O . GLU B 1 641 ? 42.688 -48.25 39.031 1 23.11 641 GLU B O 1
ATOM 11219 N N . GLU B 1 642 ? 43.469 -50 37.719 1 21.28 642 GLU B N 1
ATOM 11220 C CA . GLU B 1 642 ? 44.656 -49.281 37.312 1 21.28 642 GLU B CA 1
ATOM 11221 C C . GLU B 1 642 ? 44.344 -47.906 36.75 1 21.28 642 GLU B C 1
ATOM 11223 O O . GLU B 1 642 ? 43.25 -47.688 36.219 1 21.28 642 GLU B O 1
ATOM 11228 N N . HIS B 1 643 ? 45.281 -46.938 37.125 1 25.86 643 HIS B N 1
ATOM 11229 C CA . HIS B 1 643 ? 45.562 -45.5 37.031 1 25.86 643 HIS B CA 1
ATOM 11230 C C . HIS B 1 643 ? 45.469 -45 35.594 1 25.86 643 HIS B C 1
ATOM 11232 O O . HIS B 1 643 ? 46.281 -45.406 34.75 1 25.86 643 HIS B O 1
ATOM 11238 N N . ASP B 1 644 ? 44.281 -44.688 35.094 1 22.33 644 ASP B N 1
ATOM 11239 C CA . ASP B 1 644 ? 43.719 -44.688 33.75 1 22.33 644 ASP B CA 1
ATOM 11240 C C . ASP B 1 644 ? 44.312 -43.562 32.906 1 22.33 644 ASP B C 1
ATOM 11242 O O . ASP B 1 644 ? 44.031 -42.375 33.156 1 22.33 644 ASP B O 1
ATOM 11246 N N . LYS B 1 645 ? 45.75 -43.688 32.75 1 23.14 645 LYS B N 1
ATOM 11247 C CA . LYS B 1 645 ? 46.531 -42.75 31.938 1 23.14 645 LYS B CA 1
ATOM 11248 C C . LYS B 1 645 ? 45.844 -42.469 30.609 1 23.14 645 LYS B C 1
ATOM 11250 O O . LYS B 1 645 ? 45.562 -43.375 29.828 1 23.14 645 LYS B O 1
ATOM 11255 N N . SER B 1 646 ? 45.031 -41.438 30.719 1 22.78 646 SER B N 1
ATOM 11256 C CA . SER B 1 646 ? 44.125 -40.938 29.719 1 22.78 646 SER B CA 1
ATOM 11257 C C . SER B 1 646 ? 44.812 -40.75 28.375 1 22.78 646 SER B C 1
ATOM 11259 O O . SER B 1 646 ? 45.594 -39.812 28.188 1 22.78 646 SER B O 1
ATOM 11261 N N . ASP B 1 647 ? 45.562 -41.812 28.078 1 21.55 647 ASP B N 1
ATOM 11262 C CA . ASP B 1 647 ? 46.312 -41.719 26.828 1 21.55 647 ASP B CA 1
ATOM 11263 C C . ASP B 1 647 ? 45.375 -41.281 25.672 1 21.55 647 ASP B C 1
ATOM 11265 O O . ASP B 1 647 ? 44.438 -42 25.328 1 21.55 647 ASP B O 1
ATOM 11269 N N . GLU B 1 648 ? 45.125 -40.031 25.719 1 24.34 648 GLU B N 1
ATOM 11270 C CA . GLU B 1 648 ? 44.406 -39.312 24.672 1 24.34 648 GLU B CA 1
ATOM 11271 C C . GLU B 1 648 ? 44.844 -39.719 23.281 1 24.34 648 GLU B C 1
ATOM 11273 O O . GLU B 1 648 ? 45.938 -39.312 22.844 1 24.34 648 GLU B O 1
ATOM 11278 N N . THR B 1 649 ? 44.906 -41 23.125 1 25.73 649 THR B N 1
ATOM 11279 C CA . THR B 1 649 ? 45.375 -41.312 21.781 1 25.73 649 THR B CA 1
ATOM 11280 C C . THR B 1 649 ? 44.531 -40.562 20.75 1 25.73 649 THR B C 1
ATOM 11282 O O . THR B 1 649 ? 43.312 -40.625 20.766 1 25.73 649 THR B O 1
ATOM 11285 N N . PRO B 1 650 ? 45.156 -39.469 20.281 1 27.95 650 PRO B N 1
ATOM 11286 C CA . PRO B 1 650 ? 44.469 -38.625 19.266 1 27.95 650 PRO B CA 1
ATOM 11287 C C . PRO B 1 650 ? 43.812 -39.438 18.172 1 27.95 650 PRO B C 1
ATOM 11289 O O . PRO B 1 650 ? 44.438 -40.344 17.594 1 27.95 650 PRO B O 1
ATOM 11292 N N . VAL B 1 651 ? 42.656 -39.969 18.5 1 28.98 651 VAL B N 1
ATOM 11293 C CA . VAL B 1 651 ? 41.906 -40.625 17.438 1 28.98 651 VAL B CA 1
ATOM 11294 C C . VAL B 1 651 ? 42.062 -39.844 16.141 1 28.98 651 VAL B C 1
ATOM 11296 O O . VAL B 1 651 ? 41.844 -38.625 16.094 1 28.98 651 VAL B O 1
ATOM 11299 N N . SER B 1 652 ? 43.125 -40.219 15.461 1 27.25 652 SER B N 1
ATOM 11300 C CA . SER B 1 652 ? 43.344 -39.656 14.133 1 27.25 652 SER B CA 1
ATOM 11301 C C . SER B 1 652 ? 42.031 -39.5 13.367 1 27.25 652 SER B C 1
ATOM 11303 O O . SER B 1 652 ? 41.156 -40.406 13.414 1 27.25 652 SER B O 1
ATOM 11305 N N . THR B 1 653 ? 41.5 -38.281 13.508 1 29.33 653 THR B N 1
ATOM 11306 C CA . THR B 1 653 ? 40.406 -37.906 12.617 1 29.33 653 THR B CA 1
ATOM 11307 C C . THR B 1 653 ? 40.5 -38.656 11.297 1 29.33 653 THR B C 1
ATOM 11309 O O . THR B 1 653 ? 41.594 -38.781 10.719 1 29.33 653 THR B O 1
ATOM 11312 N N . PRO B 1 654 ? 39.719 -39.719 11.18 1 32.47 654 PRO B N 1
ATOM 11313 C CA . PRO B 1 654 ? 39.781 -40.375 9.867 1 32.47 654 PRO B CA 1
ATOM 11314 C C . PRO B 1 654 ? 40.125 -39.406 8.742 1 32.47 654 PRO B C 1
ATOM 11316 O O . PRO B 1 654 ? 39.719 -38.25 8.773 1 32.47 654 PRO B O 1
ATOM 11319 N N . ALA B 1 655 ? 41.375 -39.562 8.289 1 29.94 655 ALA B N 1
ATOM 11320 C CA . ALA B 1 655 ? 41.781 -38.844 7.086 1 29.94 655 ALA B CA 1
ATOM 11321 C C . ALA B 1 655 ? 40.625 -38.688 6.105 1 29.94 655 ALA B C 1
ATOM 11323 O O . ALA B 1 655 ? 39.938 -39.688 5.773 1 29.94 655 ALA B O 1
ATOM 11324 N N . GLU B 1 656 ? 39.906 -37.625 6.289 1 32.41 656 GLU B N 1
ATOM 11325 C CA . GLU B 1 656 ? 39.125 -37.25 5.105 1 32.41 656 GLU B CA 1
ATOM 11326 C C . GLU B 1 656 ? 39.812 -37.719 3.83 1 32.41 656 GLU B C 1
ATOM 11328 O O . GLU B 1 656 ? 40.938 -37.281 3.529 1 32.41 656 GLU B O 1
ATOM 11333 N N . SER B 1 657 ? 39.969 -39.031 3.727 1 32.84 657 SER B N 1
ATOM 11334 C CA . SER B 1 657 ? 40.406 -39.406 2.385 1 32.84 657 SER B CA 1
ATOM 11335 C C . SER B 1 657 ? 39.969 -38.375 1.354 1 32.84 657 SER B C 1
ATOM 11337 O O . SER B 1 657 ? 38.781 -38.094 1.185 1 32.84 657 SER B O 1
ATOM 11339 N N . ASN B 1 658 ? 40.719 -37.281 1.343 1 34.94 658 ASN B N 1
ATOM 11340 C CA . ASN B 1 658 ? 40.75 -36.406 0.179 1 34.94 658 ASN B CA 1
ATOM 11341 C C . ASN B 1 658 ? 40.688 -37.219 -1.124 1 34.94 658 ASN B C 1
ATOM 11343 O O . ASN B 1 658 ? 41.688 -37.438 -1.772 1 34.94 658 ASN B O 1
ATOM 11347 N N . ASP B 1 659 ? 40.312 -38.438 -1.066 1 36.97 659 ASP B N 1
ATOM 11348 C CA . ASP B 1 659 ? 40.156 -39 -2.414 1 36.97 659 ASP B CA 1
ATOM 11349 C C . ASP B 1 659 ? 39.656 -37.906 -3.379 1 36.97 659 ASP B C 1
ATOM 11351 O O . ASP B 1 659 ? 38.531 -37.406 -3.234 1 36.97 659 ASP B O 1
ATOM 11355 N N . MET B 1 660 ? 40.594 -37.062 -3.709 1 38.47 660 MET B N 1
ATOM 11356 C CA . MET B 1 660 ? 40.438 -36.125 -4.812 1 38.47 660 MET B CA 1
ATOM 11357 C C . MET B 1 660 ? 39.656 -36.719 -5.961 1 38.47 660 MET B C 1
ATOM 11359 O O . MET B 1 660 ? 40.219 -37.344 -6.867 1 38.47 660 MET B O 1
ATOM 11363 N N . THR B 1 661 ? 38.844 -37.656 -5.746 1 44.44 661 T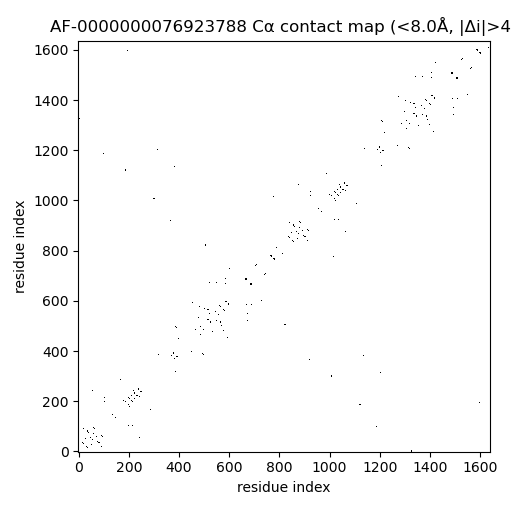HR B N 1
ATOM 11364 C CA . THR B 1 661 ? 38.031 -37.875 -6.938 1 44.44 661 THR B CA 1
ATOM 11365 C C . THR B 1 661 ? 37.906 -36.625 -7.773 1 44.44 661 THR B C 1
ATOM 11367 O O . THR B 1 661 ? 37.562 -35.531 -7.246 1 44.44 661 THR B O 1
ATOM 11370 N N . ALA B 1 662 ? 38.75 -36.469 -8.727 1 54.06 662 ALA B N 1
ATOM 11371 C CA . ALA B 1 662 ? 38.781 -35.344 -9.68 1 54.06 662 ALA B CA 1
ATOM 11372 C C . ALA B 1 662 ? 37.406 -34.75 -9.906 1 54.06 662 ALA B C 1
ATOM 11374 O O . ALA B 1 662 ? 36.5 -35.469 -10.336 1 54.06 662 ALA B O 1
ATOM 11375 N N . GLU B 1 663 ? 36.938 -33.75 -9.219 1 78.75 663 GLU B N 1
ATOM 11376 C CA . GLU B 1 663 ? 35.688 -33.031 -9.227 1 78.75 663 GLU B CA 1
ATOM 11377 C C . GLU B 1 663 ? 35.281 -32.656 -10.641 1 78.75 663 GLU B C 1
ATOM 11379 O O . GLU B 1 663 ? 36.062 -32.062 -11.383 1 78.75 663 GLU B O 1
ATOM 11384 N N . ILE B 1 664 ? 34.375 -33.406 -11.227 1 92.56 664 ILE B N 1
ATOM 11385 C CA . ILE B 1 664 ? 33.844 -33.094 -12.547 1 92.56 664 ILE B CA 1
ATOM 11386 C C . ILE B 1 664 ? 33.156 -31.719 -12.5 1 92.56 664 ILE B C 1
ATOM 11388 O O . ILE B 1 664 ? 32.125 -31.562 -11.812 1 92.56 664 ILE B O 1
ATOM 11392 N N . LEU B 1 665 ? 33.781 -30.828 -13.125 1 95.5 665 LEU B N 1
ATOM 11393 C CA . LEU B 1 665 ? 33.25 -29.469 -13.188 1 95.5 665 LEU B CA 1
ATOM 11394 C C . LEU B 1 665 ? 33 -29.047 -14.633 1 95.5 665 LEU B C 1
ATOM 11396 O O . LEU B 1 665 ? 33.781 -29.375 -15.523 1 95.5 665 LEU B O 1
ATOM 11400 N N . PHE B 1 666 ? 31.906 -28.469 -14.875 1 97.12 666 PHE B N 1
ATOM 11401 C CA . PHE B 1 666 ? 31.516 -28.078 -16.219 1 97.12 666 PHE B CA 1
ATOM 11402 C C . PHE B 1 666 ? 31.641 -26.578 -16.406 1 97.12 666 PHE B C 1
ATOM 11404 O O . PHE B 1 666 ? 31.312 -25.812 -15.508 1 97.12 666 PHE B O 1
ATOM 11411 N N . ASN B 1 667 ? 32.156 -26.141 -17.516 1 96.31 667 ASN B N 1
ATOM 11412 C CA . ASN B 1 667 ? 32.156 -24.734 -17.906 1 96.31 667 ASN B CA 1
ATOM 11413 C C . ASN B 1 667 ? 30.812 -24.297 -18.484 1 96.31 667 ASN B C 1
ATOM 11415 O O . ASN B 1 667 ? 30.469 -24.688 -19.609 1 96.31 667 ASN B O 1
ATOM 11419 N N . PRO B 1 668 ? 30.094 -23.469 -17.797 1 95.06 668 PRO B N 1
ATOM 11420 C CA . PRO B 1 668 ? 28.75 -23.109 -18.234 1 95.06 668 PRO B CA 1
ATOM 11421 C C . PRO B 1 668 ? 28.75 -22.203 -19.453 1 95.06 668 PRO B C 1
ATOM 11423 O O . PRO B 1 668 ? 27.688 -22 -20.078 1 95.06 668 PRO B O 1
ATOM 11426 N N . ASN B 1 669 ? 29.844 -21.656 -19.875 1 94.88 669 ASN B N 1
ATOM 11427 C CA . ASN B 1 669 ? 29.891 -20.703 -20.969 1 94.88 669 ASN B CA 1
ATOM 11428 C C . ASN B 1 669 ? 30.375 -21.344 -22.266 1 94.88 669 ASN B C 1
ATOM 11430 O O . ASN B 1 669 ? 30.562 -20.656 -23.266 1 94.88 669 ASN B O 1
ATOM 11434 N N . VAL B 1 670 ? 30.531 -22.672 -22.203 1 94.75 670 VAL B N 1
ATOM 11435 C CA . VAL B 1 670 ? 30.844 -23.406 -23.422 1 94.75 670 VAL B CA 1
ATOM 11436 C C . VAL B 1 670 ? 29.609 -23.469 -24.328 1 94.75 670 VAL B C 1
ATOM 11438 O O . VAL B 1 670 ? 28.484 -23.594 -23.828 1 94.75 670 VAL B O 1
ATOM 11441 N N . PHE B 1 671 ? 29.781 -23.359 -25.656 1 94.31 671 PHE B N 1
ATOM 11442 C CA . PHE B 1 671 ? 28.734 -23.422 -26.656 1 94.31 671 PHE B CA 1
ATOM 11443 C C . PHE B 1 671 ? 27.781 -22.25 -26.516 1 94.31 671 PHE B C 1
ATOM 11445 O O . PHE B 1 671 ? 26.562 -22.406 -26.656 1 94.31 671 PHE B O 1
ATOM 11452 N N . THR B 1 672 ? 28.219 -21.141 -26.031 1 92.69 672 THR B N 1
ATOM 11453 C CA . THR B 1 672 ? 27.5 -19.875 -25.969 1 92.69 672 THR B CA 1
ATOM 11454 C C . THR B 1 672 ? 28.172 -18.828 -26.859 1 92.69 672 THR B C 1
ATOM 11456 O O . THR B 1 672 ? 29.156 -19.109 -27.516 1 92.69 672 THR B O 1
ATOM 11459 N N . GLU B 1 673 ? 27.609 -17.625 -26.875 1 89.06 673 GLU B N 1
ATOM 11460 C CA . GLU B 1 673 ? 28.141 -16.562 -27.719 1 89.06 673 GLU B CA 1
ATOM 11461 C C . GLU B 1 673 ? 29.312 -15.852 -27.031 1 89.06 673 GLU B C 1
ATOM 11463 O O . GLU B 1 673 ? 30 -15.055 -27.656 1 89.06 673 GLU B O 1
ATOM 11468 N N . TYR B 1 674 ? 29.578 -16.25 -25.812 1 92.62 674 TYR B N 1
ATOM 11469 C CA . TYR B 1 674 ? 30.594 -15.547 -25.062 1 92.62 674 TYR B CA 1
ATOM 11470 C C . TYR B 1 674 ? 31.984 -16.078 -25.406 1 92.62 674 TYR B C 1
ATOM 11472 O O . TYR B 1 674 ? 32.156 -17.266 -25.641 1 92.62 674 TYR B O 1
ATOM 11480 N N . LYS B 1 675 ? 32.938 -15.188 -25.391 1 92.62 675 LYS B N 1
ATOM 11481 C CA . LYS B 1 675 ? 34.312 -15.547 -25.766 1 92.62 675 LYS B CA 1
ATOM 11482 C C . LYS B 1 675 ? 35.094 -16.109 -24.562 1 92.62 675 LYS B C 1
ATOM 11484 O O . LYS B 1 675 ? 35.25 -15.422 -23.562 1 92.62 675 LYS B O 1
ATOM 11489 N N . LEU B 1 676 ? 35.5 -17.328 -24.703 1 94.56 676 LEU B N 1
ATOM 11490 C CA . LEU B 1 676 ? 36.281 -17.969 -23.656 1 94.56 676 LEU B CA 1
ATOM 11491 C C . LEU B 1 676 ? 37.75 -17.625 -23.781 1 94.56 676 LEU B C 1
ATOM 11493 O O . LEU B 1 676 ? 38.25 -17.469 -24.891 1 94.56 676 LEU B O 1
ATOM 11497 N N . ALA B 1 677 ? 38.281 -17.5 -22.609 1 91.06 677 ALA B N 1
ATOM 11498 C CA . ALA B 1 677 ? 39.719 -17.266 -22.578 1 91.06 677 ALA B CA 1
ATOM 11499 C C . ALA B 1 677 ? 40.469 -18.562 -22.312 1 91.06 677 ALA B C 1
ATOM 11501 O O . ALA B 1 677 ? 39.875 -19.578 -21.938 1 91.06 677 ALA B O 1
ATOM 11502 N N . GLY B 1 678 ? 41.75 -18.672 -22.594 1 84.62 678 GLY B N 1
ATOM 11503 C CA . GLY B 1 678 ? 42.562 -19.859 -22.375 1 84.62 678 GLY B CA 1
ATOM 11504 C C . GLY B 1 678 ? 43.125 -20.453 -23.656 1 84.62 678 GLY B C 1
ATOM 11505 O O . GLY B 1 678 ? 42.844 -19.938 -24.75 1 84.62 678 GLY B O 1
ATOM 11506 N N . SER B 1 679 ? 43.781 -21.609 -23.422 1 89.56 679 SER B N 1
ATOM 11507 C CA . SER B 1 679 ? 44.375 -22.297 -24.578 1 89.56 679 SER B CA 1
ATOM 11508 C C . SER B 1 679 ? 43.312 -23.094 -25.328 1 89.56 679 SER B C 1
ATOM 11510 O O . SER B 1 679 ? 42.312 -23.516 -24.75 1 89.56 679 SER B O 1
ATOM 11512 N N . PRO B 1 680 ? 43.406 -23.172 -26.547 1 91.75 680 PRO B N 1
ATOM 11513 C CA . PRO B 1 680 ? 42.469 -23.969 -27.344 1 91.75 680 PRO B CA 1
ATOM 11514 C C . PRO B 1 680 ? 42.312 -25.391 -26.812 1 91.75 680 PRO B C 1
ATOM 11516 O O . PRO B 1 680 ? 41.219 -25.953 -26.875 1 91.75 680 PRO B O 1
ATOM 11519 N N . GLU B 1 681 ? 43.406 -25.859 -26.266 1 92.5 681 GLU B N 1
ATOM 11520 C CA . GLU B 1 681 ? 43.344 -27.219 -25.719 1 92.5 681 GLU B CA 1
ATOM 11521 C C . GLU B 1 681 ? 42.438 -27.266 -24.484 1 92.5 681 GLU B C 1
ATOM 11523 O O . GLU B 1 681 ? 41.688 -28.219 -24.312 1 92.5 681 GLU B O 1
ATOM 11528 N N . GLU B 1 682 ? 42.531 -26.25 -23.734 1 92.12 682 GLU B N 1
ATOM 11529 C CA . GLU B 1 682 ? 41.719 -26.188 -22.531 1 92.12 682 GLU B CA 1
ATOM 11530 C C . GLU B 1 682 ? 40.25 -26.031 -22.875 1 92.12 682 GLU B C 1
ATOM 11532 O O . GLU B 1 682 ? 39.375 -26.641 -22.234 1 92.12 682 GLU B O 1
ATOM 11537 N N . ILE B 1 683 ? 39.938 -25.25 -23.797 1 94.75 683 ILE B N 1
ATOM 11538 C CA . ILE B 1 683 ? 38.562 -25.016 -24.25 1 94.75 683 ILE B CA 1
ATOM 11539 C C . ILE B 1 683 ? 38 -26.312 -24.844 1 94.75 683 ILE B C 1
ATOM 11541 O O . ILE B 1 683 ? 36.812 -26.625 -24.625 1 94.75 683 ILE B O 1
ATOM 11545 N N . GLU B 1 684 ? 38.812 -27 -25.547 1 95.12 684 GLU B N 1
ATOM 11546 C CA . GLU B 1 684 ? 38.375 -28.25 -26.156 1 95.12 684 GLU B CA 1
ATOM 11547 C C . GLU B 1 684 ? 38.062 -29.297 -25.094 1 95.12 684 GLU B C 1
ATOM 11549 O O . GLU B 1 684 ? 37.125 -30.109 -25.297 1 95.12 684 GLU B O 1
ATOM 11554 N N . VAL B 1 685 ? 38.844 -29.281 -24.047 1 95.44 685 VAL B N 1
ATOM 11555 C CA . VAL B 1 685 ? 38.594 -30.219 -22.953 1 95.44 685 VAL B CA 1
ATOM 11556 C C . VAL B 1 685 ? 37.25 -29.922 -22.312 1 95.44 685 VAL B C 1
ATOM 11558 O O . VAL B 1 685 ? 36.5 -30.844 -22 1 95.44 685 VAL B O 1
ATOM 11561 N N . ASP B 1 686 ? 36.969 -28.672 -22.125 1 95.94 686 ASP B N 1
ATOM 11562 C CA . ASP B 1 686 ? 35.688 -28.266 -21.562 1 95.94 686 ASP B CA 1
ATOM 11563 C C . ASP B 1 686 ? 34.531 -28.641 -22.484 1 95.94 686 ASP B C 1
ATOM 11565 O O . ASP B 1 686 ? 33.5 -29.125 -22.031 1 95.94 686 ASP B O 1
ATOM 11569 N N . GLU B 1 687 ? 34.656 -28.422 -23.719 1 96.38 687 GLU B N 1
ATOM 11570 C CA . GLU B 1 687 ? 33.625 -28.75 -24.719 1 96.38 687 GLU B CA 1
ATOM 11571 C C . GLU B 1 687 ? 33.406 -30.266 -24.781 1 96.38 687 GLU B C 1
ATOM 11573 O O . GLU B 1 687 ? 32.281 -30.719 -24.891 1 96.38 687 GLU B O 1
ATOM 11578 N N . ALA B 1 688 ? 34.5 -31 -24.703 1 96.69 688 ALA B N 1
ATOM 11579 C CA . ALA B 1 688 ? 34.438 -32.469 -24.781 1 96.69 688 ALA B CA 1
ATOM 11580 C C . ALA B 1 688 ? 33.656 -33.031 -23.578 1 96.69 688 ALA B C 1
ATOM 11582 O O . ALA B 1 688 ? 32.938 -34.031 -23.719 1 96.69 688 ALA B O 1
ATOM 11583 N N . LEU B 1 689 ? 33.906 -32.438 -22.469 1 96.25 689 LEU B N 1
ATOM 11584 C CA . LEU B 1 689 ? 33.219 -32.875 -21.281 1 96.25 689 LEU B CA 1
ATOM 11585 C C . LEU B 1 689 ? 31.703 -32.656 -21.422 1 96.25 689 LEU B C 1
ATOM 11587 O O . LEU B 1 689 ? 30.906 -33.531 -21.031 1 96.25 689 LEU B O 1
ATOM 11591 N N . VAL B 1 690 ? 31.297 -31.516 -21.891 1 96.94 690 VAL B N 1
ATOM 11592 C CA . VAL B 1 690 ? 29.875 -31.203 -22.094 1 96.94 690 VAL B CA 1
ATOM 11593 C C . VAL B 1 690 ? 29.297 -32.125 -23.156 1 96.94 690 VAL B C 1
ATOM 11595 O O . VAL B 1 690 ? 28.156 -32.594 -23.016 1 96.94 690 VAL B O 1
ATOM 11598 N N . LYS B 1 691 ? 30.047 -32.438 -24.172 1 97.12 691 LYS B N 1
ATOM 11599 C CA . LYS B 1 691 ? 29.609 -33.375 -25.219 1 97.12 691 LYS B CA 1
ATOM 11600 C C . LYS B 1 691 ? 29.453 -34.781 -24.656 1 97.12 691 LYS B C 1
ATOM 11602 O O . LYS B 1 691 ? 28.578 -35.531 -25.094 1 97.12 691 LYS B O 1
ATOM 11607 N N . LYS B 1 692 ? 30.297 -35.094 -23.734 1 97.19 692 LYS B N 1
ATOM 11608 C CA . LYS B 1 692 ? 30.234 -36.406 -23.109 1 97.19 692 LYS B CA 1
ATOM 11609 C C . LYS B 1 692 ? 28.922 -36.594 -22.359 1 97.19 692 LYS B C 1
ATOM 11611 O O . LYS B 1 692 ? 28.344 -37.688 -22.406 1 97.19 692 LYS B O 1
ATOM 11616 N N . VAL B 1 693 ? 28.5 -35.625 -21.703 1 97.19 693 VAL B N 1
ATOM 11617 C CA . VAL B 1 693 ? 27.219 -35.688 -20.984 1 97.19 693 VAL B CA 1
ATOM 11618 C C . VAL B 1 693 ? 26.078 -35.812 -21.984 1 97.19 693 VAL B C 1
ATOM 11620 O O . VAL B 1 693 ? 25.125 -36.562 -21.75 1 97.19 693 VAL B O 1
ATOM 11623 N N . GLY B 1 694 ? 26.125 -35.031 -23.062 1 97.19 694 GLY B N 1
ATOM 11624 C CA . GLY B 1 694 ? 25.125 -35.125 -24.109 1 97.19 694 GLY B CA 1
ATOM 11625 C C . GLY B 1 694 ? 25.031 -36.531 -24.703 1 97.19 694 GLY B C 1
ATOM 11626 O O . GLY B 1 694 ? 23.922 -37.031 -24.953 1 97.19 694 GLY B O 1
ATOM 11627 N N . SER B 1 695 ? 26.203 -37.125 -24.859 1 97.44 695 SER B N 1
ATOM 11628 C CA . SER B 1 695 ? 26.25 -38.5 -25.391 1 97.44 695 SER B CA 1
ATOM 11629 C C . SER B 1 695 ? 25.734 -39.5 -24.359 1 97.44 695 SER B C 1
ATOM 11631 O O . SER B 1 695 ? 25.078 -40.469 -24.719 1 97.44 695 SER B O 1
ATOM 11633 N N . TYR B 1 696 ? 26.094 -39.25 -23.156 1 97.5 696 TYR B N 1
ATOM 11634 C CA . TYR B 1 696 ? 25.578 -40.062 -22.062 1 97.5 696 TYR B CA 1
ATOM 11635 C C . TYR B 1 696 ? 24.062 -40.094 -22.047 1 97.5 696 TYR B C 1
ATOM 11637 O O . TYR B 1 696 ? 23.453 -41.125 -21.828 1 97.5 696 TYR B O 1
ATOM 11645 N N . LEU B 1 697 ? 23.438 -39 -22.328 1 98.19 697 LEU B N 1
ATOM 11646 C CA . LEU B 1 697 ? 21.984 -38.875 -22.391 1 98.19 697 LEU B CA 1
ATOM 11647 C C . LEU B 1 697 ? 21.406 -39.719 -23.516 1 98.19 697 LEU B C 1
ATOM 11649 O O . LEU B 1 697 ? 20.5 -40.531 -23.297 1 98.19 697 LEU B O 1
ATOM 11653 N N . LEU B 1 698 ? 21.969 -39.688 -24.734 1 97.62 698 LEU B N 1
ATOM 11654 C CA . LEU B 1 698 ? 21.438 -40.312 -25.922 1 97.62 698 LEU B CA 1
ATOM 11655 C C . LEU B 1 698 ? 21.75 -41.812 -25.938 1 97.62 698 LEU B C 1
ATOM 11657 O O . LEU B 1 698 ? 20.938 -42.625 -26.375 1 97.62 698 LEU B O 1
ATOM 11661 N N . ASP B 1 699 ? 22.922 -42.125 -25.328 1 97.19 699 ASP B N 1
ATOM 11662 C CA . ASP B 1 699 ? 23.438 -43.5 -25.531 1 97.19 699 ASP B CA 1
ATOM 11663 C C . ASP B 1 699 ? 23.156 -44.375 -24.328 1 97.19 699 ASP B C 1
ATOM 11665 O O . ASP B 1 699 ? 23.141 -45.594 -24.438 1 97.19 699 ASP B O 1
ATOM 11669 N N . THR B 1 700 ? 22.969 -43.719 -23.203 1 97.12 700 THR B N 1
ATOM 11670 C CA . THR B 1 700 ? 22.844 -44.531 -22 1 97.12 700 THR B CA 1
ATOM 11671 C C . THR B 1 700 ? 21.5 -44.281 -21.328 1 97.12 700 THR B C 1
ATOM 11673 O O . THR B 1 700 ? 20.703 -45.219 -21.125 1 97.12 700 THR B O 1
ATOM 11676 N N . VAL B 1 701 ? 21.219 -43.062 -21.047 1 97.88 701 VAL B N 1
ATOM 11677 C CA . VAL B 1 701 ? 20.078 -42.719 -20.203 1 97.88 701 VAL B CA 1
ATOM 11678 C C . VAL B 1 701 ? 18.766 -42.969 -20.953 1 97.88 701 VAL B C 1
ATOM 11680 O O . VAL B 1 701 ? 17.859 -43.625 -20.438 1 97.88 701 VAL B O 1
ATOM 11683 N N . ILE B 1 702 ? 18.656 -42.531 -22.234 1 97.81 702 ILE B N 1
ATOM 11684 C CA . ILE B 1 702 ? 17.406 -42.656 -23 1 97.81 702 ILE B CA 1
ATOM 11685 C C . ILE B 1 702 ? 17.141 -44.125 -23.312 1 97.81 702 ILE B C 1
ATOM 11687 O O . ILE B 1 702 ? 16.031 -44.594 -23.109 1 97.81 702 ILE B O 1
ATOM 11691 N N . PRO B 1 703 ? 18.156 -44.938 -23.75 1 96.75 703 PRO B N 1
ATOM 11692 C CA . PRO B 1 703 ? 17.906 -46.344 -23.984 1 96.75 703 PRO B CA 1
ATOM 11693 C C . PRO B 1 703 ? 17.516 -47.125 -22.734 1 96.75 703 PRO B C 1
ATOM 11695 O O . PRO B 1 703 ? 16.641 -48 -22.766 1 96.75 703 PRO B O 1
ATOM 11698 N N . LYS B 1 704 ? 18.172 -46.75 -21.641 1 96.69 704 LYS B N 1
ATOM 11699 C CA . LYS B 1 704 ? 17.812 -47.375 -20.391 1 96.69 704 LYS B CA 1
ATOM 11700 C C . LYS B 1 704 ? 16.375 -47.062 -20 1 96.69 704 LYS B C 1
ATOM 11702 O O . LYS B 1 704 ? 15.641 -47.906 -19.5 1 96.69 704 LYS B O 1
ATOM 11707 N N . PHE B 1 705 ? 16.031 -45.844 -20.188 1 96.25 705 PHE B N 1
ATOM 11708 C CA . PHE B 1 705 ? 14.664 -45.375 -19.906 1 96.25 705 PHE B CA 1
ATOM 11709 C C . PHE B 1 705 ? 13.656 -46.156 -20.75 1 96.25 705 PHE B C 1
ATOM 11711 O O . PHE B 1 705 ? 12.625 -46.594 -20.234 1 96.25 705 PHE B O 1
ATOM 11718 N N . VAL B 1 706 ? 13.938 -46.344 -22.062 1 95.56 706 VAL B N 1
ATOM 11719 C CA . VAL B 1 706 ? 13.07 -47.094 -22.969 1 95.56 706 VAL B CA 1
ATOM 11720 C C . VAL B 1 706 ? 12.961 -48.562 -22.5 1 95.56 706 VAL B C 1
ATOM 11722 O O . VAL B 1 706 ? 11.875 -49.125 -22.531 1 95.56 706 VAL B O 1
ATOM 11725 N N . GLN B 1 707 ? 14.055 -49.156 -22 1 95.5 707 GLN B N 1
ATOM 11726 C CA . GLN B 1 707 ? 14.047 -50.531 -21.484 1 95.5 707 GLN B CA 1
ATOM 11727 C C . GLN B 1 707 ? 13.172 -50.625 -20.234 1 95.5 707 GLN B C 1
ATOM 11729 O O . GLN B 1 707 ? 12.438 -51.594 -20.078 1 95.5 707 GLN B O 1
ATOM 11734 N N . ASP B 1 708 ? 13.305 -49.625 -19.422 1 95.38 708 ASP B N 1
ATOM 11735 C CA . ASP B 1 708 ? 12.492 -49.594 -18.203 1 95.38 708 ASP B CA 1
ATOM 11736 C C . ASP B 1 708 ? 11.008 -49.5 -18.531 1 95.38 708 ASP B C 1
ATOM 11738 O O . ASP B 1 708 ? 10.172 -50.062 -17.812 1 95.38 708 ASP B O 1
ATOM 11742 N N . LEU B 1 709 ? 10.68 -48.75 -19.547 1 94 709 LEU B N 1
ATOM 11743 C CA . LEU B 1 709 ? 9.297 -48.688 -20 1 94 709 LEU B CA 1
ATOM 11744 C C . LEU B 1 709 ? 8.812 -50.031 -20.531 1 94 709 LEU B C 1
ATOM 11746 O O . LEU B 1 709 ? 7.688 -50.438 -20.234 1 94 709 LEU B O 1
ATOM 11750 N N . CYS B 1 710 ? 9.656 -50.719 -21.281 1 90.75 710 CYS B N 1
ATOM 11751 C CA . CYS B 1 710 ? 9.305 -52 -21.906 1 90.75 710 CYS B CA 1
ATOM 11752 C C . CYS B 1 710 ? 9.141 -53.094 -20.844 1 90.75 710 CYS B C 1
ATOM 11754 O O . CYS B 1 710 ? 8.273 -53.969 -20.984 1 90.75 710 CYS B O 1
ATOM 11756 N N . SER B 1 711 ? 9.977 -53.031 -19.781 1 91.56 711 SER B N 1
ATOM 11757 C CA . SER B 1 711 ? 9.922 -54.031 -18.719 1 91.56 711 SER B CA 1
ATOM 11758 C C . SER B 1 711 ? 8.82 -53.688 -17.703 1 91.56 711 SER B C 1
ATOM 11760 O O . SER B 1 711 ? 8.57 -54.469 -16.781 1 91.56 711 SER B O 1
ATOM 11762 N N . LEU B 1 712 ? 8.195 -52.531 -17.781 1 87.38 712 LEU B N 1
ATOM 11763 C CA . LEU B 1 712 ? 7.117 -52.062 -16.938 1 87.38 712 LEU B CA 1
ATOM 11764 C C . LEU B 1 712 ? 7.633 -51.719 -15.539 1 87.38 712 LEU B C 1
ATOM 11766 O O . LEU B 1 712 ? 6.859 -51.688 -14.578 1 87.38 712 LEU B O 1
ATOM 11770 N N . ASP B 1 713 ? 8.906 -51.5 -15.461 1 90.56 713 ASP B N 1
ATOM 11771 C CA . ASP B 1 713 ? 9.453 -50.969 -14.227 1 90.56 713 ASP B CA 1
ATOM 11772 C C . ASP B 1 713 ? 8.938 -49.531 -13.984 1 90.56 713 ASP B C 1
ATOM 11774 O O . ASP B 1 713 ? 8.805 -49.125 -12.836 1 90.56 713 ASP B O 1
ATOM 11778 N N . VAL B 1 714 ? 8.766 -48.875 -15.023 1 91.19 714 VAL B N 1
ATOM 11779 C CA . VAL B 1 714 ? 8.148 -47.531 -15.031 1 91.19 714 VAL B CA 1
ATOM 11780 C C . VAL B 1 714 ? 6.883 -47.562 -15.875 1 91.19 714 VAL B C 1
ATOM 11782 O O . VAL B 1 714 ? 6.895 -48.031 -17.016 1 91.19 714 VAL B O 1
ATOM 11785 N N . SER B 1 715 ? 5.797 -47.156 -15.32 1 90.31 715 SER B N 1
ATOM 11786 C CA . SER B 1 715 ? 4.539 -47.188 -16.047 1 90.31 715 SER B CA 1
ATOM 11787 C C . SER B 1 715 ? 3.752 -45.875 -15.859 1 90.31 715 SER B C 1
ATOM 11789 O O . SER B 1 715 ? 2.85 -45.812 -15.023 1 90.31 715 SER B O 1
ATOM 11791 N N . PRO B 1 716 ? 4.156 -44.906 -16.641 1 92.12 716 PRO B N 1
ATOM 11792 C CA . PRO B 1 716 ? 3.381 -43.656 -16.547 1 92.12 716 PRO B CA 1
ATOM 11793 C C . PRO B 1 716 ? 1.917 -43.844 -16.938 1 92.12 716 PRO B C 1
ATOM 11795 O O . PRO B 1 716 ? 1.615 -44.594 -17.875 1 92.12 716 PRO B O 1
ATOM 11798 N N . MET B 1 717 ? 1.016 -43.188 -16.234 1 86.31 717 MET B N 1
ATOM 11799 C CA . MET B 1 717 ? -0.421 -43.375 -16.422 1 86.31 717 MET B CA 1
ATOM 11800 C C . MET B 1 717 ? -1.01 -42.25 -17.297 1 86.31 717 MET B C 1
ATOM 11802 O O . MET B 1 717 ? -2.059 -42.438 -17.906 1 86.31 717 MET B O 1
ATOM 11806 N N . ASP B 1 718 ? -0.511 -41.156 -17.203 1 89.44 718 ASP B N 1
ATOM 11807 C CA . ASP B 1 718 ? -0.999 -40 -17.938 1 89.44 718 ASP B CA 1
ATOM 11808 C C . ASP B 1 718 ? 0.15 -39.062 -18.328 1 89.44 718 ASP B C 1
ATOM 11810 O O . ASP B 1 718 ? 1.318 -39.375 -18.109 1 89.44 718 ASP B O 1
ATOM 11814 N N . GLY B 1 719 ? -0.216 -37.938 -18.969 1 91.38 719 GLY B N 1
ATOM 11815 C CA . GLY B 1 719 ? 0.782 -37 -19.422 1 91.38 719 GLY B CA 1
ATOM 11816 C C . GLY B 1 719 ? 1.61 -36.406 -18.297 1 91.38 719 GLY B C 1
ATOM 11817 O O . GLY B 1 719 ? 2.818 -36.219 -18.453 1 91.38 719 GLY B O 1
ATOM 11818 N N . GLN B 1 720 ? 1.022 -36.188 -17.219 1 90.06 720 GLN B N 1
ATOM 11819 C CA . GLN B 1 720 ? 1.721 -35.562 -16.078 1 90.06 720 GLN B CA 1
ATOM 11820 C C . GLN B 1 720 ? 2.738 -36.531 -15.484 1 90.06 720 GLN B C 1
ATOM 11822 O O . GLN B 1 720 ? 3.885 -36.156 -15.227 1 90.06 720 GLN B O 1
ATOM 11827 N N . THR B 1 721 ? 2.295 -37.719 -15.289 1 92.94 721 THR B N 1
ATOM 11828 C CA . THR B 1 721 ? 3.201 -38.719 -14.727 1 92.94 721 THR B CA 1
ATOM 11829 C C . THR B 1 721 ? 4.324 -39.031 -15.711 1 92.94 721 THR B C 1
ATOM 11831 O O . THR B 1 721 ? 5.453 -39.312 -15.297 1 92.94 721 THR B O 1
ATOM 11834 N N . LEU B 1 722 ? 3.969 -39.031 -16.938 1 95.12 722 LEU B N 1
ATOM 11835 C CA . LEU B 1 722 ? 4.988 -39.25 -17.953 1 95.12 722 LEU B CA 1
ATOM 11836 C C . LEU B 1 722 ? 6.07 -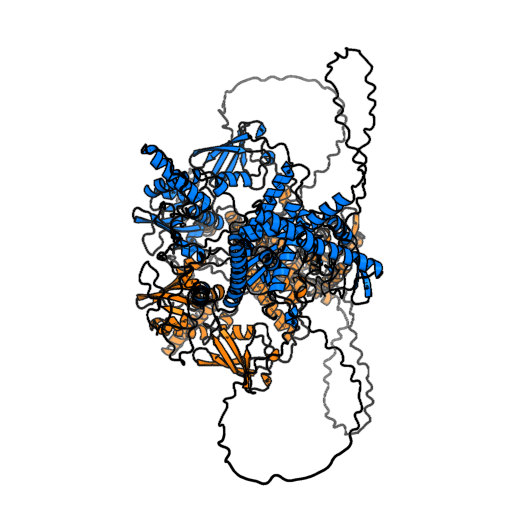38.156 -17.875 1 95.12 722 LEU B C 1
ATOM 11838 O O . LEU B 1 722 ? 7.266 -38.469 -17.875 1 95.12 722 LEU B O 1
ATOM 11842 N N . THR B 1 723 ? 5.656 -36.938 -17.797 1 95.5 723 THR B N 1
ATOM 11843 C CA . THR B 1 723 ? 6.598 -35.812 -17.703 1 95.5 723 THR B CA 1
ATOM 11844 C C . THR B 1 723 ? 7.43 -35.938 -16.438 1 95.5 723 THR B C 1
ATOM 11846 O O . THR B 1 723 ? 8.641 -35.688 -16.453 1 95.5 723 THR B O 1
ATOM 11849 N N . ASP B 1 724 ? 6.828 -36.344 -15.383 1 95.56 724 ASP B N 1
ATOM 11850 C CA . ASP B 1 724 ? 7.527 -36.5 -14.109 1 95.56 724 ASP B CA 1
ATOM 11851 C C . ASP B 1 724 ? 8.602 -37.562 -14.195 1 95.56 724 ASP B C 1
ATOM 11853 O O . ASP B 1 724 ? 9.703 -37.406 -13.672 1 95.56 724 ASP B O 1
ATOM 11857 N N . VAL B 1 725 ? 8.227 -38.625 -14.773 1 95.38 725 VAL B N 1
ATOM 11858 C CA . VAL B 1 725 ? 9.156 -39.75 -14.883 1 95.38 725 VAL B CA 1
ATOM 11859 C C . VAL B 1 725 ? 10.312 -39.375 -15.812 1 95.38 725 VAL B C 1
ATOM 11861 O O . VAL B 1 725 ? 11.461 -39.719 -15.562 1 95.38 725 VAL B O 1
ATOM 11864 N N . LEU B 1 726 ? 10.031 -38.688 -16.891 1 96.88 726 LEU B N 1
ATOM 11865 C CA . LEU B 1 726 ? 11.086 -38.188 -17.766 1 96.88 726 LEU B CA 1
ATOM 11866 C C . LEU B 1 726 ? 12.07 -37.312 -17 1 96.88 726 LEU B C 1
ATOM 11868 O O . LEU B 1 726 ? 13.281 -37.531 -17.047 1 96.88 726 LEU B O 1
ATOM 11872 N N . HIS B 1 727 ? 11.57 -36.438 -16.25 1 96.19 727 HIS B N 1
ATOM 11873 C CA . HIS B 1 727 ? 12.383 -35.469 -15.508 1 96.19 727 HIS B CA 1
ATOM 11874 C C . HIS B 1 727 ? 13.211 -36.188 -14.438 1 96.19 727 HIS B C 1
ATOM 11876 O O . HIS B 1 727 ? 14.391 -35.875 -14.258 1 96.19 727 HIS B O 1
ATOM 11882 N N . SER B 1 728 ? 12.578 -37.062 -13.742 1 95.88 728 SER B N 1
ATOM 11883 C CA . SER B 1 728 ? 13.273 -37.781 -12.68 1 95.88 728 SER B CA 1
ATOM 11884 C C . SER B 1 728 ? 14.445 -38.594 -13.227 1 95.88 728 SER B C 1
ATOM 11886 O O . SER B 1 728 ? 15.406 -38.875 -12.508 1 95.88 728 SER B O 1
ATOM 11888 N N . ASN B 1 729 ? 14.391 -38.938 -14.508 1 96.44 729 ASN B N 1
ATOM 11889 C CA . ASN B 1 729 ? 15.469 -39.688 -15.156 1 96.44 729 ASN B CA 1
ATOM 11890 C C . ASN B 1 729 ? 16.406 -38.75 -15.922 1 96.44 729 ASN B C 1
ATOM 11892 O O . ASN B 1 729 ? 17.234 -39.219 -16.703 1 96.44 729 ASN B O 1
ATOM 11896 N N . GLY B 1 730 ? 16.219 -37.469 -15.758 1 97.19 730 GLY B N 1
ATOM 11897 C CA . GLY B 1 730 ? 17.125 -36.469 -16.344 1 97.19 730 GLY B CA 1
ATOM 11898 C C . GLY B 1 730 ? 16.859 -36.219 -17.812 1 97.19 730 GLY B C 1
ATOM 11899 O O . GLY B 1 730 ? 17.75 -35.781 -18.547 1 97.19 730 GLY B O 1
ATOM 11900 N N . ILE B 1 731 ? 15.719 -36.531 -18.281 1 98 731 ILE B N 1
ATOM 11901 C CA . ILE B 1 731 ? 15.367 -36.375 -19.688 1 98 731 ILE B CA 1
ATOM 11902 C C . ILE B 1 731 ? 14.445 -35.188 -19.859 1 98 731 ILE B C 1
ATOM 11904 O O . ILE B 1 731 ? 13.375 -35.125 -19.25 1 98 731 ILE B O 1
ATOM 11908 N N . ASN B 1 732 ? 14.883 -34.188 -20.656 1 96.25 732 ASN B N 1
ATOM 11909 C CA . ASN B 1 732 ? 14.039 -33.031 -20.953 1 96.25 732 ASN B CA 1
ATOM 11910 C C . ASN B 1 732 ? 12.875 -33.406 -21.875 1 96.25 732 ASN B C 1
ATOM 11912 O O . ASN B 1 732 ? 12.992 -34.344 -22.688 1 96.25 732 ASN B O 1
ATOM 11916 N N . VAL B 1 733 ? 11.82 -32.688 -21.875 1 94.81 733 VAL B N 1
ATOM 11917 C CA . VAL B 1 733 ? 10.602 -32.938 -22.641 1 94.81 733 VAL B CA 1
ATOM 11918 C C . VAL B 1 733 ? 10.898 -32.781 -24.125 1 94.81 733 VAL B C 1
ATOM 11920 O O . VAL B 1 733 ? 10.211 -33.375 -24.953 1 94.81 733 VAL B O 1
ATOM 11923 N N . ARG B 1 734 ? 11.922 -32.125 -24.484 1 93.44 734 ARG B N 1
ATOM 11924 C CA . ARG B 1 734 ? 12.25 -31.938 -25.891 1 93.44 734 ARG B CA 1
ATOM 11925 C C . ARG B 1 734 ? 12.656 -33.25 -26.547 1 93.44 734 ARG B C 1
ATOM 11927 O O . ARG B 1 734 ? 12.625 -33.375 -27.766 1 93.44 734 ARG B O 1
ATOM 11934 N N . TYR B 1 735 ? 12.977 -34.312 -25.766 1 96.5 735 TYR B N 1
ATOM 11935 C CA . TYR B 1 735 ? 13.367 -35.594 -26.297 1 96.5 735 TYR B CA 1
ATOM 11936 C C . TYR B 1 735 ? 12.172 -36.531 -26.391 1 96.5 735 TYR B C 1
ATOM 11938 O O . TYR B 1 735 ? 12.328 -37.75 -26.672 1 96.5 735 TYR B O 1
ATOM 11946 N N . LEU B 1 736 ? 11.008 -36.031 -26.141 1 95.88 736 LEU B N 1
ATOM 11947 C CA . LEU B 1 736 ? 9.781 -36.812 -26.188 1 95.88 736 LEU B CA 1
ATOM 11948 C C . LEU B 1 736 ? 9.633 -37.531 -27.531 1 95.88 736 LEU B C 1
ATOM 11950 O O . LEU B 1 736 ? 9.273 -38.688 -27.594 1 95.88 736 LEU B O 1
ATOM 11954 N N . GLY B 1 737 ? 9.875 -36.812 -28.641 1 94.38 737 GLY B N 1
ATOM 11955 C CA . GLY B 1 737 ? 9.789 -37.375 -29.984 1 94.38 737 GLY B CA 1
ATOM 11956 C C . GLY B 1 737 ? 10.766 -38.5 -30.203 1 94.38 737 GLY B C 1
ATOM 11957 O O . GLY B 1 737 ? 10.43 -39.5 -30.859 1 94.38 737 GLY B O 1
ATOM 11958 N N . LYS B 1 738 ? 11.992 -38.312 -29.656 1 95.12 738 LYS B N 1
ATOM 11959 C CA . LYS B 1 738 ? 13.016 -39.344 -29.797 1 95.12 738 LYS B CA 1
ATOM 11960 C C . LYS B 1 738 ? 12.617 -40.625 -29.062 1 95.12 738 LYS B C 1
ATOM 11962 O O . LYS B 1 738 ? 12.75 -41.719 -29.609 1 95.12 738 LYS B O 1
ATOM 11967 N N . VAL B 1 739 ? 12.141 -40.469 -27.875 1 96.31 739 VAL B N 1
ATOM 11968 C CA . VAL B 1 739 ? 11.719 -41.594 -27.078 1 96.31 739 VAL B CA 1
ATOM 11969 C C . VAL B 1 739 ? 10.523 -42.281 -27.75 1 96.31 739 VAL B C 1
ATOM 11971 O O . VAL B 1 739 ? 10.461 -43.531 -27.812 1 96.31 739 VAL B O 1
ATOM 11974 N N . ALA B 1 740 ? 9.602 -41.5 -28.266 1 94.94 740 ALA B N 1
ATOM 11975 C CA . ALA B 1 740 ? 8.422 -42.031 -28.938 1 94.94 740 ALA B CA 1
ATOM 11976 C C . ALA B 1 740 ? 8.82 -42.875 -30.141 1 94.94 740 ALA B C 1
ATOM 11978 O O . ALA B 1 740 ? 8.211 -43.906 -30.391 1 94.94 740 ALA B O 1
ATOM 11979 N N . GLY B 1 741 ? 9.82 -42.469 -30.828 1 93.25 741 GLY B N 1
ATOM 11980 C CA . GLY B 1 741 ? 10.297 -43.188 -31.984 1 93.25 741 GLY B CA 1
ATOM 11981 C C . GLY B 1 741 ? 10.898 -44.562 -31.641 1 93.25 741 GLY B C 1
ATOM 11982 O O . GLY B 1 741 ? 10.844 -45.5 -32.438 1 93.25 741 GLY B O 1
ATOM 11983 N N . MET B 1 742 ? 11.352 -44.688 -30.422 1 93.88 742 MET B N 1
ATOM 11984 C CA . MET B 1 742 ? 12.031 -45.906 -29.984 1 93.88 742 MET B CA 1
ATOM 11985 C C . MET B 1 742 ? 11.023 -46.906 -29.422 1 93.88 742 MET B C 1
ATOM 11987 O O . MET B 1 742 ? 11.344 -48.094 -29.266 1 93.88 742 MET B O 1
ATOM 11991 N N . ILE B 1 743 ? 9.828 -46.438 -29.125 1 91.38 743 ILE B N 1
ATOM 11992 C CA . ILE B 1 743 ? 8.867 -47.344 -28.484 1 91.38 743 ILE B CA 1
ATOM 11993 C C . ILE B 1 743 ? 7.66 -47.531 -29.391 1 91.38 743 ILE B C 1
ATOM 11995 O O . ILE B 1 743 ? 6.582 -47.906 -28.938 1 91.38 743 ILE B O 1
ATOM 11999 N N . LYS B 1 744 ? 7.73 -47.312 -30.609 1 86.44 744 LYS B N 1
ATOM 12000 C CA . LYS B 1 744 ? 6.637 -47.406 -31.562 1 86.44 744 LYS B CA 1
ATOM 12001 C C . LYS B 1 744 ? 5.992 -48.781 -31.547 1 86.44 744 LYS B C 1
ATOM 12003 O O . LYS B 1 744 ? 4.809 -48.938 -31.859 1 86.44 744 LYS B O 1
ATOM 12008 N N . HIS B 1 745 ? 6.684 -49.812 -31.031 1 86.94 745 HIS B N 1
ATOM 12009 C CA . HIS B 1 745 ? 6.211 -51.188 -31.062 1 86.94 745 HIS B CA 1
ATOM 12010 C C . HIS B 1 745 ? 5.289 -51.469 -29.875 1 86.94 745 HIS B C 1
ATOM 12012 O O . HIS B 1 745 ? 4.629 -52.5 -29.844 1 86.94 745 HIS B O 1
ATOM 12018 N N . LEU B 1 746 ? 5.184 -50.656 -28.953 1 89.62 746 LEU B N 1
ATOM 12019 C CA . LEU B 1 746 ? 4.277 -50.75 -27.812 1 89.62 746 LEU B CA 1
ATOM 12020 C C . LEU B 1 746 ? 3.1 -49.812 -27.953 1 89.62 746 LEU B C 1
ATOM 12022 O O . LEU B 1 746 ? 3.209 -48.625 -27.625 1 89.62 746 LEU B O 1
ATOM 12026 N N . PRO B 1 747 ? 2.004 -50.312 -28.328 1 88.25 747 PRO B N 1
ATOM 12027 C CA . PRO B 1 747 ? 0.881 -49.469 -28.734 1 88.25 747 PRO B CA 1
ATOM 12028 C C . PRO B 1 747 ? 0.402 -48.562 -27.594 1 88.25 747 PRO B C 1
ATOM 12030 O O . PRO B 1 747 ? 0.109 -47.375 -27.828 1 88.25 747 PRO B O 1
ATOM 12033 N N . HIS B 1 748 ? 0.265 -49.125 -26.391 1 87.88 748 HIS B N 1
ATOM 12034 C CA . HIS B 1 748 ? -0.244 -48.312 -25.281 1 87.88 748 HIS B CA 1
ATOM 12035 C C . HIS B 1 748 ? 0.684 -47.125 -25 1 87.88 748 HIS B C 1
ATOM 12037 O O . HIS B 1 748 ? 0.222 -46.031 -24.703 1 87.88 748 HIS B O 1
ATOM 12043 N N . LEU B 1 749 ? 1.933 -47.344 -25.062 1 91.5 749 LEU B N 1
ATOM 12044 C CA . LEU B 1 749 ? 2.908 -46.281 -24.812 1 91.5 749 LEU B CA 1
ATOM 12045 C C . LEU B 1 749 ? 2.982 -45.312 -25.984 1 91.5 749 LEU B C 1
ATOM 12047 O O . LEU B 1 749 ? 3.135 -44.094 -25.781 1 91.5 749 LEU B O 1
ATOM 12051 N N . TRP B 1 750 ? 2.844 -45.875 -27.109 1 91.44 750 TRP B N 1
ATOM 12052 C CA . TRP B 1 750 ? 2.834 -45 -28.297 1 91.44 750 TRP B CA 1
ATOM 12053 C C . TRP B 1 750 ? 1.67 -44.031 -28.25 1 91.44 750 TRP B C 1
ATOM 12055 O O . TRP B 1 750 ? 1.826 -42.844 -28.594 1 91.44 750 TRP B O 1
ATOM 12065 N N . ASP B 1 751 ? 0.583 -44.531 -27.844 1 92.62 751 ASP B N 1
ATOM 12066 C CA . ASP B 1 751 ? -0.597 -43.656 -27.719 1 92.62 751 ASP B CA 1
ATOM 12067 C C . ASP B 1 751 ? -0.38 -42.562 -26.688 1 92.62 751 ASP B C 1
ATOM 12069 O O . ASP B 1 751 ? -0.766 -41.438 -26.906 1 92.62 751 ASP B O 1
ATOM 12073 N N . LEU B 1 752 ? 0.176 -42.938 -25.594 1 94.56 752 LEU B N 1
ATOM 12074 C CA . LEU B 1 752 ? 0.425 -42 -24.516 1 94.56 752 LEU B CA 1
ATOM 12075 C C . LEU B 1 752 ? 1.39 -40.906 -24.969 1 94.56 752 LEU B C 1
ATOM 12077 O O . LEU B 1 752 ? 1.141 -39.719 -24.75 1 94.56 752 LEU B O 1
ATOM 12081 N N . PHE B 1 753 ? 2.439 -41.25 -25.609 1 95.5 753 PHE B N 1
ATOM 12082 C CA . PHE B 1 753 ? 3.443 -40.312 -26.078 1 95.5 753 PHE B CA 1
ATOM 12083 C C . PHE B 1 753 ? 2.867 -39.406 -27.172 1 95.5 753 PHE B C 1
ATOM 12085 O O . PHE B 1 753 ? 3.098 -38.188 -27.156 1 95.5 753 PHE B O 1
ATOM 12092 N N . SER B 1 754 ? 2.115 -40 -28.078 1 94.12 754 SER B N 1
ATOM 12093 C CA . SER B 1 754 ? 1.5 -39.219 -29.141 1 94.12 754 SER B CA 1
ATOM 12094 C C . SER B 1 754 ? 0.504 -38.219 -28.594 1 94.12 754 SER B C 1
ATOM 12096 O O . SER B 1 754 ? 0.481 -37.062 -29.031 1 94.12 754 SER B O 1
ATOM 12098 N N . ALA B 1 755 ? -0.286 -38.719 -27.672 1 94.12 755 ALA B N 1
ATOM 12099 C CA . ALA B 1 755 ? -1.259 -37.812 -27.031 1 94.12 755 ALA B CA 1
ATOM 12100 C C . ALA B 1 755 ? -0.566 -36.656 -26.359 1 94.12 755 ALA B C 1
ATOM 12102 O O . ALA B 1 755 ? -1.022 -35.5 -26.453 1 94.12 755 ALA B O 1
ATOM 12103 N N . GLU B 1 756 ? 0.505 -36.906 -25.641 1 96.06 756 GLU B N 1
ATOM 12104 C CA . GLU B 1 756 ? 1.242 -35.844 -24.938 1 96.06 756 GLU B CA 1
ATOM 12105 C C . GLU B 1 756 ? 1.832 -34.844 -25.922 1 96.06 756 GLU B C 1
ATOM 12107 O O . GLU B 1 756 ? 1.799 -33.625 -25.672 1 96.06 756 GLU B O 1
ATOM 12112 N N . ILE B 1 757 ? 2.336 -35.312 -27.016 1 95.5 757 ILE B N 1
ATOM 12113 C CA . ILE B 1 757 ? 2.918 -34.438 -28.031 1 95.5 757 ILE B CA 1
ATOM 12114 C C . ILE B 1 757 ? 1.832 -33.562 -28.625 1 95.5 757 ILE B C 1
ATOM 12116 O O . ILE B 1 757 ? 2.035 -32.344 -28.812 1 95.5 757 ILE B O 1
ATOM 12120 N N . ILE B 1 758 ? 0.704 -34.156 -28.922 1 95.12 758 ILE B N 1
ATOM 12121 C CA . ILE B 1 758 ? -0.402 -33.406 -29.531 1 95.12 758 ILE B CA 1
ATOM 12122 C C . ILE B 1 758 ? -0.93 -32.375 -28.547 1 95.12 758 ILE B C 1
ATOM 12124 O O . ILE B 1 758 ? -1.163 -31.219 -28.922 1 95.12 758 ILE B O 1
ATOM 12128 N N . VAL B 1 759 ? -1.108 -32.75 -27.312 1 95.25 759 VAL B N 1
ATOM 12129 C CA . VAL B 1 759 ? -1.664 -31.859 -26.312 1 95.25 759 VAL B CA 1
ATOM 12130 C C . VAL B 1 759 ? -0.701 -30.703 -26.062 1 95.25 759 VAL B C 1
ATOM 12132 O O . VAL B 1 759 ? -1.125 -29.562 -25.906 1 95.25 759 VAL B O 1
ATOM 12135 N N . ARG B 1 760 ? 0.521 -30.969 -25.969 1 94.25 760 ARG B N 1
ATOM 12136 C CA . ARG B 1 760 ? 1.512 -29.906 -25.766 1 94.25 760 ARG B CA 1
ATOM 12137 C C . ARG B 1 760 ? 1.542 -28.953 -26.953 1 94.25 760 ARG B C 1
ATOM 12139 O O . ARG B 1 760 ? 1.702 -27.734 -26.766 1 94.25 760 ARG B O 1
ATOM 12146 N N . SER B 1 761 ? 1.426 -29.469 -28.141 1 94.69 761 SER B N 1
ATOM 12147 C CA . SER B 1 761 ? 1.353 -28.625 -29.312 1 94.69 761 SER B CA 1
ATOM 12148 C C . SER B 1 761 ? 0.087 -27.766 -29.312 1 94.69 761 SER B C 1
ATOM 12150 O O . SER B 1 761 ? 0.127 -26.594 -29.656 1 94.69 761 SER B O 1
ATOM 12152 N N . ALA B 1 762 ? -0.985 -28.422 -28.922 1 95.56 762 ALA B N 1
ATOM 12153 C CA . ALA B 1 762 ? -2.256 -27.719 -28.812 1 95.56 762 ALA B CA 1
ATOM 12154 C C . ALA B 1 762 ? -2.174 -26.594 -27.781 1 95.56 762 ALA B C 1
ATOM 12156 O O . ALA B 1 762 ? -2.787 -25.531 -27.953 1 95.56 762 ALA B O 1
ATOM 12157 N N . LYS B 1 763 ? -1.495 -26.797 -26.766 1 93.5 763 LYS B N 1
ATOM 12158 C CA . LYS B 1 763 ? -1.313 -25.797 -25.734 1 93.5 763 LYS B CA 1
ATOM 12159 C C . LYS B 1 763 ? -0.604 -24.562 -26.281 1 93.5 763 LYS B C 1
ATOM 12161 O O . LYS B 1 763 ? -0.946 -23.422 -25.922 1 93.5 763 LYS B O 1
ATOM 12166 N N . HIS B 1 764 ? 0.373 -24.719 -27.109 1 91.56 764 HIS B N 1
ATOM 12167 C CA . HIS B 1 764 ? 1.054 -23.594 -27.75 1 91.56 764 HIS B CA 1
ATOM 12168 C C . HIS B 1 764 ? 0.094 -22.781 -28.609 1 91.56 764 HIS B C 1
ATOM 12170 O O . HIS B 1 764 ? 0.123 -21.547 -28.578 1 91.56 764 HIS B O 1
ATOM 12176 N N . VAL B 1 765 ? -0.729 -23.484 -29.266 1 94.19 765 VAL B N 1
ATOM 12177 C CA . VAL B 1 765 ? -1.673 -22.844 -30.172 1 94.19 765 VAL B CA 1
ATOM 12178 C C . VAL B 1 765 ? -2.697 -22.047 -29.375 1 94.19 765 VAL B C 1
ATOM 12180 O O . VAL B 1 765 ? -2.977 -20.891 -29.688 1 94.19 765 VAL B O 1
ATOM 12183 N N . VAL B 1 766 ? -3.234 -22.656 -28.375 1 94.94 766 VAL B N 1
ATOM 12184 C CA . VAL B 1 766 ? -4.281 -22 -27.609 1 94.94 766 VAL B CA 1
ATOM 12185 C C . VAL B 1 766 ? -3.697 -20.797 -26.875 1 94.94 766 VAL B C 1
ATOM 12187 O O . VAL B 1 766 ? -4.367 -19.766 -26.719 1 94.94 766 VAL B O 1
ATOM 12190 N N . LYS B 1 767 ? -2.502 -20.891 -26.438 1 92.88 767 LYS B N 1
ATOM 12191 C CA . LYS B 1 767 ? -1.853 -19.75 -25.781 1 92.88 767 LYS B CA 1
ATOM 12192 C C . LYS B 1 767 ? -1.734 -18.562 -26.719 1 92.88 767 LYS B C 1
ATOM 12194 O O . LYS B 1 767 ? -1.986 -17.422 -26.312 1 92.88 767 LYS B O 1
ATOM 12199 N N . ASP B 1 768 ? -1.362 -18.828 -27.875 1 92.25 768 ASP B N 1
ATOM 12200 C CA . ASP B 1 768 ? -1.251 -17.781 -28.875 1 92.25 768 ASP B CA 1
ATOM 12201 C C . ASP B 1 768 ? -2.607 -17.125 -29.141 1 92.25 768 ASP B C 1
ATOM 12203 O O . ASP B 1 768 ? -2.703 -15.906 -29.266 1 92.25 768 ASP B O 1
ATOM 12207 N N . ILE B 1 769 ? -3.609 -17.938 -29.25 1 94.75 769 ILE B N 1
ATOM 12208 C CA . ILE B 1 769 ? -4.961 -17.469 -29.5 1 94.75 769 ILE B CA 1
ATOM 12209 C C . ILE B 1 769 ? -5.434 -16.594 -28.344 1 94.75 769 ILE B C 1
ATOM 12211 O O . ILE B 1 769 ? -5.988 -15.516 -28.562 1 94.75 769 ILE B O 1
ATOM 12215 N N . LEU B 1 770 ? -5.191 -17.016 -27.203 1 94.19 770 LEU B N 1
ATOM 12216 C CA . LEU B 1 770 ? -5.645 -16.312 -26.016 1 94.19 770 LEU B CA 1
ATOM 12217 C C . LEU B 1 770 ? -4.914 -14.977 -25.859 1 94.19 770 LEU B C 1
ATOM 12219 O O . LEU B 1 770 ? -5.512 -13.977 -25.469 1 94.19 770 LEU B O 1
ATOM 12223 N N . ARG B 1 771 ? -3.643 -14.867 -26.172 1 91.12 771 ARG B N 1
ATOM 12224 C CA . ARG B 1 771 ? -2.861 -13.641 -26.094 1 91.12 771 ARG B CA 1
ATOM 12225 C C . ARG B 1 771 ? -3.398 -12.578 -27.062 1 91.12 771 ARG B C 1
ATOM 12227 O O . ARG B 1 771 ? -3.344 -11.383 -26.766 1 91.12 771 ARG B O 1
ATOM 12234 N N . GLN B 1 772 ? -3.877 -13.102 -28.078 1 90.69 772 GLN B N 1
ATOM 12235 C CA . GLN B 1 772 ? -4.301 -12.18 -29.125 1 90.69 772 GLN B CA 1
ATOM 12236 C C . GLN B 1 772 ? -5.766 -11.789 -28.953 1 90.69 772 GLN B C 1
ATOM 12238 O O . GLN B 1 772 ? -6.223 -10.805 -29.547 1 90.69 772 GLN B O 1
ATOM 12243 N N . SER B 1 773 ? -6.453 -12.555 -28.188 1 93.31 773 SER B N 1
ATOM 12244 C CA . SER B 1 773 ? -7.887 -12.32 -28.062 1 93.31 773 SER B CA 1
ATOM 12245 C C . SER B 1 773 ? -8.172 -11.195 -27.062 1 93.31 773 SER B C 1
ATOM 12247 O O . SER B 1 773 ? -7.668 -11.203 -25.938 1 93.31 773 SER B O 1
ATOM 12249 N N . PRO B 1 774 ? -8.992 -10.211 -27.547 1 91.56 774 PRO B N 1
ATOM 12250 C CA . PRO B 1 774 ? -9.43 -9.203 -26.578 1 91.56 774 PRO B CA 1
ATOM 12251 C C . PRO B 1 774 ? -10.305 -9.797 -25.469 1 91.56 774 PRO B C 1
ATOM 12253 O O . PRO B 1 774 ? -10.797 -10.922 -25.609 1 91.56 774 PRO B O 1
ATOM 12256 N N . ASP B 1 775 ? -10.531 -9.086 -24.453 1 90.25 775 ASP B N 1
ATOM 12257 C CA . ASP B 1 775 ? -11.203 -9.555 -23.25 1 90.25 775 ASP B CA 1
ATOM 12258 C C . ASP B 1 775 ? -12.617 -10.047 -23.562 1 90.25 775 ASP B C 1
ATOM 12260 O O . ASP B 1 775 ? -13.078 -11.039 -23 1 90.25 775 ASP B O 1
ATOM 12264 N N . HIS B 1 776 ? -13.312 -9.406 -24.484 1 92.19 776 HIS B N 1
ATOM 12265 C CA . HIS B 1 776 ? -14.711 -9.727 -24.766 1 92.19 776 HIS B CA 1
ATOM 12266 C C . HIS B 1 776 ? -14.812 -10.883 -25.766 1 92.19 776 HIS B C 1
ATOM 12268 O O . HIS B 1 776 ? -15.922 -11.328 -26.078 1 92.19 776 HIS B O 1
ATOM 12274 N N . ASN B 1 777 ? -13.68 -11.414 -26.172 1 93.81 777 ASN B N 1
ATOM 12275 C CA . ASN B 1 777 ? -13.711 -12.484 -27.172 1 93.81 777 ASN B CA 1
ATOM 12276 C C . ASN B 1 777 ? -13.023 -13.75 -26.656 1 93.81 777 ASN B C 1
ATOM 12278 O O . ASN B 1 777 ? -12.742 -14.664 -27.438 1 93.81 777 ASN B O 1
ATOM 12282 N N . ILE B 1 778 ? -12.758 -13.859 -25.438 1 94.75 778 ILE B N 1
ATOM 12283 C CA . ILE B 1 778 ? -12.031 -15 -24.891 1 94.75 778 ILE B CA 1
ATOM 12284 C C . ILE B 1 778 ? -12.906 -16.25 -24.953 1 94.75 778 ILE B C 1
ATOM 12286 O O . ILE B 1 778 ? -12.461 -17.312 -25.375 1 94.75 778 ILE B O 1
ATOM 12290 N N . ALA B 1 779 ? -14.188 -16.141 -24.609 1 94.69 779 ALA B N 1
ATOM 12291 C CA . ALA B 1 779 ? -15.102 -17.281 -24.562 1 94.69 779 ALA B CA 1
ATOM 12292 C C . ALA B 1 779 ? -15.289 -17.891 -25.953 1 94.69 779 ALA B C 1
ATOM 12294 O O . ALA B 1 779 ? -15.078 -19.094 -26.141 1 94.69 779 ALA B O 1
ATOM 12295 N N . PRO B 1 780 ? -15.633 -17.062 -26.938 1 94.62 780 PRO B N 1
ATOM 12296 C CA . PRO B 1 780 ? -15.766 -17.641 -28.266 1 94.62 780 PRO B CA 1
ATOM 12297 C C . PRO B 1 780 ? -14.461 -18.203 -28.812 1 94.62 780 PRO B C 1
ATOM 12299 O O . PRO B 1 780 ? -14.461 -19.203 -29.531 1 94.62 780 PRO B O 1
ATOM 12302 N N . ALA B 1 781 ? -13.359 -17.578 -28.484 1 96.25 781 ALA B N 1
ATOM 12303 C CA . ALA B 1 781 ? -12.062 -18.078 -28.938 1 96.25 781 ALA B CA 1
ATOM 12304 C C . ALA B 1 781 ? -11.773 -19.453 -28.359 1 96.25 781 ALA B C 1
ATOM 12306 O O . ALA B 1 781 ? -11.336 -20.359 -29.078 1 96.25 781 ALA B O 1
ATOM 12307 N N . VAL B 1 782 ? -12.023 -19.625 -27.094 1 94.5 782 VAL B N 1
ATOM 12308 C CA . VAL B 1 782 ? -11.781 -20.891 -26.422 1 94.5 782 VAL B CA 1
ATOM 12309 C C . VAL B 1 782 ? -12.734 -21.953 -26.969 1 94.5 782 VAL B C 1
ATOM 12311 O O . VAL B 1 782 ? -12.32 -23.094 -27.25 1 94.5 782 VAL B O 1
ATOM 12314 N N . ALA B 1 783 ? -13.984 -21.609 -27.141 1 94.19 783 ALA B N 1
ATOM 12315 C CA . ALA B 1 783 ? -14.977 -22.531 -27.672 1 94.19 783 ALA B CA 1
ATOM 12316 C C . ALA B 1 783 ? -14.594 -22.984 -29.078 1 94.19 783 ALA B C 1
ATOM 12318 O O . ALA B 1 783 ? -14.695 -24.172 -29.406 1 94.19 783 ALA B O 1
ATOM 12319 N N . HIS B 1 784 ? -14.156 -22.062 -29.875 1 94.38 784 HIS B N 1
ATOM 12320 C CA . HIS B 1 784 ? -13.734 -22.391 -31.234 1 94.38 784 HIS B CA 1
ATOM 12321 C C . HIS B 1 784 ? -12.539 -23.344 -31.234 1 94.38 784 HIS B C 1
ATOM 12323 O O . HIS B 1 784 ? -12.523 -24.328 -31.969 1 94.38 784 HIS B O 1
ATOM 12329 N N . PHE B 1 785 ? -11.609 -23.156 -30.469 1 95.62 785 PHE B N 1
ATOM 12330 C CA . PHE B 1 785 ? -10.422 -24 -30.375 1 95.62 785 PHE B CA 1
ATOM 12331 C C . PHE B 1 785 ? -10.805 -25.422 -29.938 1 95.62 785 PHE B C 1
ATOM 12333 O O . PHE B 1 785 ? -10.367 -26.391 -30.547 1 95.62 785 PHE B O 1
ATOM 12340 N N . LEU B 1 786 ? -11.602 -25.422 -28.859 1 93.44 786 LEU B N 1
ATOM 12341 C CA . LEU B 1 786 ? -11.977 -26.734 -28.328 1 93.44 786 LEU B CA 1
ATOM 12342 C C . LEU B 1 786 ? -12.805 -27.516 -29.344 1 93.44 786 LEU B C 1
ATOM 12344 O O . LEU B 1 786 ? -12.688 -28.734 -29.438 1 93.44 786 LEU B O 1
ATOM 12348 N N . ASN B 1 787 ? -13.633 -26.828 -30.141 1 93.5 787 ASN B N 1
ATOM 12349 C CA . ASN B 1 787 ? -14.406 -27.484 -31.188 1 93.5 787 ASN B CA 1
ATOM 12350 C C . ASN B 1 787 ? -13.508 -28.016 -32.281 1 93.5 787 ASN B C 1
ATOM 12352 O O . ASN B 1 787 ? -13.766 -29.078 -32.844 1 93.5 787 ASN B O 1
ATOM 12356 N N . CYS B 1 788 ? -12.477 -27.281 -32.562 1 93.06 788 CYS B N 1
ATOM 12357 C CA . CYS B 1 788 ? -11.508 -27.719 -33.562 1 93.06 788 CYS B CA 1
ATOM 12358 C C . CYS B 1 788 ? -10.672 -28.875 -33.031 1 93.06 788 CYS B C 1
ATOM 12360 O O . CYS B 1 788 ? -10.383 -29.828 -33.781 1 93.06 788 CYS B O 1
ATOM 12362 N N . PHE B 1 789 ? -10.312 -28.781 -31.812 1 93.31 789 PHE B N 1
ATOM 12363 C CA . PHE B 1 789 ? -9.398 -29.766 -31.219 1 93.31 789 PHE B CA 1
ATOM 12364 C C . PHE B 1 789 ? -10.102 -31.094 -30.969 1 93.31 789 PHE B C 1
ATOM 12366 O O . PHE B 1 789 ? -9.547 -32.156 -31.266 1 93.31 789 PHE B O 1
ATOM 12373 N N . PHE B 1 790 ? -11.391 -30.984 -30.453 1 88.5 790 PHE B N 1
ATOM 12374 C CA . PHE B 1 790 ? -12.086 -32.219 -30.078 1 88.5 790 PHE B CA 1
ATOM 12375 C C . PHE B 1 790 ? -13.148 -32.562 -31.109 1 88.5 790 PHE B C 1
ATOM 12377 O O . PHE B 1 790 ? -13.602 -33.719 -31.156 1 88.5 790 PHE B O 1
ATOM 12384 N N . GLY B 1 791 ? -13.672 -31.484 -31.797 1 81.12 791 GLY B N 1
ATOM 12385 C CA . GLY B 1 791 ? -14.797 -31.719 -32.688 1 81.12 791 GLY B CA 1
ATOM 12386 C C . GLY B 1 791 ? -14.391 -32.312 -34.031 1 81.12 791 GLY B C 1
ATOM 12387 O O . GLY B 1 791 ? -13.203 -32.406 -34.312 1 81.12 791 GLY B O 1
ATOM 12388 N N . LYS B 1 792 ? -15.281 -32.906 -34.594 1 69.88 792 LYS B N 1
ATOM 12389 C CA . LYS B 1 792 ? -15.125 -33.406 -35.969 1 69.88 792 LYS B CA 1
ATOM 12390 C C . LYS B 1 792 ? -15.367 -32.312 -37 1 69.88 792 LYS B C 1
ATOM 12392 O O . LYS B 1 792 ? -16.391 -32.281 -37.688 1 69.88 792 LYS B O 1
ATOM 12397 N N . VAL B 1 793 ? -15.148 -31.125 -36.594 1 56.59 793 VAL B N 1
ATOM 12398 C CA . VAL B 1 793 ? -15.578 -29.984 -37.406 1 56.59 793 VAL B CA 1
ATOM 12399 C C . VAL B 1 793 ? -14.828 -30 -38.719 1 56.59 793 VAL B C 1
ATOM 12401 O O . VAL B 1 793 ? -13.602 -30 -38.75 1 56.59 793 VAL B O 1
ATOM 12404 N N . LEU B 1 794 ? -15.461 -30.594 -39.688 1 50.12 794 LEU B N 1
ATOM 12405 C CA . LEU B 1 794 ? -15.078 -30.391 -41.094 1 50.12 794 LEU B CA 1
ATOM 12406 C C . LEU B 1 794 ? -14.867 -28.922 -41.406 1 50.12 794 LEU B C 1
ATOM 12408 O O . LEU B 1 794 ? -15.609 -28.062 -40.906 1 50.12 794 LEU B O 1
ATOM 12412 N N . ALA B 1 795 ? -13.711 -28.5 -41.469 1 47.81 795 ALA B N 1
ATOM 12413 C CA . ALA B 1 795 ? -13.469 -27.156 -41.969 1 47.81 795 ALA B CA 1
ATOM 12414 C C . ALA B 1 795 ? -14.602 -26.703 -42.906 1 47.81 795 ALA B C 1
ATOM 12416 O O . ALA B 1 795 ? -15.164 -27.516 -43.625 1 47.81 795 ALA B O 1
ATOM 12417 N N . ALA B 1 796 ? -15.266 -25.734 -42.594 1 43.34 796 ALA B N 1
ATOM 12418 C CA . ALA B 1 796 ? -16.188 -25.172 -43.562 1 43.34 796 ALA B CA 1
ATOM 12419 C C . ALA B 1 796 ? -15.641 -25.312 -45 1 43.34 796 ALA B C 1
ATOM 12421 O O . ALA B 1 796 ? -14.562 -24.797 -45.312 1 43.34 796 ALA B O 1
ATOM 12422 N N . SER B 1 797 ? -15.836 -26.516 -45.656 1 34.34 797 SER B N 1
ATOM 12423 C CA . SER B 1 797 ? -15.609 -26.578 -47.125 1 34.34 797 SER B CA 1
ATOM 12424 C C . SER B 1 797 ? -16.094 -25.297 -47.781 1 34.34 797 SER B C 1
ATOM 12426 O O . SER B 1 797 ? -17.125 -24.734 -47.406 1 34.34 797 SER B O 1
ATOM 12428 N N . SER B 1 798 ? -15.188 -24.453 -48.281 1 36.25 798 SER B N 1
ATOM 12429 C CA . SER B 1 798 ? -15.656 -23.625 -49.406 1 36.25 798 SER B CA 1
ATOM 12430 C C . SER B 1 798 ? -16.562 -24.422 -50.312 1 36.25 798 SER B C 1
ATOM 12432 O O . SER B 1 798 ? -16.094 -25.328 -51.031 1 36.25 798 SER B O 1
ATOM 12434 N N . LYS B 1 799 ? -17.688 -24.875 -49.969 1 34.09 799 LYS B N 1
ATOM 12435 C CA . LYS B 1 799 ? -18.688 -25.547 -50.812 1 34.09 799 LYS B CA 1
ATOM 12436 C C . LYS B 1 799 ? -18.859 -24.828 -52.125 1 34.09 799 LYS B C 1
ATOM 12438 O O . LYS B 1 799 ? -19.672 -23.906 -52.25 1 34.09 799 LYS B O 1
ATOM 12443 N N . GLY B 1 800 ? -17.953 -24.203 -52.969 1 31.11 800 GLY B N 1
ATOM 12444 C CA . GLY B 1 800 ? -18.484 -24.422 -54.312 1 31.11 800 GLY B CA 1
ATOM 12445 C C . GLY B 1 800 ? -18.734 -25.875 -54.625 1 31.11 800 GLY B C 1
ATOM 12446 O O . GLY B 1 800 ? -19.438 -26.203 -55.594 1 31.11 800 GLY B O 1
ATOM 12447 N N . SER B 1 801 ? -17.719 -26.859 -54.531 1 27.45 801 SER B N 1
ATOM 12448 C CA . SER B 1 801 ? -18 -28.078 -55.312 1 27.45 801 SER B CA 1
ATOM 12449 C C . SER B 1 801 ? -19.062 -28.922 -54.625 1 27.45 801 SER B C 1
ATOM 12451 O O . SER B 1 801 ? -19.281 -28.797 -53.406 1 27.45 801 SER B O 1
ATOM 12453 N N . THR B 1 802 ? -19.984 -29.641 -55.344 1 29.61 802 THR B N 1
ATOM 12454 C CA . THR B 1 802 ? -21.125 -30.562 -55.344 1 29.61 802 THR B CA 1
ATOM 12455 C C . THR B 1 802 ? -20.828 -31.766 -54.469 1 29.61 802 THR B C 1
ATOM 12457 O O . THR B 1 802 ? -21.625 -32.719 -54.406 1 29.61 802 THR B O 1
ATOM 12460 N N . GLY B 1 803 ? -19.547 -31.906 -53.844 1 25.95 803 GLY B N 1
ATOM 12461 C CA . GLY B 1 803 ? -19.297 -33.312 -53.594 1 25.95 803 GLY B CA 1
ATOM 12462 C C . GLY B 1 803 ? -20.266 -33.906 -52.562 1 25.95 803 GLY B C 1
ATOM 12463 O O . GLY B 1 803 ? -20.969 -33.188 -51.875 1 25.95 803 GLY B O 1
ATOM 12464 N N . SER B 1 804 ? -20.359 -35.375 -52.594 1 27.73 804 SER B N 1
ATOM 12465 C CA . SER B 1 804 ? -21.172 -36.469 -52.094 1 27.73 804 SER B CA 1
ATOM 12466 C C . SER B 1 804 ? -21.062 -36.594 -50.562 1 27.73 804 SER B C 1
ATOM 12468 O O . SER B 1 804 ? -20.047 -36.219 -50 1 27.73 804 SER B O 1
ATOM 12470 N N . PRO B 1 805 ? -22.125 -37.031 -49.781 1 29.89 805 PRO B N 1
ATOM 12471 C CA . PRO B 1 805 ? -22.5 -37.188 -48.406 1 29.89 805 PRO B CA 1
ATOM 12472 C C . PRO B 1 805 ? -21.641 -38.188 -47.656 1 29.89 805 PRO B C 1
ATOM 12474 O O . PRO B 1 805 ? -21.969 -38.594 -46.531 1 29.89 805 PRO B O 1
ATOM 12477 N N . GLN B 1 806 ? -20.312 -38.625 -48.094 1 25 806 GLN B N 1
ATOM 12478 C CA . GLN B 1 806 ? -20.031 -39.969 -47.625 1 25 806 GLN B CA 1
ATOM 12479 C C . GLN B 1 806 ? -20 -40.031 -46.094 1 25 806 GLN B C 1
ATOM 12481 O O . GLN B 1 806 ? -19.984 -38.969 -45.438 1 25 806 GLN B O 1
ATOM 12486 N N . SER B 1 807 ? -18.844 -40.875 -45.531 1 27.02 807 SER B N 1
ATOM 12487 C CA . SER B 1 807 ? -18.75 -41.969 -44.562 1 27.02 807 SER B CA 1
ATOM 12488 C C . SER B 1 807 ? -18.594 -41.438 -43.125 1 27.02 807 SER B C 1
ATOM 12490 O O . SER B 1 807 ? -18.016 -40.375 -42.938 1 27.02 807 SER B O 1
ATOM 12492 N N . LYS B 1 808 ? -19.281 -42.062 -42.125 1 29.81 808 LYS B N 1
ATOM 12493 C CA . LYS B 1 808 ? -19.516 -42.062 -40.688 1 29.81 808 LYS B CA 1
ATOM 12494 C C . LYS B 1 808 ? -18.219 -42.281 -39.906 1 29.81 808 LYS B C 1
ATOM 12496 O O . LYS B 1 808 ? -17.766 -43.406 -39.719 1 29.81 808 LYS B O 1
ATOM 12501 N N . THR B 1 809 ? -17.125 -41.562 -40.188 1 28.81 809 THR B N 1
ATOM 12502 C CA . THR B 1 809 ? -15.953 -41.906 -39.406 1 28.81 809 THR B CA 1
ATOM 12503 C C . THR B 1 809 ? -16.281 -41.875 -37.906 1 28.81 809 THR B C 1
ATOM 12505 O O . THR B 1 809 ? -17.078 -41.062 -37.438 1 28.81 809 THR B O 1
ATOM 12508 N N . GLN B 1 810 ? -15.867 -42.969 -37.25 1 27.44 810 GLN B N 1
ATOM 12509 C CA . GLN B 1 810 ? -15.953 -43.406 -35.844 1 27.44 810 GLN B CA 1
ATOM 12510 C C . GLN B 1 810 ? -15.375 -42.375 -34.906 1 27.44 810 GLN B C 1
ATOM 12512 O O . GLN B 1 810 ? -14.289 -41.844 -35.156 1 27.44 810 GLN B O 1
ATOM 12517 N N . LYS B 1 811 ? -16.25 -41.812 -34.062 1 29.91 811 LYS B N 1
ATOM 12518 C CA . LYS B 1 811 ? -16.047 -40.844 -33 1 29.91 811 LYS B CA 1
ATOM 12519 C C . LYS B 1 811 ? -15.031 -41.312 -31.984 1 29.91 811 LYS B C 1
ATOM 12521 O O . LYS B 1 811 ? -15.328 -42.219 -31.172 1 29.91 811 LYS B O 1
ATOM 12526 N N . VAL B 1 812 ? -13.719 -41.406 -32.375 1 28.09 812 VAL B N 1
ATOM 12527 C CA . VAL B 1 812 ? -12.719 -41.719 -31.359 1 28.09 812 VAL B CA 1
ATOM 12528 C C . VAL B 1 812 ? -12.75 -40.625 -30.281 1 28.09 812 VAL B C 1
ATOM 12530 O O . VAL B 1 812 ? -12.586 -39.438 -30.562 1 28.09 812 VAL B O 1
ATOM 12533 N N . CYS B 1 813 ? -13.508 -40.875 -29.219 1 25.2 813 CYS B N 1
ATOM 12534 C CA . CYS B 1 813 ? -13.664 -40.125 -27.969 1 25.2 813 CYS B CA 1
ATOM 12535 C C . CYS B 1 813 ? -12.328 -39.969 -27.25 1 25.2 813 CYS B C 1
ATOM 12537 O O . CYS B 1 813 ? -11.797 -40.938 -26.719 1 25.2 813 CYS B O 1
ATOM 12539 N N . PHE B 1 814 ? -11.359 -39.25 -27.812 1 26.52 814 PHE B N 1
ATOM 12540 C CA . PHE B 1 814 ? -10.164 -39.062 -27 1 26.52 814 PHE B CA 1
ATOM 12541 C C . PHE B 1 814 ? -10.5 -38.344 -25.703 1 26.52 814 PHE B C 1
ATOM 12543 O O . PHE B 1 814 ? -11.234 -37.344 -25.703 1 26.52 814 PHE B O 1
ATOM 12550 N N . PRO B 1 815 ? -10.445 -39.031 -24.531 1 27.19 815 PRO B N 1
ATOM 12551 C CA . PRO B 1 815 ? -10.609 -38.469 -23.188 1 27.19 815 PRO B CA 1
ATOM 12552 C C . PRO B 1 815 ? -9.656 -37.312 -22.938 1 27.19 815 PRO B C 1
ATOM 12554 O O . PRO B 1 815 ? -8.438 -37.469 -23.062 1 27.19 815 PRO B O 1
ATOM 12557 N N . VAL B 1 816 ? -9.93 -36.156 -23.469 1 25.86 816 VAL B N 1
ATOM 12558 C CA . VAL B 1 816 ? -9.117 -34.969 -23.234 1 25.86 816 VAL B CA 1
ATOM 12559 C C . VAL B 1 816 ? -9.109 -34.656 -21.734 1 25.86 816 VAL B C 1
ATOM 12561 O O . VAL B 1 816 ? -10.156 -34.375 -21.141 1 25.86 816 VAL B O 1
ATOM 12564 N N . THR B 1 817 ? -8.32 -35.375 -20.922 1 23.67 817 THR B N 1
ATOM 12565 C CA . THR B 1 817 ? -8 -34.969 -19.562 1 23.67 817 THR B CA 1
ATOM 12566 C C . THR B 1 817 ? -7.512 -33.531 -19.516 1 23.67 817 THR B C 1
ATOM 12568 O O . THR B 1 817 ? -6.473 -33.219 -20.094 1 23.67 817 THR B O 1
ATOM 12571 N N . LEU B 1 818 ? -8.398 -32.625 -19.609 1 22.95 818 LEU B N 1
ATOM 12572 C CA . LEU B 1 818 ? -8.164 -31.203 -19.453 1 22.95 818 LEU B CA 1
ATOM 12573 C C . LEU B 1 818 ? -7.395 -30.922 -18.156 1 22.95 818 LEU B C 1
ATOM 12575 O O . LEU B 1 818 ? -7.879 -31.219 -17.062 1 22.95 818 LEU B O 1
ATOM 12579 N N . LEU B 1 819 ? -6.059 -31.219 -18.141 1 20.83 819 LEU B N 1
ATOM 12580 C CA . LEU B 1 819 ? -5.246 -30.688 -17.047 1 20.83 819 LEU B CA 1
ATOM 12581 C C . LEU B 1 819 ? -5.277 -29.156 -17.062 1 20.83 819 LEU B C 1
ATOM 12583 O O . LEU B 1 819 ? -5.188 -28.531 -18.109 1 20.83 819 LEU B O 1
#

Foldseek 3Di:
DVPVPPPDDPDQDDDDFQWFWAWEAEPVGDIDIDTDGQSDFQLNVVVVQCLALVRVLPQAWWKWKQDPVRDIDTHDRGDGNNVPDDCVVPDMYIYTGGAFDDLVSQVVSVVSVVVLLDPPQQPQDLVNLVVVVLVVVLVVVVVVVPPSVVVVCPLVCPPPVPSDVQSSDRDDPDRQHQFDAKAFDPCPPPDPVVVVVFFNGWIWGQGPVGDIFIWTDGRAWIATAPDDDDDDGRHGPDPQQIDSHPLVNSVSPYVSNVVSSVVSSVVSVPDDPVSVDDDLDDDDDPDDDPPDDDDDDGNHVVVVVVDQQLLFDDDDDFDQLFVQQVVLLPFDDPDPVSVVVSVVSNSVSSSSQQSSQQSVVVCVLVVNFPFPCNVDPPQATWGAHSQKIKHFLFFPLCVPVPPPPPPPPPPPPPDDPDPPDDDDDDDDDDDDDDDDPPPPPPPPPPPPPPSQDRADPVLSVLQLVLQVVQLVLLVVLSQPLEDEWRWDWDDDLLTIMIMTGDFACPPPPDFPVQWAAADQPQQQDTHHDDVLQVSLQSSLLVLQADFFWFAGNVGDIDTHRADRHWTWGQGPVRGTYIGSRQQSAAAQPVDADPNRQSHGFASLLVVVVLVVVLVVVPPDDPPVPDPPPPDDDPPPPDDDPDDCPVPVVVPPPPPPPCVCPVRRHAHRCQSHPTGGDDDPVVSVVRVVSSVVSNCCCVPPLLVVVLVCCVVVVDPQDALVSVCVVCVNSRHHCVCLVVSLVVNVVPVVVVVRSVVNVLVVVLSNVSSVQSSPDDPVCNVVSVVVSCCVSQNPDDPPPPPPDPDDPDDDPDNPRPPPPPD/DVPVPPPDDPDQDDPDFQWFWAWEAEPVGDIDIDTDGQSDFQLRVVVVQCLALVRVLPQAWWKWKQDPVRDIDTHDRGDGNNVPDDCVVPDMYIYTGGAFDDLVSQVVSVVSVVVLLDPPFFDDDLVNLVVVVLVVVLVVVVVVVPPSVVPVCPLVCPPPVPNDPQSSDRDDPDRQHQFDAKAFDPCPPPDPVVVVVFFNGWIWGQGPVGDIFIWTDGRAWIATAPDDDDDDGRHGPDPQQIDSHPLVNSVSPYVSNVVSSVVSSVVSVPDDPVSVDDDLDDDDDPDDDPPDDDDDDGNHVVVVVPDQQLLFDDDDDFDQLFVQQVVLLPFDDPDPVSVVVSVVSNSVSSSSQQSSQQSVVVCVLVVNFPFPCNVDPPQATWGDHSQKIKHFLFFPLCVPVPPPPPPPPPPPPDDDPPPDDDDDDDDDDDDDDDDDDPPPPPPPPPPPPPSPDRADPVLSVLQLVLQVVQLVLLVVLSQPLEDEWRWDWDDDLLTIMIMTGDFACPPPPDQPVFWAAADQPQQQDTHHDDVLQVRLQSSLLVLQADFFWFAGNVGDIDTHRADRHWTWGQGPVRGTYIGSRQQSAAAQPVDADPNRQSHGFASLLVVVVLVVVLVVVPPDDPPVPPPPPPDDDDDPDDDDPDDCPPPPVVPPPPPPPCVCPVRNHAHRCQSHPTGGDDDPVVSVVRVVSSVVSNCCCVPPLLVVVLVCVVVVVDDQDALVSVCVVCVNSRHHCVCLVVSLVVNVVPVVVNVRSVVNVLVVVLSNVSSVQSSPDDPVCNVVSVVVSCCVSQNPDDPPPPPPDPDDPDDDPDRPRPPPPVD

InterPro domains:
  IPR023231 GSKIP domain superfamily [G3DSA:3.30.2280.10] (177-280)
  IPR023231 GSKIP domain superfamily [SSF103107] (162-277)
  IPR025697 CLU domain [PF13236] (320-591)
  IPR025697 CLU domain [PS51823] (293-592)
  IPR027523 CLU domain containing protein [PTHR12601] (15-800)
  IPR028275 Clustered mitochondria protein, N-terminal [PF15044] (40-116)
  IPR033646 CLU central domain [PF12807] (714-809)
  IPR033646 CLU central domain [cd15466] (716-800)

Solvent-accessible surface area (backbone atoms only — not comparable to full-atom values): 95339 Å² total; per-residue (Å²): 117,76,71,72,65,62,72,76,74,81,79,80,78,85,68,86,86,58,71,37,81,32,42,33,34,42,77,87,65,51,78,46,77,41,76,41,37,54,76,38,39,38,51,54,51,51,51,52,38,43,70,32,78,91,36,42,80,64,75,60,62,41,46,34,39,33,41,67,88,69,50,77,42,79,61,51,59,88,38,39,43,51,80,76,44,71,60,86,78,47,69,37,34,37,35,43,39,83,41,74,43,36,66,50,58,47,50,52,40,52,52,50,52,52,50,70,61,45,77,80,69,63,58,58,49,67,67,53,46,49,49,49,50,47,49,50,50,46,51,55,38,46,72,67,69,49,78,66,70,63,60,80,57,52,94,54,54,72,77,49,77,81,49,56,73,64,74,69,52,74,74,77,73,84,82,75,72,37,55,67,44,69,34,83,22,34,58,22,59,54,54,68,81,45,34,30,50,15,44,55,42,39,33,34,36,29,41,74,87,67,51,76,46,34,30,38,35,32,28,70,32,26,31,37,25,53,38,85,69,58,49,72,33,82,51,68,62,49,86,83,44,52,24,77,36,66,68,58,31,45,43,71,78,28,68,59,27,42,54,34,50,50,52,50,46,51,51,61,67,69,46,64,73,73,40,71,53,84,66,66,66,86,86,79,80,82,76,75,72,80,77,71,74,86,57,52,61,32,57,50,57,16,60,67,52,70,63,75,40,54,72,43,72,59,67,33,67,71,70,54,56,38,60,53,49,51,55,36,68,66,43,68,60,88,45,72,68,37,38,51,53,33,49,51,48,44,50,51,54,49,28,53,47,44,54,37,42,50,35,39,49,52,32,44,75,54,64,50,39,60,49,81,44,71,87,47,59,74,67,69,28,33,32,46,44,73,61,29,36,36,33,50,51,48,43,75,29,58,71,69,63,53,88,68,76,59,82,78,77,68,76,67,78,81,75,76,82,72,78,77,78,78,84,81,87,83,80,83,83,89,82,85,77,79,84,77,83,69,80,76,76,82,71,78,72,74,72,70,76,76,69,68,68,62,51,51,70,66,44,20,48,43,37,51,52,32,23,52,52,24,49,49,51,54,58,72,61,60,47,83,76,57,39,71,70,53,72,47,80,43,77,55,68,52,41,47,34,39,32,27,36,54,63,50,58,52,86,40,52,86,52,76,80,30,52,37,30,26,14,89,61,78,31,46,52,65,38,77,37,69,75,57,48,56,51,40,42,58,44,12,63,76,58,36,29,29,73,45,43,30,33,29,65,83,63,51,78,43,79,40,35,66,46,56,59,18,39,24,33,50,30,66,61,70,47,39,34,52,44,67,33,52,48,61,40,44,51,28,59,84,43,72,54,81,93,30,68,59,40,51,46,42,67,50,32,54,51,50,48,55,53,52,54,54,56,64,69,61,71,75,79,75,65,77,76,70,81,75,76,78,76,78,80,73,76,79,79,76,82,77,83,75,81,80,72,76,70,75,65,74,69,69,68,74,70,71,70,70,70,66,64,80,78,74,51,42,50,48,53,50,96,52,93,60,51,72,48,78,52,71,66,57,53,49,52,46,48,49,54,43,41,48,53,38,45,43,42,67,71,44,46,48,52,49,50,53,50,32,45,74,71,55,77,44,73,63,83,47,62,66,48,37,52,49,53,34,43,73,64,23,40,63,75,86,46,48,66,60,54,40,67,75,38,61,87,39,62,75,58,33,49,51,47,50,50,41,54,51,50,55,53,49,49,56,51,52,25,54,51,42,59,69,38,54,62,56,41,40,46,63,51,51,52,51,49,50,38,59,72,74,40,84,60,67,67,79,66,73,69,76,73,85,75,78,85,74,82,86,75,77,83,77,75,73,81,73,78,71,123,118,75,70,74,64,60,71,76,75,82,79,80,77,85,68,87,86,58,73,36,81,31,43,34,34,42,77,89,64,51,75,47,78,43,76,41,37,55,75,38,38,38,52,53,52,51,50,52,39,43,69,31,79,93,37,42,79,65,76,60,61,41,43,33,38,33,41,68,86,69,50,76,42,77,61,51,59,88,37,38,44,49,81,75,44,72,60,84,77,48,70,36,35,36,35,42,39,82,42,74,43,37,66,49,57,47,51,51,41,52,50,49,53,52,53,68,59,45,69,82,62,60,74,63,47,66,68,53,50,51,49,49,51,47,48,52,51,44,51,57,38,46,72,69,70,48,79,64,70,63,59,81,56,53,94,54,54,71,78,47,78,81,51,55,76,64,76,70,52,75,75,76,72,84,82,73,74,36,54,66,43,68,35,82,23,34,57,22,60,54,53,69,80,44,33,29,51,15,44,56,42,40,36,34,35,30,40,76,89,67,49,80,45,33,30,38,36,32,29,70,34,27,33,37,26,53,39,85,71,56,49,71,34,84,52,68,62,48,85,82,43,50,25,78,35,67,68,57,30,44,44,72,77,29,67,62,27,42,55,35,50,50,51,50,47,51,51,60,68,68,47,63,72,70,39,71,53,84,65,65,65,86,85,78,81,81,77,74,72,80,76,71,75,84,55,52,61,33,58,50,56,16,60,68,52,69,64,76,39,54,71,42,72,58,68,33,68,70,69,55,56,40,60,54,52,53,54,36,70,66,43,68,60,87,46,71,67,37,38,50,54,31,49,51,48,44,51,50,54,49,27,53,47,44,53,37,43,51,35,40,47,52,32,44,76,54,63,51,38,62,48,80,44,72,88,48,60,75,67,69,28,33,33,44,45,73,61,29,36,36,33,50,51,48,41,76,26,58,69,69,61,53,86,67,72,58,80,78,75,69,74,63,80,76,77,77,78,81,80,76,83,81,85,84,89,81,86,82,82,88,83,85,79,80,77,80,80,77,75,78,75,81,74,76,73,74,70,71,75,75,70,67,70,61,50,50,71,65,44,19,49,43,36,52,51,31,24,52,53,25,49,49,52,54,57,71,61,60,48,86,76,57,40,69,71,54,73,46,78,44,78,55,69,52,39,47,35,41,32,29,38,54,62,50,56,51,85,38,51,87,50,76,80,30,52,37,28,27,14,89,61,78,31,49,52,64,39,77,36,69,74,58,48,55,51,40,42,57,44,14,65,76,58,38,30,31,72,46,42,30,35,30,64,85,64,50,77,45,80,39,35,64,46,57,60,18,39,24,33,51,31,66,63,69,46,39,33,52,43,66,33,52,47,62,40,44,50,29,58,83,43,70,54,83,91,30,70,60,43,54,47,43,68,50,33,55,52,50,48,53,53,53,54,56,57,64,68,60,72,74,79,76,65,78,76,69,83,73,79,81,79,85,85,80,80,77,82,79,80,78,83,70,83,75,72,74,69,72,65,74,70,69,66,72,70,71,70,70,70,69,64,78,76,75,53,41,50,48,55,50,96,53,94,60,52,72,48,80,54,70,67,57,53,49,52,47,47,49,53,43,41,47,53,39,44,42,42,67,70,44,47,48,54,49,50,53,49,33,47,75,72,56,78,45,74,66,83,48,63,66,48,38,53,49,53,36,44,72,65,24,39,63,75,87,46,50,65,62,53,40,68,73,37,60,86,40,62,74,60,32,50,51,47,50,50,41,52,50,50,54,51,49,49,55,52,51,23,53,51,43,59,70,40,55,62,55,41,40,46,63,51,52,52,51,48,49,39,60,73,73,40,85,64,68,67,81,66,80,68,78,69,83,78,79,88,78,82,87,75,78,80,79,77,71,82,73,77,72,122

Secondary structure (DSSP, 8-state):
-TGGGGG------------EEEEEE-TTS-EEEEEE-TT-BHHHHHHHHHHSTTTTT--SEEEEEEPTTS-EEEEPTT-BHHHH--GGGS--EEEEEEPPP-HHHHHHHHHHHHHHH--TT----HHHHHHHHHHHHHHHHHHTTS--------SSTTTSSS--GGGGS---PPP----SEEEE-TTPSPPHHHHTTTEEEEEEEE-TT--EEEEEEESS-EEEB---SSB---SBS-TTSEESSHHHHHHHH-HHHHHHHHHHHHHHHHS-GGGGSPPSS--------SSPPP-B--HHHHHHTSS--TT--SSSSPP-HHHHHHHHHTS--SSHHHHHHHHHHHHHHHHHHHHHHHHHHHHHHTT-SPPS-TTS-GGG-EEEETTEEEEE---GGGGGS-TT----------------------------------------------------HHHHHHHHHHHHHHHHHHHHHT-TTEE---EEEEEETTEEEEEEE--TTTTSS--GGGEEEE-SSTTSS-B--HHHHHHHHHHHHHHTBPPEEEE-TTS-EEEESS-TT-EEEE-TT--EEEE--TTSSPB-TTS-SGGGTT-B--HHHHHHHHHHHHHHH--S---------------------------------------------B-TTTTSSSPBPS-HHHHHHHHHHHHHHHHHIIIIIHHHHHHHHHHTSS---SHHHHHHHHHHTT--GGGHHHHHHH-TT-HHHHHHHHHHHHHHHHHHHHHHHHHHS-GGGHHHHHHHHHHHHHS-------TTS------------------/--GGGGG------------EEEEEE-TTS-EEEEEE-TT-BHHHHHHHHHHSTTTTT--SEEEEEEPTTS-EEEEPTT-BHHHH--GGGS--EEEEEEPPP-HHHHHHHHHHHHHHH----S---HHHHHHHHHHHHHHHHHHTTS--------SSTTTSSS--GGGGSPPPPPP----SEEEE-TTPSPPHHHHTTTEEEEEEEE-TTS-EEEEEEESS-EEEB---SSB---SBS-TTSEESSHHHHHHHH-HHHHHHHHHHHHHHHHS-GGGGSPPSS--------SSPPP-B--HHHHHHTSS--TT---SSSPP-HHHHHHHHHTS--SSHHHHHHHHHHHHHHHHHHHHHHHHHHHHHHTT-SPPS-TTS-GGG-EEEETTEEEEE---GGGGGS-TT----------------------------------------------------HHHHHHHHHHHHHHHHHHHHHT-TTEE---EEEEEETTEEEEEEE--TTTTSS--GGGEEEE-SSTTSS-B--HHHHHHHHHHHHHHTBPPEEEE-TTS-EEEESS-TT-EEEE-TT--EEEE--TTSSPB-TTS-SGGGTT-B--HHHHHHHHHHHHHHH--S---------------------------------------------B-TTTTSSSPBPS-HHHHHHHHHHHHHHHHHIIIIIHHHHHHHHHTTSS---SHHHHHHHHHHTT--GGGHHHHHHH-TT-HHHHHHHHHHHHHHHHHHHHHHHHHHS-GGGHHHHHHHHHHHHHS-------TTS------------------

Sequence (1638 aa):
CMLQYLNRNVVCQAGELHLYPVSVKTQSGEKLELQLSPGDSVIDVKQFLLDAPETCFYTCYDLILHTKDGSTHQLEDYNEISEIADITAGGCSLEMVAATYDERSIRSHLRRVRELLSLSSLHVSLSTSLALQQESAQAKNADAGKTAHQELDGLNFMEDTTVALTNLLASAPAEIKCVDSIVFSSFNPPPSYRRLHGDLIYIDVVTLEGSKHCITGSSKSFYVNASNGSILDSRPLKQSHEASTLVGLLQKISAKFKKGFREILDRKASAHPFENVQALLPVTSWLGAHPVPEHRRDAARAEDSVVLSYGTELIGMQRDWNEELQSCREFPHANPQERILRGRALYKVTCDFVDAAVKGAVGVINRCIPPINPTDPECFHMYVHNNIFFSFAVDSDYEQISKDQKPDCQNGSGRSTPVPSPALGAKADSGVAPDSKTEESNSVLEGPTEAQIADSEQATYASANNDLKGTKSYQEADISGLYNLAMAIIDYRGHRVVAQSIIPGILQGDKSDSLLYGSVDNGKKISWNESFHAKVVEAAKRLHVKEHVVLDGSGNPVKLAATVECKGIVGSDDRHYILDLMRVTPRDSNYIGLQHRFCVLRPELVASFVEAESIKKSPTEKVPDAPTESNGSIAVAASVEEHDKSDETPVSTPAESNDMTAEILFNPNVFTEYKLAGSPEEIEVDEALVKKVGSYLLDTVIPKFVQDLCSLDVSPMDGQTLTDVLHSNGINVRYLGKVAGMIKHLPHLWDLFSAEIIVRSAKHVVKDILRQSPDHNIAPAVAHFLNCFFGKVLAASSKGSTGSPQSKTQKVCFPVTLLCMLQYLNRNVVCQAGELHLYPVSVKTQSGEKLELQLSPGDSVIDVKQFLLDAPETCFYTCYDLILHTKDGSTHQLEDYNEISEIADITAGGCSLEMVAATYDERSIRSHLRRVRELLSLSSLHVSLSTSLALQQESAQAKNADAGKTAHQELDGLNFMEDTTVALTNLLASAPAEIKCVDSIVFSSFNPPPSYRRLHGDLIYIDVVTLEGSKHCITGSSKSFYVNASNGSILDSRPLKQSHEASTLVGLLQKISAKFKKGFREILDRKASAHPFENVQALLPVTSWLGAHPVPEHRRDAARAEDSVVLSYGTELIGMQRDWNEELQSCREFPHANPQERILRGRALYKVTCDFVDAAVKGAVGVINRCIPPINPTDPECFHMYVHNNIFFSFAVDSDYEQISKDQKPDCQNGSGRSTPVPSPALGAKADSGVAPDSKTEESNSVLEGPTEAQIADSEQATYASANNDLKGTKSYQEADISGLYNLAMAIIDYRGHRVVAQSIIPGILQGDKSDSLLYGSVDNGKKISWNESFHAKVVEAAKRLHVKEHVVLDGSGNPVKLAATVECKGIVGSDDRHYILDLMRVTPRDSNYIGLQHRFCVLRPELVASFVEAESIKKSPTEKVPDAPTESNGSIAVAASVEEHDKSDETPVSTPAESNDMTAEILFNPNVFTEYKLAGSPEEIEVDEALVKKVGSYLLDTVIPKFVQDLCSLDVSPMDGQTLTDVLHSNGINVRYLGKVAGMIKHLPHLWDLFSAEIIVRSAKHVVKDILRQSPDHNIAPAVAHFLNCFFGKVLAASSKGSTGSPQSKTQKVCFPVTLL

Organism: Aegilops tauschii subsp. strangulata (NCBI:txid200361)

pLDDT: mean 76.79, std 25.71, range [15.17, 98.25]

Nearest PDB structures (foldseek):
  6d2q-assembly1_A  TM=3.529E-01  e=6.206E-04  Danio rerio
  4yl8-assembly1_A  TM=3.001E-01  e=1.230E-03  Mus musculus
  4rma-assembly1_A  TM=2.865E-01  e=1.050E-03  Homo sapiens
  8gxe-assembly1_B  TM=3.313E-01  e=4.345E-03  Homo sapiens
  6d2k-assembly1_A  TM=2.798E-01  e=1.230E-03  Mus musculus